Protein AF-0000000069037603 (afdb_homodimer)

InterPro domains:
  IPR001431 Peptidase M16, zinc-binding site [PS00143] (53-76)
  IPR007863 Peptidase M16, C-terminal [PF05193] (196-368)
  IPR011249 Metalloenzyme, LuxS/M16 peptidase-like [SSF63411] (12-242)
  IPR011249 Metalloenzyme, LuxS/M16 peptidase-like [SSF63411] (245-484)
  IPR011249 Metalloenzyme, LuxS/M16 peptidase-like [SSF63411] (486-706)
  IPR011249 Metalloenzyme, LuxS/M16 peptidase-like [SSF63411] (726-953)
  IPR011765 Peptidase M16, N-terminal [PF00675] (34-169)
  IPR032632 Peptidase M16, middle/third domain [PF16187] (380-661)
  IPR050626 Peptidase M16 [PTHR43690] (2-950)
  IPR054734 Coenzyme PQQ synthesis protein F-like, C-terminal lobe, domain 4 [PF22456] (768-863)

Secondary structure (DSSP, 8-state):
--TTEEEEE------TT---EEEEEEETTS-EEEEEE-TT-SEEEEEEEES--GGGS-TTSTTHHHHHHHHTTS-BSSS-STTHHHHHHHHTT-EEEEEE-SS-EEEEEEEEGGGHHHHHHHHHHHHH-B---HHHHHHHHHHHHHHHHHHTT-HHHHHHHHHHHTS-TTSTTSS--S--HIIIIIHHHHTT--HHHHHHHHHHHH--GGGEEEEEEESS-HHHHHHHHHHHHTTSPP--PPPP---S-S--TTTSSEEEEE--SSS--EEEEEEEE---GGGTTT-HHHHHHHHHT--STTSHHHHHHHHTSEEEEEEEEEEEETTEEEEEEEEEE-HHHHTTHHHHHHHHHHHHHHHHHH---HHHHHHHHHHHHHHHHT-----HHHHHHHHHHHTTTS-GGGTTTTTT------HHHHHHHHTT--GGGEEEEEE-GGGTTT--EE-TTT--EEEEEEPPHHHHHHHHS----TT--PPPP-TT-----PPPPPPTT--SS-EEEEE-SSEEEEEEE--SS--SEEEEEEEEE-TTGGGSHHHHHHHHHHHHHHHHHHHHHHHHHHHTTEEEEEEEETTEEEEEEEEEGGGHHHHHHHHHHHHHH----HHHHHHHHHHHHHHHHHGGGS-HHHHHHHHHHHHHBSS---HHHHHHHHTT--HHHHHHHHHHHHHS-EEEEEEEES--HHHHHHHHHHHHHHHHT-TT--PPPGGGGPPPPBEEPPTTEEEEEEEEESS-S-EEEEEEEEEEE--HHHHHHHHHHHHHHHHHHHIIIIIIS---S-EEEEEEEETTEEEEEEEEEESS-HHHHHHHHHHHHHHHHHHHHH--HHHHHHHHHHHHHHHHPPPSSHHHHHHHHHHHHHTT---TTHHHHHHHHHHH--HHHHHHHIIIIISTT-TT-EEEEEEEEESSS--------GGGS-TTEEE-S-HHHHHHTSEEPPPPPPSS---------/--TTEEEEE------TT---EEEEEEETTS-EEEEEE-TT-SEEEEEEEES--GGGS-TTSTTHHHHHHHHTTS-BSSS-STTHHHHHHHHTT-EEEEEE-SS-EEEEEEEEGGGHHHHHHHHHHHHH-B---HHHHHHHHHHHHHHHHHHTT-HHHHHHHHHHHTS-TTSTTSS--S--HIIIIIHHHHTT--HHHHHHHHHHHH--GGGEEEEEEESS-HHHHHHHHHHHHTTSPP--PPPP---S-S--TTTSSEEEEE--SSS--EEEEEEEE---GGGTTT-HHHHHHHHHT--STTSHHHHHHHHTSEEEEEEEEEEEETTEEEEEEEEEE-HHHHTTHHHHHHHHHHHHHHHHHH---HHHHHHHHHHHHHHHHT-----HHHHHHHHHHHTTTS-GGGTTTTTT------HHHHHHHHTT--GGGEEEEEE-GGGTTT--EE-TTT--EEEEEEPPHHHHHHHHS----TT--PPPP-TT-----PPPPPPTT--SS-EEEEE-SSEEEEEEE--SS--SEEEEEEEEE-TTGGG-HHHHHHHHHHHHHHHHHHHHHHHHHHHTTEEEEEEEETTEEEEEEEEEGGGHHHHHHHHHHHHHH----HHHHHHHHHHHHHHHHHGGGS-HHHHHHHHHHHHHBSS---HHHHHHHHTT--HHHHHHHHHHHHHS-EEEEEEEES--HHHHHHHHHHHHHHHHT-TT--PPPGGGGPPPPBEEPPTTEEEEEEEEESS-S-EEEEEEEEEEE--HHHHHHHHHHHHHHHHHHHIIIIIIS---S-EEEEEEEETTEEEEEEEEEESS-HHHHHHHHHHHHHHHHHHHHT--HHHHHHHHHHHHHHHHPPPSSHHHHHHHHHHHHHTT---TTHHHHHHHHHHH--HHHHHHHIIIIISTT-TT-EEEEEEEEESSS--------GGGS-TTEEE-S-HHHHHHTSEEPPPPPPSS---------

Nearest PDB structures (foldseek):
  7k1f-assembly1_B  TM=9.864E-01  e=0.000E+00  Homo sapiens
  3ofi-assembly2_B  TM=9.865E-01  e=0.000E+00  Homo sapiens
  2wby-assembly2_B  TM=9.873E-01  e=0.000E+00  Homo sapiens
  3cww-assembly1_B  TM=9.854E-01  e=0.000E+00  Homo sapiens
  6mq3-assembly1_A  TM=9.872E-01  e=0.000E+00  Homo sapiens

Solvent-accessible surface area (backbone atoms only — not comparable to full-atom values): 101410 Å² total; per-residue (Å²): 123,64,94,56,54,69,44,80,43,66,80,54,58,72,40,86,73,53,84,58,45,57,38,34,37,30,30,65,40,42,30,33,35,40,41,35,22,30,74,81,55,71,50,14,18,34,11,40,19,35,59,52,17,35,51,73,39,56,87,85,34,31,13,46,42,40,49,48,62,57,41,45,58,49,17,18,69,92,52,58,52,68,45,48,67,59,51,52,28,50,46,34,47,25,51,71,56,68,52,66,43,45,42,26,29,40,42,34,33,29,24,32,51,92,47,41,64,67,50,47,54,60,55,35,29,49,66,64,42,50,52,65,50,72,86,49,45,64,59,50,40,49,48,41,25,40,50,42,61,69,41,43,65,35,52,68,56,40,53,54,50,49,58,22,65,58,29,36,78,88,34,60,67,36,58,65,45,68,33,34,44,53,42,57,42,52,52,32,51,74,69,73,44,58,55,69,58,50,47,52,50,51,45,69,55,63,68,21,22,57,42,28,23,35,16,41,38,32,51,51,54,62,67,58,50,48,50,51,49,48,70,56,51,49,76,29,58,57,64,86,63,81,78,78,68,41,81,69,71,52,59,49,80,84,48,30,30,25,38,32,43,30,35,51,75,55,88,50,38,38,38,38,41,37,24,66,43,76,58,60,75,87,39,41,43,42,35,45,61,58,59,50,19,55,56,66,34,30,50,36,84,32,20,65,48,38,54,32,38,76,72,53,27,29,87,48,57,46,35,33,69,43,81,62,37,65,52,38,27,34,36,37,40,38,35,35,39,35,81,64,16,65,77,37,50,69,58,50,53,37,50,54,40,18,51,50,43,47,47,63,70,71,43,82,53,66,69,61,50,49,51,53,30,49,46,29,40,50,50,49,41,69,52,66,78,46,51,53,49,61,47,23,47,53,50,14,53,40,51,75,80,38,54,72,55,39,51,74,39,46,87,42,44,51,77,44,91,53,57,67,57,38,56,54,57,54,67,39,74,40,62,71,38,21,36,36,38,40,34,25,60,85,40,66,90,67,44,83,43,62,42,86,84,50,58,41,37,24,33,80,41,73,55,52,66,68,60,43,53,59,48,64,48,91,49,75,52,90,68,56,50,81,80,79,87,61,84,48,54,69,88,59,70,72,72,63,84,79,60,94,81,58,71,95,52,70,41,77,82,45,78,56,78,49,40,36,32,33,39,37,58,50,83,78,77,74,50,42,29,28,37,38,36,39,37,42,35,33,63,68,29,58,68,41,44,49,42,40,45,38,46,48,51,50,46,52,53,47,49,60,69,43,39,45,66,48,41,44,28,42,69,40,47,31,45,78,48,72,45,64,50,78,36,38,35,33,41,37,39,38,28,47,39,68,51,43,64,57,53,50,48,51,51,53,54,44,64,78,64,65,76,85,53,69,70,59,47,54,52,52,52,51,49,50,52,45,51,48,60,36,58,65,63,48,59,42,58,60,52,28,53,49,52,51,46,41,62,34,33,68,70,58,75,53,59,65,51,34,57,68,32,47,77,75,64,46,72,68,55,41,57,53,45,51,54,52,44,73,29,38,35,37,36,44,31,41,43,38,23,42,49,51,70,70,60,50,52,50,50,48,46,65,66,45,58,76,52,76,74,40,87,76,52,42,73,66,52,60,73,52,68,60,75,67,40,28,56,38,71,52,70,57,33,34,36,37,38,76,50,75,32,81,64,40,64,43,12,10,31,33,39,40,32,46,67,47,70,58,42,63,58,58,49,36,50,50,47,51,50,40,66,65,41,34,62,58,51,28,44,46,45,28,65,73,63,56,43,34,63,53,48,46,56,45,61,50,73,54,58,44,30,30,30,42,34,39,39,41,30,14,79,54,57,35,68,46,52,52,36,50,51,46,52,50,58,59,50,46,58,56,54,62,72,69,49,51,69,68,58,53,50,34,45,54,49,15,51,41,50,57,53,61,48,72,62,52,34,68,66,53,42,48,49,56,53,44,52,26,56,76,69,53,32,55,49,82,57,45,48,63,55,34,40,60,44,47,70,70,60,49,73,64,57,52,53,48,46,37,49,33,35,65,34,92,80,10,69,51,13,23,38,40,34,27,32,25,37,27,65,70,46,84,72,68,88,67,90,59,65,65,87,57,46,71,91,68,59,45,70,58,87,44,65,59,62,52,49,41,65,28,28,32,44,39,46,60,76,46,68,47,87,66,82,61,71,67,65,83,125,125,65,94,54,55,68,44,80,42,65,80,52,57,72,40,83,72,55,85,57,46,57,37,34,38,30,30,65,38,41,31,34,34,40,41,34,24,29,76,81,56,71,51,14,19,34,12,41,17,34,57,51,16,34,50,71,38,56,87,85,33,32,12,48,43,38,49,48,62,58,41,44,60,49,16,16,70,93,52,58,52,67,44,49,66,60,52,51,27,49,47,34,45,26,51,71,56,69,52,65,42,47,42,25,28,39,41,35,32,28,25,31,51,90,46,41,65,66,51,48,54,60,54,35,30,48,68,65,42,49,51,64,50,71,86,49,47,64,58,49,40,48,47,40,24,39,50,42,61,68,39,41,65,34,54,70,56,41,51,54,50,49,58,23,65,56,27,36,77,87,35,60,66,36,57,63,46,69,33,34,44,54,44,57,44,53,51,31,49,75,69,73,42,59,53,68,59,50,47,50,49,51,45,69,56,64,69,22,21,59,42,28,23,36,16,42,38,32,50,51,52,63,68,58,50,47,49,51,50,47,72,56,52,49,75,29,57,56,64,85,63,79,78,77,69,41,82,67,71,53,59,49,81,86,49,31,29,26,38,31,42,29,34,51,76,54,85,50,38,38,38,38,40,35,24,67,44,74,58,60,76,87,39,42,46,44,35,44,61,57,57,51,21,55,56,65,33,31,49,36,85,30,21,65,46,38,54,31,39,76,72,52,28,27,86,48,55,47,35,34,69,45,81,62,37,65,52,39,28,34,34,39,40,36,34,35,40,35,82,63,16,65,79,37,49,69,57,51,55,36,49,54,42,19,48,51,43,48,47,63,71,70,44,83,53,66,68,62,51,48,51,53,30,49,46,30,40,50,50,49,40,69,52,64,78,47,52,54,47,62,47,25,47,51,49,14,53,41,50,74,80,38,54,71,54,38,51,75,38,45,87,42,45,50,78,43,92,52,56,67,56,37,56,55,57,54,66,39,74,39,61,71,39,21,36,37,38,40,34,25,58,88,41,66,89,66,44,83,41,62,42,87,86,49,60,42,40,24,33,78,40,74,56,52,67,67,61,42,53,60,46,63,49,92,48,75,51,91,70,57,50,80,80,76,85,61,84,48,54,71,87,59,69,72,70,62,84,78,61,95,81,58,69,95,52,70,41,77,81,45,78,57,77,50,39,36,33,34,39,36,58,50,83,77,77,73,51,44,29,27,37,38,38,38,38,42,36,33,62,68,29,59,67,40,44,48,42,42,45,40,47,46,50,49,47,52,52,48,50,62,69,43,38,43,66,46,41,42,28,43,69,40,49,31,42,76,47,72,44,66,48,78,36,39,36,34,42,35,39,36,27,48,40,68,50,44,64,58,54,50,48,51,51,53,54,45,66,77,64,64,73,85,55,68,70,58,46,54,52,52,51,49,47,49,52,44,52,48,60,36,56,64,64,48,61,42,57,58,52,26,52,49,50,51,47,42,60,35,34,68,69,58,74,53,60,64,51,34,59,69,31,48,77,74,65,46,71,68,57,41,57,52,44,50,55,51,46,72,29,37,35,37,34,44,31,39,41,38,23,42,49,52,69,68,60,51,51,50,52,47,48,63,65,45,57,76,52,78,73,40,87,76,52,43,73,66,52,58,73,51,68,60,75,66,39,29,54,38,72,51,72,57,33,33,37,38,37,75,51,74,31,79,63,41,62,43,12,10,32,32,40,38,32,47,67,49,70,59,42,64,58,57,48,36,50,51,47,50,51,38,65,64,41,34,62,58,50,26,45,46,44,27,66,72,63,57,44,35,64,54,48,47,57,46,60,51,73,54,59,42,29,29,32,42,36,40,39,40,31,14,78,53,56,36,68,46,53,50,36,51,50,47,52,51,57,60,50,45,56,56,54,61,71,69,50,51,68,69,57,52,49,34,45,53,50,15,51,40,51,58,53,61,48,71,62,51,35,68,68,53,44,50,48,57,53,44,51,26,56,75,70,54,32,54,49,82,58,44,49,63,55,33,42,60,43,46,70,70,60,49,72,65,56,52,52,48,45,39,49,33,35,65,34,92,80,10,69,51,13,22,38,40,35,25,32,24,37,27,66,69,47,85,72,66,89,68,88,58,66,66,86,57,46,70,92,68,58,44,72,58,86,45,64,59,62,53,50,40,64,28,30,31,43,38,47,61,76,45,70,48,88,66,81,62,70,66,64,80,126

Radius of gyration: 44.81 Å; Cα contacts (8 Å, |Δi|>4): 3778; chains: 2; bounding box: 80×139×102 Å

Organism: Acyrthosiphon pisum (NCBI:txid7029)

Foldseek 3Di:
DPPFWDDKDQQFDAFPQDPKGWMWTQTNLQATEIEIADQVAQKKKKKKKFQAAQLPADQLQAALRVLLLQLLQQAFPVGNHGNPLVVVQLLFLKAWDKDGANGMIMTMMMGGQVCQLVSLLRVLRSQATRPSDPVQSLLSLLLLQQVLQLCLQPQVVVVCLVVLCLFDCVHSSVHHHSHHCCSQPVVCVVVVHDSSVSSVVVSVQRSANSSMFMYIYHNDDPVVVVCSCCVRNSPRHHPPDDRDADQDARHDLVSFQKEKEWEHSAAFKKKKKKFWFWDCLVVLQAPLQVLVQCQQQFDAQLHLQNVCVVVPFFQHWGWGKDDRHHGTIMIMIMTTGFPVNLVCVLVSLLQSLLLLLQCLVVADDVVSSVQQQVLLSVCRNQPFPPDNRVVNRQLRVLVSRDPSSCSSPSNRHRNDHDSVVNNVRSVRPASSRMYMYIYGNVCVVPFDDADDSSRITMHMGRDDPVSRVSSRDSDHDPSHDGDDDQPQADDDWDFDDDDPPFDPFWDWPDDDLAETETEHEDDDSGGQKKKKKKDKFFLPQLPALLSVLLQQLLQVQLCSVCVNVCSSVVSNFWDWDWGADNGHIMIMIMGRPRCRLVVLLVSVVCLVVPDGDPSVSVRVLVVVLSVLVCQLQDRQLSVLVQVVCVLWWPGDDHSVRNNVNSVVDDRVNSVVVSVVSLLEIHMYMYIYYRDDDVVVVVSVCSVPVVRVPDPNRDGDAPVRRDDIFTFDFDWLAAAEEEAAHASRLKKKKKKKKWQFFDDLLSVLLLQLLQSQCFVVQCCVLCSVVVFRNDWGWDWDDDLRIIIIMIMTIGSAFRLQSVLSSLVSLVCVLVVLVPDDPVSSVSSLVSVLSNLPRDDRDRVSLVVLQVVCVVSLQNCSVSSVSSNVSSVVDDSVNSSLSSQAAPHSPHRRHDIYMYIYHYPPDPHPDDDRPCVSDDPRYHYPPDSVVSSVPTDTGDGDDHPDDDPRPPPPD/DPPFWDDKDQQFDAFPQDPKGWMWTQTNLQATEIEIADQPAQKKKKKKKFQAAQLPADQLQAALRVLLLQLLQQAFPVGNHGNPLVVVQLLFLKDWDKDGANGMIMTMMMGGQVCQLVSLLRVLRSQATRDSDPVQSLLSLLFLQQVLQLCLQPQVVVVCLVVLCLFDCVHSSVHHHSHHCCSQPVVCVVVVHDSSVSSVVVSVQRSANSSMYMYIYHNDDPVVVVCSCCVRNSPRHHPPHDRDADQDARHDLVSFQKEKEWEHSAAFKKKKKKFWFWDCLVVLQAPLQVLVQCQQQFDAQQHLQNVCVVVPFFQHWGWGKDDRHHGTIMIMIMTTGFPVNLVCVLVSLLQSLLLLLQCLVVADDVVSSVQQQVLLSVCSNQPFPADNRVVNRQLRVLVSRDPSSCSSPSNRHRNDHDSVVNNVRSVRPASSRMYMYIYGNVCVVPFDDADDSSRITMHMGRNDPVSRVSSRDSDHDPSHDGDDDQPQADDDWDFDDDDPPFDPFWDWPDDDLAETETEHEDPDSGTQKKKKKKDKFFLPQLPALLSVLLQQLVQVQLCSVCVNVCSSCVSNFWDWDWGADNGHIMIMIMGRPRCRLVVLLVSVVCLVVPDGDPSVSVRVLVVVLSVLVCQLQDRQLSVLVQVVCVLWWPGDDHSVRNNVNSVVDDRVNSVVVSVVSLLEIHMYMYIYYRDDDVVVVVSVCSVPVVRVPDPNRDGDAPVRRDDIFTFDFDWLAAAEEEAAHASRLKKKKKKKKWQFFDDLLSVLLLQLLQSQCFVVQCCVLCSVVVFRNDWGWDWDDDLRIIIIMIMTIGSAFRLQSVLVSLVSLVCVLVVLVPDDPVSSVSSLVSVLSNLPRDDRDRVSLVVLQVVCVVSLQNCSVSSVSSNVSSVVDDSVNSSLSSQAAPHSPHRRHDIYMYIYHYPPDPHPDDDRPCVSDDPRYHYPPDSVVSSVPTDTGDGDDHPDDDPRPPPPD

pLDDT: mean 92.56, std 7.07, range [36.06, 98.69]

Sequence (1938 aa):
MSEKVERRIDDIEKSIGDSRIYRGLVMKNGLTALLISDPDTDKSAASLSVAVGSLSEPKDLPGLAHFCEHMLFLGTKKYPTENEFTQFLTQNGGSYNAYTANDHTNYYFSTKTESLKPALDRFAQFFLEPLFTTSATEREIGAVNSEHEKNVADDFWRLAQLEKNAADPNHSYNQFGTGTKETLWDIPKSKNVSVRDQLLEFHSKWYSSHLMYLTILGKEDLNTLEELAVSLFGDIKRKDVERPYWNDPIYKEEQLATKTVVVPVKDIRVLSVNFLIPDQSKYYRSMPSRYLSALFGHEGPTSILTVLKKRGWSSKLSAGNKFEARGIELFDIDVDLTEKGVDHVDDIVKLIFQYVNMLRREGPQEWFHDENSNISAMQFQFKDKGSPLDYVYRLSSHMITFELEHVLTAEYLIREWKPDLIVELLSYFRPDNMRVTVVSKIFQNETDTVDKYYGTPYSIKKIPTETLNEWKKDDLCEDLKMPSKNEFVATDFNLVPIDKNEPGHPHIIHDSFLLRCWFKTDTEFRFPKAFVSIDFFSHIVMTDPFHCNIMSLFVRLFNEDFSEYTWDATRASLNLVIQPSSYGFKMQLSGFNHKLHILLKKTIDKLLTFKINPQRFEILKEEKIRDLKNIDMEQPYHSAMRYNSVVLSEDAWTPNELLAAIDDVKIENIEEFIEKFLSQMFMESLVYGNIDKPKALELIQILEKPFLGRDGFRRLLPRQMVRSREVRLEDRESALFETTSDHHSSSCVYIHLQCGVQSTLKNMIVGLFNEIIKESCFNTLRTQEQLGYIVFSSSSRSHGILNLRIIVQSDRTPMYVDSRIENYINTIEQLLMNMPEEEFNKYKDALAVKLLEKPKGLMKQAAVYQVEIDTQDYNFNRAQIEVEALKLIAKDDIIKFYNDQISQSGPERHKLAVHVRSTLKNTTAEEVDNSLMANNTILIKDITDFKKKHQLYQLPNSFMPVGHTKSKLMSEKVERRIDDIEKSIGDSRIYRGLVMKNGLTALLISDPDTDKSAASLSVAVGSLSEPKDLPGLAHFCEHMLFLGTKKYPTENEFTQFLTQNGGSYNAYTANDHTNYYFSTKTESLKPALDRFAQFFLEPLFTTSATEREIGAVNSEHEKNVADDFWRLAQLEKNAADPNHSYNQFGTGTKETLWDIPKSKNVSVRDQLLEFHSKWYSSHLMYLTILGKEDLNTLEELAVSLFGDIKRKDVERPYWNDPIYKEEQLATKTVVVPVKDIRVLSVNFLIPDQSKYYRSMPSRYLSALFGHEGPTSILTVLKKRGWSSKLSAGNKFEARGIELFDIDVDLTEKGVDHVDDIVKLIFQYVNMLRREGPQEWFHDENSNISAMQFQFKDKGSPLDYVYRLSSHMITFELEHVLTAEYLIREWKPDLIVELLSYFRPDNMRVTVVSKIFQNETDTVDKYYGTPYSIKKIPTETLNEWKKDDLCEDLKMPSKNEFVATDFNLVPIDKNEPGHPHIIHDSFLLRCWFKTDTEFRFPKAFVSIDFFSHIVMTDPFHCNIMSLFVRLFNEDFSEYTWDATRASLNLVIQPSSYGFKMQLSGFNHKLHILLKKTIDKLLTFKINPQRFEILKEEKIRDLKNIDMEQPYHSAMRYNSVVLSEDAWTPNELLAAIDDVKIENIEEFIEKFLSQMFMESLVYGNIDKPKALELIQILEKPFLGRDGFRRLLPRQMVRSREVRLEDRESALFETTSDHHSSSCVYIHLQCGVQSTLKNMIVGLFNEIIKESCFNTLRTQEQLGYIVFSSSSRSHGILNLRIIVQSDRTPMYVDSRIENYINTIEQLLMNMPEEEFNKYKDALAVKLLEKPKGLMKQAAVYQVEIDTQDYNFNRAQIEVEALKLIAKDDIIKFYNDQISQSGPERHKLAVHVRSTLKNTTAEEVDNSLMANNTILIKDITDFKKKHQLYQLPNSFMPVGHTKSKL

Structure (mmCIF, N/CA/C/O backbone):
data_AF-0000000069037603-model_v1
#
loop_
_entity.id
_entity.type
_entity.pdbx_description
1 polymer 'Insulin-degrading enzyme'
#
loop_
_atom_site.group_PDB
_atom_site.id
_atom_site.type_symbol
_atom_site.label_atom_id
_atom_site.label_alt_id
_atom_site.label_comp_id
_atom_site.label_asym_id
_atom_site.label_entity_id
_atom_site.label_seq_id
_atom_site.pdbx_PDB_ins_code
_atom_site.Cartn_x
_atom_site.Cartn_y
_atom_site.Cartn_z
_atom_site.occupancy
_atom_site.B_iso_or_equiv
_atom_site.auth_seq_id
_atom_site.auth_comp_id
_atom_site.auth_asym_id
_atom_site.auth_atom_id
_atom_site.pdbx_PDB_model_num
ATOM 1 N N . MET A 1 1 ? -10.125 -71.625 -6.137 1 52.25 1 MET A N 1
ATOM 2 C CA . MET A 1 1 ? -9.844 -70.688 -7.219 1 52.25 1 MET A CA 1
ATOM 3 C C . MET A 1 1 ? -11.055 -70.562 -8.133 1 52.25 1 MET A C 1
ATOM 5 O O . MET A 1 1 ? -11.734 -71.5 -8.438 1 52.25 1 MET A O 1
ATOM 9 N N . SER A 1 2 ? -11.578 -69.312 -8.156 1 66.62 2 SER A N 1
ATOM 10 C CA . SER A 1 2 ? -12.695 -69.125 -9.07 1 66.62 2 SER A CA 1
ATOM 11 C C . SER A 1 2 ? -12.477 -69.812 -10.398 1 66.62 2 SER A C 1
ATOM 13 O O . SER A 1 2 ? -11.336 -70 -10.836 1 66.62 2 SER A O 1
ATOM 15 N N . GLU A 1 3 ? -13.375 -70.625 -10.883 1 79.38 3 GLU A N 1
ATOM 16 C CA . GLU A 1 3 ? -13.336 -71.375 -12.109 1 79.38 3 GLU A CA 1
ATOM 17 C C . GLU A 1 3 ? -12.781 -70.562 -13.273 1 79.38 3 GLU A C 1
ATOM 19 O O . GLU A 1 3 ? -12.289 -71.125 -14.258 1 79.38 3 GLU A O 1
ATOM 24 N N . LYS A 1 4 ? -12.516 -69.312 -13.109 1 91 4 LYS A N 1
ATOM 25 C CA . LYS A 1 4 ? -12.102 -68.438 -14.227 1 91 4 LYS A CA 1
ATOM 26 C C . LYS A 1 4 ? -10.68 -67.938 -14.023 1 91 4 LYS A C 1
ATOM 28 O O . LYS A 1 4 ? -10.227 -67.062 -14.773 1 91 4 LYS A O 1
ATOM 33 N N . VAL A 1 5 ? -9.953 -68.5 -13.047 1 94.31 5 VAL A N 1
ATOM 34 C CA . VAL A 1 5 ? -8.594 -68.062 -12.773 1 94.31 5 VAL A CA 1
ATOM 35 C C . VAL A 1 5 ? -7.598 -69.125 -13.227 1 94.31 5 VAL A C 1
ATOM 37 O O . VAL A 1 5 ? -7.746 -70.25 -12.898 1 94.31 5 VAL A O 1
ATOM 40 N N . GLU A 1 6 ? -6.664 -68.75 -14.016 1 94.5 6 GLU A N 1
ATOM 41 C CA . GLU A 1 6 ? -5.633 -69.688 -14.508 1 94.5 6 GLU A CA 1
ATOM 42 C C . GLU A 1 6 ? -4.445 -69.688 -13.547 1 94.5 6 GLU A C 1
ATOM 44 O O . GLU A 1 6 ? -3.908 -70.812 -13.273 1 94.5 6 GLU A O 1
ATOM 49 N N . ARG A 1 7 ? -3.977 -68.5 -13.125 1 94.94 7 ARG A N 1
ATOM 50 C CA . ARG A 1 7 ? -2.805 -68.375 -12.258 1 94.94 7 ARG A CA 1
ATOM 51 C C . ARG A 1 7 ? -2.984 -67.312 -11.195 1 94.94 7 ARG A C 1
ATOM 53 O O . ARG A 1 7 ? -3.523 -66.25 -11.484 1 94.94 7 ARG A O 1
ATOM 60 N N . ARG A 1 8 ? -2.512 -67.688 -9.992 1 94.81 8 ARG A N 1
ATOM 61 C CA . ARG A 1 8 ? -2.535 -66.75 -8.859 1 94.81 8 ARG A CA 1
ATOM 62 C C . ARG A 1 8 ? -1.132 -66.562 -8.305 1 94.81 8 ARG A C 1
ATOM 64 O O . ARG A 1 8 ? -0.359 -67.5 -8.148 1 94.81 8 ARG A O 1
ATOM 71 N N . ILE A 1 9 ? -0.756 -65.25 -8.156 1 95.12 9 ILE A N 1
ATOM 72 C CA . ILE A 1 9 ? 0.542 -64.938 -7.59 1 95.12 9 ILE A CA 1
ATOM 73 C C . ILE A 1 9 ? 0.347 -64.062 -6.336 1 95.12 9 ILE A C 1
ATOM 75 O O . ILE A 1 9 ? -0.094 -62.906 -6.422 1 95.12 9 ILE A O 1
ATOM 79 N N . ASP A 1 10 ? 0.737 -64.5 -5.203 1 91.81 10 ASP A N 1
ATOM 80 C CA . ASP A 1 10 ? 0.52 -63.812 -3.949 1 91.81 10 ASP A CA 1
ATOM 81 C C . ASP A 1 10 ? 1.826 -63.219 -3.414 1 91.81 10 ASP A C 1
ATOM 83 O O . ASP A 1 10 ? 1.813 -62.344 -2.537 1 91.81 10 ASP A O 1
ATOM 87 N N . ASP A 1 11 ? 2.912 -63.625 -3.934 1 87.38 11 ASP A N 1
ATOM 88 C CA . ASP A 1 11 ? 4.203 -63.188 -3.424 1 87.38 11 ASP A CA 1
ATOM 89 C C . ASP A 1 11 ? 4.766 -62.062 -4.277 1 87.38 11 ASP A C 1
ATOM 91 O O . ASP A 1 11 ? 5.828 -62.188 -4.887 1 87.38 11 ASP A O 1
ATOM 95 N N . ILE A 1 12 ? 4.145 -60.938 -4.375 1 93.69 12 ILE A N 1
ATOM 96 C CA . ILE A 1 12 ? 4.621 -59.75 -5.074 1 93.69 12 ILE A CA 1
ATOM 97 C C . ILE A 1 12 ? 5.527 -58.938 -4.148 1 93.69 12 ILE A C 1
ATOM 99 O O . ILE A 1 12 ? 5.129 -58.562 -3.035 1 93.69 12 ILE A O 1
ATOM 103 N N . GLU A 1 13 ? 6.723 -58.625 -4.527 1 90.81 13 GLU A N 1
ATOM 104 C CA . GLU A 1 13 ? 7.703 -57.938 -3.709 1 90.81 13 GLU A CA 1
ATOM 105 C C . GLU A 1 13 ? 7.277 -56.469 -3.479 1 90.81 13 GLU A C 1
ATOM 107 O O . GLU A 1 13 ? 6.941 -55.75 -4.426 1 90.81 13 GLU A O 1
ATOM 112 N N . LYS A 1 14 ? 7.137 -56.031 -2.334 1 91.62 14 LYS A N 1
ATOM 113 C CA . LYS A 1 14 ? 6.75 -54.656 -1.978 1 91.62 14 LYS A CA 1
ATOM 114 C C . LYS A 1 14 ? 7.715 -54.062 -0.954 1 91.62 14 LYS A C 1
ATOM 116 O O . LYS A 1 14 ? 8.609 -54.75 -0.462 1 91.62 14 LYS A O 1
ATOM 121 N N . SER A 1 15 ? 7.676 -52.906 -0.734 1 87.88 15 SER A N 1
ATOM 122 C CA . SER A 1 15 ? 8.562 -52.219 0.204 1 87.88 15 SER A CA 1
ATOM 123 C C . SER A 1 15 ? 8.164 -52.5 1.648 1 87.88 15 SER A C 1
ATOM 125 O O . SER A 1 15 ? 7.031 -52.906 1.921 1 87.88 15 SER A O 1
ATOM 127 N N . ILE A 1 16 ? 9.055 -52.25 2.568 1 77.94 16 ILE A N 1
ATOM 128 C CA . ILE A 1 16 ? 8.875 -52.562 3.977 1 77.94 16 ILE A CA 1
ATOM 129 C C . ILE A 1 16 ? 7.762 -51.719 4.574 1 77.94 16 ILE A C 1
ATOM 131 O O . ILE A 1 16 ? 6.984 -52.188 5.406 1 77.94 16 ILE A O 1
ATOM 135 N N . GLY A 1 17 ? 7.66 -50.594 4.121 1 75.94 17 GLY A N 1
ATOM 136 C CA . GLY A 1 17 ? 6.676 -49.656 4.691 1 75.94 17 GLY A CA 1
ATOM 137 C C . GLY A 1 17 ? 5.324 -49.75 4.004 1 75.94 17 GLY A C 1
ATOM 138 O O . GLY A 1 17 ? 4.375 -49.062 4.418 1 75.94 17 GLY A O 1
ATOM 139 N N . ASP A 1 18 ? 5.176 -50.531 3.043 1 87.44 18 ASP A N 1
ATOM 140 C CA . ASP A 1 18 ? 3.916 -50.688 2.326 1 87.44 18 ASP A CA 1
ATOM 141 C C . ASP A 1 18 ? 3.004 -51.688 3.037 1 87.44 18 ASP A C 1
ATOM 143 O O . ASP A 1 18 ? 3.25 -52.906 3.006 1 87.44 18 ASP A O 1
ATOM 147 N N . SER A 1 19 ? 1.993 -51.281 3.68 1 87.19 19 SER A N 1
ATOM 148 C CA . SER A 1 19 ? 1.087 -52.125 4.453 1 87.19 19 SER A CA 1
ATOM 149 C C . SER A 1 19 ? 0.036 -52.75 3.559 1 87.19 19 SER A C 1
ATOM 151 O O . SER A 1 19 ? -0.748 -53.594 4.016 1 87.19 19 SER A O 1
ATOM 153 N N . ARG A 1 20 ? -0.04 -52.438 2.355 1 94 20 ARG A N 1
ATOM 154 C CA . ARG A 1 20 ? -1.009 -53 1.429 1 94 20 ARG A CA 1
ATOM 155 C C . ARG A 1 20 ? -0.674 -54.469 1.123 1 94 20 ARG A C 1
ATOM 157 O O . ARG A 1 20 ? 0.463 -54.906 1.316 1 94 20 ARG A O 1
ATOM 164 N N . ILE A 1 21 ? -1.702 -55.188 0.735 1 95.56 21 ILE A N 1
ATOM 165 C CA . ILE A 1 21 ? -1.501 -56.562 0.307 1 95.56 21 ILE A CA 1
ATOM 166 C C . ILE A 1 21 ? -1.85 -56.719 -1.173 1 95.56 21 ILE A C 1
ATOM 168 O O . ILE A 1 21 ? -2.775 -56.062 -1.663 1 95.56 21 ILE A O 1
ATOM 172 N N . TYR A 1 22 ? -1.132 -57.562 -1.801 1 97.25 22 TYR A N 1
ATOM 173 C CA . TYR A 1 22 ? -1.215 -57.625 -3.256 1 97.25 22 TYR A CA 1
ATOM 174 C C . TYR A 1 22 ? -1.488 -59.062 -3.707 1 97.25 22 TYR A C 1
ATOM 176 O O . TYR A 1 22 ? -1.068 -60.031 -3.053 1 97.25 22 TYR A O 1
ATOM 184 N N . ARG A 1 23 ? -2.217 -59.25 -4.824 1 97.38 23 ARG A N 1
ATOM 185 C CA . ARG A 1 23 ? -2.418 -60.531 -5.52 1 97.38 23 ARG A CA 1
ATOM 186 C C . ARG A 1 23 ? -2.426 -60.312 -7.031 1 97.38 23 ARG A C 1
ATOM 188 O O . ARG A 1 23 ? -3.143 -59.469 -7.547 1 97.38 23 ARG A O 1
ATOM 195 N N . GLY A 1 24 ? -1.512 -60.969 -7.688 1 97.25 24 GLY A N 1
ATOM 196 C CA . GLY A 1 24 ? -1.561 -61.062 -9.141 1 97.25 24 GLY A CA 1
ATOM 197 C C . GLY A 1 24 ? -2.416 -62.188 -9.656 1 97.25 24 GLY A C 1
ATOM 198 O O . GLY A 1 24 ? -2.42 -63.281 -9.078 1 97.25 24 GLY A O 1
ATOM 199 N N . LEU A 1 25 ? -3.215 -61.906 -10.75 1 96.69 25 LEU A N 1
ATOM 200 C CA . LEU A 1 25 ? -4.09 -62.906 -11.344 1 96.69 25 LEU A CA 1
ATOM 201 C C . LEU A 1 25 ? -3.926 -62.938 -12.859 1 96.69 25 LEU A C 1
ATOM 203 O O . LEU A 1 25 ? -3.771 -61.906 -13.5 1 96.69 25 LEU A O 1
ATOM 207 N N . VAL A 1 26 ? -3.896 -64.125 -13.367 1 96.38 26 VAL A N 1
ATOM 208 C CA . VAL A 1 26 ? -4.117 -64.312 -14.797 1 96.38 26 VAL A CA 1
ATOM 209 C C . VAL A 1 26 ? -5.395 -65.125 -15 1 96.38 26 VAL A C 1
ATOM 211 O O . VAL A 1 26 ? -5.508 -66.25 -14.523 1 96.38 26 VAL A O 1
ATOM 214 N N . MET A 1 27 ? -6.297 -64.562 -15.641 1 97 27 MET A N 1
ATOM 215 C CA . MET A 1 27 ? -7.594 -65.25 -15.836 1 97 27 MET A CA 1
ATOM 216 C C . MET A 1 27 ? -7.551 -66.188 -17.016 1 97 27 MET A C 1
ATOM 218 O O . MET A 1 27 ? -6.602 -66.188 -17.797 1 97 27 MET A O 1
ATOM 222 N N . LYS A 1 28 ? -8.586 -67 -17.141 1 95.69 28 LYS A N 1
ATOM 223 C CA . LYS A 1 28 ? -8.641 -68 -18.219 1 95.69 28 LYS A CA 1
ATOM 224 C C . LYS A 1 28 ? -8.859 -67.312 -19.578 1 95.69 28 LYS A C 1
ATOM 226 O O . LYS A 1 28 ? -8.422 -67.875 -20.594 1 95.69 28 LYS A O 1
ATOM 231 N N . ASN A 1 29 ? -9.5 -66.25 -19.516 1 96 29 ASN A N 1
ATOM 232 C CA . ASN A 1 29 ? -9.68 -65.5 -20.766 1 96 29 ASN A CA 1
ATOM 233 C C . ASN A 1 29 ? -8.422 -64.75 -21.156 1 96 29 ASN A C 1
ATOM 235 O O . ASN A 1 29 ? -8.406 -64.062 -22.172 1 96 29 ASN A O 1
ATOM 239 N N . GLY A 1 30 ? -7.395 -64.812 -20.359 1 95.75 30 GLY A N 1
ATOM 240 C CA . GLY A 1 30 ? -6.117 -64.188 -20.703 1 95.75 30 GLY A CA 1
ATOM 241 C C . GLY A 1 30 ? -5.895 -62.844 -20.047 1 95.75 30 GLY A C 1
ATOM 242 O O . GLY A 1 30 ? -4.781 -62.312 -20.078 1 95.75 30 GLY A O 1
ATOM 243 N N . LEU A 1 31 ? -6.859 -62.25 -19.422 1 97.62 31 LEU A N 1
ATOM 244 C CA . LEU A 1 31 ? -6.738 -60.938 -18.75 1 97.62 31 LEU A CA 1
ATOM 245 C C . LEU A 1 31 ? -5.844 -61.062 -17.531 1 97.62 31 LEU A C 1
ATOM 247 O O . LEU A 1 31 ? -5.953 -62.031 -16.75 1 97.62 31 LEU A O 1
ATOM 251 N N . THR A 1 32 ? -4.852 -60.156 -17.422 1 97.81 32 THR A N 1
ATOM 252 C CA . THR A 1 32 ? -3.975 -60.094 -16.266 1 97.81 32 THR A CA 1
ATOM 253 C C . THR A 1 32 ? -4.441 -59 -15.289 1 97.81 32 THR A C 1
ATOM 255 O O . THR A 1 32 ? -4.75 -57.875 -15.703 1 97.81 32 THR A O 1
ATOM 258 N N . ALA A 1 33 ? -4.488 -59.344 -14.023 1 98.12 33 ALA A N 1
ATOM 259 C CA . ALA A 1 33 ? -4.992 -58.375 -13.047 1 98.12 33 ALA A CA 1
ATOM 260 C C . ALA A 1 33 ? -4.082 -58.312 -11.828 1 98.12 33 ALA A C 1
ATOM 262 O O . ALA A 1 33 ? -3.473 -59.312 -11.438 1 98.12 33 ALA A O 1
ATOM 263 N N . LEU A 1 34 ? -3.879 -57.125 -11.344 1 98.44 34 LEU A N 1
ATOM 264 C CA . LEU A 1 34 ? -3.242 -56.906 -10.055 1 98.44 34 LEU A CA 1
ATOM 265 C C . LEU A 1 34 ? -4.25 -56.375 -9.047 1 98.44 34 LEU A C 1
ATOM 267 O O . LEU A 1 34 ? -4.848 -55.312 -9.266 1 98.44 34 LEU A O 1
ATOM 271 N N . LEU A 1 35 ? -4.5 -57.062 -8.023 1 98.25 35 LEU A N 1
ATOM 272 C CA . LEU A 1 35 ? -5.426 -56.688 -6.965 1 98.25 35 LEU A CA 1
ATOM 273 C C . LEU A 1 35 ? -4.676 -56.156 -5.75 1 98.25 35 LEU A C 1
ATOM 275 O O . LEU A 1 35 ? -3.701 -56.75 -5.297 1 98.25 35 LEU A O 1
ATOM 279 N N . ILE A 1 36 ? -5.07 -55 -5.293 1 98 36 ILE A N 1
ATOM 280 C CA . ILE A 1 36 ? -4.422 -54.344 -4.164 1 98 36 ILE A CA 1
ATOM 281 C C . ILE A 1 36 ? -5.438 -54.125 -3.053 1 98 36 ILE A C 1
ATOM 283 O O . ILE A 1 36 ? -6.414 -53.375 -3.242 1 98 36 ILE A O 1
ATOM 287 N N . SER A 1 37 ? -5.238 -54.688 -1.965 1 97.25 37 SER A N 1
ATOM 288 C CA . SER A 1 37 ? -6.082 -54.5 -0.794 1 97.25 37 SER A CA 1
ATOM 289 C C . SER A 1 37 ? -5.438 -53.5 0.183 1 97.25 37 SER A C 1
ATOM 291 O O . SER A 1 37 ? -4.332 -53.75 0.671 1 97.25 37 SER A O 1
ATOM 293 N N . ASP A 1 38 ? -6.047 -52.438 0.418 1 94.88 38 ASP A N 1
ATOM 294 C CA . ASP A 1 38 ? -5.625 -51.406 1.367 1 94.88 38 ASP A CA 1
ATOM 295 C C . ASP A 1 38 ? -6.754 -51.062 2.338 1 94.88 38 ASP A C 1
ATOM 297 O O . ASP A 1 38 ? -7.578 -50.188 2.059 1 94.88 38 ASP A O 1
ATOM 301 N N . PRO A 1 39 ? -6.773 -51.594 3.477 1 90.94 39 PRO A N 1
ATOM 302 C CA . PRO A 1 39 ? -7.871 -51.406 4.43 1 90.94 39 PRO A CA 1
ATOM 303 C C . PRO A 1 39 ? -7.98 -49.938 4.906 1 90.94 39 PRO A C 1
ATOM 305 O O . PRO A 1 39 ? -9.047 -49.531 5.352 1 90.94 39 PRO A O 1
ATOM 308 N N . ASP A 1 40 ? -6.992 -49.25 4.746 1 87.19 40 ASP A N 1
ATOM 309 C CA . ASP A 1 40 ? -6.961 -47.906 5.297 1 87.19 40 ASP A CA 1
ATOM 310 C C . ASP A 1 40 ? -7.27 -46.844 4.219 1 87.19 40 ASP A C 1
ATOM 312 O O . ASP A 1 40 ? -7.309 -45.656 4.5 1 87.19 40 ASP A O 1
ATOM 316 N N . THR A 1 41 ? -7.512 -47.25 2.945 1 90.25 41 THR A N 1
ATOM 317 C CA . THR A 1 41 ? -7.715 -46.281 1.868 1 90.25 41 THR A CA 1
ATOM 318 C C . THR A 1 41 ? -9.062 -45.594 2.016 1 90.25 41 THR A C 1
ATOM 320 O O . THR A 1 41 ? -10.031 -46.188 2.471 1 90.25 41 THR A O 1
ATOM 323 N N . ASP A 1 42 ? -9.078 -44.344 1.733 1 87.31 42 ASP A N 1
ATOM 324 C CA . ASP A 1 42 ? -10.312 -43.562 1.78 1 87.31 42 ASP A CA 1
ATOM 325 C C . ASP A 1 42 ? -11.008 -43.562 0.423 1 87.31 42 ASP A C 1
ATOM 327 O O . ASP A 1 42 ? -12.195 -43.25 0.333 1 87.31 42 ASP A O 1
ATOM 331 N N . LYS A 1 43 ? -10.305 -43.875 -0.645 1 91.88 43 LYS A N 1
ATOM 332 C CA . LYS A 1 43 ? -10.844 -43.969 -1.999 1 91.88 43 LYS A CA 1
ATOM 333 C C . LYS A 1 43 ? -10.375 -45.25 -2.678 1 91.88 43 LYS A C 1
ATOM 335 O O . LYS A 1 43 ? -9.25 -45.719 -2.459 1 91.88 43 LYS A O 1
ATOM 340 N N . SER A 1 44 ? -11.203 -45.781 -3.402 1 96.19 44 SER A N 1
ATOM 341 C CA . SER A 1 44 ? -10.859 -46.906 -4.258 1 96.19 44 SER A CA 1
ATOM 342 C C . SER A 1 44 ? -10.578 -46.438 -5.688 1 96.19 44 SER A C 1
ATOM 344 O O . SER A 1 44 ? -10.961 -45.344 -6.078 1 96.19 44 SER A O 1
ATOM 346 N N . ALA A 1 45 ? -9.828 -47.219 -6.395 1 97.81 45 ALA A N 1
ATOM 347 C CA . ALA A 1 45 ? -9.484 -46.844 -7.766 1 97.81 45 ALA A CA 1
ATOM 348 C C . ALA A 1 45 ? -9.273 -48.094 -8.625 1 97.81 45 ALA A C 1
ATOM 350 O O . ALA A 1 45 ? -9.023 -49.188 -8.102 1 97.81 45 ALA A O 1
ATOM 351 N N . ALA A 1 46 ? -9.383 -47.906 -9.875 1 98.56 46 ALA A N 1
ATOM 352 C CA . ALA A 1 46 ? -9.125 -48.969 -10.836 1 98.56 46 ALA A CA 1
ATOM 353 C C . ALA A 1 46 ? -8.609 -48.406 -12.156 1 98.56 46 ALA A C 1
ATOM 355 O O . ALA A 1 46 ? -8.859 -47.25 -12.484 1 98.56 46 ALA A O 1
ATOM 356 N N . SER A 1 47 ? -7.863 -49.219 -12.844 1 98.62 47 SER A N 1
ATOM 357 C CA . SER A 1 47 ? -7.32 -48.875 -14.156 1 98.62 47 SER A CA 1
ATOM 358 C C . SER A 1 47 ? -7.211 -50.094 -15.055 1 98.62 47 SER A C 1
ATOM 360 O O . SER A 1 47 ? -6.887 -51.188 -14.586 1 98.62 47 SER A O 1
ATOM 362 N N . LEU A 1 48 ? -7.531 -49.938 -16.25 1 98.56 48 LEU A N 1
ATOM 363 C CA . LEU A 1 48 ? -7.367 -50.969 -17.25 1 98.56 48 LEU A CA 1
ATOM 364 C C . LEU A 1 48 ? -6.598 -50.469 -18.469 1 98.56 48 LEU A C 1
ATOM 366 O O . LEU A 1 48 ? -7.023 -49.5 -19.109 1 98.56 48 LEU A O 1
ATOM 370 N N . SER A 1 49 ? -5.492 -51.125 -18.703 1 98.31 49 SER A N 1
ATOM 371 C CA . SER A 1 49 ? -4.68 -50.781 -19.875 1 98.31 49 SER A CA 1
ATOM 372 C C . SER A 1 49 ? -4.852 -51.812 -20.984 1 98.31 49 SER A C 1
ATOM 374 O O . SER A 1 49 ? -4.809 -53.031 -20.734 1 98.31 49 SER A O 1
ATOM 376 N N . VAL A 1 50 ? -5.109 -51.312 -22.172 1 98 50 VAL A N 1
ATOM 377 C CA . VAL A 1 50 ? -5.125 -52.125 -23.359 1 98 50 VAL A CA 1
ATOM 378 C C . VAL A 1 50 ? -3.816 -51.969 -24.125 1 98 50 VAL A C 1
ATOM 380 O O . VAL A 1 50 ? -3.438 -50.844 -24.469 1 98 50 VAL A O 1
ATOM 383 N N . ALA A 1 51 ? -3.107 -53.031 -24.422 1 97.69 51 ALA A N 1
ATOM 384 C CA . ALA A 1 51 ? -1.783 -52.969 -25.031 1 97.69 51 ALA A CA 1
ATOM 385 C C . ALA A 1 51 ? -1.881 -52.625 -26.516 1 97.69 51 ALA A C 1
ATOM 387 O O . ALA A 1 51 ? -1.21 -53.219 -27.344 1 97.69 51 ALA A O 1
ATOM 388 N N . VAL A 1 52 ? -2.764 -51.719 -26.844 1 96.81 52 VAL A N 1
ATOM 389 C CA . VAL A 1 52 ? -2.924 -51.188 -28.203 1 96.81 52 VAL A CA 1
ATOM 390 C C . VAL A 1 52 ? -3.105 -49.688 -28.141 1 96.81 52 VAL A C 1
ATOM 392 O O . VAL A 1 52 ? -3.82 -49.156 -27.281 1 96.81 52 VAL A O 1
ATOM 395 N N . GLY A 1 53 ? -2.359 -49 -29 1 96.5 53 GLY A N 1
ATOM 396 C CA . GLY A 1 53 ? -2.445 -47.562 -29.047 1 96.5 53 GLY A CA 1
ATOM 397 C C . GLY A 1 53 ? -2.543 -47 -30.469 1 96.5 53 GLY A C 1
ATOM 398 O O . GLY A 1 53 ? -3.148 -47.625 -31.344 1 96.5 53 GLY A O 1
ATOM 399 N N . SER A 1 54 ? -2.074 -45.906 -30.734 1 96.19 54 SER A N 1
ATOM 400 C CA . SER A 1 54 ? -2.246 -45.188 -32 1 96.19 54 SER A CA 1
ATOM 401 C C . SER A 1 54 ? -1.442 -45.812 -33.125 1 96.19 54 SER A C 1
ATOM 403 O O . SER A 1 54 ? -1.791 -45.688 -34.281 1 96.19 54 SER A O 1
ATOM 405 N N . LEU A 1 55 ? -0.333 -46.5 -32.781 1 96.38 55 LEU A N 1
ATOM 406 C CA . LEU A 1 55 ? 0.512 -47.094 -33.812 1 96.38 55 LEU A CA 1
ATOM 407 C C . LEU A 1 55 ? -0.177 -48.312 -34.438 1 96.38 55 LEU A C 1
ATOM 409 O O . LEU A 1 55 ? 0.255 -48.781 -35.5 1 96.38 55 LEU A O 1
ATOM 413 N N . SER A 1 56 ? -1.269 -48.75 -33.875 1 95.19 56 SER A N 1
ATOM 414 C CA . SER A 1 56 ? -1.98 -49.906 -34.406 1 95.19 56 SER A CA 1
ATOM 415 C C . SER A 1 56 ? -3.182 -49.5 -35.25 1 95.19 56 SER A C 1
ATOM 417 O O . SER A 1 56 ? -3.887 -50.344 -35.781 1 95.19 56 SER A O 1
ATOM 419 N N . GLU A 1 57 ? -3.449 -48.281 -35.344 1 94.31 57 GLU A N 1
ATOM 420 C CA . GLU A 1 57 ? -4.586 -47.812 -36.125 1 94.31 57 GLU A CA 1
ATOM 421 C C . GLU A 1 57 ? -4.277 -47.875 -37.625 1 94.31 57 GLU A C 1
ATOM 423 O O . GLU A 1 57 ? -3.111 -47.875 -38.031 1 94.31 57 GLU A O 1
ATOM 428 N N . PRO A 1 58 ? -5.332 -47.844 -38.406 1 91.94 58 PRO A N 1
ATOM 429 C CA . PRO A 1 58 ? -5.09 -47.812 -39.844 1 91.94 58 PRO A CA 1
ATOM 430 C C . PRO A 1 58 ? -4.477 -46.5 -40.344 1 91.94 58 PRO A C 1
ATOM 432 O O . PRO A 1 58 ? -4.832 -45.438 -39.844 1 91.94 58 PRO A O 1
ATOM 435 N N . LYS A 1 59 ? -3.578 -46.594 -41.281 1 89.5 59 LYS A N 1
ATOM 436 C CA . LYS A 1 59 ? -2.852 -45.438 -41.812 1 89.5 59 LYS A CA 1
ATOM 437 C C . LYS A 1 59 ? -3.807 -44.406 -42.406 1 89.5 59 LYS A C 1
ATOM 439 O O . LYS A 1 59 ? -3.518 -43.219 -42.406 1 89.5 59 LYS A O 1
ATOM 444 N N . ASP A 1 60 ? -4.992 -44.906 -42.844 1 90.5 60 ASP A N 1
ATOM 445 C CA . ASP A 1 60 ? -5.914 -44 -43.562 1 90.5 60 ASP A CA 1
ATOM 446 C C . ASP A 1 60 ? -6.895 -43.344 -42.594 1 90.5 60 ASP A C 1
ATOM 448 O O . ASP A 1 60 ? -7.715 -42.531 -43 1 90.5 60 ASP A O 1
ATOM 452 N N . LEU A 1 61 ? -6.805 -43.688 -41.375 1 94.44 61 LEU A N 1
ATOM 453 C CA . LEU A 1 61 ? -7.695 -43.094 -40.406 1 94.44 61 LEU A CA 1
ATOM 454 C C . LEU A 1 61 ? -6.918 -42.625 -39.156 1 94.44 61 LEU A C 1
ATOM 456 O O . LEU A 1 61 ? -7.176 -43.094 -38.062 1 94.44 61 LEU A O 1
ATOM 460 N N . PRO A 1 62 ? -6.059 -41.688 -39.406 1 94.75 62 PRO A N 1
ATOM 461 C CA . PRO A 1 62 ? -5.277 -41.219 -38.25 1 94.75 62 PRO A CA 1
ATOM 462 C C . PRO A 1 62 ? -6.148 -40.656 -37.125 1 94.75 62 PRO A C 1
ATOM 464 O O . PRO A 1 62 ? -7.008 -39.812 -37.375 1 94.75 62 PRO A O 1
ATOM 467 N N . GLY A 1 63 ? -5.938 -41.188 -35.906 1 96.06 63 GLY A N 1
ATOM 468 C CA . GLY A 1 63 ? -6.656 -40.719 -34.719 1 96.06 63 GLY A CA 1
ATOM 469 C C . GLY A 1 63 ? -7.746 -41.688 -34.281 1 96.06 63 GLY A C 1
ATOM 470 O O . GLY A 1 63 ? -8.438 -41.438 -33.312 1 96.06 63 GLY A O 1
ATOM 471 N N . LEU A 1 64 ? -7.867 -42.719 -34.906 1 96.69 64 LEU A N 1
ATOM 472 C CA . LEU A 1 64 ? -8.953 -43.688 -34.656 1 96.69 64 LEU A CA 1
ATOM 473 C C . LEU A 1 64 ? -8.844 -44.25 -33.25 1 96.69 64 LEU A C 1
ATOM 475 O O . LEU A 1 64 ? -9.852 -44.406 -32.562 1 96.69 64 LEU A O 1
ATOM 479 N N . ALA A 1 65 ? -7.641 -44.656 -32.844 1 97.06 65 ALA A N 1
ATOM 480 C CA . ALA A 1 65 ? -7.449 -45.188 -31.5 1 97.06 65 ALA A CA 1
ATOM 481 C C . ALA A 1 65 ? -7.871 -44.188 -30.422 1 97.06 65 ALA A C 1
ATOM 483 O O . ALA A 1 65 ? -8.523 -44.562 -29.438 1 97.06 65 ALA A O 1
ATOM 484 N N . HIS A 1 66 ? -7.457 -42.969 -30.625 1 96.62 66 HIS A N 1
ATOM 485 C CA . HIS A 1 66 ? -7.832 -41.875 -29.719 1 96.62 66 HIS A CA 1
ATOM 486 C C . HIS A 1 66 ? -9.344 -41.656 -29.719 1 96.62 66 HIS A C 1
ATOM 488 O O . HIS A 1 66 ? -9.945 -41.469 -28.656 1 96.62 66 HIS A O 1
ATOM 494 N N . PHE A 1 67 ? -9.953 -41.656 -30.859 1 96.25 67 PHE A N 1
ATOM 495 C CA . PHE A 1 67 ? -11.398 -41.531 -31 1 96.25 67 PHE A CA 1
ATOM 496 C C . PHE A 1 67 ? -12.117 -42.688 -30.281 1 96.25 67 PHE A C 1
ATOM 498 O O . PHE A 1 67 ? -13.148 -42.469 -29.641 1 96.25 67 PHE A O 1
ATOM 505 N N . CYS A 1 68 ? -11.555 -43.844 -30.391 1 95.88 68 CYS A N 1
ATOM 506 C CA . CYS A 1 68 ? -12.109 -45.031 -29.688 1 95.88 68 CYS A CA 1
ATOM 507 C C . CYS A 1 68 ? -12.117 -44.781 -28.188 1 95.88 68 CYS A C 1
ATOM 509 O O . CYS A 1 68 ? -13.102 -45.125 -27.516 1 95.88 68 CYS A O 1
ATOM 511 N N . GLU A 1 69 ? -11.047 -44.312 -27.656 1 95.81 69 GLU A N 1
ATOM 512 C CA . GLU A 1 69 ? -10.945 -43.969 -26.234 1 95.81 69 GLU A CA 1
ATOM 513 C C . GLU A 1 69 ? -12.086 -43.031 -25.812 1 95.81 69 GLU A C 1
ATOM 515 O O . GLU A 1 69 ? -12.711 -43.25 -24.766 1 95.81 69 GLU A O 1
ATOM 520 N N . HIS A 1 70 ? -12.383 -42.031 -26.641 1 92.31 70 HIS A N 1
ATOM 521 C CA . HIS A 1 70 ? -13.445 -41.062 -26.344 1 92.31 70 HIS A CA 1
ATOM 522 C C . HIS A 1 70 ? -14.805 -41.75 -26.312 1 92.31 70 HIS A C 1
ATOM 524 O O . HIS A 1 70 ? -15.602 -41.531 -25.406 1 92.31 70 HIS A O 1
ATOM 530 N N . MET A 1 71 ? -15.07 -42.562 -27.297 1 93.25 71 MET A N 1
ATOM 531 C CA . MET A 1 71 ? -16.391 -43.156 -27.547 1 93.25 71 MET A CA 1
ATOM 532 C C . MET A 1 71 ? -16.734 -44.156 -26.453 1 93.25 71 MET A C 1
ATOM 534 O O . MET A 1 71 ? -17.906 -44.375 -26.172 1 93.25 71 MET A O 1
ATOM 538 N N . LEU A 1 72 ? -15.758 -44.688 -25.812 1 92.5 72 LEU A N 1
ATOM 539 C CA . LEU A 1 72 ? -16 -45.688 -24.797 1 92.5 72 LEU A CA 1
ATOM 540 C C . LEU A 1 72 ? -16.641 -45.094 -23.547 1 92.5 72 LEU A C 1
ATOM 542 O O . LEU A 1 72 ? -17.266 -45.812 -22.766 1 92.5 72 LEU A O 1
ATOM 546 N N . PHE A 1 73 ? -16.578 -43.844 -23.406 1 89.12 73 PHE A N 1
ATOM 547 C CA . PHE A 1 73 ? -17.141 -43.156 -22.234 1 89.12 73 PHE A CA 1
ATOM 548 C C . PHE A 1 73 ? -18.594 -42.781 -22.469 1 89.12 73 PHE A C 1
ATOM 550 O O . PHE A 1 73 ? -19.281 -42.281 -21.562 1 89.12 73 PHE A O 1
ATOM 557 N N . LEU A 1 74 ? -19.062 -42.969 -23.734 1 86.94 74 LEU A N 1
ATOM 558 C CA . LEU A 1 74 ? -20.344 -42.406 -24.109 1 86.94 74 LEU A CA 1
ATOM 559 C C . LEU A 1 74 ? -21.453 -43.438 -23.969 1 86.94 74 LEU A C 1
ATOM 561 O O . LEU A 1 74 ? -22.438 -43.406 -24.719 1 86.94 74 LEU A O 1
ATOM 565 N N . GLY A 1 75 ? -21.359 -44.406 -23.078 1 86.19 75 GLY A N 1
ATOM 566 C CA . GLY A 1 75 ? -22.453 -45.312 -22.766 1 86.19 75 GLY A CA 1
ATOM 567 C C . GLY A 1 75 ? -22.188 -46.75 -23.188 1 86.19 75 GLY A C 1
ATOM 568 O O . GLY A 1 75 ? -21.391 -47 -24.078 1 86.19 75 GLY A O 1
ATOM 569 N N . THR A 1 76 ? -22.891 -47.656 -22.516 1 91.94 76 THR A N 1
ATOM 570 C CA . THR A 1 76 ? -22.844 -49.094 -22.766 1 91.94 76 THR A CA 1
ATOM 571 C C . THR A 1 76 ? -24.25 -49.656 -22.875 1 91.94 76 THR A C 1
ATOM 573 O O . THR A 1 76 ? -25.234 -48.969 -22.578 1 91.94 76 THR A O 1
ATOM 576 N N . LYS A 1 77 ? -24.359 -50.875 -23.281 1 92.38 77 LYS A N 1
ATOM 577 C CA . LYS A 1 77 ? -25.672 -51.5 -23.422 1 92.38 77 LYS A CA 1
ATOM 578 C C . LYS A 1 77 ? -26.391 -51.594 -22.078 1 92.38 77 LYS A C 1
ATOM 580 O O . LYS A 1 77 ? -27.578 -51.312 -21.984 1 92.38 77 LYS A O 1
ATOM 585 N N . LYS A 1 78 ? -25.672 -51.938 -21.047 1 94 78 LYS A N 1
ATOM 586 C CA . LYS A 1 78 ? -26.25 -52.062 -19.703 1 94 78 LYS A CA 1
ATOM 587 C C . LYS A 1 78 ? -26.562 -50.688 -19.125 1 94 78 LYS A C 1
ATOM 589 O O . LYS A 1 78 ? -27.562 -50.531 -18.406 1 94 78 LYS A O 1
ATOM 594 N N . TYR A 1 79 ? -25.75 -49.719 -19.375 1 94.25 79 TYR A N 1
ATOM 595 C CA . TYR A 1 79 ? -25.906 -48.344 -18.938 1 94.25 79 TYR A CA 1
ATOM 596 C C . TYR A 1 79 ? -25.906 -47.406 -20.125 1 94.25 79 TYR A C 1
ATOM 598 O O . TYR A 1 79 ? -24.891 -46.719 -20.391 1 94.25 79 TYR A O 1
ATOM 606 N N . PRO A 1 80 ? -26.984 -47.125 -20.797 1 90.12 80 PRO A N 1
ATOM 607 C CA . PRO A 1 80 ? -27.047 -46.5 -22.109 1 90.12 80 PRO A CA 1
ATOM 608 C C . PRO A 1 80 ? -26.969 -44.969 -22.047 1 90.12 80 PRO A C 1
ATOM 610 O O . PRO A 1 80 ? -26.656 -44.312 -23.047 1 90.12 80 PRO A O 1
ATOM 613 N N . THR A 1 81 ? -27.359 -44.406 -20.906 1 86.75 81 THR A N 1
ATOM 614 C CA . THR A 1 81 ? -27.359 -42.938 -20.797 1 86.75 81 THR A CA 1
ATOM 615 C C . THR A 1 81 ? -25.938 -42.406 -20.969 1 86.75 81 THR A C 1
ATOM 617 O O . THR A 1 81 ? -25 -42.875 -20.312 1 86.75 81 THR A O 1
ATOM 620 N N . GLU A 1 82 ? -25.953 -41.344 -21.812 1 82.94 82 GLU A N 1
ATOM 621 C CA . GLU A 1 82 ? -24.656 -40.688 -22.031 1 82.94 82 GLU A CA 1
ATOM 622 C C . GLU A 1 82 ? -24.109 -40.094 -20.75 1 82.94 82 GLU A C 1
ATOM 624 O O . GLU A 1 82 ? -24.859 -39.562 -19.938 1 82.94 82 GLU A O 1
ATOM 629 N N . ASN A 1 83 ? -23.016 -40.219 -20.297 1 80.19 83 ASN A N 1
ATOM 630 C CA . ASN A 1 83 ? -22.297 -39.656 -19.156 1 80.19 83 ASN A CA 1
ATOM 631 C C . ASN A 1 83 ? -22.703 -40.312 -17.859 1 80.19 83 ASN A C 1
ATOM 633 O O . ASN A 1 83 ? -22.469 -39.781 -16.766 1 80.19 83 ASN A O 1
ATOM 637 N N . GLU A 1 84 ? -23.469 -41.312 -17.969 1 86.62 84 GLU A N 1
ATOM 638 C CA . GLU A 1 84 ? -23.922 -42.031 -16.766 1 86.62 84 GLU A CA 1
ATOM 639 C C . GLU A 1 84 ? -22.75 -42.375 -15.859 1 86.62 84 GLU A C 1
ATOM 641 O O . GLU A 1 84 ? -22.828 -42.219 -14.641 1 86.62 84 GLU A O 1
ATOM 646 N N . PHE A 1 85 ? -21.719 -42.875 -16.391 1 91.25 85 PHE A N 1
ATOM 647 C CA . PHE A 1 85 ? -20.547 -43.281 -15.617 1 91.25 85 PHE A CA 1
ATOM 648 C C . PHE A 1 85 ? -19.906 -42.062 -14.938 1 91.25 85 PHE A C 1
ATOM 650 O O . PHE A 1 85 ? -19.594 -42.094 -13.75 1 91.25 85 PHE A O 1
ATOM 657 N N . THR A 1 86 ? -19.734 -41 -15.609 1 88.81 86 THR A N 1
ATOM 658 C CA . THR A 1 86 ? -19.078 -39.812 -15.078 1 88.81 86 THR A CA 1
ATOM 659 C C . THR A 1 86 ? -19.938 -39.156 -14.008 1 88.81 86 THR A C 1
ATOM 661 O O . THR A 1 86 ? -19.438 -38.656 -13.008 1 88.81 86 THR A O 1
ATOM 664 N N . GLN A 1 87 ? -21.172 -39.062 -14.211 1 87.06 87 GLN A N 1
ATOM 665 C CA . GLN A 1 87 ? -22.094 -38.531 -13.219 1 87.06 87 GLN A CA 1
ATOM 666 C C . GLN A 1 87 ? -22.078 -39.375 -11.945 1 87.06 87 GLN A C 1
ATOM 668 O O . GLN A 1 87 ? -22.078 -38.844 -10.836 1 87.06 87 GLN A O 1
ATOM 673 N N . PHE A 1 88 ? -22.109 -40.719 -12.188 1 91.19 88 PHE A N 1
ATOM 674 C CA . PHE A 1 88 ? -22.047 -41.625 -11.047 1 91.19 88 PHE A CA 1
ATOM 675 C C . PHE A 1 88 ? -20.781 -41.344 -10.227 1 91.19 88 PHE A C 1
ATOM 677 O O . PHE A 1 88 ? -20.844 -41.312 -8.992 1 91.19 88 PHE A O 1
ATOM 684 N N . LEU A 1 89 ? -19.641 -41.25 -10.852 1 92.19 89 LEU A N 1
ATOM 685 C CA . LEU A 1 89 ? -18.391 -41.031 -10.156 1 92.19 89 LEU A CA 1
ATOM 686 C C . LEU A 1 89 ? -18.406 -39.688 -9.406 1 92.19 89 LEU A C 1
ATOM 688 O O . LEU A 1 89 ? -17.938 -39.625 -8.266 1 92.19 89 LEU A O 1
ATOM 692 N N . THR A 1 90 ? -18.953 -38.719 -10.039 1 86.31 90 THR A N 1
ATOM 693 C CA . THR A 1 90 ? -19.031 -37.406 -9.406 1 86.31 90 THR A CA 1
ATOM 694 C C . THR A 1 90 ? -19.875 -37.469 -8.141 1 86.31 90 THR A C 1
ATOM 696 O O . THR A 1 90 ? -19.531 -36.906 -7.113 1 86.31 90 THR A O 1
ATOM 699 N N . GLN A 1 91 ? -20.969 -38.125 -8.195 1 89.06 91 GLN A N 1
ATOM 700 C CA . GLN A 1 91 ? -21.891 -38.281 -7.07 1 89.06 91 GLN A CA 1
ATOM 701 C C . GLN A 1 91 ? -21.266 -39.094 -5.953 1 89.06 91 GLN A C 1
ATOM 703 O O . GLN 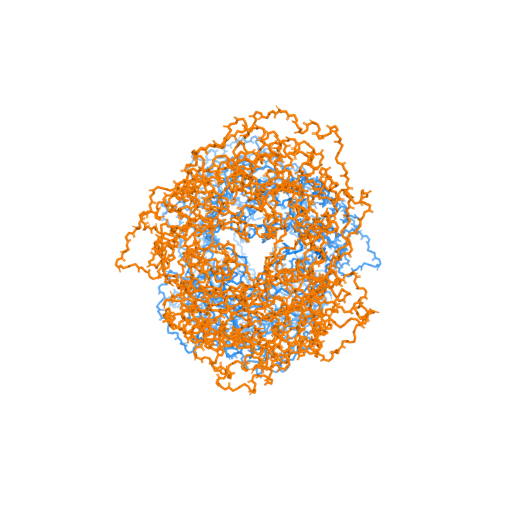A 1 91 ? -21.75 -39.094 -4.824 1 89.06 91 GLN A O 1
ATOM 708 N N . ASN A 1 92 ? -20.266 -39.781 -6.344 1 91.62 92 ASN A N 1
ATOM 709 C CA . ASN A 1 92 ? -19.625 -40.625 -5.359 1 91.62 92 ASN A CA 1
ATOM 710 C C . ASN A 1 92 ? -18.172 -40.219 -5.098 1 91.62 92 ASN A C 1
ATOM 712 O O . ASN A 1 92 ? -17.312 -41.031 -4.832 1 91.62 92 ASN A O 1
ATOM 716 N N . GLY A 1 93 ? -17.906 -39.031 -5.254 1 87.38 93 GLY A N 1
ATOM 717 C CA . GLY A 1 93 ? -16.625 -38.438 -4.895 1 87.38 93 GLY A CA 1
ATOM 718 C C . GLY A 1 93 ? -15.469 -38.938 -5.746 1 87.38 93 GLY A C 1
ATOM 719 O O . GLY A 1 93 ? -14.336 -39 -5.273 1 87.38 93 GLY A O 1
ATOM 720 N N . GLY A 1 94 ? -15.781 -39.344 -6.949 1 91 94 GLY A N 1
ATOM 721 C CA . GLY A 1 94 ? -14.766 -39.969 -7.785 1 91 94 GLY A CA 1
ATOM 722 C C . GLY A 1 94 ? -14.258 -39.031 -8.883 1 91 94 GLY A C 1
ATOM 723 O O . GLY A 1 94 ? -14.641 -37.875 -8.945 1 91 94 GLY A O 1
ATOM 724 N N . SER A 1 95 ? -13.25 -39.562 -9.602 1 91.88 95 SER A N 1
ATOM 725 C CA . SER A 1 95 ? -12.656 -38.938 -10.781 1 91.88 95 SER A CA 1
ATOM 726 C C . SER A 1 95 ? -12.336 -39.969 -11.852 1 91.88 95 SER A C 1
ATOM 728 O O . SER A 1 95 ? -12.344 -41.188 -11.578 1 91.88 95 SER A O 1
ATOM 730 N N . TYR A 1 96 ? -12.172 -39.5 -13.016 1 92.75 96 TYR A N 1
ATOM 731 C CA . TYR A 1 96 ? -11.867 -40.406 -14.109 1 92.75 96 TYR A CA 1
ATOM 732 C C . TYR A 1 96 ? -11.023 -39.75 -15.18 1 92.75 96 TYR A C 1
ATOM 734 O O . TYR A 1 96 ? -10.969 -38.5 -15.242 1 92.75 96 TYR A O 1
ATOM 742 N N . ASN A 1 97 ? -10.344 -40.5 -15.953 1 93.06 97 ASN A N 1
ATOM 743 C CA . ASN A 1 97 ? -9.602 -40.031 -17.125 1 93.06 97 ASN A CA 1
ATOM 744 C C . ASN A 1 97 ? -9.117 -41.188 -17.984 1 93.06 97 ASN A C 1
ATOM 746 O O . ASN A 1 97 ? -9.352 -42.344 -17.656 1 93.06 97 ASN A O 1
ATOM 750 N N . ALA A 1 98 ? -8.656 -40.906 -19.078 1 95.62 98 ALA A N 1
ATOM 751 C CA . ALA A 1 98 ? -8.023 -41.875 -19.984 1 95.62 98 ALA A CA 1
ATOM 752 C C . ALA A 1 98 ? -6.977 -41.188 -20.859 1 95.62 98 ALA A C 1
ATOM 754 O O . ALA A 1 98 ? -6.926 -39.969 -20.938 1 95.62 98 ALA A O 1
ATOM 755 N N . TYR A 1 99 ? -6.098 -42 -21.422 1 95.25 99 TYR A N 1
ATOM 756 C CA . TYR A 1 99 ? -5.168 -41.5 -22.422 1 95.25 99 TYR A CA 1
ATOM 757 C C . TYR A 1 99 ? -4.789 -42.562 -23.422 1 95.25 99 TYR A C 1
ATOM 759 O O . TYR A 1 99 ? -4.82 -43.75 -23.094 1 95.25 99 TYR A O 1
ATOM 767 N N . THR A 1 100 ? -4.48 -42.125 -24.625 1 96.5 100 THR A N 1
ATOM 768 C CA . THR A 1 100 ? -4.008 -43 -25.703 1 96.5 100 THR A CA 1
ATOM 769 C C . THR A 1 100 ? -2.543 -42.719 -26.016 1 96.5 100 THR A C 1
ATOM 771 O O . THR A 1 100 ? -2.195 -41.625 -26.453 1 96.5 100 THR A O 1
ATOM 774 N N . ALA A 1 101 ? -1.723 -43.688 -25.719 1 95.75 101 ALA A N 1
ATOM 775 C CA . ALA A 1 101 ? -0.305 -43.625 -26.062 1 95.75 101 ALA A CA 1
ATOM 776 C C . ALA A 1 101 ? -0.028 -44.281 -27.406 1 95.75 101 ALA A C 1
ATOM 778 O O . ALA A 1 101 ? -0.959 -44.656 -28.125 1 95.75 101 ALA A O 1
ATOM 779 N N . ASN A 1 102 ? 1.244 -44.406 -27.781 1 95.69 102 ASN A N 1
ATOM 780 C CA . ASN A 1 102 ? 1.642 -45 -29.047 1 95.69 102 ASN A CA 1
ATOM 781 C C . ASN A 1 102 ? 1.302 -46.5 -29.078 1 95.69 102 ASN A C 1
ATOM 783 O O . ASN A 1 102 ? 0.813 -47 -30.094 1 95.69 102 ASN A O 1
ATOM 787 N N . ASP A 1 103 ? 1.488 -47.219 -27.938 1 96.25 103 ASP A N 1
ATOM 788 C CA . ASP A 1 103 ? 1.367 -48.688 -28 1 96.25 103 ASP A CA 1
ATOM 789 C C . ASP A 1 103 ? 0.346 -49.188 -26.984 1 96.25 103 ASP A C 1
ATOM 791 O O . ASP A 1 103 ? 0.18 -50.406 -26.828 1 96.25 103 ASP A O 1
ATOM 795 N N . HIS A 1 104 ? -0.302 -48.281 -26.281 1 96.88 104 HIS A N 1
ATOM 796 C CA . HIS A 1 104 ? -1.333 -48.719 -25.344 1 96.88 104 HIS A CA 1
ATOM 797 C C . HIS A 1 104 ? -2.34 -47.625 -25.062 1 96.88 104 HIS A C 1
ATOM 799 O O . HIS A 1 104 ? -2.088 -46.469 -25.375 1 96.88 104 HIS A O 1
ATOM 805 N N . THR A 1 105 ? -3.479 -47.906 -24.562 1 97.88 105 THR A N 1
ATOM 806 C CA . THR A 1 105 ? -4.531 -47 -24.109 1 97.88 105 THR A CA 1
ATOM 807 C C . THR A 1 105 ? -4.93 -47.344 -22.672 1 97.88 105 THR A C 1
ATOM 809 O O . THR A 1 105 ? -5.094 -48.5 -22.312 1 97.88 105 THR A O 1
ATOM 812 N N . ASN A 1 106 ? -5 -46.344 -21.828 1 98.06 106 ASN A N 1
ATOM 813 C CA . ASN A 1 106 ? -5.266 -46.531 -20.406 1 98.06 106 ASN A CA 1
ATOM 814 C C . ASN A 1 106 ? -6.547 -45.844 -19.984 1 98.06 106 ASN A C 1
ATOM 816 O O . ASN A 1 106 ? -6.754 -44.656 -20.297 1 98.06 106 ASN A O 1
ATOM 820 N N . TYR A 1 107 ? -7.473 -46.594 -19.359 1 98 107 TYR A N 1
ATOM 821 C CA . TYR A 1 107 ? -8.695 -46.062 -18.75 1 98 107 TYR A CA 1
ATOM 822 C C . TYR A 1 107 ? -8.648 -46.219 -17.234 1 98 107 TYR A C 1
ATOM 824 O O . TYR A 1 107 ? -8.312 -47.281 -16.719 1 98 107 TYR A O 1
ATOM 832 N N . TYR A 1 108 ? -8.953 -45.188 -16.484 1 97.5 108 TYR A N 1
ATOM 833 C CA . TYR A 1 108 ? -8.844 -45.312 -15.039 1 97.5 108 TYR A CA 1
ATOM 834 C C . TYR A 1 108 ? -9.844 -44.406 -14.328 1 97.5 108 TYR A C 1
ATOM 836 O O . TYR A 1 108 ? -10.344 -43.438 -14.922 1 97.5 108 TYR A O 1
ATOM 844 N N . PHE A 1 109 ? -10.219 -44.688 -13.062 1 97.38 109 PHE A N 1
ATOM 845 C CA . PHE A 1 109 ? -11.141 -43.875 -12.258 1 97.38 109 PHE A CA 1
ATOM 846 C C . PHE A 1 109 ? -10.883 -44.125 -10.773 1 97.38 109 PHE A C 1
ATOM 848 O O . PHE A 1 109 ? -10.18 -45.062 -10.391 1 97.38 109 PHE A O 1
ATOM 855 N N . SER A 1 110 ? -11.281 -43.312 -9.938 1 95.81 110 SER A N 1
ATOM 856 C CA . SER A 1 110 ? -11.359 -43.438 -8.492 1 95.81 110 SER A CA 1
ATOM 857 C C . SER A 1 110 ? -12.766 -43.156 -7.98 1 95.81 110 SER A C 1
ATOM 859 O O . SER A 1 110 ? -13.578 -42.562 -8.68 1 95.81 110 SER A O 1
ATOM 861 N N . THR A 1 111 ? -13.148 -43.656 -6.859 1 95.06 111 THR A N 1
ATOM 862 C CA . THR A 1 111 ? -14.469 -43.5 -6.262 1 95.06 111 THR A CA 1
ATOM 863 C C . THR A 1 111 ? -14.406 -43.719 -4.75 1 95.06 111 THR A C 1
ATOM 865 O O . THR A 1 111 ? -13.375 -44.156 -4.223 1 95.06 111 THR A O 1
ATOM 868 N N . LYS A 1 112 ? -15.453 -43.312 -4.07 1 93.38 112 LYS A N 1
ATOM 869 C CA . LYS A 1 112 ? -15.531 -43.656 -2.656 1 93.38 112 LYS A CA 1
ATOM 870 C C . LYS A 1 112 ? -15.523 -45.188 -2.467 1 93.38 112 LYS A C 1
ATOM 872 O O . LYS A 1 112 ? -16.031 -45.906 -3.316 1 93.38 112 LYS A O 1
ATOM 877 N N . THR A 1 113 ? -15.023 -45.656 -1.394 1 93.38 113 THR A N 1
ATOM 878 C CA . THR A 1 113 ? -14.734 -47.062 -1.162 1 93.38 113 THR A CA 1
ATOM 879 C C . THR A 1 113 ? -16.016 -47.875 -1.237 1 93.38 113 THR A C 1
ATOM 881 O O . THR A 1 113 ? -16 -49 -1.786 1 93.38 113 THR A O 1
ATOM 884 N N . GLU A 1 114 ? -17.125 -47.312 -0.769 1 92.94 114 GLU A N 1
ATOM 885 C CA . GLU A 1 114 ? -18.375 -48.062 -0.722 1 92.94 114 GLU A CA 1
ATOM 886 C C . GLU A 1 114 ? -18.953 -48.25 -2.119 1 92.94 114 GLU A C 1
ATOM 888 O O . GLU A 1 114 ? -19.781 -49.125 -2.34 1 92.94 114 GLU A O 1
ATOM 893 N N . SER A 1 115 ? -18.484 -47.469 -3.047 1 95.25 115 SER A N 1
ATOM 894 C CA . SER A 1 115 ? -19.078 -47.5 -4.379 1 95.25 115 SER A CA 1
ATOM 895 C C . SER A 1 115 ? -18.156 -48.188 -5.387 1 95.25 115 SER A C 1
ATOM 897 O O . SER A 1 115 ? -18.344 -48.031 -6.598 1 95.25 115 SER A O 1
ATOM 899 N N . LEU A 1 116 ? -17.203 -48.938 -4.957 1 97.38 116 LEU A N 1
ATOM 900 C CA . LEU A 1 116 ? -16.25 -49.594 -5.855 1 97.38 116 LEU A CA 1
ATOM 901 C C . LEU A 1 116 ? -16.953 -50.594 -6.758 1 97.38 116 LEU A C 1
ATOM 903 O O . LEU A 1 116 ? -16.734 -50.594 -7.973 1 97.38 116 LEU A O 1
ATOM 907 N N . LYS A 1 117 ? -17.812 -51.438 -6.199 1 97.19 117 LYS A N 1
ATOM 908 C CA . LYS A 1 117 ? -18.453 -52.5 -6.957 1 97.19 117 LYS A CA 1
ATOM 909 C C . LYS A 1 117 ? -19.344 -51.938 -8.07 1 97.19 117 LYS A C 1
ATOM 911 O O . LYS A 1 117 ? -19.188 -52.281 -9.234 1 97.19 117 LYS A O 1
ATOM 916 N N . PRO A 1 118 ? -20.25 -51 -7.754 1 96.88 118 PRO A N 1
ATOM 917 C CA . PRO A 1 118 ? -21.062 -50.438 -8.844 1 96.88 118 PRO A CA 1
ATOM 918 C C . PRO A 1 118 ? -20.219 -49.688 -9.867 1 96.88 118 PRO A C 1
ATOM 920 O O . PRO A 1 118 ? -20.562 -49.656 -11.055 1 96.88 118 PRO A O 1
ATOM 923 N N . ALA A 1 119 ? -19.172 -49.031 -9.453 1 97.19 119 ALA A N 1
ATOM 924 C CA . ALA A 1 119 ? -18.297 -48.344 -10.391 1 97.19 119 ALA A CA 1
ATOM 925 C C . ALA A 1 119 ? -17.594 -49.344 -11.32 1 97.19 119 ALA A C 1
ATOM 927 O O . ALA A 1 119 ? -17.484 -49.094 -12.523 1 97.19 119 ALA A O 1
ATOM 928 N N . LEU A 1 120 ? -17.109 -50.469 -10.727 1 98.06 120 LEU A N 1
ATOM 929 C CA . LEU A 1 120 ? -16.438 -51.5 -11.508 1 98.06 120 LEU A CA 1
ATOM 930 C C . LEU A 1 120 ? -17.406 -52.125 -12.508 1 98.06 120 LEU A C 1
ATOM 932 O O . LEU A 1 120 ? -17.016 -52.469 -13.625 1 98.06 120 LEU A O 1
ATOM 936 N N . ASP A 1 121 ? -18.594 -52.312 -12.07 1 97.31 121 ASP A N 1
ATOM 937 C CA . ASP A 1 121 ? -19.609 -52.875 -12.961 1 97.31 121 ASP A CA 1
ATOM 938 C C . ASP A 1 121 ? -19.797 -52 -14.195 1 97.31 121 ASP A C 1
ATOM 940 O O . ASP A 1 121 ? -19.875 -52.5 -15.32 1 97.31 121 ASP A O 1
ATOM 944 N N . ARG A 1 122 ? -19.953 -50.719 -14.016 1 96.19 122 ARG A N 1
ATOM 945 C CA . ARG A 1 122 ? -20.094 -49.781 -15.125 1 96.19 122 ARG A CA 1
ATOM 946 C C . ARG A 1 122 ? -18.828 -49.75 -15.977 1 96.19 122 ARG A C 1
ATOM 948 O O . ARG A 1 122 ? -18.906 -49.688 -17.203 1 96.19 122 ARG A O 1
ATOM 955 N N . PHE A 1 123 ? -17.703 -49.812 -15.289 1 96.69 123 PHE A N 1
ATOM 956 C CA . PHE A 1 123 ? -16.406 -49.75 -15.945 1 96.69 123 PHE A CA 1
ATOM 957 C C . PHE A 1 123 ? -16.188 -51 -16.828 1 96.69 123 PHE A C 1
ATOM 959 O O . PHE A 1 123 ? -15.719 -50.875 -17.953 1 96.69 123 PHE A O 1
ATOM 966 N N . ALA A 1 124 ? -16.531 -52.156 -16.359 1 97 124 ALA A N 1
ATOM 967 C CA . ALA A 1 124 ? -16.359 -53.438 -17.078 1 97 124 ALA A CA 1
ATOM 968 C C . ALA A 1 124 ? -17.156 -53.406 -18.391 1 97 124 ALA A C 1
ATOM 970 O O . ALA A 1 124 ? -16.734 -54 -19.391 1 97 124 ALA A O 1
ATOM 971 N N . GLN A 1 125 ? -18.234 -52.688 -18.406 1 94.88 125 GLN A N 1
ATOM 972 C CA . GLN A 1 125 ? -19.125 -52.688 -19.562 1 94.88 125 GLN A CA 1
ATOM 973 C C . GLN A 1 125 ? -18.453 -51.969 -20.75 1 94.88 125 GLN A C 1
ATOM 975 O O . GLN A 1 125 ? -18.828 -52.188 -21.891 1 94.88 125 GLN A O 1
ATOM 980 N N . PHE A 1 126 ? -17.469 -51.062 -20.469 1 94 126 PHE A N 1
ATOM 981 C CA . PHE A 1 126 ? -16.703 -50.438 -21.547 1 94 126 PHE A CA 1
ATOM 982 C C . PHE A 1 126 ? -16.094 -51.5 -22.469 1 94 126 PHE A C 1
ATOM 984 O O . PHE A 1 126 ? -15.977 -51.281 -23.672 1 94 126 PHE A O 1
ATOM 991 N N . PHE A 1 127 ? -15.797 -52.719 -21.891 1 95.69 127 PHE A N 1
ATOM 992 C CA . PHE A 1 127 ? -15 -53.688 -22.594 1 95.69 127 PHE A CA 1
ATOM 993 C C . PHE A 1 127 ? -15.844 -54.938 -22.938 1 95.69 127 PHE A C 1
ATOM 995 O O . PHE A 1 127 ? -15.391 -55.812 -23.672 1 95.69 127 PHE A O 1
ATOM 1002 N N . LEU A 1 128 ? -17.031 -54.969 -22.391 1 94 128 LEU A N 1
ATOM 1003 C CA . LEU A 1 128 ? -17.953 -56.062 -22.672 1 94 128 LEU A CA 1
ATOM 1004 C C . LEU A 1 128 ? -18.891 -55.719 -23.828 1 94 128 LEU A C 1
ATOM 1006 O O . LEU A 1 128 ? -18.859 -56.375 -24.859 1 94 128 LEU A O 1
ATOM 1010 N N . GLU A 1 129 ? -19.641 -54.594 -23.547 1 92.25 129 GLU A N 1
ATOM 1011 C CA . GLU A 1 129 ? -20.641 -54.25 -24.547 1 92.25 129 GLU A CA 1
ATOM 1012 C C . GLU A 1 129 ? -20.781 -52.719 -24.688 1 92.25 129 GLU A C 1
ATOM 1014 O O . GLU A 1 129 ? -21.828 -52.156 -24.391 1 92.25 129 GLU A O 1
ATOM 1019 N N . PRO A 1 130 ? -19.734 -52.094 -25.281 1 92 130 PRO A N 1
ATOM 1020 C CA . PRO A 1 130 ? -19.875 -50.656 -25.531 1 92 130 PRO A CA 1
ATOM 1021 C C . PRO A 1 130 ? -20.922 -50.344 -26.594 1 92 130 PRO A C 1
ATOM 1023 O O . PRO A 1 130 ? -21.094 -51.125 -27.547 1 92 130 PRO A O 1
ATOM 1026 N N . LEU A 1 131 ? -21.609 -49.219 -26.5 1 89.31 131 LEU A N 1
ATOM 1027 C CA . LEU A 1 131 ? -22.703 -48.906 -27.422 1 89.31 131 LEU A CA 1
ATOM 1028 C C . LEU A 1 131 ? -22.172 -48.25 -28.688 1 89.31 131 LEU A C 1
ATOM 1030 O O . LEU A 1 131 ? -22.75 -48.438 -29.766 1 89.31 131 LEU A O 1
ATOM 1034 N N . PHE A 1 132 ? -21.047 -47.5 -28.625 1 90.75 132 PHE A N 1
ATOM 1035 C CA . PHE A 1 132 ? -20.562 -46.688 -29.75 1 90.75 132 PHE A CA 1
ATOM 1036 C C . PHE A 1 132 ? -21.719 -46.031 -30.484 1 90.75 132 PHE A C 1
ATOM 1038 O O . PHE A 1 132 ? -21.875 -46.188 -31.688 1 90.75 132 PHE A O 1
ATOM 1045 N N . THR A 1 133 ? -22.453 -45.188 -29.797 1 86.62 133 THR A N 1
ATOM 1046 C CA . THR A 1 133 ? -23.703 -44.594 -30.281 1 86.62 133 THR A CA 1
ATOM 1047 C C . THR A 1 133 ? -23.453 -43.75 -31.516 1 86.62 133 THR A C 1
ATOM 1049 O O . THR A 1 133 ? -22.547 -42.906 -31.531 1 86.62 133 THR A O 1
ATOM 1052 N N . THR A 1 134 ? -24.328 -43.875 -32.5 1 86.69 134 THR A N 1
ATOM 1053 C CA . THR A 1 134 ? -24.203 -43.188 -33.781 1 86.69 134 THR A CA 1
ATOM 1054 C C . THR A 1 134 ? -24.438 -41.688 -33.625 1 86.69 134 THR A C 1
ATOM 1056 O O . THR A 1 134 ? -23.734 -40.875 -34.219 1 86.69 134 THR A O 1
ATOM 1059 N N . SER A 1 135 ? -25.359 -41.344 -32.844 1 84.69 135 SER A N 1
ATOM 1060 C CA . SER A 1 135 ? -25.75 -39.938 -32.688 1 84.69 135 SER A CA 1
ATOM 1061 C C . SER A 1 135 ? -24.656 -39.125 -32.031 1 84.69 135 SER A C 1
ATOM 1063 O O . SER A 1 135 ? -24.594 -37.906 -32.188 1 84.69 135 SER A O 1
ATOM 1065 N N . ALA A 1 136 ? -23.734 -39.781 -31.344 1 87.56 136 ALA A N 1
ATOM 1066 C CA . ALA A 1 136 ? -22.703 -39.062 -30.594 1 87.56 136 ALA A CA 1
ATOM 1067 C C . ALA A 1 136 ? -21.406 -38.969 -31.406 1 87.56 136 ALA A C 1
ATOM 1069 O O . ALA A 1 136 ? -20.516 -38.219 -31.078 1 87.56 136 ALA A O 1
ATOM 1070 N N . THR A 1 137 ? -21.359 -39.656 -32.5 1 89.88 137 THR A N 1
ATOM 1071 C CA . THR A 1 137 ? -20.125 -39.812 -33.25 1 89.88 137 THR A CA 1
ATOM 1072 C C . THR A 1 137 ? -19.625 -38.469 -33.781 1 89.88 137 THR A C 1
ATOM 1074 O O . THR A 1 137 ? -18.484 -38.094 -33.5 1 89.88 137 THR A O 1
ATOM 1077 N N . GLU A 1 138 ? -20.5 -37.75 -34.375 1 88.81 138 GLU A N 1
ATOM 1078 C CA . GLU A 1 138 ? -20.078 -36.469 -34.938 1 88.81 138 GLU A CA 1
ATOM 1079 C C . GLU A 1 138 ? -19.703 -35.469 -33.844 1 88.81 138 GLU A C 1
ATOM 1081 O O . GLU A 1 138 ? -18.75 -34.719 -34 1 88.81 138 GLU A O 1
ATOM 1086 N N . ARG A 1 139 ? -20.484 -35.469 -32.844 1 88.38 139 ARG A N 1
ATOM 1087 C CA . ARG A 1 139 ? -20.219 -34.562 -31.75 1 88.38 139 ARG A CA 1
ATOM 1088 C C . ARG A 1 139 ? -18.875 -34.844 -31.109 1 88.38 139 ARG A C 1
ATOM 1090 O O . ARG A 1 139 ? -18.125 -33.906 -30.781 1 88.38 139 ARG A O 1
ATOM 1097 N N . GLU A 1 140 ? -18.578 -36.062 -30.938 1 90.81 140 GLU A N 1
ATOM 1098 C CA . GLU A 1 140 ? -17.328 -36.438 -30.281 1 90.81 140 GLU A CA 1
ATOM 1099 C C . GLU A 1 140 ? -16.141 -36.188 -31.203 1 90.81 140 GLU A C 1
ATOM 1101 O O . GLU A 1 140 ? -15.031 -35.906 -30.734 1 90.81 140 GLU A O 1
ATOM 1106 N N . ILE A 1 141 ? -16.312 -36.406 -32.5 1 92.88 141 ILE A N 1
ATOM 1107 C CA . ILE A 1 141 ? -15.258 -36.031 -33.438 1 92.88 141 ILE A CA 1
ATOM 1108 C C . ILE A 1 141 ? -14.977 -34.531 -33.344 1 92.88 141 ILE A C 1
ATOM 1110 O O . ILE A 1 141 ? -13.828 -34.094 -33.438 1 92.88 141 ILE A O 1
ATOM 1114 N N . GLY A 1 142 ? -16.062 -33.781 -33.156 1 88.94 142 GLY A N 1
ATOM 1115 C CA . GLY A 1 142 ? -15.891 -32.375 -32.906 1 88.94 142 GLY A CA 1
ATOM 1116 C C . GLY A 1 142 ? -15.055 -32.094 -31.672 1 88.94 142 GLY A C 1
ATOM 1117 O O . GLY A 1 142 ? -14.258 -31.141 -31.656 1 88.94 142 GLY A O 1
ATOM 1118 N N . ALA A 1 143 ? -15.25 -32.844 -30.641 1 88.19 143 ALA A N 1
ATOM 1119 C CA . ALA A 1 143 ? -14.477 -32.719 -29.406 1 88.19 143 ALA A CA 1
ATOM 1120 C C . ALA A 1 143 ? -13 -33.031 -29.656 1 88.19 143 ALA A C 1
ATOM 1122 O O . ALA A 1 143 ? -12.117 -32.344 -29.109 1 88.19 143 ALA A O 1
ATOM 1123 N N . VAL A 1 144 ? -12.719 -34.062 -30.406 1 91.75 144 VAL A N 1
ATOM 1124 C CA . VAL A 1 144 ? -11.352 -34.438 -30.75 1 91.75 144 VAL A CA 1
ATOM 1125 C C . VAL A 1 144 ? -10.688 -33.281 -31.531 1 91.75 144 VAL A C 1
ATOM 1127 O O . VAL A 1 144 ? -9.523 -32.969 -31.312 1 91.75 144 VAL A O 1
ATOM 1130 N N . ASN A 1 145 ? -11.438 -32.75 -32.438 1 91.19 145 ASN A N 1
ATOM 1131 C CA . ASN A 1 145 ? -10.93 -31.625 -33.219 1 91.19 145 ASN A CA 1
ATOM 1132 C C . ASN A 1 145 ? -10.594 -30.438 -32.312 1 91.19 145 ASN A C 1
ATOM 1134 O O . ASN A 1 145 ? -9.578 -29.766 -32.531 1 91.19 145 ASN A O 1
ATOM 1138 N N . SER A 1 146 ? -11.523 -30.172 -31.438 1 86.88 146 SER A N 1
ATOM 1139 C CA . SER A 1 146 ? -11.297 -29.062 -30.516 1 86.88 146 SER A CA 1
ATOM 1140 C C . SER A 1 146 ? -10.031 -29.297 -29.688 1 86.88 146 SER A C 1
ATOM 1142 O O . SER A 1 146 ? -9.305 -28.344 -29.391 1 86.88 146 SER A O 1
ATOM 1144 N N . GLU A 1 147 ? -9.828 -30.484 -29.25 1 87.38 147 GLU A N 1
ATOM 1145 C CA . GLU A 1 147 ? -8.617 -30.844 -28.5 1 87.38 147 GLU A CA 1
ATOM 1146 C C . GLU A 1 147 ? -7.363 -30.594 -29.344 1 87.38 147 GLU A C 1
ATOM 1148 O O . GLU A 1 147 ? -6.355 -30.109 -28.828 1 87.38 147 GLU A O 1
ATOM 1153 N N . HIS A 1 148 ? -7.395 -30.984 -30.578 1 90.94 148 HIS A N 1
ATOM 1154 C CA . HIS A 1 148 ? -6.273 -30.75 -31.469 1 90.94 148 HIS A CA 1
ATOM 1155 C C . HIS A 1 148 ? -6.02 -29.25 -31.656 1 90.94 148 HIS A C 1
ATOM 1157 O O . HIS A 1 148 ? -4.875 -28.797 -31.594 1 90.94 148 HIS A O 1
ATOM 1163 N N . GLU A 1 149 ? -7.074 -28.531 -31.891 1 86.12 149 GLU A N 1
ATOM 1164 C CA . GLU A 1 149 ? -6.961 -27.094 -32.125 1 86.12 149 GLU A CA 1
ATOM 1165 C C . GLU A 1 149 ? -6.293 -26.406 -30.938 1 86.12 149 GLU A C 1
ATOM 1167 O O . GLU A 1 149 ? -5.535 -25.453 -31.125 1 86.12 149 GLU A O 1
ATOM 1172 N N . LYS A 1 150 ? -6.621 -26.859 -29.875 1 85.88 150 LYS A N 1
ATOM 1173 C CA . LYS A 1 150 ? -6.023 -26.312 -28.656 1 85.88 150 LYS A CA 1
ATOM 1174 C C . LYS A 1 150 ? -4.508 -26.484 -28.656 1 85.88 150 LYS A C 1
ATOM 1176 O O . LYS A 1 150 ? -3.781 -25.672 -28.109 1 85.88 150 LYS A O 1
ATOM 1181 N N . ASN A 1 151 ? -3.98 -27.547 -29.25 1 89.44 151 ASN A N 1
ATOM 1182 C CA . ASN A 1 151 ? -2.576 -27.938 -29.172 1 89.44 151 ASN A CA 1
ATOM 1183 C C . ASN A 1 151 ? -1.783 -27.453 -30.375 1 89.44 151 ASN A C 1
ATOM 1185 O O . ASN A 1 151 ? -0.554 -27.531 -30.391 1 89.44 151 ASN A O 1
ATOM 1189 N N . VAL A 1 152 ? -2.4 -26.891 -31.375 1 89.5 152 VAL A N 1
ATOM 1190 C CA . VAL A 1 152 ? -1.774 -26.547 -32.656 1 89.5 152 VAL A CA 1
ATOM 1191 C C . VAL A 1 152 ? -0.644 -25.547 -32.406 1 89.5 152 VAL A C 1
ATOM 1193 O O . VAL A 1 152 ? 0.412 -25.641 -33.031 1 89.5 152 VAL A O 1
ATOM 1196 N N . ALA A 1 153 ? -0.892 -24.641 -31.531 1 88.25 153 ALA A N 1
ATOM 1197 C CA . ALA A 1 153 ? 0.117 -23.625 -31.297 1 88.25 153 ALA A CA 1
ATOM 1198 C C . ALA A 1 153 ? 1.055 -24.016 -30.172 1 88.25 153 ALA A C 1
ATOM 1200 O O . ALA A 1 153 ? 1.882 -23.219 -29.719 1 88.25 153 ALA A O 1
ATOM 1201 N N . ASP A 1 154 ? 1.018 -25.219 -29.672 1 90.25 154 ASP A N 1
ATOM 1202 C CA . ASP A 1 154 ? 1.866 -25.703 -28.578 1 90.25 154 ASP A CA 1
ATOM 1203 C C . ASP A 1 154 ? 3.117 -26.375 -29.125 1 90.25 154 ASP A C 1
ATOM 1205 O O . ASP A 1 154 ? 3.025 -27.438 -29.766 1 90.25 154 ASP A O 1
ATOM 1209 N N . ASP A 1 155 ? 4.258 -25.859 -28.828 1 93.12 155 ASP A N 1
ATOM 1210 C CA . ASP A 1 155 ? 5.516 -26.328 -29.406 1 93.12 155 ASP A CA 1
ATOM 1211 C C . ASP A 1 155 ? 5.82 -27.766 -28.984 1 93.12 155 ASP A C 1
ATOM 1213 O O . ASP A 1 155 ? 6.52 -28.484 -29.703 1 93.12 155 ASP A O 1
ATOM 1217 N N . PHE A 1 156 ? 5.402 -28.188 -27.859 1 90.75 156 PHE A N 1
ATOM 1218 C CA . PHE A 1 156 ? 5.629 -29.562 -27.422 1 90.75 156 PHE A CA 1
ATOM 1219 C C . PHE A 1 156 ? 5.023 -30.562 -28.406 1 90.75 156 PHE A C 1
ATOM 1221 O O . PHE A 1 156 ? 5.695 -31.484 -28.844 1 90.75 156 PHE A O 1
ATOM 1228 N N . TRP A 1 157 ? 3.797 -30.297 -28.797 1 92.5 157 TRP A N 1
ATOM 1229 C CA . TRP A 1 157 ? 3.098 -31.172 -29.734 1 92.5 157 TRP A CA 1
ATOM 1230 C C . TRP A 1 157 ? 3.68 -31.047 -31.141 1 92.5 157 TRP A C 1
ATOM 1232 O O . TRP A 1 157 ? 3.783 -32.031 -31.875 1 92.5 157 TRP A O 1
ATOM 1242 N N . ARG A 1 158 ? 4 -29.875 -31.453 1 94.81 158 ARG A N 1
ATOM 1243 C CA . ARG A 1 158 ? 4.598 -29.594 -32.75 1 94.81 158 ARG A CA 1
ATOM 1244 C C . ARG A 1 158 ? 5.895 -30.391 -32.938 1 94.81 158 ARG A C 1
ATOM 1246 O O . ARG A 1 158 ? 6.086 -31.062 -33.969 1 94.81 158 ARG A O 1
ATOM 1253 N N . LEU A 1 159 ? 6.754 -30.328 -31.953 1 95.31 159 LEU A N 1
ATOM 1254 C CA . LEU A 1 159 ? 8.039 -31.016 -32.031 1 95.31 159 LEU A CA 1
ATOM 1255 C C . LEU A 1 159 ? 7.852 -32.531 -31.969 1 95.31 159 LEU A C 1
ATOM 1257 O O . LEU A 1 159 ? 8.57 -33.281 -32.625 1 95.31 159 LEU A O 1
ATOM 1261 N N . ALA A 1 160 ? 6.938 -33 -31.188 1 93.69 160 ALA A N 1
ATOM 1262 C CA . ALA A 1 160 ? 6.66 -34.438 -31.109 1 93.69 160 ALA A CA 1
ATOM 1263 C C . ALA A 1 160 ? 6.238 -35 -32.469 1 93.69 160 ALA A C 1
ATOM 1265 O O . ALA A 1 160 ? 6.676 -36.062 -32.875 1 93.69 160 ALA A O 1
ATOM 1266 N N . GLN A 1 161 ? 5.371 -34.281 -33.156 1 94.94 161 GLN A N 1
ATOM 1267 C CA . GLN A 1 161 ? 4.918 -34.719 -34.469 1 94.94 161 GLN A CA 1
ATOM 1268 C C . GLN A 1 161 ? 6.059 -34.688 -35.5 1 94.94 161 GLN A C 1
ATOM 1270 O O . GLN A 1 161 ? 6.137 -35.562 -36.344 1 94.94 161 GLN A O 1
ATOM 1275 N N . LEU A 1 162 ? 6.934 -33.719 -35.406 1 95.19 162 LEU A N 1
ATOM 1276 C CA . LEU A 1 162 ? 8.062 -33.625 -36.312 1 95.19 162 LEU A CA 1
ATOM 1277 C C . LEU A 1 162 ? 8.984 -34.844 -36.156 1 95.19 162 LEU A C 1
ATOM 1279 O O . LEU A 1 162 ? 9.57 -35.312 -37.125 1 95.19 162 LEU A O 1
ATOM 1283 N N . GLU A 1 163 ? 9.203 -35.219 -34.938 1 94.19 163 GLU A N 1
ATOM 1284 C CA . GLU A 1 163 ? 10 -36.438 -34.719 1 94.19 163 GLU A CA 1
ATOM 1285 C C . GLU A 1 163 ? 9.398 -37.625 -35.406 1 94.19 163 GLU A C 1
ATOM 1287 O O . GLU A 1 163 ? 10.125 -38.438 -36 1 94.19 163 GLU A O 1
ATOM 1292 N N . LYS A 1 164 ? 8.117 -37.781 -35.438 1 94.44 164 LYS A N 1
ATOM 1293 C CA . LYS A 1 164 ? 7.43 -38.844 -36.125 1 94.44 164 LYS A CA 1
ATOM 1294 C C . LYS A 1 164 ? 7.551 -38.688 -37.656 1 94.44 164 LYS A C 1
ATOM 1296 O O . LYS A 1 164 ? 7.762 -39.688 -38.375 1 94.44 164 LYS A O 1
ATOM 1301 N N . ASN A 1 165 ? 7.441 -37.438 -38.062 1 94.38 165 ASN A N 1
ATOM 1302 C CA . ASN A 1 165 ? 7.555 -37.156 -39.5 1 94.38 165 ASN A CA 1
ATOM 1303 C C . ASN A 1 165 ? 8.914 -37.594 -40.031 1 94.38 165 ASN A C 1
ATOM 1305 O O . ASN A 1 165 ? 9.031 -37.938 -41.219 1 94.38 165 ASN A O 1
ATOM 1309 N N . ALA A 1 166 ? 9.898 -37.5 -39.188 1 94.31 166 ALA A N 1
ATOM 1310 C CA . ALA A 1 166 ? 11.273 -37.75 -39.625 1 94.31 166 ALA A CA 1
ATOM 1311 C C . ALA A 1 166 ? 11.547 -39.25 -39.75 1 94.31 166 ALA A C 1
ATOM 1313 O O . ALA A 1 166 ? 12.547 -39.656 -40.344 1 94.31 166 ALA A O 1
ATOM 1314 N N . ALA A 1 167 ? 10.711 -40.094 -39.219 1 95.31 167 ALA A N 1
ATOM 1315 C CA . ALA A 1 167 ? 10.906 -41.531 -39.25 1 95.31 167 ALA A CA 1
ATOM 1316 C C . ALA A 1 167 ? 10.609 -42.094 -40.656 1 95.31 167 ALA A C 1
ATOM 1318 O O . ALA A 1 167 ? 10.117 -41.375 -41.531 1 95.31 167 ALA A O 1
ATOM 1319 N N . ASP A 1 168 ? 10.945 -43.344 -40.875 1 95.06 168 ASP A N 1
ATOM 1320 C CA . ASP A 1 168 ? 10.656 -44.031 -42.125 1 95.06 168 ASP A CA 1
ATOM 1321 C C . ASP A 1 168 ? 9.164 -43.969 -42.469 1 95.06 168 ASP A C 1
ATOM 1323 O O . ASP A 1 168 ? 8.32 -44.375 -41.656 1 95.06 168 ASP A O 1
ATOM 1327 N N . PRO A 1 169 ? 8.867 -43.375 -43.625 1 92.56 169 PRO A N 1
ATOM 1328 C CA . PRO A 1 169 ? 7.465 -43.188 -44 1 92.56 169 PRO A CA 1
ATOM 1329 C C . PRO A 1 169 ? 6.684 -44.5 -44.031 1 92.56 169 PRO A C 1
ATOM 1331 O O . PRO A 1 169 ? 5.453 -44.469 -43.938 1 92.56 169 PRO A O 1
ATOM 1334 N N . ASN A 1 170 ? 7.379 -45.531 -44.156 1 91.75 170 ASN A N 1
ATOM 1335 C CA . ASN A 1 170 ? 6.707 -46.812 -44.219 1 91.75 170 ASN A CA 1
ATOM 1336 C C . ASN A 1 170 ? 6.559 -47.469 -42.844 1 91.75 170 ASN A C 1
ATOM 1338 O O . ASN A 1 170 ? 5.906 -48.5 -42.719 1 91.75 170 ASN A O 1
ATOM 1342 N N . HIS A 1 171 ? 7.145 -46.844 -41.875 1 94.19 171 HIS A N 1
ATOM 1343 C CA . HIS A 1 171 ? 7.027 -47.344 -40.531 1 94.19 171 HIS A CA 1
ATOM 1344 C C . HIS A 1 171 ? 5.801 -46.781 -39.812 1 94.19 171 HIS A C 1
ATOM 1346 O O . HIS A 1 171 ? 5.461 -45.594 -40.031 1 94.19 171 HIS A O 1
ATOM 1352 N N . SER A 1 172 ? 5.176 -47.531 -38.938 1 93.62 172 SER A N 1
ATOM 1353 C CA . SER A 1 172 ? 3.973 -47.125 -38.219 1 93.62 172 SER A CA 1
ATOM 1354 C C . SER A 1 172 ? 4.234 -45.875 -37.344 1 93.62 172 SER A C 1
ATOM 1356 O O . SER A 1 172 ? 3.312 -45.125 -37.031 1 93.62 172 SER A O 1
ATOM 1358 N N . TYR A 1 173 ? 5.5 -45.719 -36.969 1 95.06 173 TYR A N 1
ATOM 1359 C CA . TYR A 1 173 ? 5.855 -44.594 -36.125 1 95.06 173 TYR A CA 1
ATOM 1360 C C . TYR A 1 173 ? 5.621 -43.281 -36.875 1 95.06 173 TYR A C 1
ATOM 1362 O O . TYR A 1 173 ? 5.395 -42.25 -36.219 1 95.06 173 TYR A O 1
ATOM 1370 N N . ASN A 1 174 ? 5.707 -43.281 -38.188 1 93.81 174 ASN A N 1
ATOM 1371 C CA . ASN A 1 174 ? 5.5 -42.094 -39 1 93.81 174 ASN A CA 1
ATOM 1372 C C . ASN A 1 174 ? 4.012 -41.812 -39.219 1 93.81 174 ASN A C 1
ATOM 1374 O O . ASN A 1 174 ? 3.537 -41.844 -40.375 1 93.81 174 ASN A O 1
ATOM 1378 N N . GLN A 1 175 ? 3.24 -41.656 -38.188 1 91.12 175 GLN A N 1
ATOM 1379 C CA . GLN A 1 175 ? 1.804 -41.438 -38.312 1 91.12 175 GLN A CA 1
ATOM 1380 C C . GLN A 1 175 ? 1.322 -40.375 -37.312 1 91.12 175 GLN A C 1
ATOM 1382 O O . GLN A 1 175 ? 1.961 -40.125 -36.281 1 91.12 175 GLN A O 1
ATOM 1387 N N . PHE A 1 176 ? 0.207 -39.688 -37.719 1 94.19 176 PHE A N 1
ATOM 1388 C CA . PHE A 1 176 ? -0.505 -38.75 -36.875 1 94.19 176 PHE A CA 1
ATOM 1389 C C . PHE A 1 176 ? -1.502 -39.5 -35.969 1 94.19 176 PHE A C 1
ATOM 1391 O O . PHE A 1 176 ? -2.324 -40.25 -36.469 1 94.19 176 PHE A O 1
ATOM 1398 N N . GLY A 1 177 ? -1.401 -39.281 -34.625 1 91.75 177 GLY A N 1
ATOM 1399 C CA . GLY A 1 177 ? -2.162 -40.156 -33.719 1 91.75 177 GLY A CA 1
ATOM 1400 C C . GLY A 1 177 ? -3.289 -39.406 -33.031 1 91.75 177 GLY A C 1
ATOM 1401 O O . GLY A 1 177 ? -4.172 -40.031 -32.438 1 91.75 177 GLY A O 1
ATOM 1402 N N . THR A 1 178 ? -3.443 -38.094 -33.062 1 92.62 178 THR A N 1
ATOM 1403 C CA . THR A 1 178 ? -4.426 -37.344 -32.312 1 92.62 178 THR A CA 1
ATOM 1404 C C . THR A 1 178 ? -5.785 -37.344 -33 1 92.62 178 THR A C 1
ATOM 1406 O O . THR A 1 178 ? -6.812 -37.594 -32.375 1 92.62 178 THR A O 1
ATOM 1409 N N . GLY A 1 179 ? -5.832 -37.062 -34.312 1 94.31 179 GLY A N 1
ATOM 1410 C CA . GLY A 1 179 ? -7.059 -37.031 -35.094 1 94.31 179 GLY A CA 1
ATOM 1411 C C . GLY A 1 179 ? -7.648 -35.625 -35.188 1 94.31 179 GLY A C 1
ATOM 1412 O O . GLY A 1 179 ? -7.461 -34.812 -34.281 1 94.31 179 GLY A O 1
ATOM 1413 N N . THR A 1 180 ? -8.242 -35.344 -36.281 1 94.56 180 THR A N 1
ATOM 1414 C CA . THR A 1 180 ? -8.953 -34.094 -36.562 1 94.56 180 THR A CA 1
ATOM 1415 C C . THR A 1 180 ? -10.273 -34.375 -37.25 1 94.56 180 THR A C 1
ATOM 1417 O O . THR A 1 180 ? -10.555 -35.531 -37.656 1 94.56 180 THR A O 1
ATOM 1420 N N . LYS A 1 181 ? -11.102 -33.312 -37.312 1 93.81 181 LYS A N 1
ATOM 1421 C CA . LYS A 1 181 ? -12.328 -33.438 -38.094 1 93.81 181 LYS A CA 1
ATOM 1422 C C . LYS A 1 181 ? -12.016 -33.844 -39.531 1 93.81 181 LYS A C 1
ATOM 1424 O O . LYS A 1 181 ? -12.75 -34.594 -40.156 1 93.81 181 LYS A O 1
ATOM 1429 N N . GLU A 1 182 ? -11 -33.375 -40.031 1 94.25 182 GLU A N 1
ATOM 1430 C CA . GLU A 1 182 ? -10.578 -33.688 -41.406 1 94.25 182 GLU A CA 1
ATOM 1431 C C . GLU A 1 182 ? -10.242 -35.156 -41.562 1 94.25 182 GLU A C 1
ATOM 1433 O O . GLU A 1 182 ? -10.711 -35.812 -42.469 1 94.25 182 GLU A O 1
ATOM 1438 N N . THR A 1 183 ? -9.445 -35.719 -40.625 1 95.62 183 THR A N 1
ATOM 1439 C CA . THR A 1 183 ? -8.93 -37.062 -40.75 1 95.62 183 THR A CA 1
ATOM 1440 C C . THR A 1 183 ? -10 -38.094 -40.375 1 95.62 183 THR A C 1
ATOM 1442 O O . THR A 1 183 ? -9.977 -39.219 -40.875 1 95.62 183 THR A O 1
ATOM 1445 N N . LEU A 1 184 ? -10.938 -37.688 -39.5 1 95.81 184 LEU A N 1
ATOM 1446 C CA . LEU A 1 184 ? -11.867 -38.656 -38.938 1 95.81 184 LEU A CA 1
ATOM 1447 C C . LEU A 1 184 ? -13.273 -38.469 -39.5 1 95.81 184 LEU A C 1
ATOM 1449 O O . LEU A 1 184 ? -14.188 -39.25 -39.219 1 95.81 184 LEU A O 1
ATOM 1453 N N . TRP A 1 185 ? -13.555 -37.406 -40.219 1 93.69 185 TRP A N 1
ATOM 1454 C CA . TRP A 1 185 ? -14.914 -37.188 -40.688 1 93.69 185 TRP A CA 1
ATOM 1455 C C . TRP A 1 185 ? -14.922 -36.781 -42.156 1 93.69 185 TRP A C 1
ATOM 1457 O O . TRP A 1 185 ? -15.492 -37.469 -43 1 93.69 185 TRP A O 1
ATOM 1467 N N . ASP A 1 186 ? -14.164 -35.719 -42.562 1 94.62 186 ASP A N 1
ATOM 1468 C CA . ASP A 1 186 ? -14.242 -35.156 -43.906 1 94.62 186 ASP A CA 1
ATOM 1469 C C . ASP A 1 186 ? -13.656 -36.094 -44.969 1 94.62 186 ASP A C 1
ATOM 1471 O O . ASP A 1 186 ? -14.297 -36.406 -45.969 1 94.62 186 ASP A O 1
ATOM 1475 N N . ILE A 1 187 ? -12.438 -36.531 -44.719 1 94.5 187 ILE A N 1
ATOM 1476 C CA . ILE A 1 187 ? -11.75 -37.375 -45.688 1 94.5 187 ILE A CA 1
ATOM 1477 C C . ILE A 1 187 ? -12.453 -38.719 -45.781 1 94.5 187 ILE A C 1
ATOM 1479 O O . ILE A 1 187 ? -12.789 -39.188 -46.875 1 94.5 187 ILE A O 1
ATOM 1483 N N . PRO A 1 188 ? -12.68 -39.312 -44.656 1 94.56 188 PRO A N 1
ATOM 1484 C CA . PRO A 1 188 ? -13.398 -40.594 -44.75 1 94.56 188 PRO A CA 1
ATOM 1485 C C . PRO A 1 188 ? -14.758 -40.469 -45.438 1 94.56 188 PRO A C 1
ATOM 1487 O O . PRO A 1 188 ? -15.148 -41.344 -46.219 1 94.56 188 PRO A O 1
ATOM 1490 N N . LYS A 1 189 ? -15.445 -39.469 -45.125 1 93.25 189 LYS A N 1
ATOM 1491 C CA . LYS A 1 189 ? -16.75 -39.219 -45.75 1 93.25 189 LYS A CA 1
ATOM 1492 C C . LYS A 1 189 ? -16.609 -39.094 -47.281 1 93.25 189 LYS A C 1
ATOM 1494 O O . LYS A 1 189 ? -17.453 -39.625 -48.031 1 93.25 189 LYS A O 1
ATOM 1499 N N . SER A 1 190 ? -15.648 -38.406 -47.719 1 95.25 190 SER A N 1
ATOM 1500 C CA . SER A 1 190 ? -15.406 -38.219 -49.125 1 95.25 190 SER A CA 1
ATOM 1501 C C . SER A 1 190 ? -15.07 -39.531 -49.812 1 95.25 190 SER A C 1
ATOM 1503 O O . SER A 1 190 ? -15.328 -39.719 -51 1 95.25 190 SER A O 1
ATOM 1505 N N . LYS A 1 191 ? -14.578 -40.5 -49.125 1 94.81 191 LYS A N 1
ATOM 1506 C CA . LYS A 1 191 ? -14.219 -41.812 -49.656 1 94.81 191 LYS A CA 1
ATOM 1507 C C . LYS A 1 191 ? -15.289 -42.875 -49.344 1 94.81 191 LYS A C 1
ATOM 1509 O O . LYS A 1 191 ? -15.086 -44.062 -49.531 1 94.81 191 LYS A O 1
ATOM 1514 N N . ASN A 1 192 ? -16.375 -42.469 -48.781 1 93.31 192 ASN A N 1
ATOM 1515 C CA . ASN A 1 192 ? -17.516 -43.312 -48.406 1 93.31 192 ASN A CA 1
ATOM 1516 C C . ASN A 1 192 ? -17.125 -44.344 -47.375 1 93.31 192 ASN A C 1
ATOM 1518 O O . ASN A 1 192 ? -17.531 -45.5 -47.469 1 93.31 192 ASN A O 1
ATOM 1522 N N . VAL A 1 193 ? -16.266 -43.938 -46.5 1 93.38 193 VAL A N 1
ATOM 1523 C CA . VAL A 1 193 ? -15.836 -44.812 -45.406 1 93.38 193 VAL A CA 1
ATOM 1524 C C . VAL A 1 193 ? -16.531 -44.375 -44.094 1 93.38 193 VAL A C 1
ATOM 1526 O O . VAL A 1 193 ? -16.516 -43.219 -43.719 1 93.38 193 VAL A O 1
ATOM 1529 N N . SER A 1 194 ? -17.219 -45.375 -43.562 1 92.5 194 SER A N 1
ATOM 1530 C CA . SER A 1 194 ? -17.859 -45.094 -42.281 1 92.5 194 SER A CA 1
ATOM 1531 C C . SER A 1 194 ? -16.859 -45.188 -41.125 1 92.5 194 SER A C 1
ATOM 1533 O O . SER A 1 194 ? -16.359 -46.281 -40.812 1 92.5 194 SER A O 1
ATOM 1535 N N . VAL A 1 195 ? -16.594 -44.094 -40.438 1 92.75 195 VAL A N 1
ATOM 1536 C CA . VAL A 1 195 ? -15.625 -44.062 -39.344 1 92.75 195 VAL A CA 1
ATOM 1537 C C . VAL A 1 195 ? -16.125 -44.906 -38.188 1 92.75 195 VAL A C 1
ATOM 1539 O O . VAL A 1 195 ? -15.336 -45.562 -37.5 1 92.75 195 VAL A O 1
ATOM 1542 N N . ARG A 1 196 ? -17.422 -44.875 -37.906 1 93.06 196 ARG A N 1
ATOM 1543 C CA . ARG A 1 196 ? -18 -45.719 -36.844 1 93.06 196 ARG A CA 1
ATOM 1544 C C . ARG A 1 196 ? -17.734 -47.188 -37.125 1 93.06 196 ARG A C 1
ATOM 1546 O O . ARG A 1 196 ? -17.375 -47.938 -36.188 1 93.06 196 ARG A O 1
ATOM 1553 N N . ASP A 1 197 ? -17.938 -47.625 -38.406 1 93.56 197 ASP A N 1
ATOM 1554 C CA . ASP A 1 197 ? -17.703 -49.031 -38.75 1 93.56 197 ASP A CA 1
ATOM 1555 C C . ASP A 1 197 ? -16.234 -49.375 -38.562 1 93.56 197 ASP A C 1
ATOM 1557 O O . ASP A 1 197 ? -15.914 -50.469 -38.094 1 93.56 197 ASP A O 1
ATOM 1561 N N . GLN A 1 198 ? -15.422 -48.5 -38.969 1 94.69 198 GLN A N 1
ATOM 1562 C CA . GLN A 1 198 ? -13.992 -48.719 -38.781 1 94.69 198 GLN A CA 1
ATOM 1563 C C . GLN A 1 198 ? -13.625 -48.781 -37.312 1 94.69 198 GLN A C 1
ATOM 1565 O O . GLN A 1 198 ? -12.734 -49.531 -36.906 1 94.69 198 GLN A O 1
ATOM 1570 N N . LEU A 1 199 ? -14.258 -47.969 -36.531 1 95.19 199 LEU A N 1
ATOM 1571 C CA . LEU A 1 199 ? -14.07 -48 -35.094 1 95.19 199 LEU A CA 1
ATOM 1572 C C . LEU A 1 199 ? -14.477 -49.344 -34.531 1 95.19 199 LEU A C 1
ATOM 1574 O O . LEU A 1 199 ? -13.766 -49.938 -33.688 1 95.19 199 LEU A O 1
ATOM 1578 N N . LEU A 1 200 ? -15.609 -49.875 -35 1 94.5 200 LEU A N 1
ATOM 1579 C CA . LEU A 1 200 ? -16.094 -51.188 -34.531 1 94.5 200 LEU A CA 1
ATOM 1580 C C . LEU A 1 200 ? -15.117 -52.281 -34.938 1 94.5 200 LEU A C 1
ATOM 1582 O O . LEU A 1 200 ? -14.859 -53.219 -34.156 1 94.5 200 LEU A O 1
ATOM 1586 N N . GLU A 1 201 ? -14.625 -52.125 -36.094 1 94.69 201 GLU A N 1
ATOM 1587 C CA . GLU A 1 201 ? -13.633 -53.094 -36.562 1 94.69 201 GLU A CA 1
ATOM 1588 C C . GLU A 1 201 ? -12.359 -53.031 -35.719 1 94.69 201 GLU A C 1
ATOM 1590 O O . GLU A 1 201 ? -11.805 -54.094 -35.344 1 94.69 201 GLU A O 1
ATOM 1595 N N . PHE A 1 202 ? -11.891 -51.875 -35.5 1 95.5 202 PHE A N 1
ATOM 1596 C CA . PHE A 1 202 ? -10.695 -51.656 -34.688 1 95.5 202 PHE A CA 1
ATOM 1597 C C . PHE A 1 202 ? -10.883 -52.25 -33.281 1 95.5 202 PHE A C 1
ATOM 1599 O O . PHE A 1 202 ? -10.016 -52.969 -32.812 1 95.5 202 PHE A O 1
ATOM 1606 N N . HIS A 1 203 ? -11.992 -51.906 -32.688 1 95 203 HIS A N 1
ATOM 1607 C CA . HIS A 1 203 ? -12.305 -52.406 -31.344 1 95 203 HIS A CA 1
ATOM 1608 C C . HIS A 1 203 ? -12.438 -53.906 -31.344 1 95 203 HIS A C 1
ATOM 1610 O O . HIS A 1 203 ? -11.914 -54.594 -30.453 1 95 203 HIS A O 1
ATOM 1616 N N . SER A 1 204 ? -13.133 -54.438 -32.344 1 93.88 204 SER A N 1
ATOM 1617 C CA . SER A 1 204 ? -13.367 -55.875 -32.438 1 93.88 204 SER A CA 1
ATOM 1618 C C . SER A 1 204 ? -12.062 -56.625 -32.625 1 93.88 204 SER A C 1
ATOM 1620 O O . SER A 1 204 ? -11.914 -57.75 -32.125 1 93.88 204 SER A O 1
ATOM 1622 N N . LYS A 1 205 ? -11.195 -56.031 -33.188 1 94.5 205 LYS A N 1
ATOM 1623 C CA . LYS A 1 205 ? -9.922 -56.688 -33.438 1 94.5 205 LYS A CA 1
ATOM 1624 C C . LYS A 1 205 ? -9 -56.594 -32.25 1 94.5 205 LYS A C 1
ATOM 1626 O O . LYS A 1 205 ? -8.453 -57.625 -31.797 1 94.5 205 LYS A O 1
ATOM 1631 N N . TRP A 1 206 ? -8.844 -55.438 -31.734 1 95.75 206 TRP A N 1
ATOM 1632 C CA . TRP A 1 206 ? -7.715 -55.188 -30.844 1 95.75 206 TRP A CA 1
ATOM 1633 C C . TRP A 1 206 ? -8.148 -55.281 -29.391 1 95.75 206 TRP A C 1
ATOM 1635 O O . TRP A 1 206 ? -7.32 -55.531 -28.5 1 95.75 206 TRP A O 1
ATOM 1645 N N . TYR A 1 207 ? -9.359 -54.969 -29.078 1 96.5 207 TYR A N 1
ATOM 1646 C CA . TYR A 1 207 ? -9.789 -54.969 -27.688 1 96.5 207 TYR A CA 1
ATOM 1647 C C . TYR A 1 207 ? -10.141 -56.375 -27.219 1 96.5 207 TYR A C 1
ATOM 1649 O O . TYR A 1 207 ? -11.32 -56.719 -27.062 1 96.5 207 TYR A O 1
ATOM 1657 N N . SER A 1 208 ? -9.078 -57.156 -26.953 1 97.06 208 SER A N 1
ATOM 1658 C CA . SER A 1 208 ? -9.094 -58.531 -26.516 1 97.06 208 SER A CA 1
ATOM 1659 C C . SER A 1 208 ? -8.641 -58.656 -25.078 1 97.06 208 SER A C 1
ATOM 1661 O O . SER A 1 208 ? -7.734 -57.938 -24.625 1 97.06 208 SER A O 1
ATOM 1663 N N . SER A 1 209 ? -9.188 -59.625 -24.391 1 97.38 209 SER A N 1
ATOM 1664 C CA . SER A 1 209 ? -8.938 -59.781 -22.953 1 97.38 209 SER A CA 1
ATOM 1665 C C . SER A 1 209 ? -7.469 -60.062 -22.672 1 97.38 209 SER A C 1
ATOM 1667 O O . SER A 1 209 ? -6.918 -59.562 -21.688 1 97.38 209 SER A O 1
ATOM 1669 N N . HIS A 1 210 ? -6.801 -60.844 -23.547 1 96.75 210 HIS A N 1
ATOM 1670 C CA . HIS A 1 210 ? -5.418 -61.219 -23.281 1 96.75 210 HIS A CA 1
ATOM 1671 C C . HIS A 1 210 ? -4.48 -60.031 -23.5 1 96.75 210 HIS A C 1
ATOM 1673 O O . HIS A 1 210 ? -3.293 -60.125 -23.172 1 96.75 210 HIS A O 1
ATOM 1679 N N . LEU A 1 211 ? -4.977 -58.938 -24.047 1 97.75 211 LEU A N 1
ATOM 1680 C CA . LEU A 1 211 ? -4.223 -57.688 -24.203 1 97.75 211 LEU A CA 1
ATOM 1681 C C . LEU A 1 211 ? -4.613 -56.688 -23.141 1 97.75 211 LEU A C 1
ATOM 1683 O O . LEU A 1 211 ? -4.242 -55.5 -23.234 1 97.75 211 LEU A O 1
ATOM 1687 N N . MET A 1 212 ? -5.383 -57.125 -22.188 1 98.12 212 MET A N 1
ATOM 1688 C CA . MET A 1 212 ? -5.898 -56.219 -21.172 1 98.12 212 MET A CA 1
ATOM 1689 C C . MET A 1 212 ? -5.23 -56.469 -19.812 1 98.12 212 MET A C 1
ATOM 1691 O O . MET A 1 212 ? -5.027 -57.625 -19.438 1 98.12 212 MET A O 1
ATOM 1695 N N . TYR A 1 213 ? -4.852 -55.438 -19.156 1 98.56 213 TYR A N 1
ATOM 1696 C CA . TYR A 1 213 ? -4.203 -55.438 -17.859 1 98.56 213 TYR A CA 1
ATOM 1697 C C . TYR A 1 213 ? -4.969 -54.594 -16.859 1 98.56 213 TYR A C 1
ATOM 1699 O O . TYR A 1 213 ? -5.055 -53.375 -17 1 98.56 213 TYR A O 1
ATOM 1707 N N . LEU A 1 214 ? -5.504 -55.188 -15.836 1 98.62 214 LEU A N 1
ATOM 1708 C CA . LEU A 1 214 ? -6.414 -54.562 -14.891 1 98.62 214 LEU A CA 1
ATOM 1709 C C . LEU A 1 214 ? -5.766 -54.438 -13.516 1 98.62 214 LEU A C 1
ATOM 1711 O O . LEU A 1 214 ? -5.113 -55.375 -13.039 1 98.62 214 LEU A O 1
ATOM 1715 N N . THR A 1 215 ? -5.789 -53.25 -12.938 1 98.69 215 THR A N 1
ATOM 1716 C CA . THR A 1 215 ? -5.398 -53.031 -11.547 1 98.69 215 THR A CA 1
ATOM 1717 C C . THR A 1 215 ? -6.57 -52.5 -10.734 1 98.69 215 THR A C 1
ATOM 1719 O O . THR A 1 215 ? -7.234 -51.562 -11.133 1 98.69 215 THR A O 1
ATOM 1722 N N . ILE A 1 216 ? -6.93 -53.094 -9.617 1 98.56 216 ILE A N 1
ATOM 1723 C CA . ILE A 1 216 ? -8 -52.656 -8.719 1 98.56 216 ILE A CA 1
ATOM 1724 C C . ILE A 1 216 ? -7.438 -52.438 -7.312 1 98.56 216 ILE A C 1
ATOM 1726 O O . ILE A 1 216 ? -6.75 -53.312 -6.773 1 98.56 216 ILE A O 1
ATOM 1730 N N . LEU A 1 217 ? -7.605 -51.344 -6.812 1 98.25 217 LEU A N 1
ATOM 1731 C CA . LEU A 1 217 ? -7.258 -51 -5.43 1 98.25 217 LEU A CA 1
ATOM 1732 C C . LEU A 1 217 ? -8.508 -50.719 -4.609 1 98.25 217 LEU A C 1
ATOM 1734 O O . LEU A 1 217 ? -9.297 -49.844 -4.965 1 98.25 217 LEU A O 1
ATOM 1738 N N . GLY A 1 218 ? -8.789 -51.438 -3.592 1 97.06 218 GLY A N 1
ATOM 1739 C CA . GLY A 1 218 ? -9.961 -51.25 -2.746 1 97.06 218 GLY A CA 1
ATOM 1740 C C . GLY A 1 218 ? -9.695 -51.562 -1.286 1 97.06 218 GLY A C 1
ATOM 1741 O O . GLY A 1 218 ? -8.609 -52.031 -0.932 1 97.06 218 GLY A O 1
ATOM 1742 N N . LYS A 1 219 ? -10.68 -51.281 -0.48 1 95.25 219 LYS A N 1
ATOM 1743 C CA . LYS A 1 219 ? -10.625 -51.594 0.95 1 95.25 219 LYS A CA 1
ATOM 1744 C C . LYS A 1 219 ? -10.922 -53.062 1.223 1 95.25 219 LYS A C 1
ATOM 1746 O O . LYS A 1 219 ? -10.539 -53.594 2.268 1 95.25 219 LYS A O 1
ATOM 1751 N N . GLU A 1 220 ? -11.492 -53.719 0.322 1 95.88 220 GLU A N 1
ATOM 1752 C CA . GLU A 1 220 ? -11.914 -55.125 0.439 1 95.88 220 GLU A CA 1
ATOM 1753 C C . GLU A 1 220 ? -10.711 -56.062 0.51 1 95.88 220 GLU A C 1
ATOM 1755 O O . GLU A 1 220 ? -9.609 -55.688 0.074 1 95.88 220 GLU A O 1
ATOM 1760 N N . ASP A 1 221 ? -10.953 -57.25 1.056 1 96.25 221 ASP A N 1
ATOM 1761 C CA . ASP A 1 221 ? -9.891 -58.25 1.089 1 96.25 221 ASP A CA 1
ATOM 1762 C C . ASP A 1 221 ? -9.617 -58.781 -0.306 1 96.25 221 ASP A C 1
ATOM 1764 O O . ASP A 1 221 ? -10.422 -58.625 -1.221 1 96.25 221 ASP A O 1
ATOM 1768 N N . LEU A 1 222 ? -8.586 -59.469 -0.47 1 97 222 LEU A N 1
ATOM 1769 C CA . LEU A 1 222 ? -8.125 -59.938 -1.774 1 97 222 LEU A CA 1
ATOM 1770 C C . LEU A 1 222 ? -9.117 -60.906 -2.391 1 97 222 LEU A C 1
ATOM 1772 O O . LEU A 1 222 ? -9.289 -60.938 -3.611 1 97 222 LEU A O 1
ATOM 1776 N N . ASN A 1 223 ? -9.75 -61.75 -1.593 1 96.31 223 ASN A N 1
ATOM 1777 C CA . ASN A 1 223 ? -10.719 -62.688 -2.121 1 96.31 223 ASN A CA 1
ATOM 1778 C C . ASN A 1 223 ? -11.938 -62 -2.707 1 96.31 223 ASN A C 1
ATOM 1780 O O . ASN A 1 223 ? -12.438 -62.375 -3.768 1 96.31 223 ASN A O 1
ATOM 1784 N N . THR A 1 224 ? -12.336 -61.031 -1.977 1 97 224 THR A N 1
ATOM 1785 C CA . THR A 1 224 ? -13.469 -60.25 -2.461 1 97 224 THR A CA 1
ATOM 1786 C C . THR A 1 224 ? -13.102 -59.531 -3.752 1 97 224 THR A C 1
ATOM 1788 O O . THR A 1 224 ? -13.891 -59.5 -4.695 1 97 224 THR A O 1
ATOM 1791 N N . LEU A 1 225 ? -11.977 -58.906 -3.787 1 97.88 225 LEU A N 1
ATOM 1792 C CA . LEU A 1 225 ? -11.531 -58.219 -4.984 1 97.88 225 LEU A CA 1
ATOM 1793 C C . LEU A 1 225 ? -11.383 -59.156 -6.156 1 97.88 225 LEU A C 1
ATOM 1795 O O . LEU A 1 225 ? -11.672 -58.812 -7.301 1 97.88 225 LEU A O 1
ATOM 1799 N N . GLU A 1 226 ? -10.852 -60.344 -5.895 1 97.25 226 GLU A N 1
ATOM 1800 C CA . GLU A 1 226 ? -10.734 -61.344 -6.938 1 97.25 226 GLU A CA 1
ATOM 1801 C C . GLU A 1 226 ? -12.102 -61.75 -7.496 1 97.25 226 GLU A C 1
ATOM 1803 O O . GLU A 1 226 ? -12.266 -61.875 -8.711 1 97.25 226 GLU A O 1
ATOM 1808 N N . GLU A 1 227 ? -13.031 -61.938 -6.633 1 96.69 227 GLU A N 1
ATOM 1809 C CA . GLU A 1 227 ? -14.383 -62.25 -7.066 1 96.69 227 GLU A CA 1
ATOM 1810 C C . GLU A 1 227 ? -14.953 -61.156 -7.961 1 96.69 227 GLU A C 1
ATOM 1812 O O . GLU A 1 227 ? -15.617 -61.438 -8.961 1 96.69 227 GLU A O 1
ATOM 1817 N N . LEU A 1 228 ? -14.742 -59.938 -7.559 1 96.94 228 LEU A N 1
ATOM 1818 C CA . LEU A 1 228 ? -15.203 -58.812 -8.359 1 96.94 228 LEU A CA 1
ATOM 1819 C C . LEU A 1 228 ? -14.539 -58.812 -9.734 1 96.94 228 LEU A C 1
ATOM 1821 O O . LEU A 1 228 ? -15.211 -58.656 -10.758 1 96.94 228 LEU A O 1
ATOM 1825 N N . ALA A 1 229 ? -13.234 -58.938 -9.734 1 97.56 229 ALA A N 1
ATOM 1826 C CA . ALA A 1 229 ? -12.477 -58.906 -10.984 1 97.56 229 ALA A CA 1
ATOM 1827 C C . ALA A 1 229 ? -12.938 -60.031 -11.922 1 97.56 229 ALA A C 1
ATOM 1829 O O . ALA A 1 229 ? -13.172 -59.812 -13.109 1 97.56 229 ALA A O 1
ATOM 1830 N N . VAL A 1 230 ? -13.102 -61.25 -11.398 1 96.75 230 VAL A N 1
ATOM 1831 C CA . VAL A 1 230 ? -13.406 -62.438 -12.195 1 96.75 230 VAL A CA 1
ATOM 1832 C C . VAL A 1 230 ? -14.852 -62.375 -12.672 1 96.75 230 VAL A C 1
ATOM 1834 O O . VAL A 1 230 ? -15.148 -62.688 -13.828 1 96.75 230 VAL A O 1
ATOM 1837 N N . SER A 1 231 ? -15.734 -61.969 -11.82 1 96.5 231 SER A N 1
ATOM 1838 C CA . SER A 1 231 ? -17.156 -61.938 -12.156 1 96.5 231 SER A CA 1
ATOM 1839 C C . SER A 1 231 ? -17.453 -60.844 -13.188 1 96.5 231 SER A C 1
ATOM 1841 O O . SER A 1 231 ? -18.297 -61.031 -14.055 1 96.5 231 SER A O 1
ATOM 1843 N N . LEU A 1 232 ? -16.781 -59.781 -13.109 1 97.06 232 LEU A N 1
ATOM 1844 C CA . LEU A 1 232 ? -17.141 -58.625 -13.922 1 97.06 232 LEU A CA 1
ATOM 1845 C C . LEU A 1 232 ? -16.312 -58.625 -15.211 1 97.06 232 LEU A C 1
ATOM 1847 O O . LEU A 1 232 ? -16.781 -58.156 -16.25 1 97.06 232 LEU A O 1
ATOM 1851 N N . PHE A 1 233 ? -15.055 -59.031 -15.164 1 97.62 233 PHE A N 1
ATOM 1852 C CA . PHE A 1 233 ? -14.164 -58.875 -16.312 1 97.62 233 PHE A CA 1
ATOM 1853 C C . PHE A 1 233 ? -13.836 -60.219 -16.938 1 97.62 233 PHE A C 1
ATOM 1855 O O . PHE A 1 233 ? -13.219 -60.281 -18 1 97.62 233 PHE A O 1
ATOM 1862 N N . GLY A 1 234 ? -14.188 -61.281 -16.375 1 95.25 234 GLY A N 1
ATOM 1863 C CA . GLY A 1 234 ? -13.828 -62.625 -16.812 1 95.25 234 GLY A CA 1
ATOM 1864 C C . GLY A 1 234 ? -14.508 -63.031 -18.109 1 95.25 234 GLY A C 1
ATOM 1865 O O . GLY A 1 234 ? -14.07 -63.969 -18.781 1 95.25 234 GLY A O 1
ATOM 1866 N N . ASP A 1 235 ? -15.594 -62.344 -18.469 1 94.31 235 ASP A N 1
ATOM 1867 C CA . ASP A 1 235 ? -16.359 -62.719 -19.641 1 94.31 235 ASP A CA 1
ATOM 1868 C C . ASP A 1 235 ? -15.961 -61.906 -20.859 1 94.31 235 ASP A C 1
ATOM 1870 O O . ASP A 1 235 ? -16.531 -62.031 -21.938 1 94.31 235 ASP A O 1
ATOM 1874 N N . ILE A 1 236 ? -14.992 -61.031 -20.656 1 96.62 236 ILE A N 1
ATOM 1875 C CA . ILE A 1 236 ? -14.5 -60.312 -21.812 1 96.62 236 ILE A CA 1
ATOM 1876 C C . ILE A 1 236 ? -13.906 -61.281 -22.828 1 96.62 236 ILE A C 1
ATOM 1878 O O . ILE A 1 236 ? -13.172 -62.188 -22.469 1 96.62 236 ILE A O 1
ATOM 1882 N N . LYS A 1 237 ? -14.141 -61.125 -24.094 1 95.62 237 LYS A N 1
ATOM 1883 C CA . LYS A 1 237 ? -13.789 -62.062 -25.141 1 95.62 237 LYS A CA 1
ATOM 1884 C C . LYS A 1 237 ? -12.289 -62.062 -25.422 1 95.62 237 LYS A C 1
ATOM 1886 O O . LYS A 1 237 ? -11.688 -60.969 -25.516 1 95.62 237 LYS A O 1
ATOM 1891 N N . ARG A 1 238 ? -11.727 -63.219 -25.422 1 95.62 238 ARG A N 1
ATOM 1892 C CA . ARG A 1 238 ? -10.352 -63.375 -25.891 1 95.62 238 ARG A CA 1
ATOM 1893 C C . ARG A 1 238 ? -10.32 -63.594 -27.406 1 95.62 238 ARG A C 1
ATOM 1895 O O . ARG A 1 238 ? -10.891 -64.562 -27.922 1 95.62 238 ARG A O 1
ATOM 1902 N N . LYS A 1 239 ? -9.625 -62.781 -28.125 1 94.06 239 LYS A N 1
ATOM 1903 C CA . LYS A 1 239 ? -9.648 -62.812 -29.578 1 94.06 239 LYS A CA 1
ATOM 1904 C C . LYS A 1 239 ? -8.344 -63.375 -30.141 1 94.06 239 LYS A C 1
ATOM 1906 O O . LYS A 1 239 ? -8.211 -63.531 -31.359 1 94.06 239 LYS A O 1
ATOM 1911 N N . ASP A 1 240 ? -7.391 -63.688 -29.453 1 92.19 240 ASP A N 1
ATOM 1912 C CA . ASP A 1 240 ? -6.125 -64.312 -29.75 1 92.19 240 ASP A CA 1
ATOM 1913 C C . ASP A 1 240 ? -5.367 -63.594 -30.859 1 92.19 240 ASP A C 1
ATOM 1915 O O . ASP A 1 240 ? -4.863 -64.25 -31.797 1 92.19 240 ASP A O 1
ATOM 1919 N N . VAL A 1 241 ? -5.469 -62.281 -30.797 1 94.81 241 VAL A N 1
ATOM 1920 C CA . VAL A 1 241 ? -4.68 -61.469 -31.703 1 94.81 241 VAL A CA 1
ATOM 1921 C C . VAL A 1 241 ? -3.264 -61.312 -31.156 1 94.81 241 VAL A C 1
ATOM 1923 O O . VAL A 1 241 ? -3.051 -61.344 -29.938 1 94.81 241 VAL A O 1
ATOM 1926 N N . GLU A 1 242 ? -2.303 -61.25 -32.031 1 93.75 242 GLU A N 1
ATOM 1927 C CA . GLU A 1 242 ? -0.92 -61.094 -31.594 1 93.75 242 GLU A CA 1
ATOM 1928 C C . GLU A 1 242 ? -0.689 -59.656 -31.062 1 93.75 242 GLU A C 1
ATOM 1930 O O . GLU A 1 242 ? -1.058 -58.688 -31.719 1 93.75 242 GLU A O 1
ATOM 1935 N N . ARG A 1 243 ? -0.181 -59.594 -29.891 1 93.81 243 ARG A N 1
ATOM 1936 C CA . ARG A 1 243 ? 0.158 -58.281 -29.328 1 93.81 243 ARG A CA 1
ATOM 1937 C C . ARG A 1 243 ? 1.122 -57.531 -30.25 1 93.81 243 ARG A C 1
ATOM 1939 O O . ARG A 1 243 ? 2.16 -58.062 -30.641 1 93.81 243 ARG A O 1
ATOM 1946 N N . PRO A 1 244 ? 0.842 -56.312 -30.547 1 93.88 244 PRO A N 1
ATOM 1947 C CA . PRO A 1 244 ? 1.701 -55.562 -31.453 1 93.88 244 PRO A CA 1
ATOM 1948 C C . PRO A 1 244 ? 3.107 -55.344 -30.906 1 93.88 244 PRO A C 1
ATOM 1950 O O . PRO A 1 244 ? 3.27 -55.094 -29.703 1 93.88 244 PRO A O 1
ATOM 1953 N N . TYR A 1 245 ? 4.137 -55.531 -31.656 1 94.06 245 TYR A N 1
ATOM 1954 C CA . TYR A 1 245 ? 5.547 -55.281 -31.406 1 94.06 245 TYR A CA 1
ATOM 1955 C C . TYR A 1 245 ? 6.242 -54.812 -32.688 1 94.06 245 TYR A C 1
ATOM 1957 O O . TYR A 1 245 ? 6.035 -55.375 -33.75 1 94.06 245 TYR A O 1
ATOM 1965 N N . TRP A 1 246 ? 6.988 -53.812 -32.656 1 95.19 246 TRP A N 1
ATOM 1966 C CA . TRP A 1 246 ? 7.629 -53.25 -33.844 1 95.19 246 TRP A CA 1
ATOM 1967 C C . TRP A 1 246 ? 9.125 -53.531 -33.844 1 95.19 246 TRP A C 1
ATOM 1969 O O . TRP A 1 246 ? 9.898 -52.844 -33.156 1 95.19 246 TRP A O 1
ATOM 1979 N N . ASN A 1 247 ? 9.523 -54.375 -34.625 1 90.94 247 ASN A N 1
ATOM 1980 C CA . ASN A 1 247 ? 10.898 -54.875 -34.656 1 90.94 247 ASN A CA 1
ATOM 1981 C C . ASN A 1 247 ? 11.758 -54.031 -35.594 1 90.94 247 ASN A C 1
ATOM 1983 O O . ASN A 1 247 ? 12.969 -53.906 -35.406 1 90.94 247 ASN A O 1
ATOM 1987 N N . ASP A 1 248 ? 11.125 -53.438 -36.594 1 92.44 248 ASP A N 1
ATOM 1988 C CA . ASP A 1 248 ? 11.883 -52.656 -37.562 1 92.44 248 ASP A CA 1
ATOM 1989 C C . ASP A 1 248 ? 12.312 -51.312 -37 1 92.44 248 ASP A C 1
ATOM 1991 O O . ASP A 1 248 ? 11.562 -50.688 -36.25 1 92.44 248 ASP A O 1
ATOM 1995 N N . PRO A 1 249 ? 13.547 -50.969 -37.312 1 93.62 249 PRO A N 1
ATOM 1996 C CA . PRO A 1 249 ? 13.984 -49.656 -36.844 1 93.62 249 PRO A CA 1
ATOM 1997 C C . PRO A 1 249 ? 13.172 -48.531 -37.469 1 93.62 249 PRO A C 1
ATOM 1999 O O . PRO A 1 249 ? 12.797 -48.594 -38.625 1 93.62 249 PRO A O 1
ATOM 2002 N N . ILE A 1 250 ? 12.914 -47.562 -36.688 1 95.38 250 ILE A N 1
ATOM 2003 C CA . ILE A 1 250 ? 12.102 -46.469 -37.156 1 95.38 250 ILE A CA 1
ATOM 2004 C C . ILE A 1 250 ? 12.922 -45.562 -38.094 1 95.38 250 ILE A C 1
ATOM 2006 O O . ILE A 1 250 ? 12.367 -44.844 -38.906 1 95.38 250 ILE A O 1
ATOM 2010 N N . TYR A 1 251 ? 14.281 -45.625 -37.875 1 95.69 251 TYR A N 1
ATOM 2011 C CA . TYR A 1 251 ? 15.195 -44.875 -38.75 1 95.69 251 TYR A CA 1
ATOM 2012 C C . TYR A 1 251 ? 16.078 -45.844 -39.562 1 95.69 251 TYR A C 1
ATOM 2014 O O . TYR A 1 251 ? 16.656 -46.781 -39 1 95.69 251 TYR A O 1
ATOM 2022 N N . LYS A 1 252 ? 16.094 -45.562 -40.75 1 93.62 252 LYS A N 1
ATOM 2023 C CA . LYS A 1 252 ? 17.047 -46.219 -41.625 1 93.62 252 LYS A CA 1
ATOM 2024 C C . LYS A 1 252 ? 18.203 -45.312 -42 1 93.62 252 LYS A C 1
ATOM 2026 O O . LYS A 1 252 ? 18.328 -44.219 -41.469 1 93.62 252 LYS A O 1
ATOM 2031 N N . GLU A 1 253 ? 19.078 -45.719 -42.844 1 91.44 253 GLU A N 1
ATOM 2032 C CA . GLU A 1 253 ? 20.281 -44.969 -43.188 1 91.44 253 GLU A CA 1
ATOM 2033 C C . GLU A 1 253 ? 19.922 -43.562 -43.75 1 91.44 253 GLU A C 1
ATOM 2035 O O . GLU A 1 253 ? 20.625 -42.594 -43.5 1 91.44 253 GLU A O 1
ATOM 2040 N N . GLU A 1 254 ? 18.797 -43.5 -44.344 1 91.88 254 GLU A N 1
ATOM 2041 C CA . GLU A 1 254 ? 18.375 -42.25 -44.969 1 91.88 254 GLU A CA 1
ATOM 2042 C C . GLU A 1 254 ? 17.969 -41.219 -43.938 1 91.88 254 GLU A C 1
ATOM 2044 O O . GLU A 1 254 ? 18.109 -40.031 -44.156 1 91.88 254 GLU A O 1
ATOM 2049 N N . GLN A 1 255 ? 17.469 -41.688 -42.844 1 94.69 255 GLN A N 1
ATOM 2050 C CA . GLN A 1 255 ? 16.938 -40.781 -41.844 1 94.69 255 GLN A CA 1
ATOM 2051 C C . GLN A 1 255 ? 18 -40.438 -40.781 1 94.69 255 GLN A C 1
ATOM 2053 O O . GLN A 1 255 ? 17.828 -39.5 -40 1 94.69 255 GLN A O 1
ATOM 2058 N N . LEU A 1 256 ? 19.062 -41.188 -40.719 1 96.31 256 LEU A N 1
ATOM 2059 C CA . LEU A 1 256 ? 20.109 -40.969 -39.719 1 96.31 256 LEU A CA 1
ATOM 2060 C C . LEU A 1 256 ? 21.156 -39.969 -40.219 1 96.31 256 LEU A C 1
ATOM 2062 O O . LEU A 1 256 ? 21.234 -39.719 -41.406 1 96.31 256 LEU A O 1
ATOM 2066 N N . ALA A 1 257 ? 21.922 -39.406 -39.281 1 96.88 257 ALA A N 1
ATOM 2067 C CA . ALA A 1 257 ? 22.938 -38.406 -39.562 1 96.88 257 ALA A CA 1
ATOM 2068 C C . ALA A 1 257 ? 22.328 -37.188 -40.281 1 96.88 257 ALA A C 1
ATOM 2070 O O . ALA A 1 257 ? 22.828 -36.75 -41.312 1 96.88 257 ALA A O 1
ATOM 2071 N N . THR A 1 258 ? 21.234 -36.75 -39.688 1 96.94 258 THR A N 1
ATOM 2072 C CA . THR A 1 258 ? 20.531 -35.594 -40.25 1 96.94 258 THR A CA 1
ATOM 2073 C C . THR A 1 258 ? 20.422 -34.469 -39.219 1 96.94 258 THR A C 1
ATOM 2075 O O . THR A 1 258 ? 20.531 -34.719 -38 1 96.94 258 THR A O 1
ATOM 2078 N N . LYS A 1 259 ? 20.328 -33.281 -39.656 1 96.75 259 LYS A N 1
ATOM 2079 C CA . LYS A 1 259 ? 20.094 -32.094 -38.875 1 96.75 259 LYS A CA 1
ATOM 2080 C C . LYS A 1 259 ? 18.781 -31.422 -39.281 1 96.75 259 LYS A C 1
ATOM 2082 O O . LYS A 1 259 ? 18.562 -31.125 -40.469 1 96.75 259 LYS A O 1
ATOM 2087 N N . THR A 1 260 ? 17.875 -31.328 -38.344 1 97.25 260 THR A N 1
ATOM 2088 C CA . THR A 1 260 ? 16.578 -30.672 -38.562 1 97.25 260 THR A CA 1
ATOM 2089 C C . THR A 1 260 ? 16.562 -29.297 -37.906 1 97.25 260 THR A C 1
ATOM 2091 O O . THR A 1 260 ? 16.875 -29.156 -36.719 1 97.25 260 THR A O 1
ATOM 2094 N N . VAL A 1 261 ? 16.234 -28.266 -38.656 1 97.25 261 VAL A N 1
ATOM 2095 C CA . VAL A 1 261 ? 16.031 -26.922 -38.094 1 97.25 261 VAL A CA 1
ATOM 2096 C C . VAL A 1 261 ? 14.539 -26.609 -38.062 1 97.25 261 VAL A C 1
ATOM 2098 O O . VAL A 1 261 ? 13.805 -26.891 -39 1 97.25 261 VAL A O 1
ATOM 2101 N N . VAL A 1 262 ? 14.047 -26.109 -36.969 1 97.81 262 VAL A N 1
ATOM 2102 C CA . VAL A 1 262 ? 12.625 -25.906 -36.719 1 97.81 262 VAL A CA 1
ATOM 2103 C C . VAL A 1 262 ? 12.383 -24.469 -36.25 1 97.81 262 VAL A C 1
ATOM 2105 O O . VAL A 1 262 ? 13.172 -23.922 -35.469 1 97.81 262 VAL A O 1
ATOM 2108 N N . VAL A 1 263 ? 11.297 -23.875 -36.688 1 97.06 263 VAL A N 1
ATOM 2109 C CA . VAL A 1 263 ? 10.859 -22.562 -36.188 1 97.06 263 VAL A CA 1
ATOM 2110 C C . VAL A 1 263 ? 9.703 -22.734 -35.219 1 97.06 263 VAL A C 1
ATOM 2112 O O . VAL A 1 263 ? 8.602 -23.141 -35.594 1 97.06 263 VAL A O 1
ATOM 2115 N N . PRO A 1 264 ? 9.93 -22.516 -33.906 1 95.44 264 PRO A N 1
ATOM 2116 C CA . PRO A 1 264 ? 8.875 -22.688 -32.906 1 95.44 264 PRO A CA 1
ATOM 2117 C C . PRO A 1 264 ? 7.898 -21.516 -32.875 1 95.44 264 PRO A C 1
ATOM 2119 O O . PRO A 1 264 ? 8.133 -20.484 -33.531 1 95.44 264 PRO A O 1
ATOM 2122 N N . VAL A 1 265 ? 6.777 -21.656 -32.188 1 91.12 265 VAL A N 1
ATOM 2123 C CA . VAL A 1 265 ? 5.816 -20.594 -31.938 1 91.12 265 VAL A CA 1
ATOM 2124 C C . VAL A 1 265 ? 6.348 -19.656 -30.844 1 91.12 265 VAL A C 1
ATOM 2126 O O . VAL A 1 265 ? 6.465 -18.453 -31.062 1 91.12 265 VAL A O 1
ATOM 2129 N N . LYS A 1 266 ? 6.691 -20.234 -29.734 1 90.75 266 LYS A N 1
ATOM 2130 C CA . LYS A 1 266 ? 7.285 -19.469 -28.641 1 90.75 266 LYS A CA 1
ATOM 2131 C C . LYS A 1 266 ? 8.75 -19.156 -28.922 1 90.75 266 LYS A C 1
ATOM 2133 O O . LYS A 1 266 ? 9.344 -19.719 -29.844 1 90.75 266 LYS A O 1
ATOM 2138 N N . ASP A 1 267 ? 9.188 -18.219 -28.172 1 89.5 267 ASP A N 1
ATOM 2139 C CA . ASP A 1 267 ? 10.609 -17.906 -28.297 1 89.5 267 ASP A CA 1
ATOM 2140 C C . ASP A 1 267 ? 11.461 -18.875 -27.484 1 89.5 267 ASP A C 1
ATOM 2142 O O . ASP A 1 267 ? 12.008 -18.5 -26.438 1 89.5 267 ASP A O 1
ATOM 2146 N N . ILE A 1 268 ? 11.617 -20.094 -28 1 92.19 268 ILE A N 1
ATOM 2147 C CA . ILE A 1 268 ? 12.43 -21.094 -27.328 1 92.19 268 ILE A CA 1
ATOM 2148 C C . ILE A 1 268 ? 13.625 -21.469 -28.203 1 92.19 268 ILE A C 1
ATOM 2150 O O . ILE A 1 268 ? 13.562 -21.344 -29.422 1 92.19 268 ILE A O 1
ATOM 2154 N N . ARG A 1 269 ? 14.695 -21.812 -27.625 1 94.69 269 ARG A N 1
ATOM 2155 C CA . ARG A 1 269 ? 15.914 -22.297 -28.266 1 94.69 269 ARG A CA 1
ATOM 2156 C C . ARG A 1 269 ? 16.359 -23.625 -27.641 1 94.69 269 ARG A C 1
ATOM 2158 O O . ARG A 1 269 ? 16.75 -23.672 -26.469 1 94.69 269 ARG A O 1
ATOM 2165 N N . VAL A 1 270 ? 16.312 -24.641 -28.438 1 96.25 270 VAL A N 1
ATOM 2166 C CA . VAL A 1 270 ? 16.609 -25.953 -27.891 1 96.25 270 VAL A CA 1
ATOM 2167 C C . VAL A 1 270 ? 17.406 -26.766 -28.906 1 96.25 270 VAL A C 1
ATOM 2169 O O . VAL A 1 270 ? 17.188 -26.641 -30.109 1 96.25 270 VAL A O 1
ATOM 2172 N N . LEU A 1 271 ? 18.422 -27.469 -28.484 1 97.81 271 LEU A N 1
ATOM 2173 C CA . LEU A 1 271 ? 19.125 -28.484 -29.234 1 97.81 271 LEU A CA 1
ATOM 2174 C C . LEU A 1 271 ? 18.781 -29.891 -28.719 1 97.81 271 LEU A C 1
ATOM 2176 O O . LEU A 1 271 ? 18.859 -30.156 -27.531 1 97.81 271 LEU A O 1
ATOM 2180 N N . SER A 1 272 ? 18.266 -30.703 -29.562 1 97.69 272 SER A N 1
ATOM 2181 C CA . SER A 1 272 ? 17.969 -32.094 -29.219 1 97.69 272 SER A CA 1
ATOM 2182 C C . SER A 1 272 ? 18.797 -33.062 -30.047 1 97.69 272 SER A C 1
ATOM 2184 O O . SER A 1 272 ? 18.781 -33 -31.281 1 97.69 272 SER A O 1
ATOM 2186 N N . VAL A 1 273 ? 19.609 -33.875 -29.375 1 97.88 273 VAL A N 1
ATOM 2187 C CA . VAL A 1 273 ? 20.375 -34.938 -30 1 97.88 273 VAL A CA 1
ATOM 2188 C C . VAL A 1 273 ? 19.766 -36.312 -29.641 1 97.88 273 VAL A C 1
ATOM 2190 O O . VAL A 1 273 ? 19.75 -36.688 -28.469 1 97.88 273 VAL A O 1
ATOM 2193 N N . ASN A 1 274 ? 19.344 -37.031 -30.688 1 97.19 274 ASN A N 1
ATOM 2194 C CA . ASN A 1 274 ? 18.656 -38.281 -30.469 1 97.19 274 ASN A CA 1
ATOM 2195 C C . ASN A 1 274 ? 19.453 -39.469 -31.047 1 97.19 274 ASN A C 1
ATOM 2197 O O . ASN A 1 274 ? 19.969 -39.375 -32.156 1 97.19 274 ASN A O 1
ATOM 2201 N N . PHE A 1 275 ? 19.594 -40.5 -30.266 1 97.75 275 PHE A N 1
ATOM 2202 C CA . PHE A 1 275 ? 20.234 -41.75 -30.703 1 97.75 275 PHE A CA 1
ATOM 2203 C C . PHE A 1 275 ? 19.234 -42.875 -30.719 1 97.75 275 PHE A C 1
ATOM 2205 O O . PHE A 1 275 ? 18.438 -43.031 -29.797 1 97.75 275 PHE A O 1
ATOM 2212 N N . LEU A 1 276 ? 19.188 -43.594 -31.828 1 96.38 276 LEU A N 1
ATOM 2213 C CA . LEU A 1 276 ? 18.391 -44.812 -31.859 1 96.38 276 LEU A CA 1
ATOM 2214 C C . LEU A 1 276 ? 19.062 -45.938 -31.062 1 96.38 276 LEU A C 1
ATOM 2216 O O . LEU A 1 276 ? 20.234 -46.25 -31.312 1 96.38 276 LEU A O 1
ATOM 2220 N N . ILE A 1 277 ? 18.422 -46.469 -30.094 1 96.69 277 ILE A N 1
ATOM 2221 C CA . ILE A 1 277 ? 18.969 -47.562 -29.281 1 96.69 277 ILE A CA 1
ATOM 2222 C C . ILE A 1 277 ? 17.984 -48.719 -29.25 1 96.69 277 ILE A C 1
ATOM 2224 O O . ILE A 1 277 ? 16.797 -48.562 -29.562 1 96.69 277 ILE A O 1
ATOM 2228 N N . PRO A 1 278 ? 18.5 -49.906 -28.984 1 94.25 278 PRO A N 1
ATOM 2229 C CA . PRO A 1 278 ? 17.578 -51.031 -28.875 1 94.25 278 PRO A CA 1
ATOM 2230 C C . PRO A 1 278 ? 16.641 -50.938 -27.672 1 94.25 278 PRO A C 1
ATOM 2232 O O . PRO A 1 278 ? 16.953 -50.219 -26.719 1 94.25 278 PRO A O 1
ATOM 2235 N N . ASP A 1 279 ? 15.516 -51.625 -27.766 1 93.88 279 ASP A N 1
ATOM 2236 C CA . ASP A 1 279 ? 14.57 -51.688 -26.656 1 93.88 279 ASP A CA 1
ATOM 2237 C C . ASP A 1 279 ? 15.258 -52.219 -25.391 1 93.88 279 ASP A C 1
ATOM 2239 O O . ASP A 1 279 ? 15.828 -53.312 -25.406 1 93.88 279 ASP A O 1
ATOM 2243 N N . GLN A 1 280 ? 15.258 -51.438 -24.344 1 92.38 280 GLN A N 1
ATOM 2244 C CA . GLN A 1 280 ? 15.977 -51.75 -23.125 1 92.38 280 GLN A CA 1
ATOM 2245 C C . GLN A 1 280 ? 15.055 -52.375 -22.078 1 92.38 280 GLN A C 1
ATOM 2247 O O . GLN A 1 280 ? 15.477 -52.656 -20.953 1 92.38 280 GLN A O 1
ATOM 2252 N N . SER A 1 281 ? 13.828 -52.688 -22.406 1 90.69 281 SER A N 1
ATOM 2253 C CA . SER A 1 281 ? 12.82 -53.156 -21.453 1 90.69 281 SER A CA 1
ATOM 2254 C C . SER A 1 281 ? 13.234 -54.469 -20.797 1 90.69 281 SER A C 1
ATOM 2256 O O . SER A 1 281 ? 12.914 -54.719 -19.641 1 90.69 281 SER A O 1
ATOM 2258 N N . LYS A 1 282 ? 13.977 -55.25 -21.5 1 89.94 282 LYS A N 1
ATOM 2259 C CA . LYS A 1 282 ? 14.359 -56.562 -20.984 1 89.94 282 LYS A CA 1
ATOM 2260 C C . LYS A 1 282 ? 15.469 -56.469 -19.953 1 89.94 282 LYS A C 1
ATOM 2262 O O . LYS A 1 282 ? 15.711 -57.375 -19.172 1 89.94 282 LYS A O 1
ATOM 2267 N N . TYR A 1 283 ? 16.094 -55.344 -19.891 1 94.12 283 TYR A N 1
ATOM 2268 C CA . TYR A 1 283 ? 17.234 -55.156 -19 1 94.12 283 TYR A CA 1
ATOM 2269 C C . TYR A 1 283 ? 16.844 -54.375 -17.75 1 94.12 283 TYR A C 1
ATOM 2271 O O . TYR A 1 283 ? 17.641 -53.625 -17.219 1 94.12 283 TYR A O 1
ATOM 2279 N N . TYR A 1 284 ? 15.57 -54.531 -17.281 1 93.25 284 TYR A N 1
ATOM 2280 C CA . TYR A 1 284 ? 15.086 -53.719 -16.172 1 93.25 284 TYR A CA 1
ATOM 2281 C C . TYR A 1 284 ? 15.766 -54.125 -14.867 1 93.25 284 TYR A C 1
ATOM 2283 O O . TYR A 1 284 ? 15.719 -53.375 -13.883 1 93.25 284 TYR A O 1
ATOM 2291 N N . ARG A 1 285 ? 16.562 -55.219 -14.805 1 93.75 285 ARG A N 1
ATOM 2292 C CA . ARG A 1 285 ? 17.266 -55.656 -13.602 1 93.75 285 ARG A CA 1
ATOM 2293 C C . ARG A 1 285 ? 18.625 -54.969 -13.492 1 93.75 285 ARG A C 1
ATOM 2295 O O . ARG A 1 285 ? 19.156 -54.812 -12.391 1 93.75 285 ARG A O 1
ATOM 2302 N N . SER A 1 286 ? 19.188 -54.594 -14.648 1 95.12 286 SER A N 1
ATOM 2303 C CA . SER A 1 286 ? 20.5 -53.969 -14.641 1 95.12 286 SER A CA 1
ATOM 2304 C C . SER A 1 286 ? 20.391 -52.5 -15.031 1 95.12 286 SER A C 1
ATOM 2306 O O . SER A 1 286 ? 21.234 -51.688 -14.648 1 95.12 286 SER A O 1
ATOM 2308 N N . MET A 1 287 ? 19.438 -52.156 -15.805 1 94.94 287 MET A N 1
ATOM 2309 C CA . MET A 1 287 ? 19.078 -50.812 -16.219 1 94.94 287 MET A CA 1
ATOM 2310 C C . MET A 1 287 ? 20.297 -50.062 -16.734 1 94.94 287 MET A C 1
ATOM 2312 O O . MET A 1 287 ? 20.609 -48.969 -16.234 1 94.94 287 MET A O 1
ATOM 2316 N N . PRO A 1 288 ? 20.922 -50.5 -17.75 1 96.12 288 PRO A N 1
ATOM 2317 C CA . PRO A 1 288 ? 22.078 -49.781 -18.328 1 96.12 288 PRO A CA 1
ATOM 2318 C C . PRO A 1 288 ? 21.734 -48.406 -18.828 1 96.12 288 PRO A C 1
ATOM 2320 O O . PRO A 1 288 ? 22.562 -47.5 -18.766 1 96.12 288 PRO A O 1
ATOM 2323 N N . SER A 1 289 ? 20.547 -48.219 -19.375 1 95.44 289 SER A N 1
ATOM 2324 C CA . SER A 1 289 ? 20.141 -46.906 -19.859 1 95.44 289 SER A CA 1
ATOM 2325 C C . SER A 1 289 ? 20.094 -45.875 -18.734 1 95.44 289 SER A C 1
ATOM 2327 O O . SER A 1 289 ? 20.438 -44.719 -18.922 1 95.44 289 SER A O 1
ATOM 2329 N N . ARG A 1 290 ? 19.641 -46.25 -17.609 1 94.62 290 ARG A N 1
ATOM 2330 C CA . ARG A 1 290 ? 19.594 -45.375 -16.453 1 94.62 290 ARG A CA 1
ATOM 2331 C C . ARG A 1 290 ? 21 -44.969 -16.031 1 94.62 290 ARG A C 1
ATOM 2333 O O . ARG A 1 290 ? 21.219 -43.812 -15.609 1 94.62 290 ARG A O 1
ATOM 2340 N N . TYR A 1 291 ? 21.922 -45.844 -16.047 1 96.25 291 TYR A N 1
ATOM 2341 C CA . TYR A 1 291 ? 23.312 -45.562 -15.727 1 96.25 291 TYR A CA 1
ATOM 2342 C C . TYR A 1 291 ? 23.844 -44.438 -16.609 1 96.25 291 TYR A C 1
ATOM 2344 O O . TYR A 1 291 ? 24.438 -43.469 -16.109 1 96.25 291 TYR A O 1
ATOM 2352 N N . LEU A 1 292 ? 23.594 -44.531 -17.891 1 96.81 292 LEU A N 1
ATOM 2353 C CA . LEU A 1 292 ? 24.094 -43.562 -18.828 1 96.81 292 LEU A CA 1
ATOM 2354 C C . LEU A 1 292 ? 23.312 -42.25 -18.703 1 96.81 292 LEU A C 1
ATOM 2356 O O . LEU A 1 292 ? 23.891 -41.156 -18.859 1 96.81 292 LEU A O 1
ATOM 2360 N N . SER A 1 293 ? 22.016 -42.375 -18.5 1 96.25 293 SER A N 1
ATOM 2361 C CA . SER A 1 293 ? 21.203 -41.188 -18.297 1 96.25 293 SER A CA 1
ATOM 2362 C C . SER A 1 293 ? 21.719 -40.375 -17.109 1 96.25 293 SER A C 1
ATOM 2364 O O . SER A 1 293 ? 21.734 -39.156 -17.156 1 96.25 293 SER A O 1
ATOM 2366 N N . ALA A 1 294 ? 22.094 -41 -16 1 94.25 294 ALA A N 1
ATOM 2367 C CA . ALA A 1 294 ? 22.625 -40.344 -14.805 1 94.25 294 ALA A CA 1
ATOM 2368 C C . ALA A 1 294 ? 23.922 -39.594 -15.109 1 94.25 294 ALA A C 1
ATOM 2370 O O . ALA A 1 294 ? 24.203 -38.562 -14.523 1 94.25 294 ALA A O 1
ATOM 2371 N N . LEU A 1 295 ? 24.625 -40.125 -16 1 96.06 295 LEU A N 1
ATOM 2372 C CA . LEU A 1 295 ? 25.922 -39.531 -16.344 1 96.06 295 LEU A CA 1
ATOM 2373 C C . LEU A 1 295 ? 25.734 -38.375 -17.312 1 96.06 295 LEU A C 1
ATOM 2375 O O . LEU A 1 295 ? 26.203 -37.25 -17.031 1 96.06 295 LEU A O 1
ATOM 2379 N N . PHE A 1 296 ? 25 -38.562 -18.375 1 96.56 296 PHE A N 1
ATOM 2380 C CA . PHE A 1 296 ? 24.812 -37.531 -19.391 1 96.56 296 PHE A CA 1
ATOM 2381 C C . PHE A 1 296 ? 24.031 -36.344 -18.812 1 96.56 296 PHE A C 1
ATOM 2383 O O . PHE A 1 296 ? 24.25 -35.188 -19.203 1 96.56 296 PHE A O 1
ATOM 2390 N N . GLY A 1 297 ? 23.141 -36.656 -17.953 1 94.12 297 GLY A N 1
ATOM 2391 C CA . GLY A 1 297 ? 22.281 -35.625 -17.375 1 94.12 297 GLY A CA 1
ATOM 2392 C C . GLY A 1 297 ? 22.828 -35.062 -16.094 1 94.12 297 GLY A C 1
ATOM 2393 O O . GLY A 1 297 ? 22.172 -34.25 -15.438 1 94.12 297 GLY A O 1
ATOM 2394 N N . HIS A 1 298 ? 24.016 -35.438 -15.672 1 92.75 298 HIS A N 1
ATOM 2395 C CA . HIS A 1 298 ? 24.609 -34.938 -14.43 1 92.75 298 HIS A CA 1
ATOM 2396 C C . HIS A 1 298 ? 24.828 -33.438 -14.469 1 92.75 298 HIS A C 1
ATOM 2398 O O . HIS A 1 298 ? 25.188 -32.906 -15.508 1 92.75 298 HIS A O 1
ATOM 2404 N N . GLU A 1 299 ? 24.656 -32.75 -13.406 1 91 299 GLU A N 1
ATOM 2405 C CA . GLU A 1 299 ? 24.781 -31.297 -13.383 1 91 299 GLU A CA 1
ATOM 2406 C C . GLU A 1 299 ? 25.844 -30.844 -12.391 1 91 299 GLU A C 1
ATOM 2408 O O . GLU A 1 299 ? 25.875 -29.688 -11.992 1 91 299 GLU A O 1
ATOM 2413 N N . GLY A 1 300 ? 26.703 -31.688 -11.992 1 88.06 300 GLY A N 1
ATOM 2414 C CA . GLY A 1 300 ? 27.797 -31.359 -11.094 1 88.06 300 GLY A CA 1
ATOM 2415 C C . GLY A 1 300 ? 28.922 -30.609 -11.773 1 88.06 300 GLY A C 1
ATOM 2416 O O . GLY A 1 300 ? 28.797 -30.234 -12.945 1 88.06 300 GLY A O 1
ATOM 2417 N N . PRO A 1 301 ? 30.062 -30.328 -11.133 1 87.31 301 PRO A N 1
ATOM 2418 C CA . PRO A 1 301 ? 31.141 -29.438 -11.602 1 87.31 301 PRO A CA 1
ATOM 2419 C C . PRO A 1 301 ? 31.828 -29.953 -12.852 1 87.31 301 PRO A C 1
ATOM 2421 O O . PRO A 1 301 ? 32.375 -29.172 -13.641 1 87.31 301 PRO A O 1
ATOM 2424 N N . THR A 1 302 ? 31.859 -31.25 -13.156 1 90.5 302 THR A N 1
ATOM 2425 C CA . THR A 1 302 ? 32.594 -31.797 -14.281 1 90.5 302 THR A CA 1
ATOM 2426 C C . THR A 1 302 ? 31.625 -32.344 -15.344 1 90.5 302 THR A C 1
ATOM 2428 O O . THR A 1 302 ? 32 -33.156 -16.172 1 90.5 302 THR A O 1
ATOM 2431 N N . SER A 1 303 ? 30.438 -31.812 -15.281 1 94.25 303 SER A N 1
ATOM 2432 C CA . SER A 1 303 ? 29.391 -32.312 -16.188 1 94.25 303 SER A CA 1
ATOM 2433 C C . SER A 1 303 ? 29.359 -31.516 -17.484 1 94.25 303 SER A C 1
ATOM 2435 O O . SER A 1 303 ? 30 -30.469 -17.594 1 94.25 303 SER A O 1
ATOM 2437 N N . ILE A 1 304 ? 28.594 -32.031 -18.5 1 95.94 304 ILE A N 1
ATOM 2438 C CA . ILE A 1 304 ? 28.391 -31.359 -19.766 1 95.94 304 ILE A CA 1
ATOM 2439 C C . ILE A 1 304 ? 27.766 -30 -19.531 1 95.94 304 ILE A C 1
ATOM 2441 O O . ILE A 1 304 ? 28.219 -28.984 -20.094 1 95.94 304 ILE A O 1
ATOM 2445 N N . LEU A 1 305 ? 26.781 -29.922 -18.719 1 94.31 305 LEU A N 1
ATOM 2446 C CA . LEU A 1 305 ? 26.047 -28.688 -18.484 1 94.31 305 LEU A CA 1
ATOM 2447 C C . LEU A 1 305 ? 26.953 -27.625 -17.891 1 94.31 305 LEU A C 1
ATOM 2449 O O . LEU A 1 305 ? 26.891 -26.453 -18.297 1 94.31 305 LEU A O 1
ATOM 2453 N N . THR A 1 306 ? 27.812 -27.984 -16.922 1 92.75 306 THR A N 1
ATOM 2454 C CA . THR A 1 306 ? 28.688 -27.031 -16.281 1 92.75 306 THR A CA 1
ATOM 2455 C C . THR A 1 306 ? 29.672 -26.422 -17.281 1 92.75 306 THR A C 1
ATOM 2457 O O . THR A 1 306 ? 29.953 -25.219 -17.25 1 92.75 306 THR A O 1
ATOM 2460 N N . VAL A 1 307 ? 30.203 -27.234 -18.188 1 95.06 307 VAL A N 1
ATOM 2461 C CA . VAL A 1 307 ? 31.109 -26.734 -19.219 1 95.06 307 VAL A CA 1
ATOM 2462 C C . VAL A 1 307 ? 30.359 -25.781 -20.141 1 95.06 307 VAL A C 1
ATOM 2464 O O . VAL A 1 307 ? 30.891 -24.734 -20.531 1 95.06 307 VAL A O 1
ATOM 2467 N N . LEU A 1 308 ? 29.156 -26.141 -20.469 1 95.69 308 LEU A N 1
ATOM 2468 C CA . LEU A 1 308 ? 28.344 -25.297 -21.344 1 95.69 308 LEU A CA 1
ATOM 2469 C C . LEU A 1 308 ? 28.016 -23.969 -20.672 1 95.69 308 LEU A C 1
ATOM 2471 O O . LEU A 1 308 ? 28 -22.922 -21.312 1 95.69 308 LEU A O 1
ATOM 2475 N N . LYS A 1 309 ? 27.734 -23.984 -19.391 1 91.88 309 LYS A N 1
ATOM 2476 C CA . LYS A 1 309 ? 27.438 -22.766 -18.641 1 91.88 309 LYS A CA 1
ATOM 2477 C C . LYS A 1 309 ? 28.656 -21.844 -18.594 1 91.88 309 LYS A C 1
ATOM 2479 O O . LYS A 1 309 ? 28.516 -20.625 -18.766 1 91.88 309 LYS A O 1
ATOM 2484 N N . LYS A 1 310 ? 29.797 -22.422 -18.312 1 91.38 310 LYS A N 1
ATOM 2485 C CA . LYS A 1 310 ? 31.031 -21.641 -18.266 1 91.38 310 LYS A CA 1
ATOM 2486 C C . LYS A 1 310 ? 31.297 -20.938 -19.594 1 91.38 310 LYS A C 1
ATOM 2488 O O . LYS A 1 310 ? 31.828 -19.828 -19.625 1 91.38 310 LYS A O 1
ATOM 2493 N N . ARG A 1 311 ? 30.906 -21.625 -20.688 1 94 311 ARG A N 1
ATOM 2494 C CA . ARG A 1 311 ? 31.109 -21.062 -22.031 1 94 311 ARG A CA 1
ATOM 2495 C C . ARG A 1 311 ? 29.969 -20.125 -22.406 1 94 311 ARG A C 1
ATOM 2497 O O . ARG A 1 311 ? 30.031 -19.438 -23.422 1 94 311 ARG A O 1
ATOM 2504 N N . GLY A 1 312 ? 28.891 -20.125 -21.609 1 93.25 312 GLY A N 1
ATOM 2505 C CA . GLY A 1 312 ? 27.734 -19.266 -21.844 1 93.25 312 GLY A CA 1
ATOM 2506 C C . GLY A 1 312 ? 26.812 -19.797 -22.938 1 93.25 312 GLY A C 1
ATOM 2507 O O . GLY A 1 312 ? 26.062 -19.031 -23.547 1 93.25 312 GLY A O 1
ATOM 2508 N N . TRP A 1 313 ? 26.844 -21.141 -23.234 1 95 313 TRP A N 1
ATOM 2509 C CA . TRP A 1 313 ? 26.125 -21.703 -24.375 1 95 313 TRP A CA 1
ATOM 2510 C C . TRP A 1 313 ? 24.781 -22.266 -23.953 1 95 313 TRP A C 1
ATOM 2512 O O . TRP A 1 313 ? 23.891 -22.453 -24.781 1 95 313 TRP A O 1
ATOM 2522 N N . SER A 1 314 ? 24.609 -22.578 -22.641 1 93.31 314 SER A N 1
ATOM 2523 C CA . SER A 1 314 ? 23.375 -23.219 -22.172 1 93.31 314 SER A CA 1
ATOM 2524 C C . SER A 1 314 ? 23.156 -22.953 -20.688 1 93.31 314 SER A C 1
ATOM 2526 O O . SER A 1 314 ? 24.078 -22.562 -19.969 1 93.31 314 SER A O 1
ATOM 2528 N N . SER A 1 315 ? 21.859 -23.172 -20.344 1 87.38 315 SER A N 1
ATOM 2529 C CA . SER A 1 315 ? 21.531 -23.047 -18.922 1 87.38 315 SER A CA 1
ATOM 2530 C C . SER A 1 315 ? 20.906 -24.344 -18.406 1 87.38 315 SER A C 1
ATOM 2532 O O . SER A 1 315 ? 20.828 -24.547 -17.188 1 87.38 315 SER A O 1
ATOM 2534 N N . LYS A 1 316 ? 20.453 -25.188 -19.281 1 91.38 316 LYS A N 1
ATOM 2535 C CA . LYS A 1 316 ? 19.781 -26.406 -18.844 1 91.38 316 LYS A CA 1
ATOM 2536 C C . LYS A 1 316 ? 20.094 -27.562 -19.797 1 91.38 316 LYS A C 1
ATOM 2538 O O . LYS A 1 316 ? 20.281 -27.359 -21 1 91.38 316 LYS A O 1
ATOM 2543 N N . LEU A 1 317 ? 20.156 -28.703 -19.25 1 94.56 317 LEU A N 1
ATOM 2544 C CA . LEU A 1 317 ? 20.391 -29.922 -20.031 1 94.56 317 LEU A CA 1
ATOM 2545 C C . LEU A 1 317 ? 19.672 -31.109 -19.406 1 94.56 317 LEU A C 1
ATOM 2547 O O . LEU A 1 317 ? 19.656 -31.266 -18.188 1 94.56 317 LEU A O 1
ATOM 2551 N N . SER A 1 318 ? 19.031 -31.844 -20.172 1 95.31 318 SER A N 1
ATOM 2552 C CA . SER A 1 318 ? 18.406 -33.094 -19.75 1 95.31 318 SER A CA 1
ATOM 2553 C C . SER A 1 318 ? 18.781 -34.25 -20.688 1 95.31 318 SER A C 1
ATOM 2555 O O . SER A 1 318 ? 18.984 -34.031 -21.891 1 95.31 318 SER A O 1
ATOM 2557 N N . ALA A 1 319 ? 18.984 -35.406 -20.094 1 96.56 319 ALA A N 1
ATOM 2558 C CA . ALA A 1 319 ? 19.359 -36.562 -20.891 1 96.56 319 ALA A CA 1
ATOM 2559 C C . ALA A 1 319 ? 18.688 -37.844 -20.344 1 96.56 319 ALA A C 1
ATOM 2561 O O . ALA A 1 319 ? 18.578 -38 -19.125 1 96.56 319 ALA A O 1
ATOM 2562 N N . GLY A 1 320 ? 18.234 -38.688 -21.266 1 95.12 320 GLY A N 1
ATOM 2563 C CA . GLY A 1 320 ? 17.656 -39.938 -20.828 1 95.12 320 GLY A CA 1
ATOM 2564 C C . GLY A 1 320 ? 17 -40.719 -21.953 1 95.12 320 GLY A C 1
ATOM 2565 O O . GLY A 1 320 ? 16.875 -40.188 -23.078 1 95.12 320 GLY A O 1
ATOM 2566 N N . ASN A 1 321 ? 16.734 -41.906 -21.641 1 93.12 321 ASN A N 1
ATOM 2567 C CA . ASN A 1 321 ? 16.047 -42.75 -22.609 1 93.12 321 ASN A CA 1
ATOM 2568 C C . ASN A 1 321 ? 14.578 -42.312 -22.766 1 93.12 321 ASN A C 1
ATOM 2570 O O . ASN A 1 321 ? 13.961 -41.844 -21.812 1 93.12 321 ASN A O 1
ATOM 2574 N N . LYS A 1 322 ? 14.086 -42.438 -23.875 1 93 322 LYS A N 1
ATOM 2575 C CA . LYS A 1 322 ? 12.703 -42.156 -24.234 1 93 322 LYS A CA 1
ATOM 2576 C C . LYS A 1 322 ? 12.039 -43.375 -24.859 1 93 322 LYS A C 1
ATOM 2578 O O . LYS A 1 322 ? 12.32 -43.719 -26 1 93 322 LYS A O 1
ATOM 2583 N N . PHE A 1 323 ? 11.242 -43.938 -24.062 1 89.62 323 PHE A N 1
ATOM 2584 C CA . PHE A 1 323 ? 10.508 -45.094 -24.562 1 89.62 323 PHE A CA 1
ATOM 2585 C C . PHE A 1 323 ? 9.258 -44.656 -25.312 1 89.62 323 PHE A C 1
ATOM 2587 O O . PHE A 1 323 ? 8.344 -44.094 -24.734 1 89.62 323 PHE A O 1
ATOM 2594 N N . GLU A 1 324 ? 9.195 -44.969 -26.531 1 89.12 324 GLU A N 1
ATOM 2595 C CA . GLU A 1 324 ? 8.086 -44.531 -27.375 1 89.12 324 GLU A CA 1
ATOM 2596 C C . GLU A 1 324 ? 7.043 -45.656 -27.531 1 89.12 324 GLU A C 1
ATOM 2598 O O . GLU A 1 324 ? 5.84 -45.375 -27.531 1 89.12 324 GLU A O 1
ATOM 2603 N N . ALA A 1 325 ? 7.469 -46.844 -27.766 1 94.31 325 ALA A N 1
ATOM 2604 C CA . ALA A 1 325 ? 6.633 -48.031 -27.938 1 94.31 325 ALA A CA 1
ATOM 2605 C C . ALA A 1 325 ? 7.453 -49.281 -27.812 1 94.31 325 ALA A C 1
ATOM 2607 O O . ALA A 1 325 ? 8.688 -49.25 -27.828 1 94.31 325 ALA A O 1
ATOM 2608 N N . ARG A 1 326 ? 6.773 -50.438 -27.625 1 94.88 326 ARG A N 1
ATOM 2609 C CA . ARG A 1 326 ? 7.477 -51.719 -27.641 1 94.88 326 ARG A CA 1
ATOM 2610 C C . ARG A 1 326 ? 8.297 -51.875 -28.922 1 94.88 326 ARG A C 1
ATOM 2612 O O . ARG A 1 326 ? 7.777 -51.719 -30.016 1 94.88 326 ARG A O 1
ATOM 2619 N N . GLY A 1 327 ? 9.578 -52.031 -28.672 1 94.69 327 GLY A N 1
ATOM 2620 C CA . GLY A 1 327 ? 10.484 -52.188 -29.797 1 94.69 327 GLY A CA 1
ATOM 2621 C C . GLY A 1 327 ? 11.094 -50.906 -30.281 1 94.69 327 GLY A C 1
ATOM 2622 O O . GLY A 1 327 ? 12 -50.906 -31.125 1 94.69 327 GLY A O 1
ATOM 2623 N N . ILE A 1 328 ? 10.641 -49.812 -29.812 1 95.38 328 ILE A N 1
ATOM 2624 C CA . ILE A 1 328 ? 11.125 -48.5 -30.266 1 95.38 328 ILE A CA 1
ATOM 2625 C C . ILE A 1 328 ? 11.602 -47.688 -29.062 1 95.38 328 ILE A C 1
ATOM 2627 O O . ILE A 1 328 ? 10.805 -47.312 -28.219 1 95.38 328 ILE A O 1
ATOM 2631 N N . GLU A 1 329 ? 12.844 -47.406 -29 1 95.69 329 GLU A N 1
ATOM 2632 C CA . GLU A 1 329 ? 13.414 -46.625 -27.906 1 95.69 329 GLU A CA 1
ATOM 2633 C C . GLU A 1 329 ? 14.508 -45.688 -28.406 1 95.69 329 GLU A C 1
ATOM 2635 O O . GLU A 1 329 ? 15.25 -46.031 -29.328 1 95.69 329 GLU A O 1
ATOM 2640 N N . LEU A 1 330 ? 14.492 -44.5 -27.891 1 96.31 330 LEU A N 1
ATOM 2641 C CA . LEU A 1 330 ? 15.484 -43.469 -28.219 1 96.31 330 LEU A CA 1
ATOM 2642 C C . LEU A 1 330 ? 16.234 -43 -26.984 1 96.31 330 LEU A C 1
ATOM 2644 O O . LEU A 1 330 ? 15.797 -43.281 -25.859 1 96.31 330 LEU A O 1
ATOM 2648 N N . PHE A 1 331 ? 17.375 -42.469 -27.109 1 97.56 331 PHE A N 1
ATOM 2649 C CA . PHE A 1 331 ? 18.078 -41.75 -26.062 1 97.56 331 PHE A CA 1
ATOM 2650 C C . PHE A 1 331 ? 18.266 -40.281 -26.453 1 97.56 331 PHE A C 1
ATOM 2652 O O . PHE A 1 331 ? 18.859 -39.969 -27.484 1 97.56 331 PHE A O 1
ATOM 2659 N N . ASP A 1 332 ? 17.734 -39.438 -25.656 1 97.31 332 ASP A N 1
ATOM 2660 C CA . ASP A 1 332 ? 17.703 -38.031 -25.984 1 97.31 332 ASP A CA 1
ATOM 2661 C C . ASP A 1 332 ? 18.656 -37.219 -25.094 1 97.31 332 ASP A C 1
ATOM 2663 O O . ASP A 1 332 ? 18.75 -37.5 -23.891 1 97.31 332 ASP A O 1
ATOM 2667 N N . ILE A 1 333 ? 19.375 -36.281 -25.609 1 97.75 333 ILE A N 1
ATOM 2668 C CA . ILE A 1 333 ? 20.109 -35.25 -24.906 1 97.75 333 ILE A CA 1
ATOM 2669 C C . ILE A 1 333 ? 19.594 -33.875 -25.359 1 97.75 333 ILE A C 1
ATOM 2671 O O . ILE A 1 333 ? 19.812 -33.469 -26.5 1 97.75 333 ILE A O 1
ATOM 2675 N N . ASP A 1 334 ? 18.906 -33.219 -24.484 1 97.25 334 ASP A N 1
ATOM 2676 C CA . ASP A 1 334 ? 18.297 -31.922 -24.797 1 97.25 334 ASP A CA 1
ATOM 2677 C C . ASP A 1 334 ? 19.031 -30.797 -24.109 1 97.25 334 ASP A C 1
ATOM 2679 O O . ASP A 1 334 ? 19.25 -30.844 -22.891 1 97.25 334 ASP A O 1
ATOM 2683 N N . VAL A 1 335 ? 19.422 -29.812 -24.844 1 97 335 VAL A N 1
ATOM 2684 C CA . VAL A 1 335 ? 20.172 -28.672 -24.328 1 97 335 VAL A CA 1
ATOM 2685 C C . VAL A 1 335 ? 19.406 -27.375 -24.609 1 97 335 VAL A C 1
ATOM 2687 O O . VAL A 1 335 ? 19.047 -27.094 -25.75 1 97 335 VAL A O 1
ATOM 2690 N N . ASP A 1 336 ? 19.109 -26.672 -23.594 1 95.06 336 ASP A N 1
ATOM 2691 C CA . ASP A 1 336 ? 18.562 -25.328 -23.781 1 95.06 336 ASP A CA 1
ATOM 2692 C C . ASP A 1 336 ? 19.641 -24.344 -24.219 1 95.06 336 ASP A C 1
ATOM 2694 O O . ASP A 1 336 ? 20.672 -24.219 -23.562 1 95.06 336 ASP A O 1
ATOM 2698 N N . LEU A 1 337 ? 19.406 -23.594 -25.25 1 95.88 337 LEU A N 1
ATOM 2699 C CA . LEU A 1 337 ? 20.469 -22.797 -25.859 1 95.88 337 LEU A CA 1
ATOM 2700 C C . LEU A 1 337 ? 20.281 -21.328 -25.531 1 95.88 337 LEU A C 1
ATOM 2702 O O . LEU A 1 337 ? 19.156 -20.828 -25.469 1 95.88 337 LEU A O 1
ATOM 2706 N N . THR A 1 338 ? 21.422 -20.641 -25.234 1 93.12 338 THR A N 1
ATOM 2707 C CA . THR A 1 338 ? 21.469 -19.188 -25.234 1 93.12 338 THR A CA 1
ATOM 2708 C C . THR A 1 338 ? 21.562 -18.641 -26.656 1 93.12 338 THR A C 1
ATOM 2710 O O . THR A 1 338 ? 21.594 -19.422 -27.609 1 93.12 338 THR A O 1
ATOM 2713 N N . GLU A 1 339 ? 21.531 -17.312 -26.766 1 90.44 339 GLU A N 1
ATOM 2714 C CA . GLU A 1 339 ? 21.719 -16.734 -28.094 1 90.44 339 GLU A CA 1
ATOM 2715 C C . GLU A 1 339 ? 23.062 -17.141 -28.688 1 90.44 339 GLU A C 1
ATOM 2717 O O . GLU A 1 339 ? 23.156 -17.516 -29.859 1 90.44 339 GLU A O 1
ATOM 2722 N N . LYS A 1 340 ? 24.016 -17.094 -27.844 1 92.81 340 LYS A N 1
ATOM 2723 C CA . LYS A 1 340 ? 25.359 -17.516 -28.266 1 92.81 340 LYS A CA 1
ATOM 2724 C C . LYS A 1 340 ? 25.391 -19.016 -28.547 1 92.81 340 LYS A C 1
ATOM 2726 O O . LYS A 1 340 ? 26.109 -19.469 -29.438 1 92.81 340 LYS A O 1
ATOM 2731 N N . GLY A 1 341 ? 24.641 -19.797 -27.797 1 94.88 341 GLY A N 1
ATOM 2732 C CA . GLY A 1 341 ? 24.609 -21.25 -27.938 1 94.88 341 GLY A CA 1
ATOM 2733 C C . GLY A 1 341 ? 24.094 -21.703 -29.281 1 94.88 341 GLY A C 1
ATOM 2734 O O . GLY A 1 341 ? 24.516 -22.75 -29.797 1 94.88 341 GLY A O 1
ATOM 2735 N N . VAL A 1 342 ? 23.234 -20.938 -29.859 1 94.38 342 VAL A N 1
ATOM 2736 C CA . VAL A 1 342 ? 22.656 -21.281 -31.156 1 94.38 342 VAL A CA 1
ATOM 2737 C C . VAL A 1 342 ? 23.75 -21.25 -32.219 1 94.38 342 VAL A C 1
ATOM 2739 O O . VAL A 1 342 ? 23.719 -22.047 -33.188 1 94.38 342 VAL A O 1
ATOM 2742 N N . ASP A 1 343 ? 24.688 -20.406 -32.031 1 94.62 343 ASP A N 1
ATOM 2743 C CA . ASP A 1 343 ? 25.781 -20.266 -33 1 94.62 343 ASP A CA 1
ATOM 2744 C C . ASP A 1 343 ? 26.844 -21.359 -32.781 1 94.62 343 ASP A C 1
ATOM 2746 O O . ASP A 1 343 ? 27.734 -21.516 -33.625 1 94.62 343 ASP A O 1
ATOM 2750 N N . HIS A 1 344 ? 26.688 -22.109 -31.734 1 96.94 344 HIS A N 1
ATOM 2751 C CA . HIS A 1 344 ? 27.719 -23.078 -31.406 1 96.94 344 HIS A CA 1
ATOM 2752 C C . HIS A 1 344 ? 27.141 -24.484 -31.297 1 96.94 344 HIS A C 1
ATOM 2754 O O . HIS A 1 344 ? 27.562 -25.281 -30.453 1 96.94 344 HIS A O 1
ATOM 2760 N N . VAL A 1 345 ? 26.125 -24.766 -32.031 1 97.25 345 VAL A N 1
ATOM 2761 C CA . VAL A 1 345 ? 25.438 -26.062 -31.984 1 97.25 345 VAL A CA 1
ATOM 2762 C C . VAL A 1 345 ? 26.406 -27.188 -32.312 1 97.25 345 VAL A C 1
ATOM 2764 O O . VAL A 1 345 ? 26.453 -28.203 -31.594 1 97.25 345 VAL A O 1
ATOM 2767 N N . ASP A 1 346 ? 27.25 -27.062 -33.312 1 97.12 346 ASP A N 1
ATOM 2768 C CA . ASP A 1 346 ? 28.203 -28.109 -33.719 1 97.12 346 ASP A CA 1
ATOM 2769 C C . ASP A 1 346 ? 29.25 -28.328 -32.625 1 97.12 346 ASP A C 1
ATOM 2771 O O . ASP A 1 346 ? 29.656 -29.469 -32.375 1 97.12 346 ASP A O 1
ATOM 2775 N N . ASP A 1 347 ? 29.594 -27.234 -32 1 97 347 ASP A N 1
ATOM 2776 C CA . ASP A 1 347 ? 30.547 -27.344 -30.891 1 97 347 ASP A CA 1
ATOM 2777 C C . ASP A 1 347 ? 29.938 -28.109 -29.719 1 97 347 ASP A C 1
ATOM 2779 O O . ASP A 1 347 ? 30.641 -28.844 -29.016 1 97 347 ASP A O 1
ATOM 2783 N N . ILE A 1 348 ? 28.703 -27.844 -29.469 1 98.06 348 ILE A N 1
ATOM 2784 C CA . ILE A 1 348 ? 28.031 -28.516 -28.375 1 98.06 348 ILE A CA 1
ATOM 2785 C C . ILE A 1 348 ? 27.922 -30 -28.656 1 98.06 348 ILE A C 1
ATOM 2787 O O . ILE A 1 348 ? 28.156 -30.828 -27.766 1 98.06 348 ILE A O 1
ATOM 2791 N N . VAL A 1 349 ? 27.547 -30.391 -29.891 1 97.94 349 VAL A N 1
ATOM 2792 C CA . VAL A 1 349 ? 27.484 -31.797 -30.266 1 97.94 349 VAL A CA 1
ATOM 2793 C C . VAL A 1 349 ? 28.859 -32.438 -30.125 1 97.94 349 VAL A C 1
ATOM 2795 O O . VAL A 1 349 ? 28.969 -33.562 -29.641 1 97.94 349 VAL A O 1
ATOM 2798 N N . LYS A 1 350 ? 29.875 -31.703 -30.531 1 97.38 350 LYS A N 1
ATOM 2799 C CA . LYS A 1 350 ? 31.234 -32.188 -30.359 1 97.38 350 LYS A CA 1
ATOM 2800 C C . LYS A 1 350 ? 31.531 -32.469 -28.891 1 97.38 350 LYS A C 1
ATOM 2802 O O . LYS A 1 350 ? 32.125 -33.5 -28.547 1 97.38 350 LYS A O 1
ATOM 2807 N N . LEU A 1 351 ? 31.156 -31.562 -28.062 1 97.38 351 LEU A N 1
ATOM 2808 C CA . LEU A 1 351 ? 31.375 -31.703 -26.625 1 97.38 351 LEU A CA 1
ATOM 2809 C C . LEU A 1 351 ? 30.672 -32.969 -26.109 1 97.38 351 LEU A C 1
ATOM 2811 O O . LEU A 1 351 ? 31.219 -33.656 -25.234 1 97.38 351 LEU A O 1
ATOM 2815 N N . ILE A 1 352 ? 29.453 -33.219 -26.547 1 97.88 352 ILE A N 1
ATOM 2816 C CA . ILE A 1 352 ? 28.719 -34.406 -26.156 1 97.88 352 ILE A CA 1
ATOM 2817 C C . ILE A 1 352 ? 29.516 -35.656 -26.531 1 97.88 352 ILE A C 1
ATOM 2819 O O . ILE A 1 352 ? 29.641 -36.594 -25.734 1 97.88 352 ILE A O 1
ATOM 2823 N N . PHE A 1 353 ? 30.125 -35.719 -27.719 1 97.88 353 PHE A N 1
ATOM 2824 C CA . PHE A 1 353 ? 30.891 -36.906 -28.156 1 97.88 353 PHE A CA 1
ATOM 2825 C C . PHE A 1 353 ? 32.219 -36.969 -27.406 1 97.88 353 PHE A C 1
ATOM 2827 O O . PHE A 1 353 ? 32.719 -38.062 -27.172 1 97.88 353 PHE A O 1
ATOM 2834 N N . GLN A 1 354 ? 32.781 -35.812 -27.047 1 97.75 354 GLN A N 1
ATOM 2835 C CA . GLN A 1 354 ? 33.938 -35.844 -26.172 1 97.75 354 GLN A CA 1
ATOM 2836 C C . GLN A 1 354 ? 33.594 -36.5 -24.828 1 97.75 354 GLN A C 1
ATOM 2838 O O . GLN A 1 354 ? 34.438 -37.188 -24.25 1 97.75 354 GLN A O 1
ATOM 2843 N N . TYR A 1 355 ? 32.469 -36.188 -24.344 1 98 355 TYR A N 1
ATOM 2844 C CA . TYR A 1 355 ? 32 -36.844 -23.125 1 98 355 TYR A CA 1
ATOM 2845 C C . TYR A 1 355 ? 31.859 -38.344 -23.328 1 98 355 TYR A C 1
ATOM 2847 O O . TYR A 1 355 ? 32.219 -39.125 -22.453 1 98 355 TYR A O 1
ATOM 2855 N N . VAL A 1 356 ? 31.297 -38.812 -24.5 1 97.62 356 VAL A N 1
ATOM 2856 C CA . VAL A 1 356 ? 31.188 -40.219 -24.844 1 97.62 356 VAL A CA 1
ATOM 2857 C C . VAL A 1 356 ? 32.562 -40.875 -24.828 1 97.62 356 VAL A C 1
ATOM 2859 O O . VAL A 1 356 ? 32.719 -41.969 -24.297 1 97.62 356 VAL A O 1
ATOM 2862 N N . ASN A 1 357 ? 33.531 -40.188 -25.484 1 97.25 357 ASN A N 1
ATOM 2863 C CA . ASN A 1 357 ? 34.906 -40.688 -25.516 1 97.25 357 ASN A CA 1
ATOM 2864 C C . ASN A 1 357 ? 35.469 -40.844 -24.109 1 97.25 357 ASN A C 1
ATOM 2866 O O . ASN A 1 357 ? 36.156 -41.812 -23.828 1 97.25 357 ASN A O 1
ATOM 2870 N N . MET A 1 358 ? 35.188 -39.844 -23.312 1 97.06 358 MET A N 1
ATOM 2871 C CA . MET A 1 358 ? 35.656 -39.938 -21.938 1 97.06 358 MET A CA 1
ATOM 2872 C C . MET A 1 358 ? 35.062 -41.125 -21.219 1 97.06 358 MET A C 1
ATOM 2874 O O . MET A 1 358 ? 35.75 -41.844 -20.516 1 97.06 358 MET A O 1
ATOM 2878 N N . LEU A 1 359 ? 33.781 -41.406 -21.391 1 97.25 359 LEU A N 1
ATOM 2879 C CA . LEU A 1 359 ? 33.125 -42.531 -20.766 1 97.25 359 LEU A CA 1
ATOM 2880 C C . LEU A 1 359 ? 33.688 -43.844 -21.266 1 97.25 359 LEU A C 1
ATOM 2882 O O . LEU A 1 359 ? 33.812 -44.812 -20.516 1 97.25 359 LEU A O 1
ATOM 2886 N N . ARG A 1 360 ? 34 -43.938 -22.594 1 96 360 ARG A N 1
ATOM 2887 C CA . ARG A 1 360 ? 34.594 -45.125 -23.188 1 96 360 ARG A CA 1
ATOM 2888 C C . ARG A 1 360 ? 35.969 -45.406 -22.578 1 96 360 ARG A C 1
ATOM 2890 O O . ARG A 1 360 ? 36.312 -46.562 -22.312 1 96 360 ARG A O 1
ATOM 2897 N N . ARG A 1 361 ? 36.656 -44.375 -22.391 1 95.31 361 ARG A N 1
ATOM 2898 C CA . ARG A 1 361 ? 38 -44.5 -21.859 1 95.31 361 ARG A CA 1
ATOM 2899 C C . ARG A 1 361 ? 37.969 -44.938 -20.406 1 95.31 361 ARG A C 1
ATOM 2901 O O . ARG A 1 361 ? 38.719 -45.844 -20 1 95.31 361 ARG A O 1
ATOM 2908 N N . GLU A 1 362 ? 37.188 -44.312 -19.594 1 95.25 362 GLU A N 1
ATOM 2909 C CA . GLU A 1 362 ? 37.062 -44.625 -18.172 1 95.25 362 GLU A CA 1
ATOM 2910 C C . GLU A 1 362 ? 36.406 -45.969 -17.938 1 95.25 362 GLU A C 1
ATOM 2912 O O . GLU A 1 362 ? 36.719 -46.688 -16.969 1 95.25 362 GLU A O 1
ATOM 2917 N N . GLY A 1 363 ? 35.438 -46.344 -18.844 1 95.12 363 GLY A N 1
ATOM 2918 C CA . GLY A 1 363 ? 34.688 -47.562 -18.688 1 95.12 363 GLY A CA 1
ATOM 2919 C C . GLY A 1 363 ? 33.656 -47.469 -17.578 1 95.12 363 GLY A C 1
ATOM 2920 O O . GLY A 1 363 ? 33.656 -46.531 -16.766 1 95.12 363 GLY A O 1
ATOM 2921 N N . PRO A 1 364 ? 32.719 -48.438 -17.562 1 96.81 364 PRO A N 1
ATOM 2922 C CA . PRO A 1 364 ? 31.734 -48.469 -16.484 1 96.81 364 PRO A CA 1
ATOM 2923 C C . PRO A 1 364 ? 32.344 -48.562 -15.094 1 96.81 364 PRO A C 1
ATOM 2925 O O . PRO A 1 364 ? 33.312 -49.312 -14.891 1 96.81 364 PRO A O 1
ATOM 2928 N N . GLN A 1 365 ? 31.906 -47.719 -14.211 1 96.44 365 GLN A N 1
ATOM 2929 C CA . GLN A 1 365 ? 32.438 -47.688 -12.852 1 96.44 365 GLN A CA 1
ATOM 2930 C C . GLN A 1 365 ? 31.453 -48.344 -11.875 1 96.44 365 GLN A C 1
ATOM 2932 O O . GLN A 1 365 ? 30.328 -47.844 -11.695 1 96.44 365 GLN A O 1
ATOM 2937 N N . GLU A 1 366 ? 31.906 -49.281 -11.125 1 95.88 366 GLU A N 1
ATOM 2938 C CA . GLU A 1 366 ? 31.047 -50.031 -10.219 1 95.88 366 GLU A CA 1
ATOM 2939 C C . GLU A 1 366 ? 30.562 -49.156 -9.055 1 95.88 366 GLU A C 1
ATOM 2941 O O . GLU A 1 366 ? 29.438 -49.312 -8.586 1 95.88 366 GLU A O 1
ATOM 2946 N N . TRP A 1 367 ? 31.422 -48.312 -8.562 1 94.62 367 TRP A N 1
ATOM 2947 C CA . TRP A 1 367 ? 31.031 -47.438 -7.441 1 94.62 367 TRP A CA 1
ATOM 2948 C C . TRP A 1 367 ? 29.844 -46.562 -7.812 1 94.62 367 TRP A C 1
ATOM 2950 O O . TRP A 1 367 ? 28.969 -46.312 -6.984 1 94.62 367 TRP A O 1
ATOM 2960 N N . PHE A 1 368 ? 29.844 -46.031 -8.992 1 94.31 368 PHE A N 1
ATOM 2961 C CA . PHE A 1 368 ? 28.75 -45.188 -9.461 1 94.31 368 PHE A CA 1
ATOM 2962 C C . PHE A 1 368 ? 27.453 -46 -9.578 1 94.31 368 PHE A C 1
ATOM 2964 O O . PHE A 1 368 ? 26.391 -45.5 -9.234 1 94.31 368 PHE A O 1
ATOM 2971 N N . HIS A 1 369 ? 27.609 -47.219 -10.102 1 95.25 369 HIS A N 1
ATOM 2972 C CA . HIS A 1 369 ? 26.469 -48.125 -10.133 1 95.25 369 HIS A CA 1
ATOM 2973 C C . HIS A 1 369 ? 25.922 -48.375 -8.727 1 95.25 369 HIS A C 1
ATOM 2975 O O . HIS A 1 369 ? 24.719 -48.344 -8.508 1 95.25 369 HIS A O 1
ATOM 2981 N N . ASP A 1 370 ? 26.797 -48.656 -7.824 1 94.06 370 ASP A N 1
ATOM 2982 C CA . ASP A 1 370 ? 26.406 -48.969 -6.449 1 94.06 370 ASP A CA 1
ATOM 2983 C C . ASP A 1 370 ? 25.688 -47.781 -5.809 1 94.06 370 ASP A C 1
ATOM 2985 O O . ASP A 1 370 ? 24.703 -47.938 -5.094 1 94.06 370 ASP A O 1
ATOM 2989 N N . GLU A 1 371 ? 26.219 -46.688 -6.016 1 92.12 371 GLU A N 1
ATOM 2990 C CA . GLU A 1 371 ? 25.578 -45.5 -5.488 1 92.12 371 GLU A CA 1
ATOM 2991 C C . GLU A 1 371 ? 24.172 -45.344 -6.023 1 92.12 371 GLU A C 1
ATOM 2993 O O . GLU A 1 371 ? 23.234 -45.062 -5.266 1 92.12 371 GLU A O 1
ATOM 2998 N N . ASN A 1 372 ? 24 -45.469 -7.332 1 92.44 372 ASN A N 1
ATOM 2999 C CA . ASN A 1 372 ? 22.688 -45.344 -7.949 1 92.44 372 ASN A CA 1
ATOM 3000 C C . ASN A 1 372 ? 21.734 -46.438 -7.438 1 92.44 372 ASN A C 1
ATOM 3002 O O . ASN A 1 372 ? 20.562 -46.156 -7.211 1 92.44 372 ASN A O 1
ATOM 3006 N N . SER A 1 373 ? 22.281 -47.594 -7.328 1 93.88 373 SER A N 1
ATOM 3007 C CA . SER A 1 373 ? 21.5 -48.688 -6.828 1 93.88 373 SER A CA 1
ATOM 3008 C C . SER A 1 373 ? 21.031 -48.438 -5.398 1 93.88 373 SER A C 1
ATOM 3010 O O . SER A 1 373 ? 19.859 -48.688 -5.07 1 93.88 373 SER A O 1
ATOM 3012 N N . ASN A 1 374 ? 21.906 -47.969 -4.613 1 90.12 374 ASN A N 1
ATOM 3013 C CA . ASN A 1 374 ? 21.578 -47.688 -3.217 1 90.12 374 ASN A CA 1
ATOM 3014 C C . ASN A 1 374 ? 20.547 -46.594 -3.09 1 90.12 374 ASN A C 1
ATOM 3016 O O . ASN A 1 374 ? 19.625 -46.688 -2.283 1 90.12 374 ASN A O 1
ATOM 3020 N N . ILE A 1 375 ? 20.766 -45.625 -3.801 1 90 375 ILE A N 1
ATOM 3021 C CA . ILE A 1 375 ? 19.844 -44.5 -3.779 1 90 375 ILE A CA 1
ATOM 3022 C C . ILE A 1 375 ? 18.453 -44.969 -4.207 1 90 375 ILE A C 1
ATOM 3024 O O . ILE A 1 375 ? 17.453 -44.656 -3.561 1 90 375 ILE A O 1
ATOM 3028 N N . SER A 1 376 ? 18.406 -45.688 -5.262 1 92.19 376 SER A N 1
ATOM 3029 C CA . SER A 1 376 ? 17.125 -46.188 -5.781 1 92.19 376 SER A CA 1
ATOM 3030 C C . SER A 1 376 ? 16.453 -47.125 -4.793 1 92.19 376 SER A C 1
ATOM 3032 O O . SER A 1 376 ? 15.234 -47.156 -4.668 1 92.19 376 SER A O 1
ATOM 3034 N N . ALA A 1 377 ? 17.234 -47.938 -4.172 1 91.25 377 ALA A N 1
ATOM 3035 C CA . ALA A 1 377 ? 16.719 -48.875 -3.174 1 91.25 377 ALA A CA 1
ATOM 3036 C C . ALA A 1 377 ? 16.109 -48.125 -1.989 1 91.25 377 ALA A C 1
ATOM 3038 O O . ALA A 1 377 ? 15.055 -48.5 -1.476 1 91.25 377 ALA A O 1
ATOM 3039 N N . MET A 1 378 ? 16.812 -47.188 -1.59 1 88.38 378 MET A N 1
ATOM 3040 C CA . MET A 1 378 ? 16.297 -46.375 -0.493 1 88.38 378 MET A CA 1
ATOM 3041 C C . MET A 1 378 ? 15.008 -45.656 -0.886 1 88.38 378 MET A C 1
ATOM 3043 O O . MET A 1 378 ? 14.07 -45.594 -0.087 1 88.38 378 MET A O 1
ATOM 3047 N N . GLN A 1 379 ? 14.984 -45.156 -2.098 1 88.94 379 GLN A N 1
ATOM 3048 C CA . GLN A 1 379 ? 13.789 -44.5 -2.598 1 88.94 379 GLN A CA 1
ATOM 3049 C C . GLN A 1 379 ? 12.602 -45.438 -2.619 1 88.94 379 GLN A C 1
ATOM 3051 O O . GLN A 1 379 ? 11.469 -45.062 -2.309 1 88.94 379 GLN A O 1
ATOM 3056 N N . PHE A 1 380 ? 12.852 -46.594 -2.953 1 91.69 380 PHE A N 1
ATOM 3057 C CA . PHE A 1 380 ? 11.805 -47.594 -2.99 1 91.69 380 PHE A CA 1
ATOM 3058 C C . PHE A 1 380 ? 11.359 -47.969 -1.579 1 91.69 380 PHE A C 1
ATOM 3060 O O . PHE A 1 380 ? 10.156 -48.062 -1.309 1 91.69 380 PHE A O 1
ATOM 3067 N N . GLN A 1 381 ? 12.297 -48.094 -0.755 1 88.88 381 GLN A N 1
ATOM 3068 C CA . GLN A 1 381 ? 12.016 -48.562 0.604 1 88.88 381 GLN A CA 1
ATOM 3069 C C . GLN A 1 381 ? 11.125 -47.531 1.338 1 88.88 381 GLN A C 1
ATOM 3071 O O . GLN A 1 381 ? 10.258 -47.938 2.125 1 88.88 381 GLN A O 1
ATOM 3076 N N . PHE A 1 382 ? 11.359 -46.344 1.113 1 87.5 382 PHE A N 1
ATOM 3077 C CA . PHE A 1 382 ? 10.641 -45.312 1.863 1 87.5 382 PHE A CA 1
ATOM 3078 C C . PHE A 1 382 ? 9.703 -44.531 0.953 1 87.5 382 PHE A C 1
ATOM 3080 O O . PHE A 1 382 ? 9.484 -43.344 1.151 1 87.5 382 PHE A O 1
ATOM 3087 N N . LYS A 1 383 ? 9.234 -45.156 -0.042 1 86 383 LYS A N 1
ATOM 3088 C CA . LYS A 1 383 ? 8.281 -44.531 -0.962 1 86 383 LYS A CA 1
ATOM 3089 C C . LYS A 1 383 ? 6.91 -44.375 -0.305 1 86 383 LYS A C 1
ATOM 3091 O O . LYS A 1 383 ? 6.461 -45.25 0.433 1 86 383 LYS A O 1
ATOM 3096 N N . ASP A 1 384 ? 6.281 -43.281 -0.624 1 82.69 384 ASP A N 1
ATOM 3097 C CA . ASP A 1 384 ? 4.934 -43.031 -0.119 1 82.69 384 ASP A CA 1
ATOM 3098 C C . ASP A 1 384 ? 3.895 -43.812 -0.896 1 82.69 384 ASP A C 1
ATOM 3100 O O . ASP A 1 384 ? 4.164 -44.281 -2.008 1 82.69 384 ASP A O 1
ATOM 3104 N N . LYS A 1 385 ? 2.75 -44.031 -0.283 1 80.12 385 LYS A N 1
ATOM 3105 C CA . LYS A 1 385 ? 1.662 -44.75 -0.927 1 80.12 385 LYS A CA 1
ATOM 3106 C C . LYS A 1 385 ? 1.136 -44 -2.143 1 80.12 385 LYS A C 1
ATOM 3108 O O . LYS A 1 385 ? 0.747 -44.625 -3.141 1 80.12 385 LYS A O 1
ATOM 3113 N N . GLY A 1 386 ? 1.269 -42.719 -2.123 1 80.25 386 GLY A N 1
ATOM 3114 C CA . GLY A 1 386 ? 0.772 -41.906 -3.223 1 80.25 386 GLY A CA 1
ATOM 3115 C C . GLY A 1 386 ? -0.732 -42 -3.398 1 80.25 386 GLY A C 1
ATOM 3116 O O . GLY A 1 386 ? -1.404 -42.75 -2.674 1 80.25 386 GLY A O 1
ATOM 3117 N N . SER A 1 387 ? -1.3 -41.406 -4.504 1 88.19 387 SER A N 1
ATOM 3118 C CA . SER A 1 387 ? -2.721 -41.438 -4.836 1 88.19 387 SER A CA 1
ATOM 3119 C C . SER A 1 387 ? -3.129 -42.781 -5.426 1 88.19 387 SER A C 1
ATOM 3121 O O . SER A 1 387 ? -2.422 -43.344 -6.27 1 88.19 387 SER A O 1
ATOM 3123 N N . PRO A 1 388 ? -4.262 -43.25 -4.855 1 91.25 388 PRO A N 1
ATOM 3124 C CA . PRO A 1 388 ? -4.734 -44.5 -5.418 1 91.25 388 PRO A CA 1
ATOM 3125 C C . PRO A 1 388 ? -4.902 -44.438 -6.934 1 91.25 388 PRO A C 1
ATOM 3127 O O . PRO A 1 388 ? -4.551 -45.406 -7.633 1 91.25 388 PRO A O 1
ATOM 3130 N N . LEU A 1 389 ? -5.418 -43.344 -7.379 1 93.81 389 LEU A N 1
ATOM 3131 C CA . LEU A 1 389 ? -5.656 -43.188 -8.812 1 93.81 389 LEU A CA 1
ATOM 3132 C C . LEU A 1 389 ? -4.344 -43.25 -9.586 1 93.81 389 LEU A C 1
ATOM 3134 O O . LEU A 1 389 ? -4.23 -43.969 -10.57 1 93.81 389 LEU A O 1
ATOM 3138 N N . ASP A 1 390 ? -3.369 -42.531 -9.203 1 92.5 390 ASP A N 1
ATOM 3139 C CA . ASP A 1 390 ? -2.074 -42.5 -9.875 1 92.5 390 ASP A CA 1
ATOM 3140 C C . ASP A 1 390 ? -1.385 -43.875 -9.797 1 92.5 390 ASP A C 1
ATOM 3142 O O . ASP A 1 390 ? -0.707 -44.281 -10.734 1 92.5 390 ASP A O 1
ATOM 3146 N N . TYR A 1 391 ? -1.572 -44.438 -8.672 1 93.81 391 TYR A N 1
ATOM 3147 C CA . TYR A 1 391 ? -0.932 -45.719 -8.422 1 93.81 391 TYR A CA 1
ATOM 3148 C C . TYR A 1 391 ? -1.454 -46.781 -9.375 1 93.81 391 TYR A C 1
ATOM 3150 O O . TYR A 1 391 ? -0.67 -47.5 -10.008 1 93.81 391 TYR A O 1
ATOM 3158 N N . VAL A 1 392 ? -2.76 -46.906 -9.523 1 96.44 392 VAL A N 1
ATOM 3159 C CA . VAL A 1 392 ? -3.344 -47.969 -10.344 1 96.44 392 VAL A CA 1
ATOM 3160 C C . VAL A 1 392 ? -3.088 -47.688 -11.82 1 96.44 392 VAL A C 1
ATOM 3162 O O . VAL A 1 392 ? -2.916 -48.594 -12.617 1 96.44 392 VAL A O 1
ATOM 3165 N N . TYR A 1 393 ? -3.195 -46.438 -12.164 1 94.88 393 TYR A N 1
ATOM 3166 C CA . TYR A 1 393 ? -2.967 -46.094 -13.562 1 94.88 393 TYR A CA 1
ATOM 3167 C C . TYR A 1 393 ? -1.549 -46.438 -13.992 1 94.88 393 TYR A C 1
ATOM 3169 O O . TYR A 1 393 ? -1.339 -46.969 -15.086 1 94.88 393 TYR A O 1
ATOM 3177 N N . ARG A 1 394 ? -0.55 -46.219 -13.211 1 94.25 394 ARG A N 1
ATOM 3178 C CA . ARG A 1 394 ? 0.845 -46.562 -13.5 1 94.25 394 ARG A CA 1
ATOM 3179 C C . ARG A 1 394 ? 1.062 -48.062 -13.539 1 94.25 394 ARG A C 1
ATOM 3181 O O . ARG A 1 394 ? 1.7 -48.562 -14.461 1 94.25 394 ARG A O 1
ATOM 3188 N N . LEU A 1 395 ? 0.535 -48.75 -12.562 1 96.44 395 LEU A N 1
ATOM 3189 C CA . LEU A 1 395 ? 0.78 -50.188 -12.438 1 96.44 395 LEU A CA 1
ATOM 3190 C C . LEU A 1 395 ? 0.121 -50.938 -13.578 1 96.44 395 LEU A C 1
ATOM 3192 O O . LEU A 1 395 ? 0.661 -51.969 -14.047 1 96.44 395 LEU A O 1
ATOM 3196 N N . SER A 1 396 ? -1.097 -50.531 -13.984 1 97.38 396 SER A N 1
ATOM 3197 C CA . SER A 1 396 ? -1.768 -51.219 -15.086 1 97.38 396 SER A CA 1
ATOM 3198 C C . SER A 1 396 ? -0.933 -51.156 -16.359 1 97.38 396 SER A C 1
ATOM 3200 O O . SER A 1 396 ? -0.866 -52.125 -17.109 1 97.38 396 SER A O 1
ATOM 3202 N N . SER A 1 397 ? -0.338 -50.094 -16.594 1 95.44 397 SER A N 1
ATOM 3203 C CA . SER A 1 397 ? 0.513 -49.938 -17.766 1 95.44 397 SER A CA 1
ATOM 3204 C C . SER A 1 397 ? 1.818 -50.719 -17.609 1 95.44 397 SER A C 1
ATOM 3206 O O . SER A 1 397 ? 2.338 -51.281 -18.562 1 95.44 397 SER A O 1
ATOM 3208 N N . HIS A 1 398 ? 2.383 -50.812 -16.406 1 94.44 398 HIS A N 1
ATOM 3209 C CA . HIS A 1 398 ? 3.629 -51.5 -16.125 1 94.44 398 HIS A CA 1
ATOM 3210 C C . HIS A 1 398 ? 3.484 -53 -16.391 1 94.44 398 HIS A C 1
ATOM 3212 O O . HIS A 1 398 ? 4.445 -53.656 -16.781 1 94.44 398 HIS A O 1
ATOM 3218 N N . MET A 1 399 ? 2.305 -53.5 -16.156 1 96.06 399 MET A N 1
ATOM 3219 C CA . MET A 1 399 ? 2.064 -54.938 -16.281 1 96.06 399 MET A CA 1
ATOM 3220 C C . MET A 1 399 ? 2.197 -55.375 -17.734 1 96.06 399 MET A C 1
ATOM 3222 O O . MET A 1 399 ? 2.363 -56.562 -18.016 1 96.06 399 MET A O 1
ATOM 3226 N N . ILE A 1 400 ? 2.129 -54.406 -18.609 1 94.56 400 ILE A N 1
ATOM 3227 C CA . ILE A 1 400 ? 2.301 -54.719 -20.016 1 94.56 400 ILE A CA 1
ATOM 3228 C C . ILE A 1 400 ? 3.734 -55.188 -20.266 1 94.56 400 ILE A C 1
ATOM 3230 O O . ILE A 1 400 ? 3.973 -56.094 -21.078 1 94.56 400 ILE A O 1
ATOM 3234 N N . THR A 1 401 ? 4.66 -54.625 -19.547 1 91.5 401 THR A N 1
ATOM 3235 C CA . THR A 1 401 ? 6.082 -54.812 -19.828 1 91.5 401 THR A CA 1
ATOM 3236 C C . THR A 1 401 ? 6.727 -55.75 -18.812 1 91.5 401 THR A C 1
ATOM 3238 O O . THR A 1 401 ? 7.602 -56.531 -19.172 1 91.5 401 THR A O 1
ATOM 3241 N N . PHE A 1 402 ? 6.301 -55.719 -17.594 1 92.62 402 PHE A N 1
ATOM 3242 C CA . PHE A 1 402 ? 7.031 -56.406 -16.531 1 92.62 402 PHE A CA 1
ATOM 3243 C C . PHE A 1 402 ? 6.25 -57.625 -16.031 1 92.62 402 PHE A C 1
ATOM 3245 O O . PHE A 1 402 ? 5.023 -57.656 -16.109 1 92.62 402 PHE A O 1
ATOM 3252 N N . GLU A 1 403 ? 7.039 -58.406 -15.422 1 90.94 403 GLU A N 1
ATOM 3253 C CA . GLU A 1 403 ? 6.418 -59.562 -14.773 1 90.94 403 GLU A CA 1
ATOM 3254 C C . GLU A 1 403 ? 5.676 -59.156 -13.508 1 90.94 403 GLU A C 1
ATOM 3256 O O . GLU A 1 403 ? 6.078 -58.219 -12.82 1 90.94 403 GLU A O 1
ATOM 3261 N N . LEU A 1 404 ? 4.566 -59.812 -13.281 1 93.75 404 LEU A N 1
ATOM 3262 C CA . LEU A 1 404 ? 3.703 -59.5 -12.156 1 93.75 404 LEU A CA 1
ATOM 3263 C C . LEU A 1 404 ? 4.48 -59.531 -10.844 1 93.75 404 LEU A C 1
ATOM 3265 O O . LEU A 1 404 ? 4.223 -58.719 -9.945 1 93.75 404 LEU A O 1
ATOM 3269 N N . GLU A 1 405 ? 5.473 -60.375 -10.695 1 92.31 405 GLU A N 1
ATOM 3270 C CA . GLU A 1 405 ? 6.238 -60.531 -9.461 1 92.31 405 GLU A CA 1
ATOM 3271 C C . GLU A 1 405 ? 7.109 -59.312 -9.203 1 92.31 405 GLU A C 1
ATOM 3273 O O . GLU A 1 405 ? 7.434 -59 -8.055 1 92.31 405 GLU A O 1
ATOM 3278 N N . HIS A 1 406 ? 7.441 -58.656 -10.297 1 93 406 HIS A N 1
ATOM 3279 C CA . HIS A 1 406 ? 8.383 -57.531 -10.195 1 93 406 HIS A CA 1
ATOM 3280 C C . HIS A 1 406 ? 7.703 -56.219 -10.516 1 93 406 HIS A C 1
ATOM 3282 O O . HIS A 1 406 ? 8.375 -55.188 -10.648 1 93 406 HIS A O 1
ATOM 3288 N N . VAL A 1 407 ? 6.426 -56.219 -10.625 1 94.56 407 VAL A N 1
ATOM 3289 C CA . VAL A 1 407 ? 5.715 -55.062 -11.172 1 94.56 407 VAL A CA 1
ATOM 3290 C C . VAL A 1 407 ? 5.926 -53.844 -10.266 1 94.56 407 VAL A C 1
ATOM 3292 O O . VAL A 1 407 ? 5.988 -52.719 -10.75 1 94.56 407 VAL A O 1
ATOM 3295 N N . LEU A 1 408 ? 6.16 -54.031 -8.93 1 94.62 408 LEU A N 1
ATOM 3296 C CA . LEU A 1 408 ? 6.324 -52.938 -7.988 1 94.62 408 LEU A CA 1
ATOM 3297 C C . LEU A 1 408 ? 7.781 -52.5 -7.922 1 94.62 408 LEU A C 1
ATOM 3299 O O . LEU A 1 408 ? 8.07 -51.344 -7.562 1 94.62 408 LEU A O 1
ATOM 3303 N N . THR A 1 409 ? 8.734 -53.312 -8.266 1 93.62 409 THR A N 1
ATOM 3304 C CA . THR A 1 409 ? 10.156 -53.094 -8.008 1 93.62 409 THR A CA 1
ATOM 3305 C C . THR A 1 409 ? 10.891 -52.75 -9.305 1 93.62 409 THR A C 1
ATOM 3307 O O . THR A 1 409 ? 11.961 -52.156 -9.281 1 93.62 409 THR A O 1
ATOM 3310 N N . ALA A 1 410 ? 10.305 -53.125 -10.422 1 91.38 410 ALA A N 1
ATOM 3311 C CA . ALA A 1 410 ? 11.008 -53.094 -11.703 1 91.38 410 ALA A CA 1
ATOM 3312 C C . ALA A 1 410 ? 11.516 -51.688 -12.016 1 91.38 410 ALA A C 1
ATOM 3314 O O . ALA A 1 410 ? 12.562 -51.531 -12.648 1 91.38 410 ALA A O 1
ATOM 3315 N N . GLU A 1 411 ? 10.883 -50.75 -11.625 1 89.38 411 GLU A N 1
ATOM 3316 C CA . GLU A 1 411 ? 11.266 -49.375 -11.93 1 89.38 411 GLU A CA 1
ATOM 3317 C C . GLU A 1 411 ? 12.297 -48.844 -10.938 1 89.38 411 GLU A C 1
ATOM 3319 O O . GLU A 1 411 ? 12.961 -47.844 -11.188 1 89.38 411 GLU A O 1
ATOM 3324 N N . TYR A 1 412 ? 12.594 -49.5 -9.828 1 91.44 412 TYR A N 1
ATOM 3325 C CA . TYR A 1 412 ? 13.398 -48.906 -8.766 1 91.44 412 TYR A CA 1
ATOM 3326 C C . TYR A 1 412 ? 14.656 -49.75 -8.516 1 91.44 412 TYR A C 1
ATOM 3328 O O . TYR A 1 412 ? 15.773 -49.219 -8.586 1 91.44 412 TYR A O 1
ATOM 3336 N N . LEU A 1 413 ? 14.484 -50.969 -8.375 1 93.81 413 LEU A N 1
ATOM 3337 C CA . LEU A 1 413 ? 15.586 -51.781 -7.863 1 93.81 413 LEU A CA 1
ATOM 3338 C C . LEU A 1 413 ? 16.5 -52.25 -8.992 1 93.81 413 LEU A C 1
ATOM 3340 O O . LEU A 1 413 ? 16.047 -52.875 -9.953 1 93.81 413 LEU A O 1
ATOM 3344 N N . ILE A 1 414 ? 17.75 -51.844 -8.891 1 95.62 414 ILE A N 1
ATOM 3345 C CA . ILE A 1 414 ? 18.812 -52.344 -9.766 1 95.62 414 ILE A CA 1
ATOM 3346 C C . ILE A 1 414 ? 19.5 -53.531 -9.125 1 95.62 414 ILE A C 1
ATOM 3348 O O . ILE A 1 414 ? 20.312 -53.375 -8.211 1 95.62 414 ILE A O 1
ATOM 3352 N N . ARG A 1 415 ? 19.359 -54.656 -9.672 1 93.5 415 ARG A N 1
ATOM 3353 C CA . ARG A 1 415 ? 19.734 -55.875 -8.977 1 93.5 415 ARG A CA 1
ATOM 3354 C C . ARG A 1 415 ? 21.047 -56.438 -9.523 1 93.5 415 ARG A C 1
ATOM 3356 O O . ARG A 1 415 ? 21.75 -57.188 -8.844 1 93.5 415 ARG A O 1
ATOM 3363 N N . GLU A 1 416 ? 21.359 -55.938 -10.75 1 96.06 416 GLU A N 1
ATOM 3364 C CA . GLU A 1 416 ? 22.5 -56.594 -11.406 1 96.06 416 GLU A CA 1
ATOM 3365 C C . GLU A 1 416 ? 23.484 -55.531 -11.922 1 96.06 416 GLU A C 1
ATOM 3367 O O . GLU A 1 416 ? 23.078 -54.469 -12.414 1 96.06 416 GLU A O 1
ATOM 3372 N N . TRP A 1 417 ? 24.75 -55.812 -11.703 1 96.88 417 TRP A N 1
ATOM 3373 C CA . TRP A 1 417 ? 25.828 -55.062 -12.328 1 96.88 417 TRP A CA 1
ATOM 3374 C C . TRP A 1 417 ? 26.281 -55.719 -13.625 1 96.88 417 TRP A C 1
ATOM 3376 O O . TRP A 1 417 ? 26.906 -56.781 -13.609 1 96.88 417 TRP A O 1
ATOM 3386 N N . LYS A 1 418 ? 25.859 -55.094 -14.781 1 97.38 418 LYS A N 1
ATOM 3387 C CA . LYS A 1 418 ? 26.203 -55.625 -16.094 1 97.38 418 LYS A CA 1
ATOM 3388 C C . LYS A 1 418 ? 26.969 -54.562 -16.922 1 97.38 418 LYS A C 1
ATOM 3390 O O . LYS A 1 418 ? 26.391 -53.969 -17.828 1 97.38 418 LYS A O 1
ATOM 3395 N N . PRO A 1 419 ? 28.25 -54.438 -16.656 1 97.19 419 PRO A N 1
ATOM 3396 C CA . PRO A 1 419 ? 29.031 -53.438 -17.391 1 97.19 419 PRO A CA 1
ATOM 3397 C C . PRO A 1 419 ? 29.062 -53.688 -18.891 1 97.19 419 PRO A C 1
ATOM 3399 O O . PRO A 1 419 ? 29.188 -52.75 -19.672 1 97.19 419 PRO A O 1
ATOM 3402 N N . ASP A 1 420 ? 28.938 -54.969 -19.328 1 97.06 420 ASP A N 1
ATOM 3403 C CA . ASP A 1 420 ? 28.938 -55.312 -20.75 1 97.06 420 ASP A CA 1
ATOM 3404 C C . ASP A 1 420 ? 27.781 -54.625 -21.469 1 97.06 420 ASP A C 1
ATOM 3406 O O . ASP A 1 420 ? 27.938 -54.156 -22.594 1 97.06 420 ASP A O 1
ATOM 3410 N N . LEU A 1 421 ? 26.625 -54.625 -20.844 1 97.38 421 LEU A N 1
ATOM 3411 C CA . LEU A 1 421 ? 25.453 -54 -21.438 1 97.38 421 LEU A CA 1
ATOM 3412 C C . LEU A 1 421 ? 25.625 -52.5 -21.531 1 97.38 421 LEU A C 1
ATOM 3414 O O . LEU A 1 421 ? 25.125 -51.844 -22.469 1 97.38 421 LEU A O 1
ATOM 3418 N N . ILE A 1 422 ? 26.359 -51.875 -20.562 1 97.69 422 ILE A N 1
ATOM 3419 C CA . ILE A 1 422 ? 26.625 -50.438 -20.578 1 97.69 422 ILE A CA 1
ATOM 3420 C C . ILE A 1 422 ? 27.547 -50.125 -21.766 1 97.69 422 ILE A C 1
ATOM 3422 O O . ILE A 1 422 ? 27.312 -49.125 -22.484 1 97.69 422 ILE A O 1
ATOM 3426 N N . VAL A 1 423 ? 28.594 -50.969 -21.938 1 97.5 423 VAL A N 1
ATOM 3427 C CA . VAL A 1 423 ? 29.531 -50.75 -23.047 1 97.5 423 VAL A CA 1
ATOM 3428 C C . VAL A 1 423 ? 28.812 -50.938 -24.375 1 97.5 423 VAL A C 1
ATOM 3430 O O . VAL A 1 423 ? 29.031 -50.188 -25.328 1 97.5 423 VAL A O 1
ATOM 3433 N N . GLU A 1 424 ? 28 -51.938 -24.406 1 97.12 424 GLU A N 1
ATOM 3434 C CA . GLU A 1 424 ? 27.219 -52.156 -25.609 1 97.12 424 GLU A CA 1
ATOM 3435 C C . GLU A 1 424 ? 26.312 -50.969 -25.938 1 97.12 424 GLU A C 1
ATOM 3437 O O . GLU A 1 424 ? 26.266 -50.5 -27.078 1 97.12 424 GLU A O 1
ATOM 3442 N N . LEU A 1 425 ? 25.578 -50.562 -24.969 1 97.31 425 LEU A N 1
ATOM 3443 C CA . LEU A 1 425 ? 24.672 -49.406 -25.172 1 97.31 425 LEU A CA 1
ATOM 3444 C C . LEU A 1 425 ? 25.438 -48.188 -25.609 1 97.31 425 LEU A C 1
ATOM 3446 O O . LEU A 1 425 ? 24.984 -47.438 -26.484 1 97.31 425 LEU A O 1
ATOM 3450 N N . LEU A 1 426 ? 26.594 -47.938 -24.984 1 97.25 426 LEU A N 1
ATOM 3451 C CA . LEU A 1 426 ? 27.438 -46.781 -25.312 1 97.25 426 LEU A CA 1
ATOM 3452 C C . LEU A 1 426 ? 27.891 -46.812 -26.766 1 97.25 426 LEU A C 1
ATOM 3454 O O . LEU A 1 426 ? 28.141 -45.781 -27.375 1 97.25 426 LEU A O 1
ATOM 3458 N N . SER A 1 427 ? 27.938 -48 -27.359 1 96.75 427 SER A N 1
ATOM 3459 C CA . SER A 1 427 ? 28.391 -48.188 -28.734 1 96.75 427 SER A CA 1
ATOM 3460 C C . SER A 1 427 ? 27.391 -47.625 -29.734 1 96.75 427 SER A C 1
ATOM 3462 O O . SER A 1 427 ? 27.719 -47.375 -30.891 1 96.75 427 SER A O 1
ATOM 3464 N N . TYR A 1 428 ? 26.172 -47.344 -29.281 1 96.94 428 TYR A N 1
ATOM 3465 C CA . TYR A 1 428 ? 25.156 -46.812 -30.172 1 96.94 428 TYR A CA 1
ATOM 3466 C C . TYR A 1 428 ? 25.266 -45.281 -30.25 1 96.94 428 TYR A C 1
ATOM 3468 O O . TYR A 1 428 ? 24.625 -44.656 -31.094 1 96.94 428 TYR A O 1
ATOM 3476 N N . PHE A 1 429 ? 26.094 -44.719 -29.391 1 97.69 429 PHE A N 1
ATOM 3477 C CA . PHE A 1 429 ? 26.297 -43.25 -29.391 1 97.69 429 PHE A CA 1
ATOM 3478 C C . PHE A 1 429 ? 27.375 -42.875 -30.391 1 97.69 429 PHE A C 1
ATOM 3480 O O . PHE A 1 429 ? 28.5 -42.562 -30 1 97.69 429 PHE A O 1
ATOM 3487 N N . ARG A 1 430 ? 26.906 -42.812 -31.625 1 96.44 430 ARG A N 1
ATOM 3488 C CA . ARG A 1 430 ? 27.781 -42.5 -32.75 1 96.44 430 ARG A CA 1
ATOM 3489 C C . ARG A 1 430 ? 27.172 -41.406 -33.625 1 96.44 430 ARG A C 1
ATOM 3491 O O . ARG A 1 430 ? 25.953 -41.344 -33.781 1 96.44 430 ARG A O 1
ATOM 3498 N N . PRO A 1 431 ? 28.047 -40.656 -34.312 1 96.5 431 PRO A N 1
ATOM 3499 C CA . PRO A 1 431 ? 27.547 -39.562 -35.188 1 96.5 431 PRO A CA 1
ATOM 3500 C C . PRO A 1 431 ? 26.688 -40.094 -36.312 1 96.5 431 PRO A C 1
ATOM 3502 O O . PRO A 1 431 ? 25.812 -39.375 -36.812 1 96.5 431 PRO A O 1
ATOM 3505 N N . ASP A 1 432 ? 26.906 -41.281 -36.781 1 95.38 432 ASP A N 1
ATOM 3506 C CA . ASP A 1 432 ? 26.141 -41.812 -37.906 1 95.38 432 ASP A CA 1
ATOM 3507 C C . ASP A 1 432 ? 24.812 -42.406 -37.438 1 95.38 432 ASP A C 1
ATOM 3509 O O . ASP A 1 432 ? 23.969 -42.781 -38.25 1 95.38 432 ASP A O 1
ATOM 3513 N N . ASN A 1 433 ? 24.656 -42.562 -36.188 1 96.88 433 ASN A N 1
ATOM 3514 C CA . ASN A 1 433 ? 23.422 -43.062 -35.562 1 96.88 433 ASN A CA 1
ATOM 3515 C C . ASN A 1 433 ? 22.734 -41.969 -34.75 1 96.88 433 ASN A C 1
ATOM 3517 O O . ASN A 1 433 ? 22.406 -42.219 -33.594 1 96.88 433 ASN A O 1
ATOM 3521 N N . MET A 1 434 ? 22.688 -40.844 -35.219 1 96.75 434 MET A N 1
ATOM 3522 C CA . MET A 1 434 ? 22.062 -39.781 -34.438 1 96.75 434 MET A CA 1
ATOM 3523 C C . MET A 1 434 ? 21.234 -38.875 -35.344 1 96.75 434 MET A C 1
ATOM 3525 O O . MET A 1 434 ? 21.406 -38.875 -36.562 1 96.75 434 MET A O 1
ATOM 3529 N N . ARG A 1 435 ? 20.328 -38.156 -34.781 1 97.31 435 ARG A N 1
ATOM 3530 C CA . ARG A 1 435 ? 19.594 -37.031 -35.375 1 97.31 435 ARG A CA 1
ATOM 3531 C C . ARG A 1 435 ? 19.719 -35.781 -34.531 1 97.31 435 ARG A C 1
ATOM 3533 O O . ARG A 1 435 ? 19.641 -35.844 -33.312 1 97.31 435 ARG A O 1
ATOM 3540 N N . VAL A 1 436 ? 19.969 -34.656 -35.156 1 97.75 436 VAL A N 1
ATOM 3541 C CA . VAL A 1 436 ? 20.109 -33.406 -34.469 1 97.75 436 VAL A CA 1
ATOM 3542 C C . VAL A 1 436 ? 18.953 -32.469 -34.844 1 97.75 436 VAL A C 1
ATOM 3544 O O . VAL A 1 436 ? 18.656 -32.281 -36.031 1 97.75 436 VAL A O 1
ATOM 3547 N N . THR A 1 437 ? 18.234 -32 -33.906 1 97.88 437 THR A N 1
ATOM 3548 C CA . THR A 1 437 ? 17.172 -31.031 -34.125 1 97.88 437 THR A CA 1
ATOM 3549 C C . THR A 1 437 ? 17.484 -29.719 -33.406 1 97.88 437 THR A C 1
ATOM 3551 O O . THR A 1 437 ? 17.766 -29.719 -32.219 1 97.88 437 THR A O 1
ATOM 3554 N N . VAL A 1 438 ? 17.5 -28.641 -34.031 1 97.69 438 VAL A N 1
ATOM 3555 C CA . VAL A 1 438 ? 17.734 -27.312 -33.469 1 97.69 438 VAL A CA 1
ATOM 3556 C C . VAL A 1 438 ? 16.484 -26.453 -33.656 1 97.69 438 VAL A C 1
ATOM 3558 O O . VAL A 1 438 ? 16.016 -26.25 -34.781 1 97.69 438 VAL A O 1
ATOM 3561 N N . VAL A 1 439 ? 15.93 -25.984 -32.594 1 97.31 439 VAL A N 1
ATOM 3562 C CA . VAL A 1 439 ? 14.703 -25.203 -32.562 1 97.31 439 VAL A CA 1
ATOM 3563 C C . VAL A 1 439 ? 15.031 -23.75 -32.219 1 97.31 439 VAL A C 1
ATOM 3565 O O . VAL A 1 439 ? 15.633 -23.469 -31.188 1 97.31 439 VAL A O 1
ATOM 3568 N N . SER A 1 440 ? 14.719 -22.828 -33.031 1 96.19 440 SER A N 1
ATOM 3569 C CA . SER A 1 440 ? 14.938 -21.406 -32.781 1 96.19 440 SER A CA 1
ATOM 3570 C C . SER A 1 440 ? 14.18 -20.562 -33.812 1 96.19 440 SER A C 1
ATOM 3572 O O . SER A 1 440 ? 14.031 -20.953 -34.969 1 96.19 440 SER A O 1
ATOM 3574 N N . LYS A 1 441 ? 13.75 -19.391 -33.438 1 93.81 441 LYS A N 1
ATOM 3575 C CA . LYS A 1 441 ? 13.055 -18.453 -34.344 1 93.81 441 LYS A CA 1
ATOM 3576 C C . LYS A 1 441 ? 14.008 -17.891 -35.375 1 93.81 441 LYS A C 1
ATOM 3578 O O . LYS A 1 441 ? 13.562 -17.406 -36.438 1 93.81 441 LYS A O 1
ATOM 3583 N N . ILE A 1 442 ? 15.273 -18.016 -35.188 1 93.38 442 ILE A N 1
ATOM 3584 C CA . ILE A 1 442 ? 16.281 -17.469 -36.094 1 93.38 442 ILE A CA 1
ATOM 3585 C C . ILE A 1 442 ? 16.203 -18.156 -37.438 1 93.38 442 ILE A C 1
ATOM 3587 O O . ILE A 1 442 ? 16.688 -17.625 -38.438 1 93.38 442 ILE A O 1
ATOM 3591 N N . PHE A 1 443 ? 15.586 -19.328 -37.5 1 94.62 443 PHE A N 1
ATOM 3592 C CA . PHE A 1 443 ? 15.547 -20.125 -38.719 1 94.62 443 PHE A CA 1
ATOM 3593 C C . PHE A 1 443 ? 14.32 -19.781 -39.562 1 94.62 443 PHE A C 1
ATOM 3595 O O . PHE A 1 443 ? 14 -20.484 -40.531 1 94.62 443 PHE A O 1
ATOM 3602 N N . GLN A 1 444 ? 13.555 -18.875 -39.219 1 91.5 444 GLN A N 1
ATOM 3603 C CA . GLN A 1 444 ? 12.305 -18.484 -39.906 1 91.5 444 GLN A CA 1
ATOM 3604 C C . GLN A 1 444 ? 12.484 -18.422 -41.406 1 91.5 444 GLN A C 1
ATOM 3606 O O . GLN A 1 444 ? 11.602 -18.844 -42.156 1 91.5 444 GLN A O 1
ATOM 3611 N N . ASN A 1 445 ? 13.625 -18 -42 1 90.94 445 ASN A N 1
ATOM 3612 C CA . ASN A 1 445 ? 13.844 -17.875 -43.438 1 90.94 445 ASN A CA 1
ATOM 3613 C C . ASN A 1 445 ? 14.719 -19.016 -43.969 1 90.94 445 ASN A C 1
ATOM 3615 O O . ASN A 1 445 ? 15.227 -18.938 -45.062 1 90.94 445 ASN A O 1
ATOM 3619 N N . GLU A 1 446 ? 14.766 -20.016 -43.156 1 92.81 446 GLU A N 1
ATOM 3620 C CA . GLU A 1 446 ? 15.664 -21.094 -43.594 1 92.81 446 GLU A CA 1
ATOM 3621 C C . GLU A 1 446 ? 14.93 -22.422 -43.688 1 92.81 446 GLU A C 1
ATOM 3623 O O . GLU A 1 446 ? 15.539 -23.453 -43.969 1 92.81 446 GLU A O 1
ATOM 3628 N N . THR A 1 447 ? 13.703 -22.438 -43.469 1 95.06 447 THR A N 1
ATOM 3629 C CA . THR A 1 447 ? 12.938 -23.672 -43.531 1 95.06 447 THR A CA 1
ATOM 3630 C C . THR A 1 447 ? 12.281 -23.844 -44.906 1 95.06 447 THR A C 1
ATOM 3632 O O . THR A 1 447 ? 11.938 -22.844 -45.562 1 95.06 447 THR A O 1
ATOM 3635 N N . ASP A 1 448 ? 12.133 -25.031 -45.375 1 95.12 448 ASP A N 1
ATOM 3636 C CA . ASP A 1 448 ? 11.586 -25.266 -46.719 1 95.12 448 ASP A CA 1
ATOM 3637 C C . ASP A 1 448 ? 10.359 -26.172 -46.656 1 95.12 448 ASP A C 1
ATOM 3639 O O . ASP A 1 448 ? 9.766 -26.5 -47.688 1 95.12 448 ASP A O 1
ATOM 3643 N N . THR A 1 449 ? 10.023 -26.688 -45.5 1 95.19 449 THR A N 1
ATOM 3644 C CA . THR A 1 449 ? 8.891 -27.594 -45.344 1 95.19 449 THR A CA 1
ATOM 3645 C C . THR A 1 449 ? 7.992 -27.125 -44.188 1 95.19 449 THR A C 1
ATOM 3647 O O . THR A 1 449 ? 8.453 -26.453 -43.25 1 95.19 449 THR A O 1
ATOM 3650 N N . VAL A 1 450 ? 6.699 -27.453 -44.219 1 96 450 VAL A N 1
ATOM 3651 C CA . VAL A 1 450 ? 5.734 -27.156 -43.188 1 96 450 VAL A CA 1
ATOM 3652 C C . VAL A 1 450 ? 4.941 -28.406 -42.844 1 96 450 VAL A C 1
ATOM 3654 O O . VAL A 1 450 ? 4.449 -29.109 -43.719 1 96 450 VAL A O 1
ATOM 3657 N N . ASP A 1 451 ? 4.891 -28.734 -41.625 1 95.75 451 ASP A N 1
ATOM 3658 C CA . ASP A 1 451 ? 4.133 -29.906 -41.156 1 95.75 451 ASP A CA 1
ATOM 3659 C C . ASP A 1 451 ? 2.656 -29.766 -41.531 1 95.75 451 ASP A C 1
ATOM 3661 O O . ASP A 1 451 ? 2.076 -28.688 -41.406 1 95.75 451 ASP A O 1
ATOM 3665 N N . LYS A 1 452 ? 2.055 -30.781 -41.844 1 92.69 452 LYS A N 1
ATOM 3666 C CA . LYS A 1 452 ? 0.681 -30.797 -42.344 1 92.69 452 LYS A CA 1
ATOM 3667 C C . LYS A 1 452 ? -0.312 -30.578 -41.188 1 92.69 452 LYS A C 1
ATOM 3669 O O . LYS A 1 452 ? -1.34 -29.922 -41.375 1 92.69 452 LYS A O 1
ATOM 3674 N N . TYR A 1 453 ? -0.051 -31.078 -40.094 1 93.31 453 TYR A N 1
ATOM 3675 C CA . TYR A 1 453 ? -1.06 -31.141 -39.062 1 93.31 453 TYR A CA 1
ATOM 3676 C C . TYR A 1 453 ? -0.939 -29.953 -38.125 1 93.31 453 TYR A C 1
ATOM 3678 O O . TYR A 1 453 ? -1.948 -29.391 -37.688 1 93.31 453 TYR A O 1
ATOM 3686 N N . TYR A 1 454 ? 0.277 -29.625 -37.812 1 94.69 454 TYR A N 1
ATOM 3687 C CA . TYR A 1 454 ? 0.463 -28.562 -36.812 1 94.69 454 TYR A CA 1
ATOM 3688 C C . TYR A 1 454 ? 0.963 -27.281 -37.469 1 94.69 454 TYR A C 1
ATOM 3690 O O . TYR A 1 454 ? 0.992 -26.234 -36.844 1 94.69 454 TYR A O 1
ATOM 3698 N N . GLY A 1 455 ? 1.357 -27.344 -38.719 1 93.25 455 GLY A N 1
ATOM 3699 C CA . GLY A 1 455 ? 1.822 -26.156 -39.438 1 93.25 455 GLY A CA 1
ATOM 3700 C C . GLY A 1 455 ? 3.215 -25.719 -39.031 1 93.25 455 GLY A C 1
ATOM 3701 O O . GLY A 1 455 ? 3.574 -24.547 -39.156 1 93.25 455 GLY A O 1
ATOM 3702 N N . THR A 1 456 ? 4.078 -26.625 -38.562 1 96.31 456 THR A N 1
ATOM 3703 C CA . THR A 1 456 ? 5.414 -26.312 -38.062 1 96.31 456 THR A CA 1
ATOM 3704 C C . THR A 1 456 ? 6.402 -26.188 -39.219 1 96.31 456 THR A C 1
ATOM 3706 O O . THR A 1 456 ? 6.617 -27.141 -39.969 1 96.31 456 THR A O 1
ATOM 3709 N N . PRO A 1 457 ? 6.973 -25 -39.375 1 97.19 457 PRO A N 1
ATOM 3710 C CA . PRO A 1 457 ? 8.016 -24.891 -40.375 1 97.19 457 PRO A CA 1
ATOM 3711 C C . PRO A 1 457 ? 9.305 -25.594 -40 1 97.19 457 PRO A C 1
ATOM 3713 O O . PRO A 1 457 ? 9.789 -25.438 -38.875 1 97.19 457 PRO A O 1
ATOM 3716 N N . TYR A 1 458 ? 9.867 -26.422 -40.844 1 97.62 458 TYR A N 1
ATOM 3717 C CA . TYR A 1 458 ? 11.109 -27.125 -40.531 1 97.62 458 TYR A CA 1
ATOM 3718 C C . TYR A 1 458 ? 11.836 -27.531 -41.812 1 97.62 458 TYR A C 1
ATOM 3720 O O . TYR A 1 458 ? 11.297 -27.391 -42.906 1 97.62 458 TYR A O 1
ATOM 3728 N N . SER A 1 459 ? 13.102 -27.844 -41.719 1 97.06 459 SER A N 1
ATOM 3729 C CA . SER A 1 459 ? 13.93 -28.406 -42.781 1 97.06 459 SER A CA 1
ATOM 3730 C C . SER A 1 459 ? 14.844 -29.516 -42.25 1 97.06 459 SER A C 1
ATOM 3732 O O . SER A 1 459 ? 15.391 -29.406 -41.156 1 97.06 459 SER A O 1
ATOM 3734 N N . ILE A 1 460 ? 14.914 -30.609 -42.969 1 96.06 460 ILE A N 1
ATOM 3735 C CA . ILE A 1 460 ? 15.82 -31.719 -42.625 1 96.06 460 ILE A CA 1
ATOM 3736 C C . ILE A 1 460 ? 16.938 -31.781 -43.656 1 96.06 460 ILE A C 1
ATOM 3738 O O . ILE A 1 460 ? 16.672 -31.828 -44.875 1 96.06 460 ILE A O 1
ATOM 3742 N N . LYS A 1 461 ? 18.125 -31.766 -43.156 1 95.12 461 LYS A N 1
ATOM 3743 C CA . LYS A 1 461 ? 19.297 -31.859 -44.062 1 95.12 461 LYS A CA 1
ATOM 3744 C C . LYS A 1 461 ? 20.281 -32.906 -43.562 1 95.12 461 LYS A C 1
ATOM 3746 O O . LYS A 1 461 ? 20.344 -33.188 -42.344 1 95.12 461 LYS A O 1
ATOM 3751 N N . LYS A 1 462 ? 21.016 -33.469 -44.5 1 96 462 LYS A N 1
ATOM 3752 C CA . LYS A 1 462 ? 22.094 -34.375 -44.094 1 96 462 LYS A CA 1
ATOM 3753 C C . LYS A 1 462 ? 23.266 -33.625 -43.5 1 96 462 LYS A C 1
ATOM 3755 O O . LYS A 1 462 ? 23.609 -32.531 -43.969 1 96 462 LYS A O 1
ATOM 3760 N N . ILE A 1 463 ? 23.828 -34.188 -42.5 1 97.12 463 ILE A N 1
ATOM 3761 C CA . ILE A 1 463 ? 25 -33.562 -41.875 1 97.12 463 ILE A CA 1
ATOM 3762 C C . ILE A 1 463 ? 26.219 -33.781 -42.781 1 97.12 463 ILE A C 1
ATOM 3764 O O . ILE A 1 463 ? 26.453 -34.906 -43.25 1 97.12 463 ILE A O 1
ATOM 3768 N N . PRO A 1 464 ? 26.969 -32.781 -43.031 1 96.38 464 PRO A N 1
ATOM 3769 C CA . PRO A 1 464 ? 28.156 -32.938 -43.875 1 96.38 464 PRO A CA 1
ATOM 3770 C C . PRO A 1 464 ? 29.141 -33.969 -43.344 1 96.38 464 PRO A C 1
ATOM 3772 O O . PRO A 1 464 ? 29.344 -34.062 -42.125 1 96.38 464 PRO A O 1
ATOM 3775 N N . THR A 1 465 ? 29.781 -34.625 -44.25 1 95.75 465 THR A N 1
ATOM 3776 C CA . THR A 1 465 ? 30.703 -35.719 -43.906 1 95.75 465 THR A CA 1
ATOM 3777 C C . THR A 1 465 ? 31.875 -35.156 -43.094 1 95.75 465 THR A C 1
ATOM 3779 O O . THR A 1 465 ? 32.375 -35.844 -42.188 1 95.75 465 THR A O 1
ATOM 3782 N N . GLU A 1 466 ? 32.219 -33.969 -43.406 1 95.88 466 GLU A N 1
ATOM 3783 C CA . GLU A 1 466 ? 33.344 -33.344 -42.656 1 95.88 466 GLU A CA 1
ATOM 3784 C C . GLU A 1 466 ? 32.969 -33.156 -41.188 1 95.88 466 GLU A C 1
ATOM 3786 O O . GLU A 1 466 ? 33.812 -33.406 -40.312 1 95.88 466 GLU A O 1
ATOM 3791 N N . THR A 1 467 ? 31.781 -32.719 -40.969 1 96.56 467 THR A N 1
ATOM 3792 C CA . THR A 1 467 ? 31.297 -32.5 -39.625 1 96.56 467 THR A CA 1
ATOM 3793 C C . THR A 1 467 ? 31.188 -33.844 -38.875 1 96.56 467 THR A C 1
ATOM 3795 O O . THR A 1 467 ? 31.562 -33.969 -37.719 1 96.56 467 THR A O 1
ATOM 3798 N N . LEU A 1 468 ? 30.719 -34.875 -39.562 1 96.75 468 LEU A N 1
ATOM 3799 C CA . LEU A 1 468 ? 30.594 -36.219 -38.969 1 96.75 468 LEU A CA 1
ATOM 3800 C C . LEU A 1 468 ? 31.969 -36.75 -38.594 1 96.75 468 LEU A C 1
ATOM 3802 O O . LEU A 1 468 ? 32.125 -37.375 -37.531 1 96.75 468 LEU A O 1
ATOM 3806 N N . ASN A 1 469 ? 32.906 -36.531 -39.5 1 95.81 469 ASN A N 1
ATOM 3807 C CA . ASN A 1 469 ? 34.25 -37.031 -39.219 1 95.81 469 ASN A CA 1
ATOM 3808 C C . ASN A 1 469 ? 34.875 -36.312 -38.031 1 95.81 469 ASN A C 1
ATOM 3810 O O . ASN A 1 469 ? 35.625 -36.938 -37.281 1 95.81 469 ASN A O 1
ATOM 3814 N N . GLU A 1 470 ? 34.594 -35.125 -37.969 1 95.81 470 GLU A N 1
ATOM 3815 C CA . GLU A 1 470 ? 35.062 -34.375 -36.812 1 95.81 470 GLU A CA 1
ATOM 3816 C C . GLU A 1 470 ? 34.5 -34.938 -35.5 1 95.81 470 GLU A C 1
ATOM 3818 O O . GLU A 1 470 ? 35.219 -35.031 -34.5 1 95.81 470 GLU A O 1
ATOM 3823 N N . TRP A 1 471 ? 33.219 -35.25 -35.438 1 96.56 471 TRP A N 1
ATOM 3824 C CA . TRP A 1 471 ? 32.562 -35.75 -34.25 1 96.56 471 TRP A CA 1
ATOM 3825 C C . TRP A 1 471 ? 33 -37.188 -33.938 1 96.56 471 TRP A C 1
ATOM 3827 O O . TRP A 1 471 ? 32.844 -37.656 -32.812 1 96.56 471 TRP A O 1
ATOM 3837 N N . LYS A 1 472 ? 33.562 -37.906 -34.969 1 95 472 LYS A N 1
ATOM 3838 C CA . LYS A 1 472 ? 34 -39.281 -34.781 1 95 472 LYS A CA 1
ATOM 3839 C C . LYS A 1 472 ? 35.406 -39.344 -34.156 1 95 472 LYS A C 1
ATOM 3841 O O . LYS A 1 472 ? 35.812 -40.375 -33.688 1 95 472 LYS A O 1
ATOM 3846 N N . LYS A 1 473 ? 36.031 -38.219 -34.125 1 95 473 LYS A N 1
ATOM 3847 C CA . LYS A 1 473 ? 37.375 -38.188 -33.594 1 95 473 LYS A CA 1
ATOM 3848 C C . LYS A 1 473 ? 37.406 -38.562 -32.125 1 95 473 LYS A C 1
ATOM 3850 O O . LYS A 1 473 ? 36.438 -38.312 -31.391 1 95 473 LYS A O 1
ATOM 3855 N N . ASP A 1 474 ? 38.562 -39.156 -31.766 1 92.31 474 ASP A N 1
ATOM 3856 C CA . ASP A 1 474 ? 38.719 -39.531 -30.375 1 92.31 474 ASP A CA 1
ATOM 3857 C C . ASP A 1 474 ? 39.375 -38.406 -29.562 1 92.31 474 ASP A C 1
ATOM 3859 O O . ASP A 1 474 ? 40.406 -38.594 -28.938 1 92.31 474 ASP A O 1
ATOM 3863 N N . ASP A 1 475 ? 38.656 -37.312 -29.547 1 92.75 475 ASP A N 1
ATOM 3864 C CA . ASP A 1 475 ? 39.125 -36.125 -28.812 1 92.75 475 ASP A CA 1
ATOM 3865 C C . ASP A 1 475 ? 38.531 -36.094 -27.406 1 92.75 475 ASP A C 1
ATOM 3867 O O . ASP A 1 475 ? 37.406 -36.594 -27.188 1 92.75 475 ASP A O 1
ATOM 3871 N N . LEU A 1 476 ? 39.281 -35.531 -26.5 1 94.62 476 LEU A N 1
ATOM 3872 C CA . LEU A 1 476 ? 38.844 -35.406 -25.125 1 94.62 476 LEU A CA 1
ATOM 3873 C C . LEU A 1 476 ? 38.812 -33.938 -24.719 1 94.62 476 LEU A C 1
ATOM 3875 O O . LEU A 1 476 ? 39.469 -33.094 -25.359 1 94.62 476 LEU A O 1
ATOM 3879 N N . CYS A 1 477 ? 37.969 -33.625 -23.859 1 95.06 477 CYS A N 1
ATOM 3880 C CA . CYS A 1 477 ? 37.906 -32.312 -23.219 1 95.06 477 CYS A CA 1
ATOM 3881 C C . CYS A 1 477 ? 38.344 -32.406 -21.75 1 95.06 477 CYS A C 1
ATOM 3883 O O . CYS A 1 477 ? 37.781 -33.188 -20.984 1 95.06 477 CYS A O 1
ATOM 3885 N N . GLU A 1 478 ? 39.25 -31.609 -21.297 1 93.69 478 GLU A N 1
ATOM 3886 C CA . GLU A 1 478 ? 39.844 -31.703 -19.969 1 93.69 478 GLU A CA 1
ATOM 3887 C C . GLU A 1 478 ? 38.844 -31.344 -18.875 1 93.69 478 GLU A C 1
ATOM 3889 O O . GLU A 1 478 ? 38.969 -31.797 -17.75 1 93.69 478 GLU A O 1
ATOM 3894 N N . ASP A 1 479 ? 37.906 -30.641 -19.234 1 94.38 479 ASP A N 1
ATOM 3895 C CA . ASP A 1 479 ? 36.938 -30.172 -18.234 1 94.38 479 ASP A CA 1
ATOM 3896 C C . ASP A 1 479 ? 35.906 -31.25 -17.922 1 94.38 479 ASP A C 1
ATOM 3898 O O . ASP A 1 479 ? 35.188 -31.141 -16.922 1 94.38 479 ASP A O 1
ATOM 3902 N N . LEU A 1 480 ? 35.812 -32.25 -18.719 1 96.44 480 LEU A N 1
ATOM 3903 C CA . LEU A 1 480 ? 34.844 -33.344 -18.531 1 96.44 480 LEU A CA 1
ATOM 3904 C C . LEU A 1 480 ? 35.469 -34.5 -17.766 1 96.44 480 LEU A C 1
ATOM 3906 O O . LEU A 1 480 ? 36.531 -35 -18.156 1 96.44 480 LEU A O 1
ATOM 3910 N N . LYS A 1 481 ? 34.875 -34.812 -16.594 1 94.5 481 LYS A N 1
ATOM 3911 C CA . LYS A 1 481 ? 35.344 -35.938 -15.766 1 94.5 481 LYS A CA 1
ATOM 3912 C C . LYS A 1 481 ? 34.156 -36.688 -15.141 1 94.5 481 LYS A C 1
ATOM 3914 O O . LYS A 1 481 ? 33.031 -36.188 -15.141 1 94.5 481 LYS A O 1
ATOM 3919 N N . MET A 1 482 ? 34.406 -37.875 -14.672 1 93.88 482 MET A N 1
ATOM 3920 C CA . MET A 1 482 ? 33.406 -38.625 -13.898 1 93.88 482 MET A CA 1
ATOM 3921 C C . MET A 1 482 ? 33.031 -37.875 -12.641 1 93.88 482 MET A C 1
ATOM 3923 O O . MET A 1 482 ? 33.844 -37.188 -12.031 1 93.88 482 MET A O 1
ATOM 3927 N N . PRO A 1 483 ? 31.766 -37.875 -12.344 1 91.69 483 PRO A N 1
ATOM 3928 C CA . PRO A 1 483 ? 31.359 -37.188 -11.117 1 91.69 483 PRO A CA 1
ATOM 3929 C C . PRO A 1 483 ? 32.031 -37.75 -9.867 1 91.69 483 PRO A C 1
ATOM 3931 O O . PRO A 1 483 ? 32.531 -38.875 -9.883 1 91.69 483 PRO A O 1
ATOM 3934 N N . SER A 1 484 ? 32 -36.906 -8.773 1 88.75 484 SER A N 1
ATOM 3935 C CA . SER A 1 484 ? 32.5 -37.344 -7.477 1 88.75 484 SER A CA 1
ATOM 3936 C C . SER A 1 484 ? 31.422 -38 -6.652 1 88.75 484 SER A C 1
ATOM 3938 O O . SER A 1 484 ? 30.234 -37.906 -6.996 1 88.75 484 SER A O 1
ATOM 3940 N N . LYS A 1 485 ? 31.812 -38.625 -5.551 1 88.62 485 LYS A N 1
ATOM 3941 C CA . LYS A 1 485 ? 30.859 -39.281 -4.664 1 88.62 485 LYS A CA 1
ATOM 3942 C C . LYS A 1 485 ? 29.922 -38.25 -4.02 1 88.62 485 LYS A C 1
ATOM 3944 O O . LYS A 1 485 ? 30.344 -37.156 -3.66 1 88.62 485 LYS A O 1
ATOM 3949 N N . ASN A 1 486 ? 28.703 -38.625 -3.85 1 87.81 486 ASN A N 1
ATOM 3950 C CA . ASN A 1 486 ? 27.656 -37.75 -3.312 1 87.81 486 ASN A CA 1
ATOM 3951 C C . ASN A 1 486 ? 27.672 -37.719 -1.787 1 87.81 486 ASN A C 1
ATOM 3953 O O . ASN A 1 486 ? 27.422 -38.75 -1.135 1 87.81 486 ASN A O 1
ATOM 3957 N N . GLU A 1 487 ? 27.938 -36.625 -1.187 1 83.31 487 GLU A N 1
ATOM 3958 C CA . GLU A 1 487 ? 28.062 -36.469 0.26 1 83.31 487 GLU A CA 1
ATOM 3959 C C . GLU A 1 487 ? 26.703 -36.438 0.941 1 83.31 487 GLU A C 1
ATOM 3961 O O . GLU A 1 487 ? 26.609 -36.625 2.156 1 83.31 487 GLU A O 1
ATOM 3966 N N . PHE A 1 488 ? 25.672 -36.281 0.256 1 87.06 488 PHE A N 1
ATOM 3967 C CA . PHE A 1 488 ? 24.359 -36.062 0.844 1 87.06 488 PHE A CA 1
ATOM 3968 C C . PHE A 1 488 ? 23.594 -37.375 0.993 1 87.06 488 PHE A C 1
ATOM 3970 O O . PHE A 1 488 ? 22.469 -37.406 1.482 1 87.06 488 PHE A O 1
ATOM 3977 N N . VAL A 1 489 ? 24.156 -38.438 0.643 1 88.62 489 VAL A N 1
ATOM 3978 C CA . VAL A 1 489 ? 23.484 -39.719 0.782 1 88.62 489 VAL A CA 1
ATOM 3979 C C . VAL A 1 489 ? 23.25 -40.031 2.262 1 88.62 489 VAL A C 1
ATOM 3981 O O . VAL A 1 489 ? 24.203 -40.031 3.051 1 88.62 489 VAL A O 1
ATOM 3984 N N . ALA A 1 490 ? 22.062 -40.219 2.693 1 88.62 490 ALA A N 1
ATOM 3985 C CA . ALA A 1 490 ? 21.703 -40.469 4.086 1 88.62 490 ALA A CA 1
ATOM 3986 C C . ALA A 1 490 ? 22.234 -41.812 4.555 1 88.62 490 ALA A C 1
ATOM 3988 O O . ALA A 1 490 ? 22.266 -42.781 3.781 1 88.62 490 ALA A O 1
ATOM 3989 N N . THR A 1 491 ? 22.609 -41.875 5.785 1 86.56 491 THR A N 1
ATOM 3990 C CA . THR A 1 491 ? 23.078 -43.125 6.367 1 86.56 491 THR A CA 1
ATOM 3991 C C . THR A 1 491 ? 22.312 -43.438 7.648 1 86.56 491 THR A C 1
ATOM 3993 O O . THR A 1 491 ? 22.484 -44.531 8.234 1 86.56 491 THR A O 1
ATOM 3996 N N . ASP A 1 492 ? 21.547 -42.594 8.047 1 89.44 492 ASP A N 1
ATOM 3997 C CA . ASP A 1 492 ? 20.719 -42.75 9.234 1 89.44 492 ASP A CA 1
ATOM 3998 C C . ASP A 1 492 ? 19.234 -42.625 8.875 1 89.44 492 ASP A C 1
ATOM 4000 O O . ASP A 1 492 ? 18.781 -41.594 8.398 1 89.44 492 ASP A O 1
ATOM 4004 N N . PHE A 1 493 ? 18.5 -43.719 9.188 1 90.94 493 PHE A N 1
ATOM 4005 C CA . PHE A 1 493 ? 17.078 -43.75 8.867 1 90.94 493 PHE A CA 1
ATOM 4006 C C . PHE A 1 493 ? 16.25 -44.031 10.109 1 90.94 493 PHE A C 1
ATOM 4008 O O . PHE A 1 493 ? 15.109 -44.5 10.016 1 90.94 493 PHE A O 1
ATOM 4015 N N . ASN A 1 494 ? 16.812 -43.625 11.234 1 91.44 494 ASN A N 1
ATOM 4016 C CA . ASN A 1 494 ? 16.094 -43.844 12.492 1 91.44 494 ASN A CA 1
ATOM 4017 C C . ASN A 1 494 ? 14.922 -42.875 12.648 1 91.44 494 ASN A C 1
ATOM 4019 O O . ASN A 1 494 ? 15.008 -41.719 12.25 1 91.44 494 ASN A O 1
ATOM 4023 N N . LEU A 1 495 ? 13.867 -43.375 13.266 1 93.81 495 LEU A N 1
ATOM 4024 C CA . LEU A 1 495 ? 12.688 -42.562 13.523 1 93.81 495 LEU A CA 1
ATOM 4025 C C . LEU A 1 495 ? 12.766 -41.938 14.914 1 93.81 495 LEU A C 1
ATOM 4027 O O . LEU A 1 495 ? 13.219 -42.562 15.867 1 93.81 495 LEU A O 1
ATOM 4031 N N . VAL A 1 496 ? 12.359 -40.75 15.016 1 93.75 496 VAL A N 1
ATOM 4032 C CA . VAL A 1 496 ? 12.359 -40.031 16.297 1 93.75 496 VAL A CA 1
ATOM 4033 C C . VAL A 1 496 ? 11.227 -40.562 17.172 1 93.75 496 VAL A C 1
ATOM 4035 O O . VAL A 1 496 ? 10.164 -40.969 16.656 1 93.75 496 VAL A O 1
ATOM 4038 N N . PRO A 1 497 ? 11.469 -40.562 18.438 1 91.25 497 PRO A N 1
ATOM 4039 C CA . PRO A 1 497 ? 10.398 -41 19.328 1 91.25 497 PRO A CA 1
ATOM 4040 C C . PRO A 1 497 ? 9.219 -40.031 19.375 1 91.25 497 PRO A C 1
ATOM 4042 O O . PRO A 1 497 ? 9.398 -38.812 19.188 1 91.25 497 PRO A O 1
ATOM 4045 N N . ILE A 1 498 ? 8.07 -40.625 19.547 1 89.69 498 ILE A N 1
ATOM 4046 C CA . ILE A 1 498 ? 6.863 -39.812 19.656 1 89.69 498 ILE A CA 1
ATOM 4047 C C . ILE A 1 498 ? 6.57 -39.5 21.125 1 89.69 498 ILE A C 1
ATOM 4049 O O . ILE A 1 498 ? 6.492 -40.438 21.953 1 89.69 498 ILE A O 1
ATOM 4053 N N . ASP A 1 499 ? 6.438 -38.312 21.375 1 83.81 499 ASP A N 1
ATOM 4054 C CA . ASP A 1 499 ? 6.078 -37.875 22.719 1 83.81 499 ASP A CA 1
ATOM 4055 C C . ASP A 1 499 ? 4.621 -38.219 23.031 1 83.81 499 ASP A C 1
ATOM 4057 O O . ASP A 1 499 ? 3.764 -38.156 22.141 1 83.81 499 ASP A O 1
ATOM 4061 N N . LYS A 1 500 ? 4.316 -38.688 24.234 1 82.81 500 LYS A N 1
ATOM 4062 C CA . LYS A 1 500 ? 2.973 -39.062 24.672 1 82.81 500 LYS A CA 1
ATOM 4063 C C . LYS A 1 500 ? 1.997 -37.906 24.5 1 82.81 500 LYS A C 1
ATOM 4065 O O . LYS A 1 500 ? 0.832 -38.094 24.156 1 82.81 500 LYS A O 1
ATOM 4070 N N . ASN A 1 501 ? 2.49 -36.625 24.656 1 85.38 501 ASN A N 1
ATOM 4071 C CA . ASN A 1 501 ? 1.619 -35.469 24.547 1 85.38 501 ASN A CA 1
ATOM 4072 C C . ASN A 1 501 ? 1.915 -34.656 23.281 1 85.38 501 ASN A C 1
ATOM 4074 O O . ASN A 1 501 ? 1.845 -33.438 23.281 1 85.38 501 ASN A O 1
ATOM 4078 N N . GLU A 1 502 ? 2.141 -35.375 22.219 1 86.94 502 GLU A N 1
ATOM 4079 C CA . GLU A 1 502 ? 2.422 -34.656 20.969 1 86.94 502 GLU A CA 1
ATOM 4080 C C . GLU A 1 502 ? 1.169 -34 20.422 1 86.94 502 GLU A C 1
ATOM 4082 O O . GLU A 1 502 ? 0.125 -34.625 20.266 1 86.94 502 GLU A O 1
ATOM 4087 N N . PRO A 1 503 ? 1.208 -32.688 20.266 1 88.06 503 PRO A N 1
ATOM 4088 C CA . PRO A 1 503 ? 0.045 -32 19.719 1 88.06 503 PRO A CA 1
ATOM 4089 C C . PRO A 1 503 ? -0.412 -32.562 18.375 1 88.06 503 PRO A C 1
ATOM 4091 O O . PRO A 1 503 ? 0.417 -33 17.578 1 88.06 503 PRO A O 1
ATOM 4094 N N . GLY A 1 504 ? -1.674 -32.531 18.094 1 89.69 504 GLY A N 1
ATOM 4095 C CA . GLY A 1 504 ? -2.252 -33.062 16.875 1 89.69 504 GLY A CA 1
ATOM 4096 C C . GLY A 1 504 ? -2.021 -32.156 15.664 1 89.69 504 GLY A C 1
ATOM 4097 O O . GLY A 1 504 ? -2.139 -32.625 14.523 1 89.69 504 GLY A O 1
ATOM 4098 N N . HIS A 1 505 ? -1.66 -30.922 15.945 1 94.56 505 HIS A N 1
ATOM 4099 C CA . HIS A 1 505 ? -1.462 -29.938 14.883 1 94.56 505 HIS A CA 1
ATOM 4100 C C . HIS A 1 505 ? -0.201 -29.109 15.117 1 94.56 505 HIS A C 1
ATOM 4102 O O . HIS A 1 505 ? 0.331 -29.094 16.234 1 94.56 505 HIS A O 1
ATOM 4108 N N . PRO A 1 506 ? 0.308 -28.484 14.023 1 96.19 506 PRO A N 1
ATOM 4109 C CA . PRO A 1 506 ? 1.476 -27.625 14.203 1 96.19 506 PRO A CA 1
ATOM 4110 C C . PRO A 1 506 ? 1.247 -26.531 15.258 1 96.19 506 PRO A C 1
ATOM 4112 O O . PRO A 1 506 ? 0.149 -25.984 15.344 1 96.19 506 PRO A O 1
ATOM 4115 N N . HIS A 1 507 ? 2.211 -26.203 15.984 1 95.19 507 HIS A N 1
ATOM 4116 C CA . HIS A 1 507 ? 2.176 -25.156 17 1 95.19 507 HIS A CA 1
ATOM 4117 C C . HIS A 1 507 ? 3.465 -24.344 17 1 95.19 507 HIS A C 1
ATOM 4119 O O . HIS A 1 507 ? 4.488 -24.797 16.484 1 95.19 507 HIS A O 1
ATOM 4125 N N . ILE A 1 508 ? 3.395 -23.156 17.578 1 95.69 508 ILE A N 1
ATOM 4126 C CA . ILE A 1 508 ? 4.527 -22.234 17.562 1 95.69 508 ILE A CA 1
ATOM 4127 C C . ILE A 1 508 ? 5.52 -22.609 18.656 1 95.69 508 ILE A C 1
ATOM 4129 O O . ILE A 1 508 ? 5.156 -22.656 19.828 1 95.69 508 ILE A O 1
ATOM 4133 N N . ILE A 1 509 ? 6.77 -22.844 18.297 1 95.81 509 ILE A N 1
ATOM 4134 C CA . ILE A 1 509 ? 7.766 -23.219 19.297 1 95.81 509 ILE A CA 1
ATOM 4135 C C . ILE A 1 509 ? 8.773 -22.078 19.453 1 95.81 509 ILE A C 1
ATOM 4137 O O . ILE A 1 509 ? 9.578 -22.078 20.391 1 95.81 509 ILE A O 1
ATOM 4141 N N . HIS A 1 510 ? 8.797 -21.172 18.516 1 95.62 510 HIS A N 1
ATOM 4142 C CA . HIS A 1 510 ? 9.656 -19.984 18.547 1 95.62 510 HIS A CA 1
ATOM 4143 C C . HIS A 1 510 ? 8.977 -18.797 17.891 1 95.62 510 HIS A C 1
ATOM 4145 O O . HIS A 1 510 ? 8.367 -18.922 16.828 1 95.62 510 HIS A O 1
ATOM 4151 N N . ASP A 1 511 ? 8.984 -17.625 18.531 1 93.62 511 ASP A N 1
ATOM 4152 C CA . ASP A 1 511 ? 8.383 -16.391 18.016 1 93.62 511 ASP A CA 1
ATOM 4153 C C . ASP A 1 511 ? 9.195 -15.172 18.422 1 93.62 511 ASP A C 1
ATOM 4155 O O . ASP A 1 511 ? 9.164 -14.758 19.594 1 93.62 511 ASP A O 1
ATOM 4159 N N . SER A 1 512 ? 9.922 -14.641 17.547 1 91.75 512 SER A N 1
ATOM 4160 C CA . SER A 1 512 ? 10.703 -13.422 17.75 1 91.75 512 SER A CA 1
ATOM 4161 C C . SER A 1 512 ? 10.289 -12.336 16.766 1 91.75 512 SER A C 1
ATOM 4163 O O . SER A 1 512 ? 9.305 -12.492 16.031 1 91.75 512 SER A O 1
ATOM 4165 N N . PHE A 1 513 ? 10.898 -11.203 16.828 1 87.19 513 PHE A N 1
ATOM 4166 C CA . PHE A 1 513 ? 10.586 -10.117 15.906 1 87.19 513 PHE A CA 1
ATOM 4167 C C . PHE A 1 513 ? 11.062 -10.453 14.492 1 87.19 513 PHE A C 1
ATOM 4169 O O . PHE A 1 513 ? 10.641 -9.82 13.523 1 87.19 513 PHE A O 1
ATOM 4176 N N . LEU A 1 514 ? 11.859 -11.555 14.398 1 91.69 514 LEU A N 1
ATOM 4177 C CA . LEU A 1 514 ? 12.461 -11.891 13.109 1 91.69 514 LEU A CA 1
ATOM 4178 C C . LEU A 1 514 ? 11.859 -13.18 12.555 1 91.69 514 LEU A C 1
ATOM 4180 O O . LEU A 1 514 ? 11.766 -13.344 11.336 1 91.69 514 LEU A O 1
ATOM 4184 N N . LEU A 1 515 ? 11.484 -14.078 13.477 1 94.88 515 LEU A N 1
ATOM 4185 C CA . LEU A 1 515 ? 11.164 -15.422 13 1 94.88 515 LEU A CA 1
ATOM 4186 C C . LEU A 1 515 ? 10.07 -16.047 13.852 1 94.88 515 LEU A C 1
ATOM 4188 O O . LEU A 1 515 ? 10.125 -16 15.086 1 94.88 515 LEU A O 1
ATOM 4192 N N . ARG A 1 516 ? 9.062 -16.578 13.227 1 95.25 516 ARG A N 1
ATOM 4193 C CA . ARG A 1 516 ? 8.055 -17.453 13.828 1 95.25 516 ARG A CA 1
ATOM 4194 C C . ARG A 1 516 ? 8.156 -18.859 13.273 1 95.25 516 ARG A C 1
ATOM 4196 O O . ARG A 1 516 ? 8.141 -19.062 12.055 1 95.25 516 ARG A O 1
ATOM 4203 N N . CYS A 1 517 ? 8.164 -19.859 14.07 1 97.25 517 CYS A N 1
ATOM 4204 C CA . CYS A 1 517 ? 8.344 -21.234 13.609 1 97.25 517 CYS A CA 1
ATOM 4205 C C . CYS A 1 517 ? 7.203 -22.125 14.078 1 97.25 517 CYS A C 1
ATOM 4207 O O . CYS A 1 517 ? 6.996 -22.297 15.281 1 97.25 517 CYS A O 1
ATOM 4209 N N . TRP A 1 518 ? 6.504 -22.641 13.141 1 97.5 518 TRP A N 1
ATOM 4210 C CA . TRP A 1 518 ? 5.535 -23.703 13.375 1 97.5 518 TRP A CA 1
ATOM 4211 C C . TRP A 1 518 ? 6.211 -25.062 13.344 1 97.5 518 TRP A C 1
ATOM 4213 O O . TRP A 1 518 ? 7.086 -25.312 12.516 1 97.5 518 TRP A O 1
ATOM 4223 N N . PHE A 1 519 ? 5.824 -25.969 14.32 1 97.12 519 PHE A N 1
ATOM 4224 C CA . PHE A 1 519 ? 6.504 -27.25 14.453 1 97.12 519 PHE A CA 1
ATOM 4225 C C . PHE A 1 519 ? 5.508 -28.375 14.727 1 97.12 519 PHE A C 1
ATOM 4227 O O . PHE A 1 519 ? 4.547 -28.188 15.477 1 97.12 519 PHE A O 1
ATOM 4234 N N . LYS A 1 520 ? 5.762 -29.484 14.039 1 96.81 520 LYS A N 1
ATOM 4235 C CA . LYS A 1 520 ? 5.031 -30.703 14.344 1 96.81 520 LYS A CA 1
ATOM 4236 C C . LYS A 1 520 ? 5.84 -31.938 13.969 1 96.81 520 LYS A C 1
ATOM 4238 O O . LYS A 1 520 ? 6.359 -32.031 12.852 1 96.81 520 LYS A O 1
ATOM 4243 N N . THR A 1 521 ? 5.953 -32.875 14.859 1 96.06 521 THR A N 1
ATOM 4244 C CA . THR A 1 521 ? 6.531 -34.188 14.562 1 96.06 521 THR A CA 1
ATOM 4245 C C . THR A 1 521 ? 5.512 -35.094 13.875 1 96.06 521 THR A C 1
ATOM 4247 O O . THR A 1 521 ? 4.336 -35.094 14.258 1 96.06 521 THR A O 1
ATOM 4250 N N . ASP A 1 522 ? 5.961 -35.781 12.852 1 94.5 522 ASP A N 1
ATOM 4251 C CA . ASP A 1 522 ? 5.055 -36.656 12.141 1 94.5 522 ASP A CA 1
ATOM 4252 C C . ASP A 1 522 ? 4.699 -37.875 13 1 94.5 522 ASP A C 1
ATOM 4254 O O . ASP A 1 522 ? 5.59 -38.625 13.453 1 94.5 522 ASP A O 1
ATOM 4258 N N . THR A 1 523 ? 3.502 -38.125 13.195 1 92 523 THR A N 1
ATOM 4259 C CA . THR A 1 523 ? 3.037 -39.281 13.992 1 92 523 THR A CA 1
ATOM 4260 C C . THR A 1 523 ? 2.211 -40.219 13.133 1 92 523 THR A C 1
ATOM 4262 O O . THR A 1 523 ? 1.721 -41.25 13.625 1 92 523 THR A O 1
ATOM 4265 N N . GLU A 1 524 ? 2.111 -39.938 11.992 1 87.81 524 GLU A N 1
ATOM 4266 C CA . GLU A 1 524 ? 1.191 -40.719 11.141 1 87.81 524 GLU A CA 1
ATOM 4267 C C . GLU A 1 524 ? 1.948 -41.562 10.133 1 87.81 524 GLU A C 1
ATOM 4269 O O . GLU A 1 524 ? 1.72 -42.781 10.039 1 87.81 524 GLU A O 1
ATOM 4274 N N . PHE A 1 525 ? 2.844 -41.062 9.398 1 86.88 525 PHE A N 1
ATOM 4275 C CA . PHE A 1 525 ? 3.504 -41.75 8.305 1 86.88 525 PHE A CA 1
ATOM 4276 C C . PHE A 1 525 ? 4.785 -42.438 8.781 1 86.88 525 PHE A C 1
ATOM 4278 O O . PHE A 1 525 ? 5.07 -43.562 8.414 1 86.88 525 PHE A O 1
ATOM 4285 N N . ARG A 1 526 ? 5.516 -41.719 9.578 1 89.12 526 ARG A N 1
ATOM 4286 C CA . ARG A 1 526 ? 6.699 -42.25 10.258 1 89.12 526 ARG A CA 1
ATOM 4287 C C . ARG A 1 526 ? 7.77 -42.656 9.258 1 89.12 526 ARG A C 1
ATOM 4289 O O . ARG A 1 526 ? 8.273 -43.781 9.305 1 89.12 526 ARG A O 1
ATOM 4296 N N . PHE A 1 527 ? 8.078 -41.844 8.297 1 89.62 527 PHE A N 1
ATOM 4297 C CA . PHE A 1 527 ? 9.219 -41.969 7.398 1 89.62 527 PHE A CA 1
ATOM 4298 C C . PHE A 1 527 ? 10.406 -41.156 7.902 1 89.62 527 PHE A C 1
ATOM 4300 O O . PHE A 1 527 ? 10.219 -40.125 8.586 1 89.62 527 PHE A O 1
ATOM 4307 N N . PRO A 1 528 ? 11.562 -41.594 7.629 1 92.88 528 PRO A N 1
ATOM 4308 C CA . PRO A 1 528 ? 12.734 -40.812 8.023 1 92.88 528 PRO A CA 1
ATOM 4309 C C . PRO A 1 528 ? 12.961 -39.594 7.125 1 92.88 528 PRO A C 1
ATOM 4311 O O . PRO A 1 528 ? 14.062 -39.406 6.613 1 92.88 528 PRO A O 1
ATOM 4314 N N . LYS A 1 529 ? 11.977 -38.906 6.879 1 94.31 529 LYS A N 1
ATOM 4315 C CA . LYS A 1 529 ? 11.984 -37.688 6.051 1 94.31 529 LYS A CA 1
ATOM 4316 C C . LYS A 1 529 ? 11.406 -36.5 6.812 1 94.31 529 LYS A C 1
ATOM 4318 O O . LYS A 1 529 ? 10.688 -36.688 7.797 1 94.31 529 LYS A O 1
ATOM 4323 N N . ALA A 1 530 ? 11.781 -35.344 6.406 1 96.12 530 ALA A N 1
ATOM 4324 C CA . ALA A 1 530 ? 11.273 -34.125 7.02 1 96.12 530 ALA A CA 1
ATOM 4325 C C . ALA A 1 530 ? 11.062 -33.031 5.973 1 96.12 530 ALA A C 1
ATOM 4327 O O . ALA A 1 530 ? 11.516 -33.156 4.832 1 96.12 530 ALA A O 1
ATOM 4328 N N . PHE A 1 531 ? 10.328 -32.062 6.371 1 97.06 531 PHE A N 1
ATOM 4329 C CA . PHE A 1 531 ? 9.969 -30.906 5.539 1 97.06 531 PHE A CA 1
ATOM 4330 C C . PHE A 1 531 ? 10.18 -29.609 6.293 1 97.06 531 PHE A C 1
ATOM 4332 O O . PHE A 1 531 ? 9.695 -29.438 7.414 1 97.06 531 PHE A O 1
ATOM 4339 N N . VAL A 1 532 ? 10.953 -28.719 5.707 1 97.56 532 VAL A N 1
ATOM 4340 C CA . VAL A 1 532 ? 11.188 -27.391 6.277 1 97.56 532 VAL A CA 1
ATOM 4341 C C . VAL A 1 532 ? 10.852 -26.328 5.242 1 97.56 532 VAL A C 1
ATOM 4343 O O . VAL A 1 532 ? 11.383 -26.344 4.129 1 97.56 532 VAL A O 1
ATOM 4346 N N . SER A 1 533 ? 9.969 -25.5 5.57 1 97.75 533 SER A N 1
ATOM 4347 C CA . SER A 1 533 ? 9.609 -24.391 4.695 1 97.75 533 SER A CA 1
ATOM 4348 C C . SER A 1 533 ? 9.82 -23.047 5.395 1 97.75 533 SER A C 1
ATOM 4350 O O . SER A 1 533 ? 9.5 -22.906 6.574 1 97.75 533 SER A O 1
ATOM 4352 N N . ILE A 1 534 ? 10.422 -22.094 4.711 1 97.44 534 ILE A N 1
ATOM 4353 C CA . ILE A 1 534 ? 10.688 -20.766 5.246 1 97.44 534 ILE A CA 1
ATOM 4354 C C . ILE A 1 534 ? 10.18 -19.703 4.27 1 97.44 534 ILE A C 1
ATOM 4356 O O . ILE A 1 534 ? 10.578 -19.688 3.102 1 97.44 534 ILE A O 1
ATOM 4360 N N . ASP A 1 535 ? 9.32 -18.859 4.688 1 96.38 535 ASP A N 1
ATOM 4361 C CA . ASP A 1 535 ? 8.836 -17.719 3.908 1 96.38 535 ASP A CA 1
ATOM 4362 C C . ASP A 1 535 ? 9.539 -16.438 4.332 1 96.38 535 ASP A C 1
ATOM 4364 O O . ASP A 1 535 ? 9.406 -16 5.477 1 96.38 535 ASP A O 1
ATOM 4368 N N . PHE A 1 536 ? 10.328 -15.875 3.477 1 96.19 536 PHE A N 1
ATOM 4369 C CA . PHE A 1 536 ? 10.945 -14.578 3.713 1 96.19 536 PHE A CA 1
ATOM 4370 C C . PHE A 1 536 ? 10.047 -13.453 3.227 1 96.19 536 PHE A C 1
ATOM 4372 O O . PHE A 1 536 ? 9.906 -13.242 2.021 1 96.19 536 PHE A O 1
ATOM 4379 N N . PHE A 1 537 ? 9.562 -12.703 4.199 1 94.75 537 PHE A N 1
ATOM 4380 C CA . PHE A 1 537 ? 8.523 -11.734 3.887 1 94.75 537 PHE A CA 1
ATOM 4381 C C . PHE A 1 537 ? 9.047 -10.312 4.031 1 94.75 537 PHE A C 1
ATOM 4383 O O . PHE A 1 537 ? 9.711 -9.984 5.02 1 94.75 537 PHE A O 1
ATOM 4390 N N . SER A 1 538 ? 8.781 -9.516 3.035 1 91.12 538 SER A N 1
ATOM 4391 C CA . SER A 1 538 ? 8.914 -8.062 3.115 1 91.12 538 SER A CA 1
ATOM 4392 C C . SER A 1 538 ? 7.895 -7.363 2.219 1 91.12 538 SER A C 1
ATOM 4394 O O . SER A 1 538 ? 7.523 -7.887 1.165 1 91.12 538 SER A O 1
ATOM 4396 N N . HIS A 1 539 ? 7.41 -6.207 2.531 1 84.62 539 HIS A N 1
ATOM 4397 C CA . HIS A 1 539 ? 6.383 -5.496 1.779 1 84.62 539 HIS A CA 1
ATOM 4398 C C . HIS A 1 539 ? 6.977 -4.793 0.564 1 84.62 539 HIS A C 1
ATOM 4400 O O . HIS A 1 539 ? 6.242 -4.383 -0.34 1 84.62 539 HIS A O 1
ATOM 4406 N N . ILE A 1 540 ? 8.219 -4.734 0.419 1 85.69 540 ILE A N 1
ATOM 4407 C CA . ILE A 1 540 ? 8.891 -3.873 -0.547 1 85.69 540 ILE A CA 1
ATOM 4408 C C . ILE A 1 540 ? 8.766 -4.473 -1.946 1 85.69 540 ILE A C 1
ATOM 4410 O O . ILE A 1 540 ? 8.82 -3.75 -2.945 1 85.69 540 ILE A O 1
ATOM 4414 N N . VAL A 1 541 ? 8.555 -5.805 -2.08 1 88.62 541 VAL A N 1
ATOM 4415 C CA . VAL A 1 541 ? 8.672 -6.512 -3.35 1 88.62 541 VAL A CA 1
ATOM 4416 C C . VAL A 1 541 ? 7.535 -6.098 -4.281 1 88.62 541 VAL A C 1
ATOM 4418 O O . VAL A 1 541 ? 7.766 -5.797 -5.457 1 88.62 541 VAL A O 1
ATOM 4421 N N . MET A 1 542 ? 6.312 -5.945 -3.826 1 85.56 542 MET A N 1
ATOM 4422 C CA . MET A 1 542 ? 5.16 -5.727 -4.695 1 85.56 542 MET A CA 1
ATOM 4423 C C . MET A 1 542 ? 4.871 -4.238 -4.855 1 85.56 542 MET A C 1
ATOM 4425 O O . MET A 1 542 ? 3.877 -3.855 -5.473 1 85.56 542 MET A O 1
ATOM 4429 N N . THR A 1 543 ? 5.812 -3.408 -4.375 1 83.31 543 THR A N 1
ATOM 4430 C CA . THR A 1 543 ? 5.582 -1.969 -4.414 1 83.31 543 THR A CA 1
ATOM 4431 C C . THR A 1 543 ? 5.586 -1.459 -5.852 1 83.31 543 THR A C 1
ATOM 4433 O O . THR A 1 543 ? 4.887 -0.499 -6.176 1 83.31 543 THR A O 1
ATOM 4436 N N . ASP A 1 544 ? 6.391 -2.104 -6.734 1 88.5 544 ASP A N 1
ATOM 4437 C CA . ASP A 1 544 ? 6.449 -1.756 -8.148 1 88.5 544 ASP A CA 1
ATOM 4438 C C . ASP A 1 544 ? 7 -2.914 -8.977 1 88.5 544 ASP A C 1
ATOM 4440 O O . ASP A 1 544 ? 7.539 -3.877 -8.422 1 88.5 544 ASP A O 1
ATOM 4444 N N . PRO A 1 545 ? 6.785 -2.867 -10.273 1 92.94 545 PRO A N 1
ATOM 4445 C CA . PRO A 1 545 ? 7.242 -3.975 -11.117 1 92.94 545 PRO A CA 1
ATOM 4446 C C . PRO A 1 545 ? 8.766 -4.105 -11.141 1 92.94 545 PRO A C 1
ATOM 4448 O O . PRO A 1 545 ? 9.289 -5.199 -11.359 1 92.94 545 PRO A O 1
ATOM 4451 N N . PHE A 1 546 ? 9.516 -3.021 -10.883 1 93 546 PHE A N 1
ATOM 4452 C CA . PHE A 1 546 ? 10.977 -3.041 -10.844 1 93 546 PHE A CA 1
ATOM 4453 C C . PHE A 1 546 ? 11.477 -3.957 -9.734 1 93 546 PHE A C 1
ATOM 4455 O O . PHE A 1 546 ? 12.305 -4.84 -9.977 1 93 546 PHE A O 1
ATOM 4462 N N . HIS A 1 547 ? 10.938 -3.811 -8.586 1 92.44 547 HIS A N 1
ATOM 4463 C CA . HIS A 1 547 ? 11.344 -4.633 -7.453 1 92.44 547 HIS A CA 1
ATOM 4464 C C . HIS A 1 547 ? 10.883 -6.078 -7.625 1 92.44 547 HIS A C 1
ATOM 4466 O O . HIS A 1 547 ? 11.555 -7.008 -7.188 1 92.44 547 HIS A O 1
ATOM 4472 N N . CYS A 1 548 ? 9.727 -6.293 -8.242 1 94.25 548 CYS A N 1
ATOM 4473 C CA . CYS A 1 548 ? 9.281 -7.645 -8.578 1 94.25 548 CYS A CA 1
ATOM 4474 C C . CYS A 1 548 ? 10.305 -8.352 -9.461 1 94.25 548 CYS A C 1
ATOM 4476 O O . CYS A 1 548 ? 10.656 -9.5 -9.219 1 94.25 548 CYS A O 1
ATOM 4478 N N . ASN A 1 549 ? 10.711 -7.602 -10.453 1 96.12 549 ASN A N 1
ATOM 4479 C CA . ASN A 1 549 ? 11.711 -8.148 -11.367 1 96.12 549 ASN A CA 1
ATOM 4480 C C . ASN A 1 549 ? 13.031 -8.422 -10.656 1 96.12 549 ASN A C 1
ATOM 4482 O O . ASN A 1 549 ? 13.68 -9.438 -10.914 1 96.12 549 ASN A O 1
ATOM 4486 N N . ILE A 1 550 ? 13.422 -7.523 -9.781 1 96.31 550 ILE A N 1
ATOM 4487 C CA . ILE A 1 550 ? 14.672 -7.68 -9.039 1 96.31 550 ILE A CA 1
ATOM 4488 C C . ILE A 1 550 ? 14.625 -8.969 -8.211 1 96.31 550 ILE A C 1
ATOM 4490 O O . ILE A 1 550 ? 15.57 -9.758 -8.227 1 96.31 550 ILE A O 1
ATOM 4494 N N . MET A 1 551 ? 13.531 -9.172 -7.543 1 95.69 551 MET A N 1
ATOM 4495 C CA . MET A 1 551 ? 13.398 -10.367 -6.715 1 95.69 551 MET A CA 1
ATOM 4496 C C . MET A 1 551 ? 13.406 -11.625 -7.574 1 95.69 551 MET A C 1
ATOM 4498 O O . MET A 1 551 ? 14.094 -12.594 -7.25 1 95.69 551 MET A O 1
ATOM 4502 N N . SER A 1 552 ? 12.648 -11.617 -8.633 1 96.12 552 SER A N 1
ATOM 4503 C CA . SER A 1 552 ? 12.609 -12.758 -9.539 1 96.12 552 SER A CA 1
ATOM 4504 C C . SER A 1 552 ? 14 -13.086 -10.086 1 96.12 552 SER A C 1
ATOM 4506 O O . SER A 1 552 ? 14.406 -14.25 -10.109 1 96.12 552 SER A O 1
ATOM 4508 N N . LEU A 1 553 ? 14.758 -12.062 -10.539 1 96.88 553 LEU A N 1
ATOM 4509 C CA . LEU A 1 553 ? 16.094 -12.25 -11.102 1 96.88 553 LEU A CA 1
ATOM 4510 C C . LEU A 1 553 ? 17.078 -12.711 -10.031 1 96.88 553 LEU A C 1
ATOM 4512 O O . LEU A 1 553 ? 17.953 -13.539 -10.297 1 96.88 553 LEU A O 1
ATOM 4516 N N . PHE A 1 554 ? 16.969 -12.164 -8.867 1 96.5 554 PHE A N 1
ATOM 4517 C CA . PHE A 1 554 ? 17.812 -12.594 -7.762 1 96.5 554 PHE A CA 1
ATOM 4518 C C . PHE A 1 554 ? 17.672 -14.094 -7.52 1 96.5 554 PHE A C 1
ATOM 4520 O O . PHE A 1 554 ? 18.672 -14.812 -7.449 1 96.5 554 PHE A O 1
ATOM 4527 N N . VAL A 1 555 ? 16.375 -14.531 -7.387 1 96.56 555 VAL A N 1
ATOM 4528 C CA . VAL A 1 555 ? 16.109 -15.938 -7.098 1 96.56 555 VAL A CA 1
ATOM 4529 C C . VAL A 1 555 ? 16.656 -16.812 -8.234 1 96.56 555 VAL A C 1
ATOM 4531 O O . VAL A 1 555 ? 17.266 -17.859 -7.988 1 96.56 555 VAL A O 1
ATOM 4534 N N . ARG A 1 556 ? 16.453 -16.406 -9.438 1 94.94 556 ARG A N 1
ATOM 4535 C CA . ARG A 1 556 ? 16.969 -17.156 -10.586 1 94.94 556 ARG A CA 1
ATOM 4536 C C . ARG A 1 556 ? 18.484 -17.25 -10.547 1 94.94 556 ARG A C 1
ATOM 4538 O O . ARG A 1 556 ? 19.047 -18.312 -10.781 1 94.94 556 ARG A O 1
ATOM 4545 N N . LEU A 1 557 ? 19.156 -16.141 -10.312 1 95.88 557 LEU A N 1
ATOM 4546 C CA . LEU A 1 557 ? 20.609 -16.078 -10.25 1 95.88 557 LEU A CA 1
ATOM 4547 C C . LEU A 1 557 ? 21.141 -16.953 -9.109 1 95.88 557 LEU A C 1
ATOM 4549 O O . LEU A 1 557 ? 22.141 -17.656 -9.273 1 95.88 557 LEU A O 1
ATOM 4553 N N . PHE A 1 558 ? 20.438 -16.859 -8.016 1 95.31 558 PHE A N 1
ATOM 4554 C CA . PHE A 1 558 ? 20.844 -17.656 -6.863 1 95.31 558 PHE A CA 1
ATOM 4555 C C . PHE A 1 558 ? 20.719 -19.141 -7.156 1 95.31 558 PHE A C 1
ATOM 4557 O O . PHE A 1 558 ? 21.641 -19.906 -6.883 1 95.31 558 PHE A O 1
ATOM 4564 N N . ASN A 1 559 ? 19.562 -19.547 -7.676 1 93.38 559 ASN A N 1
ATOM 4565 C CA . ASN A 1 559 ? 19.344 -20.953 -8.016 1 93.38 559 ASN A CA 1
ATOM 4566 C C . ASN A 1 559 ? 20.391 -21.453 -9 1 93.38 559 ASN A C 1
ATOM 4568 O O . ASN A 1 559 ? 20.891 -22.578 -8.867 1 93.38 559 ASN A O 1
ATOM 4572 N N . GLU A 1 560 ? 20.641 -20.656 -9.961 1 89.56 560 GLU A N 1
ATOM 4573 C CA . GLU A 1 560 ? 21.641 -21.031 -10.961 1 89.56 560 GLU A CA 1
ATOM 4574 C C . GLU A 1 560 ? 23.016 -21.219 -10.328 1 89.56 560 GLU A C 1
ATOM 4576 O O . GLU A 1 560 ? 23.734 -22.172 -10.656 1 89.56 560 GLU A O 1
ATOM 4581 N N . ASP A 1 561 ? 23.359 -20.359 -9.555 1 88.62 561 ASP A N 1
ATOM 4582 C CA . ASP A 1 561 ? 24.672 -20.406 -8.914 1 88.62 561 ASP A CA 1
ATOM 4583 C C . ASP A 1 561 ? 24.766 -21.594 -7.957 1 88.62 561 ASP A C 1
ATOM 4585 O O . ASP A 1 561 ? 25.828 -22.219 -7.84 1 88.62 561 ASP A O 1
ATOM 4589 N N . PHE A 1 562 ? 23.672 -21.938 -7.352 1 89.44 562 PHE A N 1
ATOM 4590 C CA . PHE A 1 562 ? 23.672 -22.953 -6.312 1 89.44 562 PHE A CA 1
ATOM 4591 C C . PHE A 1 562 ? 23.375 -24.328 -6.902 1 89.44 562 PHE A C 1
ATOM 4593 O O . PHE A 1 562 ? 23.516 -25.344 -6.219 1 89.44 562 PHE A O 1
ATOM 4600 N N . SER A 1 563 ? 23.078 -24.438 -8.125 1 86.25 563 SER A N 1
ATOM 4601 C CA . SER A 1 563 ? 22.609 -25.656 -8.766 1 86.25 563 SER A CA 1
ATOM 4602 C C . SER A 1 563 ? 23.688 -26.75 -8.719 1 86.25 563 SER A C 1
ATOM 4604 O O . SER A 1 563 ? 23.359 -27.938 -8.539 1 86.25 563 SER A O 1
ATOM 4606 N N . GLU A 1 564 ? 24.906 -26.375 -8.898 1 81.62 564 GLU A N 1
ATOM 4607 C CA . GLU A 1 564 ? 25.984 -27.359 -8.883 1 81.62 564 GLU A CA 1
ATOM 4608 C C . GLU A 1 564 ? 26.062 -28.094 -7.543 1 81.62 564 GLU A C 1
ATOM 4610 O O . GLU A 1 564 ? 26.266 -29.297 -7.5 1 81.62 564 GLU A O 1
ATOM 4615 N N . TYR A 1 565 ? 25.797 -27.312 -6.555 1 81.56 565 TYR A N 1
ATOM 4616 C CA . TYR A 1 565 ? 25.859 -27.875 -5.215 1 81.56 565 TYR A CA 1
ATOM 4617 C C . TYR A 1 565 ? 24.594 -28.656 -4.895 1 81.56 565 TYR A C 1
ATOM 4619 O O . TYR A 1 565 ? 24.656 -29.734 -4.277 1 81.56 565 TYR A O 1
ATOM 4627 N N . THR A 1 566 ? 23.453 -28.203 -5.344 1 87.62 566 THR A N 1
ATOM 4628 C CA . THR A 1 566 ? 22.188 -28.797 -4.949 1 87.62 566 THR A CA 1
ATOM 4629 C C . THR A 1 566 ? 21.891 -30.047 -5.762 1 87.62 566 THR A C 1
ATOM 4631 O O . THR A 1 566 ? 21.031 -30.859 -5.391 1 87.62 566 THR A O 1
ATOM 4634 N N . TRP A 1 567 ? 22.609 -30.234 -6.812 1 86.75 567 TRP A N 1
ATOM 4635 C CA . TRP A 1 567 ? 22.391 -31.422 -7.637 1 86.75 567 TRP A CA 1
ATOM 4636 C C . TRP A 1 567 ? 22.641 -32.688 -6.84 1 86.75 567 TRP A C 1
ATOM 4638 O O . TRP A 1 567 ? 21.844 -33.625 -6.887 1 86.75 567 TRP A O 1
ATOM 4648 N N . ASP A 1 568 ? 23.719 -32.688 -6.125 1 86.94 568 ASP A N 1
ATOM 4649 C CA . ASP A 1 568 ? 24.062 -33.844 -5.312 1 86.94 568 ASP A CA 1
ATOM 4650 C C . ASP A 1 568 ? 23 -34.125 -4.25 1 86.94 568 ASP A C 1
ATOM 4652 O O . ASP A 1 568 ? 22.672 -35.25 -3.953 1 86.94 568 ASP A O 1
ATOM 4656 N N . ALA A 1 569 ? 22.562 -33.062 -3.725 1 89.19 569 ALA A N 1
ATOM 4657 C CA . ALA A 1 569 ? 21.5 -33.219 -2.736 1 89.19 569 ALA A CA 1
ATOM 4658 C C . ALA A 1 569 ? 20.25 -33.812 -3.361 1 89.19 569 ALA A C 1
ATOM 4660 O O . ALA A 1 569 ? 19.641 -34.75 -2.793 1 89.19 569 ALA A O 1
ATOM 4661 N N . THR A 1 570 ? 19.844 -33.406 -4.488 1 89.06 570 THR A N 1
ATOM 4662 C CA . THR A 1 570 ? 18.656 -33.875 -5.18 1 89.06 570 THR A CA 1
ATOM 4663 C C . THR A 1 570 ? 18.812 -35.375 -5.516 1 89.06 570 THR A C 1
ATOM 4665 O O . THR A 1 570 ? 17.859 -36.156 -5.359 1 89.06 570 THR A O 1
ATOM 4668 N N . ARG A 1 571 ? 19.906 -35.719 -5.895 1 86.81 571 ARG A N 1
ATOM 4669 C CA . ARG A 1 571 ? 20.172 -37.094 -6.211 1 86.81 571 ARG A CA 1
ATOM 4670 C C . ARG A 1 571 ? 20.031 -37.969 -4.977 1 86.81 571 ARG A C 1
ATOM 4672 O O . ARG A 1 571 ? 19.625 -39.156 -5.078 1 86.81 571 ARG A O 1
ATOM 4679 N N . ALA A 1 572 ? 20.375 -37.406 -3.871 1 87.56 572 ALA A N 1
ATOM 4680 C CA . ALA A 1 572 ? 20.297 -38.156 -2.611 1 87.56 572 ALA A CA 1
ATOM 4681 C C . ALA A 1 572 ? 18.938 -38 -1.958 1 87.56 572 ALA A C 1
ATOM 4683 O O . ALA A 1 572 ? 18.766 -38.25 -0.766 1 87.56 572 ALA A O 1
ATOM 4684 N N . SER A 1 573 ? 17.969 -37.5 -2.691 1 89.06 573 SER A N 1
ATOM 4685 C CA . SER A 1 573 ? 16.578 -37.312 -2.26 1 89.06 573 SER A CA 1
ATOM 4686 C C . SER A 1 573 ? 16.438 -36.188 -1.245 1 89.06 573 SER A C 1
ATOM 4688 O O . SER A 1 573 ? 15.664 -36.312 -0.296 1 89.06 573 SER A O 1
ATOM 4690 N N . LEU A 1 574 ? 17.281 -35.281 -1.308 1 91 574 LEU A N 1
ATOM 4691 C CA . LEU A 1 574 ? 17.172 -34 -0.611 1 91 574 LEU A CA 1
ATOM 4692 C C . LEU A 1 574 ? 16.844 -32.875 -1.589 1 91 574 LEU A C 1
ATOM 4694 O O . LEU A 1 574 ? 17.656 -32.562 -2.469 1 91 574 LEU A O 1
ATOM 4698 N N . ASN A 1 575 ? 15.75 -32.344 -1.409 1 92.81 575 ASN A N 1
ATOM 4699 C CA . ASN A 1 575 ? 15.289 -31.359 -2.379 1 92.81 575 ASN A CA 1
ATOM 4700 C C . ASN A 1 575 ? 15.266 -29.953 -1.778 1 92.81 575 ASN A C 1
ATOM 4702 O O . ASN A 1 575 ? 14.867 -29.781 -0.625 1 92.81 575 ASN A O 1
ATOM 4706 N N . LEU A 1 576 ? 15.836 -29.016 -2.436 1 94.69 576 LEU A N 1
ATOM 4707 C CA . LEU A 1 576 ? 15.766 -27.594 -2.111 1 94.69 576 LEU A CA 1
ATOM 4708 C C . LEU A 1 576 ? 15.062 -26.812 -3.215 1 94.69 576 LEU A C 1
ATOM 4710 O O . LEU A 1 576 ? 15.461 -26.875 -4.379 1 94.69 576 LEU A O 1
ATOM 4714 N N . VAL A 1 577 ? 13.984 -26.188 -2.896 1 95 577 VAL A N 1
ATOM 4715 C CA . VAL A 1 577 ? 13.25 -25.359 -3.846 1 95 577 VAL A CA 1
ATOM 4716 C C . VAL A 1 577 ? 13.195 -23.922 -3.336 1 95 577 VAL A C 1
ATOM 4718 O O . VAL A 1 577 ? 12.727 -23.672 -2.221 1 95 577 VAL A O 1
ATOM 4721 N N . ILE A 1 578 ? 13.75 -23.016 -4.09 1 95.62 578 ILE A N 1
ATOM 4722 C CA . ILE A 1 578 ? 13.648 -21.594 -3.789 1 95.62 578 ILE A CA 1
ATOM 4723 C C . ILE A 1 578 ? 12.852 -20.891 -4.883 1 95.62 578 ILE A C 1
ATOM 4725 O O . ILE A 1 578 ? 13.188 -20.984 -6.062 1 95.62 578 ILE A O 1
ATOM 4729 N N . GLN A 1 579 ? 11.812 -20.266 -4.539 1 95.88 579 GLN A N 1
ATOM 4730 C CA . GLN A 1 579 ? 10.945 -19.609 -5.508 1 95.88 579 GLN A CA 1
ATOM 4731 C C . GLN A 1 579 ? 10.523 -18.219 -5.016 1 95.88 579 GLN A C 1
ATOM 4733 O O . GLN A 1 579 ? 10.375 -18.016 -3.812 1 95.88 579 GLN A O 1
ATOM 4738 N N . PRO A 1 580 ? 10.391 -17.312 -5.977 1 94.25 580 PRO A N 1
ATOM 4739 C CA . PRO A 1 580 ? 9.875 -16 -5.574 1 94.25 580 PRO A CA 1
ATOM 4740 C C . PRO A 1 580 ? 8.422 -16.062 -5.109 1 94.25 580 PRO A C 1
ATOM 4742 O O . PRO A 1 580 ? 7.676 -16.953 -5.508 1 94.25 580 PRO A O 1
ATOM 4745 N N . SER A 1 581 ? 8.031 -15.25 -4.258 1 90.5 581 SER A N 1
ATOM 4746 C CA . SER A 1 581 ? 6.664 -15.062 -3.795 1 90.5 581 SER A CA 1
ATOM 4747 C C . SER A 1 581 ? 6.215 -13.617 -3.945 1 90.5 581 SER A C 1
ATOM 4749 O O . SER A 1 581 ? 7.012 -12.75 -4.312 1 90.5 581 SER A O 1
ATOM 4751 N N . SER A 1 582 ? 4.961 -13.336 -3.705 1 85.88 582 SER A N 1
ATOM 4752 C CA . SER A 1 582 ? 4.426 -11.984 -3.828 1 85.88 582 SER A CA 1
ATOM 4753 C C . SER A 1 582 ? 5.09 -11.031 -2.842 1 85.88 582 SER A C 1
ATOM 4755 O O . SER A 1 582 ? 5.18 -9.828 -3.098 1 85.88 582 SER A O 1
ATOM 4757 N N . TYR A 1 583 ? 5.602 -11.578 -1.739 1 90 583 TYR A N 1
ATOM 4758 C CA . TYR A 1 583 ? 6.133 -10.695 -0.708 1 90 583 TYR A CA 1
ATOM 4759 C C . TYR A 1 583 ? 7.613 -10.977 -0.459 1 90 583 TYR A C 1
ATOM 4761 O O . TYR A 1 583 ? 8.18 -10.523 0.54 1 90 583 TYR A O 1
ATOM 4769 N N . GLY A 1 584 ? 8.242 -11.781 -1.249 1 94.56 584 GLY A N 1
ATOM 4770 C CA . GLY A 1 584 ? 9.648 -12.117 -1.119 1 94.56 584 GLY A CA 1
ATOM 4771 C C . GLY A 1 584 ? 10.016 -13.414 -1.82 1 94.56 584 GLY A C 1
ATOM 4772 O O . GLY A 1 584 ? 9.852 -13.539 -3.035 1 94.56 584 GLY A O 1
ATOM 4773 N N . PHE A 1 585 ? 10.508 -14.312 -1.059 1 95.88 585 PHE A N 1
ATOM 4774 C CA . PHE A 1 585 ? 10.789 -15.625 -1.626 1 95.88 585 PHE A CA 1
ATOM 4775 C C . PHE A 1 585 ? 10.641 -16.719 -0.57 1 95.88 585 PHE A C 1
ATOM 4777 O O . PHE A 1 585 ? 10.609 -16.422 0.627 1 95.88 585 PHE A O 1
ATOM 4784 N N . LYS A 1 586 ? 10.453 -17.891 -1.061 1 96.31 586 LYS A N 1
ATOM 4785 C CA . LYS A 1 586 ? 10.242 -19.062 -0.21 1 96.31 586 LYS A CA 1
ATOM 4786 C C . LYS A 1 586 ? 11.312 -20.125 -0.449 1 96.31 586 LYS A C 1
ATOM 4788 O O . LYS A 1 586 ? 11.727 -20.344 -1.589 1 96.31 586 LYS A O 1
ATOM 4793 N N . MET A 1 587 ? 11.75 -20.672 0.659 1 96.31 587 MET A N 1
ATOM 4794 C CA . MET A 1 587 ? 12.68 -21.797 0.633 1 96.31 587 MET A CA 1
ATOM 4795 C C . MET A 1 587 ? 12.023 -23.047 1.206 1 96.31 587 MET A C 1
ATOM 4797 O O . MET A 1 587 ? 11.43 -23.016 2.285 1 96.31 587 MET A O 1
ATOM 4801 N N . GLN A 1 588 ? 12.07 -24.078 0.473 1 96.69 588 GLN A N 1
ATOM 4802 C CA . GLN A 1 588 ? 11.531 -25.359 0.936 1 96.69 588 GLN A CA 1
ATOM 4803 C C . GLN A 1 588 ? 12.57 -26.469 0.853 1 96.69 588 GLN A C 1
ATOM 4805 O O . GLN A 1 588 ? 13.18 -26.672 -0.2 1 96.69 588 GLN A O 1
ATOM 4810 N N . LEU A 1 589 ? 12.805 -27.062 1.951 1 96.12 589 LEU A N 1
ATOM 4811 C CA . LEU A 1 589 ? 13.688 -28.219 2.035 1 96.12 589 LEU A CA 1
ATOM 4812 C C . LEU A 1 589 ? 12.898 -29.484 2.391 1 96.12 589 LEU A C 1
ATOM 4814 O O . LEU A 1 589 ? 12.047 -29.453 3.281 1 96.12 589 LEU A O 1
ATOM 4818 N N . SER A 1 590 ? 13.141 -30.531 1.665 1 95.25 590 SER A N 1
ATOM 4819 C CA . SER A 1 590 ? 12.461 -31.781 1.944 1 95.25 590 SER A CA 1
ATOM 4820 C C . SER A 1 590 ? 13.344 -32.969 1.613 1 95.25 590 SER A C 1
ATOM 4822 O O . SER A 1 590 ? 14.219 -32.906 0.748 1 95.25 590 SER A O 1
ATOM 4824 N N . GLY A 1 591 ? 13.172 -34.062 2.312 1 93.06 591 GLY A N 1
ATOM 4825 C CA . GLY A 1 591 ? 13.922 -35.281 2.109 1 93.06 591 GLY A CA 1
ATOM 4826 C C . GLY A 1 591 ? 14.305 -35.969 3.406 1 93.06 591 GLY A C 1
ATOM 4827 O O . GLY A 1 591 ? 13.625 -35.812 4.422 1 93.06 591 GLY A O 1
ATOM 4828 N N . PHE A 1 592 ? 15.336 -36.812 3.33 1 91.94 592 PHE A N 1
ATOM 4829 C CA . PHE A 1 592 ? 15.805 -37.531 4.527 1 91.94 592 PHE A CA 1
ATOM 4830 C C . PHE A 1 592 ? 16.281 -36.531 5.574 1 91.94 592 PHE A C 1
ATOM 4832 O O . PHE A 1 592 ? 17.094 -35.625 5.277 1 91.94 592 PHE A O 1
ATOM 4839 N N . ASN A 1 593 ? 15.812 -36.656 6.758 1 92.38 593 ASN A N 1
ATOM 4840 C CA . ASN A 1 593 ? 16.031 -35.656 7.793 1 92.38 593 ASN A CA 1
ATOM 4841 C C . ASN A 1 593 ? 17.484 -35.656 8.266 1 92.38 593 ASN A C 1
ATOM 4843 O O . ASN A 1 593 ? 17.938 -34.656 8.844 1 92.38 593 ASN A O 1
ATOM 4847 N N . HIS A 1 594 ? 18.188 -36.719 7.957 1 90.75 594 HIS A N 1
ATOM 4848 C CA . HIS A 1 594 ? 19.547 -36.906 8.469 1 90.75 594 HIS A CA 1
ATOM 4849 C C . HIS A 1 594 ? 20.453 -35.75 8.062 1 90.75 594 HIS A C 1
ATOM 4851 O O . HIS A 1 594 ? 21.281 -35.281 8.852 1 90.75 594 HIS A O 1
ATOM 4857 N N . LYS A 1 595 ? 20.328 -35.281 6.824 1 90.44 595 LYS A N 1
ATOM 4858 C CA . LYS A 1 595 ? 21.266 -34.281 6.293 1 90.44 595 LYS A CA 1
ATOM 4859 C C . LYS A 1 595 ? 20.562 -32.969 6.016 1 90.44 595 LYS A C 1
ATOM 4861 O O . LYS A 1 595 ? 21.125 -32.094 5.34 1 90.44 595 LYS A O 1
ATOM 4866 N N . LEU A 1 596 ? 19.469 -32.75 6.527 1 91.94 596 LEU A N 1
ATOM 4867 C CA . LEU A 1 596 ? 18.688 -31.547 6.238 1 91.94 596 LEU A CA 1
ATOM 4868 C C . LEU A 1 596 ? 19.344 -30.312 6.82 1 91.94 596 LEU A C 1
ATOM 4870 O O . LEU A 1 596 ? 19.328 -29.25 6.203 1 91.94 596 LEU A O 1
ATOM 4874 N N . HIS A 1 597 ? 19.922 -30.422 8.047 1 93.31 597 HIS A N 1
ATOM 4875 C CA . HIS A 1 597 ? 20.547 -29.281 8.703 1 93.31 597 HIS A CA 1
ATOM 4876 C C . HIS A 1 597 ? 21.797 -28.828 7.957 1 93.31 597 HIS A C 1
ATOM 4878 O O . HIS A 1 597 ? 22.125 -27.641 7.941 1 93.31 597 HIS A O 1
ATOM 4884 N N . ILE A 1 598 ? 22.438 -29.719 7.277 1 91.94 598 ILE A N 1
ATOM 4885 C CA . ILE A 1 598 ? 23.641 -29.391 6.508 1 91.94 598 ILE A CA 1
ATOM 4886 C C . ILE A 1 598 ? 23.25 -28.594 5.266 1 91.94 598 ILE A C 1
ATOM 4888 O O . ILE A 1 598 ? 23.875 -27.578 4.953 1 91.94 598 ILE A O 1
ATOM 4892 N N . LEU A 1 599 ? 22.203 -29.078 4.617 1 93 599 LEU A N 1
ATOM 4893 C CA . LEU A 1 599 ? 21.734 -28.391 3.43 1 93 599 LEU A CA 1
ATOM 4894 C C . LEU A 1 599 ? 21.25 -26.984 3.779 1 93 599 LEU A C 1
ATOM 4896 O O . LEU A 1 599 ? 21.531 -26.016 3.059 1 93 599 LEU A O 1
ATOM 4900 N N . LEU A 1 600 ? 20.516 -26.844 4.867 1 95.38 600 LEU A N 1
ATOM 4901 C CA . LEU A 1 600 ? 20 -25.547 5.297 1 95.38 600 LEU A CA 1
ATOM 4902 C C . LEU A 1 600 ? 21.141 -24.594 5.609 1 95.38 600 LEU A C 1
ATOM 4904 O O . LEU A 1 600 ? 21.141 -23.438 5.164 1 95.38 600 LEU A O 1
ATOM 4908 N N . LYS A 1 601 ? 22.094 -25.031 6.383 1 94.94 601 LYS A N 1
ATOM 4909 C CA . LYS A 1 601 ? 23.219 -24.203 6.77 1 94.94 601 LYS A CA 1
ATOM 4910 C C . LYS A 1 601 ? 24 -23.719 5.547 1 94.94 601 LYS A C 1
ATOM 4912 O O . LYS A 1 601 ? 24.312 -22.531 5.434 1 94.94 601 LYS A O 1
ATOM 4917 N N . LYS A 1 602 ? 24.203 -24.609 4.664 1 92.5 602 LYS A N 1
ATOM 4918 C CA . LYS A 1 602 ? 24.922 -24.25 3.453 1 92.5 602 LYS A CA 1
ATOM 4919 C C . LYS A 1 602 ? 24.141 -23.234 2.621 1 92.5 602 LYS A C 1
ATOM 4921 O O . LYS A 1 602 ? 24.719 -22.344 2.008 1 92.5 602 LYS A O 1
ATOM 4926 N N . THR A 1 603 ? 22.891 -23.453 2.523 1 94.81 603 THR A N 1
ATOM 4927 C CA . THR A 1 603 ? 22.031 -22.547 1.76 1 94.81 603 THR A CA 1
ATOM 4928 C C . THR A 1 603 ? 22.062 -21.141 2.35 1 94.81 603 THR A C 1
ATOM 4930 O O . THR A 1 603 ? 22.219 -20.156 1.617 1 94.81 603 THR A O 1
ATOM 4933 N N . ILE A 1 604 ? 21.984 -21 3.648 1 94.94 604 ILE A N 1
ATOM 4934 C CA . ILE A 1 604 ? 21.984 -19.703 4.32 1 94.94 604 ILE A CA 1
ATOM 4935 C C . ILE A 1 604 ? 23.344 -19.047 4.184 1 94.94 604 ILE A C 1
ATOM 4937 O O . ILE A 1 604 ? 23.438 -17.844 3.939 1 94.94 604 ILE A O 1
ATOM 4941 N N . ASP A 1 605 ? 24.375 -19.812 4.328 1 93.88 605 ASP A N 1
ATOM 4942 C CA . ASP A 1 605 ? 25.719 -19.281 4.148 1 93.88 605 ASP A CA 1
ATOM 4943 C C . ASP A 1 605 ? 25.906 -18.719 2.742 1 93.88 605 ASP A C 1
ATOM 4945 O O . ASP A 1 605 ? 26.469 -17.641 2.57 1 93.88 605 ASP A O 1
ATOM 4949 N N . LYS A 1 606 ? 25.391 -19.5 1.839 1 92.94 606 LYS A N 1
ATOM 4950 C CA . LYS A 1 606 ? 25.5 -19.047 0.454 1 92.94 606 LYS A CA 1
ATOM 4951 C C . LYS A 1 606 ? 24.672 -17.781 0.227 1 92.94 606 LYS A C 1
ATOM 4953 O O . LYS A 1 606 ? 25.094 -16.891 -0.509 1 92.94 606 LYS A O 1
ATOM 4958 N N . LEU A 1 607 ? 23.531 -17.688 0.786 1 93.62 607 LEU A N 1
ATOM 4959 C CA . LEU A 1 607 ? 22.641 -16.531 0.657 1 93.62 607 LEU A CA 1
ATOM 4960 C C . LEU A 1 607 ? 23.344 -15.258 1.16 1 93.62 607 LEU A C 1
ATOM 4962 O O . LEU A 1 607 ? 23.219 -14.195 0.549 1 93.62 607 LEU A O 1
ATOM 4966 N N . LEU A 1 608 ? 24.094 -15.328 2.18 1 90.69 608 LEU A N 1
ATOM 4967 C CA . LEU A 1 608 ? 24.703 -14.18 2.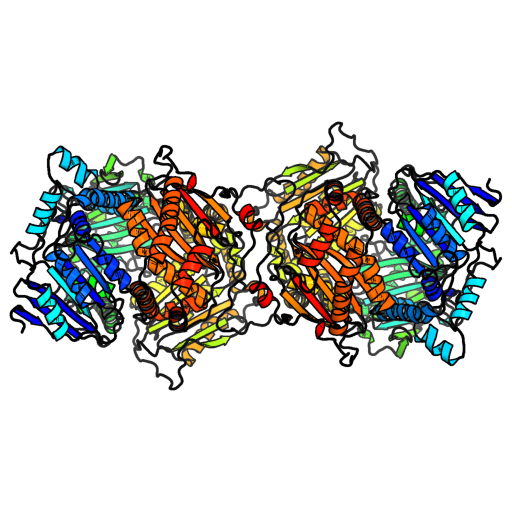838 1 90.69 608 LEU A CA 1
ATOM 4968 C C . LEU A 1 608 ? 25.984 -13.766 2.119 1 90.69 608 LEU A C 1
ATOM 4970 O O . LEU A 1 608 ? 26.453 -12.633 2.273 1 90.69 608 LEU A O 1
ATOM 4974 N N . THR A 1 609 ? 26.531 -14.664 1.29 1 90.5 609 THR A N 1
ATOM 4975 C CA . THR A 1 609 ? 27.781 -14.367 0.614 1 90.5 609 THR A CA 1
ATOM 4976 C C . THR A 1 609 ? 27.594 -14.32 -0.898 1 90.5 609 THR A C 1
ATOM 4978 O O . THR A 1 609 ? 28.562 -14.273 -1.654 1 90.5 609 THR A O 1
ATOM 4981 N N . PHE A 1 610 ? 26.438 -14.359 -1.313 1 91.88 610 PHE A N 1
ATOM 4982 C CA . PHE A 1 610 ? 26.094 -14.508 -2.725 1 91.88 610 PHE A CA 1
ATOM 4983 C C . PHE A 1 610 ? 26.625 -13.328 -3.531 1 91.88 610 PHE A C 1
ATOM 4985 O O . PHE A 1 610 ? 26.406 -12.172 -3.17 1 91.88 610 PHE A O 1
ATOM 4992 N N . LYS A 1 611 ? 27.328 -13.586 -4.613 1 92.5 611 LYS A N 1
ATOM 4993 C CA . LYS A 1 611 ? 27.828 -12.609 -5.578 1 92.5 611 LYS A CA 1
ATOM 4994 C C . LYS A 1 611 ? 27.328 -12.93 -6.984 1 92.5 611 LYS A C 1
ATOM 4996 O O . LYS A 1 611 ? 27.297 -14.094 -7.391 1 92.5 611 LYS A O 1
ATOM 5001 N N . ILE A 1 612 ? 27 -11.914 -7.691 1 94.81 612 ILE A N 1
ATOM 5002 C CA . ILE A 1 612 ? 26.375 -12.102 -8.992 1 94.81 612 ILE A CA 1
ATOM 5003 C C . ILE A 1 612 ? 27.453 -12.164 -10.078 1 94.81 612 ILE A C 1
ATOM 5005 O O . ILE A 1 612 ? 28.359 -11.32 -10.117 1 94.81 612 ILE A O 1
ATOM 5009 N N . ASN A 1 613 ? 27.422 -13.164 -10.898 1 92.62 613 ASN A N 1
ATOM 5010 C CA . ASN A 1 613 ? 28.234 -13.258 -12.102 1 92.62 613 ASN A CA 1
ATOM 5011 C C . ASN A 1 613 ? 27.656 -12.438 -13.242 1 92.62 613 ASN A C 1
ATOM 5013 O O . ASN A 1 613 ? 26.531 -12.695 -13.695 1 92.62 613 ASN A O 1
ATOM 5017 N N . PRO A 1 614 ? 28.375 -11.484 -13.758 1 94.62 614 PRO A N 1
ATOM 5018 C CA . PRO A 1 614 ? 27.828 -10.57 -14.766 1 94.62 614 PRO A CA 1
ATOM 5019 C C . PRO A 1 614 ? 27.391 -11.297 -16.031 1 94.62 614 PRO A C 1
ATOM 5021 O O . PRO A 1 614 ? 26.375 -10.922 -16.641 1 94.62 614 PRO A O 1
ATOM 5024 N N . GLN A 1 615 ? 28.125 -12.273 -16.453 1 91.81 615 GLN A N 1
ATOM 5025 C CA . GLN A 1 615 ? 27.75 -13.008 -17.656 1 91.81 615 GLN A CA 1
ATOM 5026 C C . GLN A 1 615 ? 26.422 -13.742 -17.469 1 91.81 615 GLN A C 1
ATOM 5028 O O . GLN A 1 615 ? 25.562 -13.719 -18.359 1 91.81 615 GLN A O 1
ATOM 5033 N N . ARG A 1 616 ? 26.359 -14.367 -16.344 1 91.75 616 ARG A N 1
ATOM 5034 C CA . ARG A 1 616 ? 25.125 -15.094 -16.047 1 91.75 616 ARG A CA 1
ATOM 5035 C C . ARG A 1 616 ? 23.938 -14.133 -15.891 1 91.75 616 ARG A C 1
ATOM 5037 O O . ARG A 1 616 ? 22.812 -14.469 -16.266 1 91.75 616 ARG A O 1
ATOM 5044 N N . PHE A 1 617 ? 24.266 -12.953 -15.352 1 95.44 617 PHE A N 1
ATOM 5045 C CA . PHE A 1 617 ? 23.234 -11.945 -15.203 1 95.44 617 PHE A CA 1
ATOM 5046 C C . PHE A 1 617 ? 22.625 -11.586 -16.562 1 95.44 617 PHE A C 1
ATOM 5048 O O . PHE A 1 617 ? 21.406 -11.555 -16.719 1 95.44 617 PHE A O 1
ATOM 5055 N N . GLU A 1 618 ? 23.422 -11.383 -17.5 1 94.25 618 GLU A N 1
ATOM 5056 C CA . GLU A 1 618 ? 22.953 -10.992 -18.828 1 94.25 618 GLU A CA 1
ATOM 5057 C C . GLU A 1 618 ? 22.125 -12.102 -19.453 1 94.25 618 GLU A C 1
ATOM 5059 O O . GLU A 1 618 ? 21.094 -11.828 -20.078 1 94.25 618 GLU A O 1
ATOM 5064 N N . ILE A 1 619 ? 22.547 -13.25 -19.328 1 92.88 619 ILE A N 1
ATOM 5065 C CA . ILE A 1 619 ? 21.875 -14.398 -19.922 1 92.88 619 ILE A CA 1
ATOM 5066 C C . ILE A 1 619 ? 20.516 -14.602 -19.266 1 92.88 619 ILE A C 1
ATOM 5068 O O . ILE A 1 619 ? 19.5 -14.773 -19.953 1 92.88 619 ILE A O 1
ATOM 5072 N N . LEU A 1 620 ? 20.484 -14.602 -17.953 1 94.69 620 LEU A N 1
ATOM 5073 C CA . LEU A 1 620 ? 19.25 -14.867 -17.219 1 94.69 620 LEU A CA 1
ATOM 5074 C C . LEU A 1 620 ? 18.266 -13.711 -17.375 1 94.69 620 LEU A C 1
ATOM 5076 O O . LEU A 1 620 ? 17.047 -13.922 -17.391 1 94.69 620 LEU A O 1
ATOM 5080 N N . LYS A 1 621 ? 18.766 -12.484 -17.391 1 95.44 621 LYS A N 1
ATOM 5081 C CA . LYS A 1 621 ? 17.906 -11.336 -17.688 1 95.44 621 LYS A CA 1
ATOM 5082 C C . LYS A 1 621 ? 17.25 -11.492 -19.047 1 95.44 621 LYS A C 1
ATOM 5084 O O . LYS A 1 621 ? 16.047 -11.25 -19.188 1 95.44 621 LYS A O 1
ATOM 5089 N N . GLU A 1 622 ? 18.031 -11.859 -20.031 1 93.31 622 GLU A N 1
ATOM 5090 C CA . GLU A 1 622 ? 17.469 -12.094 -21.375 1 93.31 622 GLU A CA 1
ATOM 5091 C C . GLU A 1 622 ? 16.438 -13.203 -21.344 1 93.31 622 GLU A C 1
ATOM 5093 O O . GLU A 1 622 ? 15.398 -13.109 -22.016 1 93.31 622 GLU A O 1
ATOM 5098 N N . GLU A 1 623 ? 16.719 -14.266 -20.641 1 92.44 623 GLU A N 1
ATOM 5099 C CA . GLU A 1 623 ? 15.75 -15.359 -20.5 1 92.44 623 GLU A CA 1
ATOM 5100 C C . GLU A 1 623 ? 14.453 -14.867 -19.859 1 92.44 623 GLU A C 1
ATOM 5102 O O . GLU A 1 623 ? 13.367 -15.266 -20.281 1 92.44 623 GLU A O 1
ATOM 5107 N N . LYS A 1 624 ? 14.617 -14.109 -18.844 1 94.88 624 LYS A N 1
ATOM 5108 C CA . LYS A 1 624 ? 13.438 -13.555 -18.172 1 94.88 624 LYS A CA 1
ATOM 5109 C C . LYS A 1 624 ? 12.625 -12.695 -19.141 1 94.88 624 LYS A C 1
ATOM 5111 O O . LYS A 1 624 ? 11.391 -12.75 -19.141 1 94.88 624 LYS A O 1
ATOM 5116 N N . ILE A 1 625 ? 13.312 -11.867 -19.906 1 94.94 625 ILE A N 1
ATOM 5117 C CA . ILE A 1 625 ? 12.648 -11.047 -20.906 1 94.94 625 ILE A CA 1
ATOM 5118 C C . ILE A 1 625 ? 11.883 -11.938 -21.891 1 94.94 625 ILE A C 1
ATOM 5120 O O . ILE A 1 625 ? 10.719 -11.664 -22.188 1 94.94 625 ILE A O 1
ATOM 5124 N N . ARG A 1 626 ? 12.492 -12.984 -22.312 1 91.19 626 ARG A N 1
ATOM 5125 C CA . ARG A 1 626 ? 11.852 -13.938 -23.219 1 91.19 626 ARG A CA 1
ATOM 5126 C C . ARG A 1 626 ? 10.641 -14.586 -22.562 1 91.19 626 ARG A C 1
ATOM 5128 O O . ARG A 1 626 ? 9.594 -14.734 -23.188 1 91.19 626 ARG A O 1
ATOM 5135 N N . ASP A 1 627 ? 10.797 -14.969 -21.344 1 93.31 627 ASP A N 1
ATOM 5136 C CA . ASP A 1 627 ? 9.688 -15.57 -20.609 1 93.31 627 ASP A CA 1
ATOM 5137 C C . ASP A 1 627 ? 8.492 -14.625 -20.547 1 93.31 627 ASP A C 1
ATOM 5139 O O . ASP A 1 627 ? 7.352 -15.047 -20.719 1 93.31 627 ASP A O 1
ATOM 5143 N N . LEU A 1 628 ? 8.773 -13.398 -20.234 1 93.75 628 LEU A N 1
ATOM 5144 C CA . LEU A 1 628 ? 7.719 -12.398 -20.141 1 93.75 628 LEU A CA 1
ATOM 5145 C C . LEU A 1 628 ? 7.043 -12.188 -21.484 1 93.75 628 LEU A C 1
ATOM 5147 O O . LEU A 1 628 ? 5.82 -12.047 -21.562 1 93.75 628 LEU A O 1
ATOM 5151 N N . LYS A 1 629 ? 7.816 -12.227 -22.531 1 91.12 629 LYS A N 1
ATOM 5152 C CA . LYS A 1 629 ? 7.258 -12.078 -23.875 1 91.12 629 LYS A CA 1
ATOM 5153 C C . LYS A 1 629 ? 6.402 -13.289 -24.25 1 91.12 629 LYS A C 1
ATOM 5155 O O . LYS A 1 629 ? 5.379 -13.141 -24.922 1 91.12 629 LYS A O 1
ATOM 5160 N N . ASN A 1 630 ? 6.797 -14.406 -23.766 1 91 630 ASN A N 1
ATOM 5161 C CA . ASN A 1 630 ? 6.117 -15.656 -24.078 1 91 630 ASN A CA 1
ATOM 5162 C C . ASN A 1 630 ? 4.766 -15.758 -23.391 1 91 630 ASN A C 1
ATOM 5164 O O . ASN A 1 630 ? 3.93 -16.578 -23.75 1 91 630 ASN A O 1
ATOM 5168 N N . ILE A 1 631 ? 4.586 -15.039 -22.375 1 90.94 631 ILE A N 1
ATOM 5169 C CA . ILE A 1 631 ? 3.324 -15.07 -21.641 1 90.94 631 ILE A CA 1
ATOM 5170 C C . ILE A 1 631 ? 2.17 -14.742 -22.594 1 90.94 631 ILE A C 1
ATOM 5172 O O . ILE A 1 631 ? 1.079 -15.305 -22.469 1 90.94 631 ILE A O 1
ATOM 5176 N N . ASP A 1 632 ? 2.441 -13.898 -23.547 1 87.31 632 ASP A N 1
ATOM 5177 C CA . ASP A 1 632 ? 1.422 -13.516 -24.516 1 87.31 632 ASP A CA 1
ATOM 5178 C C . ASP A 1 632 ? 1.034 -14.695 -25.406 1 87.31 632 ASP A C 1
ATOM 5180 O O . ASP A 1 632 ? -0.032 -14.688 -26.031 1 87.31 632 ASP A O 1
ATOM 5184 N N . MET A 1 633 ? 1.859 -15.719 -25.422 1 87.88 633 MET A N 1
ATOM 5185 C CA . MET A 1 633 ? 1.648 -16.859 -26.312 1 87.88 633 MET A CA 1
ATOM 5186 C C . MET A 1 633 ? 1.029 -18.031 -25.562 1 87.88 633 MET A C 1
ATOM 5188 O O . MET A 1 633 ? 0.791 -19.078 -26.156 1 87.88 633 MET A O 1
ATOM 5192 N N . GLU A 1 634 ? 0.693 -17.812 -24.312 1 89.5 634 GLU A N 1
ATOM 5193 C CA . GLU A 1 634 ? 0.038 -18.875 -23.547 1 89.5 634 GLU A CA 1
ATOM 5194 C C . GLU A 1 634 ? -1.401 -19.078 -24 1 89.5 634 GLU A C 1
ATOM 5196 O O . GLU A 1 634 ? -1.951 -18.25 -24.734 1 89.5 634 GLU A O 1
ATOM 5201 N N . GLN A 1 635 ? -1.909 -20.219 -23.469 1 91.25 635 GLN A N 1
ATOM 5202 C CA . GLN A 1 635 ? -3.309 -20.5 -23.781 1 91.25 635 GLN A CA 1
ATOM 5203 C C . GLN A 1 635 ? -4.219 -19.391 -23.25 1 91.25 635 GLN A C 1
ATOM 5205 O O . GLN A 1 635 ? -3.961 -18.812 -22.188 1 91.25 635 GLN A O 1
ATOM 5210 N N . PRO A 1 636 ? -5.258 -19.062 -24 1 93.5 636 PRO A N 1
ATOM 5211 C CA . PRO A 1 636 ? -6.141 -17.953 -23.625 1 93.5 636 PRO A CA 1
ATOM 5212 C C . PRO A 1 636 ? -6.695 -18.078 -22.203 1 93.5 636 PRO A C 1
ATOM 5214 O O . PRO A 1 636 ? -6.895 -17.078 -21.516 1 93.5 636 PRO A O 1
ATOM 5217 N N . TYR A 1 637 ? -6.969 -19.25 -21.766 1 94.56 637 TYR A N 1
ATOM 5218 C CA . TYR A 1 637 ? -7.535 -19.391 -20.422 1 94.56 637 TYR A CA 1
ATOM 5219 C C . TYR A 1 637 ? -6.523 -18.969 -19.359 1 94.56 637 TYR A C 1
ATOM 5221 O O . TYR A 1 637 ? -6.898 -18.422 -18.328 1 94.56 637 TYR A O 1
ATOM 5229 N N . HIS A 1 638 ? -5.242 -19.172 -19.578 1 94.5 638 HIS A N 1
ATOM 5230 C CA . HIS A 1 638 ? -4.223 -18.688 -18.656 1 94.5 638 HIS A CA 1
ATOM 5231 C C . HIS A 1 638 ? -4.199 -17.156 -18.625 1 94.5 638 HIS A C 1
ATOM 5233 O O . HIS A 1 638 ? -4.039 -16.562 -17.562 1 94.5 638 HIS A O 1
ATOM 5239 N N . SER A 1 639 ? -4.34 -16.578 -19.781 1 94.75 639 SER A N 1
ATOM 5240 C CA . SER A 1 639 ? -4.387 -15.125 -19.891 1 94.75 639 SER A CA 1
ATOM 5241 C C . SER A 1 639 ? -5.59 -14.562 -19.141 1 94.75 639 SER A C 1
ATOM 5243 O O . SER A 1 639 ? -5.477 -13.547 -18.438 1 94.75 639 SER A O 1
ATOM 5245 N N . ALA A 1 640 ? -6.68 -15.211 -19.375 1 96.69 640 ALA A N 1
ATOM 5246 C CA . ALA A 1 640 ? -7.898 -14.773 -18.688 1 96.69 640 ALA A CA 1
ATOM 5247 C C . ALA A 1 640 ? -7.742 -14.836 -17.172 1 96.69 640 ALA A C 1
ATOM 5249 O O . ALA A 1 640 ? -8.164 -13.922 -16.469 1 96.69 640 ALA A O 1
ATOM 5250 N N . MET A 1 641 ? -7.172 -15.859 -16.719 1 95.81 641 MET A N 1
ATOM 5251 C CA . MET A 1 641 ? -6.945 -16.016 -15.289 1 95.81 641 MET A CA 1
ATOM 5252 C C . MET A 1 641 ? -6.008 -14.93 -14.766 1 95.81 641 MET A C 1
ATOM 5254 O O . MET A 1 641 ? -6.227 -14.391 -13.68 1 95.81 641 MET A O 1
ATOM 5258 N N . ARG A 1 642 ? -5.027 -14.641 -15.461 1 95.06 642 ARG A N 1
ATOM 5259 C CA . ARG A 1 642 ? -4.051 -13.633 -15.07 1 95.06 642 ARG A CA 1
ATOM 5260 C C . ARG A 1 642 ? -4.707 -12.258 -14.953 1 95.06 642 ARG A C 1
ATOM 5262 O O . ARG A 1 642 ? -4.531 -11.57 -13.945 1 95.06 642 ARG A O 1
ATOM 5269 N N . TYR A 1 643 ? -5.438 -11.883 -15.914 1 95.88 643 TYR A N 1
ATOM 5270 C CA . TYR A 1 643 ? -6.023 -10.547 -15.914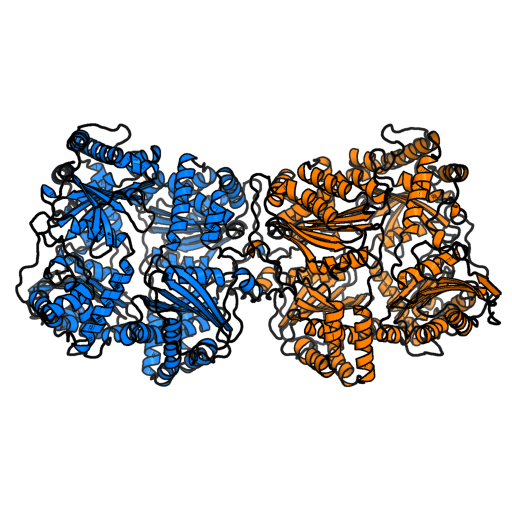 1 95.88 643 TYR A CA 1
ATOM 5271 C C . TYR A 1 643 ? -7.137 -10.445 -14.875 1 95.88 643 TYR A C 1
ATOM 5273 O O . TYR A 1 643 ? -7.371 -9.375 -14.312 1 95.88 643 TYR A O 1
ATOM 5281 N N . ASN A 1 644 ? -7.832 -11.602 -14.672 1 97.06 644 ASN A N 1
ATOM 5282 C CA . ASN A 1 644 ? -8.758 -11.609 -13.547 1 97.06 644 ASN A CA 1
ATOM 5283 C C . ASN A 1 644 ? -8.062 -11.234 -12.242 1 97.06 644 ASN A C 1
ATOM 5285 O O . ASN A 1 644 ? -8.578 -10.422 -11.469 1 97.06 644 ASN A O 1
ATOM 5289 N N . SER A 1 645 ? -6.918 -11.773 -12.047 1 95.88 645 SER A N 1
ATOM 5290 C CA . SER A 1 645 ? -6.148 -11.516 -10.836 1 95.88 645 SER A CA 1
ATOM 5291 C C . SER A 1 645 ? -5.652 -10.078 -10.797 1 95.88 645 SER A C 1
ATOM 5293 O O . SER A 1 645 ? -5.715 -9.422 -9.75 1 95.88 645 SER A O 1
ATOM 5295 N N . VAL A 1 646 ? -5.184 -9.531 -11.891 1 95.19 646 VAL A N 1
ATOM 5296 C CA . VAL A 1 646 ? -4.633 -8.18 -11.961 1 95.19 646 VAL A CA 1
ATOM 5297 C C . VAL A 1 646 ? -5.727 -7.16 -11.656 1 95.19 646 VAL A C 1
ATOM 5299 O O . VAL A 1 646 ? -5.488 -6.18 -10.945 1 95.19 646 VAL A O 1
ATOM 5302 N N . VAL A 1 647 ? -6.93 -7.406 -12.133 1 96.69 647 VAL A N 1
ATOM 5303 C CA . VAL A 1 647 ? -8.031 -6.465 -11.977 1 96.69 647 VAL A CA 1
ATOM 5304 C C . VAL A 1 647 ? -8.508 -6.461 -10.531 1 96.69 647 VAL A C 1
ATOM 5306 O O . VAL A 1 647 ? -8.797 -5.402 -9.969 1 96.69 647 VAL A O 1
ATOM 5309 N N . LEU A 1 648 ? -8.523 -7.633 -9.906 1 96.69 648 LEU A N 1
ATOM 5310 C CA . LEU A 1 648 ? -9.211 -7.746 -8.625 1 96.69 648 LEU A CA 1
ATOM 5311 C C . LEU A 1 648 ? -8.227 -7.617 -7.465 1 96.69 648 LEU A C 1
ATOM 5313 O O . LEU A 1 648 ? -8.625 -7.324 -6.336 1 96.69 648 LEU A O 1
ATOM 5317 N N . SER A 1 649 ? -6.965 -7.855 -7.707 1 95 649 SER A N 1
ATOM 5318 C CA . SER A 1 649 ? -5.984 -7.758 -6.633 1 95 649 SER A CA 1
ATOM 5319 C C . SER A 1 649 ? -5.535 -6.316 -6.422 1 95 649 SER A C 1
ATOM 5321 O O . SER A 1 649 ? -5.328 -5.578 -7.387 1 95 649 SER A O 1
ATOM 5323 N N . GLU A 1 650 ? -5.375 -5.977 -5.156 1 91.94 650 GLU A N 1
ATOM 5324 C CA . GLU A 1 650 ? -4.898 -4.641 -4.809 1 91.94 650 GLU A CA 1
ATOM 5325 C C . GLU A 1 650 ? -3.514 -4.379 -5.395 1 91.94 650 GLU A C 1
ATOM 5327 O O . GLU A 1 650 ? -3.268 -3.314 -5.965 1 91.94 650 GLU A O 1
ATOM 5332 N N . ASP A 1 651 ? -2.635 -5.375 -5.203 1 88.44 651 ASP A N 1
ATOM 5333 C CA . ASP A 1 651 ? -1.252 -5.254 -5.656 1 88.44 651 ASP A CA 1
ATOM 5334 C C . ASP A 1 651 ? -0.924 -6.305 -6.715 1 88.44 651 ASP A C 1
ATOM 5336 O O . ASP A 1 651 ? -0.669 -7.465 -6.387 1 88.44 651 ASP A O 1
ATOM 5340 N N . ALA A 1 652 ? -0.987 -5.973 -7.922 1 90.44 652 ALA A N 1
ATOM 5341 C CA . ALA A 1 652 ? -0.609 -6.863 -9.016 1 90.44 652 ALA A CA 1
ATOM 5342 C C . ALA A 1 652 ? -0.134 -6.066 -10.227 1 90.44 652 ALA A C 1
ATOM 5344 O O . ALA A 1 652 ? -0.651 -4.984 -10.508 1 90.44 652 ALA A O 1
ATOM 5345 N N . TRP A 1 653 ? 0.843 -6.598 -10.906 1 93.25 653 TRP A N 1
ATOM 5346 C CA . TRP A 1 653 ? 1.393 -5.938 -12.086 1 93.25 653 TRP A CA 1
ATOM 5347 C C . TRP A 1 653 ? 1.203 -6.801 -13.336 1 93.25 653 TRP A C 1
ATOM 5349 O O . TRP A 1 653 ? 1.271 -8.031 -13.258 1 93.25 653 TRP A O 1
ATOM 5359 N N . THR A 1 654 ? 0.992 -6.305 -14.461 1 93.25 654 THR A N 1
ATOM 5360 C CA . THR A 1 654 ? 0.827 -7.023 -15.727 1 93.25 654 THR A CA 1
ATOM 5361 C C . THR A 1 654 ? 2.182 -7.43 -16.297 1 93.25 654 THR A C 1
ATOM 5363 O O . THR A 1 654 ? 3.209 -6.84 -15.953 1 93.25 654 THR A O 1
ATOM 5366 N N . PRO A 1 655 ? 2.193 -8.398 -17.156 1 92.5 655 PRO A N 1
ATOM 5367 C CA . PRO A 1 655 ? 3.445 -8.766 -17.812 1 92.5 655 PRO A CA 1
ATOM 5368 C C . PRO A 1 655 ? 4.062 -7.609 -18.594 1 92.5 655 PRO A C 1
ATOM 5370 O O . PRO A 1 655 ? 5.289 -7.473 -18.641 1 92.5 655 PRO A O 1
ATOM 5373 N N . ASN A 1 656 ? 3.271 -6.781 -19.172 1 92.75 656 ASN A N 1
ATOM 5374 C CA . ASN A 1 656 ? 3.771 -5.637 -19.922 1 92.75 656 ASN A CA 1
ATOM 5375 C C . ASN A 1 656 ? 4.473 -4.633 -19.016 1 92.75 656 ASN A C 1
ATOM 5377 O O . ASN A 1 656 ? 5.496 -4.055 -19.391 1 92.75 656 ASN A O 1
ATOM 5381 N N . GLU A 1 657 ? 3.893 -4.441 -17.875 1 92.5 657 GLU A N 1
ATOM 5382 C CA . GLU A 1 657 ? 4.52 -3.541 -16.906 1 92.5 657 GLU A CA 1
ATOM 5383 C C . GLU A 1 657 ? 5.84 -4.109 -16.391 1 92.5 657 GLU A C 1
ATOM 5385 O O . GLU A 1 657 ? 6.812 -3.373 -16.219 1 92.5 657 GLU A O 1
ATOM 5390 N N . LEU A 1 658 ? 5.863 -5.359 -16.156 1 94.75 658 LEU A N 1
ATOM 5391 C CA . LEU A 1 658 ? 7.094 -6.027 -15.75 1 94.75 658 LEU A CA 1
ATOM 5392 C C . LEU A 1 658 ? 8.156 -5.93 -16.844 1 94.75 658 LEU A C 1
ATOM 5394 O O . LEU A 1 658 ? 9.32 -5.648 -16.562 1 94.75 658 LEU A O 1
ATOM 5398 N N . LEU A 1 659 ? 7.723 -6.168 -18.109 1 94.75 659 LEU A N 1
ATOM 5399 C CA . LEU A 1 659 ? 8.633 -6.102 -19.25 1 94.75 659 LEU A CA 1
ATOM 5400 C C . LEU A 1 659 ? 9.203 -4.695 -19.406 1 94.75 659 LEU A C 1
ATOM 5402 O O . LEU A 1 659 ? 10.398 -4.535 -19.672 1 94.75 659 LEU A O 1
ATOM 5406 N N . ALA A 1 660 ? 8.391 -3.697 -19.188 1 91.56 660 ALA A N 1
ATOM 5407 C CA . ALA A 1 660 ? 8.828 -2.311 -19.328 1 91.56 660 ALA A CA 1
ATOM 5408 C C . ALA A 1 660 ? 9.852 -1.94 -18.266 1 91.56 660 ALA A C 1
ATOM 5410 O O . ALA A 1 660 ? 10.734 -1.113 -18.5 1 91.56 660 ALA A O 1
ATOM 5411 N N . ALA A 1 661 ? 9.781 -2.596 -17.125 1 92.88 661 ALA A N 1
ATOM 5412 C CA . ALA A 1 661 ? 10.609 -2.227 -15.984 1 92.88 661 ALA A CA 1
ATOM 5413 C C . ALA A 1 661 ? 11.906 -3.039 -15.961 1 92.88 661 ALA A C 1
ATOM 5415 O O . ALA A 1 661 ? 12.867 -2.672 -15.273 1 92.88 661 ALA A O 1
ATOM 5416 N N . ILE A 1 662 ? 12.008 -4.105 -16.688 1 94.5 662 ILE A N 1
ATOM 5417 C CA . ILE A 1 662 ? 13.102 -5.055 -16.531 1 94.5 662 ILE A CA 1
ATOM 5418 C C . ILE A 1 662 ? 14.391 -4.449 -17.094 1 94.5 662 ILE A C 1
ATOM 5420 O O . ILE A 1 662 ? 15.492 -4.785 -16.656 1 94.5 662 ILE A O 1
ATOM 5424 N N . ASP A 1 663 ? 14.32 -3.555 -18.062 1 90.19 663 ASP A N 1
ATOM 5425 C CA . ASP A 1 663 ? 15.492 -2.957 -18.688 1 90.19 663 ASP A CA 1
ATOM 5426 C C . ASP A 1 663 ? 16.281 -2.127 -17.672 1 90.19 663 ASP A C 1
ATOM 5428 O O . ASP A 1 663 ? 17.5 -2.004 -17.797 1 90.19 663 ASP A O 1
ATOM 5432 N N . ASP A 1 664 ? 15.656 -1.659 -16.688 1 89.56 664 ASP A N 1
ATOM 5433 C CA . ASP A 1 664 ? 16.281 -0.792 -15.695 1 89.56 664 ASP A CA 1
ATOM 5434 C C . ASP A 1 664 ? 17.031 -1.609 -14.641 1 89.56 664 ASP A C 1
ATOM 5436 O O . ASP A 1 664 ? 17.812 -1.062 -13.852 1 89.56 664 ASP A O 1
ATOM 5440 N N . VAL A 1 665 ? 16.828 -2.848 -14.641 1 94.81 665 VAL A N 1
ATOM 5441 C CA . VAL A 1 665 ? 17.438 -3.682 -13.609 1 94.81 665 VAL A CA 1
ATOM 5442 C C . VAL A 1 665 ? 18.906 -3.916 -13.93 1 94.81 665 VAL A C 1
ATOM 5444 O O . VAL A 1 665 ? 19.25 -4.395 -15.016 1 94.81 665 VAL A O 1
ATOM 5447 N N . LYS A 1 666 ? 19.75 -3.537 -13.023 1 94.25 666 LYS A N 1
ATOM 5448 C CA . LYS A 1 666 ? 21.203 -3.746 -13.102 1 94.25 666 LYS A CA 1
ATOM 5449 C C . LYS A 1 666 ? 21.703 -4.535 -11.898 1 94.25 666 LYS A C 1
ATOM 5451 O O . LYS A 1 666 ? 20.969 -4.77 -10.945 1 94.25 666 LYS A O 1
ATOM 5456 N N . ILE A 1 667 ? 22.922 -5.012 -11.977 1 96.25 667 ILE A N 1
ATOM 5457 C CA . ILE A 1 667 ? 23.516 -5.824 -10.922 1 96.25 667 ILE A CA 1
ATOM 5458 C C . ILE A 1 667 ? 23.547 -5.035 -9.617 1 96.25 667 ILE A C 1
ATOM 5460 O O . ILE A 1 667 ? 23.219 -5.57 -8.555 1 96.25 667 ILE A O 1
ATOM 5464 N N . GLU A 1 668 ? 23.844 -3.791 -9.719 1 92.69 668 GLU A N 1
ATOM 5465 C CA . GLU A 1 668 ? 23.938 -2.939 -8.539 1 92.69 668 GLU A CA 1
ATOM 5466 C C . GLU A 1 668 ? 22.594 -2.82 -7.824 1 92.69 668 GLU A C 1
ATOM 5468 O O . GLU A 1 668 ? 22.547 -2.791 -6.594 1 92.69 668 GLU A O 1
ATOM 5473 N N . ASN A 1 669 ? 21.531 -2.766 -8.625 1 91.31 669 ASN A N 1
ATOM 5474 C CA . ASN A 1 669 ? 20.188 -2.691 -8.047 1 91.31 669 ASN A CA 1
ATOM 5475 C C . ASN A 1 669 ? 19.859 -3.939 -7.234 1 91.31 669 ASN A C 1
ATOM 5477 O O . ASN A 1 669 ? 19.266 -3.844 -6.16 1 91.31 669 ASN A O 1
ATOM 5481 N N . ILE A 1 670 ? 20.234 -5.039 -7.801 1 95.56 670 ILE A N 1
ATOM 5482 C CA . ILE A 1 670 ? 19.922 -6.309 -7.164 1 95.56 670 ILE A CA 1
ATOM 5483 C C . ILE A 1 670 ? 20.703 -6.445 -5.855 1 95.56 670 ILE A C 1
ATOM 5485 O O . ILE A 1 670 ? 20.125 -6.816 -4.828 1 95.56 670 ILE A O 1
ATOM 5489 N N . GLU A 1 671 ? 21.938 -6.168 -5.898 1 94.38 671 GLU A N 1
ATOM 5490 C CA . GLU A 1 671 ? 22.781 -6.27 -4.711 1 94.38 671 GLU A CA 1
ATOM 5491 C C . GLU A 1 671 ? 22.297 -5.336 -3.607 1 94.38 671 GLU A C 1
ATOM 5493 O O . GLU A 1 671 ? 22.203 -5.73 -2.443 1 94.38 671 GLU A O 1
ATOM 5498 N N . GLU A 1 672 ? 22 -4.164 -3.988 1 89.12 672 GLU A N 1
ATOM 5499 C CA . GLU A 1 672 ? 21.484 -3.191 -3.029 1 89.12 672 GLU A CA 1
ATOM 5500 C C . GLU A 1 672 ? 20.141 -3.654 -2.443 1 89.12 672 GLU A C 1
ATOM 5502 O O . GLU A 1 672 ? 19.922 -3.543 -1.236 1 89.12 672 GLU A O 1
ATOM 5507 N N . PHE A 1 673 ? 19.359 -4.102 -3.248 1 90.94 673 PHE A N 1
ATOM 5508 C CA . PHE A 1 673 ? 18.031 -4.531 -2.836 1 90.94 673 PHE A CA 1
ATOM 5509 C C . PHE A 1 673 ? 18.125 -5.703 -1.863 1 90.94 673 PHE A C 1
ATOM 5511 O O . PHE A 1 673 ? 17.406 -5.738 -0.863 1 90.94 673 PHE A O 1
ATOM 5518 N N . ILE A 1 674 ? 18.859 -6.664 -2.209 1 91.62 674 ILE A N 1
ATOM 5519 C CA . ILE A 1 674 ? 18.953 -7.859 -1.378 1 91.62 674 ILE A CA 1
ATOM 5520 C C . ILE A 1 674 ? 19.469 -7.48 0.011 1 91.62 674 ILE A C 1
ATOM 5522 O O . ILE A 1 674 ? 19 -8.023 1.018 1 91.62 674 ILE A O 1
ATOM 5526 N N . GLU A 1 675 ? 20.406 -6.578 0.033 1 88.69 675 GLU A N 1
ATOM 5527 C CA . GLU A 1 675 ? 20.906 -6.102 1.32 1 88.69 675 GLU A CA 1
ATOM 5528 C C . GLU A 1 675 ? 19.797 -5.445 2.133 1 88.69 675 GLU A C 1
ATOM 5530 O O . GLU A 1 675 ? 19.656 -5.695 3.332 1 88.69 675 GLU A O 1
ATOM 5535 N N . LYS A 1 676 ? 19.078 -4.668 1.484 1 85.56 676 LYS A N 1
ATOM 5536 C CA . LYS A 1 676 ? 17.953 -3.996 2.15 1 85.56 676 LYS A CA 1
ATOM 5537 C C . LYS A 1 676 ? 16.891 -4.996 2.574 1 85.56 676 LYS A C 1
ATOM 5539 O O . LYS A 1 676 ? 16.344 -4.906 3.68 1 85.56 676 LYS A O 1
ATOM 5544 N N . PHE A 1 677 ? 16.562 -5.914 1.723 1 92.12 677 PHE A N 1
ATOM 5545 C CA . PHE A 1 677 ? 15.539 -6.93 1.976 1 92.12 677 PHE A CA 1
ATOM 5546 C C . PHE A 1 677 ? 15.906 -7.77 3.193 1 92.12 677 PHE A C 1
ATOM 5548 O O . PHE A 1 677 ? 15.07 -7.984 4.078 1 92.12 677 PHE A O 1
ATOM 5555 N N . LEU A 1 678 ? 17.156 -8.203 3.213 1 91 678 LEU A N 1
ATOM 5556 C CA . LEU A 1 678 ? 17.594 -9.094 4.277 1 91 678 LEU A CA 1
ATOM 5557 C C . LEU A 1 678 ? 17.75 -8.336 5.59 1 91 678 LEU A C 1
ATOM 5559 O O . LEU A 1 678 ? 17.844 -8.953 6.656 1 91 678 LEU A O 1
ATOM 5563 N N . SER A 1 679 ? 17.734 -6.98 5.508 1 88.5 679 SER A N 1
ATOM 5564 C CA . SER A 1 679 ? 17.859 -6.172 6.719 1 88.5 679 SER A CA 1
ATOM 5565 C C . SER A 1 679 ? 16.484 -5.738 7.23 1 88.5 679 SER A C 1
ATOM 5567 O O . SER A 1 679 ? 16.391 -5.098 8.281 1 88.5 679 SER A O 1
ATOM 5569 N N . GLN A 1 680 ? 15.484 -6.012 6.48 1 89 680 GLN A N 1
ATOM 5570 C CA . GLN A 1 680 ? 14.125 -5.664 6.883 1 89 680 GLN A CA 1
ATOM 5571 C C . GLN A 1 680 ? 13.125 -6.715 6.414 1 89 680 GLN A C 1
ATOM 5573 O O . GLN A 1 680 ? 12.352 -6.473 5.488 1 89 680 GLN A O 1
ATOM 5578 N N . MET A 1 681 ? 13.086 -7.762 7.039 1 92.69 681 MET A N 1
ATOM 5579 C CA . MET A 1 681 ? 12.227 -8.875 6.648 1 92.69 681 MET A CA 1
ATOM 5580 C C . MET A 1 681 ? 11.75 -9.641 7.875 1 92.69 681 MET A C 1
ATOM 5582 O O . MET A 1 681 ? 12.211 -9.398 8.992 1 92.69 681 MET A O 1
ATOM 5586 N N . PHE A 1 682 ? 10.742 -10.422 7.699 1 94 682 PHE A N 1
ATOM 5587 C CA . PHE A 1 682 ? 10.203 -11.352 8.68 1 94 682 PHE A CA 1
ATOM 5588 C C . PHE A 1 682 ? 10.125 -12.766 8.102 1 94 682 PHE A C 1
ATOM 5590 O O . PHE A 1 682 ? 9.773 -12.945 6.938 1 94 682 PHE A O 1
ATOM 5597 N N . MET A 1 683 ? 10.492 -13.781 8.922 1 95.94 683 MET A N 1
ATOM 5598 C CA . MET A 1 683 ? 10.461 -15.164 8.461 1 95.94 683 MET A CA 1
ATOM 5599 C C . MET A 1 683 ? 9.375 -15.953 9.18 1 95.94 683 MET A C 1
ATOM 5601 O O . MET A 1 683 ? 9.258 -15.875 10.406 1 95.94 683 MET A O 1
ATOM 5605 N N . GLU A 1 684 ? 8.617 -16.641 8.422 1 95.56 684 GLU A N 1
ATOM 5606 C CA . GLU A 1 684 ? 7.691 -17.625 8.969 1 95.56 684 GLU A CA 1
ATOM 5607 C C . GLU A 1 684 ? 8 -19.016 8.438 1 95.56 684 GLU A C 1
ATOM 5609 O O . GLU A 1 684 ? 8.094 -19.219 7.223 1 95.56 684 GLU A O 1
ATOM 5614 N N . SER A 1 685 ? 8.203 -19.969 9.344 1 97.25 685 SER A N 1
ATOM 5615 C CA . SER A 1 685 ? 8.688 -21.266 8.922 1 97.25 685 SER A CA 1
ATOM 5616 C C . SER A 1 685 ? 7.801 -22.391 9.461 1 97.25 685 SER A C 1
ATOM 5618 O O . SER A 1 685 ? 7.066 -22.203 10.43 1 97.25 685 SER A O 1
ATOM 5620 N N . LEU A 1 686 ? 7.805 -23.484 8.781 1 98.12 686 LEU A N 1
ATOM 5621 C CA . LEU A 1 686 ? 7.191 -24.75 9.18 1 98.12 686 LEU A CA 1
ATOM 5622 C C . LEU A 1 686 ? 8.219 -25.875 9.188 1 98.12 686 LEU A C 1
ATOM 5624 O O . LEU A 1 686 ? 8.922 -26.078 8.195 1 98.12 686 LEU A O 1
ATOM 5628 N N . VAL A 1 687 ? 8.391 -26.5 10.289 1 98.12 687 VAL A N 1
ATOM 5629 C CA . VAL A 1 687 ? 9.211 -27.703 10.422 1 98.12 687 VAL A CA 1
ATOM 5630 C C . VAL A 1 687 ? 8.32 -28.906 10.734 1 98.12 687 VAL A C 1
ATOM 5632 O O . VAL A 1 687 ? 7.676 -28.953 11.789 1 98.12 687 VAL A O 1
ATOM 5635 N N . TYR A 1 688 ? 8.281 -29.828 9.836 1 97.75 688 TYR A N 1
ATOM 5636 C CA . TYR A 1 688 ? 7.383 -30.969 9.969 1 97.75 688 TYR A CA 1
ATOM 5637 C C . TYR A 1 688 ? 8.055 -32.25 9.516 1 97.75 688 TYR A C 1
ATOM 5639 O O . TYR A 1 688 ? 8.797 -32.25 8.531 1 97.75 688 TYR A O 1
ATOM 5647 N N . GLY A 1 689 ? 7.832 -33.375 10.188 1 96.81 689 GLY A N 1
ATOM 5648 C CA . GLY A 1 689 ? 8.32 -34.688 9.773 1 96.81 689 GLY A CA 1
ATOM 5649 C C . GLY A 1 689 ? 9.023 -35.438 10.891 1 96.81 689 GLY A C 1
ATOM 5650 O O . GLY A 1 689 ? 8.617 -35.375 12.047 1 96.81 689 GLY A O 1
ATOM 5651 N N . ASN A 1 690 ? 10.039 -36.25 10.508 1 96.06 690 ASN A N 1
ATOM 5652 C CA . ASN A 1 690 ? 10.836 -37.031 11.461 1 96.06 690 ASN A CA 1
ATOM 5653 C C . ASN A 1 690 ? 11.891 -36.156 12.141 1 96.06 690 ASN A C 1
ATOM 5655 O O . ASN A 1 690 ? 13.086 -36.375 11.953 1 96.06 690 ASN A O 1
ATOM 5659 N N . ILE A 1 691 ? 11.414 -35.281 12.891 1 95.81 691 ILE A N 1
ATOM 5660 C CA . ILE A 1 691 ? 12.25 -34.312 13.602 1 95.81 691 ILE A CA 1
ATOM 5661 C C . ILE A 1 691 ? 11.641 -34.031 14.969 1 95.81 691 ILE A C 1
ATOM 5663 O O . ILE A 1 691 ? 10.422 -33.906 15.102 1 95.81 691 ILE A O 1
ATOM 5667 N N . ASP A 1 692 ? 12.453 -34 15.93 1 94.25 692 ASP A N 1
ATOM 5668 C CA . ASP A 1 692 ? 11.961 -33.656 17.266 1 94.25 692 ASP A CA 1
ATOM 5669 C C . ASP A 1 692 ? 12.18 -32.188 17.562 1 94.25 692 ASP A C 1
ATOM 5671 O O . ASP A 1 692 ? 12.773 -31.453 16.766 1 94.25 692 ASP A O 1
ATOM 5675 N N . LYS A 1 693 ? 11.664 -31.703 18.656 1 94.5 693 LYS A N 1
ATOM 5676 C CA . LYS A 1 693 ? 11.656 -30.281 19 1 94.5 693 LYS A CA 1
ATOM 5677 C C . LYS A 1 693 ? 13.078 -29.75 19.141 1 94.5 693 LYS A C 1
ATOM 5679 O O . LYS A 1 693 ? 13.398 -28.688 18.609 1 94.5 693 LYS A O 1
ATOM 5684 N N . PRO A 1 694 ? 14.031 -30.375 19.797 1 94.56 694 PRO A N 1
ATOM 5685 C CA . PRO A 1 694 ? 15.391 -29.859 19.891 1 94.56 694 PRO A CA 1
ATOM 5686 C C . PRO A 1 694 ? 16.062 -29.672 18.531 1 94.56 694 PRO A C 1
ATOM 5688 O O . PRO A 1 694 ? 16.734 -28.656 18.312 1 94.56 694 PRO A O 1
ATOM 5691 N N . LYS A 1 695 ? 15.883 -30.641 17.734 1 94.75 695 LYS A N 1
ATOM 5692 C CA . LYS A 1 695 ? 16.469 -30.516 16.391 1 94.75 695 LYS A CA 1
ATOM 5693 C C . LYS A 1 695 ? 15.82 -29.375 15.609 1 94.75 695 LYS A C 1
ATOM 5695 O O . LYS A 1 695 ? 16.484 -28.688 14.828 1 94.75 695 LYS A O 1
ATOM 5700 N N . ALA A 1 696 ? 14.523 -29.281 15.766 1 96.56 696 ALA A N 1
ATOM 5701 C CA . ALA A 1 696 ? 13.836 -28.156 15.125 1 96.56 696 ALA A CA 1
ATOM 5702 C C . ALA A 1 696 ? 14.398 -26.828 15.602 1 96.56 696 ALA A C 1
ATOM 5704 O O . ALA A 1 696 ? 14.594 -25.906 14.805 1 96.56 696 ALA A O 1
ATOM 5705 N N . LEU A 1 697 ? 14.672 -26.703 16.828 1 96.81 697 LEU A N 1
ATOM 5706 C CA . LEU A 1 697 ? 15.219 -25.469 17.391 1 96.81 697 LEU A CA 1
ATOM 5707 C C . LEU A 1 697 ? 16.641 -25.219 16.891 1 96.81 697 LEU A C 1
ATOM 5709 O O . LEU A 1 697 ? 17.047 -24.078 16.703 1 96.81 697 LEU A O 1
ATOM 5713 N N . GLU A 1 698 ? 17.312 -26.281 16.688 1 96.12 698 GLU A N 1
ATOM 5714 C CA . GLU A 1 698 ? 18.625 -26.141 16.078 1 96.12 698 GLU A CA 1
ATOM 5715 C C . GLU A 1 698 ? 18.531 -25.531 14.68 1 96.12 698 GLU A C 1
ATOM 5717 O O . GLU A 1 698 ? 19.344 -24.672 14.312 1 96.12 698 GLU A O 1
ATOM 5722 N N . LEU A 1 699 ? 17.594 -26.016 13.938 1 96.44 699 LEU A N 1
ATOM 5723 C CA . LEU A 1 699 ? 17.375 -25.453 12.602 1 96.44 699 LEU A CA 1
ATOM 5724 C C . LEU A 1 699 ? 17.031 -23.969 12.68 1 96.44 699 LEU A C 1
ATOM 5726 O O . LEU A 1 699 ? 17.5 -23.188 11.859 1 96.44 699 LEU A O 1
ATOM 5730 N N . ILE A 1 700 ? 16.234 -23.594 13.641 1 95.19 700 ILE A N 1
ATOM 5731 C CA . ILE A 1 700 ? 15.828 -22.203 13.844 1 95.19 700 ILE A CA 1
ATOM 5732 C C . ILE A 1 700 ? 17.062 -21.344 14.148 1 95.19 700 ILE A C 1
ATOM 5734 O O . ILE A 1 700 ? 17.156 -20.203 13.672 1 95.19 700 ILE A O 1
ATOM 5738 N N . GLN A 1 701 ? 17.969 -21.828 14.867 1 95 701 GLN A N 1
ATOM 5739 C CA . GLN A 1 701 ? 19.188 -21.094 15.18 1 95 701 GLN A CA 1
ATOM 5740 C C . GLN A 1 701 ? 20.016 -20.844 13.922 1 95 701 GLN A C 1
ATOM 5742 O O . GLN A 1 701 ? 20.594 -19.766 13.75 1 95 701 GLN A O 1
ATOM 5747 N N . ILE A 1 702 ? 20.031 -21.859 13.141 1 94.69 702 ILE A N 1
ATOM 5748 C CA . ILE A 1 702 ? 20.734 -21.719 11.875 1 94.69 702 ILE A CA 1
ATOM 5749 C C . ILE A 1 702 ? 20.109 -20.594 11.062 1 94.69 702 ILE A C 1
ATOM 5751 O O . ILE A 1 702 ? 20.812 -19.828 10.391 1 94.69 702 ILE A O 1
ATOM 5755 N N . LEU A 1 703 ? 18.828 -20.438 11.156 1 94.12 703 LEU A N 1
ATOM 5756 C CA . LEU A 1 703 ? 18.062 -19.469 10.367 1 94.12 703 LEU A CA 1
ATOM 5757 C C . LEU A 1 703 ? 18.172 -18.078 10.961 1 94.12 703 LEU A C 1
ATOM 5759 O O . LEU A 1 703 ? 18.297 -17.094 10.234 1 94.12 703 LEU A O 1
ATOM 5763 N N . GLU A 1 704 ? 18.109 -17.953 12.25 1 93.44 704 GLU A N 1
ATOM 5764 C CA . GLU A 1 704 ? 17.906 -16.656 12.898 1 93.44 704 GLU A CA 1
ATOM 5765 C C . GLU A 1 704 ? 19.234 -15.984 13.234 1 93.44 704 GLU A C 1
ATOM 5767 O O . GLU A 1 704 ? 19.359 -14.766 13.078 1 93.44 704 GLU A O 1
ATOM 5772 N N . LYS A 1 705 ? 20.219 -16.672 13.664 1 91.44 705 LYS A N 1
ATOM 5773 C CA . LYS A 1 705 ? 21.469 -16.125 14.219 1 91.44 705 LYS A CA 1
ATOM 5774 C C . LYS A 1 705 ? 22.188 -15.25 13.203 1 91.44 705 LYS A C 1
ATOM 5776 O O . LYS A 1 705 ? 22.672 -14.172 13.539 1 91.44 705 LYS A O 1
ATOM 5781 N N . PRO A 1 706 ? 22.234 -15.68 11.977 1 90.75 706 PRO A N 1
ATOM 5782 C CA . PRO A 1 706 ? 22.984 -14.875 11.023 1 90.75 706 PRO A CA 1
ATOM 5783 C C . PRO A 1 706 ? 22.359 -13.5 10.789 1 90.75 706 PRO A C 1
ATOM 5785 O O . PRO A 1 706 ? 23.062 -12.562 10.375 1 90.75 706 PRO A O 1
ATOM 5788 N N . PHE A 1 707 ? 21.109 -13.281 11.07 1 88.81 707 PHE A N 1
ATOM 5789 C CA . PHE A 1 707 ? 20.422 -12.039 10.742 1 88.81 707 PHE A CA 1
ATOM 5790 C C . PHE A 1 707 ? 20.312 -11.141 11.961 1 88.81 707 PHE A C 1
ATOM 5792 O O . PHE A 1 707 ? 20.156 -9.922 11.836 1 88.81 707 PHE A O 1
ATOM 5799 N N . LEU A 1 708 ? 20.188 -11.586 13.242 1 81.5 708 LEU A N 1
ATOM 5800 C CA . LEU A 1 708 ? 20.016 -10.82 14.477 1 81.5 708 LEU A CA 1
ATOM 5801 C C . LEU A 1 708 ? 21.188 -9.883 14.703 1 81.5 708 LEU A C 1
ATOM 5803 O O . LEU A 1 708 ? 21.016 -8.781 15.227 1 81.5 708 LEU A O 1
ATOM 5807 N N . GLY A 1 709 ? 22.328 -10.078 14.133 1 72.12 709 GLY A N 1
ATOM 5808 C CA . GLY A 1 709 ? 23.531 -9.289 14.414 1 72.12 709 GLY A CA 1
ATOM 5809 C C . GLY A 1 709 ? 23.969 -8.445 13.234 1 72.12 709 GLY A C 1
ATOM 5810 O O . GLY A 1 709 ? 25.016 -7.797 13.289 1 72.12 709 GLY A O 1
ATOM 5811 N N . ARG A 1 710 ? 23 -8.289 12.422 1 75.5 710 ARG A N 1
ATOM 5812 C CA . ARG A 1 710 ? 23.391 -7.527 11.234 1 75.5 710 ARG A CA 1
ATOM 5813 C C . ARG A 1 710 ? 23.172 -6.031 11.453 1 75.5 710 ARG A C 1
ATOM 5815 O O . ARG A 1 710 ? 22.156 -5.621 12.023 1 75.5 710 ARG A O 1
ATOM 5822 N N . ASP A 1 711 ? 24.094 -5.316 11.164 1 71.38 711 ASP A N 1
ATOM 5823 C CA . ASP A 1 711 ? 24.031 -3.863 11.273 1 71.38 711 ASP A CA 1
ATOM 5824 C C . ASP A 1 711 ? 22.922 -3.293 10.391 1 71.38 711 ASP A C 1
ATOM 5826 O O . ASP A 1 711 ? 22.828 -3.627 9.211 1 71.38 711 ASP A O 1
ATOM 5830 N N . GLY A 1 712 ? 21.969 -2.639 11.094 1 75.12 712 GLY A N 1
ATOM 5831 C CA . GLY A 1 712 ? 20.953 -1.956 10.328 1 75.12 712 GLY A CA 1
ATOM 5832 C C . GLY A 1 712 ? 19.656 -2.742 10.227 1 75.12 712 GLY A C 1
ATOM 5833 O O . GLY A 1 712 ? 18.734 -2.355 9.492 1 75.12 712 GLY A O 1
ATOM 5834 N N . PHE A 1 713 ? 19.703 -3.859 10.852 1 84.06 713 PHE A N 1
ATOM 5835 C CA . PHE A 1 713 ? 18.469 -4.625 10.805 1 84.06 713 PHE A CA 1
ATOM 5836 C C . PHE A 1 713 ? 17.328 -3.875 11.5 1 84.06 713 PHE A C 1
ATOM 5838 O O . PHE A 1 713 ? 17.531 -3.307 12.578 1 84.06 713 PHE A O 1
ATOM 5845 N N . ARG A 1 714 ? 16.266 -3.861 10.859 1 85.69 714 ARG A N 1
ATOM 5846 C CA . ARG A 1 714 ? 15.062 -3.23 11.406 1 85.69 714 ARG A CA 1
ATOM 5847 C C . ARG A 1 714 ? 13.875 -4.184 11.367 1 85.69 714 ARG A C 1
ATOM 5849 O O . ARG A 1 714 ? 13.555 -4.746 10.32 1 85.69 714 ARG A O 1
ATOM 5856 N N . ARG A 1 715 ? 13.234 -4.262 12.453 1 86.38 715 ARG A N 1
ATOM 5857 C CA . ARG A 1 715 ? 12.078 -5.141 12.516 1 86.38 715 ARG A CA 1
ATOM 5858 C C . ARG A 1 715 ? 10.914 -4.578 11.703 1 86.38 715 ARG A C 1
ATOM 5860 O O . ARG A 1 715 ? 10.781 -3.361 11.57 1 86.38 715 ARG A O 1
ATOM 5867 N N . LEU A 1 716 ? 10.117 -5.41 11.148 1 89.06 716 LEU A N 1
ATOM 5868 C CA . LEU A 1 716 ? 8.891 -5 10.484 1 89.06 716 LEU A CA 1
ATOM 5869 C C . LEU A 1 716 ? 7.777 -4.742 11.492 1 89.06 716 LEU A C 1
ATOM 5871 O O . LEU A 1 716 ? 7.578 -5.531 12.422 1 89.06 716 LEU A O 1
ATOM 5875 N N . LEU A 1 717 ? 7.168 -3.645 11.305 1 88.5 717 LEU A N 1
ATOM 5876 C CA . LEU A 1 717 ? 6.02 -3.35 12.156 1 88.5 717 LEU A CA 1
ATOM 5877 C C . LEU A 1 717 ? 4.781 -4.105 11.68 1 88.5 717 LEU A C 1
ATOM 5879 O O . LEU A 1 717 ? 4.691 -4.477 10.508 1 88.5 717 LEU A O 1
ATOM 5883 N N . PRO A 1 718 ? 3.805 -4.332 12.562 1 87.19 718 PRO A N 1
ATOM 5884 C CA . PRO A 1 718 ? 2.611 -5.105 12.211 1 87.19 718 PRO A CA 1
ATOM 5885 C C . PRO A 1 718 ? 1.892 -4.551 10.984 1 87.19 718 PRO A C 1
ATOM 5887 O O . PRO A 1 718 ? 1.432 -5.32 10.133 1 87.19 718 PRO A O 1
ATOM 5890 N N . ARG A 1 719 ? 1.803 -3.314 10.828 1 88.44 719 ARG A N 1
ATOM 5891 C CA . ARG A 1 719 ? 1.098 -2.709 9.703 1 88.44 719 ARG A CA 1
ATOM 5892 C C . ARG A 1 719 ? 1.825 -2.979 8.391 1 88.44 719 ARG A C 1
ATOM 5894 O O . ARG A 1 719 ? 1.213 -2.967 7.324 1 88.44 719 ARG A O 1
ATOM 5901 N N . GLN A 1 720 ? 3.15 -3.193 8.445 1 88.25 720 GLN A N 1
ATOM 5902 C CA . GLN A 1 720 ? 3.943 -3.49 7.258 1 88.25 720 GLN A CA 1
ATOM 5903 C C . GLN A 1 720 ? 3.771 -4.945 6.828 1 88.25 720 GLN A C 1
ATOM 5905 O O . GLN A 1 720 ? 4.133 -5.316 5.711 1 88.25 720 GLN A O 1
ATOM 5910 N N . MET A 1 721 ? 3.205 -5.773 7.719 1 88.5 721 MET A N 1
ATOM 5911 C CA . MET A 1 721 ? 3.09 -7.207 7.465 1 88.5 721 MET A CA 1
ATOM 5912 C C . MET A 1 721 ? 1.707 -7.555 6.926 1 88.5 721 MET A C 1
ATOM 5914 O O . MET A 1 721 ? 1.425 -8.719 6.633 1 88.5 721 MET A O 1
ATOM 5918 N N . VAL A 1 722 ? 0.866 -6.52 6.77 1 88.12 722 VAL A N 1
ATOM 5919 C CA . VAL A 1 722 ? -0.488 -6.75 6.273 1 88.12 722 VAL A CA 1
ATOM 5920 C C . VAL A 1 722 ? -0.44 -7.145 4.801 1 88.12 722 VAL A C 1
ATOM 5922 O O . VAL A 1 722 ? 0.298 -6.543 4.016 1 88.12 722 VAL A O 1
ATOM 5925 N N . ARG A 1 723 ? -1.226 -8.156 4.418 1 89.75 723 ARG A N 1
ATOM 5926 C CA . ARG A 1 723 ? -1.243 -8.664 3.051 1 89.75 723 ARG A CA 1
ATOM 5927 C C . ARG A 1 723 ? -2.193 -7.852 2.176 1 89.75 723 ARG A C 1
ATOM 5929 O O . ARG A 1 723 ? -2.941 -7.012 2.68 1 89.75 723 ARG A O 1
ATOM 5936 N N . SER A 1 724 ? -2.156 -8.102 0.896 1 91.88 724 SER A N 1
ATOM 5937 C CA . SER A 1 724 ? -2.945 -7.379 -0.097 1 91.88 724 SER A CA 1
ATOM 5938 C C . SER A 1 724 ? -4.43 -7.699 0.034 1 91.88 724 SER A C 1
ATOM 5940 O O . SER A 1 724 ? -4.797 -8.812 0.413 1 91.88 724 SER A O 1
ATOM 5942 N N . ARG A 1 725 ? -5.258 -6.762 -0.32 1 95.31 725 ARG A N 1
ATOM 5943 C CA . ARG A 1 725 ? -6.711 -6.898 -0.296 1 95.31 725 ARG A CA 1
ATOM 5944 C C . ARG A 1 725 ? -7.258 -7.16 -1.694 1 95.31 725 ARG A C 1
ATOM 5946 O O . ARG A 1 725 ? -6.508 -7.152 -2.674 1 95.31 725 ARG A O 1
ATOM 5953 N N . GLU A 1 726 ? -8.516 -7.523 -1.754 1 97.06 726 GLU A N 1
ATOM 5954 C CA . GLU A 1 726 ? -9.211 -7.707 -3.023 1 97.06 726 GLU A CA 1
ATOM 5955 C C . GLU A 1 726 ? -10.227 -6.594 -3.262 1 97.06 726 GLU A C 1
ATOM 5957 O O . GLU A 1 726 ? -10.852 -6.109 -2.32 1 97.06 726 GLU A O 1
ATOM 5962 N N . VAL A 1 727 ? -10.398 -6.16 -4.488 1 97.56 727 VAL A N 1
ATOM 5963 C CA . VAL A 1 727 ? -11.375 -5.156 -4.883 1 97.56 727 VAL A CA 1
ATOM 5964 C C . VAL A 1 727 ? -12.789 -5.703 -4.688 1 97.56 727 VAL A C 1
ATOM 5966 O O . VAL A 1 727 ? -13.07 -6.852 -5.039 1 97.56 727 VAL A O 1
ATOM 5969 N N . ARG A 1 728 ? -13.641 -5.023 -4.109 1 97.5 728 ARG A N 1
ATOM 5970 C CA . ARG A 1 728 ? -15.031 -5.43 -3.918 1 97.5 728 ARG A CA 1
ATOM 5971 C C . ARG A 1 728 ? -15.938 -4.789 -4.965 1 97.5 728 ARG A C 1
ATOM 5973 O O . ARG A 1 728 ? -16.062 -3.564 -5.023 1 97.5 728 ARG A O 1
ATOM 5980 N N . LEU A 1 729 ? -16.547 -5.613 -5.738 1 97.12 729 LEU A N 1
ATOM 5981 C CA . LEU A 1 729 ? -17.547 -5.109 -6.684 1 97.12 729 LEU A CA 1
ATOM 5982 C C . LEU A 1 729 ? -18.797 -4.629 -5.957 1 97.12 729 LEU A C 1
ATOM 5984 O O . LEU A 1 729 ? -19.094 -5.109 -4.863 1 97.12 729 LEU A O 1
ATOM 5988 N N . GLU A 1 730 ? -19.516 -3.705 -6.551 1 94.75 730 GLU A N 1
ATOM 5989 C CA . GLU A 1 730 ? -20.75 -3.203 -5.965 1 94.75 730 GLU A CA 1
ATOM 5990 C C . GLU A 1 730 ? -21.891 -4.219 -6.105 1 94.75 730 GLU A C 1
ATOM 5992 O O . GLU A 1 730 ? -21.812 -5.121 -6.945 1 94.75 730 GLU A O 1
ATOM 5997 N N . ASP A 1 731 ? -22.891 -4.109 -5.285 1 94.44 731 ASP A N 1
ATOM 5998 C CA . ASP A 1 731 ? -24.062 -4.988 -5.387 1 94.44 731 ASP A CA 1
ATOM 5999 C C . ASP A 1 731 ? -24.703 -4.891 -6.77 1 94.44 731 ASP A C 1
ATOM 6001 O O . ASP A 1 731 ? -24.922 -3.793 -7.277 1 94.44 731 ASP A O 1
ATOM 6005 N N . ARG A 1 732 ? -24.922 -6.023 -7.449 1 94 732 ARG A N 1
ATOM 6006 C CA . ARG A 1 732 ? -25.578 -6.16 -8.742 1 94 732 ARG A CA 1
ATOM 6007 C C . ARG A 1 732 ? -24.688 -5.621 -9.867 1 94 732 ARG A C 1
ATOM 6009 O O . ARG A 1 732 ? -25.172 -5.332 -10.961 1 94 732 ARG A O 1
ATOM 6016 N N . GLU A 1 733 ? -23.391 -5.5 -9.508 1 94.75 733 GLU A N 1
ATOM 6017 C CA . GLU A 1 733 ? -22.484 -4.973 -10.516 1 94.75 733 GLU A CA 1
ATOM 6018 C C . GLU A 1 733 ? -22.016 -6.074 -11.461 1 94.75 733 GLU A C 1
ATOM 6020 O O . GLU A 1 733 ? -21.75 -7.195 -11.031 1 94.75 733 GLU A O 1
ATOM 6025 N N . SER A 1 734 ? -21.984 -5.828 -12.75 1 96.12 734 SER A N 1
ATOM 6026 C CA . SER A 1 734 ? -21.391 -6.652 -13.789 1 96.12 734 SER A CA 1
ATOM 6027 C C . SER A 1 734 ? -20.297 -5.887 -14.539 1 96.12 734 SER A C 1
ATOM 6029 O O . SER A 1 734 ? -20.594 -4.934 -15.266 1 96.12 734 SER A O 1
ATOM 6031 N N . ALA A 1 735 ? -19.078 -6.277 -14.297 1 96.88 735 ALA A N 1
ATOM 6032 C CA . ALA A 1 735 ? -17.938 -5.629 -14.961 1 96.88 735 ALA A CA 1
ATOM 6033 C C . ALA A 1 735 ? -17.359 -6.531 -16.047 1 96.88 735 ALA A C 1
ATOM 6035 O O . ALA A 1 735 ? -17.453 -7.758 -15.953 1 96.88 735 ALA A O 1
ATOM 6036 N N . LEU A 1 736 ? -16.75 -5.969 -17.078 1 97.44 736 LEU A N 1
ATOM 6037 C CA . LEU A 1 736 ? -16.172 -6.699 -18.203 1 97.44 736 LEU A CA 1
ATOM 6038 C C . LEU A 1 736 ? -14.805 -6.129 -18.578 1 97.44 736 LEU A C 1
ATOM 6040 O O . LEU A 1 736 ? -14.672 -4.922 -18.781 1 97.44 736 LEU A O 1
ATOM 6044 N N . PHE A 1 737 ? -13.805 -6.922 -18.531 1 97.5 737 PHE A N 1
ATOM 6045 C CA . PHE A 1 737 ? -12.484 -6.586 -19.062 1 97.5 737 PHE A CA 1
ATOM 6046 C C . PHE A 1 737 ? -12.188 -7.363 -20.328 1 97.5 737 PHE A C 1
ATOM 6048 O O . PHE A 1 737 ? -12.32 -8.586 -20.375 1 97.5 737 PHE A O 1
ATOM 6055 N N . GLU A 1 738 ? -11.742 -6.723 -21.328 1 96.19 738 GLU A N 1
ATOM 6056 C CA . GLU A 1 738 ? -11.484 -7.352 -22.625 1 96.19 738 GLU A CA 1
ATOM 6057 C C . GLU A 1 738 ? -10.023 -7.195 -23.031 1 96.19 738 GLU A C 1
ATOM 6059 O O . GLU A 1 738 ? -9.414 -6.145 -22.812 1 96.19 738 GLU A O 1
ATOM 6064 N N . THR A 1 739 ? -9.461 -8.266 -23.516 1 94 739 THR A N 1
ATOM 6065 C CA . THR A 1 739 ? -8.133 -8.266 -24.109 1 94 739 THR A CA 1
ATOM 6066 C C . THR A 1 739 ? -8.062 -9.211 -25.297 1 94 739 THR A C 1
ATOM 6068 O O . THR A 1 739 ? -9.055 -9.859 -25.641 1 94 739 THR A O 1
ATOM 6071 N N . THR A 1 740 ? -6.934 -9.242 -26.016 1 92.94 740 THR A N 1
ATOM 6072 C CA . THR A 1 740 ? -6.84 -10.039 -27.234 1 92.94 740 THR A CA 1
ATOM 6073 C C . THR A 1 740 ? -5.668 -11.008 -27.156 1 92.94 740 THR A C 1
ATOM 6075 O O . THR A 1 740 ? -4.773 -10.852 -26.328 1 92.94 740 THR A O 1
ATOM 6078 N N . SER A 1 741 ? -5.793 -12.109 -27.891 1 90.69 741 SER A N 1
ATOM 6079 C CA . SER A 1 741 ? -4.707 -13.062 -28.125 1 90.69 741 SER A CA 1
ATOM 6080 C C . SER A 1 741 ? -4.379 -13.188 -29.609 1 90.69 741 SER A C 1
ATOM 6082 O O . SER A 1 741 ? -5.266 -13.438 -30.422 1 90.69 741 SER A O 1
ATOM 6084 N N . ASP A 1 742 ? -3.127 -13.141 -29.984 1 89.06 742 ASP A N 1
ATOM 6085 C CA . ASP A 1 742 ? -2.719 -13.133 -31.391 1 89.06 742 ASP A CA 1
ATOM 6086 C C . ASP A 1 742 ? -2.105 -14.469 -31.797 1 89.06 742 ASP A C 1
ATOM 6088 O O . ASP A 1 742 ? -1.668 -14.633 -32.938 1 89.06 742 ASP A O 1
ATOM 6092 N N . HIS A 1 743 ? -2.186 -15.477 -30.969 1 87.25 743 HIS A N 1
ATOM 6093 C CA . HIS A 1 743 ? -1.417 -16.672 -31.266 1 87.25 743 HIS A CA 1
ATOM 6094 C C . HIS A 1 743 ? -2.305 -17.922 -31.234 1 87.25 743 HIS A C 1
ATOM 6096 O O . HIS A 1 743 ? -1.919 -18.969 -31.75 1 87.25 743 HIS A O 1
ATOM 6102 N N . HIS A 1 744 ? -3.414 -17.781 -30.641 1 87.81 744 HIS A N 1
ATOM 6103 C CA . HIS A 1 744 ? -4.34 -18.906 -30.578 1 87.81 744 HIS A CA 1
ATOM 6104 C C . HIS A 1 744 ? -5.641 -18.594 -31.312 1 87.81 744 HIS A C 1
ATOM 6106 O O . HIS A 1 744 ? -6.129 -17.469 -31.266 1 87.81 744 HIS A O 1
ATOM 6112 N N . SER A 1 745 ? -6.145 -19.562 -31.969 1 86.88 745 SER A N 1
ATOM 6113 C CA . SER A 1 745 ? -7.391 -19.391 -32.688 1 86.88 745 SER A CA 1
ATOM 6114 C C . SER A 1 745 ? -8.594 -19.391 -31.766 1 86.88 745 SER A C 1
ATOM 6116 O O . SER A 1 745 ? -9.656 -18.859 -32.094 1 86.88 745 SER A O 1
ATOM 6118 N N . SER A 1 746 ? -8.391 -19.969 -30.594 1 90.06 746 SER A N 1
ATOM 6119 C CA . SER A 1 746 ? -9.484 -20.031 -29.641 1 90.06 746 SER A CA 1
ATOM 6120 C C . SER A 1 746 ? -9.539 -18.766 -28.781 1 90.06 746 SER A C 1
ATOM 6122 O O . SER A 1 746 ? -8.508 -18.141 -28.531 1 90.06 746 SER A O 1
ATOM 6124 N N . SER A 1 747 ? -10.719 -18.391 -28.453 1 93.5 747 SER A N 1
ATOM 6125 C CA . SER A 1 747 ? -10.961 -17.344 -27.453 1 93.5 747 SER A CA 1
ATOM 6126 C C . SER A 1 747 ? -11.25 -17.953 -26.078 1 93.5 747 SER A C 1
ATOM 6128 O O . SER A 1 747 ? -11.227 -19.172 -25.922 1 93.5 747 SER A O 1
ATOM 6130 N N . CYS A 1 748 ? -11.414 -17.094 -25.078 1 96.81 748 CYS A N 1
ATOM 6131 C CA . CYS A 1 748 ? -11.703 -17.609 -23.75 1 96.81 748 CYS A CA 1
ATOM 6132 C C . CYS A 1 748 ? -12.562 -16.641 -22.953 1 96.81 748 CYS A C 1
ATOM 6134 O O . CYS A 1 748 ? -12.414 -15.422 -23.094 1 96.81 748 CYS A O 1
ATOM 6136 N N . VAL A 1 749 ? -13.492 -17.141 -22.219 1 97.69 749 VAL A N 1
ATOM 6137 C CA . VAL A 1 749 ? -14.305 -16.375 -21.281 1 97.69 749 VAL A CA 1
ATOM 6138 C C . VAL A 1 749 ? -14.078 -16.891 -19.859 1 97.69 749 VAL A C 1
ATOM 6140 O O . VAL A 1 749 ? -14.172 -18.094 -19.609 1 97.69 749 VAL A O 1
ATOM 6143 N N . TYR A 1 750 ? -13.727 -16.031 -19 1 98 750 TYR A N 1
ATOM 6144 C CA . TYR A 1 750 ? -13.594 -16.281 -17.578 1 98 750 TYR A CA 1
ATOM 6145 C C . TYR A 1 750 ? -14.625 -15.484 -16.781 1 98 750 TYR A C 1
ATOM 6147 O O . TYR A 1 750 ? -14.578 -14.25 -16.766 1 98 750 TYR A O 1
ATOM 6155 N N . ILE A 1 751 ? -15.586 -16.156 -16.188 1 98 751 ILE A N 1
ATOM 6156 C CA . ILE A 1 751 ? -16.594 -15.5 -15.344 1 98 751 ILE A CA 1
ATOM 6157 C C . ILE A 1 751 ? -16.219 -15.688 -13.867 1 98 751 ILE A C 1
ATOM 6159 O O . ILE A 1 751 ? -16.062 -16.812 -13.398 1 98 751 ILE A O 1
ATOM 6163 N N . HIS A 1 752 ? -16.016 -14.602 -13.211 1 97.94 752 HIS A N 1
ATOM 6164 C CA . HIS A 1 752 ? -15.727 -14.562 -11.781 1 97.94 752 HIS A CA 1
ATOM 6165 C C . HIS A 1 752 ? -16.906 -14.023 -10.992 1 97.94 752 HIS A C 1
ATOM 6167 O O . HIS A 1 752 ? -17.297 -12.859 -11.148 1 97.94 752 HIS A O 1
ATOM 6173 N N . LEU A 1 753 ? -17.516 -14.82 -10.148 1 98.12 753 LEU A N 1
ATOM 6174 C CA . LEU A 1 753 ? -18.594 -14.391 -9.25 1 98.12 753 LEU A CA 1
ATOM 6175 C C . LEU A 1 753 ? -18.094 -14.32 -7.809 1 98.12 753 LEU A C 1
ATOM 6177 O O . LEU A 1 753 ? -17.875 -15.359 -7.176 1 98.12 753 LEU A O 1
ATOM 6181 N N . GLN A 1 754 ? -17.969 -13.141 -7.301 1 96.62 754 GLN A N 1
ATOM 6182 C CA . GLN A 1 754 ? -17.484 -12.953 -5.938 1 96.62 754 GLN A CA 1
ATOM 6183 C C . GLN A 1 754 ? -18.562 -13.359 -4.922 1 96.62 754 GLN A C 1
ATOM 6185 O O . GLN A 1 754 ? -19.703 -12.922 -5.016 1 96.62 754 GLN A O 1
ATOM 6190 N N . CYS A 1 755 ? -18.188 -14.094 -3.926 1 97.25 755 CYS A N 1
ATOM 6191 C CA . CYS A 1 755 ? -19.172 -14.641 -2.992 1 97.25 755 CYS A CA 1
ATOM 6192 C C . CYS A 1 755 ? -18.891 -14.164 -1.571 1 97.25 755 CYS A C 1
ATOM 6194 O O . CYS A 1 755 ? -19.328 -14.797 -0.606 1 97.25 755 CYS A O 1
ATOM 6196 N N . GLY A 1 756 ? -18.062 -13.125 -1.367 1 95.19 756 GLY A N 1
ATOM 6197 C CA . GLY A 1 756 ? -17.891 -12.508 -0.063 1 95.19 756 GLY A CA 1
ATOM 6198 C C . GLY A 1 756 ? -16.688 -13.055 0.695 1 95.19 756 GLY A C 1
ATOM 6199 O O . GLY A 1 756 ? -15.945 -13.883 0.172 1 95.19 756 GLY A O 1
ATOM 6200 N N . VAL A 1 757 ? -16.516 -12.586 1.933 1 95.12 757 VAL A N 1
ATOM 6201 C CA . VAL A 1 757 ? -15.383 -12.945 2.791 1 95.12 757 VAL A CA 1
ATOM 6202 C C . VAL A 1 757 ? -15.539 -14.375 3.283 1 95.12 757 VAL A C 1
ATOM 6204 O O . VAL A 1 757 ? -16.641 -14.797 3.641 1 95.12 757 VAL A O 1
ATOM 6207 N N . GLN A 1 758 ? -14.492 -15.047 3.338 1 94.81 758 GLN A N 1
ATOM 6208 C CA . GLN A 1 758 ? -14.531 -16.453 3.713 1 94.81 758 GLN A CA 1
ATOM 6209 C C . GLN A 1 758 ? -14.977 -16.625 5.164 1 94.81 758 GLN A C 1
ATOM 6211 O O . GLN A 1 758 ? -14.68 -15.781 6.012 1 94.81 758 GLN A O 1
ATOM 6216 N N . SER A 1 759 ? -15.734 -17.656 5.422 1 93.81 759 SER A N 1
ATOM 6217 C CA . SER A 1 759 ? -16.109 -18.234 6.711 1 93.81 759 SER A CA 1
ATOM 6218 C C . SER A 1 759 ? -16.344 -19.734 6.602 1 93.81 759 SER A C 1
ATOM 6220 O O . SER A 1 759 ? -16.5 -20.266 5.5 1 93.81 759 SER A O 1
ATOM 6222 N N . THR A 1 760 ? -16.328 -20.375 7.664 1 94.56 760 THR A N 1
ATOM 6223 C CA . THR A 1 760 ? -16.469 -21.828 7.629 1 94.56 760 THR A CA 1
ATOM 6224 C C . THR A 1 760 ? -17.75 -22.234 6.895 1 94.56 760 THR A C 1
ATOM 6226 O O . THR A 1 760 ? -17.719 -23.078 6 1 94.56 760 THR A O 1
ATOM 6229 N N . LEU A 1 761 ? -18.781 -21.641 7.227 1 95.81 761 LEU A N 1
ATOM 6230 C CA . LEU A 1 761 ? -20.078 -22 6.641 1 95.81 761 LEU A CA 1
ATOM 6231 C C . LEU A 1 761 ? -20.141 -21.578 5.176 1 95.81 761 LEU A C 1
ATOM 6233 O O . LEU A 1 761 ? -20.609 -22.328 4.324 1 95.81 761 LEU A O 1
ATOM 6237 N N . LYS A 1 762 ? -19.75 -20.359 4.859 1 95.75 762 LYS A N 1
ATOM 6238 C CA . LYS A 1 762 ? -19.812 -19.844 3.488 1 95.75 762 LYS A CA 1
ATOM 6239 C C . LYS A 1 762 ? -18.906 -20.656 2.566 1 95.75 762 LYS A C 1
ATOM 6241 O O . LYS A 1 762 ? -19.234 -20.875 1.397 1 95.75 762 LYS A O 1
ATOM 6246 N N . ASN A 1 763 ? -17.734 -21.047 3.104 1 96.12 763 ASN A N 1
ATOM 6247 C CA . ASN A 1 763 ? -16.859 -21.938 2.334 1 96.12 763 ASN A CA 1
ATOM 6248 C C . ASN A 1 763 ? -17.594 -23.172 1.845 1 96.12 763 ASN A C 1
ATOM 6250 O O . ASN A 1 763 ? -17.5 -23.547 0.674 1 96.12 763 ASN A O 1
ATOM 6254 N N . MET A 1 764 ? -18.344 -23.734 2.727 1 97.38 764 MET A N 1
ATOM 6255 C CA . MET A 1 764 ? -19.031 -24.984 2.434 1 97.38 764 MET A CA 1
ATOM 6256 C C . MET A 1 764 ? -20.219 -24.75 1.511 1 97.38 764 MET A C 1
ATOM 6258 O O . MET A 1 764 ? -20.531 -25.594 0.663 1 97.38 764 MET A O 1
ATOM 6262 N N . ILE A 1 765 ? -20.844 -23.641 1.678 1 98.06 765 ILE A N 1
ATOM 6263 C CA . ILE A 1 765 ? -21.969 -23.328 0.809 1 98.06 765 ILE A CA 1
ATOM 6264 C C . ILE A 1 765 ? -21.484 -23.203 -0.634 1 98.06 765 ILE A C 1
ATOM 6266 O O . ILE A 1 765 ? -22.062 -23.797 -1.544 1 98.06 765 ILE A O 1
ATOM 6270 N N . VAL A 1 766 ? -20.469 -22.438 -0.839 1 97.88 766 VAL A N 1
ATOM 6271 C CA . VAL A 1 766 ? -19.938 -22.203 -2.182 1 97.88 766 VAL A CA 1
ATOM 6272 C C . VAL A 1 766 ? -19.359 -23.5 -2.738 1 97.88 766 VAL A C 1
ATOM 6274 O O . VAL A 1 766 ? -19.562 -23.828 -3.908 1 97.88 766 VAL A O 1
ATOM 6277 N N . GLY A 1 767 ? -18.594 -24.219 -1.922 1 97.19 767 GLY A N 1
ATOM 6278 C CA . GLY A 1 767 ? -18.016 -25.484 -2.338 1 97.19 767 GLY A CA 1
ATOM 6279 C C . GLY A 1 767 ? -19.062 -26.516 -2.732 1 97.19 767 GLY A C 1
ATOM 6280 O O . GLY A 1 767 ? -18.922 -27.203 -3.742 1 97.19 767 GLY A O 1
ATOM 6281 N N . LEU A 1 768 ? -20.094 -26.672 -1.904 1 97.69 768 LEU A N 1
ATOM 6282 C CA . LEU A 1 768 ? -21.172 -27.625 -2.186 1 97.69 768 LEU A CA 1
ATOM 6283 C C . LEU A 1 768 ? -21.922 -27.219 -3.451 1 97.69 768 LEU A C 1
ATOM 6285 O O . LEU A 1 768 ? -22.281 -28.078 -4.262 1 97.69 768 LEU A O 1
ATOM 6289 N N . PHE A 1 769 ? -22.156 -25.953 -3.557 1 98.12 769 PHE A N 1
ATOM 6290 C CA . PHE A 1 769 ? -22.812 -25.469 -4.77 1 98.12 769 PHE A CA 1
ATOM 6291 C C . PHE A 1 769 ? -22.016 -25.875 -6.004 1 98.12 769 PHE A C 1
ATOM 6293 O O . PHE A 1 769 ? -22.578 -26.359 -6.984 1 98.12 769 PHE A O 1
ATOM 6300 N N . ASN A 1 770 ? -20.734 -25.641 -6.016 1 97.31 770 ASN A N 1
ATOM 6301 C CA . ASN A 1 770 ? -19.891 -26.031 -7.145 1 97.31 770 ASN A CA 1
ATOM 6302 C C . ASN A 1 770 ? -19.938 -27.531 -7.395 1 97.31 770 ASN A C 1
ATOM 6304 O O . ASN A 1 770 ? -19.922 -27.969 -8.539 1 97.31 770 ASN A O 1
ATOM 6308 N N . GLU A 1 771 ? -19.906 -28.312 -6.293 1 94.38 771 GLU A N 1
ATOM 6309 C CA . GLU A 1 771 ? -20 -29.766 -6.43 1 94.38 771 GLU A CA 1
ATOM 6310 C C . GLU A 1 771 ? -21.266 -30.172 -7.16 1 94.38 771 GLU A C 1
ATOM 6312 O O . GLU A 1 771 ? -21.266 -31.156 -7.906 1 94.38 771 GLU A O 1
ATOM 6317 N N . ILE A 1 772 ? -22.281 -29.5 -6.93 1 95.69 772 ILE A N 1
ATOM 6318 C CA . ILE A 1 772 ? -23.594 -29.797 -7.504 1 95.69 772 ILE A CA 1
ATOM 6319 C C . ILE A 1 772 ? -23.594 -29.469 -8.992 1 95.69 772 ILE A C 1
ATOM 6321 O O . ILE A 1 772 ? -24.109 -30.234 -9.812 1 95.69 772 ILE A O 1
ATOM 6325 N N . ILE A 1 773 ? -22.953 -28.359 -9.367 1 95.88 773 ILE A N 1
ATOM 6326 C CA . ILE A 1 773 ? -23.172 -27.859 -10.719 1 95.88 773 ILE A CA 1
ATOM 6327 C C . ILE A 1 773 ? -22.031 -28.328 -11.625 1 95.88 773 ILE A C 1
ATOM 6329 O O . ILE A 1 773 ? -22.109 -28.203 -12.852 1 95.88 773 ILE A O 1
ATOM 6333 N N . LYS A 1 774 ? -20.938 -28.781 -11.18 1 92.69 774 LYS A N 1
ATOM 6334 C CA . LYS A 1 774 ? -19.703 -29.047 -11.93 1 92.69 774 LYS A CA 1
ATOM 6335 C C . LYS A 1 774 ? -20 -29.938 -13.141 1 92.69 774 LYS A C 1
ATOM 6337 O O . LYS A 1 774 ? -19.562 -29.625 -14.258 1 92.69 774 LYS A O 1
ATOM 6342 N N . GLU A 1 775 ? -20.703 -31.047 -12.914 1 88.56 775 GLU A N 1
ATOM 6343 C CA . GLU A 1 775 ? -21 -31.984 -14 1 88.56 775 GLU A CA 1
ATOM 6344 C C . GLU A 1 775 ? -21.969 -31.391 -15 1 88.56 775 GLU A C 1
ATOM 6346 O O . GLU A 1 775 ? -21.812 -31.562 -16.219 1 88.56 775 GLU A O 1
ATOM 6351 N N . SER A 1 776 ? -23.062 -30.828 -14.523 1 91.81 776 SER A N 1
ATOM 6352 C CA . SER A 1 776 ? -24.062 -30.234 -15.414 1 91.81 776 SER A CA 1
ATOM 6353 C C . SER A 1 776 ? -23.469 -29.094 -16.219 1 91.81 776 SER A C 1
ATOM 6355 O O . SER A 1 776 ? -23.812 -28.906 -17.391 1 91.81 776 SER A O 1
ATOM 6357 N N . CYS A 1 777 ? -22.594 -28.297 -15.594 1 94.69 777 CYS A N 1
ATOM 6358 C CA . CYS A 1 777 ? -21.906 -27.203 -16.297 1 94.69 777 CYS A CA 1
ATOM 6359 C C . CYS A 1 777 ? -21.078 -27.734 -17.453 1 94.69 777 CYS A C 1
ATOM 6361 O O . CYS A 1 777 ? -21.172 -27.234 -18.578 1 94.69 777 CYS A O 1
ATOM 6363 N N . PHE A 1 778 ? -20.281 -28.703 -17.188 1 91.12 778 PHE A N 1
ATOM 6364 C CA . PHE A 1 778 ? -19.422 -29.312 -18.203 1 91.12 778 PHE A CA 1
ATOM 6365 C C . PHE A 1 778 ? -20.266 -29.906 -19.328 1 91.12 778 PHE A C 1
ATOM 6367 O O . PHE A 1 778 ? -20 -29.656 -20.516 1 91.12 778 PHE A O 1
ATOM 6374 N N . ASN A 1 779 ? -21.25 -30.703 -18.984 1 87.5 779 ASN A N 1
ATOM 6375 C CA . ASN A 1 779 ? -22.078 -31.391 -19.969 1 87.5 779 ASN A CA 1
ATOM 6376 C C . ASN A 1 779 ? -22.828 -30.422 -20.859 1 87.5 779 ASN A C 1
ATOM 6378 O O . ASN A 1 779 ? -22.875 -30.594 -22.078 1 87.5 779 ASN A O 1
ATOM 6382 N N . THR A 1 780 ? -23.391 -29.406 -20.266 1 93.25 780 THR A N 1
ATOM 6383 C CA . THR A 1 780 ? -24.172 -28.453 -21.031 1 93.25 780 THR A CA 1
ATOM 6384 C C . THR A 1 780 ? -23.281 -27.625 -21.953 1 93.25 780 THR A C 1
ATOM 6386 O O . THR A 1 780 ? -23.547 -27.531 -23.156 1 93.25 780 THR A O 1
ATOM 6389 N N . LEU A 1 781 ? -22.219 -27.062 -21.422 1 94.38 781 LEU A N 1
ATOM 6390 C CA . LEU A 1 781 ? -21.422 -26.094 -22.156 1 94.38 781 LEU A CA 1
ATOM 6391 C C . LEU A 1 781 ? -20.469 -26.797 -23.125 1 94.38 781 LEU A C 1
ATOM 6393 O O . LEU A 1 781 ? -20.25 -26.312 -24.234 1 94.38 781 LEU A O 1
ATOM 6397 N N . ARG A 1 782 ? -19.891 -27.922 -22.734 1 88.81 782 ARG A N 1
ATOM 6398 C CA . ARG A 1 782 ? -18.906 -28.609 -23.562 1 88.81 782 ARG A CA 1
ATOM 6399 C C . ARG A 1 782 ? -19.594 -29.594 -24.516 1 88.81 782 ARG A C 1
ATOM 6401 O O . ARG A 1 782 ? -19.344 -29.562 -25.719 1 88.81 782 ARG A O 1
ATOM 6408 N N . THR A 1 783 ? -20.484 -30.453 -23.984 1 83.69 783 THR A N 1
ATOM 6409 C CA . THR A 1 783 ? -21 -31.578 -24.75 1 83.69 783 THR A CA 1
ATOM 6410 C C . THR A 1 783 ? -22.219 -31.141 -25.578 1 83.69 783 THR A C 1
ATOM 6412 O O . THR A 1 783 ? -22.266 -31.391 -26.797 1 83.69 783 THR A O 1
ATOM 6415 N N . GLN A 1 784 ? -23.172 -30.531 -24.938 1 86.25 784 GLN A N 1
ATOM 6416 C CA . GLN A 1 784 ? -24.406 -30.203 -25.641 1 86.25 784 GLN A CA 1
ATOM 6417 C C . GLN A 1 784 ? -24.25 -28.984 -26.531 1 86.25 784 GLN A C 1
ATOM 6419 O O . GLN A 1 784 ? -24.609 -29.016 -27.719 1 86.25 784 GLN A O 1
ATOM 6424 N N . GLU A 1 785 ? -23.547 -27.938 -25.969 1 90.62 785 GLU A N 1
ATOM 6425 C CA . GLU A 1 785 ? -23.438 -26.688 -26.719 1 90.62 785 GLU A CA 1
ATOM 6426 C C . GLU A 1 785 ? -22.141 -26.656 -27.531 1 90.62 785 GLU A C 1
ATOM 6428 O O . GLU A 1 785 ? -21.969 -25.828 -28.422 1 90.62 785 GLU A O 1
ATOM 6433 N N . GLN A 1 786 ? -21.234 -27.547 -27.266 1 87.75 786 GLN A N 1
ATOM 6434 C CA . GLN A 1 786 ? -20 -27.719 -28.016 1 87.75 786 GLN A CA 1
ATOM 6435 C C . GLN A 1 786 ? -19.172 -26.438 -28.047 1 87.75 786 GLN A C 1
ATOM 6437 O O . GLN A 1 786 ? -18.734 -26 -29.109 1 87.75 786 GLN A O 1
ATOM 6442 N N . LEU A 1 787 ? -19.031 -25.859 -26.906 1 89.75 787 LEU A N 1
ATOM 6443 C CA . LEU A 1 787 ? -18.375 -24.562 -26.844 1 89.75 787 LEU A CA 1
ATOM 6444 C C . LEU A 1 787 ? -16.859 -24.719 -26.719 1 89.75 787 LEU A C 1
ATOM 6446 O O . LEU A 1 787 ? -16.109 -23.75 -26.812 1 89.75 787 LEU A O 1
ATOM 6450 N N . GLY A 1 788 ? -16.391 -25.875 -26.547 1 83.12 788 GLY A N 1
ATOM 6451 C CA . GLY A 1 788 ? -14.938 -26.016 -26.5 1 83.12 788 GLY A CA 1
ATOM 6452 C C . GLY A 1 788 ? -14.484 -27.203 -25.672 1 83.12 788 GLY A C 1
ATOM 6453 O O . GLY A 1 788 ? -15.305 -27.922 -25.109 1 83.12 788 GLY A O 1
ATOM 6454 N N . TYR A 1 789 ? -13.109 -27.328 -25.609 1 80.5 789 TYR A N 1
ATOM 6455 C CA . TYR A 1 789 ? -12.508 -28.453 -24.906 1 80.5 789 TYR A CA 1
ATOM 6456 C C . TYR A 1 789 ? -12.281 -28.109 -23.438 1 80.5 789 TYR A C 1
ATOM 6458 O O . TYR A 1 789 ? -12.555 -28.922 -22.547 1 80.5 789 TYR A O 1
ATOM 6466 N N . ILE A 1 790 ? -11.812 -26.938 -23.203 1 90.75 790 ILE A N 1
ATOM 6467 C CA . ILE A 1 790 ? -11.586 -26.516 -21.828 1 90.75 790 ILE A CA 1
ATOM 6468 C C . ILE A 1 790 ? -12.844 -25.859 -21.266 1 90.75 790 ILE A C 1
ATOM 6470 O O . ILE A 1 790 ? -13.117 -24.688 -21.562 1 90.75 790 ILE A O 1
ATOM 6474 N N . VAL A 1 791 ? -13.641 -26.516 -20.516 1 93.62 791 VAL A N 1
ATOM 6475 C CA . VAL A 1 791 ? -14.867 -26.062 -19.875 1 93.62 791 VAL A CA 1
ATOM 6476 C C . VAL A 1 791 ? -14.945 -26.594 -18.453 1 93.62 791 VAL A C 1
ATOM 6478 O O . VAL A 1 791 ? -14.898 -27.812 -18.234 1 93.62 791 VAL A O 1
ATOM 6481 N N . PHE A 1 792 ? -14.945 -25.656 -17.484 1 91.88 792 PHE A N 1
ATOM 6482 C CA . PHE A 1 792 ? -15.109 -26.156 -16.125 1 91.88 792 PHE A CA 1
ATOM 6483 C C . PHE A 1 792 ? -15.586 -25.047 -15.203 1 91.88 792 PHE A C 1
ATOM 6485 O O . PHE A 1 792 ? -15.492 -23.859 -15.539 1 91.88 792 PHE A O 1
ATOM 6492 N N . SER A 1 793 ? -16.188 -25.406 -14.117 1 96 793 SER A N 1
ATOM 6493 C CA . SER A 1 793 ? -16.516 -24.547 -12.984 1 96 793 SER A CA 1
ATOM 6494 C C . SER A 1 793 ? -15.703 -24.922 -11.75 1 96 793 SER A C 1
ATOM 6496 O O . SER A 1 793 ? -15.367 -26.094 -11.555 1 96 793 SER A O 1
ATOM 6498 N N . SER A 1 794 ? -15.352 -23.938 -10.984 1 96.56 794 SER A N 1
ATOM 6499 C CA . SER A 1 794 ? -14.617 -24.203 -9.75 1 96.56 794 SER A CA 1
ATOM 6500 C C . SER A 1 794 ? -14.836 -23.109 -8.727 1 96.56 794 SER A C 1
ATOM 6502 O O . SER A 1 794 ? -15.234 -22 -9.078 1 96.56 794 SER A O 1
ATOM 6504 N N . SER A 1 795 ? -14.766 -23.484 -7.5 1 95.56 795 SER A N 1
ATOM 6505 C CA . SER A 1 795 ? -14.727 -22.5 -6.414 1 95.56 795 SER A CA 1
ATOM 6506 C C . SER A 1 795 ? -13.289 -22.234 -5.965 1 95.56 795 SER A C 1
ATOM 6508 O O . SER A 1 795 ? -12.438 -23.125 -6.02 1 95.56 795 SER A O 1
ATOM 6510 N N . SER A 1 796 ? -13.031 -21.047 -5.66 1 92.56 796 SER A N 1
ATOM 6511 C CA . SER A 1 796 ? -11.695 -20.703 -5.203 1 92.56 796 SER A CA 1
ATOM 6512 C C . SER A 1 796 ? -11.727 -19.578 -4.172 1 92.56 796 SER A C 1
ATOM 6514 O O . SER A 1 796 ? -12.797 -19.031 -3.883 1 92.56 796 SER A O 1
ATOM 6516 N N . ARG A 1 797 ? -10.602 -19.359 -3.479 1 92 797 ARG A N 1
ATOM 6517 C CA . ARG A 1 797 ? -10.398 -18.281 -2.514 1 92 797 ARG A CA 1
ATOM 6518 C C . ARG A 1 797 ? -9.156 -17.469 -2.863 1 92 797 ARG A C 1
ATOM 6520 O O . ARG A 1 797 ? -8.094 -18.016 -3.125 1 92 797 ARG A O 1
ATOM 6527 N N . SER A 1 798 ? -9.336 -16.188 -2.947 1 90.5 798 SER A N 1
ATOM 6528 C CA . SER A 1 798 ? -8.227 -15.273 -3.168 1 90.5 798 SER A CA 1
ATOM 6529 C C . SER A 1 798 ? -8.266 -14.102 -2.189 1 90.5 798 SER A C 1
ATOM 6531 O O . SER A 1 798 ? -9.297 -13.438 -2.059 1 90.5 798 SER A O 1
ATOM 6533 N N . HIS A 1 799 ? -7.215 -13.844 -1.52 1 91.5 799 HIS A N 1
ATOM 6534 C CA . HIS A 1 799 ? -7.117 -12.773 -0.541 1 91.5 799 HIS A CA 1
ATOM 6535 C C . HIS A 1 799 ? -8.219 -12.883 0.51 1 91.5 799 HIS A C 1
ATOM 6537 O O . HIS A 1 799 ? -8.773 -11.867 0.946 1 91.5 799 HIS A O 1
ATOM 6543 N N . GLY A 1 800 ? -8.648 -14.086 0.74 1 92.44 800 GLY A N 1
ATOM 6544 C CA . GLY A 1 800 ? -9.664 -14.32 1.755 1 92.44 800 GLY A CA 1
ATOM 6545 C C . GLY A 1 800 ? -11.078 -14.164 1.231 1 92.44 800 GLY A C 1
ATOM 6546 O O . GLY A 1 800 ? -12.039 -14.258 1.993 1 92.44 800 GLY A O 1
ATOM 6547 N N . ILE A 1 801 ? -11.258 -13.969 -0.049 1 96.31 801 ILE A N 1
ATOM 6548 C CA . ILE A 1 801 ? -12.578 -13.781 -0.639 1 96.31 801 ILE A CA 1
ATOM 6549 C C . ILE A 1 801 ? -12.961 -15.008 -1.462 1 96.31 801 ILE A C 1
ATOM 6551 O O . ILE A 1 801 ? -12.156 -15.508 -2.252 1 96.31 801 ILE A O 1
ATOM 6555 N N . LEU A 1 802 ? -14.164 -15.477 -1.268 1 97.31 802 LEU A N 1
ATOM 6556 C CA . LEU A 1 802 ? -14.68 -16.641 -1.979 1 97.31 802 LEU A CA 1
ATOM 6557 C C . LEU A 1 802 ? -15.211 -16.25 -3.352 1 97.31 802 LEU A C 1
ATOM 6559 O O . LEU A 1 802 ? -15.766 -15.164 -3.518 1 97.31 802 LEU A O 1
ATOM 6563 N N . ASN A 1 803 ? -14.992 -17.172 -4.289 1 97.25 803 ASN A N 1
ATOM 6564 C CA . ASN A 1 803 ? -15.547 -16.906 -5.613 1 97.25 803 ASN A CA 1
ATOM 6565 C C . ASN A 1 803 ? -15.914 -18.203 -6.328 1 97.25 803 ASN A C 1
ATOM 6567 O O . ASN A 1 803 ? -15.422 -19.281 -5.973 1 97.25 803 ASN A O 1
ATOM 6571 N N . LEU A 1 804 ? -16.812 -18.172 -7.184 1 97.88 804 LEU A N 1
ATOM 6572 C CA . LEU A 1 804 ? -17.141 -19.188 -8.172 1 97.88 804 LEU A CA 1
ATOM 6573 C C . LEU A 1 804 ? -16.703 -18.766 -9.57 1 97.88 804 LEU A C 1
ATOM 6575 O O . LEU A 1 804 ? -16.922 -17.625 -9.969 1 97.88 804 LEU A O 1
ATOM 6579 N N . ARG A 1 805 ? -16.062 -19.656 -10.242 1 97.25 805 ARG A N 1
ATOM 6580 C CA . ARG A 1 805 ? -15.586 -19.281 -11.578 1 97.25 805 ARG A CA 1
ATOM 6581 C C . ARG A 1 805 ? -16.047 -20.297 -12.617 1 97.25 805 ARG A C 1
ATOM 6583 O O . ARG A 1 805 ? -16.172 -21.484 -12.32 1 97.25 805 ARG A O 1
ATOM 6590 N N . ILE A 1 806 ? -16.297 -19.844 -13.758 1 97.94 806 ILE A N 1
ATOM 6591 C CA . ILE A 1 806 ? -16.594 -20.641 -14.938 1 97.94 806 ILE A CA 1
ATOM 6592 C C . ILE A 1 806 ? -15.695 -20.219 -16.094 1 97.94 806 ILE A C 1
ATOM 6594 O O . ILE A 1 806 ? -15.625 -19.031 -16.438 1 97.94 806 ILE A O 1
ATOM 6598 N N . ILE A 1 807 ? -14.961 -21.109 -16.656 1 97.69 807 ILE A N 1
ATOM 6599 C CA . ILE A 1 807 ? -14.031 -20.828 -17.75 1 97.69 807 ILE A CA 1
ATOM 6600 C C . ILE A 1 807 ? -14.414 -21.641 -18.984 1 97.69 807 ILE A C 1
ATOM 6602 O O . ILE A 1 807 ? -14.672 -22.844 -18.875 1 97.69 807 ILE A O 1
ATOM 6606 N N . VAL A 1 808 ? -14.477 -21.016 -20.109 1 97.19 808 VAL A N 1
ATOM 6607 C CA . VAL A 1 808 ? -14.758 -21.672 -21.375 1 97.19 808 VAL A CA 1
ATOM 6608 C C . VAL A 1 808 ? -13.805 -21.156 -22.453 1 97.19 808 VAL A C 1
ATOM 6610 O O . VAL A 1 808 ? -13.805 -19.953 -22.766 1 97.19 808 VAL A O 1
ATOM 6613 N N . GLN A 1 809 ? -12.938 -21.953 -22.891 1 94.94 809 GLN A N 1
ATOM 6614 C CA . GLN A 1 809 ? -12.141 -21.625 -24.062 1 94.94 809 GLN A CA 1
ATOM 6615 C C . GLN A 1 809 ? -12.797 -22.156 -25.344 1 94.94 809 GLN A C 1
ATOM 6617 O O . GLN A 1 809 ? -13.094 -23.359 -25.438 1 94.94 809 GLN A O 1
ATOM 6622 N N . SER A 1 810 ? -13.078 -21.281 -26.281 1 91.56 810 SER A N 1
ATOM 6623 C CA . SER A 1 810 ? -13.938 -21.625 -27.406 1 91.56 810 SER A CA 1
ATOM 6624 C C . SER A 1 810 ? -13.461 -20.953 -28.688 1 91.56 810 SER A C 1
ATOM 6626 O O . SER A 1 810 ? -12.781 -19.922 -28.641 1 91.5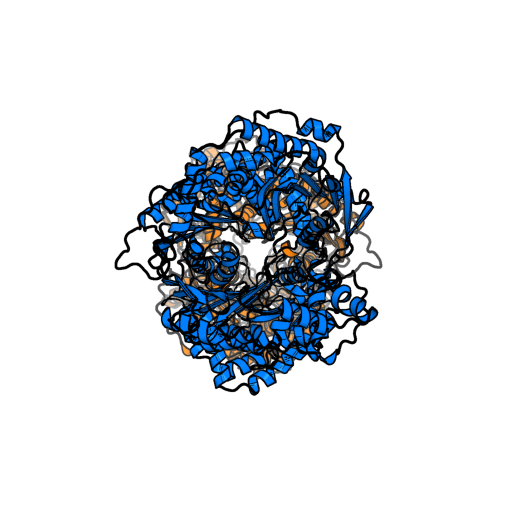6 810 SER A O 1
ATOM 6628 N N . ASP A 1 811 ? -13.883 -21.562 -29.75 1 87.69 811 ASP A N 1
ATOM 6629 C CA . ASP A 1 811 ? -13.641 -20.953 -31.047 1 87.69 811 ASP A CA 1
ATOM 6630 C C . ASP A 1 811 ? -14.727 -19.938 -31.391 1 87.69 811 ASP A C 1
ATOM 6632 O O . ASP A 1 811 ? -14.633 -19.219 -32.375 1 87.69 811 ASP A O 1
ATOM 6636 N N . ARG A 1 812 ? -15.648 -19.797 -30.484 1 90.06 812 ARG A N 1
ATOM 6637 C CA . ARG A 1 812 ? -16.719 -18.828 -30.672 1 90.06 812 ARG A CA 1
ATOM 6638 C C . ARG A 1 812 ? -16.344 -17.484 -30.047 1 90.06 812 ARG A C 1
ATOM 6640 O O . ARG A 1 812 ? -15.344 -17.375 -29.344 1 90.06 812 ARG A O 1
ATOM 6647 N N . THR A 1 813 ? -17.188 -16.453 -30.359 1 91.25 813 THR A N 1
ATOM 6648 C CA . THR A 1 813 ? -16.906 -15.133 -29.812 1 91.25 813 THR A CA 1
ATOM 6649 C C . THR A 1 813 ? -17.156 -15.102 -28.312 1 91.25 813 THR A C 1
ATOM 6651 O O . THR A 1 813 ? -18.078 -15.75 -27.812 1 91.25 813 THR A O 1
ATOM 6654 N N . PRO A 1 814 ? -16.344 -14.398 -27.609 1 94.19 814 PRO A N 1
ATOM 6655 C CA . PRO A 1 814 ? -16.484 -14.359 -26.156 1 94.19 814 PRO A CA 1
ATOM 6656 C C . PRO A 1 814 ? -17.875 -13.898 -25.703 1 94.19 814 PRO A C 1
ATOM 6658 O O . PRO A 1 814 ? -18.422 -14.438 -24.75 1 94.19 814 PRO A O 1
ATOM 6661 N N . MET A 1 815 ? -18.453 -12.914 -26.359 1 92.81 815 MET A N 1
ATOM 6662 C CA . MET A 1 815 ? -19.766 -12.406 -25.969 1 92.81 815 MET A CA 1
ATOM 6663 C C . MET A 1 815 ? -20.828 -13.492 -26.109 1 92.81 815 MET A C 1
ATOM 6665 O O . MET A 1 815 ? -21.719 -13.609 -25.266 1 92.81 815 MET A O 1
ATOM 6669 N N . TYR A 1 816 ? -20.75 -14.195 -27.188 1 92.94 816 TYR A N 1
ATOM 6670 C CA . TYR A 1 816 ? -21.672 -15.312 -27.375 1 92.94 816 TYR A CA 1
ATOM 6671 C C . TYR A 1 816 ? -21.516 -16.344 -26.266 1 92.94 816 TYR A C 1
ATOM 6673 O O . TYR A 1 816 ? -22.5 -16.781 -25.672 1 92.94 816 TYR A O 1
ATOM 6681 N N . VAL A 1 817 ? -20.266 -16.75 -26.016 1 95.19 817 VAL A N 1
ATOM 6682 C CA . VAL A 1 817 ? -19.984 -17.75 -24.984 1 95.19 817 VAL A CA 1
ATOM 6683 C C . VAL A 1 817 ? -20.484 -17.25 -23.625 1 95.19 817 VAL A C 1
ATOM 6685 O O . VAL A 1 817 ? -21.062 -18 -22.844 1 95.19 817 VAL A O 1
ATOM 6688 N N . ASP A 1 818 ? -20.219 -15.961 -23.312 1 95.56 818 ASP A N 1
ATOM 6689 C CA . ASP A 1 818 ? -20.672 -15.344 -22.062 1 95.56 818 ASP A CA 1
ATOM 6690 C C . ASP A 1 818 ? -22.188 -15.453 -21.922 1 95.56 818 ASP A C 1
ATOM 6692 O O . ASP A 1 818 ? -22.703 -15.781 -20.859 1 95.56 818 ASP A O 1
ATOM 6696 N N . SER A 1 819 ? -22.906 -15.227 -23.016 1 94.25 819 SER A N 1
ATOM 6697 C CA . SER A 1 819 ? -24.359 -15.32 -23 1 94.25 819 SER A CA 1
ATOM 6698 C C . SER A 1 819 ? -24.828 -16.75 -22.75 1 94.25 819 SER A C 1
ATOM 6700 O O . SER A 1 819 ? -25.828 -16.969 -22.078 1 94.25 819 SER A O 1
ATOM 6702 N N . ARG A 1 820 ? -24.078 -17.672 -23.312 1 94.94 820 ARG A N 1
ATOM 6703 C CA . ARG A 1 820 ? -24.422 -19.078 -23.109 1 94.94 820 ARG A CA 1
ATOM 6704 C C . ARG A 1 820 ? -24.188 -19.5 -21.672 1 94.94 820 ARG A C 1
ATOM 6706 O O . ARG A 1 820 ? -24.922 -20.328 -21.125 1 94.94 820 ARG A O 1
ATOM 6713 N N . ILE A 1 821 ? -23.141 -19.016 -21.094 1 96.5 821 ILE A N 1
ATOM 6714 C CA . ILE A 1 821 ? -22.891 -19.297 -19.688 1 96.5 821 ILE A CA 1
ATOM 6715 C C . ILE A 1 821 ? -24.016 -18.734 -18.828 1 96.5 821 ILE A C 1
ATOM 6717 O O . ILE A 1 821 ? -24.5 -19.406 -17.906 1 96.5 821 ILE A O 1
ATOM 6721 N N . GLU A 1 822 ? -24.438 -17.531 -19.094 1 95.38 822 GLU A N 1
ATOM 6722 C CA . GLU A 1 822 ? -25.562 -16.922 -18.375 1 95.38 822 GLU A CA 1
ATOM 6723 C C . GLU A 1 822 ? -26.828 -17.75 -18.531 1 95.38 822 GLU A C 1
ATOM 6725 O O . GLU A 1 822 ? -27.609 -17.906 -17.594 1 95.38 822 GLU A O 1
ATOM 6730 N N . ASN A 1 823 ? -27.031 -18.219 -19.734 1 94.75 823 ASN A N 1
ATOM 6731 C CA . ASN A 1 823 ? -28.188 -19.078 -19.969 1 94.75 823 ASN A CA 1
ATOM 6732 C C . ASN A 1 823 ? -28.125 -20.344 -19.109 1 94.75 823 ASN A C 1
ATOM 6734 O O . ASN A 1 823 ? -29.141 -20.766 -18.562 1 94.75 823 ASN A O 1
ATOM 6738 N N . TYR A 1 824 ? -27.031 -20.922 -19.094 1 95.94 824 TYR A N 1
ATOM 6739 C CA . TYR A 1 824 ? -26.844 -22.094 -18.25 1 95.94 824 TYR A CA 1
ATOM 6740 C C . TYR A 1 824 ? -27.141 -21.766 -16.781 1 95.94 824 TYR A C 1
ATOM 6742 O O . TYR A 1 824 ? -27.812 -22.531 -16.094 1 95.94 824 TYR A O 1
ATOM 6750 N N . ILE A 1 825 ? -26.547 -20.625 -16.281 1 96.56 825 ILE A N 1
ATOM 6751 C CA . ILE A 1 825 ? -26.734 -20.203 -14.891 1 96.56 825 ILE A CA 1
ATOM 6752 C C . ILE A 1 825 ? -28.219 -20.125 -14.57 1 96.56 825 ILE A C 1
ATOM 6754 O O . ILE A 1 825 ? -28.656 -20.5 -13.477 1 96.56 825 ILE A O 1
ATOM 6758 N N . ASN A 1 826 ? -28.984 -19.766 -15.508 1 94.75 826 ASN A N 1
ATOM 6759 C CA . ASN A 1 826 ? -30.438 -19.656 -15.312 1 94.75 826 ASN A CA 1
ATOM 6760 C C . ASN A 1 826 ? -31.078 -21.031 -15.148 1 94.75 826 ASN A C 1
ATOM 6762 O O . ASN A 1 826 ? -32.094 -21.172 -14.477 1 94.75 826 ASN A O 1
ATOM 6766 N N . THR A 1 827 ? -30.484 -21.969 -15.766 1 95.5 827 THR A N 1
ATOM 6767 C CA . THR A 1 827 ? -31.047 -23.312 -15.711 1 95.5 827 THR A CA 1
ATOM 6768 C C . THR A 1 827 ? -30.797 -23.969 -14.359 1 95.5 827 THR A C 1
ATOM 6770 O O . THR A 1 827 ? -31.422 -24.953 -14.008 1 95.5 827 THR A O 1
ATOM 6773 N N . ILE A 1 828 ? -29.875 -23.469 -13.609 1 96.69 828 ILE A N 1
ATOM 6774 C CA . ILE A 1 828 ? -29.5 -24.047 -12.328 1 96.69 828 ILE A CA 1
ATOM 6775 C C . ILE A 1 828 ? -30.672 -23.969 -11.359 1 96.69 828 ILE A C 1
ATOM 6777 O O . ILE A 1 828 ? -30.844 -24.859 -10.508 1 96.69 828 ILE A O 1
ATOM 6781 N N . GLU A 1 829 ? -31.453 -22.938 -11.492 1 94.94 829 GLU A N 1
ATOM 6782 C CA . GLU A 1 829 ? -32.625 -22.797 -10.617 1 94.94 829 GLU A CA 1
ATOM 6783 C C . GLU A 1 829 ? -33.5 -24.047 -10.664 1 94.94 829 GLU A C 1
ATOM 6785 O O . GLU A 1 829 ? -33.844 -24.609 -9.617 1 94.94 829 GLU A O 1
ATOM 6790 N N . GLN A 1 830 ? -33.781 -24.469 -11.828 1 95.19 830 GLN A N 1
ATOM 6791 C CA . GLN A 1 830 ? -34.625 -25.656 -12 1 95.19 830 GLN A CA 1
ATOM 6792 C C . GLN A 1 830 ? -33.906 -26.906 -11.523 1 95.19 830 GLN A C 1
ATOM 6794 O O . GLN A 1 830 ? -34.531 -27.812 -10.961 1 95.19 830 GLN A O 1
ATOM 6799 N N . LEU A 1 831 ? -32.656 -26.953 -11.805 1 95.19 831 LEU A N 1
ATOM 6800 C CA . LEU A 1 831 ? -31.859 -28.078 -11.344 1 95.19 831 LEU A CA 1
ATOM 6801 C C . LEU A 1 831 ? -31.953 -28.234 -9.828 1 95.19 831 LEU A C 1
ATOM 6803 O O . LEU A 1 831 ? -32.188 -29.328 -9.328 1 95.19 831 LEU A O 1
ATOM 6807 N N . LEU A 1 832 ? -31.844 -27.125 -9.07 1 96.69 832 LEU A N 1
ATOM 6808 C CA . LEU A 1 832 ? -31.859 -27.141 -7.609 1 96.69 832 LEU A CA 1
ATOM 6809 C C . LEU A 1 832 ? -33.25 -27.438 -7.09 1 96.69 832 LEU A C 1
ATOM 6811 O O . LEU A 1 832 ? -33.438 -28.219 -6.145 1 96.69 832 LEU A O 1
ATOM 6815 N N . MET A 1 833 ? -34.25 -26.875 -7.75 1 95.19 833 MET A N 1
ATOM 6816 C CA . MET A 1 833 ? -35.625 -27.031 -7.297 1 95.19 833 MET A CA 1
ATOM 6817 C C . MET A 1 833 ? -36.125 -28.469 -7.5 1 95.19 833 MET A C 1
ATOM 6819 O O . MET A 1 833 ? -36.844 -29.016 -6.676 1 95.19 833 MET A O 1
ATOM 6823 N N . ASN A 1 834 ? -35.625 -29.109 -8.508 1 94.5 834 ASN A N 1
ATOM 6824 C CA . ASN A 1 834 ? -36.094 -30.438 -8.859 1 94.5 834 ASN A CA 1
ATOM 6825 C C . ASN A 1 834 ? -35.219 -31.531 -8.25 1 94.5 834 ASN A C 1
ATOM 6827 O O . ASN A 1 834 ? -35.5 -32.719 -8.375 1 94.5 834 ASN A O 1
ATOM 6831 N N . MET A 1 835 ? -34.219 -31.156 -7.582 1 94.31 835 MET A N 1
ATOM 6832 C CA . MET A 1 835 ? -33.312 -32.125 -7.004 1 94.31 835 MET A CA 1
ATOM 6833 C C . MET A 1 835 ? -33.906 -32.781 -5.766 1 94.31 835 MET A C 1
ATOM 6835 O O . MET A 1 835 ? -34.219 -32.094 -4.797 1 94.31 835 MET A O 1
ATOM 6839 N N . PRO A 1 836 ? -34.031 -34.125 -5.809 1 94.75 836 PRO A N 1
ATOM 6840 C CA . PRO A 1 836 ? -34.531 -34.812 -4.602 1 94.75 836 PRO A CA 1
ATOM 6841 C C . PRO A 1 836 ? -33.562 -34.688 -3.432 1 94.75 836 PRO A C 1
ATOM 6843 O O . PRO A 1 836 ? -32.344 -34.562 -3.641 1 94.75 836 PRO A O 1
ATOM 6846 N N . GLU A 1 837 ? -34.094 -34.781 -2.254 1 94.94 837 GLU A N 1
ATOM 6847 C CA . GLU A 1 837 ? -33.281 -34.688 -1.037 1 94.94 837 GLU A CA 1
ATOM 6848 C C . GLU A 1 837 ? -32.188 -35.75 -0.992 1 94.94 837 GLU A C 1
ATOM 6850 O O . GLU A 1 837 ? -31.094 -35.531 -0.473 1 94.94 837 GLU A O 1
ATOM 6855 N N . GLU A 1 838 ? -32.531 -36.875 -1.485 1 93.94 838 GLU A N 1
ATOM 6856 C CA . GLU A 1 838 ? -31.578 -37.969 -1.492 1 93.94 838 GLU A CA 1
ATOM 6857 C C . GLU A 1 838 ? -30.375 -37.625 -2.369 1 93.94 838 GLU A C 1
ATOM 6859 O O . GLU A 1 838 ? -29.234 -37.906 -1.997 1 93.94 838 GLU A O 1
ATOM 6864 N N . GLU A 1 839 ? -30.641 -37.094 -3.436 1 93 839 GLU A N 1
ATOM 6865 C CA . GLU A 1 839 ? -29.578 -36.688 -4.344 1 93 839 GLU A CA 1
ATOM 6866 C C . GLU A 1 839 ? -28.734 -35.562 -3.734 1 93 839 GLU A C 1
ATOM 6868 O O . GLU A 1 839 ? -27.5 -35.562 -3.863 1 93 839 GLU A O 1
ATOM 6873 N N . PHE A 1 840 ? -29.453 -34.656 -3.109 1 95.88 840 PHE A N 1
ATOM 6874 C CA . PHE A 1 840 ? -28.766 -33.562 -2.432 1 95.88 840 PHE A CA 1
ATOM 6875 C C . PHE A 1 840 ? -27.797 -34.094 -1.385 1 95.88 840 PHE A C 1
ATOM 6877 O O . PHE A 1 840 ? -26.656 -33.656 -1.297 1 95.88 840 PHE A O 1
ATOM 6884 N N . ASN A 1 841 ? -28.188 -35 -0.684 1 94.94 841 ASN A N 1
ATOM 6885 C CA . ASN A 1 841 ? -27.375 -35.594 0.368 1 94.94 841 ASN A CA 1
ATOM 6886 C C . ASN A 1 841 ? -26.188 -36.375 -0.212 1 94.94 841 ASN A C 1
ATOM 6888 O O . ASN A 1 841 ? -25.125 -36.438 0.402 1 94.94 841 ASN A O 1
ATOM 6892 N N . LYS A 1 842 ? -26.375 -36.906 -1.368 1 91.88 842 LYS A N 1
ATOM 6893 C CA . LYS A 1 842 ? -25.266 -37.594 -2.039 1 91.88 842 LYS A CA 1
ATOM 6894 C C . LYS A 1 842 ? -24.156 -36.625 -2.363 1 91.88 842 LYS A C 1
ATOM 6896 O O . LYS A 1 842 ? -22.969 -36.938 -2.242 1 91.88 842 LYS A O 1
ATOM 6901 N N . TYR A 1 843 ? -24.547 -35.469 -2.797 1 94.38 843 TYR A N 1
ATOM 6902 C CA . TYR A 1 843 ? -23.531 -34.438 -3.078 1 94.38 843 TYR A CA 1
ATOM 6903 C C . TYR A 1 843 ? -22.812 -34 -1.804 1 94.38 843 TYR A C 1
ATOM 6905 O O . TYR A 1 843 ? -21.609 -33.781 -1.812 1 94.38 843 TYR A O 1
ATOM 6913 N N . LYS A 1 844 ? -23.516 -33.812 -0.758 1 95.38 844 LYS A N 1
ATOM 6914 C CA . LYS A 1 844 ? -22.922 -33.469 0.534 1 95.38 844 LYS A CA 1
ATOM 6915 C C . LYS A 1 844 ? -21.906 -34.531 0.961 1 95.38 844 LYS A C 1
ATOM 6917 O O . LYS A 1 844 ? -20.797 -34.188 1.391 1 95.38 844 LYS A O 1
ATOM 6922 N N . ASP A 1 845 ? -22.359 -35.75 0.814 1 92.94 845 ASP A N 1
ATOM 6923 C CA . ASP A 1 845 ? -21.5 -36.844 1.195 1 92.94 845 ASP A CA 1
ATOM 6924 C C . ASP A 1 845 ? -20.25 -36.906 0.311 1 92.94 845 ASP A C 1
ATOM 6926 O O . ASP A 1 845 ? -19.156 -37.188 0.792 1 92.94 845 ASP A O 1
ATOM 6930 N N . ALA A 1 846 ? -20.5 -36.719 -0.91 1 90.94 846 ALA A N 1
ATOM 6931 C CA . ALA A 1 846 ? -19.391 -36.719 -1.853 1 90.94 846 ALA A CA 1
ATOM 6932 C C . ALA A 1 846 ? -18.359 -35.656 -1.488 1 90.94 846 ALA A C 1
ATOM 6934 O O . ALA A 1 846 ? -17.156 -35.938 -1.519 1 90.94 846 ALA A O 1
ATOM 6935 N N . LEU A 1 847 ? -18.828 -34.438 -1.221 1 94.62 847 LEU A N 1
ATOM 6936 C CA . LEU A 1 847 ? -17.922 -33.375 -0.843 1 94.62 847 LEU A CA 1
ATOM 6937 C C . LEU A 1 847 ? -17.219 -33.688 0.475 1 94.62 847 LEU A C 1
ATOM 6939 O O . LEU A 1 847 ? -16.031 -33.375 0.641 1 94.62 847 LEU A O 1
ATOM 6943 N N . ALA A 1 848 ? -17.938 -34.219 1.416 1 94.31 848 ALA A N 1
ATOM 6944 C CA . ALA A 1 848 ? -17.344 -34.625 2.697 1 94.31 848 ALA A CA 1
ATOM 6945 C C . ALA A 1 848 ? -16.219 -35.625 2.5 1 94.31 848 ALA A C 1
ATOM 6947 O O . ALA A 1 848 ? -15.164 -35.5 3.135 1 94.31 848 ALA A O 1
ATOM 6948 N N . VAL A 1 849 ? -16.453 -36.562 1.665 1 88.94 849 VAL A N 1
ATOM 6949 C CA . VAL A 1 849 ? -15.438 -37.562 1.379 1 88.94 849 VAL A CA 1
ATOM 6950 C C . VAL A 1 849 ? -14.203 -36.938 0.771 1 88.94 849 VAL A C 1
ATOM 6952 O O . VAL A 1 849 ? -13.07 -37.281 1.127 1 88.94 849 VAL A O 1
ATOM 6955 N N . LYS A 1 850 ? -14.43 -36.094 -0.11 1 90.38 850 LYS A N 1
ATOM 6956 C CA . LYS A 1 850 ? -13.328 -35.375 -0.757 1 90.38 850 LYS A CA 1
ATOM 6957 C C . LYS A 1 850 ? -12.531 -34.562 0.254 1 90.38 850 LYS A C 1
ATOM 6959 O O . LYS A 1 850 ? -11.297 -34.531 0.201 1 90.38 850 LYS A O 1
ATOM 6964 N N . LEU A 1 851 ? -13.234 -33.844 1.109 1 93.12 851 LEU A N 1
ATOM 6965 C CA . LEU A 1 851 ? -12.594 -32.969 2.102 1 93.12 851 LEU A CA 1
ATOM 6966 C C . LEU A 1 851 ? -11.82 -33.812 3.115 1 93.12 851 LEU A C 1
ATOM 6968 O O . LEU A 1 851 ? -10.758 -33.406 3.59 1 93.12 851 LEU A O 1
ATOM 6972 N N . LEU A 1 852 ? -12.336 -34.938 3.459 1 90.81 852 LEU A N 1
ATOM 6973 C CA . LEU A 1 852 ? -11.766 -35.75 4.531 1 90.81 852 LEU A CA 1
ATOM 6974 C C . LEU A 1 852 ? -10.711 -36.719 3.982 1 90.81 852 LEU A C 1
ATOM 6976 O O . LEU A 1 852 ? -10.109 -37.469 4.738 1 90.81 852 LEU A O 1
ATOM 6980 N N . GLU A 1 853 ? -10.555 -36.625 2.691 1 87.62 853 GLU A N 1
ATOM 6981 C CA . GLU A 1 853 ? -9.508 -37.469 2.123 1 87.62 853 GLU A CA 1
ATOM 6982 C C . GLU A 1 853 ? -8.156 -37.156 2.762 1 87.62 853 GLU A C 1
ATOM 6984 O O . GLU A 1 853 ? -7.699 -36.031 2.756 1 87.62 853 GLU A O 1
ATOM 6989 N N . LYS A 1 854 ? -7.574 -38.156 3.293 1 86 854 LYS A N 1
ATOM 6990 C CA . LYS A 1 854 ? -6.293 -37.969 3.967 1 86 854 LYS A CA 1
ATOM 6991 C C . LYS A 1 854 ? -5.16 -37.812 2.957 1 86 854 LYS A C 1
ATOM 6993 O O . LYS A 1 854 ? -5.141 -38.469 1.926 1 86 854 LYS A O 1
ATOM 6998 N N . PRO A 1 855 ? -4.242 -36.875 3.256 1 86.06 855 PRO A N 1
ATOM 6999 C CA . PRO A 1 855 ? -3.053 -36.812 2.404 1 86.06 855 PRO A CA 1
ATOM 7000 C C . PRO A 1 855 ? -2.266 -38.125 2.389 1 86.06 855 PRO A C 1
ATOM 7002 O O . PRO A 1 855 ? -2.086 -38.75 3.436 1 86.06 855 PRO A O 1
ATOM 7005 N N . LYS A 1 856 ? -1.891 -38.438 1.227 1 81.38 856 LYS A N 1
ATOM 7006 C CA . LYS A 1 856 ? -1.224 -39.75 1.08 1 81.38 856 LYS A CA 1
ATOM 7007 C C . LYS A 1 856 ? 0.294 -39.562 1.076 1 81.38 856 LYS A C 1
ATOM 7009 O O . LYS A 1 856 ? 0.96 -39.938 0.104 1 81.38 856 LYS A O 1
ATOM 7014 N N . GLY A 1 857 ? 0.85 -39.125 2.125 1 85.19 857 GLY A N 1
ATOM 7015 C CA . GLY A 1 857 ? 2.287 -38.969 2.287 1 85.19 857 GLY A CA 1
ATOM 7016 C C . GLY A 1 857 ? 2.668 -37.781 3.145 1 85.19 857 GLY A C 1
ATOM 7017 O O . GLY A 1 857 ? 1.854 -36.875 3.359 1 85.19 857 GLY A O 1
ATOM 7018 N N . LEU A 1 858 ? 3.855 -37.844 3.508 1 90.88 858 LEU A N 1
ATOM 7019 C CA . LEU A 1 858 ? 4.387 -36.812 4.402 1 90.88 858 LEU A CA 1
ATOM 7020 C C . LEU A 1 858 ? 4.41 -35.469 3.715 1 90.88 858 LEU A C 1
ATOM 7022 O O . LEU A 1 858 ? 4.016 -34.469 4.309 1 90.88 858 LEU A O 1
ATOM 7026 N N . MET A 1 859 ? 4.809 -35.438 2.447 1 91.38 859 MET A N 1
ATOM 7027 C CA . MET A 1 859 ? 4.945 -34.156 1.729 1 91.38 859 MET A CA 1
ATOM 7028 C C . MET A 1 859 ? 3.578 -33.562 1.427 1 91.38 859 MET A C 1
ATOM 7030 O O . MET A 1 859 ? 3.42 -32.344 1.435 1 91.38 859 MET A O 1
ATOM 7034 N N . LYS A 1 860 ? 2.648 -34.312 1.111 1 92.5 860 LYS A N 1
ATOM 7035 C CA . LYS A 1 860 ? 1.295 -33.844 0.873 1 92.5 860 LYS A CA 1
ATOM 7036 C C . LYS A 1 860 ? 0.692 -33.25 2.145 1 92.5 860 LYS A C 1
ATOM 7038 O O . LYS A 1 860 ? -0.014 -32.219 2.092 1 92.5 860 LYS A O 1
ATOM 7043 N N . GLN A 1 861 ? 0.938 -33.938 3.275 1 94.25 861 GLN A N 1
ATOM 7044 C CA . GLN A 1 861 ? 0.475 -33.406 4.551 1 94.25 861 GLN A CA 1
ATOM 7045 C C . GLN A 1 861 ? 1.157 -32.094 4.867 1 94.25 861 GLN A C 1
ATOM 7047 O O . GLN A 1 861 ? 0.519 -31.156 5.371 1 94.25 861 GLN A O 1
ATOM 7052 N N . ALA A 1 862 ? 2.42 -32.062 4.641 1 9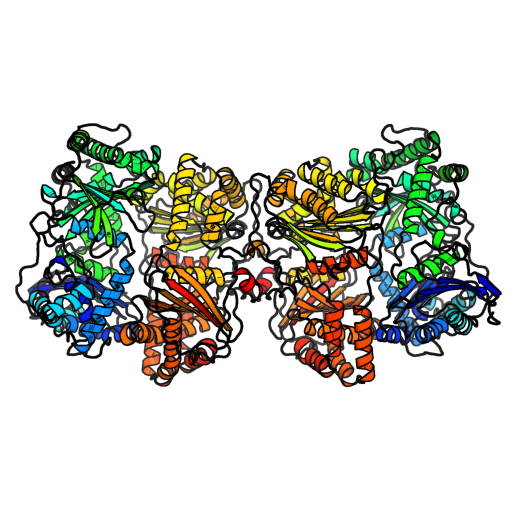5.94 862 ALA A N 1
ATOM 7053 C CA . ALA A 1 862 ? 3.16 -30.797 4.832 1 95.94 862 ALA A CA 1
ATOM 7054 C C . ALA A 1 862 ? 2.547 -29.672 4.02 1 95.94 862 ALA A C 1
ATOM 7056 O O . ALA A 1 862 ? 2.457 -28.531 4.492 1 95.94 862 ALA A O 1
ATOM 7057 N N . ALA A 1 863 ? 2.176 -29.969 2.834 1 95.31 863 ALA A N 1
ATOM 7058 C CA . ALA A 1 863 ? 1.572 -28.969 1.954 1 95.31 863 ALA A CA 1
ATOM 7059 C C . ALA A 1 863 ? 0.265 -28.453 2.539 1 95.31 863 ALA A C 1
ATOM 7061 O O . ALA A 1 863 ? -0.049 -27.266 2.404 1 95.31 863 ALA A O 1
ATOM 7062 N N . VAL A 1 864 ? -0.479 -29.281 3.156 1 95.62 864 VAL A N 1
ATOM 7063 C CA . VAL A 1 864 ? -1.737 -28.891 3.783 1 95.62 864 VAL A CA 1
ATOM 7064 C C . VAL A 1 864 ? -1.466 -27.891 4.902 1 95.62 864 VAL A C 1
ATOM 7066 O O . VAL A 1 864 ? -2.139 -26.859 5 1 95.62 864 VAL A O 1
ATOM 7069 N N . TYR A 1 865 ? -0.473 -28.188 5.738 1 96.62 865 TYR A N 1
ATOM 7070 C CA . TYR A 1 865 ? -0.108 -27.281 6.816 1 96.62 865 TYR A CA 1
ATOM 7071 C C . TYR A 1 865 ? 0.413 -25.953 6.258 1 96.62 865 TYR A C 1
ATOM 7073 O O . TYR A 1 865 ? 0.099 -24.891 6.785 1 96.62 865 TYR A O 1
ATOM 7081 N N . GLN A 1 866 ? 1.154 -26.125 5.246 1 95.81 866 GLN A N 1
ATOM 7082 C CA . GLN A 1 866 ? 1.826 -24.953 4.688 1 95.81 866 GLN A CA 1
ATOM 7083 C C . GLN A 1 866 ? 0.818 -23.953 4.129 1 95.81 866 GLN A C 1
ATOM 7085 O O . GLN A 1 866 ? 1.001 -22.75 4.262 1 95.81 866 GLN A O 1
ATOM 7090 N N . VAL A 1 867 ? -0.192 -24.375 3.508 1 94.19 867 VAL A N 1
ATOM 7091 C CA . VAL A 1 867 ? -1.2 -23.5 2.93 1 94.19 867 VAL A CA 1
ATOM 7092 C C . VAL A 1 867 ? -1.86 -22.672 4.031 1 94.19 867 VAL A C 1
ATOM 7094 O O . VAL A 1 867 ? -2.131 -21.484 3.85 1 94.19 867 VAL A O 1
ATOM 7097 N N . GLU A 1 868 ? -2.121 -23.281 5.172 1 95.38 868 GLU A N 1
ATOM 7098 C CA . GLU A 1 868 ? -2.715 -22.578 6.305 1 95.38 868 GLU A CA 1
ATOM 7099 C C . GLU A 1 868 ? -1.793 -21.469 6.812 1 95.38 868 GLU A C 1
ATOM 7101 O O . GLU A 1 868 ? -2.262 -20.406 7.234 1 95.38 868 GLU A O 1
ATOM 7106 N N . ILE A 1 869 ? -0.528 -21.719 6.734 1 94.88 869 ILE A N 1
ATOM 7107 C CA . ILE A 1 869 ? 0.457 -20.75 7.195 1 94.88 869 ILE A CA 1
ATOM 7108 C C . ILE A 1 869 ? 0.613 -19.641 6.16 1 94.88 869 ILE A C 1
ATOM 7110 O O . ILE A 1 869 ? 0.636 -18.453 6.508 1 94.88 869 ILE A O 1
ATOM 7114 N N . ASP A 1 870 ? 0.647 -20.031 4.887 1 92.56 870 ASP A N 1
ATOM 7115 C CA . ASP A 1 870 ? 0.837 -19.078 3.801 1 92.56 870 ASP A CA 1
ATOM 7116 C C . ASP A 1 870 ? -0.315 -18.078 3.74 1 92.56 870 ASP A C 1
ATOM 7118 O O . ASP A 1 870 ? -0.112 -16.906 3.412 1 92.56 870 ASP A O 1
ATOM 7122 N N . THR A 1 871 ? -1.548 -18.516 4.066 1 91.06 871 THR A N 1
ATOM 7123 C CA . THR A 1 871 ? -2.729 -17.672 3.996 1 91.06 871 THR A CA 1
ATOM 7124 C C . THR A 1 871 ? -2.998 -17 5.344 1 91.06 871 THR A C 1
ATOM 7126 O O . THR A 1 871 ? -3.924 -16.188 5.469 1 91.06 871 THR A O 1
ATOM 7129 N N . GLN A 1 872 ? -2.268 -17.422 6.367 1 90.38 872 GLN A N 1
ATOM 7130 C CA . GLN A 1 872 ? -2.381 -16.922 7.73 1 90.38 872 GLN A CA 1
ATOM 7131 C C . GLN A 1 872 ? -3.752 -17.234 8.32 1 90.38 872 GLN A C 1
ATOM 7133 O O . GLN A 1 872 ? -4.301 -16.422 9.086 1 90.38 872 GLN A O 1
ATOM 7138 N N . ASP A 1 873 ? -4.363 -18.281 7.875 1 91.62 873 ASP A N 1
ATOM 7139 C CA . ASP A 1 873 ? -5.617 -18.734 8.461 1 91.62 873 ASP A CA 1
ATOM 7140 C C . ASP A 1 873 ? -5.363 -19.531 9.742 1 91.62 873 ASP A C 1
ATOM 7142 O O . ASP A 1 873 ? -6.137 -19.453 10.695 1 91.62 873 ASP A O 1
ATOM 7146 N N . TYR A 1 874 ? -4.352 -20.406 9.703 1 95.06 874 TYR A N 1
ATOM 7147 C CA . TYR A 1 874 ? -3.877 -21.203 10.82 1 95.06 874 TYR A CA 1
ATOM 7148 C C . TYR A 1 874 ? -4.969 -22.156 11.312 1 95.06 874 TYR A C 1
ATOM 7150 O O . TYR A 1 874 ? -5.129 -22.359 12.516 1 95.06 874 TYR A O 1
ATOM 7158 N N . ASN A 1 875 ? -5.82 -22.547 10.406 1 94.44 875 ASN A N 1
ATOM 7159 C CA . ASN A 1 875 ? -6.824 -23.562 10.688 1 94.44 875 ASN A CA 1
ATOM 7160 C C . ASN A 1 875 ? -6.34 -24.953 10.289 1 94.44 875 ASN A C 1
ATOM 7162 O O . ASN A 1 875 ? -6.754 -25.5 9.258 1 94.44 875 ASN A O 1
ATOM 7166 N N . PHE A 1 876 ? -5.637 -25.594 11.156 1 95.44 876 PHE A N 1
ATOM 7167 C CA . PHE A 1 876 ? -4.965 -26.844 10.828 1 95.44 876 PHE A CA 1
ATOM 7168 C C . PHE A 1 876 ? -5.945 -28.016 10.883 1 95.44 876 PHE A C 1
ATOM 7170 O O . PHE A 1 876 ? -5.625 -29.109 10.422 1 95.44 876 PHE A O 1
ATOM 7177 N N . ASN A 1 877 ? -7.094 -27.828 11.391 1 94.25 877 ASN A N 1
ATOM 7178 C CA . ASN A 1 877 ? -8.156 -28.828 11.406 1 94.25 877 ASN A CA 1
ATOM 7179 C C . ASN A 1 877 ? -9.305 -28.438 10.484 1 94.25 877 ASN A C 1
ATOM 7181 O O . ASN A 1 877 ? -10.469 -28.703 10.781 1 94.25 877 ASN A O 1
ATOM 7185 N N . ARG A 1 878 ? -9.047 -27.766 9.477 1 94.56 878 ARG A N 1
ATOM 7186 C CA . ARG A 1 878 ? -10.031 -27.172 8.586 1 94.56 878 ARG A CA 1
ATOM 7187 C C . ARG A 1 878 ? -11 -28.219 8.047 1 94.56 878 ARG A C 1
ATOM 7189 O O . ARG A 1 878 ? -12.219 -28 8.039 1 94.56 878 ARG A O 1
ATOM 7196 N N . ALA A 1 879 ? -10.492 -29.422 7.555 1 94.56 879 ALA A N 1
ATOM 7197 C CA . ALA A 1 879 ? -11.32 -30.438 6.922 1 94.56 879 ALA A CA 1
ATOM 7198 C C . ALA A 1 879 ? -12.438 -30.906 7.859 1 94.56 879 ALA A C 1
ATOM 7200 O O . ALA A 1 879 ? -13.602 -30.938 7.469 1 94.56 879 ALA A O 1
ATOM 7201 N N . GLN A 1 880 ? -12.086 -31.219 9.102 1 95.06 880 GLN A N 1
ATOM 7202 C CA . GLN A 1 880 ? -13.062 -31.672 10.078 1 95.06 880 GLN A CA 1
ATOM 7203 C C . GLN A 1 880 ? -14.07 -30.578 10.414 1 95.06 880 GLN A C 1
ATOM 7205 O O . GLN A 1 880 ? -15.273 -30.844 10.516 1 95.06 880 GLN A O 1
ATOM 7210 N N . ILE A 1 881 ? -13.555 -29.422 10.602 1 96.12 881 ILE A N 1
ATOM 7211 C CA . ILE A 1 881 ? -14.406 -28.297 10.969 1 96.12 881 ILE A CA 1
ATOM 7212 C C . ILE A 1 881 ? -15.375 -27.984 9.828 1 96.12 881 ILE A C 1
ATOM 7214 O O . ILE A 1 881 ? -16.562 -27.75 10.062 1 96.12 881 ILE A O 1
ATOM 7218 N N . GLU A 1 882 ? -14.906 -27.969 8.688 1 96.25 882 GLU A N 1
ATOM 7219 C CA . GLU A 1 882 ? -15.727 -27.641 7.523 1 96.25 882 GLU A CA 1
ATOM 7220 C C . GLU A 1 882 ? -16.75 -28.734 7.254 1 96.25 882 GLU A C 1
ATOM 7222 O O . GLU A 1 882 ? -17.875 -28.453 6.848 1 96.25 882 GLU A O 1
ATOM 7227 N N . VAL A 1 883 ? -16.422 -30 7.445 1 97.12 883 VAL A N 1
ATOM 7228 C CA . VAL A 1 883 ? -17.375 -31.094 7.242 1 97.12 883 VAL A CA 1
ATOM 7229 C C . VAL A 1 883 ? -18.5 -31 8.266 1 97.12 883 VAL A C 1
ATOM 7231 O O . VAL A 1 883 ? -19.656 -31.266 7.949 1 97.12 883 VAL A O 1
ATOM 7234 N N . GLU A 1 884 ? -18.141 -30.703 9.492 1 97.19 884 GLU A N 1
ATOM 7235 C CA . GLU A 1 884 ? -19.172 -30.516 10.5 1 97.19 884 GLU A CA 1
ATOM 7236 C C . GLU A 1 884 ? -20.141 -29.406 10.102 1 97.19 884 GLU A C 1
ATOM 7238 O O . GLU A 1 884 ? -21.344 -29.516 10.312 1 97.19 884 GLU A O 1
ATOM 7243 N N . ALA A 1 885 ? -19.625 -28.359 9.531 1 96.94 885 ALA A N 1
ATOM 7244 C CA . ALA A 1 885 ? -20.453 -27.266 9.031 1 96.94 885 ALA A CA 1
ATOM 7245 C C . ALA A 1 885 ? -21.281 -27.703 7.832 1 96.94 885 ALA A C 1
ATOM 7247 O O . ALA A 1 885 ? -22.422 -27.281 7.668 1 96.94 885 ALA A O 1
ATOM 7248 N N . LEU A 1 886 ? -20.688 -28.484 6.992 1 97.44 886 LEU A N 1
ATOM 7249 C CA . LEU A 1 886 ? -21.344 -29.016 5.797 1 97.44 886 LEU A CA 1
ATOM 7250 C C . LEU A 1 886 ? -22.609 -29.781 6.16 1 97.44 886 LEU A C 1
ATOM 7252 O O . LEU A 1 886 ? -23.609 -29.672 5.461 1 97.44 886 LEU A O 1
ATOM 7256 N N . LYS A 1 887 ? -22.531 -30.5 7.273 1 95.69 887 LYS A N 1
ATOM 7257 C CA . LYS A 1 887 ? -23.672 -31.297 7.723 1 95.69 887 LYS A CA 1
ATOM 7258 C C . LYS A 1 887 ? -24.859 -30.422 8.078 1 95.69 887 LYS A C 1
ATOM 7260 O O . LYS A 1 887 ? -26.016 -30.875 8.008 1 95.69 887 LYS A O 1
ATOM 7265 N N . LEU A 1 888 ? -24.609 -29.203 8.383 1 95.38 888 LEU A N 1
ATOM 7266 C CA . LEU A 1 888 ? -25.656 -28.312 8.852 1 95.38 888 LEU A CA 1
ATOM 7267 C C . LEU A 1 888 ? -26.359 -27.625 7.676 1 95.38 888 LEU A C 1
ATOM 7269 O O . LEU A 1 888 ? -27.422 -27.031 7.836 1 95.38 888 LEU A O 1
ATOM 7273 N N . ILE A 1 889 ? -25.844 -27.734 6.535 1 97.56 889 ILE A N 1
ATOM 7274 C CA . ILE A 1 889 ? -26.359 -27.031 5.375 1 97.56 889 ILE A CA 1
ATOM 7275 C C . ILE A 1 889 ? -27.594 -27.75 4.844 1 97.56 889 ILE A C 1
ATOM 7277 O O . ILE A 1 889 ? -27.594 -28.969 4.68 1 97.56 889 ILE A O 1
ATOM 7281 N N . ALA A 1 890 ? -28.625 -27 4.59 1 96.94 890 ALA A N 1
ATOM 7282 C CA . ALA A 1 890 ? -29.859 -27.516 3.986 1 96.94 890 ALA A CA 1
ATOM 7283 C C . ALA A 1 890 ? -29.969 -27.078 2.529 1 96.94 890 ALA A C 1
ATOM 7285 O O . ALA A 1 890 ? -29.297 -26.141 2.096 1 96.94 890 ALA A O 1
ATOM 7286 N N . LYS A 1 891 ? -30.75 -27.828 1.8 1 96.88 891 LYS A N 1
ATOM 7287 C CA . LYS A 1 891 ? -30.969 -27.516 0.39 1 96.88 891 LYS A CA 1
ATOM 7288 C C . LYS A 1 891 ? -31.438 -26.078 0.211 1 96.88 891 LYS A C 1
ATOM 7290 O O . LYS A 1 891 ? -31.016 -25.391 -0.729 1 96.88 891 LYS A O 1
ATOM 7295 N N . ASP A 1 892 ? -32.219 -25.562 1.124 1 96.69 892 ASP A N 1
ATOM 7296 C CA . ASP A 1 892 ? -32.719 -24.203 1.052 1 96.69 892 ASP A CA 1
ATOM 7297 C C . ASP A 1 892 ? -31.609 -23.172 1.152 1 96.69 892 ASP A C 1
ATOM 7299 O O . ASP A 1 892 ? -31.703 -22.078 0.585 1 96.69 892 ASP A O 1
ATOM 7303 N N . ASP A 1 893 ? -30.594 -23.5 1.894 1 97.31 893 ASP A N 1
ATOM 7304 C CA . ASP A 1 893 ? -29.438 -22.609 1.99 1 97.31 893 ASP A CA 1
ATOM 7305 C C . ASP A 1 893 ? -28.766 -22.422 0.631 1 97.31 893 ASP A C 1
ATOM 7307 O O . ASP A 1 893 ? -28.312 -21.328 0.3 1 97.31 893 ASP A O 1
ATOM 7311 N N . ILE A 1 894 ? -28.703 -23.5 -0.128 1 98.12 894 ILE A N 1
ATOM 7312 C CA . ILE A 1 894 ? -28.078 -23.469 -1.448 1 98.12 894 ILE A CA 1
ATOM 7313 C C . ILE A 1 894 ? -28.969 -22.688 -2.416 1 98.12 894 ILE A C 1
ATOM 7315 O O . ILE A 1 894 ? -28.469 -21.938 -3.254 1 98.12 894 ILE A O 1
ATOM 7319 N N . ILE A 1 895 ? -30.266 -22.906 -2.311 1 97.62 895 ILE A N 1
ATOM 7320 C CA . ILE A 1 895 ? -31.219 -22.172 -3.15 1 97.62 895 ILE A CA 1
ATOM 7321 C C . ILE A 1 895 ? -31.141 -20.688 -2.846 1 97.62 895 ILE A C 1
ATOM 7323 O O . ILE A 1 895 ? -31.141 -19.859 -3.76 1 97.62 895 ILE A O 1
ATOM 7327 N N . LYS A 1 896 ? -31.047 -20.359 -1.573 1 97.38 896 LYS A N 1
ATOM 7328 C CA . LYS A 1 896 ? -30.922 -18.969 -1.168 1 97.38 896 LYS A CA 1
ATOM 7329 C C . LYS A 1 896 ? -29.625 -18.359 -1.709 1 97.38 896 LYS A C 1
ATOM 7331 O O . LYS A 1 896 ? -29.609 -17.219 -2.18 1 97.38 896 LYS A O 1
ATOM 7336 N N . PHE A 1 897 ? -28.578 -19.109 -1.566 1 97.81 897 PHE A N 1
ATOM 7337 C CA . PHE A 1 897 ? -27.281 -18.656 -2.082 1 97.81 897 PHE A CA 1
ATOM 7338 C C . PHE A 1 897 ? -27.359 -18.375 -3.576 1 97.81 897 PHE A C 1
ATOM 7340 O O . PHE A 1 897 ? -26.906 -17.328 -4.039 1 97.81 897 PHE A O 1
ATOM 7347 N N . TYR A 1 898 ? -27.922 -19.312 -4.301 1 98.12 898 TYR A N 1
ATOM 7348 C CA . TYR A 1 898 ? -28.109 -19.125 -5.734 1 98.12 898 TYR A CA 1
ATOM 7349 C C . TYR A 1 898 ? -28.922 -17.875 -6.023 1 98.12 898 TYR A C 1
ATOM 7351 O O . TYR A 1 898 ? -28.531 -17.047 -6.852 1 98.12 898 TYR A O 1
ATOM 7359 N N . ASN A 1 899 ? -29.969 -17.656 -5.336 1 97.5 899 ASN A N 1
ATOM 7360 C CA . ASN A 1 899 ? -30.891 -16.547 -5.586 1 97.5 899 ASN A CA 1
ATOM 7361 C C . ASN A 1 899 ? -30.234 -15.211 -5.227 1 97.5 899 ASN A C 1
ATOM 7363 O O . ASN A 1 899 ? -30.469 -14.203 -5.902 1 97.5 899 ASN A O 1
ATOM 7367 N N . ASP A 1 900 ? -29.438 -15.219 -4.258 1 97.06 900 ASP A N 1
ATOM 7368 C CA . ASP A 1 900 ? -28.906 -13.961 -3.732 1 97.06 900 ASP A CA 1
ATOM 7369 C C . ASP A 1 900 ? -27.641 -13.539 -4.48 1 97.06 900 ASP A C 1
ATOM 7371 O O . ASP A 1 900 ? -27.438 -12.359 -4.762 1 97.06 900 ASP A O 1
ATOM 7375 N N . GLN A 1 901 ? -26.75 -14.539 -4.789 1 97.38 901 GLN A N 1
ATOM 7376 C CA . GLN A 1 901 ? -25.406 -14.141 -5.16 1 97.38 901 GLN A CA 1
ATOM 7377 C C . GLN A 1 901 ? -25.047 -14.641 -6.559 1 97.38 901 GLN A C 1
ATOM 7379 O O . GLN A 1 901 ? -24.078 -14.164 -7.164 1 97.38 901 GLN A O 1
ATOM 7384 N N . ILE A 1 902 ? -25.766 -15.641 -7.133 1 97.75 902 ILE A N 1
ATOM 7385 C CA . ILE A 1 902 ? -25.328 -16.266 -8.383 1 97.75 902 ILE A CA 1
ATOM 7386 C C . ILE A 1 902 ? -26.297 -15.867 -9.508 1 97.75 902 ILE A C 1
ATOM 7388 O O . ILE A 1 902 ? -25.859 -15.523 -10.609 1 97.75 902 ILE A O 1
ATOM 7392 N N . SER A 1 903 ? -27.578 -15.859 -9.195 1 96.06 903 SER A N 1
ATOM 7393 C CA . SER A 1 903 ? -28.609 -15.562 -10.18 1 96.06 903 SER A CA 1
ATOM 7394 C C . SER A 1 903 ? -28.422 -14.172 -10.773 1 96.06 903 SER A C 1
ATOM 7396 O O . SER A 1 903 ? -27.953 -13.258 -10.086 1 96.06 903 SER A O 1
ATOM 7398 N N . GLN A 1 904 ? -28.766 -14.023 -11.961 1 91.62 904 GLN A N 1
ATOM 7399 C CA . GLN A 1 904 ? -28.625 -12.758 -12.664 1 91.62 904 GLN A CA 1
ATOM 7400 C C . GLN A 1 904 ? -29.406 -11.641 -11.969 1 91.62 904 GLN A C 1
ATOM 7402 O O . GLN A 1 904 ? -29 -10.477 -12.008 1 91.62 904 GLN A O 1
ATOM 7407 N N . SER A 1 905 ? -30.422 -11.961 -11.336 1 90.69 905 SER A N 1
ATOM 7408 C CA . SER A 1 905 ? -31.266 -10.977 -10.664 1 90.69 905 SER A CA 1
ATOM 7409 C C . SER A 1 905 ? -30.953 -10.898 -9.18 1 90.69 905 SER A C 1
ATOM 7411 O O . SER A 1 905 ? -31.656 -10.227 -8.422 1 90.69 905 SER A O 1
ATOM 7413 N N . GLY A 1 906 ? -30 -11.617 -8.766 1 94.44 906 GLY A N 1
ATOM 7414 C CA . GLY A 1 906 ? -29.656 -11.625 -7.352 1 94.44 906 GLY A CA 1
ATOM 7415 C C . GLY A 1 906 ? -29.234 -10.266 -6.832 1 94.44 906 GLY A C 1
ATOM 7416 O O . GLY A 1 906 ? -28.484 -9.547 -7.492 1 94.44 906 GLY A O 1
ATOM 7417 N N . PRO A 1 907 ? -29.641 -9.852 -5.68 1 94.62 907 PRO A N 1
ATOM 7418 C CA . PRO A 1 907 ? -29.328 -8.523 -5.133 1 94.62 907 PRO A CA 1
ATOM 7419 C C . PRO A 1 907 ? -27.859 -8.391 -4.73 1 94.62 907 PRO A C 1
ATOM 7421 O O . PRO A 1 907 ? -27.328 -7.277 -4.645 1 94.62 907 PRO A O 1
ATOM 7424 N N . GLU A 1 908 ? -27.219 -9.484 -4.477 1 96.12 908 GLU A N 1
ATOM 7425 C CA . GLU A 1 908 ? -25.828 -9.453 -4.039 1 96.12 908 GLU A CA 1
ATOM 7426 C C . GLU A 1 908 ? -24.922 -10.117 -5.066 1 96.12 908 GLU A C 1
ATOM 7428 O O . GLU A 1 908 ? -23.891 -10.719 -4.703 1 96.12 908 GLU A O 1
ATOM 7433 N N . ARG A 1 909 ? -25.312 -10.117 -6.273 1 96.56 909 ARG A N 1
ATOM 7434 C CA . ARG A 1 909 ? -24.469 -10.695 -7.32 1 96.56 909 ARG A CA 1
ATOM 7435 C C . ARG A 1 909 ? -23.344 -9.75 -7.703 1 96.56 909 ARG A C 1
ATOM 7437 O O . ARG A 1 909 ? -23.562 -8.555 -7.918 1 96.56 909 ARG A O 1
ATOM 7444 N N . HIS A 1 910 ? -22.141 -10.203 -7.711 1 97.06 910 HIS A N 1
ATOM 7445 C CA . HIS A 1 910 ? -20.938 -9.492 -8.117 1 97.06 910 HIS A CA 1
ATOM 7446 C C . HIS A 1 910 ? -20.203 -10.234 -9.234 1 97.06 910 HIS A C 1
ATOM 7448 O O . HIS A 1 910 ? -19.531 -11.227 -8.984 1 97.06 910 HIS A O 1
ATOM 7454 N N . LYS A 1 911 ? -20.219 -9.781 -10.477 1 97.56 911 LYS A N 1
ATOM 7455 C CA . LYS A 1 911 ? -19.672 -10.508 -11.617 1 97.56 911 LYS A CA 1
ATOM 7456 C C . LYS A 1 911 ? -18.547 -9.727 -12.289 1 97.56 911 LYS A C 1
ATOM 7458 O O . LYS A 1 911 ? -18.703 -8.539 -12.578 1 97.56 911 LYS A O 1
ATOM 7463 N N . LEU A 1 912 ? -17.438 -10.312 -12.5 1 98.06 912 LEU A N 1
ATOM 7464 C CA . LEU A 1 912 ? -16.391 -9.844 -13.406 1 98.06 912 LEU A CA 1
ATOM 7465 C C . LEU A 1 912 ? -16.172 -10.844 -14.531 1 98.06 912 LEU A C 1
ATOM 7467 O O . LEU A 1 912 ? -15.906 -12.023 -14.281 1 98.06 912 LEU A O 1
ATOM 7471 N N . ALA A 1 913 ? -16.344 -10.453 -15.703 1 98.06 913 ALA A N 1
ATOM 7472 C CA . ALA A 1 913 ? -16.016 -11.266 -16.875 1 98.06 913 ALA A CA 1
ATOM 7473 C C . ALA A 1 913 ? -14.727 -10.797 -17.531 1 98.06 913 ALA A C 1
ATOM 7475 O O . ALA A 1 913 ? -14.492 -9.594 -17.656 1 98.06 913 ALA A O 1
ATOM 7476 N N . VAL A 1 914 ? -13.875 -11.68 -17.844 1 98.06 914 VAL A N 1
ATOM 7477 C CA . VAL A 1 914 ? -12.68 -11.406 -18.641 1 98.06 914 VAL A CA 1
ATOM 7478 C C . VAL A 1 914 ? -12.773 -12.109 -19.984 1 98.06 914 VAL A C 1
ATOM 7480 O O . VAL A 1 914 ? -12.867 -13.344 -20.047 1 98.06 914 VAL A O 1
ATOM 7483 N N . HIS A 1 915 ? -12.766 -11.359 -21.031 1 97.25 915 HIS A N 1
ATOM 7484 C CA . HIS A 1 915 ? -12.828 -11.867 -22.391 1 97.25 915 HIS A CA 1
ATOM 7485 C C . HIS A 1 915 ? -11.469 -11.781 -23.078 1 97.25 915 HIS A C 1
ATOM 7487 O O . HIS A 1 915 ? -10.891 -10.695 -23.188 1 97.25 915 HIS A O 1
ATOM 7493 N N . VAL A 1 916 ? -10.945 -12.875 -23.453 1 96.5 916 VAL A N 1
ATOM 7494 C CA . VAL A 1 916 ? -9.781 -12.922 -24.328 1 96.5 916 VAL A CA 1
ATOM 7495 C C . VAL A 1 916 ? -10.211 -13.289 -25.75 1 96.5 916 VAL A C 1
ATOM 7497 O O . VAL A 1 916 ? -10.625 -14.422 -26 1 96.5 916 VAL A O 1
ATOM 7500 N N . ARG A 1 917 ? -10.102 -12.406 -26.641 1 94.56 917 ARG A N 1
ATOM 7501 C CA . ARG A 1 917 ? -10.57 -12.609 -28.016 1 94.56 917 ARG A CA 1
ATOM 7502 C C . ARG A 1 917 ? -9.414 -12.906 -28.953 1 94.56 917 ARG A C 1
ATOM 7504 O O . ARG A 1 917 ? -8.422 -12.172 -28.984 1 94.56 917 ARG A O 1
ATOM 7511 N N . SER A 1 918 ? -9.531 -13.992 -29.734 1 92.69 918 SER A N 1
ATOM 7512 C CA . SER A 1 918 ? -8.523 -14.32 -30.734 1 92.69 918 SER A CA 1
ATOM 7513 C C . SER A 1 918 ? -8.57 -13.352 -31.906 1 92.69 918 SER A C 1
ATOM 7515 O O . SER A 1 918 ? -9.656 -12.969 -32.344 1 92.69 918 SER A O 1
ATOM 7517 N N . THR A 1 919 ? -7.457 -12.945 -32.375 1 90.75 919 THR A N 1
ATOM 7518 C CA . THR A 1 919 ? -7.387 -12.047 -33.531 1 90.75 919 THR A CA 1
ATOM 7519 C C . THR A 1 919 ? -7.215 -12.844 -34.844 1 90.75 919 THR A C 1
ATOM 7521 O O . THR A 1 919 ? -7.25 -12.281 -35.938 1 90.75 919 THR A O 1
ATOM 7524 N N . LEU A 1 920 ? -6.945 -14.07 -34.781 1 84.5 920 LEU A N 1
ATOM 7525 C CA . LEU A 1 920 ? -6.656 -14.914 -35.938 1 84.5 920 LEU A CA 1
ATOM 7526 C C . LEU A 1 920 ? -7.938 -15.281 -36.656 1 84.5 920 LEU A C 1
ATOM 7528 O O . LEU A 1 920 ? -7.91 -15.555 -37.875 1 84.5 920 LEU A O 1
ATOM 7532 N N . LYS A 1 921 ? -8.969 -15.508 -35.938 1 74.19 921 LYS A N 1
ATOM 7533 C CA . LYS A 1 921 ? -10.211 -15.875 -36.594 1 74.19 921 LYS A CA 1
ATOM 7534 C C . LYS A 1 921 ? -11.156 -14.68 -36.688 1 74.19 921 LYS A C 1
ATOM 7536 O O . LYS A 1 921 ? -11.289 -13.914 -35.75 1 74.19 921 LYS A O 1
ATOM 7541 N N . ASN A 1 922 ? -11.375 -14.164 -37.969 1 60.28 922 ASN A N 1
ATOM 7542 C CA . ASN A 1 922 ? -12.375 -13.117 -38.188 1 60.28 922 ASN A CA 1
ATOM 7543 C C . ASN A 1 922 ? -13.781 -13.602 -37.844 1 60.28 922 ASN A C 1
ATOM 7545 O O . ASN A 1 922 ? -14.406 -14.305 -38.625 1 60.28 922 ASN A O 1
ATOM 7549 N N . THR A 1 923 ? -13.945 -13.766 -36.656 1 59.72 923 THR A N 1
ATOM 7550 C CA . THR A 1 923 ? -15.242 -14.352 -36.344 1 59.72 923 THR A CA 1
ATOM 7551 C C . THR A 1 923 ? -16.359 -13.344 -36.594 1 59.72 923 THR A C 1
ATOM 7553 O O . THR A 1 923 ? -16.266 -12.18 -36.188 1 59.72 923 THR A O 1
ATOM 7556 N N . THR A 1 924 ? -17.203 -13.555 -37.562 1 57.03 924 THR A N 1
ATOM 7557 C CA . THR A 1 924 ? -18.453 -12.852 -37.875 1 57.03 924 THR A CA 1
ATOM 7558 C C . THR A 1 924 ? -19.281 -12.664 -36.594 1 57.03 924 THR A C 1
ATOM 7560 O O . THR A 1 924 ? -19.281 -13.523 -35.719 1 57.03 924 THR A O 1
ATOM 7563 N N . ALA A 1 925 ? -19.828 -11.555 -36.594 1 60.66 925 ALA A N 1
ATOM 7564 C CA . ALA A 1 925 ? -20.719 -11.156 -35.5 1 60.66 925 ALA A CA 1
ATOM 7565 C C . ALA A 1 925 ? -21.781 -12.219 -35.25 1 60.66 925 ALA A C 1
ATOM 7567 O O . ALA A 1 925 ? -22.562 -12.555 -36.156 1 60.66 925 ALA A O 1
ATOM 7568 N N . GLU A 1 926 ? -21.453 -13.188 -34.375 1 66.5 926 GLU A N 1
ATOM 7569 C CA . GLU A 1 926 ? -22.469 -14.164 -34.031 1 66.5 926 GLU A CA 1
ATOM 7570 C C . GLU A 1 926 ? -23.641 -13.5 -33.312 1 66.5 926 GLU A C 1
ATOM 7572 O O . GLU A 1 926 ? -23.484 -12.477 -32.656 1 66.5 926 GLU A O 1
ATOM 7577 N N . GLU A 1 927 ? -24.906 -13.891 -33.625 1 60.16 927 GLU A N 1
ATOM 7578 C CA . GLU A 1 927 ? -26.109 -13.344 -33.031 1 60.16 927 GLU A CA 1
ATOM 7579 C C . GLU A 1 927 ? -26.125 -13.555 -31.516 1 60.16 927 GLU A C 1
ATOM 7581 O O . GLU A 1 927 ? -25.969 -14.688 -31.031 1 60.16 927 GLU A O 1
ATOM 7586 N N . VAL A 1 928 ? -25.875 -12.477 -30.719 1 67.56 928 VAL A N 1
ATOM 7587 C CA . VAL A 1 928 ? -25.906 -12.492 -29.266 1 67.56 928 VAL A CA 1
ATOM 7588 C C . VAL A 1 928 ? -27.297 -12.117 -28.766 1 67.56 928 VAL A C 1
ATOM 7590 O O . VAL A 1 928 ? -27.906 -11.156 -29.25 1 67.56 928 VAL A O 1
ATOM 7593 N N . ASP A 1 929 ? -27.906 -13 -28.125 1 58.66 929 ASP A N 1
ATOM 7594 C CA . ASP A 1 929 ? -29.141 -12.633 -27.438 1 58.66 929 ASP A CA 1
ATOM 7595 C C . ASP A 1 929 ? -28.875 -11.602 -26.344 1 58.66 929 ASP A C 1
ATOM 7597 O O . ASP A 1 929 ? -28.484 -11.953 -25.234 1 58.66 929 ASP A O 1
ATOM 7601 N N . ASN A 1 930 ? -28.953 -10.414 -26.641 1 57.81 930 ASN A N 1
ATOM 7602 C CA . ASN A 1 930 ? -28.672 -9.281 -25.766 1 57.81 930 ASN A CA 1
ATOM 7603 C C . ASN A 1 930 ? -29.531 -9.344 -24.5 1 57.81 930 ASN A C 1
ATOM 7605 O O . ASN A 1 930 ? -29.234 -8.648 -23.516 1 57.81 930 ASN A O 1
ATOM 7609 N N . SER A 1 931 ? -30.641 -10.141 -24.609 1 55.81 931 SER A N 1
ATOM 7610 C CA . SER A 1 931 ? -31.516 -10.211 -23.438 1 55.81 931 SER A CA 1
ATOM 7611 C C . SER A 1 931 ? -30.828 -10.922 -22.281 1 55.81 931 SER A C 1
ATOM 7613 O O . SER A 1 931 ? -31.234 -10.766 -21.125 1 55.81 931 SER A O 1
ATOM 7615 N N . LEU A 1 932 ? -29.797 -11.531 -22.578 1 59.38 932 LEU A N 1
ATOM 7616 C CA . LEU A 1 932 ? -29.141 -12.352 -21.562 1 59.38 932 LEU A CA 1
ATOM 7617 C C . LEU A 1 932 ? -28 -11.586 -20.891 1 59.38 932 LEU A C 1
ATOM 7619 O O . LEU A 1 932 ? -27.453 -12.039 -19.891 1 59.38 932 LEU A O 1
ATOM 7623 N N . MET A 1 933 ? -27.734 -10.531 -21.438 1 62.75 933 MET A N 1
ATOM 7624 C CA . MET A 1 933 ? -26.625 -9.789 -20.859 1 62.75 933 MET A CA 1
ATOM 7625 C C . MET A 1 933 ? -27.125 -8.656 -19.969 1 62.75 933 MET A C 1
ATOM 7627 O O . MET A 1 933 ? -28.203 -8.109 -20.203 1 62.75 933 MET A O 1
ATOM 7631 N N . ALA A 1 934 ? -26.469 -8.508 -18.891 1 62.44 934 ALA A N 1
ATOM 7632 C CA . ALA A 1 934 ? -26.859 -7.445 -17.969 1 62.44 934 ALA A CA 1
ATOM 7633 C C . ALA A 1 934 ? -26.875 -6.09 -18.672 1 62.44 934 ALA A C 1
ATOM 7635 O O . ALA A 1 934 ? -25.938 -5.758 -19.406 1 62.44 934 ALA A O 1
ATOM 7636 N N . ASN A 1 935 ? -27.969 -5.422 -18.609 1 61.03 935 ASN A N 1
ATOM 7637 C CA . ASN A 1 935 ? -28.141 -4.098 -19.203 1 61.03 935 ASN A CA 1
ATOM 7638 C C . ASN A 1 935 ? -27.109 -3.107 -18.672 1 61.03 935 ASN A C 1
ATOM 7640 O O . ASN A 1 935 ? -26.781 -2.127 -19.344 1 61.03 935 ASN A O 1
ATOM 7644 N N . ASN A 1 936 ? -26.422 -3.461 -17.531 1 78.69 936 ASN A N 1
ATOM 7645 C CA . ASN A 1 936 ? -25.594 -2.426 -16.938 1 78.69 936 ASN A CA 1
ATOM 7646 C C . ASN A 1 936 ? -24.172 -2.926 -16.672 1 78.69 936 ASN A C 1
ATOM 7648 O O . ASN A 1 936 ? -23.641 -2.781 -15.578 1 78.69 936 ASN A O 1
ATOM 7652 N N . THR A 1 937 ? -23.562 -3.502 -17.828 1 89.56 937 THR A N 1
ATOM 7653 C CA . THR A 1 937 ? -22.188 -3.975 -17.703 1 89.56 937 THR A CA 1
ATOM 7654 C C . THR A 1 937 ? -21.203 -2.812 -17.812 1 89.56 937 THR A C 1
ATOM 7656 O O . THR A 1 937 ? -21.297 -1.997 -18.719 1 89.56 937 THR A O 1
ATOM 7659 N N . ILE A 1 938 ? -20.375 -2.678 -16.828 1 92.25 938 ILE A N 1
ATOM 7660 C CA . ILE A 1 938 ? -19.344 -1.646 -16.828 1 92.25 938 ILE A CA 1
ATOM 7661 C C . ILE A 1 938 ? -18.094 -2.152 -17.547 1 92.25 938 ILE A C 1
ATOM 7663 O O . ILE A 1 938 ? -17.469 -3.115 -17.109 1 92.25 938 ILE A O 1
ATOM 7667 N N . LEU A 1 939 ? -17.734 -1.603 -18.625 1 94.81 939 LEU A N 1
ATOM 7668 C CA . LEU A 1 939 ? -16.516 -1.948 -19.344 1 94.81 939 LEU A CA 1
ATOM 7669 C C . LEU A 1 939 ? -15.289 -1.328 -18.688 1 94.81 939 LEU A C 1
ATOM 7671 O O . LEU A 1 939 ? -15.234 -0.111 -18.5 1 94.81 939 LEU A O 1
ATOM 7675 N N . ILE A 1 940 ? -14.391 -2.102 -18.312 1 96.06 940 ILE A N 1
ATOM 7676 C CA . ILE A 1 940 ? -13.164 -1.627 -17.688 1 96.06 940 ILE A CA 1
ATOM 7677 C C . ILE A 1 940 ? -12.18 -1.164 -18.75 1 96.06 940 ILE A C 1
ATOM 7679 O O . ILE A 1 940 ? -11.523 -1.985 -19.406 1 96.06 940 ILE A O 1
ATOM 7683 N N . LYS A 1 941 ? -11.992 0.081 -18.859 1 91.88 941 LYS A N 1
ATOM 7684 C CA . LYS A 1 941 ? -11.086 0.648 -19.844 1 91.88 941 LYS A CA 1
ATOM 7685 C C . LYS A 1 941 ? -9.695 0.883 -19.25 1 91.88 941 LYS A C 1
ATOM 7687 O O . LYS A 1 941 ? -8.695 0.896 -19.969 1 91.88 941 LYS A O 1
ATOM 7692 N N . ASP A 1 942 ? -9.672 1.211 -17.953 1 92 942 ASP A N 1
ATOM 7693 C CA . ASP A 1 942 ? -8.445 1.434 -17.188 1 92 942 ASP A CA 1
ATOM 7694 C C . ASP A 1 942 ? -8.5 0.715 -15.844 1 92 942 ASP A C 1
ATOM 7696 O O . ASP A 1 942 ? -9.336 1.028 -14.992 1 92 942 ASP A O 1
ATOM 7700 N N . ILE A 1 943 ? -7.617 -0.146 -15.656 1 94.19 943 ILE A N 1
ATOM 7701 C CA . ILE A 1 943 ? -7.613 -0.998 -14.477 1 94.19 943 ILE A CA 1
ATOM 7702 C C . ILE A 1 943 ? -7.414 -0.142 -13.227 1 94.19 943 ILE A C 1
ATOM 7704 O O . ILE A 1 943 ? -8.062 -0.37 -12.203 1 94.19 943 ILE A O 1
ATOM 7708 N N . THR A 1 944 ? -6.531 0.882 -13.258 1 92.25 944 THR A N 1
ATOM 7709 C CA . THR A 1 944 ? -6.25 1.738 -12.109 1 92.25 944 THR A CA 1
ATOM 7710 C C . THR A 1 944 ? -7.488 2.529 -11.703 1 92.25 944 THR A C 1
ATOM 7712 O O . THR A 1 944 ? -7.82 2.613 -10.516 1 92.25 944 THR A O 1
ATOM 7715 N N . ASP A 1 945 ? -8.148 3.123 -12.695 1 92.81 945 ASP A N 1
ATOM 7716 C CA . ASP A 1 945 ? -9.367 3.887 -12.422 1 92.81 945 ASP A CA 1
ATOM 7717 C C . ASP A 1 945 ? -10.453 2.996 -11.82 1 92.81 945 ASP A C 1
ATOM 7719 O O . ASP A 1 945 ? -11.18 3.422 -10.922 1 92.81 945 ASP A O 1
ATOM 7723 N N . PHE A 1 946 ? -10.562 1.821 -12.359 1 95.38 946 PHE A N 1
ATOM 7724 C CA . PHE A 1 946 ? -11.531 0.856 -11.844 1 95.38 946 PHE A CA 1
ATOM 7725 C C . PHE A 1 946 ? -11.266 0.563 -10.375 1 95.38 946 PHE A C 1
ATOM 7727 O O . PHE A 1 946 ? -12.188 0.569 -9.555 1 95.38 946 PHE A O 1
ATOM 7734 N N . LYS A 1 947 ? -10.047 0.28 -10.008 1 95 947 LYS A N 1
ATOM 7735 C CA . LYS A 1 947 ? -9.672 -0.034 -8.633 1 95 947 LYS A CA 1
ATOM 7736 C C . LYS A 1 947 ? -9.938 1.147 -7.707 1 95 947 LYS A C 1
ATOM 7738 O O . LYS A 1 947 ? -10.406 0.965 -6.582 1 95 947 LYS A O 1
ATOM 7743 N N . LYS A 1 948 ? -9.656 2.352 -8.148 1 92.75 948 LYS A N 1
ATOM 7744 C CA . LYS A 1 948 ? -9.859 3.557 -7.348 1 92.75 948 LYS A CA 1
ATOM 7745 C C . LYS A 1 948 ? -11.336 3.75 -7.016 1 92.75 948 LYS A C 1
ATOM 7747 O O . LYS A 1 948 ? -11.68 4.215 -5.922 1 92.75 948 LYS A O 1
ATOM 7752 N N . LYS A 1 949 ? -12.18 3.344 -7.93 1 93.56 949 LYS A N 1
ATOM 7753 C CA . LYS A 1 949 ? -13.609 3.633 -7.824 1 93.56 949 LYS A CA 1
ATOM 7754 C C . LYS A 1 949 ? -14.336 2.535 -7.051 1 93.56 949 LYS A C 1
ATOM 7756 O O . LYS A 1 949 ? -15.555 2.604 -6.863 1 93.56 949 LYS A O 1
ATOM 7761 N N . HIS A 1 950 ? -13.617 1.547 -6.621 1 96.38 950 HIS A N 1
ATOM 7762 C CA . HIS A 1 950 ? -14.242 0.454 -5.887 1 96.38 950 HIS A CA 1
ATOM 7763 C C . HIS A 1 950 ? -13.656 0.33 -4.484 1 96.38 950 HIS A C 1
ATOM 7765 O O . HIS A 1 950 ? -12.523 0.739 -4.242 1 96.38 950 HIS A O 1
ATOM 7771 N N . GLN A 1 951 ? -14.438 -0.155 -3.582 1 96.44 951 GLN A N 1
ATOM 7772 C CA . GLN A 1 951 ? -13.984 -0.448 -2.225 1 96.44 951 GLN A CA 1
ATOM 7773 C C . GLN A 1 951 ? -13.055 -1.657 -2.203 1 96.44 951 GLN A C 1
ATOM 7775 O O . GLN A 1 951 ? -12.992 -2.414 -3.174 1 96.44 951 GLN A O 1
ATOM 7780 N N . LEU A 1 952 ? -12.273 -1.827 -1.139 1 97.25 952 LEU A N 1
ATOM 7781 C CA . LEU A 1 952 ? -11.477 -3.025 -0.896 1 97.25 952 LEU A CA 1
ATOM 7782 C C . LEU A 1 952 ? -12.062 -3.844 0.249 1 97.25 952 LEU A C 1
ATOM 7784 O O . LEU A 1 952 ? -12.523 -3.285 1.245 1 97.25 952 LEU A O 1
ATOM 7788 N N . TYR A 1 953 ? -12.07 -5.176 0.096 1 96.94 953 TYR A N 1
ATOM 7789 C CA . TYR A 1 953 ? -12.562 -6.078 1.131 1 96.94 953 TYR A CA 1
ATOM 7790 C C . TYR A 1 953 ? -11.672 -6.023 2.367 1 96.94 953 TYR A C 1
ATOM 7792 O O . TYR A 1 953 ? -10.492 -5.672 2.277 1 96.94 953 TYR A O 1
ATOM 7800 N N . GLN A 1 954 ? -12.273 -6.285 3.482 1 95.81 954 GLN A N 1
ATOM 7801 C CA . GLN A 1 954 ? -11.484 -6.562 4.68 1 95.81 954 GLN A CA 1
ATOM 7802 C C . GLN A 1 954 ? -10.711 -7.871 4.535 1 95.81 954 GLN A C 1
ATOM 7804 O O . GLN A 1 954 ? -10.977 -8.656 3.625 1 95.81 954 GLN A O 1
ATOM 7809 N N . LEU A 1 955 ? -9.719 -8.094 5.316 1 92.44 955 LEU A N 1
ATOM 7810 C CA . LEU A 1 955 ? -9 -9.359 5.375 1 92.44 955 LEU A CA 1
ATOM 7811 C C . LEU A 1 955 ? -9.68 -10.328 6.344 1 92.44 955 LEU A C 1
ATOM 7813 O O . LEU A 1 955 ? -10.312 -9.898 7.312 1 92.44 955 LEU A O 1
ATOM 7817 N N . PRO A 1 956 ? -9.602 -11.562 6.027 1 88.62 956 PRO A N 1
ATOM 7818 C CA . PRO A 1 956 ? -10.242 -12.531 6.926 1 88.62 956 PRO A CA 1
ATOM 7819 C C . PRO A 1 956 ? -9.547 -12.633 8.281 1 88.62 956 PRO A C 1
ATOM 7821 O O . PRO A 1 956 ? -8.352 -12.328 8.383 1 88.62 956 PRO A O 1
ATOM 7824 N N . ASN A 1 957 ? -10.297 -13.07 9.211 1 85.25 957 ASN A N 1
ATOM 7825 C CA . ASN A 1 957 ? -9.734 -13.312 10.531 1 85.25 957 ASN A CA 1
ATOM 7826 C C . ASN A 1 957 ? -8.984 -14.648 10.586 1 85.25 957 ASN A C 1
ATOM 7828 O O . ASN A 1 957 ? -9.414 -15.625 9.977 1 85.25 957 ASN A O 1
ATOM 7832 N N . SER A 1 958 ? -7.883 -14.617 11.25 1 87.19 958 SER A N 1
ATOM 7833 C CA . SER A 1 958 ? -7.188 -15.875 11.484 1 87.19 958 SER A CA 1
ATOM 7834 C C . SER A 1 958 ? -7.973 -16.766 12.445 1 87.19 958 SER A C 1
ATOM 7836 O O . SER A 1 958 ? -8.633 -16.281 13.359 1 87.19 958 SER A O 1
ATOM 7838 N N . PHE A 1 959 ? -7.891 -18.047 12.203 1 88 959 PHE A N 1
ATOM 7839 C CA . PHE A 1 959 ? -8.578 -19 13.07 1 88 959 PHE A CA 1
ATOM 7840 C C . PHE A 1 959 ? -7.941 -19.016 14.453 1 88 959 PHE A C 1
ATOM 7842 O O . PHE A 1 959 ? -8.648 -19.062 15.461 1 88 959 PHE A O 1
ATOM 7849 N N . MET A 1 960 ? -6.609 -19 14.477 1 84.62 960 MET A N 1
ATOM 7850 C CA . MET A 1 960 ? -5.855 -18.906 15.719 1 84.62 960 MET A CA 1
ATOM 7851 C C . MET A 1 960 ? -5.152 -17.562 15.844 1 84.62 960 MET A C 1
ATOM 7853 O O . MET A 1 960 ? -4.543 -17.094 14.883 1 84.62 960 MET A O 1
ATOM 7857 N N . PRO A 1 961 ? -5.418 -16.938 17.016 1 77.44 961 PRO A N 1
ATOM 7858 C CA . PRO A 1 961 ? -4.703 -15.68 17.203 1 77.44 961 PRO A CA 1
ATOM 7859 C C . PRO A 1 961 ? -3.189 -15.867 17.297 1 77.44 961 PRO A C 1
ATOM 7861 O O . PRO A 1 961 ? -2.723 -16.781 17.984 1 77.44 961 PRO A O 1
ATOM 7864 N N . VAL A 1 962 ? -2.5 -15.438 16.438 1 76.62 962 VAL A N 1
ATOM 7865 C CA . VAL A 1 962 ? -1.045 -15.492 16.516 1 76.62 962 VAL A CA 1
ATOM 7866 C C . VAL A 1 962 ? -0.5 -14.18 17.062 1 76.62 962 VAL A C 1
ATOM 7868 O O . VAL A 1 962 ? -1.093 -13.117 16.844 1 76.62 962 VAL A O 1
ATOM 7871 N N . GLY A 1 963 ? 0.053 -14.133 18.203 1 57.78 963 GLY A N 1
ATOM 7872 C CA . GLY A 1 963 ? 0.602 -13.031 18.984 1 57.78 963 GLY A CA 1
ATOM 7873 C C . GLY A 1 963 ? 1.218 -11.945 18.125 1 57.78 963 GLY A C 1
ATOM 7874 O O . GLY A 1 963 ? 2.164 -12.195 17.375 1 57.78 963 GLY A O 1
ATOM 7875 N N . HIS A 1 964 ? 0.488 -11.344 17.5 1 51.81 964 HIS A N 1
ATOM 7876 C CA . HIS A 1 964 ? 1.148 -10.234 16.828 1 51.81 964 HIS A CA 1
ATOM 7877 C C . HIS A 1 964 ? 1.938 -9.383 17.812 1 51.81 964 HIS A C 1
ATOM 7879 O O . HIS A 1 964 ? 1.552 -9.25 18.984 1 51.81 964 HIS A O 1
ATOM 7885 N N . THR A 1 965 ? 3.152 -9.305 17.594 1 46.31 965 THR A N 1
ATOM 7886 C CA . THR A 1 965 ? 3.916 -8.258 18.266 1 46.31 965 THR A CA 1
ATOM 7887 C C . THR A 1 965 ? 3.117 -6.953 18.328 1 46.31 965 THR A C 1
ATOM 7889 O O . THR A 1 965 ? 2.762 -6.391 17.297 1 46.31 965 THR A O 1
ATOM 7892 N N . LYS A 1 966 ? 2.328 -6.852 19.234 1 44.94 966 LYS A N 1
ATOM 7893 C CA . LYS A 1 966 ? 1.582 -5.641 19.562 1 44.94 966 LYS A CA 1
ATOM 7894 C C . LYS A 1 966 ? 2.295 -4.395 19.047 1 44.94 966 LYS A C 1
ATOM 7896 O O . LYS A 1 966 ? 3.488 -4.211 19.281 1 44.94 966 LYS A O 1
ATOM 7901 N N . SER A 1 967 ? 1.756 -3.828 18.109 1 41.22 967 SER A N 1
ATOM 7902 C CA . SER A 1 967 ? 2.227 -2.471 17.844 1 41.22 967 SER A CA 1
ATOM 7903 C C . SER A 1 967 ? 2.309 -1.663 19.141 1 41.22 967 SER A C 1
ATOM 7905 O O . SER A 1 967 ? 1.37 -1.666 19.938 1 41.22 967 SER A O 1
ATOM 7907 N N . LYS A 1 968 ? 3.264 -1.615 19.844 1 40.72 968 LYS A N 1
ATOM 7908 C CA . LYS A 1 968 ? 3.248 -0.697 20.984 1 40.72 968 LYS A CA 1
ATOM 7909 C C . LYS A 1 968 ? 2.461 0.568 20.656 1 40.72 968 LYS A C 1
ATOM 7911 O O . LYS A 1 968 ? 2.838 1.325 19.75 1 40.72 968 LYS A O 1
ATOM 7916 N N . LEU A 1 969 ? 1.019 0.57 20.828 1 36.38 969 LEU A N 1
ATOM 7917 C CA . LEU A 1 969 ? 0.304 1.842 20.875 1 36.38 969 LEU A CA 1
ATOM 7918 C C . LEU A 1 969 ? 0.938 2.785 21.891 1 36.38 969 LEU A C 1
ATOM 7920 O O . LEU A 1 969 ? 1.347 2.355 22.969 1 36.38 969 LEU A O 1
ATOM 7924 N N . MET B 1 1 ? -23.484 68 9.07 1 51.28 1 MET B N 1
ATOM 7925 C CA . MET B 1 1 ? -22.844 67.188 10.078 1 51.28 1 MET B CA 1
ATOM 7926 C C . MET B 1 1 ? -23.828 66.75 11.172 1 51.28 1 MET B C 1
ATOM 7928 O O . MET B 1 1 ? -24.625 67.625 11.617 1 51.28 1 MET B O 1
ATOM 7932 N N . SER B 1 2 ? -24.078 65.5 11.258 1 66.31 2 SER B N 1
ATOM 7933 C CA . SER B 1 2 ? -24.969 65.062 12.328 1 66.31 2 SER B CA 1
ATOM 7934 C C . SER B 1 2 ? -24.688 65.812 13.625 1 66.31 2 SER B C 1
ATOM 7936 O O . SER B 1 2 ? -23.547 66.188 13.883 1 66.31 2 SER B O 1
ATOM 7938 N N . GLU B 1 3 ? -25.625 66.375 14.266 1 79 3 GLU B N 1
ATOM 7939 C CA . GLU B 1 3 ? -25.547 67.188 15.484 1 79 3 GLU B CA 1
ATOM 7940 C C . GLU B 1 3 ? -24.672 66.562 16.531 1 79 3 GLU B C 1
ATOM 7942 O O . GLU B 1 3 ? -24.156 67.188 17.438 1 79 3 GLU B O 1
ATOM 7947 N N . LYS B 1 4 ? -24.156 65.312 16.312 1 91 4 LYS B N 1
ATOM 7948 C CA . LYS B 1 4 ? -23.406 64.625 17.328 1 91 4 LYS B CA 1
ATOM 7949 C C . LYS B 1 4 ? -21.953 64.375 16.891 1 91 4 LYS B C 1
ATOM 7951 O O . LYS B 1 4 ? -21.219 63.625 17.531 1 91 4 LYS B O 1
ATOM 7956 N N . VAL B 1 5 ? -21.547 65.062 15.812 1 94.38 5 VAL B N 1
ATOM 7957 C CA . VAL B 1 5 ? -20.188 64.875 15.312 1 94.38 5 VAL B CA 1
ATOM 7958 C C . VAL B 1 5 ? -19.375 66.125 15.617 1 94.38 5 VAL B C 1
ATOM 7960 O O . VAL B 1 5 ? -19.812 67.25 15.352 1 94.38 5 VAL B O 1
ATOM 7963 N N . GLU B 1 6 ? -18.25 66 16.234 1 94.5 6 GLU B N 1
ATOM 7964 C CA . GLU B 1 6 ? -17.359 67.125 16.562 1 94.5 6 GLU B CA 1
ATOM 7965 C C . GLU B 1 6 ? -16.391 67.375 15.43 1 94.5 6 GLU B C 1
ATOM 7967 O O . GLU B 1 6 ? -16.125 68.562 15.102 1 94.5 6 GLU B O 1
ATOM 7972 N N . ARG B 1 7 ? -15.75 66.25 14.898 1 94.94 7 ARG B N 1
ATOM 7973 C CA . ARG B 1 7 ? -14.742 66.438 13.852 1 94.94 7 ARG B CA 1
ATOM 7974 C C . ARG B 1 7 ? -14.867 65.312 12.812 1 94.94 7 ARG B C 1
ATOM 7976 O O . ARG B 1 7 ? -15.117 64.188 13.164 1 94.94 7 ARG B O 1
ATOM 7983 N N . ARG B 1 8 ? -14.672 65.75 11.547 1 94.75 8 ARG B N 1
ATOM 7984 C CA . ARG B 1 8 ? -14.688 64.812 10.414 1 94.75 8 ARG B CA 1
ATOM 7985 C C . ARG B 1 8 ? -13.375 64.875 9.641 1 94.75 8 ARG B C 1
ATOM 7987 O O . ARG B 1 8 ? -12.844 66 9.383 1 94.75 8 ARG B O 1
ATOM 7994 N N . ILE B 1 9 ? -12.789 63.719 9.406 1 95.06 9 ILE B N 1
ATOM 7995 C CA . ILE B 1 9 ? -11.555 63.625 8.633 1 95.06 9 ILE B CA 1
ATOM 7996 C C . ILE B 1 9 ? -11.773 62.75 7.406 1 95.06 9 ILE B C 1
ATOM 7998 O O . ILE B 1 9 ? -11.961 61.531 7.535 1 95.06 9 ILE B O 1
ATOM 8002 N N . ASP B 1 10 ? -11.672 63.281 6.234 1 91.75 10 ASP B N 1
ATOM 8003 C CA . ASP B 1 10 ? -11.945 62.5 5.016 1 91.75 10 ASP B CA 1
ATOM 8004 C C . ASP B 1 10 ? -10.648 62.188 4.262 1 91.75 10 ASP B C 1
ATOM 8006 O O . ASP B 1 10 ? -10.625 61.344 3.381 1 91.75 10 ASP B O 1
ATOM 8010 N N . ASP B 1 11 ? -9.602 62.812 4.613 1 87.25 11 ASP B N 1
ATOM 8011 C CA . ASP B 1 11 ? -8.352 62.656 3.889 1 87.25 11 ASP B CA 1
ATOM 8012 C C . ASP B 1 11 ? -7.434 61.656 4.613 1 87.25 11 ASP B C 1
ATOM 8014 O O . ASP B 1 11 ? -6.344 62.031 5.062 1 87.25 11 ASP B O 1
ATOM 8018 N N . ILE B 1 12 ? -7.781 60.438 4.777 1 93.56 12 ILE B N 1
ATOM 8019 C CA . ILE B 1 12 ? -6.961 59.375 5.363 1 93.56 12 ILE B CA 1
ATOM 8020 C C . ILE B 1 12 ? -6.078 58.75 4.285 1 93.56 12 ILE B C 1
ATOM 8022 O O . ILE B 1 12 ? -6.574 58.312 3.244 1 93.56 12 ILE B O 1
ATOM 8026 N N . GLU B 1 13 ? -4.805 58.719 4.453 1 90.69 13 GLU B N 1
ATOM 8027 C CA . GLU B 1 13 ? -3.85 58.219 3.475 1 90.69 13 GLU B CA 1
ATOM 8028 C C . GLU B 1 13 ? -3.998 56.688 3.289 1 90.69 13 GLU B C 1
ATOM 8030 O O . GLU B 1 13 ? -4.031 55.938 4.266 1 90.69 13 GLU B O 1
ATOM 8035 N N . LYS B 1 14 ? -4.227 56.219 2.174 1 91.56 14 LYS B N 1
ATOM 8036 C CA . LYS B 1 14 ? -4.371 54.781 1.858 1 91.56 14 LYS B CA 1
ATOM 8037 C C . LYS B 1 14 ? -3.486 54.406 0.681 1 91.56 14 LYS B C 1
ATOM 8039 O O . LYS B 1 14 ? -2.854 55.25 0.058 1 91.56 14 LYS B O 1
ATOM 8044 N N . SER B 1 15 ? -3.318 53.25 0.448 1 88 15 SER B N 1
ATOM 8045 C CA . SER B 1 15 ? -2.477 52.75 -0.637 1 88 15 SER B CA 1
ATOM 8046 C C . SER B 1 15 ? -3.154 52.938 -1.99 1 88 15 SER B C 1
ATOM 8048 O O . SER B 1 15 ? -4.379 53.062 -2.064 1 88 15 SER B O 1
ATOM 8050 N N . ILE B 1 16 ? -2.406 52.812 -3.045 1 78 16 ILE B N 1
ATOM 8051 C CA . ILE B 1 16 ? -2.883 53.094 -4.398 1 78 16 ILE B CA 1
ATOM 8052 C C . ILE B 1 16 ? -3.877 52.031 -4.82 1 78 16 ILE B C 1
ATOM 8054 O O . ILE B 1 16 ? -4.859 52.312 -5.508 1 78 16 ILE B O 1
ATOM 8058 N N . GLY B 1 17 ? -3.668 50.906 -4.379 1 76.12 17 GLY B N 1
ATOM 8059 C CA . GLY B 1 17 ? -4.52 49.781 -4.793 1 76.12 17 GLY B CA 1
ATOM 8060 C C . GLY B 1 17 ? -5.727 49.594 -3.896 1 76.12 17 GLY B C 1
ATOM 8061 O O . GLY B 1 17 ? -6.578 48.75 -4.164 1 76.12 17 GLY B O 1
ATOM 8062 N N . ASP B 1 18 ? -5.879 50.344 -2.906 1 87.62 18 ASP B N 1
ATOM 8063 C CA . ASP B 1 18 ? -7.012 50.25 -1.99 1 87.62 18 ASP B CA 1
ATOM 8064 C C . ASP B 1 18 ? -8.211 51.031 -2.523 1 87.62 18 ASP B C 1
ATOM 8066 O O . ASP B 1 18 ? -8.211 52.281 -2.514 1 87.62 18 ASP B O 1
ATOM 8070 N N . SER B 1 19 ? -9.203 50.406 -3.004 1 87.38 19 SER B N 1
ATOM 8071 C CA . SER B 1 19 ? -10.375 51.062 -3.604 1 87.38 19 SER B CA 1
ATOM 8072 C C . SER B 1 19 ? -11.375 51.469 -2.535 1 87.38 19 SER B C 1
ATOM 8074 O O . SER B 1 19 ? -12.375 52.125 -2.842 1 87.38 19 SER B O 1
ATOM 8076 N N . ARG B 1 20 ? -11.195 51.156 -1.34 1 94.06 20 ARG B N 1
ATOM 8077 C CA . ARG B 1 20 ? -12.094 51.531 -0.257 1 94.06 20 ARG B CA 1
ATOM 8078 C C . ARG B 1 20 ? -12.016 53.031 0.02 1 94.06 20 ARG B C 1
ATOM 8080 O O . ARG B 1 20 ? -11.039 53.688 -0.336 1 94.06 20 ARG B O 1
ATOM 8087 N N . ILE B 1 21 ? -13.102 53.531 0.58 1 95.62 21 ILE B N 1
ATOM 8088 C CA . ILE B 1 21 ? -13.125 54.938 0.997 1 95.62 21 ILE B CA 1
ATOM 8089 C C . ILE B 1 21 ? -13.242 55.031 2.518 1 95.62 21 ILE B C 1
ATOM 8091 O O . ILE B 1 21 ? -13.922 54.219 3.139 1 95.62 21 ILE B O 1
ATOM 8095 N N . TYR B 1 22 ? -12.609 56 3.047 1 97.31 22 TYR B N 1
ATOM 8096 C CA . TYR B 1 22 ? -12.469 56.094 4.496 1 97.31 22 TYR B CA 1
ATOM 8097 C C . TYR B 1 22 ? -12.953 57.438 5.016 1 97.31 22 TYR B C 1
ATOM 8099 O O . TYR B 1 22 ? -12.844 58.438 4.324 1 97.31 22 TYR B O 1
ATOM 8107 N N . ARG B 1 23 ? -13.516 57.469 6.227 1 97.38 23 ARG B N 1
ATOM 8108 C CA . ARG B 1 23 ? -13.859 58.688 6.973 1 97.38 23 ARG B CA 1
ATOM 8109 C C . ARG B 1 23 ? -13.578 58.531 8.461 1 97.38 23 ARG B C 1
ATOM 8111 O O . ARG B 1 23 ? -14.008 57.531 9.07 1 97.38 23 ARG B O 1
ATOM 8118 N N . GLY B 1 24 ? -12.711 59.375 8.977 1 97.25 24 GLY B N 1
ATOM 8119 C CA . GLY B 1 24 ? -12.539 59.438 10.422 1 97.25 24 GLY B CA 1
ATOM 8120 C C . GLY B 1 24 ? -13.516 60.375 11.094 1 97.25 24 GLY B C 1
ATOM 8121 O O . GLY B 1 24 ? -13.836 61.438 10.539 1 97.25 24 GLY B O 1
ATOM 8122 N N . LEU B 1 25 ? -14.047 59.969 12.289 1 96.62 25 LEU B N 1
ATOM 8123 C CA . LEU B 1 25 ? -15.008 60.781 13.031 1 96.62 25 LEU B CA 1
ATOM 8124 C C . LEU B 1 25 ? -14.609 60.875 14.5 1 96.62 25 LEU B C 1
ATOM 8126 O O . LEU B 1 25 ? -14.141 59.875 15.086 1 96.62 25 LEU B O 1
ATOM 8130 N N . VAL B 1 26 ? -14.727 62 15.031 1 96.38 26 VAL B N 1
ATOM 8131 C CA . VAL B 1 26 ? -14.75 62.219 16.484 1 96.38 26 VAL B CA 1
ATOM 8132 C C . VAL B 1 26 ? -16.125 62.719 16.906 1 96.38 26 VAL B C 1
ATOM 8134 O O . VAL B 1 26 ? -16.547 63.812 16.469 1 96.38 26 VAL B O 1
ATOM 8137 N N . MET B 1 27 ? -16.781 62.031 17.672 1 97 27 MET B N 1
ATOM 8138 C CA . MET B 1 27 ? -18.125 62.375 18.094 1 97 27 MET B CA 1
ATOM 8139 C C . MET B 1 27 ? -18.094 63.375 19.266 1 97 27 MET B C 1
ATOM 8141 O O . MET B 1 27 ? -17.047 63.562 19.891 1 97 27 MET B O 1
ATOM 8145 N N . LYS B 1 28 ? -19.234 63.938 19.578 1 95.75 28 LYS B N 1
ATOM 8146 C CA . LYS B 1 28 ? -19.328 64.938 20.672 1 95.75 28 LYS B CA 1
ATOM 8147 C C . LYS B 1 28 ? -19.172 64.25 22.031 1 95.75 28 LYS B C 1
ATOM 8149 O O . LYS B 1 28 ? -18.688 64.875 22.984 1 95.75 28 LYS B O 1
ATOM 8154 N N . ASN B 1 29 ? -19.578 63.031 22.062 1 96.06 29 ASN B N 1
ATOM 8155 C CA . ASN B 1 29 ? -19.391 62.281 23.312 1 96.06 29 ASN B CA 1
ATOM 8156 C C . ASN B 1 29 ? -17.953 61.812 23.469 1 96.06 29 ASN B C 1
ATOM 8158 O O . ASN B 1 29 ? -17.625 61.156 24.453 1 96.06 29 ASN B O 1
ATOM 8162 N N . GLY B 1 30 ? -17.109 62.062 22.531 1 95.75 30 GLY B N 1
ATOM 8163 C CA . GLY B 1 30 ? -15.695 61.75 22.641 1 95.75 30 GLY B CA 1
ATOM 8164 C C . GLY B 1 30 ? -15.305 60.469 21.938 1 95.75 30 GLY B C 1
ATOM 8165 O O . GLY B 1 30 ? -14.117 60.188 21.75 1 95.75 30 GLY B O 1
ATOM 8166 N N . LEU B 1 31 ? -16.219 59.656 21.453 1 97.62 31 LEU B N 1
ATOM 8167 C CA . LEU B 1 31 ? -15.953 58.406 20.75 1 97.62 31 LEU B CA 1
ATOM 8168 C C . LEU B 1 31 ? -15.312 58.688 19.391 1 97.62 31 LEU B C 1
ATOM 8170 O O . LEU B 1 31 ? -15.734 59.594 18.672 1 97.62 31 LEU B O 1
ATOM 8174 N N . THR B 1 32 ? -14.188 58 19.109 1 97.81 32 THR B N 1
ATOM 8175 C CA . THR B 1 32 ? -13.516 58.094 17.812 1 97.81 32 THR B CA 1
ATOM 8176 C C . THR B 1 32 ? -13.906 56.938 16.922 1 97.81 32 THR B C 1
ATOM 8178 O O . THR B 1 32 ? -13.914 55.781 17.359 1 97.81 32 THR B O 1
ATOM 8181 N N . ALA B 1 33 ? -14.219 57.25 15.68 1 98.19 33 ALA B N 1
ATOM 8182 C CA . ALA B 1 33 ? -14.664 56.188 14.781 1 98.19 33 ALA B CA 1
ATOM 8183 C C . ALA B 1 33 ? -13.969 56.281 13.43 1 98.19 33 ALA B C 1
ATOM 8185 O O . ALA B 1 33 ? -13.641 57.375 12.961 1 98.19 33 ALA B O 1
ATOM 8186 N N . LEU B 1 34 ? -13.625 55.156 12.891 1 98.44 34 LEU B N 1
ATOM 8187 C CA . LEU B 1 34 ? -13.172 55.062 11.508 1 98.44 34 LEU B CA 1
ATOM 8188 C C . LEU B 1 34 ? -14.195 54.312 10.664 1 98.44 34 LEU B C 1
ATOM 8190 O O . LEU B 1 34 ? -14.523 53.156 10.961 1 98.44 34 LEU B O 1
ATOM 8194 N N . LEU B 1 35 ? -14.742 54.938 9.711 1 98.25 35 LEU B N 1
ATOM 8195 C CA . LEU B 1 35 ? -15.734 54.344 8.805 1 98.25 35 LEU B CA 1
ATOM 8196 C C . LEU B 1 35 ? -15.094 53.969 7.477 1 98.25 35 LEU B C 1
ATOM 8198 O O . LEU B 1 35 ? -14.352 54.75 6.891 1 98.25 35 LEU B O 1
ATOM 8202 N N . ILE B 1 36 ? -15.32 52.75 7.066 1 98 36 ILE B N 1
ATOM 8203 C CA . ILE B 1 36 ? -14.742 52.25 5.832 1 98 36 ILE B CA 1
ATOM 8204 C C . ILE B 1 36 ? -15.859 51.781 4.898 1 98 36 ILE B C 1
ATOM 8206 O O . ILE B 1 36 ? -16.625 50.875 5.23 1 98 36 ILE B O 1
ATOM 8210 N N . SER B 1 37 ? -15.969 52.375 3.801 1 97.31 37 SER B N 1
ATOM 8211 C CA . SER B 1 37 ? -16.938 51.969 2.779 1 97.31 37 SER B CA 1
ATOM 8212 C C . SER B 1 37 ? -16.266 51.156 1.689 1 97.31 37 SER B C 1
ATOM 8214 O O . SER B 1 37 ? -15.328 51.594 1.037 1 97.31 37 SER B O 1
ATOM 8216 N N . ASP B 1 38 ? -16.672 49.969 1.542 1 94.94 38 ASP B N 1
ATOM 8217 C CA . ASP B 1 38 ? -16.219 49.031 0.514 1 94.94 38 ASP B CA 1
ATOM 8218 C C . ASP B 1 38 ? -17.391 48.438 -0.268 1 94.94 38 ASP B C 1
ATOM 8220 O O . ASP B 1 38 ? -17.984 47.438 0.131 1 94.94 38 ASP B O 1
ATOM 8224 N N . PRO B 1 39 ? -17.703 48.938 -1.389 1 91.12 39 PRO B N 1
ATOM 8225 C CA . PRO B 1 39 ? -18.875 48.531 -2.152 1 91.12 39 PRO B CA 1
ATOM 8226 C C . PRO B 1 39 ? -18.766 47.062 -2.637 1 91.12 39 PRO B C 1
ATOM 8228 O O . PRO B 1 39 ? -19.797 46.438 -2.912 1 91.12 39 PRO B O 1
ATOM 8231 N N . ASP B 1 40 ? -17.641 46.594 -2.645 1 87.38 40 ASP B N 1
ATOM 8232 C CA . ASP B 1 40 ? -17.438 45.25 -3.219 1 87.38 40 ASP B CA 1
ATOM 8233 C C . ASP B 1 40 ? -17.344 44.188 -2.127 1 87.38 40 ASP B C 1
ATOM 8235 O O . ASP B 1 40 ? -17.188 43 -2.422 1 87.38 40 ASP B O 1
ATOM 8239 N N . THR B 1 41 ? -17.438 44.531 -0.82 1 90.38 41 THR B N 1
ATOM 8240 C CA . THR B 1 41 ? -17.266 43.562 0.257 1 90.38 41 THR B CA 1
ATOM 8241 C C . THR B 1 41 ? -18.438 42.594 0.317 1 90.38 41 THR B C 1
ATOM 8243 O O . THR B 1 41 ? -19.578 42.969 0.039 1 90.38 41 THR B O 1
ATOM 8246 N N . ASP B 1 42 ? -18.172 41.406 0.567 1 87.38 42 ASP B N 1
ATOM 8247 C CA . ASP B 1 42 ? -19.188 40.375 0.704 1 87.38 42 ASP B CA 1
ATOM 8248 C C . ASP B 1 42 ? -19.641 40.25 2.156 1 87.38 42 ASP B C 1
ATOM 8250 O O . ASP B 1 42 ? -20.719 39.688 2.432 1 87.38 42 ASP B O 1
ATOM 8254 N N . LYS B 1 43 ? -18.859 40.719 3.105 1 91.94 43 LYS B N 1
ATOM 8255 C CA . LYS B 1 43 ? -19.172 40.719 4.531 1 91.94 43 LYS B CA 1
ATOM 8256 C C . LYS B 1 43 ? -18.891 42.094 5.148 1 91.94 43 LYS B C 1
ATOM 8258 O O . LYS B 1 43 ? -17.938 42.781 4.746 1 91.94 43 LYS B O 1
ATOM 8263 N N . SER B 1 44 ? -19.656 42.438 6.023 1 96.25 44 SER B N 1
ATOM 8264 C CA . SER B 1 44 ? -19.406 43.625 6.836 1 96.25 44 SER B CA 1
ATOM 8265 C C . SER B 1 44 ? -18.812 43.25 8.188 1 96.25 44 SER B C 1
ATOM 8267 O O . SER B 1 44 ? -18.906 42.094 8.617 1 96.25 44 SER B O 1
ATOM 8269 N N . ALA B 1 45 ? -18.141 44.156 8.781 1 97.88 45 ALA B N 1
ATOM 8270 C CA . ALA B 1 45 ? -17.516 43.906 10.078 1 97.88 45 ALA B CA 1
ATOM 8271 C C . ALA B 1 45 ? -17.422 45.188 10.906 1 97.88 45 ALA B C 1
ATOM 8273 O O . ALA B 1 45 ? -17.484 46.281 10.375 1 97.88 45 ALA B O 1
ATOM 8274 N N . ALA B 1 46 ? -17.281 44.969 12.156 1 98.56 46 ALA B N 1
ATOM 8275 C CA . ALA B 1 46 ? -17.078 46.094 13.078 1 98.56 46 ALA B CA 1
ATOM 8276 C C . ALA B 1 46 ? -16.266 45.656 14.289 1 98.56 46 ALA B C 1
ATOM 8278 O O . ALA B 1 46 ? -16.219 44.469 14.633 1 98.56 46 ALA B O 1
ATOM 8279 N N . SER B 1 47 ? -15.594 46.625 14.867 1 98.62 47 SER B N 1
ATOM 8280 C CA . SER B 1 47 ? -14.781 46.406 16.062 1 98.62 47 SER B CA 1
ATOM 8281 C C . SER B 1 47 ? -14.781 47.656 16.953 1 98.62 47 SER B C 1
ATOM 8283 O O . SER B 1 47 ? -14.773 48.781 16.469 1 98.62 47 SER B O 1
ATOM 8285 N N . LEU B 1 48 ? -14.859 47.438 18.188 1 98.56 48 LEU B N 1
ATOM 8286 C CA . LEU B 1 48 ? -14.75 48.5 19.172 1 98.56 48 LEU B CA 1
ATOM 8287 C C . LEU B 1 48 ? -13.695 48.188 20.234 1 98.56 48 LEU B C 1
ATOM 8289 O O . LEU B 1 48 ? -13.812 47.156 20.922 1 98.56 48 LEU B O 1
ATOM 8293 N N . SER B 1 49 ? -12.727 49.062 20.297 1 98.38 49 SER B N 1
ATOM 8294 C CA . SER B 1 49 ? -11.68 48.906 21.297 1 98.38 49 SER B CA 1
ATOM 8295 C C . SER B 1 49 ? -11.883 49.906 22.453 1 98.38 49 SER B C 1
ATOM 8297 O O . SER B 1 49 ? -12.141 51.094 22.219 1 98.38 49 SER B O 1
ATOM 8299 N N . VAL B 1 50 ? -11.828 49.344 23.656 1 98 50 VAL B N 1
ATOM 8300 C CA . VAL B 1 50 ? -11.82 50.188 24.859 1 98 50 VAL B CA 1
ATOM 8301 C C . VAL B 1 50 ? -10.398 50.281 25.391 1 98 50 VAL B C 1
ATOM 8303 O O . VAL B 1 50 ? -9.742 49.281 25.641 1 98 50 VAL B O 1
ATOM 8306 N N . ALA B 1 51 ? -9.883 51.469 25.594 1 97.69 51 ALA B N 1
ATOM 8307 C CA . ALA B 1 51 ? -8.492 51.719 25.984 1 97.69 51 ALA B CA 1
ATOM 8308 C C . ALA B 1 51 ? -8.273 51.375 27.453 1 97.69 51 ALA B C 1
ATOM 8310 O O . ALA B 1 51 ? -7.617 52.094 28.172 1 97.69 51 ALA B O 1
ATOM 8311 N N . VAL B 1 52 ? -8.891 50.312 27.906 1 96.88 52 VAL B N 1
ATOM 8312 C CA . VAL B 1 52 ? -8.711 49.781 29.25 1 96.88 52 VAL B CA 1
ATOM 8313 C C . VAL B 1 52 ? -8.586 48.25 29.188 1 96.88 52 VAL B C 1
ATOM 8315 O O . VAL B 1 52 ? -9.312 47.594 28.438 1 96.88 52 VAL B O 1
ATOM 8318 N N . GLY B 1 53 ? -7.59 47.75 29.906 1 96.5 53 GLY B N 1
ATOM 8319 C CA . GLY B 1 53 ? -7.367 46.312 29.938 1 96.5 53 GLY B CA 1
ATOM 8320 C C . GLY B 1 53 ? -7.117 45.781 31.344 1 96.5 53 GLY B C 1
ATOM 8321 O O . GLY B 1 53 ? -7.676 46.312 32.312 1 96.5 53 GLY B O 1
ATOM 8322 N N . SER B 1 54 ? -6.391 44.812 31.5 1 96.19 54 SER B N 1
ATOM 8323 C CA . SER B 1 54 ? -6.199 44.094 32.75 1 96.19 54 SER B CA 1
ATOM 8324 C C . SER B 1 54 ? -5.375 44.906 33.75 1 96.19 54 SER B C 1
ATOM 8326 O O . SER B 1 54 ? -5.492 44.719 34.969 1 96.19 54 SER B O 1
ATOM 8328 N N . LEU B 1 55 ? -4.504 45.812 33.25 1 96.38 55 LEU B N 1
ATOM 8329 C CA . LEU B 1 55 ? -3.639 46.562 34.125 1 96.38 55 LEU B CA 1
ATOM 8330 C C . LEU B 1 55 ? -4.441 47.625 34.906 1 96.38 55 LEU B C 1
ATOM 8332 O O . LEU B 1 55 ? -3.951 48.188 35.875 1 96.38 55 LEU B O 1
ATOM 8336 N N . SER B 1 56 ? -5.676 47.812 34.531 1 95.19 56 SER B N 1
ATOM 8337 C CA . SER B 1 56 ? -6.516 48.812 35.188 1 95.19 56 SER B CA 1
ATOM 8338 C C . SER B 1 56 ? -7.453 48.156 36.188 1 95.19 56 SER B C 1
ATOM 8340 O O . SER B 1 56 ? -8.227 48.844 36.875 1 95.19 56 SER B O 1
ATOM 8342 N N . GLU B 1 57 ? -7.449 46.906 36.312 1 94.25 57 GLU B N 1
ATOM 8343 C CA . GLU B 1 57 ? -8.328 46.25 37.281 1 94.25 57 GLU B CA 1
ATOM 8344 C C . GLU B 1 57 ? -7.797 46.375 38.688 1 94.25 57 GLU B C 1
ATOM 8346 O O . GLU B 1 57 ? -6.613 46.656 38.906 1 94.25 57 GLU B O 1
ATOM 8351 N N . PRO B 1 58 ? -8.68 46.156 39.656 1 91.94 58 PRO B N 1
ATOM 8352 C CA . PRO B 1 58 ? -8.211 46.219 41.031 1 91.94 58 PRO B CA 1
ATOM 8353 C C . PRO B 1 58 ? -7.266 45.062 41.375 1 91.94 58 PRO B C 1
ATOM 8355 O O . PRO B 1 58 ? -7.469 43.938 40.938 1 91.94 58 PRO B O 1
ATOM 8358 N N . LYS B 1 59 ? -6.258 45.344 42.188 1 89.38 59 LYS B N 1
ATOM 8359 C CA . LYS B 1 59 ? -5.234 44.375 42.531 1 89.38 59 LYS B CA 1
ATOM 8360 C C . LYS B 1 59 ? -5.844 43.188 43.281 1 89.38 59 LYS B C 1
ATOM 8362 O O . LYS B 1 59 ? -5.32 42.062 43.188 1 89.38 59 LYS B O 1
ATOM 8367 N N . ASP B 1 60 ? -7.012 43.406 43.906 1 90.56 60 ASP B N 1
ATOM 8368 C CA . ASP B 1 60 ? -7.602 42.375 44.75 1 90.56 60 ASP B CA 1
ATOM 8369 C C . ASP B 1 60 ? -8.57 41.5 43.938 1 90.56 60 ASP B C 1
ATOM 8371 O O . ASP B 1 60 ? -9.125 40.531 44.469 1 90.56 60 ASP B O 1
ATOM 8375 N N . LEU B 1 61 ? -8.758 41.844 42.719 1 94.44 61 LEU B N 1
ATOM 8376 C CA . LEU B 1 61 ? -9.656 41.062 41.906 1 94.44 61 LEU B CA 1
ATOM 8377 C C . LEU B 1 61 ? -9.016 40.75 40.531 1 94.44 61 LEU B C 1
ATOM 8379 O O . LEU B 1 61 ? -9.539 41.156 39.5 1 94.44 61 LEU B O 1
ATOM 8383 N N . PRO B 1 62 ? -7.953 40 40.625 1 94.75 62 PRO B N 1
ATOM 8384 C CA . PRO B 1 62 ? -7.285 39.688 39.344 1 94.75 62 PRO B CA 1
ATOM 8385 C C . PRO B 1 62 ? -8.195 38.938 38.375 1 94.75 62 PRO B C 1
ATOM 8387 O O . PRO B 1 62 ? -8.812 37.938 38.719 1 94.75 62 PRO B O 1
ATOM 8390 N N . GLY B 1 63 ? -8.305 39.469 37.156 1 96.06 63 GLY B N 1
ATOM 8391 C CA . GLY B 1 63 ? -9.094 38.875 36.094 1 96.06 63 GLY B CA 1
ATOM 8392 C C . GLY B 1 63 ? -10.414 39.562 35.844 1 96.06 63 GLY B C 1
ATOM 8393 O O . GLY B 1 63 ? -11.188 39.188 34.969 1 96.06 63 GLY B O 1
ATOM 8394 N N . LEU B 1 64 ? -10.648 40.594 36.531 1 96.75 64 LEU B N 1
ATOM 8395 C CA . LEU B 1 64 ? -11.93 41.281 36.469 1 96.75 64 LEU B CA 1
ATOM 8396 C C . LEU B 1 64 ? -12.18 41.844 35.062 1 96.75 64 LEU B C 1
ATOM 8398 O O . LEU B 1 64 ? -13.297 41.781 34.562 1 96.75 64 LEU B O 1
ATOM 8402 N N . ALA B 1 65 ? -11.164 42.469 34.438 1 97.06 65 ALA B N 1
ATOM 8403 C CA . ALA B 1 65 ? -11.312 43.031 33.125 1 97.06 65 ALA B CA 1
ATOM 8404 C C . ALA B 1 65 ? -11.695 41.938 32.094 1 97.06 65 ALA B C 1
ATOM 8406 O O . ALA B 1 65 ? -12.547 42.156 31.25 1 97.06 65 ALA B O 1
ATOM 8407 N N . HIS B 1 66 ? -11.008 40.844 32.219 1 96.75 66 HIS B N 1
ATOM 8408 C CA . HIS B 1 66 ? -11.297 39.688 31.359 1 96.75 66 HIS B CA 1
ATOM 8409 C C . HIS B 1 66 ? -12.711 39.156 31.594 1 96.75 66 HIS B C 1
ATOM 8411 O O . HIS B 1 66 ? -13.422 38.812 30.656 1 96.75 66 HIS B O 1
ATOM 8417 N N . PHE B 1 67 ? -13.109 39.062 32.844 1 96.31 67 PHE B N 1
ATOM 8418 C CA . PHE B 1 67 ? -14.461 38.625 33.188 1 96.31 67 PHE B CA 1
ATOM 8419 C C . PHE B 1 67 ? -15.5 39.594 32.625 1 96.31 67 PHE B C 1
ATOM 8421 O O . PHE B 1 67 ? -16.562 39.188 32.188 1 96.31 67 PHE B O 1
ATOM 8428 N N . CYS B 1 68 ? -15.188 40.875 32.656 1 95.94 68 CYS B N 1
ATOM 8429 C CA . CYS B 1 68 ? -16.062 41.875 32.094 1 95.94 68 CYS B CA 1
ATOM 8430 C C . CYS B 1 68 ? -16.281 41.625 30.609 1 95.94 68 CYS B C 1
ATOM 8432 O O . CYS B 1 68 ? -17.406 41.75 30.109 1 95.94 68 CYS B O 1
ATOM 8434 N N . GLU B 1 69 ? -15.234 41.375 29.891 1 95.81 69 GLU B N 1
ATOM 8435 C CA . GLU B 1 69 ? -15.305 41.031 28.469 1 95.81 69 GLU B CA 1
ATOM 8436 C C . GLU B 1 69 ? -16.281 39.906 28.219 1 95.81 69 GLU B C 1
ATOM 8438 O O . GLU B 1 69 ? -17.094 39.969 27.281 1 95.81 69 GLU B O 1
ATOM 8443 N N . HIS B 1 70 ? -16.219 38.844 29.078 1 92.38 70 HIS B N 1
ATOM 8444 C CA . HIS B 1 70 ? -17.109 37.688 28.922 1 92.38 70 HIS B CA 1
ATOM 8445 C C . HIS B 1 70 ? -18.562 38.094 29.141 1 92.38 70 HIS B C 1
ATOM 8447 O O . HIS B 1 70 ? -19.438 37.688 28.375 1 92.38 70 HIS B O 1
ATOM 8453 N N . MET B 1 71 ? -18.828 38.812 30.188 1 93.38 71 MET B N 1
ATOM 8454 C CA . MET B 1 71 ? -20.172 39.125 30.641 1 93.38 71 MET B CA 1
ATOM 8455 C C . MET B 1 71 ? -20.891 40.031 29.641 1 93.38 71 MET B C 1
ATOM 8457 O O . MET B 1 71 ? -22.125 40.031 29.562 1 93.38 71 MET B O 1
ATOM 8461 N N . LEU B 1 72 ? -20.156 40.75 28.859 1 92.62 72 LEU B N 1
ATOM 8462 C CA . LEU B 1 72 ? -20.766 41.688 27.922 1 92.62 72 LEU B CA 1
ATOM 8463 C C . LEU B 1 72 ? -21.469 40.938 26.781 1 92.62 72 LEU B C 1
ATOM 8465 O O . LEU B 1 72 ? -22.344 41.469 26.125 1 92.62 72 LEU B O 1
ATOM 8469 N N . PHE B 1 73 ? -21.172 39.688 26.594 1 89.12 73 PHE B N 1
ATOM 8470 C CA . PHE B 1 73 ? -21.766 38.906 25.516 1 89.12 73 PHE B CA 1
ATOM 8471 C C . PHE B 1 73 ? -23.062 38.25 25.984 1 89.12 73 PHE B C 1
ATOM 8473 O O . PHE B 1 73 ? -23.766 37.625 25.188 1 89.12 73 PHE B O 1
ATOM 8480 N N . LEU B 1 74 ? -23.328 38.344 27.312 1 87.06 74 LEU B N 1
ATOM 8481 C CA . LEU B 1 74 ? -24.406 37.531 27.875 1 87.06 74 LEU B CA 1
ATOM 8482 C C . LEU B 1 74 ? -25.703 38.312 27.953 1 87.06 74 LEU B C 1
ATOM 8484 O O . LEU B 1 74 ? -26.516 38.094 28.844 1 87.06 74 LEU B O 1
ATOM 8488 N N . GLY B 1 75 ? -25.953 39.281 27.062 1 86.31 75 GLY B N 1
ATOM 8489 C CA . GLY B 1 75 ? -27.25 39.938 26.953 1 86.31 75 GLY B CA 1
ATOM 8490 C C . GLY B 1 75 ? -27.219 41.406 27.344 1 86.31 75 GLY B C 1
ATOM 8491 O O . GLY B 1 75 ? -26.359 41.812 28.109 1 86.31 75 GLY B O 1
ATOM 8492 N N . THR B 1 76 ? -28.188 42.125 26.828 1 92 76 THR B N 1
ATOM 8493 C CA . THR B 1 76 ? -28.391 43.531 27.094 1 92 76 THR B CA 1
ATOM 8494 C C . THR B 1 76 ? -29.859 43.812 27.438 1 92 76 THR B C 1
ATOM 8496 O O . THR B 1 76 ? -30.719 42.938 27.312 1 92 76 THR B O 1
ATOM 8499 N N . LYS B 1 77 ? -30.141 45 27.891 1 92.56 77 LYS B N 1
ATOM 8500 C CA . LYS B 1 77 ? -31.516 45.344 28.25 1 92.56 77 LYS B CA 1
ATOM 8501 C C . LYS B 1 77 ? -32.438 45.25 27.047 1 92.56 77 LYS B C 1
ATOM 8503 O O . LYS B 1 77 ? -33.562 44.719 27.156 1 92.56 77 LYS B O 1
ATOM 8508 N N . LYS B 1 78 ? -32 45.719 25.922 1 94.19 78 LYS B N 1
ATOM 8509 C CA . LYS B 1 78 ? -32.812 45.688 24.703 1 94.19 78 LYS B CA 1
ATOM 8510 C C . LYS B 1 78 ? -32.938 44.281 24.156 1 94.19 78 LYS B C 1
ATOM 8512 O O . LYS B 1 78 ? -33.969 43.906 23.609 1 94.19 78 LYS B O 1
ATOM 8517 N N . TYR B 1 79 ? -31.891 43.5 24.25 1 94.31 79 TYR B N 1
ATOM 8518 C CA . TYR B 1 79 ? -31.828 42.125 23.812 1 94.31 79 TYR B CA 1
ATOM 8519 C C . TYR B 1 79 ? -31.438 41.219 24.969 1 94.31 79 TYR B C 1
ATOM 8521 O O . TYR B 1 79 ? -30.281 40.781 25.062 1 94.31 79 TYR B O 1
ATOM 8529 N N . PRO B 1 80 ? -32.312 40.75 25.797 1 90.25 80 PRO B N 1
ATOM 8530 C CA . PRO B 1 80 ? -32.031 40.125 27.094 1 90.25 80 PRO B CA 1
ATOM 8531 C C . PRO B 1 80 ? -31.656 38.656 26.984 1 90.25 80 PRO B C 1
ATOM 8533 O O . PRO B 1 80 ? -31.047 38.094 27.906 1 90.25 80 PRO B O 1
ATOM 8536 N N . THR B 1 81 ? -32.094 38 25.922 1 86.81 81 THR B N 1
ATOM 8537 C CA . THR B 1 81 ? -31.797 36.562 25.781 1 86.81 81 THR B CA 1
ATOM 8538 C C . THR B 1 81 ? -30.297 36.312 25.703 1 86.81 81 THR B C 1
ATOM 8540 O O . THR B 1 81 ? -29.594 36.969 24.922 1 86.81 81 THR B O 1
ATOM 8543 N N . GLU B 1 82 ? -29.953 35.281 26.516 1 82.94 82 GLU B N 1
ATOM 8544 C CA . GLU B 1 82 ? -28.531 34.938 26.516 1 82.94 82 GLU B CA 1
ATOM 8545 C C . GLU B 1 82 ? -28.094 34.469 25.141 1 82.94 82 GLU B C 1
ATOM 8547 O O . GLU B 1 82 ? -28.844 33.75 24.438 1 82.94 82 GLU B O 1
ATOM 8552 N N . ASN B 1 83 ? -27.141 34.781 24.5 1 80.25 83 ASN B N 1
ATOM 8553 C CA . ASN B 1 83 ? -26.516 34.375 23.25 1 80.25 83 ASN B CA 1
ATOM 8554 C C . ASN B 1 83 ? -27.266 34.938 22.031 1 80.25 83 ASN B C 1
ATOM 8556 O O . ASN B 1 83 ? -27.109 34.406 20.922 1 80.25 83 ASN B O 1
ATOM 8560 N N . GLU B 1 84 ? -28.203 35.75 22.297 1 86.62 84 GLU B N 1
ATOM 8561 C CA . GLU B 1 84 ? -28.984 36.344 21.203 1 86.62 84 GLU B CA 1
ATOM 8562 C C . GLU B 1 84 ? -28.062 36.906 20.125 1 86.62 84 GLU B C 1
ATOM 8564 O O . GLU B 1 84 ? -28.312 36.719 18.938 1 86.62 84 GLU B O 1
ATOM 8569 N N . PHE B 1 85 ? -27.078 37.594 20.484 1 91.25 85 PHE B N 1
ATOM 8570 C CA . PHE B 1 85 ? -26.156 38.219 19.547 1 91.25 85 PHE B CA 1
ATOM 8571 C C . PHE B 1 85 ? -25.406 37.156 18.75 1 91.25 85 PHE B C 1
ATOM 8573 O O . PHE B 1 85 ? -25.312 37.25 17.516 1 91.25 85 PHE B O 1
ATOM 8580 N N . THR B 1 86 ? -24.906 36.188 19.359 1 88.88 86 THR B N 1
ATOM 8581 C CA . THR B 1 86 ? -24.125 35.156 18.703 1 88.88 86 THR B CA 1
ATOM 8582 C C . THR B 1 86 ? -25 34.312 17.781 1 88.88 86 THR B C 1
ATOM 8584 O O . THR B 1 86 ? -24.578 33.906 16.703 1 88.88 86 THR B O 1
ATOM 8587 N N . GLN B 1 87 ? -26.125 33.969 18.172 1 87.25 87 GLN B N 1
ATOM 8588 C CA . GLN B 1 87 ? -27.078 33.25 17.344 1 87.25 87 GLN B CA 1
ATOM 8589 C C . GLN B 1 87 ? -27.438 34.062 16.094 1 87.25 87 GLN B C 1
ATOM 8591 O O . GLN B 1 87 ? -27.516 33.5 14.992 1 87.25 87 GLN B O 1
ATOM 8596 N N . PHE B 1 88 ? -27.703 35.344 16.359 1 91.5 88 PHE B N 1
ATOM 8597 C CA . PHE B 1 88 ? -28.016 36.219 15.242 1 91.5 88 PHE B CA 1
ATOM 8598 C C . PHE B 1 88 ? -26.891 36.219 14.219 1 91.5 88 PHE B C 1
ATOM 8600 O O . PHE B 1 88 ? -27.125 36.156 13.016 1 91.5 88 PHE B O 1
ATOM 8607 N N . LEU B 1 89 ? -25.656 36.375 14.656 1 92.25 89 LEU B N 1
ATOM 8608 C CA . LEU B 1 89 ? -24.5 36.406 13.758 1 92.25 89 LEU B CA 1
ATOM 8609 C C . LEU B 1 89 ? -24.391 35.094 12.992 1 92.25 89 LEU B C 1
ATOM 8611 O O . LEU B 1 89 ? -24.094 35.094 11.797 1 92.25 89 LEU B O 1
ATOM 8615 N N . THR B 1 90 ? -24.594 34.031 13.688 1 86.5 90 THR B N 1
ATOM 8616 C CA . THR B 1 90 ? -24.516 32.719 13.047 1 86.5 90 THR B CA 1
ATOM 8617 C C . THR B 1 90 ? -25.562 32.594 11.938 1 86.5 90 THR B C 1
ATOM 8619 O O . THR B 1 90 ? -25.266 32.094 10.859 1 86.5 90 THR B O 1
ATOM 8622 N N . GLN B 1 91 ? -26.734 33 12.18 1 89.44 91 GLN B N 1
ATOM 8623 C CA . GLN B 1 91 ? -27.828 32.938 11.219 1 89.44 91 GLN B CA 1
ATOM 8624 C C . GLN B 1 91 ? -27.578 33.875 10.039 1 89.44 91 GLN B C 1
ATOM 8626 O O . GLN B 1 91 ? -28.234 33.75 9 1 89.44 91 GLN B O 1
ATOM 8631 N N . ASN B 1 92 ? -26.688 34.719 10.266 1 91.75 92 ASN B N 1
ATOM 8632 C CA . ASN B 1 92 ? -26.406 35.688 9.211 1 91.75 92 ASN B CA 1
ATOM 8633 C C . ASN B 1 92 ? -24.969 35.562 8.711 1 91.75 92 ASN B C 1
ATOM 8635 O O . ASN B 1 92 ? -24.344 36.562 8.32 1 91.75 92 ASN B O 1
ATOM 8639 N N . GLY B 1 93 ? -24.438 34.469 8.797 1 87.62 93 GLY B N 1
ATOM 8640 C CA . GLY B 1 93 ? -23.141 34.156 8.219 1 87.62 93 GLY B CA 1
ATOM 8641 C C . GLY B 1 93 ? -21.984 34.875 8.883 1 87.62 93 GLY B C 1
ATOM 8642 O O . GLY B 1 93 ? -20.984 35.188 8.242 1 87.62 93 GLY B O 1
ATOM 8643 N N . GLY B 1 94 ? -22.172 35.25 10.133 1 91.12 94 GLY B N 1
ATOM 8644 C CA . GLY B 1 94 ? -21.172 36.062 10.805 1 91.12 94 GLY B CA 1
ATOM 8645 C C . GLY B 1 94 ? -20.328 35.281 11.781 1 91.12 94 GLY B C 1
ATOM 8646 O O . GLY B 1 94 ? -20.453 34.062 11.891 1 91.12 94 GLY B O 1
ATOM 8647 N N . SER B 1 95 ? -19.344 36 12.344 1 92.06 95 SER B N 1
ATOM 8648 C CA . SER B 1 95 ? -18.438 35.531 13.398 1 92.06 95 SER B CA 1
ATOM 8649 C C . SER B 1 95 ? -18.172 36.625 14.422 1 92.06 95 SER B C 1
ATOM 8651 O O . SER B 1 95 ? -18.469 37.812 14.18 1 92.06 95 SER B O 1
ATOM 8653 N N . TYR B 1 96 ? -17.719 36.219 15.539 1 92.81 96 TYR B N 1
ATOM 8654 C CA . TYR B 1 96 ? -17.438 37.188 16.578 1 92.81 96 TYR B CA 1
ATOM 8655 C C . TYR B 1 96 ? -16.312 36.719 17.484 1 92.81 96 TYR B C 1
ATOM 8657 O O . TYR B 1 96 ? -16 35.531 17.516 1 92.81 96 TYR B O 1
ATOM 8665 N N . ASN B 1 97 ? -15.688 37.625 18.156 1 93.06 97 ASN B N 1
ATOM 8666 C CA . ASN B 1 97 ? -14.688 37.312 19.172 1 93.06 97 ASN B CA 1
ATOM 8667 C C . ASN B 1 97 ? -14.312 38.562 19.969 1 93.06 97 ASN B C 1
ATOM 8669 O O . ASN B 1 97 ? -14.836 39.656 19.703 1 93.06 97 ASN B O 1
ATOM 8673 N N . ALA B 1 98 ? -13.625 38.438 20.969 1 95.62 98 ALA B N 1
ATOM 8674 C CA . ALA B 1 98 ? -13.062 39.5 21.781 1 95.62 98 ALA B CA 1
ATOM 8675 C C . ALA B 1 98 ? -11.773 39.062 22.453 1 95.62 98 ALA B C 1
ATOM 8677 O O . ALA B 1 98 ? -11.461 37.875 22.5 1 95.62 98 ALA B O 1
ATOM 8678 N N . TYR B 1 99 ? -11 40.031 22.891 1 95.31 99 TYR B N 1
ATOM 8679 C CA . TYR B 1 99 ? -9.836 39.75 23.719 1 95.31 99 TYR B CA 1
ATOM 8680 C C . TYR B 1 99 ? -9.523 40.906 24.656 1 95.31 99 TYR B C 1
ATOM 8682 O O . TYR B 1 99 ? -9.852 42.062 24.375 1 95.31 99 TYR B O 1
ATOM 8690 N N . THR B 1 100 ? -8.945 40.531 25.797 1 96.56 100 THR B N 1
ATOM 8691 C CA . THR B 1 100 ? -8.5 41.5 26.797 1 96.56 100 THR B CA 1
ATOM 8692 C C . THR B 1 100 ? -6.977 41.562 26.875 1 96.56 100 THR B C 1
ATOM 8694 O O . THR B 1 100 ? -6.344 40.531 27.219 1 96.56 100 THR B O 1
ATOM 8697 N N . ALA B 1 101 ? -6.43 42.656 26.453 1 95.81 101 ALA B N 1
ATOM 8698 C CA . ALA B 1 101 ? -4.988 42.875 26.547 1 95.81 101 ALA B CA 1
ATOM 8699 C C . ALA B 1 101 ? -4.637 43.594 27.844 1 95.81 101 ALA B C 1
ATOM 8701 O O . ALA B 1 101 ? -5.492 43.781 28.719 1 95.81 101 ALA B O 1
ATOM 8702 N N . ASN B 1 102 ? -3.367 44 28.016 1 95.69 102 ASN B N 1
ATOM 8703 C CA . ASN B 1 102 ? -2.902 44.688 29.219 1 95.69 102 ASN B CA 1
ATOM 8704 C C . ASN B 1 102 ? -3.529 46.062 29.328 1 95.69 102 ASN B C 1
ATOM 8706 O O . ASN B 1 102 ? -3.939 46.469 30.406 1 95.69 102 ASN B O 1
ATOM 8710 N N . ASP B 1 103 ? -3.686 46.781 28.188 1 96.19 103 ASP B N 1
ATOM 8711 C CA . ASP B 1 103 ? -4.086 48.188 28.297 1 96.19 103 ASP B CA 1
ATOM 8712 C C . ASP B 1 103 ? -5.344 48.469 27.469 1 96.19 103 ASP B C 1
ATOM 8714 O O . ASP B 1 103 ? -5.785 49.625 27.375 1 96.19 103 ASP B O 1
ATOM 8718 N N . HIS B 1 104 ? -5.898 47.438 26.859 1 96.88 104 HIS B N 1
ATOM 8719 C CA . HIS B 1 104 ? -7.137 47.656 26.125 1 96.88 104 HIS B CA 1
ATOM 8720 C C . HIS B 1 104 ? -7.926 46.375 25.984 1 96.88 104 HIS B C 1
ATOM 8722 O O . HIS B 1 104 ? -7.391 45.281 26.219 1 96.88 104 HIS B O 1
ATOM 8728 N N . THR B 1 105 ? -9.172 46.406 25.688 1 97.88 105 THR B N 1
ATOM 8729 C CA . THR B 1 105 ? -10.078 45.281 25.391 1 97.88 105 THR B CA 1
ATOM 8730 C C . THR B 1 105 ? -10.766 45.5 24.047 1 97.88 105 THR B C 1
ATOM 8732 O O . THR B 1 105 ? -11.203 46.625 23.734 1 97.88 105 THR B O 1
ATOM 8735 N N . ASN B 1 106 ? -10.766 44.531 23.188 1 98.06 106 ASN B N 1
ATOM 8736 C CA . ASN B 1 106 ? -11.297 44.625 21.844 1 98.06 106 ASN B CA 1
ATOM 8737 C C . ASN B 1 106 ? -12.461 43.688 21.609 1 98.06 106 ASN B C 1
ATOM 8739 O O . ASN B 1 106 ? -12.375 42.5 21.938 1 98.06 106 ASN B O 1
ATOM 8743 N N . TYR B 1 107 ? -13.609 44.219 21.172 1 98 107 TYR B N 1
ATOM 8744 C CA . TYR B 1 107 ? -14.781 43.438 20.766 1 98 107 TYR B CA 1
ATOM 8745 C C . TYR B 1 107 ? -15.016 43.562 19.266 1 98 107 TYR B C 1
ATOM 8747 O O . TYR B 1 107 ? -14.984 44.688 18.719 1 98 107 TYR B O 1
ATOM 8755 N N . TYR B 1 108 ? -15.227 42.5 18.531 1 97.5 108 TYR B N 1
ATOM 8756 C CA . TYR B 1 108 ? -15.391 42.625 17.094 1 97.5 108 TYR B CA 1
ATOM 8757 C C . TYR B 1 108 ? -16.281 41.5 16.547 1 97.5 108 TYR B C 1
ATOM 8759 O O . TYR B 1 108 ? -16.469 40.469 17.188 1 97.5 108 TYR B O 1
ATOM 8767 N N . PHE B 1 109 ? -16.906 41.688 15.375 1 97.38 109 PHE B N 1
ATOM 8768 C CA . PHE B 1 109 ? -17.766 40.719 14.711 1 97.38 109 PHE B CA 1
ATOM 8769 C C . PHE B 1 109 ? -17.797 40.969 13.211 1 97.38 109 PHE B C 1
ATOM 8771 O O . PHE B 1 109 ? -17.375 42.031 12.734 1 97.38 109 PHE B O 1
ATOM 8778 N N . SER B 1 110 ? -18.156 40.062 12.43 1 95.88 110 SER B N 1
ATOM 8779 C CA . SER B 1 110 ? -18.5 40.188 11.016 1 95.88 110 SER B CA 1
ATOM 8780 C C . SER B 1 110 ? -19.891 39.625 10.734 1 95.88 110 SER B C 1
ATOM 8782 O O . SER B 1 110 ? -20.422 38.844 11.539 1 95.88 110 SER B O 1
ATOM 8784 N N . THR B 1 111 ? -20.531 40 9.703 1 95.19 111 THR B N 1
ATOM 8785 C CA . THR B 1 111 ? -21.875 39.562 9.32 1 95.19 111 THR B CA 1
ATOM 8786 C C . THR B 1 111 ? -22.109 39.781 7.828 1 95.19 111 THR B C 1
ATOM 8788 O O . THR B 1 111 ? -21.281 40.406 7.148 1 95.19 111 THR B O 1
ATOM 8791 N N . LYS B 1 112 ? -23.156 39.156 7.312 1 93.5 112 LYS B N 1
ATOM 8792 C CA . LYS B 1 112 ? -23.531 39.469 5.938 1 93.5 112 LYS B CA 1
ATOM 8793 C C . LYS B 1 112 ? -23.859 40.938 5.781 1 93.5 112 LYS B C 1
ATOM 8795 O O . LYS B 1 112 ? -24.359 41.594 6.719 1 93.5 112 LYS B O 1
ATOM 8800 N N . THR B 1 113 ? -23.641 41.5 4.652 1 93.5 113 THR B N 1
ATOM 8801 C CA . THR B 1 113 ? -23.688 42.938 4.406 1 93.5 113 THR B CA 1
ATOM 8802 C C . THR B 1 113 ? -25.078 43.469 4.703 1 93.5 113 THR B C 1
ATOM 8804 O O . THR B 1 113 ? -25.219 44.562 5.266 1 93.5 113 THR B O 1
ATOM 8807 N N . GLU B 1 114 ? -26.125 42.688 4.418 1 93.12 114 GLU B N 1
ATOM 8808 C CA . GLU B 1 114 ? -27.484 43.156 4.59 1 93.12 114 GLU B CA 1
ATOM 8809 C C . GLU B 1 114 ? -27.859 43.25 6.066 1 93.12 114 GLU B C 1
ATOM 8811 O O . GLU B 1 114 ? -28.812 43.938 6.438 1 93.12 114 GLU B O 1
ATOM 8816 N N . SER B 1 115 ? -27.078 42.594 6.887 1 95.38 115 SER B N 1
ATOM 8817 C CA . SER B 1 115 ? -27.438 42.5 8.297 1 95.38 115 SER B CA 1
ATOM 8818 C C . SER B 1 115 ? -26.531 43.375 9.156 1 95.38 115 SER B C 1
ATOM 8820 O O . SER B 1 115 ? -26.484 43.219 10.383 1 95.38 115 SER B O 1
ATOM 8822 N N . LEU B 1 116 ? -25.828 44.312 8.594 1 97.44 116 LEU B N 1
ATOM 8823 C CA . LEU B 1 116 ? -24.906 45.156 9.344 1 97.44 116 LEU B CA 1
ATOM 8824 C C . LEU B 1 116 ? -25.641 46 10.367 1 97.44 116 LEU B C 1
ATOM 8826 O O . LEU B 1 116 ? -25.234 46.062 11.531 1 97.44 116 LEU B O 1
ATOM 8830 N N . LYS B 1 117 ? -26.75 46.625 9.977 1 97.25 117 LYS B N 1
ATOM 8831 C CA . LYS B 1 117 ? -27.453 47.562 10.844 1 97.25 117 LYS B CA 1
ATOM 8832 C C . LYS B 1 117 ? -28.016 46.844 12.07 1 97.25 117 LYS B C 1
ATOM 8834 O O . LYS B 1 117 ? -27.75 47.25 13.211 1 97.25 117 LYS B O 1
ATOM 8839 N N . PRO B 1 118 ? -28.75 45.75 11.898 1 96.88 118 PRO B N 1
ATOM 8840 C CA . PRO B 1 118 ? -29.234 45.031 13.086 1 96.88 118 PRO B CA 1
ATOM 8841 C C . PRO B 1 118 ? -28.109 44.469 13.945 1 96.88 118 PRO B C 1
ATOM 8843 O O . PRO B 1 118 ? -28.234 44.406 15.172 1 96.88 118 PRO B O 1
ATOM 8846 N N . ALA B 1 119 ? -27.031 44.062 13.359 1 97.25 119 ALA B N 1
ATOM 8847 C CA . ALA B 1 119 ? -25.875 43.594 14.125 1 97.25 119 ALA B CA 1
ATOM 8848 C C . ALA B 1 119 ? -25.25 44.719 14.945 1 97.25 119 ALA B C 1
ATOM 8850 O O . ALA B 1 119 ? -24.906 44.5 16.109 1 97.25 119 ALA B O 1
ATOM 8851 N N . LEU B 1 120 ? -25.125 45.906 14.297 1 98.06 120 LEU B N 1
ATOM 8852 C CA . LEU B 1 120 ? -24.562 47.062 14.984 1 98.06 120 LEU B CA 1
ATOM 8853 C C . LEU B 1 120 ? -25.469 47.5 16.141 1 98.06 120 LEU B C 1
ATOM 8855 O O . LEU B 1 120 ? -24.969 47.938 17.172 1 98.06 120 LEU B O 1
ATOM 8859 N N . ASP B 1 121 ? -26.719 47.438 15.906 1 97.38 121 ASP B N 1
ATOM 8860 C CA . ASP B 1 121 ? -27.656 47.781 16.953 1 97.38 121 ASP B CA 1
ATOM 8861 C C . ASP B 1 121 ? -27.469 46.906 18.188 1 97.38 121 ASP B C 1
ATOM 8863 O O . ASP B 1 121 ? -27.469 47.406 19.328 1 97.38 121 ASP B O 1
ATOM 8867 N N . ARG B 1 122 ? -27.375 45.625 18.016 1 96.31 122 ARG B N 1
ATOM 8868 C CA . ARG B 1 122 ? -27.125 44.688 19.109 1 96.31 122 ARG B CA 1
ATOM 8869 C C . ARG B 1 122 ? -25.766 44.938 19.75 1 96.31 122 ARG B C 1
ATOM 8871 O O . ARG B 1 122 ? -25.641 44.875 20.984 1 96.31 122 ARG B O 1
ATOM 8878 N N . PHE B 1 123 ? -24.812 45.188 18.891 1 96.81 123 PHE B N 1
ATOM 8879 C CA . PHE B 1 123 ? -23.438 45.438 19.328 1 96.81 123 PHE B CA 1
ATOM 8880 C C . PHE B 1 123 ? -23.344 46.688 20.172 1 96.81 123 PHE B C 1
ATOM 8882 O O . PHE B 1 123 ? -22.672 46.688 21.219 1 96.81 123 PHE B O 1
ATOM 8889 N N . ALA B 1 124 ? -23.984 47.781 19.797 1 97.12 124 ALA B N 1
ATOM 8890 C CA . ALA B 1 124 ? -23.969 49.031 20.516 1 97.12 124 ALA B CA 1
ATOM 8891 C C . ALA B 1 124 ? -24.516 48.875 21.922 1 97.12 124 ALA B C 1
ATOM 8893 O O . ALA B 1 124 ? -24.062 49.562 22.859 1 97.12 124 ALA B O 1
ATOM 8894 N N . GLN B 1 125 ? -25.422 47.969 22.109 1 95 125 GLN B N 1
ATOM 8895 C CA . GLN B 1 125 ? -26.078 47.781 23.391 1 95 125 GLN B CA 1
ATOM 8896 C C . GLN B 1 125 ? -25.094 47.25 24.438 1 95 125 GLN B C 1
ATOM 8898 O O . GLN B 1 125 ? -25.312 47.406 25.641 1 95 125 GLN B O 1
ATOM 8903 N N . PHE B 1 126 ? -23.984 46.562 24 1 94.19 126 PHE B N 1
ATOM 8904 C CA . PHE B 1 126 ? -22.953 46.125 24.906 1 94.19 126 PHE B CA 1
ATOM 8905 C C . PHE B 1 126 ? -22.438 47.281 25.75 1 94.19 126 PHE B C 1
ATOM 8907 O O . PHE B 1 126 ? -22.078 47.094 26.906 1 94.19 126 PHE B O 1
ATOM 8914 N N . PHE B 1 127 ? -22.484 48.531 25.141 1 95.81 127 PHE B N 1
ATOM 8915 C CA . PHE B 1 127 ? -21.797 49.688 25.719 1 95.81 127 PHE B CA 1
ATOM 8916 C C . PHE B 1 127 ? -22.812 50.688 26.234 1 95.81 127 PHE B C 1
ATOM 8918 O O . PHE B 1 127 ? -22.438 51.656 26.906 1 95.81 127 PHE B O 1
ATOM 8925 N N . LEU B 1 128 ? -24.062 50.5 25.891 1 94.19 128 LEU B N 1
ATOM 8926 C CA . LEU B 1 128 ? -25.125 51.375 26.344 1 94.19 128 LEU B CA 1
ATOM 8927 C C . LEU B 1 128 ? -25.766 50.875 27.625 1 94.19 128 LEU B C 1
ATOM 8929 O O . LEU B 1 128 ? -25.719 51.531 28.656 1 94.19 128 LEU B O 1
ATOM 8933 N N . GLU B 1 129 ? -26.312 49.594 27.469 1 92.38 129 GLU B N 1
ATOM 8934 C CA . GLU B 1 129 ? -27.031 49.062 28.609 1 92.38 129 GLU B CA 1
ATOM 8935 C C . GLU B 1 129 ? -26.828 47.562 28.734 1 92.38 129 GLU B C 1
ATOM 8937 O O . GLU B 1 129 ? -27.781 46.781 28.578 1 92.38 129 GLU B O 1
ATOM 8942 N N . PRO B 1 130 ? -25.609 47.156 29.125 1 92.19 130 PRO B N 1
ATOM 8943 C CA . PRO B 1 130 ? -25.406 45.719 29.359 1 92.19 130 PRO B CA 1
ATOM 8944 C C . PRO B 1 130 ? -26.188 45.219 30.578 1 92.19 130 PRO B C 1
ATOM 8946 O O . PRO B 1 130 ? -26.344 45.969 31.547 1 92.19 130 PRO B O 1
ATOM 8949 N N . LEU B 1 131 ? -26.625 43.969 30.578 1 89.5 131 LEU B N 1
ATOM 8950 C CA . LEU B 1 131 ? -27.469 43.469 31.656 1 89.5 131 LEU B CA 1
ATOM 8951 C C . LEU B 1 131 ? -26.609 42.938 32.812 1 89.5 131 LEU B C 1
ATOM 8953 O O . LEU B 1 131 ? -27.016 43.031 33.969 1 89.5 131 LEU B O 1
ATOM 8957 N N . PHE B 1 132 ? -25.391 42.438 32.562 1 90.88 132 PHE B N 1
ATOM 8958 C CA . PHE B 1 132 ? -24.562 41.75 33.562 1 90.88 132 PHE B CA 1
ATOM 8959 C C . PHE B 1 132 ? -25.422 40.875 34.469 1 90.88 132 PHE B C 1
ATOM 8961 O O . PHE B 1 132 ? -25.422 41.031 35.688 1 90.88 132 PHE B O 1
ATOM 8968 N N . THR B 1 133 ? -26.062 39.906 33.906 1 86.75 133 THR B N 1
ATOM 8969 C CA . THR B 1 133 ? -27.062 39.094 34.562 1 86.75 133 THR B CA 1
ATOM 8970 C C . THR B 1 133 ? -26.438 38.344 35.719 1 86.75 133 THR B C 1
ATOM 8972 O O . THR B 1 133 ? -25.391 37.719 35.594 1 86.75 133 THR B O 1
ATOM 8975 N N . THR B 1 134 ? -27.156 38.281 36.844 1 86.81 134 THR B N 1
ATOM 8976 C CA . THR B 1 134 ? -26.688 37.656 38.094 1 86.81 134 THR B CA 1
ATOM 8977 C C . THR B 1 134 ? -26.641 36.156 37.938 1 86.81 134 THR B C 1
ATOM 8979 O O . THR B 1 134 ? -25.688 35.5 38.375 1 86.81 134 THR B O 1
ATOM 8982 N N . SER B 1 135 ? -27.594 35.625 37.312 1 84.81 135 SER B N 1
ATOM 8983 C CA . SER B 1 135 ? -27.703 34.156 37.188 1 84.81 135 SER B CA 1
ATOM 8984 C C . SER B 1 135 ? -26.578 33.594 36.344 1 84.81 135 SER B C 1
ATOM 8986 O O . SER B 1 135 ? -26.234 32.406 36.469 1 84.81 135 SER B O 1
ATOM 8988 N N . ALA B 1 136 ? -25.938 34.375 35.531 1 87.56 136 ALA B N 1
ATOM 8989 C CA . ALA B 1 136 ? -24.906 33.906 34.594 1 87.56 136 ALA B CA 1
ATOM 8990 C C . ALA B 1 136 ? -23.516 34.094 35.188 1 87.56 136 ALA B C 1
ATOM 8992 O O . ALA B 1 136 ? -22.547 33.5 34.719 1 87.56 136 ALA B O 1
ATOM 8993 N N . THR B 1 137 ? -23.438 34.781 36.25 1 89.94 137 THR B N 1
ATOM 8994 C CA . THR B 1 137 ? -22.156 35.219 36.812 1 89.94 137 THR B CA 1
ATOM 8995 C C . THR B 1 137 ? -21.312 34 37.219 1 89.94 137 THR B C 1
ATOM 8997 O O . THR B 1 137 ? -20.172 33.875 36.75 1 89.94 137 THR B O 1
ATOM 9000 N N . GLU B 1 138 ? -21.906 33.125 37.938 1 88.88 138 GLU B N 1
ATOM 9001 C CA . GLU B 1 138 ? -21.156 31.984 38.406 1 88.88 138 GLU B CA 1
ATOM 9002 C C . GLU B 1 138 ? -20.766 31.062 37.25 1 88.88 138 GLU B C 1
ATOM 9004 O O . GLU B 1 138 ? -19.656 30.516 37.25 1 88.88 138 GLU B O 1
ATOM 9009 N N . ARG B 1 139 ? -21.672 30.875 36.406 1 88.56 139 ARG B N 1
ATOM 9010 C CA . ARG B 1 139 ? -21.422 30.016 35.25 1 88.56 139 ARG B CA 1
ATOM 9011 C C . ARG B 1 139 ? -20.266 30.562 34.406 1 88.56 139 ARG B C 1
ATOM 9013 O O . ARG B 1 139 ? -19.422 29.797 33.938 1 88.56 139 ARG B O 1
ATOM 9020 N N . GLU B 1 140 ? -20.281 31.828 34.219 1 90.88 140 GLU B N 1
ATOM 9021 C CA . GLU B 1 140 ? -19.25 32.406 33.375 1 90.88 140 GLU B CA 1
ATOM 9022 C C . GLU B 1 140 ? -17.891 32.438 34.062 1 90.88 140 GLU B C 1
ATOM 9024 O O . GLU B 1 140 ? -16.844 32.375 33.406 1 90.88 140 GLU B O 1
ATOM 9029 N N . ILE B 1 141 ? -17.891 32.625 35.375 1 92.94 141 ILE B N 1
ATOM 9030 C CA . ILE B 1 141 ? -16.656 32.5 36.125 1 92.94 141 ILE B CA 1
ATOM 9031 C C . ILE B 1 141 ? -16.094 31.094 35.969 1 92.94 141 ILE B C 1
ATOM 9033 O O . ILE B 1 141 ? -14.875 30.906 35.875 1 92.94 141 ILE B O 1
ATOM 9037 N N . GLY B 1 142 ? -17.016 30.125 35.938 1 88.94 142 GLY B N 1
ATOM 9038 C CA . GLY B 1 142 ? -16.594 28.766 35.625 1 88.94 142 GLY B CA 1
ATOM 9039 C C . GLY B 1 142 ? -15.938 28.641 34.281 1 88.94 142 GLY B C 1
ATOM 9040 O O . GLY B 1 142 ? -14.977 27.875 34.125 1 88.94 142 GLY B O 1
ATOM 9041 N N . ALA B 1 143 ? -16.453 29.344 33.312 1 88.19 143 ALA B N 1
ATOM 9042 C CA . ALA B 1 143 ? -15.875 29.344 31.969 1 88.19 143 ALA B CA 1
ATOM 9043 C C . ALA B 1 143 ? -14.477 29.969 31.969 1 88.19 143 ALA B C 1
ATOM 9045 O O . ALA B 1 143 ? -13.578 29.484 31.281 1 88.19 143 ALA B O 1
ATOM 9046 N N . VAL B 1 144 ? -14.289 31.047 32.688 1 91.81 144 VAL B N 1
ATOM 9047 C CA . VAL B 1 144 ? -12.984 31.688 32.812 1 91.81 144 VAL B CA 1
ATOM 9048 C C . VAL B 1 144 ? -11.992 30.734 33.438 1 91.81 144 VAL B C 1
ATOM 9050 O O . VAL B 1 144 ? -10.836 30.656 33.031 1 91.81 144 VAL B O 1
ATOM 9053 N N . ASN B 1 145 ? -12.453 30.062 34.469 1 91.19 145 ASN B N 1
ATOM 9054 C CA . ASN B 1 145 ? -11.602 29.078 35.125 1 91.19 145 ASN B CA 1
ATOM 9055 C C . ASN B 1 145 ? -11.188 27.969 34.156 1 91.19 145 ASN B C 1
ATOM 9057 O O . ASN B 1 145 ? -10.039 27.516 34.188 1 91.19 145 ASN B O 1
ATOM 9061 N N . SER B 1 146 ? -12.18 27.5 33.438 1 86.94 146 SER B N 1
ATOM 9062 C CA . SER B 1 146 ? -11.883 26.453 32.469 1 86.94 146 SER B CA 1
ATOM 9063 C C . SER B 1 146 ? -10.852 26.922 31.438 1 86.94 146 SER B C 1
ATOM 9065 O O . SER B 1 146 ? -10 26.141 31 1 86.94 146 SER B O 1
ATOM 9067 N N . GLU B 1 147 ? -10.961 28.125 30.984 1 87.44 147 GLU B N 1
ATOM 9068 C CA . GLU B 1 147 ? -9.992 28.703 30.062 1 87.44 147 GLU B CA 1
ATOM 9069 C C . GLU B 1 147 ? -8.594 28.734 30.672 1 87.44 147 GLU B C 1
ATOM 9071 O O . GLU B 1 147 ? -7.609 28.453 29.984 1 87.44 147 GLU B O 1
ATOM 9076 N N . HIS B 1 148 ? -8.5 29.109 31.922 1 91 148 HIS B N 1
ATOM 9077 C CA . HIS B 1 148 ? -7.219 29.125 32.625 1 91 148 HIS B CA 1
ATOM 9078 C C . HIS B 1 148 ? -6.641 27.719 32.719 1 91 148 HIS B C 1
ATOM 9080 O O . HIS B 1 148 ? -5.453 27.516 32.469 1 91 148 HIS B O 1
ATOM 9086 N N . GLU B 1 149 ? -7.473 26.812 33.125 1 86.25 149 GLU B N 1
ATOM 9087 C CA . GLU B 1 149 ? -7.031 25.438 33.312 1 86.25 149 GLU B CA 1
ATOM 9088 C C . GLU B 1 149 ? -6.441 24.859 32 1 86.25 149 GLU B C 1
ATOM 9090 O O . GLU B 1 149 ? -5.488 24.094 32.031 1 86.25 149 GLU B O 1
ATOM 9095 N N . LYS B 1 150 ? -7.027 25.234 31.031 1 86.06 150 LYS B N 1
ATOM 9096 C CA . LYS B 1 150 ? -6.543 24.797 29.719 1 86.06 150 LYS B CA 1
ATOM 9097 C C . LYS B 1 150 ? -5.113 25.281 29.469 1 86.06 150 LYS B C 1
ATOM 9099 O O . LYS B 1 150 ? -4.34 24.609 28.781 1 86.06 150 LYS B O 1
ATOM 9104 N N . ASN B 1 151 ? -4.719 26.438 30 1 89.5 151 ASN B N 1
ATOM 9105 C CA . ASN B 1 151 ? -3.455 27.094 29.688 1 89.5 151 ASN B CA 1
ATOM 9106 C C . ASN B 1 151 ? -2.396 26.797 30.75 1 89.5 151 ASN B C 1
ATOM 9108 O O . ASN B 1 151 ? -1.225 27.141 30.578 1 89.5 151 ASN B O 1
ATOM 9112 N N . VAL B 1 152 ? -2.715 26.141 31.812 1 89.62 152 VAL B N 1
ATOM 9113 C CA . VAL B 1 152 ? -1.834 25.953 32.969 1 89.62 152 VAL B CA 1
ATOM 9114 C C . VAL B 1 152 ? -0.574 25.203 32.531 1 89.62 152 VAL B C 1
ATOM 9116 O O . VAL B 1 152 ? 0.528 25.516 33 1 89.62 152 VAL B O 1
ATOM 9119 N N . ALA B 1 153 ? -0.761 24.25 31.688 1 88.38 153 ALA B N 1
ATOM 9120 C CA . ALA B 1 153 ? 0.388 23.453 31.266 1 88.38 153 ALA B CA 1
ATOM 9121 C C . ALA B 1 153 ? 1.019 24.031 30 1 88.38 153 ALA B C 1
ATOM 9123 O O . ALA B 1 153 ? 1.912 23.406 29.422 1 88.38 153 ALA B O 1
ATOM 9124 N N . ASP B 1 154 ? 0.651 25.188 29.547 1 90.44 154 ASP B N 1
ATOM 9125 C CA . ASP B 1 154 ? 1.19 25.812 28.344 1 90.44 154 ASP B CA 1
ATOM 9126 C C . ASP B 1 154 ? 2.346 26.75 28.688 1 90.44 154 ASP B C 1
ATOM 9128 O O . ASP B 1 154 ? 2.146 27.766 29.359 1 90.44 154 ASP B O 1
ATOM 9132 N N . ASP B 1 155 ? 3.508 26.484 28.203 1 93.19 155 ASP B N 1
ATOM 9133 C CA . ASP B 1 155 ? 4.723 27.203 28.578 1 93.19 155 ASP B CA 1
ATOM 9134 C C . ASP B 1 155 ? 4.656 28.656 28.141 1 93.19 155 ASP B C 1
ATOM 9136 O O . ASP B 1 155 ? 5.293 29.516 28.734 1 93.19 155 ASP B O 1
ATOM 9140 N N . PHE B 1 156 ? 3.98 28.984 27.094 1 90.62 156 PHE B N 1
ATOM 9141 C CA . PHE B 1 156 ? 3.844 30.359 26.656 1 90.62 156 PHE B CA 1
ATOM 9142 C C . PHE B 1 156 ? 3.221 31.234 27.75 1 90.62 156 PHE B C 1
ATOM 9144 O O . PHE B 1 156 ? 3.744 32.281 28.078 1 90.62 156 PHE B O 1
ATOM 9151 N N . TRP B 1 157 ? 2.152 30.719 28.328 1 92.56 157 TRP B N 1
ATOM 9152 C CA . TRP B 1 157 ? 1.451 31.453 29.375 1 92.56 157 TRP B CA 1
ATOM 9153 C C . TRP B 1 157 ? 2.268 31.469 30.672 1 92.56 157 TRP B C 1
ATOM 9155 O O . TRP B 1 157 ? 2.279 32.469 31.391 1 92.56 157 TRP B O 1
ATOM 9165 N N . ARG B 1 158 ? 2.871 30.375 30.906 1 94.81 158 ARG B N 1
ATOM 9166 C CA . ARG B 1 158 ? 3.717 30.25 32.094 1 94.81 158 ARG B CA 1
ATOM 9167 C C . ARG B 1 158 ? 4.832 31.297 32.062 1 94.81 158 ARG B C 1
ATOM 9169 O O . ARG B 1 158 ? 5.047 32 33.062 1 94.81 158 ARG B O 1
ATOM 9176 N N . LEU B 1 159 ? 5.504 31.406 30.953 1 95.38 159 LEU B N 1
ATOM 9177 C CA . LEU B 1 159 ? 6.617 32.344 30.828 1 95.38 159 LEU B CA 1
ATOM 9178 C C . LEU B 1 159 ? 6.117 33.781 30.828 1 95.38 159 LEU B C 1
ATOM 9180 O O . LEU B 1 159 ? 6.773 34.656 31.391 1 95.38 159 LEU B O 1
ATOM 9184 N N . ALA B 1 160 ? 5.012 34.062 30.219 1 93.75 160 ALA B N 1
ATOM 9185 C CA . ALA B 1 160 ? 4.438 35.406 30.219 1 93.75 160 ALA B CA 1
ATOM 9186 C C . ALA B 1 160 ? 4.141 35.875 31.641 1 93.75 160 ALA B C 1
ATOM 9188 O O . ALA B 1 160 ? 4.406 37 31.984 1 93.75 160 ALA B O 1
ATOM 9189 N N . GLN B 1 161 ? 3.572 35 32.438 1 94.94 161 GLN B N 1
ATOM 9190 C CA . GLN B 1 161 ? 3.258 35.344 33.844 1 94.94 161 GLN B CA 1
ATOM 9191 C C . GLN B 1 161 ? 4.527 35.594 34.656 1 94.94 161 GLN B C 1
ATOM 9193 O O . GLN B 1 161 ? 4.562 36.469 35.5 1 94.94 161 GLN B O 1
ATOM 9198 N N . LEU B 1 162 ? 5.559 34.812 34.406 1 95.25 162 LEU B N 1
ATOM 9199 C CA . LEU B 1 162 ? 6.816 34.969 35.125 1 95.25 162 LEU B CA 1
ATOM 9200 C C . LEU B 1 162 ? 7.43 36.344 34.844 1 95.25 162 LEU B C 1
ATOM 9202 O O . LEU B 1 162 ? 8.062 36.938 35.719 1 95.25 162 LEU B O 1
ATOM 9206 N N . GLU B 1 163 ? 7.355 36.75 33.594 1 94.12 163 GLU B N 1
ATOM 9207 C CA . GLU B 1 163 ? 7.836 38.094 33.25 1 94.12 163 GLU B CA 1
ATOM 9208 C C . GLU B 1 163 ? 7.125 39.156 34.094 1 94.12 163 GLU B C 1
ATOM 9210 O O . GLU B 1 163 ? 7.754 40.094 34.562 1 94.12 163 GLU B O 1
ATOM 9215 N N . LYS B 1 164 ? 5.871 39.031 34.312 1 94.5 164 LYS B N 1
ATOM 9216 C CA . LYS B 1 164 ? 5.098 39.938 35.156 1 94.5 164 LYS B CA 1
ATOM 9217 C C . LYS B 1 164 ? 5.496 39.844 36.625 1 94.5 164 LYS B C 1
ATOM 9219 O O . LYS B 1 164 ? 5.609 40.844 37.312 1 94.5 164 LYS B O 1
ATOM 9224 N N . ASN B 1 165 ? 5.711 38.594 37.031 1 94.44 165 ASN B N 1
ATOM 9225 C CA . ASN B 1 165 ? 6.109 38.375 38.406 1 94.44 165 ASN B CA 1
ATOM 9226 C C . ASN B 1 165 ? 7.422 39.062 38.719 1 94.44 165 ASN B C 1
ATOM 9228 O O . ASN B 1 165 ? 7.648 39.469 39.875 1 94.44 165 ASN B O 1
ATOM 9232 N N . ALA B 1 166 ? 8.25 39.188 37.719 1 94.31 166 ALA B N 1
ATOM 9233 C CA . ALA B 1 166 ? 9.594 39.719 37.938 1 94.31 166 ALA B CA 1
ATOM 9234 C C . ALA B 1 166 ? 9.578 41.219 38.031 1 94.31 166 ALA B C 1
ATOM 9236 O O . ALA B 1 166 ? 10.555 41.844 38.469 1 94.31 166 ALA B O 1
ATOM 9237 N N . ALA B 1 167 ? 8.516 41.875 37.688 1 95.38 167 ALA B N 1
ATOM 9238 C CA . ALA B 1 167 ? 8.414 43.344 37.719 1 95.38 167 ALA B CA 1
ATOM 9239 C C . ALA B 1 167 ? 8.242 43.844 39.156 1 95.38 167 ALA B C 1
ATOM 9241 O O . ALA B 1 167 ? 8.039 43.031 40.062 1 95.38 167 ALA B O 1
ATOM 9242 N N . ASP B 1 168 ? 8.352 45.156 39.344 1 95.06 168 ASP B N 1
ATOM 9243 C CA . ASP B 1 168 ? 8.133 45.781 40.625 1 95.06 168 ASP B CA 1
ATOM 9244 C C . ASP B 1 168 ? 6.766 45.406 41.219 1 95.06 168 ASP B C 1
ATOM 9246 O O . ASP B 1 168 ? 5.738 45.625 40.562 1 95.06 168 ASP B O 1
ATOM 9250 N N . PRO B 1 169 ? 6.793 44.781 42.406 1 92.56 169 PRO B N 1
ATOM 9251 C CA . PRO B 1 169 ? 5.539 44.312 43 1 92.56 169 PRO B CA 1
ATOM 9252 C C . PRO B 1 169 ? 4.52 45.406 43.188 1 92.56 169 PRO B C 1
ATOM 9254 O O . PRO B 1 169 ? 3.32 45.156 43.281 1 92.56 169 PRO B O 1
ATOM 9257 N N . ASN B 1 170 ? 5 46.594 43.188 1 91.62 170 ASN B N 1
ATOM 9258 C CA . ASN B 1 170 ? 4.098 47.719 43.406 1 91.62 170 ASN B CA 1
ATOM 9259 C C . ASN B 1 170 ? 3.598 48.312 42.094 1 91.62 170 ASN B C 1
ATOM 9261 O O . ASN B 1 170 ? 2.73 49.188 42.062 1 91.62 170 ASN B O 1
ATOM 9265 N N . HIS B 1 171 ? 4.133 47.812 41.031 1 94.19 171 HIS B N 1
ATOM 9266 C CA . HIS B 1 171 ? 3.689 48.25 39.719 1 94.19 171 HIS B CA 1
ATOM 9267 C C . HIS B 1 171 ? 2.512 47.438 39.188 1 94.19 171 HIS B C 1
ATOM 9269 O O . HIS B 1 171 ? 2.455 46.219 39.438 1 94.19 171 HIS B O 1
ATOM 9275 N N . SER B 1 172 ? 1.61 48 38.438 1 93.56 172 SER B N 1
ATOM 9276 C CA . SER B 1 172 ? 0.417 47.344 37.906 1 93.56 172 SER B CA 1
ATOM 9277 C C . SER B 1 172 ? 0.784 46.188 37 1 93.56 172 SER B C 1
ATOM 9279 O O . SER B 1 172 ? -0.006 45.281 36.812 1 93.56 172 SER B O 1
ATOM 9281 N N . TYR B 1 173 ? 1.97 46.281 36.438 1 95.06 173 TYR B N 1
ATOM 9282 C CA . TYR B 1 173 ? 2.412 45.25 35.5 1 95.06 173 TYR B CA 1
ATOM 9283 C C . TYR B 1 173 ? 2.576 43.906 36.25 1 95.06 173 TYR B C 1
ATOM 9285 O O . TYR B 1 173 ? 2.475 42.844 35.625 1 95.06 173 TYR B O 1
ATOM 9293 N N . ASN B 1 174 ? 2.875 43.969 37.531 1 93.81 174 ASN B N 1
ATOM 9294 C CA . ASN B 1 174 ? 3.049 42.781 38.344 1 93.81 174 ASN B CA 1
ATOM 9295 C C . ASN B 1 174 ? 1.707 42.219 38.812 1 93.81 174 ASN B C 1
ATOM 9297 O O . ASN B 1 174 ? 1.423 42.156 40 1 93.81 174 ASN B O 1
ATOM 9301 N N . GLN B 1 175 ? 0.822 41.875 37.906 1 91.19 175 GLN B N 1
ATOM 9302 C CA . GLN B 1 175 ? -0.499 41.344 38.25 1 91.19 175 GLN B CA 1
ATOM 9303 C C . GLN B 1 175 ? -0.901 40.188 37.344 1 91.19 175 GLN B C 1
ATOM 9305 O O . GLN B 1 175 ? -0.396 40.062 36.219 1 91.19 175 GLN B O 1
ATOM 9310 N N . PHE B 1 176 ? -1.776 39.312 37.906 1 94.12 176 PHE B N 1
ATOM 9311 C CA . PHE B 1 176 ? -2.408 38.25 37.156 1 94.12 176 PHE B CA 1
ATOM 9312 C C . PHE B 1 176 ? -3.664 38.719 36.438 1 94.12 176 PHE B C 1
ATOM 9314 O O . PHE B 1 176 ? -4.539 39.344 37.062 1 94.12 176 PHE B O 1
ATOM 9321 N N . GLY B 1 177 ? -3.744 38.562 35.094 1 91.69 177 GLY B N 1
ATOM 9322 C CA . GLY B 1 177 ? -4.801 39.219 34.344 1 91.69 177 GLY B CA 1
ATOM 9323 C C . GLY B 1 177 ? -5.852 38.25 33.812 1 91.69 177 GLY B C 1
ATOM 9324 O O . GLY B 1 177 ? -6.926 38.688 33.375 1 91.69 177 GLY B O 1
ATOM 9325 N N . THR B 1 178 ? -5.727 36.938 33.875 1 92.69 178 THR B N 1
ATOM 9326 C CA . THR B 1 178 ? -6.645 35.969 33.25 1 92.69 178 THR B CA 1
ATOM 9327 C C . THR B 1 178 ? -7.848 35.719 34.156 1 92.69 178 THR B C 1
ATOM 9329 O O . THR B 1 178 ? -8.992 35.75 33.719 1 92.69 178 THR B O 1
ATOM 9332 N N . GLY B 1 179 ? -7.621 35.469 35.469 1 94.38 179 GLY B N 1
ATOM 9333 C CA . GLY B 1 179 ? -8.672 35.188 36.438 1 94.38 179 GLY B CA 1
ATOM 9334 C C . GLY B 1 179 ? -8.938 33.688 36.594 1 94.38 179 GLY B C 1
ATOM 9335 O O . GLY B 1 179 ? -8.742 32.906 35.656 1 94.38 179 GLY B O 1
ATOM 9336 N N . THR B 1 180 ? -9.281 33.312 37.781 1 94.62 180 THR B N 1
ATOM 9337 C CA . THR B 1 180 ? -9.664 31.953 38.125 1 94.62 180 THR B CA 1
ATOM 9338 C C . THR B 1 180 ? -10.875 31.953 39.062 1 94.62 180 THR B C 1
ATOM 9340 O O . THR B 1 180 ? -11.312 33 39.5 1 94.62 180 THR B O 1
ATOM 9343 N N . LYS B 1 181 ? -11.453 30.734 39.219 1 93.88 181 LYS B N 1
ATOM 9344 C CA . LYS B 1 181 ? -12.531 30.625 40.188 1 93.88 181 LYS B CA 1
ATOM 9345 C C . LYS B 1 181 ? -12.07 31.094 41.562 1 93.88 181 LYS B C 1
ATOM 9347 O O . LYS B 1 181 ? -12.836 31.703 42.312 1 93.88 181 LYS B O 1
ATOM 9352 N N . GLU B 1 182 ? -10.906 30.859 41.875 1 94.31 182 GLU B N 1
ATOM 9353 C CA . GLU B 1 182 ? -10.344 31.266 43.156 1 94.31 182 GLU B CA 1
ATOM 9354 C C . GLU B 1 182 ? -10.297 32.781 43.281 1 94.31 182 GLU B C 1
ATOM 9356 O O . GLU B 1 182 ? -10.727 33.344 44.312 1 94.31 182 GLU B O 1
ATOM 9361 N N . THR B 1 183 ? -9.789 33.469 42.25 1 95.69 183 THR B N 1
ATOM 9362 C CA . THR B 1 183 ? -9.547 34.906 42.312 1 95.69 183 THR B CA 1
ATOM 9363 C C . THR B 1 183 ? -10.852 35.688 42.156 1 95.69 183 THR B C 1
ATOM 9365 O O . THR B 1 183 ? -10.984 36.812 42.656 1 95.69 183 THR B O 1
ATOM 9368 N N . LEU B 1 184 ? -11.828 35.094 41.438 1 95.81 184 LEU B N 1
ATOM 9369 C CA . LEU B 1 184 ? -13.016 35.844 41.062 1 95.81 184 LEU B CA 1
ATOM 9370 C C . LEU B 1 184 ? -14.234 35.375 41.844 1 95.81 184 LEU B C 1
ATOM 9372 O O . LEU B 1 184 ? -15.312 35.938 41.75 1 95.81 184 LEU B O 1
ATOM 9376 N N . TRP B 1 185 ? -14.18 34.281 42.562 1 93.69 185 TRP B N 1
ATOM 9377 C CA . TRP B 1 185 ? -15.367 33.781 43.25 1 93.69 185 TRP B CA 1
ATOM 9378 C C . TRP B 1 185 ? -15.047 33.406 44.688 1 93.69 185 TRP B C 1
ATOM 9380 O O . TRP B 1 185 ? -15.617 34 45.625 1 93.69 185 TRP B O 1
ATOM 9390 N N . ASP B 1 186 ? -14.031 32.531 44.969 1 94.69 186 ASP B N 1
ATOM 9391 C CA . ASP B 1 186 ? -13.758 31.984 46.281 1 94.69 186 ASP B CA 1
ATOM 9392 C C . ASP B 1 186 ? -13.219 33.062 47.219 1 94.69 186 ASP B C 1
ATOM 9394 O O . ASP B 1 186 ? -13.734 33.219 48.344 1 94.69 186 ASP B O 1
ATOM 9398 N N . ILE B 1 187 ? -12.156 33.719 46.812 1 94.5 187 ILE B N 1
ATOM 9399 C CA . ILE B 1 187 ? -11.516 34.719 47.656 1 94.5 187 ILE B CA 1
ATOM 9400 C C . ILE B 1 187 ? -12.461 35.875 47.906 1 94.5 187 ILE B C 1
ATOM 9402 O O . ILE B 1 187 ? -12.695 36.281 49.031 1 94.5 187 ILE B O 1
ATOM 9406 N N . PRO B 1 188 ? -12.992 36.406 46.844 1 94.62 188 PRO B N 1
ATOM 9407 C CA . PRO B 1 188 ? -13.938 37.5 47.094 1 94.62 188 PRO B CA 1
ATOM 9408 C C . PRO B 1 188 ? -15.102 37.094 47.969 1 94.62 188 PRO B C 1
ATOM 9410 O O . PRO B 1 188 ? -15.531 37.875 48.844 1 94.62 188 PRO B O 1
ATOM 9413 N N . LYS B 1 189 ? -15.617 35.969 47.75 1 93.25 189 LYS B N 1
ATOM 9414 C CA . LYS B 1 189 ? -16.719 35.5 48.594 1 93.25 189 LYS B CA 1
ATOM 9415 C C . LYS B 1 189 ? -16.312 35.406 50.062 1 93.25 189 LYS B C 1
ATOM 9417 O O . LYS B 1 189 ? -17.109 35.75 50.938 1 93.25 189 LYS B O 1
ATOM 9422 N N . SER B 1 190 ? -15.164 34.938 50.312 1 95.25 190 SER B N 1
ATOM 9423 C CA . SER B 1 190 ? -14.664 34.812 51.688 1 95.25 190 SER B CA 1
ATOM 9424 C C . SER B 1 190 ? -14.5 36.188 52.312 1 95.25 190 SER B C 1
ATOM 9426 O O . SER B 1 190 ? -14.586 36.312 53.562 1 95.25 190 SER B O 1
ATOM 9428 N N . LYS B 1 191 ? -14.336 37.219 51.594 1 94.81 191 LYS B N 1
ATOM 9429 C CA . LYS B 1 191 ? -14.172 38.594 52.062 1 94.81 191 LYS B CA 1
ATOM 9430 C C . LYS B 1 191 ? -15.469 39.375 51.938 1 94.81 191 LYS B C 1
ATOM 9432 O O . LYS B 1 191 ? -15.477 40.594 52.156 1 94.81 191 LYS B O 1
ATOM 9437 N N . ASN B 1 192 ? -16.531 38.781 51.594 1 93.25 192 ASN B N 1
ATOM 9438 C CA . ASN B 1 192 ? -17.859 39.344 51.406 1 93.25 192 ASN B CA 1
ATOM 9439 C C . ASN B 1 192 ? -17.859 40.438 50.344 1 93.25 192 ASN B C 1
ATOM 9441 O O . ASN B 1 192 ? -18.484 41.5 50.531 1 93.25 192 ASN B O 1
ATOM 9445 N N . VAL B 1 193 ? -17.094 40.219 49.344 1 93.38 193 VAL B N 1
ATOM 9446 C CA . VAL B 1 193 ? -17.047 41.125 48.188 1 93.38 193 VAL B CA 1
ATOM 9447 C C . VAL B 1 193 ? -17.844 40.562 47.031 1 93.38 193 VAL B C 1
ATOM 9449 O O . VAL B 1 193 ? -17.641 39.406 46.625 1 93.38 193 VAL B O 1
ATOM 9452 N N . SER B 1 194 ? -18.797 41.375 46.625 1 92.5 194 SER B N 1
ATOM 9453 C CA . SER B 1 194 ? -19.562 40.938 45.438 1 92.5 194 SER B CA 1
ATOM 9454 C C . SER B 1 194 ? -18.812 41.219 44.156 1 92.5 194 SER B C 1
ATOM 9456 O O . SER B 1 194 ? -18.594 42.375 43.812 1 92.5 194 SER B O 1
ATOM 9458 N N . VAL B 1 195 ? -18.438 40.188 43.438 1 92.81 195 VAL B N 1
ATOM 9459 C CA . VAL B 1 195 ? -17.688 40.344 42.188 1 92.81 195 VAL B CA 1
ATOM 9460 C C . VAL B 1 195 ? -18.531 41.062 41.125 1 92.81 195 VAL B C 1
ATOM 9462 O O . VAL B 1 195 ? -18.016 41.844 40.344 1 92.81 195 VAL B O 1
ATOM 9465 N N . ARG B 1 196 ? -19.844 40.781 41.062 1 93.12 196 ARG B N 1
ATOM 9466 C CA . ARG B 1 196 ? -20.734 41.469 40.125 1 93.12 196 ARG B CA 1
ATOM 9467 C C . ARG B 1 196 ? -20.734 42.969 40.375 1 93.12 196 ARG B C 1
ATOM 9469 O O . ARG B 1 196 ? -20.688 43.75 39.438 1 93.12 196 ARG B O 1
ATOM 9476 N N . ASP B 1 197 ? -20.812 43.344 41.688 1 93.62 197 ASP B N 1
ATOM 9477 C CA . ASP B 1 197 ? -20.812 44.75 42.031 1 93.62 197 ASP B CA 1
ATOM 9478 C C . ASP B 1 197 ? -19.5 45.438 41.625 1 93.62 197 ASP B C 1
ATOM 9480 O O . ASP B 1 197 ? -19.484 46.562 41.125 1 93.62 197 ASP B O 1
ATOM 9484 N N . GLN B 1 198 ? -18.453 44.719 41.875 1 94.75 198 GLN B N 1
ATOM 9485 C CA . GLN B 1 198 ? -17.156 45.25 41.469 1 94.75 198 GLN B CA 1
ATOM 9486 C C . GLN B 1 198 ? -17.062 45.375 39.938 1 94.75 198 GLN B C 1
ATOM 9488 O O . GLN B 1 198 ? -16.422 46.281 39.438 1 94.75 198 GLN B O 1
ATOM 9493 N N . LEU B 1 199 ? -17.641 44.438 39.25 1 95.25 199 LEU B N 1
ATOM 9494 C CA . LEU B 1 199 ? -17.703 44.469 37.812 1 95.25 199 LEU B CA 1
ATOM 9495 C C . LEU B 1 199 ? -18.469 45.719 37.344 1 95.25 199 LEU B C 1
ATOM 9497 O O . LEU B 1 199 ? -18.031 46.375 36.406 1 95.25 199 LEU B O 1
ATOM 9501 N N . LEU B 1 200 ? -19.578 45.969 38 1 94.5 200 LEU B N 1
ATOM 9502 C CA . LEU B 1 200 ? -20.391 47.156 37.656 1 94.5 200 LEU B CA 1
ATOM 9503 C C . LEU B 1 200 ? -19.609 48.438 37.906 1 94.5 200 LEU B C 1
ATOM 9505 O O . LEU B 1 200 ? -19.688 49.375 37.125 1 94.5 200 LEU B O 1
ATOM 9509 N N . GLU B 1 201 ? -18.906 48.406 38.969 1 94.75 201 GLU B N 1
ATOM 9510 C CA . GLU B 1 201 ? -18.078 49.562 39.281 1 94.75 201 GLU B CA 1
ATOM 9511 C C . GLU B 1 201 ? -16.969 49.781 38.25 1 94.75 201 GLU B C 1
ATOM 9513 O O . GLU B 1 201 ? -16.703 50.875 37.812 1 94.75 201 GLU B O 1
ATOM 9518 N N . PHE B 1 202 ? -16.312 48.719 37.938 1 95.56 202 PHE B N 1
ATOM 9519 C CA . PHE B 1 202 ? -15.25 48.719 36.938 1 95.56 202 PHE B CA 1
ATOM 9520 C C . PHE B 1 202 ? -15.781 49.25 35.594 1 95.56 202 PHE B C 1
ATOM 9522 O O . PHE B 1 202 ? -15.164 50.125 35 1 95.56 202 PHE B O 1
ATOM 9529 N N . HIS B 1 203 ? -16.891 48.656 35.156 1 95.06 203 HIS B N 1
ATOM 9530 C CA . HIS B 1 203 ? -17.5 49.062 33.906 1 95.06 203 HIS B CA 1
ATOM 9531 C C . HIS B 1 203 ? -17.953 50.531 33.969 1 95.06 203 HIS B C 1
ATOM 9533 O O . HIS B 1 203 ? -17.734 51.281 33 1 95.06 203 HIS B O 1
ATOM 9539 N N . SER B 1 204 ? -18.562 50.906 35.062 1 93.94 204 SER B N 1
ATOM 9540 C CA . SER B 1 204 ? -19.062 52.281 35.219 1 93.94 204 SER B CA 1
ATOM 9541 C C . SER B 1 204 ? -17.922 53.281 35.219 1 93.94 204 SER B C 1
ATOM 9543 O O . SER B 1 204 ? -18.094 54.406 34.75 1 93.94 204 SER B O 1
ATOM 9545 N N . LYS B 1 205 ? -16.875 52.875 35.625 1 94.5 205 LYS B N 1
ATOM 9546 C CA . LYS B 1 205 ? -15.727 53.781 35.688 1 94.5 205 LYS B CA 1
ATOM 9547 C C . LYS B 1 205 ? -15.023 53.875 34.344 1 94.5 205 LYS B C 1
ATOM 9549 O O . LYS B 1 205 ? -14.773 55 33.844 1 94.5 205 LYS B O 1
ATOM 9554 N N . TRP B 1 206 ? -14.719 52.781 33.812 1 95.88 206 TRP B N 1
ATOM 9555 C CA . TRP B 1 206 ? -13.719 52.75 32.719 1 95.88 206 TRP B CA 1
ATOM 9556 C C . TRP B 1 206 ? -14.391 52.719 31.359 1 95.88 206 TRP B C 1
ATOM 9558 O O . TRP B 1 206 ? -13.789 53.125 30.359 1 95.88 206 TRP B O 1
ATOM 9568 N N . TYR B 1 207 ? -15.562 52.188 31.234 1 96.5 207 TYR B N 1
ATOM 9569 C CA . TYR B 1 207 ? -16.203 52.062 29.938 1 96.5 207 TYR B CA 1
ATOM 9570 C C . TYR B 1 207 ? -16.906 53.375 29.562 1 96.5 207 TYR B C 1
ATOM 9572 O O . TYR B 1 207 ? -18.125 53.438 29.609 1 96.5 207 TYR B O 1
ATOM 9580 N N . SER B 1 208 ? -16.078 54.312 29.156 1 97.12 208 SER B N 1
ATOM 9581 C CA . SER B 1 208 ? -16.453 55.688 28.75 1 97.12 208 SER B CA 1
ATOM 9582 C C . SER B 1 208 ? -16.281 55.875 27.25 1 97.12 208 SER B C 1
ATOM 9584 O O . SER B 1 208 ? -15.336 55.344 26.656 1 97.12 208 SER B O 1
ATOM 9586 N N . SER B 1 209 ? -17.109 56.719 26.688 1 97.38 209 SER B N 1
ATOM 9587 C CA . SER B 1 209 ? -17.141 56.875 25.234 1 97.38 209 SER B CA 1
ATOM 9588 C C . SER B 1 209 ? -15.828 57.438 24.719 1 97.38 209 SER B C 1
ATOM 9590 O O . SER B 1 209 ? -15.359 57.062 23.641 1 97.38 209 SER B O 1
ATOM 9592 N N . HIS B 1 210 ? -15.203 58.375 25.5 1 96.81 210 HIS B N 1
ATOM 9593 C CA . HIS B 1 210 ? -13.984 59 25 1 96.81 210 HIS B CA 1
ATOM 9594 C C . HIS B 1 210 ? -12.805 58.062 25.047 1 96.81 210 HIS B C 1
ATOM 9596 O O . HIS B 1 210 ? -11.727 58.344 24.516 1 96.81 210 HIS B O 1
ATOM 9602 N N . LEU B 1 211 ? -12.961 56.875 25.641 1 97.75 211 LEU B N 1
ATOM 9603 C CA . LEU B 1 211 ? -11.953 55.812 25.656 1 97.75 211 LEU B CA 1
ATOM 9604 C C . LEU B 1 211 ? -12.297 54.719 24.641 1 97.75 211 LEU B C 1
ATOM 9606 O O . LEU B 1 211 ? -11.688 53.656 24.641 1 97.75 211 LEU B O 1
ATOM 9610 N N . MET B 1 212 ? -13.305 55 23.828 1 98.12 212 MET B N 1
ATOM 9611 C CA . MET B 1 212 ? -13.773 54 22.891 1 98.12 212 MET B CA 1
ATOM 9612 C C . MET B 1 212 ? -13.406 54.344 21.453 1 98.12 212 MET B C 1
ATOM 9614 O O . MET B 1 212 ? -13.5 55.531 21.078 1 98.12 212 MET B O 1
ATOM 9618 N N . TYR B 1 213 ? -12.93 53.406 20.719 1 98.56 213 TYR B N 1
ATOM 9619 C CA . TYR B 1 213 ? -12.523 53.531 19.328 1 98.56 213 TYR B CA 1
ATOM 9620 C C . TYR B 1 213 ? -13.25 52.531 18.453 1 98.56 213 TYR B C 1
ATOM 9622 O O . TYR B 1 213 ? -13.062 51.312 18.594 1 98.56 213 TYR B O 1
ATOM 9630 N N . LEU B 1 214 ? -14.055 53 17.547 1 98.62 214 LEU B N 1
ATOM 9631 C CA . LEU B 1 214 ? -14.953 52.156 16.75 1 98.62 214 LEU B CA 1
ATOM 9632 C C . LEU B 1 214 ? -14.531 52.156 15.289 1 98.62 214 LEU B C 1
ATOM 9634 O O . LEU B 1 214 ? -14.172 53.188 14.727 1 98.62 214 LEU B O 1
ATOM 9638 N N . THR B 1 215 ? -14.414 51 14.688 1 98.69 215 THR B N 1
ATOM 9639 C CA . THR B 1 215 ? -14.219 50.844 13.25 1 98.69 215 THR B CA 1
ATOM 9640 C C . THR B 1 215 ? -15.375 50.094 12.625 1 98.69 215 THR B C 1
ATOM 9642 O O . THR B 1 215 ? -15.758 49 13.117 1 98.69 215 THR B O 1
ATOM 9645 N N . ILE B 1 216 ? -16.016 50.562 11.594 1 98.56 216 ILE B N 1
ATOM 9646 C CA . ILE B 1 216 ? -17.109 49.906 10.867 1 98.56 216 ILE B CA 1
ATOM 9647 C C . ILE B 1 216 ? -16.75 49.781 9.391 1 98.56 216 ILE B C 1
ATOM 9649 O O . ILE B 1 216 ? -16.344 50.781 8.766 1 98.56 216 ILE B O 1
ATOM 9653 N N . LEU B 1 217 ? -16.766 48.656 8.898 1 98.25 217 LEU B N 1
ATOM 9654 C CA . LEU B 1 217 ? -16.594 48.406 7.477 1 98.25 217 LEU B CA 1
ATOM 9655 C C . LEU B 1 217 ? -17.875 47.844 6.863 1 98.25 217 LEU B C 1
ATOM 9657 O O . LEU B 1 217 ? -18.406 46.812 7.328 1 98.25 217 LEU B O 1
ATOM 9661 N N . GLY B 1 218 ? -18.453 48.469 5.922 1 97.12 218 GLY B N 1
ATOM 9662 C CA . GLY B 1 218 ? -19.688 48.031 5.277 1 97.12 218 GLY B CA 1
ATOM 9663 C C . GLY B 1 218 ? -19.734 48.375 3.797 1 97.12 218 GLY B C 1
ATOM 9664 O O . GLY B 1 218 ? -18.844 49.062 3.281 1 97.12 218 GLY B O 1
ATOM 9665 N N . LYS B 1 219 ? -20.766 47.906 3.154 1 95.31 219 LYS B N 1
ATOM 9666 C CA . LYS B 1 219 ? -21.016 48.156 1.741 1 95.31 219 LYS B CA 1
ATOM 9667 C C . LYS B 1 219 ? -21.641 49.562 1.551 1 95.31 219 LYS B C 1
ATOM 9669 O O . LYS B 1 219 ? -21.547 50.125 0.468 1 95.31 219 LYS B O 1
ATOM 9674 N N . GLU B 1 220 ? -22.172 50.094 2.551 1 95.94 220 GLU B N 1
ATOM 9675 C CA . GLU B 1 220 ? -22.891 51.375 2.535 1 95.94 220 GLU B CA 1
ATOM 9676 C C . GLU B 1 220 ? -21.922 52.531 2.285 1 95.94 220 GLU B C 1
ATOM 9678 O O . GLU B 1 220 ? -20.719 52.438 2.529 1 95.94 220 GLU B O 1
ATOM 9683 N N . ASP B 1 221 ? -22.5 53.656 1.818 1 96.25 221 ASP B N 1
ATOM 9684 C CA . ASP B 1 221 ? -21.688 54.844 1.629 1 96.25 221 ASP B CA 1
ATOM 9685 C C . ASP B 1 221 ? -21.297 55.469 2.971 1 96.25 221 ASP B C 1
ATOM 9687 O O . ASP B 1 221 ? -21.891 55.125 4.004 1 96.25 221 ASP B O 1
ATOM 9691 N N . LEU B 1 222 ? -20.422 56.344 2.979 1 97 222 LEU B N 1
ATOM 9692 C CA . LEU B 1 222 ? -19.859 56.906 4.199 1 97 222 LEU B CA 1
ATOM 9693 C C . LEU B 1 222 ? -20.922 57.656 4.988 1 97 222 LEU B C 1
ATOM 9695 O O . LEU B 1 222 ? -20.891 57.688 6.219 1 97 222 LEU B O 1
ATOM 9699 N N . ASN B 1 223 ? -21.828 58.344 4.324 1 96.31 223 ASN B N 1
ATOM 9700 C CA . ASN B 1 223 ? -22.875 59.062 5.023 1 96.31 223 ASN B CA 1
ATOM 9701 C C . ASN B 1 223 ? -23.812 58.125 5.785 1 96.31 223 ASN B C 1
ATOM 9703 O O . ASN B 1 223 ? -24.203 58.438 6.918 1 96.31 223 ASN B O 1
ATOM 9707 N N . THR B 1 224 ? -24.125 57.125 5.109 1 97.06 224 THR B N 1
ATOM 9708 C CA . THR B 1 224 ? -24.969 56.125 5.754 1 97.06 224 THR B CA 1
ATOM 9709 C C . THR B 1 224 ? -24.25 55.5 6.949 1 97.06 224 THR B C 1
ATOM 9711 O O . THR B 1 224 ? -24.859 55.312 8.008 1 97.06 224 THR B O 1
ATOM 9714 N N . LEU B 1 225 ? -23.031 55.125 6.793 1 97.88 225 LEU B N 1
ATOM 9715 C CA . LEU B 1 225 ? -22.266 54.531 7.887 1 97.88 225 LEU B CA 1
ATOM 9716 C C . LEU B 1 225 ? -22.125 55.531 9.039 1 97.88 225 LEU B C 1
ATOM 9718 O O . LEU B 1 225 ? -22.125 55.125 10.211 1 97.88 225 LEU B O 1
ATOM 9722 N N . GLU B 1 226 ? -21.891 56.781 8.719 1 97.25 226 GLU B N 1
ATOM 9723 C CA . GLU B 1 226 ? -21.812 57.812 9.75 1 97.25 226 GLU B CA 1
ATOM 9724 C C . GLU B 1 226 ? -23.125 57.906 10.531 1 97.25 226 GLU B C 1
ATOM 9726 O O . GLU B 1 226 ? -23.109 58.031 11.758 1 97.25 226 GLU B O 1
ATOM 9731 N N . GLU B 1 227 ? -24.203 57.906 9.836 1 96.75 227 GLU B N 1
ATOM 9732 C CA . GLU B 1 227 ? -25.516 57.938 10.492 1 96.75 227 GLU B CA 1
ATOM 9733 C C . GLU B 1 227 ? -25.688 56.75 11.445 1 96.75 227 GLU B C 1
ATOM 9735 O O . GLU B 1 227 ? -26.219 56.906 12.547 1 96.75 227 GLU B O 1
ATOM 9740 N N . LEU B 1 228 ? -25.297 55.625 10.992 1 96.94 228 LEU B N 1
ATOM 9741 C CA . LEU B 1 228 ? -25.375 54.406 11.836 1 96.94 228 LEU B CA 1
ATOM 9742 C C . LEU B 1 228 ? -24.5 54.562 13.078 1 96.94 228 LEU B C 1
ATOM 9744 O O . LEU B 1 228 ? -24.953 54.312 14.188 1 96.94 228 LEU B O 1
ATOM 9748 N N . ALA B 1 229 ? -23.266 54.969 12.875 1 97.62 229 ALA B N 1
ATOM 9749 C CA . ALA B 1 229 ? -22.328 55.125 13.984 1 97.62 229 ALA B CA 1
ATOM 9750 C C . ALA B 1 229 ? -22.859 56.156 15 1 97.62 229 ALA B C 1
ATOM 9752 O O . ALA B 1 229 ? -22.828 55.875 16.203 1 97.62 229 ALA B O 1
ATOM 9753 N N . VAL B 1 230 ? -23.359 57.281 14.531 1 96.81 230 VAL B N 1
ATOM 9754 C CA . VAL B 1 230 ? -23.766 58.375 15.398 1 96.81 230 VAL B CA 1
ATOM 9755 C C . VAL B 1 230 ? -25.062 58.031 16.109 1 96.81 230 VAL B C 1
ATOM 9757 O O . VAL B 1 230 ? -25.219 58.312 17.297 1 96.81 230 VAL B O 1
ATOM 9760 N N . SER B 1 231 ? -25.984 57.469 15.398 1 96.5 231 SER B N 1
ATOM 9761 C CA . SER B 1 231 ? -27.281 57.125 15.961 1 96.5 231 SER B CA 1
ATOM 9762 C C . SER B 1 231 ? -27.172 56.031 17 1 96.5 231 SER B C 1
ATOM 9764 O O . SER B 1 231 ? -27.891 56.031 18 1 96.5 231 SER B O 1
ATOM 9766 N N . LEU B 1 232 ? -26.328 55.125 16.797 1 97.12 232 LEU B N 1
ATOM 9767 C CA . LEU B 1 232 ? -26.297 53.938 17.641 1 97.12 232 LEU B CA 1
ATOM 9768 C C . LEU B 1 232 ? -25.281 54.094 18.766 1 97.12 232 LEU B C 1
ATOM 9770 O O . LEU B 1 232 ? -25.469 53.562 19.859 1 97.12 232 LEU B O 1
ATOM 9774 N N . PHE B 1 233 ? -24.156 54.781 18.531 1 97.69 233 PHE B N 1
ATOM 9775 C CA . PHE B 1 233 ? -23.078 54.812 19.516 1 97.69 233 PHE B CA 1
ATOM 9776 C C . PHE B 1 233 ? -22.938 56.219 20.094 1 97.69 233 PHE B C 1
ATOM 9778 O O . PHE B 1 233 ? -22.188 56.406 21.062 1 97.69 233 PHE B O 1
ATOM 9785 N N . GLY B 1 234 ? -23.594 57.188 19.625 1 95.38 234 GLY B N 1
ATOM 9786 C CA . GLY B 1 234 ? -23.453 58.562 20.016 1 95.38 234 GLY B CA 1
ATOM 9787 C C . GLY B 1 234 ? -23.984 58.844 21.422 1 95.38 234 GLY B C 1
ATOM 9788 O O . GLY B 1 234 ? -23.625 59.844 22.031 1 95.38 234 GLY B O 1
ATOM 9789 N N . ASP B 1 235 ? -24.828 57.938 21.938 1 94.38 235 ASP B N 1
ATOM 9790 C CA . ASP B 1 235 ? -25.453 58.188 23.234 1 94.38 235 ASP B CA 1
ATOM 9791 C C . ASP B 1 235 ? -24.688 57.469 24.344 1 94.38 235 ASP B C 1
ATOM 9793 O O . ASP B 1 235 ? -25.094 57.531 25.516 1 94.38 235 ASP B O 1
ATOM 9797 N N . ILE B 1 236 ? -23.625 56.812 23.969 1 96.75 236 ILE B N 1
ATOM 9798 C CA . ILE B 1 236 ? -22.797 56.219 25.016 1 96.75 236 ILE B CA 1
ATOM 9799 C C . ILE B 1 236 ? -22.266 57.312 25.953 1 96.75 236 ILE B C 1
ATOM 9801 O O . ILE B 1 236 ? -21.812 58.375 25.484 1 96.75 236 ILE B O 1
ATOM 9805 N N . LYS B 1 237 ? -22.25 57.125 27.234 1 95.62 237 LYS B N 1
ATOM 9806 C CA . LYS B 1 237 ? -21.938 58.156 28.219 1 95.62 237 LYS B CA 1
ATOM 9807 C C . LYS B 1 237 ? -20.438 58.438 28.266 1 95.62 237 LYS B C 1
ATOM 9809 O O . LYS B 1 237 ? -19.625 57.531 28.234 1 95.62 237 LYS B O 1
ATOM 9814 N N . ARG B 1 238 ? -20.125 59.688 28.188 1 95.69 238 ARG B N 1
ATOM 9815 C CA . ARG B 1 238 ? -18.766 60.156 28.438 1 95.69 238 ARG B CA 1
ATOM 9816 C C . ARG B 1 238 ? -18.531 60.375 29.922 1 95.69 238 ARG B C 1
ATOM 9818 O O . ARG B 1 238 ? -19.203 61.188 30.547 1 95.69 238 ARG B O 1
ATOM 9825 N N . LYS B 1 239 ? -17.578 59.719 30.516 1 94.06 239 LYS B N 1
ATOM 9826 C CA . LYS B 1 239 ? -17.375 59.781 31.953 1 94.06 239 LYS B CA 1
ATOM 9827 C C . LYS B 1 239 ? -16.141 60.594 32.312 1 94.06 239 LYS B C 1
ATOM 9829 O O . LYS B 1 239 ? -15.859 60.812 33.5 1 94.06 239 LYS B O 1
ATOM 9834 N N . ASP B 1 240 ? -15.391 61.094 31.469 1 92.19 240 ASP B N 1
ATOM 9835 C CA . ASP B 1 240 ? -14.258 62 31.594 1 92.19 240 ASP B CA 1
ATOM 9836 C C . ASP B 1 240 ? -13.195 61.438 32.531 1 92.19 240 ASP B C 1
ATOM 9838 O O . ASP B 1 240 ? -12.688 62.156 33.406 1 92.19 240 ASP B O 1
ATOM 9842 N N . VAL B 1 241 ? -13.023 60.156 32.469 1 94.88 241 VAL B N 1
ATOM 9843 C CA . VAL B 1 241 ? -11.945 59.5 33.219 1 94.88 241 VAL B CA 1
ATOM 9844 C C . VAL B 1 241 ? -10.633 59.625 32.438 1 94.88 241 VAL B C 1
ATOM 9846 O O . VAL B 1 241 ? -10.633 59.719 31.203 1 94.88 241 VAL B O 1
ATOM 9849 N N . GLU B 1 242 ? -9.555 59.812 33.125 1 93.69 242 GLU B N 1
ATOM 9850 C CA . GLU B 1 242 ? -8.258 59.906 32.469 1 93.69 242 GLU B CA 1
ATOM 9851 C C . GLU B 1 242 ? -7.832 58.562 31.875 1 93.69 242 GLU B C 1
ATOM 9853 O O . GLU B 1 242 ? -7.883 57.531 32.562 1 93.69 242 GLU B O 1
ATOM 9858 N N . ARG B 1 243 ? -7.52 58.594 30.609 1 93.69 243 ARG B N 1
ATOM 9859 C CA . ARG B 1 243 ? -7.02 57.375 29.984 1 93.69 243 ARG B CA 1
ATOM 9860 C C . ARG B 1 243 ? -5.785 56.844 30.703 1 93.69 243 ARG B C 1
ATOM 9862 O O . ARG B 1 243 ? -4.828 57.594 30.938 1 93.69 243 ARG B O 1
ATOM 9869 N N . PRO B 1 244 ? -5.758 55.594 31.031 1 93.81 244 PRO B N 1
ATOM 9870 C CA . PRO B 1 244 ? -4.621 55.031 31.781 1 93.81 244 PRO B CA 1
ATOM 9871 C C . PRO B 1 244 ? -3.312 55.094 31 1 93.81 244 PRO B C 1
ATOM 9873 O O . PRO B 1 244 ? -3.301 54.875 29.781 1 93.81 244 PRO B O 1
ATOM 9876 N N . TYR B 1 245 ? -2.225 55.531 31.578 1 94.12 245 TYR B N 1
ATOM 9877 C CA . TYR B 1 245 ? -0.846 55.562 31.094 1 94.12 245 TYR B CA 1
ATOM 9878 C C . TYR B 1 245 ? 0.13 55.25 32.219 1 94.12 245 TYR B C 1
ATOM 9880 O O . TYR B 1 245 ? -0.01 55.781 33.344 1 94.12 245 TYR B O 1
ATOM 9888 N N . TRP B 1 246 ? 1.04 54.438 32.062 1 95.25 246 TRP B N 1
ATOM 9889 C CA . TRP B 1 246 ? 1.966 54.031 33.125 1 95.25 246 TRP B CA 1
ATOM 9890 C C . TRP B 1 246 ? 3.35 54.625 32.875 1 95.25 246 TRP B C 1
ATOM 9892 O O . TRP B 1 246 ? 4.125 54.125 32.062 1 95.25 246 TRP B O 1
ATOM 9902 N N . ASN B 1 247 ? 3.691 55.531 33.594 1 90.94 247 ASN B N 1
ATOM 9903 C CA . ASN B 1 247 ? 4.926 56.312 33.438 1 90.94 247 ASN B CA 1
ATOM 9904 C C . ASN B 1 247 ? 6.082 55.688 34.219 1 90.94 247 ASN B C 1
ATOM 9906 O O . ASN B 1 247 ? 7.238 55.781 33.812 1 90.94 247 ASN B O 1
ATOM 9910 N N . ASP B 1 248 ? 5.758 54.969 35.281 1 92.44 248 ASP B N 1
ATOM 9911 C CA . ASP B 1 248 ? 6.801 54.375 36.094 1 92.44 248 ASP B CA 1
ATOM 9912 C C . ASP B 1 248 ? 7.402 53.156 35.438 1 92.44 248 ASP B C 1
ATOM 9914 O O . ASP B 1 248 ? 6.684 52.375 34.812 1 92.44 248 ASP B O 1
ATOM 9918 N N . PRO B 1 249 ? 8.711 53.094 35.562 1 93.69 249 PRO B N 1
ATOM 9919 C CA . PRO B 1 249 ? 9.328 51.875 35 1 93.69 249 PRO B CA 1
ATOM 9920 C C . PRO B 1 249 ? 8.867 50.625 35.719 1 93.69 249 PRO B C 1
ATOM 9922 O O . PRO B 1 249 ? 8.688 50.625 36.938 1 93.69 249 PRO B O 1
ATOM 9925 N N . ILE B 1 250 ? 8.703 49.625 34.969 1 95.44 250 ILE B N 1
ATOM 9926 C CA . ILE B 1 250 ? 8.227 48.375 35.531 1 95.44 250 ILE B CA 1
ATOM 9927 C C . ILE B 1 250 ? 9.352 47.688 36.312 1 95.44 250 ILE B C 1
ATOM 9929 O O . ILE B 1 250 ? 9.102 46.844 37.188 1 95.44 250 ILE B O 1
ATOM 9933 N N . TYR B 1 251 ? 10.609 48 35.906 1 95.62 251 TYR B N 1
ATOM 9934 C CA . TYR B 1 251 ? 11.789 47.469 36.562 1 95.62 251 TYR B CA 1
ATOM 9935 C C . TYR B 1 251 ? 12.562 48.594 37.25 1 95.62 251 TYR B C 1
ATOM 9937 O O . TYR B 1 251 ? 12.836 49.625 36.656 1 95.62 251 TYR B O 1
ATOM 9945 N N . LYS B 1 252 ? 12.852 48.375 38.438 1 93.56 252 LYS B N 1
ATOM 9946 C CA . LYS B 1 252 ? 13.773 49.219 39.156 1 93.56 252 LYS B CA 1
ATOM 9947 C C . LYS B 1 252 ? 15.141 48.562 39.312 1 93.56 252 LYS B C 1
ATOM 9949 O O . LYS B 1 252 ? 15.383 47.5 38.75 1 93.56 252 LYS B O 1
ATOM 9954 N N . GLU B 1 253 ? 16.047 49.156 40.031 1 91.38 253 GLU B N 1
ATOM 9955 C CA . GLU B 1 253 ? 17.406 48.656 40.156 1 91.38 253 GLU B CA 1
ATOM 9956 C C . GLU B 1 253 ? 17.438 47.25 40.719 1 91.38 253 GLU B C 1
ATOM 9958 O O . GLU B 1 253 ? 18.281 46.438 40.344 1 91.38 253 GLU B O 1
ATOM 9963 N N . GLU B 1 254 ? 16.469 46.938 41.5 1 91.88 254 GLU B N 1
ATOM 9964 C CA . GLU B 1 254 ? 16.422 45.656 42.156 1 91.88 254 GLU B CA 1
ATOM 9965 C C . GLU B 1 254 ? 16.062 44.531 41.188 1 91.88 254 GLU B C 1
ATOM 9967 O O . GLU B 1 254 ? 16.484 43.406 41.344 1 91.88 254 GLU B O 1
ATOM 9972 N N . GLN B 1 255 ? 15.297 44.875 40.188 1 94.69 255 GLN B N 1
ATOM 9973 C CA . GLN B 1 255 ? 14.805 43.875 39.281 1 94.69 255 GLN B CA 1
ATOM 9974 C C . GLN B 1 255 ? 15.727 43.75 38.062 1 94.69 255 GLN B C 1
ATOM 9976 O O . GLN B 1 255 ? 15.625 42.781 37.281 1 94.69 255 GLN B O 1
ATOM 9981 N N . LEU B 1 256 ? 16.609 44.656 37.812 1 96.38 256 LEU B N 1
ATOM 9982 C CA . LEU B 1 256 ? 17.484 44.688 36.656 1 96.38 256 LEU B CA 1
ATOM 9983 C C . LEU B 1 256 ? 18.781 43.906 36.969 1 96.38 256 LEU B C 1
ATOM 9985 O O . LEU B 1 256 ? 19.109 43.688 38.125 1 96.38 256 LEU B O 1
ATOM 9989 N N . ALA B 1 257 ? 19.484 43.5 35.906 1 96.94 257 ALA B N 1
ATOM 9990 C CA . ALA B 1 257 ? 20.734 42.719 36 1 96.94 257 ALA B CA 1
ATOM 9991 C C . ALA B 1 257 ? 20.5 41.438 36.781 1 96.94 257 ALA B C 1
ATOM 9993 O O . ALA B 1 257 ? 21.25 41.125 37.719 1 96.94 257 ALA B O 1
ATOM 9994 N N . THR B 1 258 ? 19.438 40.781 36.344 1 96.94 258 THR B N 1
ATOM 9995 C CA . THR B 1 258 ? 19.078 39.5 37 1 96.94 258 THR B CA 1
ATOM 9996 C C . THR B 1 258 ? 19.047 38.375 36 1 96.94 258 THR B C 1
ATOM 9998 O O . THR B 1 258 ? 18.906 38.594 34.781 1 96.94 258 THR B O 1
ATOM 10001 N N . LYS B 1 259 ? 19.266 37.188 36.406 1 96.69 259 LYS B N 1
ATOM 10002 C CA . LYS B 1 259 ? 19.156 35.938 35.656 1 96.69 259 LYS B CA 1
ATOM 10003 C C . LYS B 1 259 ? 18.078 35.031 36.25 1 96.69 259 LYS B C 1
ATOM 10005 O O . LYS B 1 259 ? 18.125 34.719 37.438 1 96.69 259 LYS B O 1
ATOM 10010 N N . THR B 1 260 ? 17.078 34.75 35.469 1 97.25 260 THR B N 1
ATOM 10011 C CA . THR B 1 260 ? 16 33.875 35.875 1 97.25 260 THR B CA 1
ATOM 10012 C C . THR B 1 260 ? 16.156 32.5 35.219 1 97.25 260 THR B C 1
ATOM 10014 O O . THR B 1 260 ? 16.297 32.406 34 1 97.25 260 THR B O 1
ATOM 10017 N N . VAL B 1 261 ? 16.172 31.422 35.969 1 97.25 261 VAL B N 1
ATOM 10018 C CA . VAL B 1 261 ? 16.172 30.062 35.438 1 97.25 261 VAL B CA 1
ATOM 10019 C C . VAL B 1 261 ? 14.789 29.453 35.625 1 97.25 261 VAL B C 1
ATOM 10021 O O . VAL B 1 261 ? 14.172 29.594 36.688 1 97.25 261 VAL B O 1
ATOM 10024 N N . VAL B 1 262 ? 14.234 28.844 34.625 1 97.81 262 VAL B N 1
ATOM 10025 C CA . VAL B 1 262 ? 12.867 28.344 34.625 1 97.81 262 VAL B CA 1
ATOM 10026 C C . VAL B 1 262 ? 12.852 26.891 34.156 1 97.81 262 VAL B C 1
ATOM 10028 O O . VAL B 1 262 ? 13.602 26.516 33.281 1 97.81 262 VAL B O 1
ATOM 10031 N N . VAL B 1 263 ? 12 26.078 34.75 1 97.06 263 VAL B N 1
ATOM 10032 C CA . VAL B 1 263 ? 11.766 24.719 34.312 1 97.06 263 VAL B CA 1
ATOM 10033 C C . VAL B 1 263 ? 10.461 24.625 33.531 1 97.06 263 VAL B C 1
ATOM 10035 O O . VAL B 1 263 ? 9.375 24.812 34.094 1 97.06 263 VAL B O 1
ATOM 10038 N N . PRO B 1 264 ? 10.5 24.438 32.219 1 95.5 264 PRO B N 1
ATOM 10039 C CA . PRO B 1 264 ? 9.289 24.359 31.406 1 95.5 264 PRO B CA 1
ATOM 10040 C C . PRO B 1 264 ? 8.586 23.016 31.516 1 95.5 264 PRO B C 1
ATOM 10042 O O . PRO B 1 264 ? 9.125 22.078 32.094 1 95.5 264 PRO B O 1
ATOM 10045 N N . VAL B 1 265 ? 7.352 22.938 31 1 91.44 265 VAL B N 1
ATOM 10046 C CA . VAL B 1 265 ? 6.609 21.688 30.906 1 91.44 265 VAL B CA 1
ATOM 10047 C C . VAL B 1 265 ? 7.133 20.859 29.719 1 91.44 265 VAL B C 1
ATOM 10049 O O . VAL B 1 265 ? 7.531 19.703 29.875 1 91.44 265 VAL B O 1
ATOM 10052 N N . LYS B 1 266 ? 7.156 21.469 28.578 1 90.94 266 LYS B N 1
ATOM 10053 C CA . LYS B 1 266 ? 7.707 20.828 27.391 1 90.94 266 LYS B CA 1
ATOM 10054 C C . LYS B 1 266 ? 9.234 20.828 27.422 1 90.94 266 LYS B C 1
ATOM 10056 O O . LYS B 1 266 ? 9.844 21.516 28.25 1 90.94 266 LYS B O 1
ATOM 10061 N N . ASP B 1 267 ? 9.734 20 26.594 1 89.62 267 ASP B N 1
ATOM 10062 C CA . ASP B 1 267 ? 11.188 20 26.484 1 89.62 267 ASP B CA 1
ATOM 10063 C C . ASP B 1 267 ? 11.68 21.109 25.562 1 89.62 267 ASP B C 1
ATOM 10065 O O . ASP B 1 267 ? 12.109 20.844 24.438 1 89.62 267 ASP B O 1
ATOM 10069 N N . ILE B 1 268 ? 11.656 22.328 26.062 1 92.31 268 ILE B N 1
ATOM 10070 C CA . ILE B 1 268 ? 12.125 23.484 25.281 1 92.31 268 ILE B CA 1
ATOM 10071 C C . ILE B 1 268 ? 13.336 24.109 25.969 1 92.31 268 ILE B C 1
ATOM 10073 O O . ILE B 1 268 ? 13.5 23.984 27.188 1 92.31 268 ILE B O 1
ATOM 10077 N N . ARG B 1 269 ? 14.211 24.641 25.234 1 94.75 269 ARG B N 1
ATOM 10078 C CA . ARG B 1 269 ? 15.391 25.375 25.672 1 94.75 269 ARG B CA 1
ATOM 10079 C C . ARG B 1 269 ? 15.453 26.75 25 1 94.75 269 ARG B C 1
ATOM 10081 O O . ARG B 1 269 ? 15.625 26.859 23.797 1 94.75 269 ARG B O 1
ATOM 10088 N N . VAL B 1 270 ? 15.312 27.75 25.812 1 96.25 270 VAL B N 1
ATOM 10089 C CA . VAL B 1 270 ? 15.242 29.094 25.25 1 96.25 270 VAL B CA 1
ATOM 10090 C C . VAL B 1 270 ? 16.016 30.062 26.141 1 96.25 270 VAL B C 1
ATOM 10092 O O . VAL B 1 270 ? 16.031 29.922 27.375 1 96.25 270 VAL B O 1
ATOM 10095 N N . LEU B 1 271 ? 16.781 30.953 25.578 1 97.88 271 LEU B N 1
ATOM 10096 C CA . LEU B 1 271 ? 17.375 32.125 26.234 1 97.88 271 LEU B CA 1
ATOM 10097 C C . LEU B 1 271 ? 16.672 33.406 25.812 1 97.88 271 LEU B C 1
ATOM 10099 O O . LEU B 1 271 ? 16.5 33.656 24.609 1 97.88 271 LEU B O 1
ATOM 10103 N N . SER B 1 272 ? 16.156 34.094 26.734 1 97.69 272 SER B N 1
ATOM 10104 C CA . SER B 1 272 ? 15.523 35.375 26.469 1 97.69 272 SER B CA 1
ATOM 10105 C C . SER B 1 272 ? 16.266 36.5 27.172 1 97.69 272 SER B C 1
ATOM 10107 O O . SER B 1 272 ? 16.453 36.469 28.391 1 97.69 272 SER B O 1
ATOM 10109 N N . VAL B 1 273 ? 16.766 37.5 26.391 1 97.88 273 VAL B N 1
ATOM 10110 C CA . VAL B 1 273 ? 17.391 38.688 26.906 1 97.88 273 VAL B CA 1
ATOM 10111 C C . VAL B 1 273 ? 16.469 39.906 26.688 1 97.88 273 VAL B C 1
ATOM 10113 O O . VAL B 1 273 ? 16.172 40.25 25.531 1 97.88 273 VAL B O 1
ATOM 10116 N N . ASN B 1 274 ? 16.078 40.531 27.797 1 97.19 274 ASN B N 1
ATOM 10117 C CA . ASN B 1 274 ? 15.133 41.625 27.703 1 97.19 274 ASN B CA 1
ATOM 10118 C C . ASN B 1 274 ? 15.75 42.938 28.172 1 97.19 274 ASN B C 1
ATOM 10120 O O . ASN B 1 274 ? 16.453 42.969 29.188 1 97.19 274 ASN B O 1
ATOM 10124 N N . PHE B 1 275 ? 15.539 44 27.406 1 97.75 275 PHE B N 1
ATOM 10125 C CA . PHE B 1 275 ? 15.977 45.344 27.766 1 97.75 275 PHE B CA 1
ATOM 10126 C C . PHE B 1 275 ? 14.781 46.25 27.969 1 97.75 275 PHE B C 1
ATOM 10128 O O . PHE B 1 275 ? 13.828 46.219 27.188 1 97.75 275 PHE B O 1
ATOM 10135 N N . LEU B 1 276 ? 14.758 46.938 29.078 1 96.38 276 LEU B N 1
ATOM 10136 C CA . LEU B 1 276 ? 13.75 47.969 29.266 1 96.38 276 LEU B CA 1
ATOM 10137 C C . LEU B 1 276 ? 14.039 49.188 28.391 1 96.38 276 LEU B C 1
ATOM 10139 O O . LEU B 1 276 ? 15.141 49.75 28.453 1 96.38 276 LEU B O 1
ATOM 10143 N N . ILE B 1 277 ? 13.141 49.562 27.531 1 96.75 277 ILE B N 1
ATOM 10144 C CA . ILE B 1 277 ? 13.32 50.75 26.672 1 96.75 277 ILE B CA 1
ATOM 10145 C C . ILE B 1 277 ? 12.133 51.688 26.828 1 96.75 277 ILE B C 1
ATOM 10147 O O . ILE B 1 277 ? 11.07 51.281 27.312 1 96.75 277 ILE B O 1
ATOM 10151 N N . PRO B 1 278 ? 12.344 52.938 26.5 1 94.25 278 PRO B N 1
ATOM 10152 C CA . PRO B 1 278 ? 11.203 53.844 26.562 1 94.25 278 PRO B CA 1
ATOM 10153 C C . PRO B 1 278 ? 10.125 53.531 25.531 1 94.25 278 PRO B C 1
ATOM 10155 O O . PRO B 1 278 ? 10.406 52.875 24.531 1 94.25 278 PRO B O 1
ATOM 10158 N N . ASP B 1 279 ? 8.906 53.969 25.828 1 93.88 279 ASP B N 1
ATOM 10159 C CA . ASP B 1 279 ? 7.793 53.844 24.891 1 93.88 279 ASP B CA 1
ATOM 10160 C C . ASP B 1 279 ? 8.141 54.5 23.547 1 93.88 279 ASP B C 1
ATOM 10162 O O . ASP B 1 279 ? 8.484 55.656 23.484 1 93.88 279 ASP B O 1
ATOM 10166 N N . GLN B 1 280 ? 8.133 53.688 22.484 1 92.31 280 GLN B N 1
ATOM 10167 C CA . GLN B 1 280 ? 8.57 54.125 21.156 1 92.31 280 GLN B CA 1
ATOM 10168 C C . GLN B 1 280 ? 7.379 54.562 20.297 1 92.31 280 GLN B C 1
ATOM 10170 O O . GLN B 1 280 ? 7.547 54.906 19.125 1 92.31 280 GLN B O 1
ATOM 10175 N N . SER B 1 281 ? 6.176 54.625 20.844 1 90.62 281 SER B N 1
ATOM 10176 C CA . SER B 1 281 ? 4.957 54.844 20.062 1 90.62 281 SER B CA 1
ATOM 10177 C C . SER B 1 281 ? 4.984 56.219 19.391 1 90.62 281 SER B C 1
ATOM 10179 O O . SER B 1 281 ? 4.43 56.375 18.297 1 90.62 281 SER B O 1
ATOM 10181 N N . LYS B 1 282 ? 5.66 57.156 19.969 1 89.94 282 LYS B N 1
ATOM 10182 C CA . LYS B 1 282 ? 5.68 58.5 19.422 1 89.94 282 LYS B CA 1
ATOM 10183 C C . LYS B 1 282 ? 6.613 58.594 18.219 1 89.94 282 LYS B C 1
ATOM 10185 O O . LYS B 1 282 ? 6.527 59.562 17.453 1 89.94 282 LYS B O 1
ATOM 10190 N N . TYR B 1 283 ? 7.43 57.625 18.047 1 94.12 283 TYR B N 1
ATOM 10191 C CA . TYR B 1 283 ? 8.422 57.688 16.969 1 94.12 283 TYR B CA 1
ATOM 10192 C C . TYR B 1 283 ? 7.996 56.812 15.789 1 94.12 283 TYR B C 1
ATOM 10194 O O . TYR B 1 283 ? 8.836 56.219 15.117 1 94.12 283 TYR B O 1
ATOM 10202 N N . TYR B 1 284 ? 6.664 56.688 15.547 1 93.25 284 TYR B N 1
ATOM 10203 C CA . TYR B 1 284 ? 6.176 55.781 14.508 1 93.25 284 TYR B CA 1
ATOM 10204 C C . TYR B 1 284 ? 6.547 56.312 13.117 1 93.25 284 TYR B C 1
ATOM 10206 O O . TYR B 1 284 ? 6.492 55.562 12.141 1 93.25 284 TYR B O 1
ATOM 10214 N N . ARG B 1 285 ? 7.066 57.531 12.945 1 93.69 285 ARG B N 1
ATOM 10215 C CA . ARG B 1 285 ? 7.461 58.094 11.656 1 93.69 285 ARG B CA 1
ATOM 10216 C C . ARG B 1 285 ? 8.898 57.719 11.305 1 93.69 285 ARG B C 1
ATOM 10218 O O . ARG B 1 285 ? 9.266 57.656 10.133 1 93.69 285 ARG B O 1
ATOM 10225 N N . SER B 1 286 ? 9.711 57.469 12.352 1 95.19 286 SER B N 1
ATOM 10226 C CA . SER B 1 286 ? 11.109 57.125 12.117 1 95.19 286 SER B CA 1
ATOM 10227 C C . SER B 1 286 ? 11.367 55.656 12.492 1 95.19 286 SER B C 1
ATOM 10229 O O . SER B 1 286 ? 12.281 55.031 11.945 1 95.19 286 SER B O 1
ATOM 10231 N N . MET B 1 287 ? 10.633 55.156 13.414 1 95 287 MET B N 1
ATOM 10232 C CA . MET B 1 287 ? 10.625 53.75 13.844 1 95 287 MET B CA 1
ATOM 10233 C C . MET B 1 287 ? 12.047 53.25 14.148 1 95 287 MET B C 1
ATOM 10235 O O . MET B 1 287 ? 12.5 52.281 13.57 1 95 287 MET B O 1
ATOM 10239 N N . PRO B 1 288 ? 12.734 53.844 15.055 1 96.19 288 PRO B N 1
ATOM 10240 C CA . PRO B 1 288 ? 14.086 53.406 15.406 1 96.19 288 PRO B CA 1
ATOM 10241 C C . PRO B 1 288 ? 14.125 51.969 15.938 1 96.19 288 PRO B C 1
ATOM 10243 O O . PRO B 1 288 ? 15.102 51.25 15.711 1 96.19 288 PRO B O 1
ATOM 10246 N N . SER B 1 289 ? 13.094 51.562 16.656 1 95.5 289 SER B N 1
ATOM 10247 C CA . SER B 1 289 ? 13.047 50.219 17.188 1 95.5 289 SER B CA 1
ATOM 10248 C C . SER B 1 289 ? 13.031 49.188 16.047 1 95.5 289 SER B C 1
ATOM 10250 O O . SER B 1 289 ? 13.641 48.125 16.156 1 95.5 289 SER B O 1
ATOM 10252 N N . ARG B 1 290 ? 12.336 49.438 15.031 1 94.69 290 ARG B N 1
ATOM 10253 C CA . ARG B 1 290 ? 12.281 48.531 13.875 1 94.69 290 ARG B CA 1
ATOM 10254 C C . ARG B 1 290 ? 13.656 48.406 13.227 1 94.69 290 ARG B C 1
ATOM 10256 O O . ARG B 1 290 ? 14.023 47.344 12.75 1 94.69 290 ARG B O 1
ATOM 10263 N N . TYR B 1 291 ? 14.352 49.5 13.102 1 96.25 291 TYR B N 1
ATOM 10264 C CA . TYR B 1 291 ? 15.711 49.5 12.562 1 96.25 291 TYR B CA 1
ATOM 10265 C C . TYR B 1 291 ? 16.594 48.531 13.328 1 96.25 291 TYR B C 1
ATOM 10267 O O . TYR B 1 291 ? 17.281 47.688 12.719 1 96.25 291 TYR B O 1
ATOM 10275 N N . LEU B 1 292 ? 16.547 48.594 14.633 1 96.81 292 LEU B N 1
ATOM 10276 C CA . LEU B 1 292 ? 17.375 47.719 15.461 1 96.81 292 LEU B CA 1
ATOM 10277 C C . LEU B 1 292 ? 16.875 46.281 15.43 1 96.81 292 LEU B C 1
ATOM 10279 O O . LEU B 1 292 ? 17.672 45.344 15.484 1 96.81 292 LEU B O 1
ATOM 10283 N N . SER B 1 293 ? 15.555 46.156 15.445 1 96.31 293 SER B N 1
ATOM 10284 C CA . SER B 1 293 ? 14.992 44.812 15.352 1 96.31 293 SER B CA 1
ATOM 10285 C C . SER B 1 293 ? 15.461 44.094 14.086 1 96.31 293 SER B C 1
ATOM 10287 O O . SER B 1 293 ? 15.734 42.906 14.102 1 96.31 293 SER B O 1
ATOM 10289 N N . ALA B 1 294 ? 15.516 44.781 12.938 1 94.31 294 ALA B N 1
ATOM 10290 C CA . ALA B 1 294 ? 15.961 44.219 11.664 1 94.31 294 ALA B CA 1
ATOM 10291 C C . ALA B 1 294 ? 17.422 43.781 11.742 1 94.31 294 ALA B C 1
ATOM 10293 O O . ALA B 1 294 ? 17.797 42.781 11.102 1 94.31 294 ALA B O 1
ATOM 10294 N N . LEU B 1 295 ? 18.141 44.438 12.523 1 96.12 295 LEU B N 1
ATOM 10295 C CA . LEU B 1 295 ? 19.562 44.125 12.633 1 96.12 295 LEU B CA 1
ATOM 10296 C C . LEU B 1 295 ? 19.781 42.969 13.594 1 96.12 295 LEU B C 1
ATOM 10298 O O . LEU B 1 295 ? 20.406 41.969 13.227 1 96.12 295 LEU B O 1
ATOM 10302 N N . PHE B 1 296 ? 19.219 43.031 14.766 1 96.62 296 PHE B N 1
ATOM 10303 C CA . PHE B 1 296 ? 19.406 41.969 15.773 1 96.62 296 PHE B CA 1
ATOM 10304 C C . PHE B 1 296 ? 18.797 40.656 15.312 1 96.62 296 PHE B C 1
ATOM 10306 O O . PHE B 1 296 ? 19.297 39.594 15.641 1 96.62 296 PHE B O 1
ATOM 10313 N N . GLY B 1 297 ? 17.719 40.781 14.602 1 94.25 297 GLY B N 1
ATOM 10314 C CA . GLY B 1 297 ? 17.016 39.562 14.164 1 94.25 297 GLY B CA 1
ATOM 10315 C C . GLY B 1 297 ? 17.453 39.094 12.789 1 94.25 297 GLY B C 1
ATOM 10316 O O . GLY B 1 297 ? 16.891 38.156 12.242 1 94.25 297 GLY B O 1
ATOM 10317 N N . HIS B 1 298 ? 18.453 39.719 12.188 1 92.94 298 HIS B N 1
ATOM 10318 C CA . HIS B 1 298 ? 18.922 39.344 10.859 1 92.94 298 HIS B CA 1
ATOM 10319 C C . HIS B 1 298 ? 19.453 37.906 10.836 1 92.94 298 HIS B C 1
ATOM 10321 O O . HIS B 1 298 ? 20.094 37.469 11.789 1 92.94 298 HIS B O 1
ATOM 10327 N N . GLU B 1 299 ? 19.25 37.188 9.797 1 91.12 299 GLU B N 1
ATOM 10328 C CA . GLU B 1 299 ? 19.672 35.781 9.727 1 91.12 299 GLU B CA 1
ATOM 10329 C C . GLU B 1 299 ? 20.625 35.562 8.562 1 91.12 299 GLU B C 1
ATOM 10331 O O . GLU B 1 299 ? 20.844 34.438 8.141 1 91.12 299 GLU B O 1
ATOM 10336 N N . GLY B 1 300 ? 21.219 36.562 8.055 1 88.19 300 GLY B N 1
ATOM 10337 C CA . GLY B 1 300 ? 22.203 36.469 6.988 1 88.19 300 GLY B CA 1
ATOM 10338 C C . GLY B 1 300 ? 23.547 35.938 7.461 1 88.19 300 GLY B C 1
ATOM 10339 O O . GLY B 1 300 ? 23.703 35.594 8.625 1 88.19 300 GLY B O 1
ATOM 10340 N N . PRO B 1 301 ? 24.625 35.906 6.625 1 87.38 301 PRO B N 1
ATOM 10341 C CA . PRO B 1 301 ? 25.906 35.25 6.898 1 87.38 301 PRO B CA 1
ATOM 10342 C C . PRO B 1 301 ? 26.672 35.938 8.031 1 87.38 301 PRO B C 1
ATOM 10344 O O . PRO B 1 301 ? 27.484 35.281 8.703 1 87.38 301 PRO B O 1
ATOM 10347 N N . THR B 1 302 ? 26.484 37.188 8.352 1 90.75 302 THR B N 1
ATOM 10348 C CA . THR B 1 302 ? 27.266 37.906 9.359 1 90.75 302 THR B CA 1
ATOM 10349 C C . THR B 1 302 ? 26.406 38.25 10.57 1 90.75 302 THR B C 1
ATOM 10351 O O . THR B 1 302 ? 26.734 39.125 11.352 1 90.75 302 THR B O 1
ATOM 10354 N N . SER B 1 303 ? 25.328 37.5 10.695 1 94.31 303 SER B N 1
ATOM 10355 C CA . SER B 1 303 ? 24.375 37.75 11.758 1 94.31 303 SER B CA 1
ATOM 10356 C C . SER B 1 303 ? 24.734 37 13.039 1 94.31 303 SER B C 1
ATOM 10358 O O . SER B 1 303 ? 25.578 36.125 13.016 1 94.31 303 SER B O 1
ATOM 10360 N N . ILE B 1 304 ? 24.031 37.375 14.172 1 96 304 ILE B N 1
ATOM 10361 C CA . ILE B 1 304 ? 24.188 36.688 15.445 1 96 304 ILE B CA 1
ATOM 10362 C C . ILE B 1 304 ? 23.828 35.219 15.289 1 96 304 ILE B C 1
ATOM 10364 O O . ILE B 1 304 ? 24.562 34.344 15.75 1 96 304 ILE B O 1
ATOM 10368 N N . LEU B 1 305 ? 22.766 34.938 14.648 1 94.38 305 LEU B N 1
ATOM 10369 C CA . LEU B 1 305 ? 22.266 33.594 14.5 1 94.38 305 LEU B CA 1
ATOM 10370 C C . LEU B 1 305 ? 23.281 32.719 13.758 1 94.38 305 LEU B C 1
ATOM 10372 O O . LEU B 1 305 ? 23.516 31.562 14.141 1 94.38 305 LEU B O 1
ATOM 10376 N N . THR B 1 306 ? 23.859 33.25 12.664 1 92.94 306 THR B N 1
ATOM 10377 C CA . THR B 1 306 ? 24.797 32.469 11.859 1 92.94 306 THR B CA 1
ATOM 10378 C C . THR B 1 306 ? 26.031 32.094 12.688 1 92.94 306 THR B C 1
ATOM 10380 O O . THR B 1 306 ? 26.547 30.984 12.578 1 92.94 306 THR B O 1
ATOM 10383 N N . VAL B 1 307 ? 26.547 33 13.516 1 95.19 307 VAL B N 1
ATOM 10384 C CA . VAL B 1 307 ? 27.688 32.719 14.375 1 95.19 307 VAL B CA 1
ATOM 10385 C C . VAL B 1 307 ? 27.297 31.656 15.398 1 95.19 307 VAL B C 1
ATOM 10387 O O . VAL B 1 307 ? 28.094 30.75 15.672 1 95.19 307 VAL B O 1
ATOM 10390 N N . LEU B 1 308 ? 26.125 31.766 15.914 1 95.88 308 LEU B N 1
ATOM 10391 C CA . LEU B 1 308 ? 25.656 30.781 16.891 1 95.88 308 LEU B CA 1
ATOM 10392 C C . LEU B 1 308 ? 25.5 29.406 16.25 1 95.88 308 LEU B C 1
ATOM 10394 O O . LEU B 1 308 ? 25.797 28.391 16.891 1 95.88 308 LEU B O 1
ATOM 10398 N N . LYS B 1 309 ? 25.016 29.328 15.047 1 92.06 309 LYS B N 1
ATOM 10399 C CA . LYS B 1 309 ? 24.859 28.078 14.32 1 92.06 309 LYS B CA 1
ATOM 10400 C C . LYS B 1 309 ? 26.203 27.422 14.07 1 92.06 309 LYS B C 1
ATOM 10402 O O . LYS B 1 309 ? 26.359 26.203 14.227 1 92.06 309 LYS B O 1
ATOM 10407 N N . LYS B 1 310 ? 27.156 28.219 13.617 1 91.56 310 LYS B N 1
ATOM 10408 C CA . LYS B 1 310 ? 28.5 27.719 13.352 1 91.56 310 LYS B CA 1
ATOM 10409 C C . LYS B 1 310 ? 29.109 27.094 14.609 1 91.56 310 LYS B C 1
ATOM 10411 O O . LYS B 1 310 ? 29.859 26.125 14.523 1 91.56 310 LYS B O 1
ATOM 10416 N N . ARG B 1 311 ? 28.766 27.703 15.773 1 94.12 311 ARG B N 1
ATOM 10417 C CA . ARG B 1 311 ? 29.297 27.203 17.047 1 94.12 311 ARG B CA 1
ATOM 10418 C C . ARG B 1 311 ? 28.453 26.062 17.578 1 94.12 311 ARG B C 1
ATOM 10420 O O . ARG B 1 311 ? 28.812 25.422 18.562 1 94.12 311 ARG B O 1
ATOM 10427 N N . GLY B 1 312 ? 27.266 25.828 16.969 1 93.5 312 GLY B N 1
ATOM 10428 C CA . GLY B 1 312 ? 26.375 24.766 17.375 1 93.5 312 GLY B CA 1
ATOM 10429 C C . GLY B 1 312 ? 25.562 25.094 18.609 1 93.5 312 GLY B C 1
ATOM 10430 O O . GLY B 1 312 ? 25.094 24.203 19.312 1 93.5 312 GLY B O 1
ATOM 10431 N N . TRP B 1 313 ? 25.359 26.438 18.922 1 95.12 313 TRP B N 1
ATOM 10432 C CA . TRP B 1 313 ? 24.734 26.844 20.188 1 95.12 313 TRP B CA 1
ATOM 10433 C C . TRP B 1 313 ? 23.25 27.125 19.984 1 95.12 313 TRP B C 1
ATOM 10435 O O . TRP B 1 313 ? 22.484 27.125 20.953 1 95.12 313 TRP B O 1
ATOM 10445 N N . SER B 1 314 ? 22.812 27.375 18.719 1 93.44 314 SER B N 1
ATOM 10446 C CA . SER B 1 314 ? 21.422 27.734 18.484 1 93.44 314 SER B CA 1
ATOM 10447 C C . SER B 1 314 ? 21.016 27.406 17.047 1 93.44 314 SER B C 1
ATOM 10449 O O . SER B 1 314 ? 21.859 27.203 16.188 1 93.44 314 SER B O 1
ATOM 10451 N N . SER B 1 315 ? 19.656 27.344 16.922 1 87.62 315 SER B N 1
ATOM 10452 C CA . SER B 1 315 ? 19.141 27.141 15.57 1 87.62 315 SER B CA 1
ATOM 10453 C C . SER B 1 315 ? 18.172 28.25 15.18 1 87.62 315 SER B C 1
ATOM 10455 O O . SER B 1 315 ? 17.859 28.422 14 1 87.62 315 SER B O 1
ATOM 10457 N N . LYS B 1 316 ? 17.703 29 16.125 1 91.56 316 LYS B N 1
ATOM 10458 C CA . LYS B 1 316 ? 16.734 30.062 15.828 1 91.56 316 LYS B CA 1
ATOM 10459 C C . LYS B 1 316 ? 16.953 31.266 16.734 1 91.56 316 LYS B C 1
ATOM 10461 O O . LYS B 1 316 ? 17.375 31.125 17.891 1 91.56 316 LYS B O 1
ATOM 10466 N N . LEU B 1 317 ? 16.719 32.406 16.219 1 94.62 317 LEU B N 1
ATOM 10467 C CA . LEU B 1 317 ? 16.812 33.656 16.969 1 94.62 317 LEU B CA 1
ATOM 10468 C C . LEU B 1 317 ? 15.773 34.656 16.5 1 94.62 317 LEU B C 1
ATOM 10470 O O . LEU B 1 317 ? 15.531 34.781 15.297 1 94.62 317 LEU B O 1
ATOM 10474 N N . SER B 1 318 ? 15.125 35.25 17.375 1 95.38 318 SER B N 1
ATOM 10475 C CA . SER B 1 318 ? 14.195 36.344 17.078 1 95.38 318 SER B CA 1
ATOM 10476 C C . SER B 1 318 ? 14.477 37.562 17.969 1 95.38 318 SER B C 1
ATOM 10478 O O . SER B 1 318 ? 14.906 37.406 19.109 1 95.38 318 SER B O 1
ATOM 10480 N N . ALA B 1 319 ? 14.344 38.719 17.375 1 96.62 319 ALA B N 1
ATOM 10481 C CA . ALA B 1 319 ? 14.586 39.938 18.125 1 96.62 319 ALA B CA 1
ATOM 10482 C C . ALA B 1 319 ? 13.602 41.031 17.703 1 96.62 319 ALA B C 1
ATOM 10484 O O . ALA B 1 319 ? 13.258 41.156 16.531 1 96.62 319 ALA B O 1
ATOM 10485 N N . GLY B 1 320 ? 13.133 41.781 18.703 1 95.12 320 GLY B N 1
ATOM 10486 C CA . GLY B 1 320 ? 12.242 42.875 18.406 1 95.12 320 GLY B CA 1
ATOM 10487 C C . GLY B 1 320 ? 11.633 43.531 19.641 1 95.12 320 GLY B C 1
ATOM 10488 O O . GLY B 1 320 ? 11.781 43 20.75 1 95.12 320 GLY B O 1
ATOM 10489 N N . ASN B 1 321 ? 11.109 44.656 19.391 1 93.12 321 ASN B N 1
ATOM 10490 C CA . ASN B 1 321 ? 10.422 45.344 20.484 1 93.12 321 ASN B CA 1
ATOM 10491 C C . ASN B 1 321 ? 9.117 44.625 20.859 1 93.12 321 ASN B C 1
ATOM 10493 O O . ASN B 1 321 ? 8.461 44.031 20 1 93.12 321 ASN B O 1
ATOM 10497 N N . LYS B 1 322 ? 8.789 44.656 22.031 1 93.12 322 LYS B N 1
ATOM 10498 C CA . LYS B 1 322 ? 7.566 44.094 22.609 1 93.12 322 LYS B CA 1
ATOM 10499 C C . LYS B 1 322 ? 6.773 45.156 23.344 1 93.12 322 LYS B C 1
ATOM 10501 O O . LYS B 1 322 ? 7.168 45.594 24.438 1 93.12 322 LYS B O 1
ATOM 10506 N N . PHE B 1 323 ? 5.77 45.531 22.703 1 89.62 323 PHE B N 1
ATOM 10507 C CA . PHE B 1 323 ? 4.898 46.531 23.328 1 89.62 323 PHE B CA 1
ATOM 10508 C C . PHE B 1 323 ? 3.91 45.844 24.266 1 89.62 323 PHE B C 1
ATOM 10510 O O . PHE B 1 323 ? 3.062 45.062 23.844 1 89.62 323 PHE B O 1
ATOM 10517 N N . GLU B 1 324 ? 3.975 46.156 25.5 1 89.19 324 GLU B N 1
ATOM 10518 C CA . GLU B 1 324 ? 3.137 45.531 26.5 1 89.19 324 GLU B CA 1
ATOM 10519 C C . GLU B 1 324 ? 1.93 46.375 26.859 1 89.19 324 GLU B C 1
ATOM 10521 O O . GLU B 1 324 ? 0.828 45.875 27.062 1 89.19 324 GLU B O 1
ATOM 10526 N N . ALA B 1 325 ? 2.135 47.625 27.031 1 94.31 325 ALA B N 1
ATOM 10527 C CA . ALA B 1 325 ? 1.113 48.625 27.375 1 94.31 325 ALA B CA 1
ATOM 10528 C C . ALA B 1 325 ? 1.62 50.062 27.125 1 94.31 325 ALA B C 1
ATOM 10530 O O . ALA B 1 325 ? 2.822 50.25 26.938 1 94.31 325 ALA B O 1
ATOM 10531 N N . ARG B 1 326 ? 0.703 51.031 27.062 1 94.81 326 ARG B N 1
ATOM 10532 C CA . ARG B 1 326 ? 1.12 52.406 27 1 94.81 326 ARG B CA 1
ATOM 10533 C C . ARG B 1 326 ? 2.088 52.75 28.125 1 94.81 326 ARG B C 1
ATOM 10535 O O . ARG B 1 326 ? 1.797 52.5 29.297 1 94.81 326 ARG B O 1
ATOM 10542 N N . GLY B 1 327 ? 3.25 53.188 27.672 1 94.69 327 GLY B N 1
ATOM 10543 C CA . GLY B 1 327 ? 4.27 53.531 28.656 1 94.69 327 GLY B CA 1
ATOM 10544 C C . GLY B 1 327 ? 5.203 52.406 29 1 94.69 327 GLY B C 1
ATOM 10545 O O . GLY B 1 327 ? 6.215 52.625 29.672 1 94.69 327 GLY B O 1
ATOM 10546 N N . ILE B 1 328 ? 4.926 51.25 28.594 1 95.31 328 ILE B N 1
ATOM 10547 C CA . ILE B 1 328 ? 5.73 50.094 28.938 1 95.31 328 ILE B CA 1
ATOM 10548 C C . ILE B 1 328 ? 6.164 49.344 27.672 1 95.31 328 ILE B C 1
ATOM 10550 O O . ILE B 1 328 ? 5.332 48.812 26.938 1 95.31 328 ILE B O 1
ATOM 10554 N N . GLU B 1 329 ? 7.402 49.344 27.375 1 95.75 329 GLU B N 1
ATOM 10555 C CA . GLU B 1 329 ? 7.938 48.656 26.203 1 95.75 329 GLU B CA 1
ATOM 10556 C C . GLU B 1 329 ? 9.266 48 26.5 1 95.75 329 GLU B C 1
ATOM 10558 O O . GLU B 1 329 ? 10.055 48.5 27.312 1 95.75 329 GLU B O 1
ATOM 10563 N N . LEU B 1 330 ? 9.414 46.812 25.969 1 96.31 330 LEU B N 1
ATOM 10564 C CA . LEU B 1 330 ? 10.633 46.031 26.125 1 96.31 330 LEU B CA 1
ATOM 10565 C C . LEU B 1 330 ? 11.242 45.688 24.766 1 96.31 330 LEU B C 1
ATOM 10567 O O . LEU B 1 330 ? 10.594 45.844 23.734 1 96.31 330 LEU B O 1
ATOM 10571 N N . PHE B 1 331 ? 12.469 45.406 24.688 1 97.56 331 PHE B N 1
ATOM 10572 C CA . PHE B 1 331 ? 13.148 44.812 23.531 1 97.56 331 PHE B CA 1
ATOM 10573 C C . PHE B 1 331 ? 13.672 43.438 23.859 1 97.56 331 PHE B C 1
ATOM 10575 O O . PHE B 1 331 ? 14.477 43.281 24.781 1 97.56 331 PHE B O 1
ATOM 10582 N N . ASP B 1 332 ? 13.227 42.5 23.141 1 97.31 332 ASP B N 1
ATOM 10583 C CA . ASP B 1 332 ? 13.539 41.094 23.438 1 97.31 332 ASP B CA 1
ATOM 10584 C C . ASP B 1 332 ? 14.469 40.5 22.391 1 97.31 332 ASP B C 1
ATOM 10586 O O . ASP B 1 332 ? 14.312 40.75 21.188 1 97.31 332 ASP B O 1
ATOM 10590 N N . ILE B 1 333 ? 15.422 39.75 22.766 1 97.81 333 ILE B N 1
ATOM 10591 C CA . ILE B 1 333 ? 16.234 38.844 21.938 1 97.81 333 ILE B CA 1
ATOM 10592 C C . ILE B 1 333 ? 16.094 37.406 22.438 1 97.81 333 ILE B C 1
ATOM 10594 O O . ILE B 1 333 ? 16.562 37.094 23.531 1 97.81 333 ILE B O 1
ATOM 10598 N N . ASP B 1 334 ? 15.422 36.625 21.688 1 97.31 334 ASP B N 1
ATOM 10599 C CA . ASP B 1 334 ? 15.148 35.25 22.062 1 97.31 334 ASP B CA 1
ATOM 10600 C C . ASP B 1 334 ? 15.984 34.281 21.234 1 97.31 334 ASP B C 1
ATOM 10602 O O . ASP B 1 334 ? 16 34.344 20 1 97.31 334 ASP B O 1
ATOM 10606 N N . VAL B 1 335 ? 16.672 33.406 21.875 1 97.06 335 VAL B N 1
ATOM 10607 C CA . VAL B 1 335 ? 17.562 32.438 21.234 1 97.06 335 VAL B CA 1
ATOM 10608 C C . VAL B 1 335 ? 17.125 31.016 21.594 1 97.06 335 VAL B C 1
ATOM 10610 O O . VAL B 1 335 ? 17.016 30.688 22.781 1 97.06 335 VAL B O 1
ATOM 10613 N N . ASP B 1 336 ? 16.812 30.25 20.625 1 95.12 336 ASP B N 1
ATOM 10614 C CA . ASP B 1 336 ? 16.594 28.828 20.875 1 95.12 336 ASP B CA 1
ATOM 10615 C C . ASP B 1 336 ? 17.906 28.094 21.109 1 95.12 336 ASP B C 1
ATOM 10617 O O . ASP B 1 336 ? 18.828 28.156 20.281 1 95.12 336 ASP B O 1
ATOM 10621 N N . LEU B 1 337 ? 18 27.328 22.172 1 96 337 LEU B N 1
ATOM 10622 C CA . LEU B 1 337 ? 19.281 26.781 22.578 1 96 337 LEU B CA 1
ATOM 10623 C C . LEU B 1 337 ? 19.359 25.281 22.25 1 96 337 LEU B C 1
ATOM 10625 O O . LEU B 1 337 ? 18.359 24.562 22.359 1 96 337 LEU B O 1
ATOM 10629 N N . THR B 1 338 ? 20.562 24.859 21.75 1 93.38 338 THR B N 1
ATOM 10630 C CA . THR B 1 338 ? 20.906 23.438 21.703 1 93.38 338 THR B CA 1
ATOM 10631 C C . THR B 1 338 ? 21.328 22.938 23.094 1 93.38 338 THR B C 1
ATOM 10633 O O . THR B 1 338 ? 21.359 23.719 24.047 1 93.38 338 THR B O 1
ATOM 10636 N N . GLU B 1 339 ? 21.594 21.641 23.172 1 90.56 339 GLU B N 1
ATOM 10637 C CA . GLU B 1 339 ? 22.125 21.109 24.438 1 90.56 339 GLU B CA 1
ATOM 10638 C C . GLU B 1 339 ? 23.438 21.797 24.812 1 90.56 339 GLU B C 1
ATOM 10640 O O . GLU B 1 339 ? 23.625 22.203 25.969 1 90.56 339 GLU B O 1
ATOM 10645 N N . LYS B 1 340 ? 24.219 21.953 23.844 1 92.94 340 LYS B N 1
ATOM 10646 C CA . LYS B 1 340 ? 25.484 22.641 24.062 1 92.94 340 LYS B CA 1
ATOM 10647 C C . LYS B 1 340 ? 25.266 24.125 24.359 1 92.94 340 LYS B C 1
ATOM 10649 O O . LYS B 1 340 ? 26 24.719 25.125 1 92.94 340 LYS B O 1
ATOM 10654 N N . GLY B 1 341 ? 24.25 24.719 23.75 1 95 341 GLY B N 1
ATOM 10655 C CA . GLY B 1 341 ? 23.953 26.125 23.922 1 95 341 GLY B CA 1
ATOM 10656 C C . GLY B 1 341 ? 23.578 26.484 25.344 1 95 341 GLY B C 1
ATOM 10657 O O . GLY B 1 341 ? 23.859 27.594 25.797 1 95 341 GLY B O 1
ATOM 10658 N N . VAL B 1 342 ? 23 25.562 26.047 1 94.44 342 VAL B N 1
ATOM 10659 C CA . VAL B 1 342 ? 22.594 25.812 27.422 1 94.44 342 VAL B CA 1
ATOM 10660 C C . VAL B 1 342 ? 23.828 26.016 28.297 1 94.44 342 VAL B C 1
ATOM 10662 O O . VAL B 1 342 ? 23.797 26.797 29.25 1 94.44 342 VAL B O 1
ATOM 10665 N N . ASP B 1 343 ? 24.875 25.391 27.938 1 94.62 343 ASP B N 1
ATOM 10666 C CA . ASP B 1 343 ? 26.109 25.484 28.703 1 94.62 343 ASP B CA 1
ATOM 10667 C C . ASP B 1 343 ? 26.875 26.766 28.344 1 94.62 343 ASP B C 1
ATOM 10669 O O . ASP B 1 343 ? 27.844 27.125 29.016 1 94.62 343 ASP B O 1
ATOM 10673 N N . HIS B 1 344 ? 26.406 27.453 27.344 1 96.94 344 HIS B N 1
ATOM 10674 C CA . HIS B 1 344 ? 27.141 28.625 26.875 1 96.94 344 HIS B CA 1
ATOM 10675 C C . HIS B 1 344 ? 26.281 29.875 26.891 1 96.94 344 HIS B C 1
ATOM 10677 O O . HIS B 1 344 ? 26.375 30.719 26 1 96.94 344 HIS B O 1
ATOM 10683 N N . VAL B 1 345 ? 25.359 29.953 27.797 1 97.25 345 VAL B N 1
ATOM 10684 C CA . VAL B 1 345 ? 24.422 31.062 27.875 1 97.25 345 VAL B CA 1
ATOM 10685 C C . VAL B 1 345 ? 25.188 32.375 28.047 1 97.25 345 VAL B C 1
ATOM 10687 O O . VAL B 1 345 ? 24.891 33.375 27.375 1 97.25 345 VAL B O 1
ATOM 10690 N N . ASP B 1 346 ? 26.188 32.438 28.922 1 97.12 346 ASP B N 1
ATOM 10691 C CA . ASP B 1 346 ? 26.953 33.656 29.172 1 97.12 346 ASP B CA 1
ATOM 10692 C C . ASP B 1 346 ? 27.734 34.094 27.922 1 97.12 346 ASP B C 1
ATOM 10694 O O . ASP B 1 346 ? 27.859 35.281 27.641 1 97.12 346 ASP B O 1
ATOM 10698 N N . ASP B 1 347 ? 28.203 33.094 27.234 1 97 347 ASP B N 1
ATOM 10699 C CA . ASP B 1 347 ? 28.922 33.344 25.984 1 97 347 ASP B CA 1
ATOM 10700 C C . ASP B 1 347 ? 28 33.969 24.938 1 97 347 ASP B C 1
ATOM 10702 O O . ASP B 1 347 ? 28.406 34.812 24.156 1 97 347 ASP B O 1
ATOM 10706 N N . ILE B 1 348 ? 26.812 33.438 24.891 1 98.06 348 ILE B N 1
ATOM 10707 C CA . ILE B 1 348 ? 25.828 33.938 23.938 1 98.06 348 ILE B CA 1
ATOM 10708 C C . ILE B 1 348 ? 25.469 35.406 24.25 1 98.06 348 ILE B C 1
ATOM 10710 O O . ILE B 1 348 ? 25.375 36.25 23.359 1 98.06 348 ILE B O 1
ATOM 10714 N N . VAL B 1 349 ? 25.234 35.719 25.547 1 97.94 349 VAL B N 1
ATOM 10715 C CA . VAL B 1 349 ? 24.938 37.062 25.969 1 97.94 349 VAL B CA 1
ATOM 10716 C C . VAL B 1 349 ? 26.109 38 25.609 1 97.94 349 VAL B C 1
ATOM 10718 O O . VAL B 1 349 ? 25.906 39.125 25.141 1 97.94 349 VAL B O 1
ATOM 10721 N N . LYS B 1 350 ? 27.312 37.5 25.828 1 97.31 350 LYS B N 1
ATOM 10722 C CA . LYS B 1 350 ? 28.5 38.25 25.438 1 97.31 350 LYS B CA 1
ATOM 10723 C C . LYS B 1 350 ? 28.5 38.562 23.953 1 97.31 350 LYS B C 1
ATOM 10725 O O . LYS B 1 350 ? 28.812 39.688 23.531 1 97.31 350 LYS B O 1
ATOM 10730 N N . LEU B 1 351 ? 28.172 37.562 23.188 1 97.38 351 LEU B N 1
ATOM 10731 C CA . LEU B 1 351 ? 28.125 37.75 21.734 1 97.38 351 LEU B CA 1
ATOM 10732 C C . LEU B 1 351 ? 27.109 38.812 21.344 1 97.38 351 LEU B C 1
ATOM 10734 O O . LEU B 1 351 ? 27.344 39.594 20.422 1 97.38 351 LEU B O 1
ATOM 10738 N N . ILE B 1 352 ? 25.953 38.812 22 1 97.88 352 ILE B N 1
ATOM 10739 C CA . ILE B 1 352 ? 24.938 39.844 21.75 1 97.88 352 ILE B CA 1
ATOM 10740 C C . ILE B 1 352 ? 25.5 41.219 22.016 1 97.88 352 ILE B C 1
ATOM 10742 O O . ILE B 1 352 ? 25.312 42.156 21.234 1 97.88 352 ILE B O 1
ATOM 10746 N N . PHE B 1 353 ? 26.266 41.438 23.094 1 97.88 353 PHE B N 1
ATOM 10747 C CA . PHE B 1 353 ? 26.844 42.719 23.422 1 97.88 353 PHE B CA 1
ATOM 10748 C C . PHE B 1 353 ? 27.984 43.094 22.469 1 97.88 353 PHE B C 1
ATOM 10750 O O . PHE B 1 353 ? 28.203 44.25 22.172 1 97.88 353 PHE B O 1
ATOM 10757 N N . GLN B 1 354 ? 28.703 42.062 22 1 97.81 354 GLN B N 1
ATOM 10758 C CA . GLN B 1 354 ? 29.688 42.312 20.953 1 97.81 354 GLN B CA 1
ATOM 10759 C C . GLN B 1 354 ? 29.016 42.844 19.703 1 97.81 354 GLN B C 1
ATOM 10761 O O . GLN B 1 354 ? 29.578 43.688 19 1 97.81 354 GLN B O 1
ATOM 10766 N N . TYR B 1 355 ? 27.875 42.312 19.391 1 98 355 TYR B N 1
ATOM 10767 C CA . TYR B 1 355 ? 27.125 42.844 18.266 1 98 355 TYR B CA 1
ATOM 10768 C C . TYR B 1 355 ? 26.703 44.281 18.531 1 98 355 TYR B C 1
ATOM 10770 O O . TYR B 1 355 ? 26.734 45.125 17.625 1 98 355 TYR B O 1
ATOM 10778 N N . VAL B 1 356 ? 26.25 44.625 19.781 1 97.62 356 VAL B N 1
ATOM 10779 C CA . VAL B 1 356 ? 25.906 46 20.172 1 97.62 356 VAL B CA 1
ATOM 10780 C C . VAL B 1 356 ? 27.094 46.938 19.953 1 97.62 356 VAL B C 1
ATOM 10782 O O . VAL B 1 356 ? 26.953 48.031 19.422 1 97.62 356 VAL B O 1
ATOM 10785 N N . ASN B 1 357 ? 28.281 46.469 20.406 1 97.25 357 ASN B N 1
ATOM 10786 C CA . ASN B 1 357 ? 29.5 47.219 20.234 1 97.25 357 ASN B CA 1
ATOM 10787 C C . ASN B 1 357 ? 29.797 47.5 18.75 1 97.25 357 ASN B C 1
ATOM 10789 O O . ASN B 1 357 ? 30.219 48.594 18.391 1 97.25 357 ASN B O 1
ATOM 10793 N N . MET B 1 358 ? 29.609 46.438 18.016 1 97.06 358 MET B N 1
ATOM 10794 C CA . MET B 1 358 ? 29.812 46.594 16.578 1 97.06 358 MET B CA 1
ATOM 10795 C C . MET B 1 358 ? 28.859 47.625 15.992 1 97.06 358 MET B C 1
ATOM 10797 O O . MET B 1 358 ? 29.281 48.469 15.195 1 97.06 358 MET B O 1
ATOM 10801 N N . LEU B 1 359 ? 27.609 47.625 16.359 1 97.25 359 LEU B N 1
ATOM 10802 C CA . LEU B 1 359 ? 26.625 48.594 15.875 1 97.25 359 LEU B CA 1
ATOM 10803 C C . LEU B 1 359 ? 27 50.031 16.312 1 97.25 359 LEU B C 1
ATOM 10805 O O . LEU B 1 359 ? 26.797 50.969 15.57 1 97.25 359 LEU B O 1
ATOM 10809 N N . ARG B 1 360 ? 27.484 50.188 17.578 1 96.06 360 ARG B N 1
ATOM 10810 C CA . ARG B 1 360 ? 27.922 51.469 18.078 1 96.06 360 ARG B CA 1
ATOM 10811 C C . ARG B 1 360 ? 29.094 52.031 17.266 1 96.06 360 ARG B C 1
ATOM 10813 O O . ARG B 1 360 ? 29.141 53.219 16.984 1 96.06 360 ARG B O 1
ATOM 10820 N N . ARG B 1 361 ? 29.938 51.156 16.953 1 95.31 361 ARG B N 1
ATOM 10821 C CA . ARG B 1 361 ? 31.125 51.562 16.219 1 95.31 361 ARG B CA 1
ATOM 10822 C C . ARG B 1 361 ? 30.766 51.969 14.781 1 95.31 361 ARG B C 1
ATOM 10824 O O . ARG B 1 361 ? 31.25 52.969 14.281 1 95.31 361 ARG B O 1
ATOM 10831 N N . GLU B 1 362 ? 29.984 51.156 14.109 1 95.25 362 GLU B N 1
ATOM 10832 C CA . GLU B 1 362 ? 29.594 51.438 12.727 1 95.25 362 GLU B CA 1
ATOM 10833 C C . GLU B 1 362 ? 28.641 52.625 12.648 1 95.25 362 GLU B C 1
ATOM 10835 O O . GLU B 1 362 ? 28.641 53.344 11.656 1 95.25 362 GLU B O 1
ATOM 10840 N N . GLY B 1 363 ? 27.781 52.781 13.695 1 95.19 363 GLY B N 1
ATOM 10841 C CA . GLY B 1 363 ? 26.766 53.812 13.68 1 95.19 363 GLY B CA 1
ATOM 10842 C C . GLY B 1 363 ? 25.609 53.5 12.758 1 95.19 363 GLY B C 1
ATOM 10843 O O . GLY B 1 363 ? 25.688 52.594 11.938 1 95.19 363 GLY B O 1
ATOM 10844 N N . PRO B 1 364 ? 24.5 54.281 12.898 1 96.81 364 PRO B N 1
ATOM 10845 C CA . PRO B 1 364 ? 23.359 54.094 12 1 96.81 364 PRO B CA 1
ATOM 10846 C C . PRO B 1 364 ? 23.734 54.281 10.531 1 96.81 364 PRO B C 1
ATOM 10848 O O . PRO B 1 364 ? 24.469 55.219 10.188 1 96.81 364 PRO B O 1
ATOM 10851 N N . GLN B 1 365 ? 23.328 53.375 9.719 1 96.5 365 GLN B N 1
ATOM 10852 C CA . GLN B 1 365 ? 23.609 53.406 8.289 1 96.5 365 GLN B CA 1
ATOM 10853 C C . GLN B 1 365 ? 22.375 53.812 7.5 1 96.5 365 GLN B C 1
ATOM 10855 O O . GLN B 1 365 ? 21.359 53.125 7.5 1 96.5 365 GLN B O 1
ATOM 10860 N N . GLU B 1 366 ? 22.5 54.812 6.703 1 95.88 366 GLU B N 1
ATOM 10861 C CA . GLU B 1 366 ? 21.359 55.375 5.961 1 95.88 366 GLU B CA 1
ATOM 10862 C C . GLU B 1 366 ? 20.891 54.406 4.879 1 95.88 366 GLU B C 1
ATOM 10864 O O . GLU B 1 366 ? 19.703 54.312 4.594 1 95.88 366 GLU B O 1
ATOM 10869 N N . TRP B 1 367 ? 21.812 53.719 4.227 1 94.62 367 TRP B N 1
ATOM 10870 C CA . TRP B 1 367 ? 21.422 52.781 3.172 1 94.62 367 TRP B CA 1
ATOM 10871 C C . TRP B 1 367 ? 20.516 51.688 3.719 1 94.62 367 TRP B C 1
ATOM 10873 O O . TRP B 1 3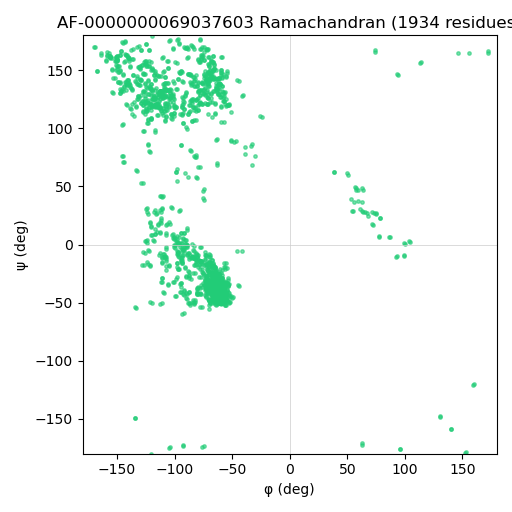67 ? 19.594 51.25 3.037 1 94.62 367 TRP B O 1
ATOM 10883 N N . PHE B 1 368 ? 20.812 51.188 4.883 1 94.38 368 PHE B N 1
ATOM 10884 C CA . PHE B 1 368 ? 20.016 50.156 5.504 1 94.38 368 PHE B CA 1
ATOM 10885 C C . PHE B 1 368 ? 18.625 50.656 5.852 1 94.38 368 PHE B C 1
ATOM 10887 O O . PHE B 1 368 ? 17.625 49.969 5.676 1 94.38 368 PHE B O 1
ATOM 10894 N N . HIS B 1 369 ? 18.594 51.906 6.355 1 95.25 369 HIS B N 1
ATOM 10895 C CA . HIS B 1 369 ? 17.312 52.562 6.59 1 95.25 369 HIS B CA 1
ATOM 10896 C C . HIS B 1 369 ? 16.516 52.688 5.301 1 95.25 369 HIS B C 1
ATOM 10898 O O . HIS B 1 369 ? 15.32 52.406 5.273 1 95.25 369 HIS B O 1
ATOM 10904 N N . ASP B 1 370 ? 17.141 53.125 4.262 1 94.06 370 ASP B N 1
ATOM 10905 C CA . ASP B 1 370 ? 16.484 53.312 2.973 1 94.06 370 ASP B CA 1
ATOM 10906 C C . ASP B 1 370 ? 15.938 52 2.438 1 94.06 370 ASP B C 1
ATOM 10908 O O . ASP B 1 370 ? 14.828 51.938 1.891 1 94.06 370 ASP B O 1
ATOM 10912 N N . GLU B 1 371 ? 16.688 51.062 2.547 1 92.12 371 GLU B N 1
ATOM 10913 C CA . GLU B 1 371 ? 16.25 49.75 2.107 1 92.12 371 GLU B CA 1
ATOM 10914 C C . GLU B 1 371 ? 14.992 49.312 2.867 1 92.12 371 GLU B C 1
ATOM 10916 O O . GLU B 1 371 ? 14.031 48.844 2.264 1 92.12 371 GLU B O 1
ATOM 10921 N N . ASN B 1 372 ? 15.031 49.406 4.184 1 92.5 372 ASN B N 1
ATOM 10922 C CA . ASN B 1 372 ? 13.883 49.031 5.004 1 92.5 372 ASN B CA 1
ATOM 10923 C C . ASN B 1 372 ? 12.656 49.906 4.676 1 92.5 372 ASN B C 1
ATOM 10925 O O . ASN B 1 372 ? 11.539 49.375 4.641 1 92.5 372 ASN B O 1
ATOM 10929 N N . SER B 1 373 ? 12.938 51.125 4.5 1 93.88 373 SER B N 1
ATOM 10930 C CA . SER B 1 373 ? 11.867 52.062 4.156 1 93.88 373 SER B CA 1
ATOM 10931 C C . SER B 1 373 ? 11.234 51.688 2.816 1 93.88 373 SER B C 1
ATOM 10933 O O . SER B 1 373 ? 10.008 51.688 2.688 1 93.88 373 SER B O 1
ATOM 10935 N N . ASN B 1 374 ? 12.047 51.406 1.889 1 89.94 374 ASN B N 1
ATOM 10936 C CA . ASN B 1 374 ? 11.562 51.031 0.56 1 89.94 374 ASN B CA 1
ATOM 10937 C C . ASN B 1 374 ? 10.766 49.75 0.583 1 89.94 374 ASN B C 1
ATOM 10939 O O . ASN B 1 374 ? 9.719 49.625 -0.063 1 89.94 374 ASN B O 1
ATOM 10943 N N . ILE B 1 375 ? 11.289 48.875 1.229 1 89.94 375 ILE B N 1
ATOM 10944 C CA . ILE B 1 375 ? 10.617 47.562 1.338 1 89.94 375 ILE B CA 1
ATOM 10945 C C . ILE B 1 375 ? 9.25 47.75 1.997 1 89.94 375 ILE B C 1
ATOM 10947 O O . ILE B 1 375 ? 8.25 47.219 1.52 1 89.94 375 ILE B O 1
ATOM 10951 N N . SER B 1 376 ? 9.234 48.438 3.068 1 92.25 376 SER B N 1
ATOM 10952 C CA . SER B 1 376 ? 7.988 48.688 3.799 1 92.25 376 SER B CA 1
ATOM 10953 C C . SER B 1 376 ? 6.988 49.438 2.949 1 92.25 376 SER B C 1
ATOM 10955 O O . SER B 1 376 ? 5.781 49.219 3.027 1 92.25 376 SER B O 1
ATOM 10957 N N . ALA B 1 377 ? 7.469 50.406 2.221 1 91.19 377 ALA B N 1
ATOM 10958 C CA . ALA B 1 377 ? 6.613 51.188 1.34 1 91.19 377 ALA B CA 1
ATOM 10959 C C . ALA B 1 377 ? 5.992 50.312 0.253 1 91.19 377 ALA B C 1
ATOM 10961 O O . ALA B 1 377 ? 4.812 50.469 -0.079 1 91.19 377 ALA B O 1
ATOM 10962 N N . MET B 1 378 ? 6.785 49.531 -0.275 1 88.31 378 MET B N 1
ATOM 10963 C CA . MET B 1 378 ? 6.285 48.594 -1.291 1 88.31 378 MET B CA 1
ATOM 10964 C C . MET B 1 378 ? 5.242 47.656 -0.704 1 88.31 378 MET B C 1
ATOM 10966 O O . MET B 1 378 ? 4.227 47.375 -1.342 1 88.31 378 MET B O 1
ATOM 10970 N N . GLN B 1 379 ? 5.523 47.188 0.493 1 88.94 379 GLN B N 1
ATOM 10971 C CA . GLN B 1 379 ? 4.582 46.312 1.168 1 88.94 379 GLN B CA 1
ATOM 10972 C C . GLN B 1 379 ? 3.24 47 1.399 1 88.94 379 GLN B C 1
ATOM 10974 O O . GLN B 1 379 ? 2.184 46.375 1.271 1 88.94 379 GLN B O 1
ATOM 10979 N N . PHE B 1 380 ? 3.318 48.156 1.707 1 91.75 380 PHE B N 1
ATOM 10980 C CA . PHE B 1 380 ? 2.1 48.938 1.929 1 91.75 380 PHE B CA 1
ATOM 10981 C C . PHE B 1 380 ? 1.366 49.188 0.615 1 91.75 380 PHE B C 1
ATOM 10983 O O . PHE B 1 380 ? 0.144 49.031 0.545 1 91.75 380 PHE B O 1
ATOM 10990 N N . GLN B 1 381 ? 2.111 49.5 -0.351 1 89 381 GLN B N 1
ATOM 10991 C CA . GLN B 1 381 ? 1.523 49.844 -1.638 1 89 381 GLN B CA 1
ATOM 10992 C C . GLN B 1 381 ? 0.758 48.656 -2.238 1 89 381 GLN B C 1
ATOM 10994 O O . GLN B 1 381 ? -0.278 48.844 -2.879 1 89 381 GLN B O 1
ATOM 10999 N N . PHE B 1 382 ? 1.26 47.562 -2.078 1 87.38 382 PHE B N 1
ATOM 11000 C CA . PHE B 1 382 ? 0.66 46.375 -2.723 1 87.38 382 PHE B CA 1
ATOM 11001 C C . PHE B 1 382 ? 0.063 45.438 -1.686 1 87.38 382 PHE B C 1
ATOM 11003 O O . PHE B 1 382 ? 0.074 44.219 -1.87 1 87.38 382 PHE B O 1
ATOM 11010 N N . LYS B 1 383 ? -0.349 45.938 -0.617 1 86.06 383 LYS B N 1
ATOM 11011 C CA . LYS B 1 383 ? -0.998 45.156 0.432 1 86.06 383 LYS B CA 1
ATOM 11012 C C . LYS B 1 383 ? -2.391 44.719 -0.001 1 86.06 383 LYS B C 1
ATOM 11014 O O . LYS B 1 383 ? -3.123 45.469 -0.64 1 86.06 383 LYS B O 1
ATOM 11019 N N . ASP B 1 384 ? -2.729 43.531 0.389 1 82.88 384 ASP B N 1
ATOM 11020 C CA . ASP B 1 384 ? -4.059 43 0.102 1 82.88 384 ASP B CA 1
ATOM 11021 C C . ASP B 1 384 ? -5.098 43.594 1.052 1 82.88 384 ASP B C 1
ATOM 11023 O O . ASP B 1 384 ? -4.754 44.094 2.113 1 82.88 384 ASP B O 1
ATOM 11027 N N . LYS B 1 385 ? -6.352 43.531 0.646 1 80.38 385 LYS B N 1
ATOM 11028 C CA . LYS B 1 385 ? -7.445 44.031 1.472 1 80.38 385 LYS B CA 1
ATOM 11029 C C . LYS B 1 385 ? -7.602 43.219 2.742 1 80.38 385 LYS B C 1
ATOM 11031 O O . LYS B 1 385 ? -7.945 43.75 3.801 1 80.38 385 LYS B O 1
ATOM 11036 N N . GLY B 1 386 ? -7.215 42 2.67 1 80.38 386 GLY B N 1
ATOM 11037 C CA . GLY B 1 386 ? -7.348 41.094 3.82 1 80.38 386 GLY B CA 1
ATOM 11038 C C . GLY B 1 386 ? -8.789 40.875 4.234 1 80.38 386 GLY B C 1
ATOM 11039 O O . GLY B 1 386 ? -9.711 41.469 3.646 1 80.38 386 GLY B O 1
ATOM 11040 N N . SER B 1 387 ? -9.039 40.219 5.402 1 88.31 387 SER B N 1
ATOM 11041 C CA . SER B 1 387 ? -10.367 39.938 5.961 1 88.31 387 SER B CA 1
ATOM 11042 C C . SER B 1 387 ? -10.938 41.188 6.637 1 88.31 387 SER B C 1
ATOM 11044 O O . SER B 1 387 ? -10.227 41.906 7.359 1 88.31 387 SER B O 1
ATOM 11046 N N . PRO B 1 388 ? -12.219 41.406 6.266 1 91.25 388 PRO B N 1
ATOM 11047 C CA . PRO B 1 388 ? -12.836 42.531 6.926 1 91.25 388 PRO B CA 1
ATOM 11048 C C . PRO B 1 388 ? -12.734 42.469 8.445 1 91.25 388 PRO B C 1
ATOM 11050 O O . PRO B 1 388 ? -12.477 43.5 9.102 1 91.25 388 PRO B O 1
ATOM 11053 N N . LEU B 1 389 ? -12.938 41.281 8.953 1 93.88 389 LEU B N 1
ATOM 11054 C CA . LEU B 1 389 ? -12.898 41.125 10.398 1 93.88 389 LEU B CA 1
ATOM 11055 C C . LEU B 1 389 ? -11.516 41.438 10.945 1 93.88 389 LEU B C 1
ATOM 11057 O O . LEU B 1 389 ? -11.391 42.188 11.922 1 93.88 389 LEU B O 1
ATOM 11061 N N . ASP B 1 390 ? -10.492 40.938 10.398 1 92.56 390 ASP B N 1
ATOM 11062 C CA . ASP B 1 390 ? -9.125 41.188 10.844 1 92.56 390 ASP B CA 1
ATOM 11063 C C . ASP B 1 390 ? -8.75 42.656 10.68 1 92.56 390 ASP B C 1
ATOM 11065 O O . ASP B 1 390 ? -8.023 43.219 11.5 1 92.56 390 ASP B O 1
ATOM 11069 N N . TYR B 1 391 ? -9.227 43.188 9.617 1 93.88 391 TYR B N 1
ATOM 11070 C CA . TYR B 1 391 ? -8.914 44.562 9.289 1 93.88 391 TYR B CA 1
ATOM 11071 C C . TYR B 1 391 ? -9.477 45.5 10.336 1 93.88 391 TYR B C 1
ATOM 11073 O O . TYR B 1 391 ? -8.766 46.375 10.844 1 93.88 391 TYR B O 1
ATOM 11081 N N . VAL B 1 392 ? -10.742 45.344 10.703 1 96.5 392 VAL B N 1
ATOM 11082 C CA . VAL B 1 392 ? -11.391 46.281 11.617 1 96.5 392 VAL B CA 1
ATOM 11083 C C . VAL B 1 392 ? -10.844 46.094 13.031 1 96.5 392 VAL B C 1
ATOM 11085 O O . VAL B 1 392 ? -10.742 47.031 13.812 1 96.5 392 VAL B O 1
ATOM 11088 N N . TYR B 1 393 ? -10.633 44.844 13.367 1 94.88 393 TYR B N 1
ATOM 11089 C CA . TYR B 1 393 ? -10.109 44.562 14.695 1 94.88 393 TYR B CA 1
ATOM 11090 C C . TYR B 1 393 ? -8.75 45.219 14.898 1 94.88 393 TYR B C 1
ATOM 11092 O O . TYR B 1 393 ? -8.477 45.781 15.953 1 94.88 393 TYR B O 1
ATOM 11100 N N . ARG B 1 394 ? -7.867 45.188 13.961 1 94.31 394 ARG B N 1
ATOM 11101 C CA . ARG B 1 394 ? -6.543 45.812 14.023 1 94.31 394 ARG B CA 1
ATOM 11102 C C . ARG B 1 394 ? -6.633 47.312 14.062 1 94.31 394 ARG B C 1
ATOM 11104 O O . ARG B 1 394 ? -5.969 47.969 14.875 1 94.31 394 ARG B O 1
ATOM 11111 N N . LEU B 1 395 ? -7.441 47.875 13.203 1 96.5 395 LEU B N 1
ATOM 11112 C CA . LEU B 1 395 ? -7.52 49.344 13.062 1 96.5 395 LEU B CA 1
ATOM 11113 C C . LEU B 1 395 ? -8.125 49.969 14.312 1 96.5 395 LEU B C 1
ATOM 11115 O O . LEU B 1 395 ? -7.73 51.062 14.711 1 96.5 395 LEU B O 1
ATOM 11119 N N . SER B 1 396 ? -9.141 49.312 14.906 1 97.38 396 SER B N 1
ATOM 11120 C CA . SER B 1 396 ? -9.75 49.844 16.109 1 97.38 396 SER B CA 1
ATOM 11121 C C . SER B 1 396 ? -8.719 49.969 17.234 1 97.38 396 SER B C 1
ATOM 11123 O O . SER B 1 396 ? -8.734 50.969 17.984 1 97.38 396 SER B O 1
ATOM 11125 N N . SER B 1 397 ? -7.895 49.062 17.344 1 95.5 397 SER B N 1
ATOM 11126 C CA . SER B 1 397 ? -6.852 49.125 18.375 1 95.5 397 SER B CA 1
ATOM 11127 C C . SER B 1 397 ? -5.777 50.156 18.016 1 95.5 397 SER B C 1
ATOM 11129 O O . SER B 1 397 ? -5.23 50.812 18.891 1 95.5 397 SER B O 1
ATOM 11131 N N . HIS B 1 398 ? -5.441 50.344 16.75 1 94.5 398 HIS B N 1
ATOM 11132 C CA . HIS B 1 398 ? -4.43 51.281 16.281 1 94.5 398 HIS B CA 1
ATOM 11133 C C . HIS B 1 398 ? -4.832 52.719 16.578 1 94.5 398 HIS B C 1
ATOM 11135 O O . HIS B 1 398 ? -3.975 53.562 16.828 1 94.5 398 HIS B O 1
ATOM 11141 N N . MET B 1 399 ? -6.105 52.938 16.562 1 96.06 399 MET B N 1
ATOM 11142 C CA . MET B 1 399 ? -6.613 54.281 16.75 1 96.06 399 MET B CA 1
ATOM 11143 C C . MET B 1 399 ? -6.34 54.781 18.172 1 96.06 399 MET B C 1
ATOM 11145 O O . MET B 1 399 ? -6.371 56 18.438 1 96.06 399 MET B O 1
ATOM 11149 N N . ILE B 1 400 ? -6.066 53.812 19.031 1 94.56 400 ILE B N 1
ATOM 11150 C CA . ILE B 1 400 ? -5.742 54.219 20.391 1 94.56 400 ILE B CA 1
ATOM 11151 C C . ILE B 1 400 ? -4.414 54.969 20.422 1 94.56 400 ILE B C 1
ATOM 11153 O O . ILE B 1 400 ? -4.242 55.906 21.203 1 94.56 400 ILE B O 1
ATOM 11157 N N . THR B 1 401 ? -3.52 54.594 19.547 1 91.5 401 THR B N 1
ATOM 11158 C CA . THR B 1 401 ? -2.141 55.062 19.609 1 91.5 401 THR B CA 1
ATOM 11159 C C . THR B 1 401 ? -1.874 56.094 18.516 1 91.5 401 THR B C 1
ATOM 11161 O O . THR B 1 401 ? -1.134 57.062 18.734 1 91.5 401 THR B O 1
ATOM 11164 N N . PHE B 1 402 ? -2.482 55.969 17.375 1 92.56 402 PHE B N 1
ATOM 11165 C CA . PHE B 1 402 ? -2.096 56.781 16.219 1 92.56 402 PHE B CA 1
ATOM 11166 C C . PHE B 1 402 ? -3.178 57.781 15.883 1 92.56 402 PHE B C 1
ATOM 11168 O O . PHE B 1 402 ? -4.359 57.562 16.156 1 92.56 402 PHE B O 1
ATOM 11175 N N . GLU B 1 403 ? -2.674 58.719 15.172 1 90.69 403 GLU B N 1
ATOM 11176 C CA . GLU B 1 403 ? -3.619 59.719 14.664 1 90.69 403 GLU B CA 1
ATOM 11177 C C . GLU B 1 403 ? -4.457 59.125 13.523 1 90.69 403 GLU B C 1
ATOM 11179 O O . GLU B 1 403 ? -3.982 58.281 12.758 1 90.69 403 GLU B O 1
ATOM 11184 N N . LEU B 1 404 ? -5.703 59.562 13.484 1 93.56 404 LEU B N 1
ATOM 11185 C CA . LEU B 1 404 ? -6.652 59.031 12.508 1 93.56 404 LEU B CA 1
ATOM 11186 C C . LEU B 1 404 ? -6.117 59.219 11.086 1 93.56 404 LEU B C 1
ATOM 11188 O O . LEU B 1 404 ? -6.348 58.375 10.227 1 93.56 404 LEU B O 1
ATOM 11192 N N . GLU B 1 405 ? -5.352 60.25 10.805 1 92.25 405 GLU B N 1
ATOM 11193 C CA . GLU B 1 405 ? -4.84 60.531 9.469 1 92.25 405 GLU B CA 1
ATOM 11194 C C . GLU B 1 405 ? -3.791 59.531 9.047 1 92.25 405 GLU B C 1
ATOM 11196 O O . GLU B 1 405 ? -3.607 59.25 7.855 1 92.25 405 GLU B O 1
ATOM 11201 N N . HIS B 1 406 ? -3.16 58.969 10.062 1 92.88 406 HIS B N 1
ATOM 11202 C CA . HIS B 1 406 ? -2.043 58.062 9.789 1 92.88 406 HIS B CA 1
ATOM 11203 C C . HIS B 1 406 ? -2.373 56.625 10.188 1 92.88 406 HIS B C 1
ATOM 11205 O O . HIS B 1 406 ? -1.5 55.75 10.164 1 92.88 406 HIS B O 1
ATOM 11211 N N . VAL B 1 407 ? -3.594 56.375 10.492 1 94.56 407 VAL B N 1
ATOM 11212 C CA . VAL B 1 407 ? -3.959 55.125 11.117 1 94.56 407 VAL B CA 1
ATOM 11213 C C . VAL B 1 407 ? -3.648 53.969 10.164 1 94.56 407 VAL B C 1
ATOM 11215 O O . VAL B 1 407 ? -3.275 52.875 10.609 1 94.56 407 VAL B O 1
ATOM 11218 N N . LEU B 1 408 ? -3.684 54.188 8.812 1 94.62 408 LEU B N 1
ATOM 11219 C CA . LEU B 1 408 ? -3.449 53.125 7.836 1 94.62 408 LEU B CA 1
ATOM 11220 C C . LEU B 1 408 ? -1.963 52.969 7.523 1 94.62 408 LEU B C 1
ATOM 11222 O O . LEU B 1 408 ? -1.508 51.906 7.098 1 94.62 408 LEU B O 1
ATOM 11226 N N . THR B 1 409 ? -1.158 54 7.723 1 93.69 409 THR B N 1
ATOM 11227 C CA . THR B 1 409 ? 0.216 54.062 7.238 1 93.69 409 THR B CA 1
ATOM 11228 C C . THR B 1 409 ? 1.205 53.906 8.391 1 93.69 409 THR B C 1
ATOM 11230 O O . THR B 1 409 ? 2.357 53.531 8.18 1 93.69 409 THR B O 1
ATOM 11233 N N . ALA B 1 410 ? 0.75 54.125 9.602 1 91.38 410 ALA B N 1
ATOM 11234 C CA . ALA B 1 410 ? 1.637 54.281 10.75 1 91.38 410 ALA B CA 1
ATOM 11235 C C . ALA B 1 410 ? 2.471 53 10.945 1 91.38 410 ALA B C 1
ATOM 11237 O O . ALA B 1 410 ? 3.619 53.062 11.391 1 91.38 410 ALA B O 1
ATOM 11238 N N . GLU B 1 411 ? 1.99 51.969 10.625 1 89.44 411 GLU B N 1
ATOM 11239 C CA . GLU B 1 411 ? 2.695 50.688 10.836 1 89.44 411 GLU B CA 1
ATOM 11240 C C . GLU B 1 411 ? 3.639 50.375 9.68 1 89.44 411 GLU B C 1
ATOM 11242 O O . GLU B 1 411 ? 4.523 49.531 9.797 1 89.44 411 GLU B O 1
ATOM 11247 N N . TYR B 1 412 ? 3.6 51.062 8.562 1 91.5 412 TYR B N 1
ATOM 11248 C CA . TYR B 1 412 ? 4.316 50.656 7.359 1 91.5 412 TYR B CA 1
ATOM 11249 C C . TYR B 1 412 ? 5.32 51.719 6.926 1 91.5 412 TYR B C 1
ATOM 11251 O O . TYR B 1 412 ? 6.512 51.438 6.793 1 91.5 412 TYR B O 1
ATOM 11259 N N . LEU B 1 413 ? 4.883 52.875 6.848 1 93.88 413 LEU B N 1
ATOM 11260 C CA . LEU B 1 413 ? 5.688 53.906 6.18 1 93.88 413 LEU B CA 1
ATOM 11261 C C . LEU B 1 413 ? 6.668 54.562 7.156 1 93.88 413 LEU B C 1
ATOM 11263 O O . LEU B 1 413 ? 6.258 55.094 8.195 1 93.88 413 LEU B O 1
ATOM 11267 N N . ILE B 1 414 ? 7.938 54.438 6.84 1 95.69 414 ILE B N 1
ATOM 11268 C CA . ILE B 1 414 ? 9 55.125 7.547 1 95.69 414 ILE B CA 1
ATOM 11269 C C . ILE B 1 414 ? 9.32 56.438 6.828 1 95.69 414 ILE B C 1
ATOM 11271 O O . ILE B 1 414 ? 10 56.438 5.797 1 95.69 414 ILE B O 1
ATOM 11275 N N . ARG B 1 415 ? 9.039 57.5 7.398 1 93.56 415 ARG B N 1
ATOM 11276 C CA . ARG B 1 415 ? 9.055 58.75 6.676 1 93.56 415 ARG B CA 1
ATOM 11277 C C . ARG B 1 415 ? 10.289 59.594 7.023 1 93.56 415 ARG B C 1
ATOM 11279 O O . ARG B 1 415 ? 10.719 60.438 6.242 1 93.56 415 ARG B O 1
ATOM 11286 N N . GLU B 1 416 ? 10.875 59.188 8.18 1 96.06 416 GLU B N 1
ATOM 11287 C CA . GLU B 1 416 ? 11.961 60.031 8.656 1 96.06 416 GLU B CA 1
ATOM 11288 C C . GLU B 1 416 ? 13.203 59.219 8.984 1 96.06 416 GLU B C 1
ATOM 11290 O O . GLU B 1 416 ? 13.109 58.125 9.508 1 96.06 416 GLU B O 1
ATOM 11295 N N . TRP B 1 417 ? 14.344 59.75 8.57 1 96.88 417 TRP B N 1
ATOM 11296 C CA . TRP B 1 417 ? 15.641 59.25 8.992 1 96.88 417 TRP B CA 1
ATOM 11297 C C . TRP B 1 417 ? 16.156 60 10.211 1 96.88 417 TRP B C 1
ATOM 11299 O O . TRP B 1 417 ? 16.531 61.156 10.117 1 96.88 417 TRP B O 1
ATOM 11309 N N . LYS B 1 418 ? 16.062 59.312 11.406 1 97.38 418 LYS B N 1
ATOM 11310 C CA . LYS B 1 418 ? 16.5 59.906 12.664 1 97.38 418 LYS B CA 1
ATOM 11311 C C . LYS B 1 418 ? 17.578 59.062 13.336 1 97.38 418 LYS B C 1
ATOM 11313 O O . LYS B 1 418 ? 17.312 58.375 14.312 1 97.38 418 LYS B O 1
ATOM 11318 N N . PRO B 1 419 ? 18.812 59.188 12.859 1 97.25 419 PRO B N 1
ATOM 11319 C CA . PRO B 1 419 ? 19.891 58.375 13.422 1 97.25 419 PRO B CA 1
ATOM 11320 C C . PRO B 1 419 ? 20.125 58.656 14.906 1 97.25 419 PRO B C 1
ATOM 11322 O O . PRO B 1 419 ? 20.562 57.781 15.641 1 97.25 419 PRO B O 1
ATOM 11325 N N . ASP B 1 420 ? 19.797 59.906 15.391 1 97.06 420 ASP B N 1
ATOM 11326 C CA . ASP B 1 420 ? 19.969 60.25 16.797 1 97.06 420 ASP B CA 1
ATOM 11327 C C . ASP B 1 420 ? 19.094 59.375 17.688 1 97.06 420 ASP B C 1
ATOM 11329 O O . ASP B 1 420 ? 19.531 58.938 18.766 1 97.06 420 ASP B O 1
ATOM 11333 N N . LEU B 1 421 ? 17.891 59.094 17.25 1 97.38 421 LEU B N 1
ATOM 11334 C CA . LEU B 1 421 ? 16.984 58.25 18.016 1 97.38 421 LEU B CA 1
ATOM 11335 C C . LEU B 1 421 ? 17.484 56.812 18.047 1 97.38 421 LEU B C 1
ATOM 11337 O O . LEU B 1 421 ? 17.281 56.125 19.047 1 97.38 421 LEU B O 1
ATOM 11341 N N . ILE B 1 422 ? 18.141 56.375 16.969 1 97.75 422 ILE B N 1
ATOM 11342 C CA . ILE B 1 422 ? 18.719 55.031 16.906 1 97.75 422 ILE B CA 1
ATOM 11343 C C . ILE B 1 422 ? 19.859 54.906 17.906 1 97.75 422 ILE B C 1
ATOM 11345 O O . ILE B 1 422 ? 19.953 53.906 18.641 1 97.75 422 ILE B O 1
ATOM 11349 N N . VAL B 1 423 ? 20.719 55.938 17.938 1 97.5 423 VAL B N 1
ATOM 11350 C CA . VAL B 1 423 ? 21.844 55.969 18.875 1 97.5 423 VAL B CA 1
ATOM 11351 C C . VAL B 1 423 ? 21.328 56 20.312 1 97.5 423 VAL B C 1
ATOM 11353 O O . VAL B 1 4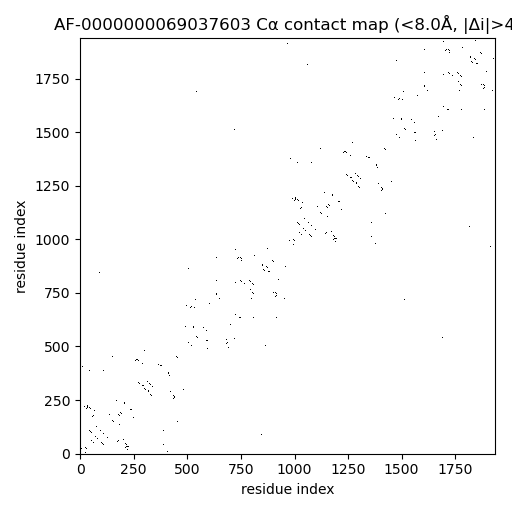23 ? 21.859 55.344 21.188 1 97.5 423 VAL B O 1
ATOM 11356 N N . GLU B 1 424 ? 20.344 56.812 20.484 1 97.12 424 GLU B N 1
ATOM 11357 C CA . GLU B 1 424 ? 19.734 56.906 21.812 1 97.12 424 GLU B CA 1
ATOM 11358 C C . GLU B 1 424 ? 19.156 55.562 22.25 1 97.12 424 GLU B C 1
ATOM 11360 O O . GLU B 1 424 ? 19.406 55.094 23.375 1 97.12 424 GLU B O 1
ATOM 11365 N N . LEU B 1 425 ? 18.391 54.969 21.406 1 97.31 425 LEU B N 1
ATOM 11366 C CA . LEU B 1 425 ? 17.781 53.688 21.734 1 97.31 425 LEU B CA 1
ATOM 11367 C C . LEU B 1 425 ? 18.844 52.625 22.016 1 97.31 425 LEU B C 1
ATOM 11369 O O . LEU B 1 425 ? 18.688 51.812 22.938 1 97.31 425 LEU B O 1
ATOM 11373 N N . LEU B 1 426 ? 19.922 52.625 21.203 1 97.25 426 LEU B N 1
ATOM 11374 C CA . LEU B 1 426 ? 21.016 51.656 21.375 1 97.25 426 LEU B CA 1
ATOM 11375 C C . LEU B 1 426 ? 21.672 51.812 22.734 1 97.25 426 LEU B C 1
ATOM 11377 O O . LEU B 1 426 ? 22.234 50.875 23.266 1 97.25 426 LEU B O 1
ATOM 11381 N N . SER B 1 427 ? 21.578 53 23.328 1 96.81 427 SER B N 1
ATOM 11382 C CA . SER B 1 427 ? 22.203 53.281 24.625 1 96.81 427 SER B CA 1
ATOM 11383 C C . SER B 1 427 ? 21.516 52.531 25.75 1 96.81 427 SER B C 1
ATOM 11385 O O . SER B 1 427 ? 22.078 52.375 26.844 1 96.81 427 SER B O 1
ATOM 11387 N N . TYR B 1 428 ? 20.328 52.031 25.516 1 97 428 TYR B N 1
ATOM 11388 C CA . TYR B 1 428 ? 19.609 51.281 26.547 1 97 428 TYR B CA 1
ATOM 11389 C C . TYR B 1 428 ? 20.031 49.812 26.578 1 97 428 TYR B C 1
ATOM 11391 O O . TYR B 1 428 ? 19.688 49.062 27.5 1 97 428 TYR B O 1
ATOM 11399 N N . PHE B 1 429 ? 20.812 49.406 25.562 1 97.69 429 PHE B N 1
ATOM 11400 C CA . PHE B 1 429 ? 21.297 48.031 25.5 1 97.69 429 PHE B CA 1
ATOM 11401 C C . PHE B 1 429 ? 22.578 47.875 26.312 1 97.69 429 PHE B C 1
ATOM 11403 O O . PHE B 1 429 ? 23.672 47.844 25.734 1 97.69 429 PHE B O 1
ATOM 11410 N N . ARG B 1 430 ? 22.344 47.75 27.609 1 96.5 430 ARG B N 1
ATOM 11411 C CA . ARG B 1 430 ? 23.438 47.656 28.547 1 96.5 430 ARG B CA 1
ATOM 11412 C C . ARG B 1 430 ? 23.219 46.469 29.516 1 96.5 430 ARG B C 1
ATOM 11414 O O . ARG B 1 430 ? 22.078 46.156 29.859 1 96.5 430 ARG B O 1
ATOM 11421 N N . PRO B 1 431 ? 24.328 45.906 30.031 1 96.5 431 PRO B N 1
ATOM 11422 C CA . PRO B 1 431 ? 24.203 44.781 30.953 1 96.5 431 PRO B CA 1
ATOM 11423 C C . PRO B 1 431 ? 23.453 45.125 32.219 1 96.5 431 PRO B C 1
ATOM 11425 O O . PRO B 1 431 ? 22.828 44.25 32.844 1 96.5 431 PRO B O 1
ATOM 11428 N N . ASP B 1 432 ? 23.5 46.344 32.656 1 95.44 432 ASP B N 1
ATOM 11429 C CA . ASP B 1 432 ? 22.844 46.719 33.906 1 95.44 432 ASP B CA 1
ATOM 11430 C C . ASP B 1 432 ? 21.359 47.031 33.688 1 95.44 432 ASP B C 1
ATOM 11432 O O . ASP B 1 432 ? 20.609 47.219 34.625 1 95.44 432 ASP B O 1
ATOM 11436 N N . ASN B 1 433 ? 20.969 47.125 32.469 1 96.88 433 ASN B N 1
ATOM 11437 C CA . ASN B 1 433 ? 19.578 47.344 32.062 1 96.88 433 ASN B CA 1
ATOM 11438 C C . ASN B 1 433 ? 19 46.125 31.344 1 96.88 433 ASN B C 1
ATOM 11440 O O . ASN B 1 433 ? 18.438 46.281 30.266 1 96.88 433 ASN B O 1
ATOM 11444 N N . MET B 1 434 ? 19.266 45.031 31.797 1 96.81 434 MET B N 1
ATOM 11445 C CA . MET B 1 434 ? 18.766 43.844 31.125 1 96.81 434 MET B CA 1
ATOM 11446 C C . MET B 1 434 ? 18.297 42.781 32.125 1 96.81 434 MET B C 1
ATOM 11448 O O . MET B 1 434 ? 18.656 42.844 33.312 1 96.81 434 MET B O 1
ATOM 11452 N N . ARG B 1 435 ? 17.469 41.906 31.703 1 97.31 435 ARG B N 1
ATOM 11453 C CA . ARG B 1 435 ? 17.094 40.656 32.375 1 97.31 435 ARG B CA 1
ATOM 11454 C C . ARG B 1 435 ? 17.328 39.438 31.5 1 97.31 435 ARG B C 1
ATOM 11456 O O . ARG B 1 435 ? 17.047 39.5 30.297 1 97.31 435 ARG B O 1
ATOM 11463 N N . VAL B 1 436 ? 17.906 38.406 32.062 1 97.75 436 VAL B N 1
ATOM 11464 C CA . VAL B 1 436 ? 18.172 37.188 31.312 1 97.75 436 VAL B CA 1
ATOM 11465 C C . VAL B 1 436 ? 17.312 36.062 31.859 1 97.75 436 VAL B C 1
ATOM 11467 O O . VAL B 1 436 ? 17.25 35.812 33.062 1 97.75 436 VAL B O 1
ATOM 11470 N N . THR B 1 437 ? 16.562 35.438 31.047 1 97.88 437 THR B N 1
ATOM 11471 C CA . THR B 1 437 ? 15.773 34.25 31.422 1 97.88 437 THR B CA 1
ATOM 11472 C C . THR B 1 437 ? 16.234 33.031 30.625 1 97.88 437 THR B C 1
ATOM 11474 O O . THR B 1 437 ? 16.312 33.062 29.391 1 97.88 437 THR B O 1
ATOM 11477 N N . VAL B 1 438 ? 16.562 31.984 31.234 1 97.69 438 VAL B N 1
ATOM 11478 C CA . VAL B 1 438 ? 16.969 30.734 30.625 1 97.69 438 VAL B CA 1
ATOM 11479 C C . VAL B 1 438 ? 15.977 29.641 30.969 1 97.69 438 VAL B C 1
ATOM 11481 O O . VAL B 1 438 ? 15.734 29.359 32.156 1 97.69 438 VAL B O 1
ATOM 11484 N N . VAL B 1 439 ? 15.375 29.062 30.016 1 97.38 439 VAL B N 1
ATOM 11485 C CA . VAL B 1 439 ? 14.352 28.031 30.172 1 97.38 439 VAL B CA 1
ATOM 11486 C C . VAL B 1 439 ? 14.906 26.672 29.75 1 97.38 439 VAL B C 1
ATOM 11488 O O . VAL B 1 439 ? 15.375 26.516 28.625 1 97.38 439 VAL B O 1
ATOM 11491 N N . SER B 1 440 ? 14.914 25.734 30.578 1 96.19 440 SER B N 1
ATOM 11492 C CA . SER B 1 440 ? 15.383 24.375 30.281 1 96.19 440 SER B CA 1
ATOM 11493 C C . SER B 1 440 ? 14.992 23.406 31.375 1 96.19 440 SER B C 1
ATOM 11495 O O . SER B 1 440 ? 14.953 23.766 32.562 1 96.19 440 SER B O 1
ATOM 11497 N N . LYS B 1 441 ? 14.766 22.141 31.062 1 93.88 441 LYS B N 1
ATOM 11498 C CA . LYS B 1 441 ? 14.43 21.109 32.031 1 93.88 441 LYS B CA 1
ATOM 11499 C C . LYS B 1 441 ? 15.625 20.766 32.906 1 93.88 441 LYS B C 1
ATOM 11501 O O . LYS B 1 441 ? 15.469 20.203 34 1 93.88 441 LYS B O 1
ATOM 11506 N N . ILE B 1 442 ? 16.797 21.156 32.531 1 93.44 442 ILE B N 1
ATOM 11507 C CA . ILE B 1 442 ? 18.031 20.828 33.219 1 93.44 442 ILE B CA 1
ATOM 11508 C C . ILE B 1 442 ? 18.031 21.516 34.594 1 93.44 442 ILE B C 1
ATOM 11510 O O . ILE B 1 442 ? 18.766 21.109 35.5 1 93.44 442 ILE B O 1
ATOM 11514 N N . PHE B 1 443 ? 17.203 22.531 34.781 1 94.56 443 PHE B N 1
ATOM 11515 C CA . PHE B 1 443 ? 17.188 23.312 36 1 94.56 443 PHE B CA 1
ATOM 11516 C C . PHE B 1 443 ? 16.219 22.734 37.031 1 94.56 443 PHE B C 1
ATOM 11518 O O . PHE B 1 443 ? 15.922 23.375 38.031 1 94.56 443 PHE B O 1
ATOM 11525 N N . GLN B 1 444 ? 15.609 21.672 36.812 1 91.5 444 GLN B N 1
ATOM 11526 C CA . GLN B 1 444 ? 14.594 21.047 37.656 1 91.5 444 GLN B CA 1
ATOM 11527 C C . GLN B 1 444 ? 15.023 21.047 39.125 1 91.5 444 GLN B C 1
ATOM 11529 O O . GLN B 1 444 ? 14.211 21.297 40 1 91.5 444 GLN B O 1
ATOM 11534 N N . ASN B 1 445 ? 16.297 20.891 39.5 1 91 445 ASN B N 1
ATOM 11535 C CA . ASN B 1 445 ? 16.766 20.844 40.875 1 91 445 ASN B CA 1
ATOM 11536 C C . ASN B 1 445 ? 17.469 22.141 41.281 1 91 445 ASN B C 1
ATOM 11538 O O . ASN B 1 445 ? 18.172 22.172 42.312 1 91 445 ASN B O 1
ATOM 11542 N N . GLU B 1 446 ? 17.188 23.125 40.531 1 92.81 446 GLU B N 1
ATOM 11543 C CA . GLU B 1 446 ? 17.906 24.359 40.812 1 92.81 446 GLU B CA 1
ATOM 11544 C C . GLU B 1 446 ? 16.938 25.516 41.062 1 92.81 446 GLU B C 1
ATOM 11546 O O . GLU B 1 446 ? 17.359 26.656 41.25 1 92.81 446 GLU B O 1
ATOM 11551 N N . THR B 1 447 ? 15.703 25.281 41.031 1 95.12 447 THR B N 1
ATOM 11552 C CA . THR B 1 447 ? 14.727 26.344 41.25 1 95.12 447 THR B CA 1
ATOM 11553 C C . THR B 1 447 ? 14.281 26.375 42.719 1 95.12 447 THR B C 1
ATOM 11555 O O . THR B 1 447 ? 14.25 25.344 43.375 1 95.12 447 THR B O 1
ATOM 11558 N N . ASP B 1 448 ? 13.984 27.531 43.219 1 95.12 448 ASP B N 1
ATOM 11559 C CA . ASP B 1 448 ? 13.625 27.672 44.625 1 95.12 448 ASP B CA 1
ATOM 11560 C C . ASP B 1 448 ? 12.242 28.297 44.781 1 95.12 448 ASP B C 1
ATOM 11562 O O . ASP B 1 448 ? 11.773 28.516 45.906 1 95.12 448 ASP B O 1
ATOM 11566 N N . THR B 1 449 ? 11.625 28.719 43.719 1 95.25 449 THR B N 1
ATOM 11567 C CA . THR B 1 449 ? 10.32 29.375 43.75 1 95.25 449 THR B CA 1
ATOM 11568 C C . THR B 1 449 ? 9.367 28.734 42.75 1 95.25 449 THR B C 1
ATOM 11570 O O . THR B 1 449 ? 9.797 28.156 41.75 1 95.25 449 THR B O 1
ATOM 11573 N N . VAL B 1 450 ? 8.055 28.766 43.031 1 96.06 450 VAL B N 1
ATOM 11574 C CA . VAL B 1 450 ? 7.016 28.266 42.125 1 96.06 450 VAL B CA 1
ATOM 11575 C C . VAL B 1 450 ?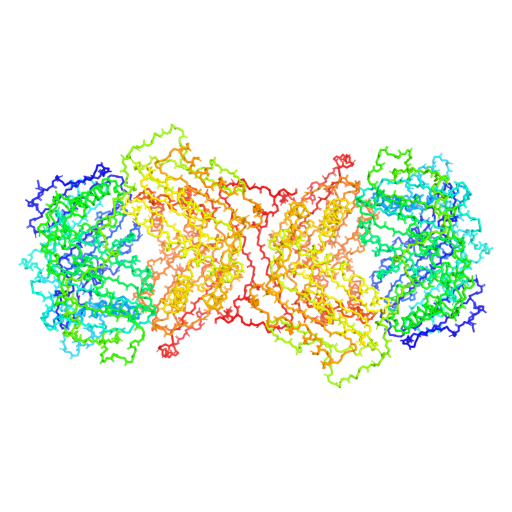 5.934 29.328 41.938 1 96.06 450 VAL B C 1
ATOM 11577 O O . VAL B 1 450 ? 5.461 29.922 42.906 1 96.06 450 VAL B O 1
ATOM 11580 N N . ASP B 1 451 ? 5.617 29.625 40.781 1 95.81 451 ASP B N 1
ATOM 11581 C CA . ASP B 1 451 ? 4.578 30.594 40.469 1 95.81 451 ASP B CA 1
ATOM 11582 C C . ASP B 1 451 ? 3.236 30.172 41.062 1 95.81 451 ASP B C 1
ATOM 11584 O O . ASP B 1 451 ? 2.883 28.984 41.031 1 95.81 451 ASP B O 1
ATOM 11588 N N . LYS B 1 452 ? 2.504 31.047 41.5 1 92.75 452 LYS B N 1
ATOM 11589 C CA . LYS B 1 452 ? 1.254 30.797 42.188 1 92.75 452 LYS B CA 1
ATOM 11590 C C . LYS B 1 452 ? 0.158 30.344 41.25 1 92.75 452 LYS B C 1
ATOM 11592 O O . LYS B 1 452 ? -0.671 29.5 41.562 1 92.75 452 LYS B O 1
ATOM 11597 N N . TYR B 1 453 ? 0.12 30.875 40.125 1 93.44 453 TYR B N 1
ATOM 11598 C CA . TYR B 1 453 ? -1.037 30.719 39.25 1 93.44 453 TYR B CA 1
ATOM 11599 C C . TYR B 1 453 ? -0.832 29.562 38.281 1 93.44 453 TYR B C 1
ATOM 11601 O O . TYR B 1 453 ? -1.761 28.797 38.031 1 93.44 453 TYR B O 1
ATOM 11609 N N . TYR B 1 454 ? 0.365 29.469 37.781 1 94.75 454 TYR B N 1
ATOM 11610 C CA . TYR B 1 454 ? 0.595 28.469 36.75 1 94.75 454 TYR B CA 1
ATOM 11611 C C . TYR B 1 454 ? 1.447 27.328 37.281 1 94.75 454 TYR B C 1
ATOM 11613 O O . TYR B 1 454 ? 1.585 26.281 36.625 1 94.75 454 TYR B O 1
ATOM 11621 N N . GLY B 1 455 ? 2.027 27.484 38.469 1 93.31 455 GLY B N 1
ATOM 11622 C CA . GLY B 1 455 ? 2.836 26.438 39.062 1 93.31 455 GLY B CA 1
ATOM 11623 C C . GLY B 1 455 ? 4.199 26.281 38.438 1 93.31 455 GLY B C 1
ATOM 11624 O O . GLY B 1 455 ? 4.812 25.219 38.5 1 93.31 455 GLY B O 1
ATOM 11625 N N . THR B 1 456 ? 4.773 27.328 37.844 1 96.31 456 THR B N 1
ATOM 11626 C CA . THR B 1 456 ? 6.047 27.281 37.125 1 96.31 456 THR B CA 1
ATOM 11627 C C . THR B 1 456 ? 7.215 27.375 38.094 1 96.31 456 THR B C 1
ATOM 11629 O O . THR B 1 456 ? 7.348 28.359 38.844 1 96.31 456 THR B O 1
ATOM 11632 N N . PRO B 1 457 ? 8.023 26.344 38.125 1 97.19 457 PRO B N 1
ATOM 11633 C CA . PRO B 1 457 ? 9.219 26.469 38.969 1 97.19 457 PRO B CA 1
ATOM 11634 C C . PRO B 1 457 ? 10.258 27.422 38.375 1 97.19 457 PRO B C 1
ATOM 11636 O O . PRO B 1 457 ? 10.562 27.344 37.188 1 97.19 457 PRO B O 1
ATOM 11639 N N . TYR B 1 458 ? 10.773 28.344 39.125 1 97.69 458 TYR B N 1
ATOM 11640 C CA . TYR B 1 458 ? 11.773 29.281 38.656 1 97.69 458 TYR B CA 1
ATOM 11641 C C . TYR B 1 458 ? 12.602 29.859 39.781 1 97.69 458 TYR B C 1
ATOM 11643 O O . TYR B 1 458 ? 12.297 29.609 40.969 1 97.69 458 TYR B O 1
ATOM 11651 N N . SER B 1 459 ? 13.734 30.422 39.5 1 97.12 459 SER B N 1
ATOM 11652 C CA . SER B 1 459 ? 14.594 31.156 40.438 1 97.12 459 SER B CA 1
ATOM 11653 C C . SER B 1 459 ? 15.164 32.406 39.781 1 97.12 459 SER B C 1
ATOM 11655 O O . SER B 1 459 ? 15.539 32.406 38.625 1 97.12 459 SER B O 1
ATOM 11657 N N . ILE B 1 460 ? 15.133 33.531 40.5 1 96.06 460 ILE B N 1
ATOM 11658 C CA . ILE B 1 460 ? 15.727 34.781 40.062 1 96.06 460 ILE B CA 1
ATOM 11659 C C . ILE B 1 460 ? 16.953 35.094 40.906 1 96.06 460 ILE B C 1
ATOM 11661 O O . ILE B 1 460 ? 16.891 35.094 42.125 1 96.06 460 ILE B O 1
ATOM 11665 N N . LYS B 1 461 ? 18.031 35.312 40.219 1 95.19 461 LYS B N 1
ATOM 11666 C CA . LYS B 1 461 ? 19.281 35.656 40.875 1 95.19 461 LYS B CA 1
ATOM 11667 C C . LYS B 1 461 ? 19.922 36.875 40.25 1 95.19 461 LYS B C 1
ATOM 11669 O O . LYS B 1 461 ? 19.734 37.125 39.062 1 95.19 461 LYS B O 1
ATOM 11674 N N . LYS B 1 462 ? 20.688 37.594 41.062 1 96.06 462 LYS B N 1
ATOM 11675 C CA . LYS B 1 462 ? 21.484 38.688 40.531 1 96.06 462 LYS B CA 1
ATOM 11676 C C . LYS B 1 462 ? 22.672 38.188 39.719 1 96.06 462 LYS B C 1
ATOM 11678 O O . LYS B 1 462 ? 23.297 37.188 40.094 1 96.06 462 LYS B O 1
ATOM 11683 N N . ILE B 1 463 ? 22.922 38.812 38.625 1 97.12 463 ILE B N 1
ATOM 11684 C CA . ILE B 1 463 ? 24.094 38.469 37.844 1 97.12 463 ILE B CA 1
ATOM 11685 C C . ILE B 1 463 ? 25.359 38.938 38.531 1 97.12 463 ILE B C 1
ATOM 11687 O O . ILE B 1 463 ? 25.438 40.094 38.969 1 97.12 463 ILE B O 1
ATOM 11691 N N . PRO B 1 464 ? 26.344 38.125 38.625 1 96.31 464 PRO B N 1
ATOM 11692 C CA . PRO B 1 464 ? 27.594 38.531 39.281 1 96.31 464 PRO B CA 1
ATOM 11693 C C . PRO B 1 464 ? 28.234 39.719 38.625 1 96.31 464 PRO B C 1
ATOM 11695 O O . PRO B 1 464 ? 28.219 39.844 37.406 1 96.31 464 PRO B O 1
ATOM 11698 N N . THR B 1 465 ? 28.859 40.531 39.438 1 95.81 465 THR B N 1
ATOM 11699 C CA . THR B 1 465 ? 29.469 41.75 38.969 1 95.81 465 THR B CA 1
ATOM 11700 C C . THR B 1 465 ? 30.578 41.469 37.969 1 95.81 465 THR B C 1
ATOM 11702 O O . THR B 1 465 ? 30.781 42.219 37 1 95.81 465 THR B O 1
ATOM 11705 N N . GLU B 1 466 ? 31.219 40.375 38.188 1 95.81 466 GLU B N 1
ATOM 11706 C CA . GLU B 1 466 ? 32.281 39.969 37.25 1 95.81 466 GLU B CA 1
ATOM 11707 C C . GLU B 1 466 ? 31.734 39.719 35.844 1 95.81 466 GLU B C 1
ATOM 11709 O O . GLU B 1 466 ? 32.344 40.094 34.844 1 95.81 466 GLU B O 1
ATOM 11714 N N . THR B 1 467 ? 30.656 39 35.844 1 96.56 467 THR B N 1
ATOM 11715 C CA . THR B 1 467 ? 30 38.688 34.562 1 96.56 467 THR B CA 1
ATOM 11716 C C . THR B 1 467 ? 29.5 39.969 33.906 1 96.56 467 THR B C 1
ATOM 11718 O O . THR B 1 467 ? 29.641 40.156 32.688 1 96.56 467 THR B O 1
ATOM 11721 N N . LEU B 1 468 ? 28.938 40.906 34.656 1 96.81 468 LEU B N 1
ATOM 11722 C CA . LEU B 1 468 ? 28.469 42.188 34.125 1 96.81 468 LEU B CA 1
ATOM 11723 C C . LEU B 1 468 ? 29.609 43 33.562 1 96.81 468 LEU B C 1
ATOM 11725 O O . LEU B 1 468 ? 29.469 43.594 32.5 1 96.81 468 LEU B O 1
ATOM 11729 N N . ASN B 1 469 ? 30.703 42.969 34.25 1 95.81 469 ASN B N 1
ATOM 11730 C CA . ASN B 1 469 ? 31.875 43.719 33.812 1 95.81 469 ASN B CA 1
ATOM 11731 C C . ASN B 1 469 ? 32.438 43.125 32.5 1 95.81 469 ASN B C 1
ATOM 11733 O O . ASN B 1 469 ? 32.906 43.875 31.641 1 95.81 469 ASN B O 1
ATOM 11737 N N . GLU B 1 470 ? 32.375 41.906 32.469 1 95.81 470 GLU B N 1
ATOM 11738 C CA . GLU B 1 470 ? 32.781 41.25 31.219 1 95.81 470 GLU B CA 1
ATOM 11739 C C . GLU B 1 470 ? 31.922 41.656 30.047 1 95.81 470 GLU B C 1
ATOM 11741 O O . GLU B 1 470 ? 32.438 41.875 28.938 1 95.81 470 GLU B O 1
ATOM 11746 N N . TRP B 1 471 ? 30.625 41.719 30.203 1 96.69 471 TRP B N 1
ATOM 11747 C CA . TRP B 1 471 ? 29.672 42.062 29.141 1 96.69 471 TRP B CA 1
ATOM 11748 C C . TRP B 1 471 ? 29.75 43.562 28.797 1 96.69 471 TRP B C 1
ATOM 11750 O O . TRP B 1 471 ? 29.344 43.969 27.703 1 96.69 471 TRP B O 1
ATOM 11760 N N . LYS B 1 472 ? 30.328 44.375 29.719 1 95.06 472 LYS B N 1
ATOM 11761 C CA . LYS B 1 472 ? 30.438 45.812 29.516 1 95.06 472 LYS B CA 1
ATOM 11762 C C . LYS B 1 472 ? 31.672 46.156 28.672 1 95.06 472 LYS B C 1
ATOM 11764 O O . LYS B 1 472 ? 31.781 47.25 28.141 1 95.06 472 LYS B O 1
ATOM 11769 N N . LYS B 1 473 ? 32.5 45.188 28.5 1 95 473 LYS B N 1
ATOM 11770 C CA . LYS B 1 473 ? 33.75 45.438 27.766 1 95 473 LYS B CA 1
ATOM 11771 C C . LYS B 1 473 ? 33.438 45.781 26.312 1 95 473 LYS B C 1
ATOM 11773 O O . LYS B 1 473 ? 32.438 45.312 25.734 1 95 473 LYS B O 1
ATOM 11778 N N . ASP B 1 474 ? 34.375 46.594 25.781 1 92.38 474 ASP B N 1
ATOM 11779 C CA . ASP B 1 474 ? 34.25 46.969 24.375 1 92.38 474 ASP B CA 1
ATOM 11780 C C . ASP B 1 474 ? 34.938 45.969 23.453 1 92.38 474 ASP B C 1
ATOM 11782 O O . ASP B 1 474 ? 35.812 46.375 22.672 1 92.38 474 ASP B O 1
ATOM 11786 N N . ASP B 1 475 ? 34.5 44.75 23.547 1 92.69 475 ASP B N 1
ATOM 11787 C CA . ASP B 1 475 ? 35.062 43.688 22.734 1 92.69 475 ASP B CA 1
ATOM 11788 C C . ASP B 1 475 ? 34.25 43.5 21.453 1 92.69 475 ASP B C 1
ATOM 11790 O O . ASP B 1 475 ? 33.031 43.781 21.422 1 92.69 475 ASP B O 1
ATOM 11794 N N . LEU B 1 476 ? 34.969 43.094 20.391 1 94.69 476 LEU B N 1
ATOM 11795 C CA . LEU B 1 476 ? 34.344 42.844 19.109 1 94.69 476 LEU B CA 1
ATOM 11796 C C . LEU B 1 476 ? 34.531 41.406 18.688 1 94.69 476 LEU B C 1
ATOM 11798 O O . LEU B 1 476 ? 35.438 40.719 19.188 1 94.69 476 LEU B O 1
ATOM 11802 N N . CYS B 1 477 ? 33.625 40.938 17.969 1 95.06 477 CYS B N 1
ATOM 11803 C CA . CYS B 1 477 ? 33.75 39.625 17.328 1 95.06 477 CYS B CA 1
ATOM 11804 C C . CYS B 1 477 ? 33.906 39.781 15.812 1 95.06 477 CYS B C 1
ATOM 11806 O O . CYS B 1 477 ? 33.062 40.438 15.164 1 95.06 477 CYS B O 1
ATOM 11808 N N . GLU B 1 478 ? 34.875 39.188 15.195 1 93.75 478 GLU B N 1
ATOM 11809 C CA . GLU B 1 478 ? 35.219 39.375 13.789 1 93.75 478 GLU B CA 1
ATOM 11810 C C . GLU B 1 478 ? 34.156 38.812 12.867 1 93.75 478 GLU B C 1
ATOM 11812 O O . GLU B 1 478 ? 33.969 39.281 11.742 1 93.75 478 GLU B O 1
ATOM 11817 N N . ASP B 1 479 ? 33.438 37.938 13.352 1 94.44 479 ASP B N 1
ATOM 11818 C CA . ASP B 1 479 ? 32.438 37.25 12.523 1 94.44 479 ASP B CA 1
ATOM 11819 C C . ASP B 1 479 ? 31.172 38.094 12.391 1 94.44 479 ASP B C 1
ATOM 11821 O O . ASP B 1 479 ? 30.344 37.844 11.523 1 94.44 479 ASP B O 1
ATOM 11825 N N . LEU B 1 480 ? 31 39.062 13.234 1 96.38 480 LEU B N 1
ATOM 11826 C CA . LEU B 1 480 ? 29.812 39.938 13.219 1 96.38 480 LEU B CA 1
ATOM 11827 C C . LEU B 1 480 ? 30.062 41.188 12.383 1 96.38 480 LEU B C 1
ATOM 11829 O O . LEU B 1 480 ? 31.031 41.906 12.617 1 96.38 480 LEU B O 1
ATOM 11833 N N . LYS B 1 481 ? 29.219 41.375 11.328 1 94.44 481 LYS B N 1
ATOM 11834 C CA . LYS B 1 481 ? 29.312 42.531 10.461 1 94.44 481 LYS B CA 1
ATOM 11835 C C . LYS B 1 481 ? 27.922 43.031 10.047 1 94.44 481 LYS B C 1
ATOM 11837 O O . LYS B 1 481 ? 26.938 42.281 10.211 1 94.44 481 LYS B O 1
ATOM 11842 N N . MET B 1 482 ? 27.828 44.219 9.57 1 93.88 482 MET B N 1
ATOM 11843 C CA . MET B 1 482 ? 26.594 44.75 8.992 1 93.88 482 MET B CA 1
ATOM 11844 C C . MET B 1 482 ? 26.156 43.906 7.793 1 93.88 482 MET B C 1
ATOM 11846 O O . MET B 1 482 ? 27.016 43.406 7.043 1 93.88 482 MET B O 1
ATOM 11850 N N . PRO B 1 483 ? 24.906 43.656 7.703 1 91.81 483 PRO B N 1
ATOM 11851 C CA . PRO B 1 483 ? 24.453 42.875 6.551 1 91.81 483 PRO B CA 1
ATOM 11852 C C . PRO B 1 483 ? 24.781 43.531 5.219 1 91.81 483 PRO B C 1
ATOM 11854 O O . PRO B 1 483 ? 25.047 44.75 5.18 1 91.81 483 PRO B O 1
ATOM 11857 N N . SER B 1 484 ? 24.75 42.719 4.129 1 88.81 484 SER B N 1
ATOM 11858 C CA . SER B 1 484 ? 24.938 43.219 2.775 1 88.81 484 SER B CA 1
ATOM 11859 C C . SER B 1 484 ? 23.609 43.625 2.152 1 88.81 484 SER B C 1
ATOM 11861 O O . SER B 1 484 ? 22.547 43.312 2.682 1 88.81 484 SER B O 1
ATOM 11863 N N . LYS B 1 485 ? 23.688 44.281 1.011 1 88.5 485 LYS B N 1
ATOM 11864 C CA . LYS B 1 485 ? 22.484 44.719 0.3 1 88.5 485 LYS B CA 1
ATOM 11865 C C . LYS B 1 485 ? 21.688 43.531 -0.203 1 88.5 485 LYS B C 1
ATOM 11867 O O . LYS B 1 485 ? 22.25 42.531 -0.641 1 88.5 485 LYS B O 1
ATOM 11872 N N . ASN B 1 486 ? 20.406 43.625 -0.155 1 87.81 486 ASN B N 1
ATOM 11873 C CA . ASN B 1 486 ? 19.469 42.562 -0.531 1 87.81 486 ASN B CA 1
ATOM 11874 C C . ASN B 1 486 ? 19.266 42.5 -2.041 1 87.81 486 ASN B C 1
ATOM 11876 O O . ASN B 1 486 ? 18.703 43.438 -2.623 1 87.81 486 ASN B O 1
ATOM 11880 N N . GLU B 1 487 ? 19.641 41.469 -2.707 1 83.31 487 GLU B N 1
ATOM 11881 C CA . GLU B 1 487 ? 19.562 41.344 -4.16 1 83.31 487 GLU B CA 1
ATOM 11882 C C . GLU B 1 487 ? 18.141 41.031 -4.609 1 83.31 487 GLU B C 1
ATOM 11884 O O . GLU B 1 487 ? 17.812 41.156 -5.789 1 83.31 487 GLU B O 1
ATOM 11889 N N . PHE B 1 488 ? 17.281 40.656 -3.762 1 86.94 488 PHE B N 1
ATOM 11890 C CA . PHE B 1 488 ? 15.961 40.156 -4.133 1 86.94 488 PHE B CA 1
ATOM 11891 C C . PHE B 1 488 ? 14.938 41.312 -4.125 1 86.94 488 PHE B C 1
ATOM 11893 O O . PHE B 1 488 ? 13.758 41.094 -4.422 1 86.94 488 PHE B O 1
ATOM 11900 N N . VAL B 1 489 ? 15.328 42.438 -3.855 1 88.38 489 VAL B N 1
ATOM 11901 C CA . VAL B 1 489 ? 14.383 43.562 -3.854 1 88.38 489 VAL B CA 1
ATOM 11902 C C . VAL B 1 489 ? 13.859 43.781 -5.27 1 88.38 489 VAL B C 1
ATOM 11904 O O . VAL B 1 489 ? 14.648 43.969 -6.203 1 88.38 489 VAL B O 1
ATOM 11907 N N . ALA B 1 490 ? 12.609 43.719 -5.496 1 88.38 490 ALA B N 1
ATOM 11908 C CA . ALA B 1 490 ? 11.977 43.875 -6.809 1 88.38 490 ALA B CA 1
ATOM 11909 C C . ALA B 1 490 ? 12.125 45.312 -7.324 1 88.38 490 ALA B C 1
ATOM 11911 O O . ALA B 1 490 ? 12.078 46.25 -6.547 1 88.38 490 ALA B O 1
ATOM 11912 N N . THR B 1 491 ? 12.289 45.406 -8.602 1 86.38 491 THR B N 1
ATOM 11913 C CA . THR B 1 491 ? 12.391 46.719 -9.227 1 86.38 491 THR B CA 1
ATOM 11914 C C . THR B 1 491 ? 11.375 46.875 -10.352 1 86.38 491 THR B C 1
ATOM 11916 O O . THR B 1 491 ? 11.234 47.938 -10.945 1 86.38 491 THR B O 1
ATOM 11919 N N . ASP B 1 492 ? 10.758 45.875 -10.648 1 89.19 492 ASP B N 1
ATOM 11920 C CA . ASP B 1 492 ? 9.727 45.844 -11.68 1 89.19 492 ASP B CA 1
ATOM 11921 C C . ASP B 1 492 ? 8.375 45.438 -11.094 1 89.19 492 ASP B C 1
ATOM 11923 O O . ASP B 1 492 ? 8.234 44.312 -10.562 1 89.19 492 ASP B O 1
ATOM 11927 N N . PHE B 1 493 ? 7.391 46.344 -11.258 1 90.69 493 PHE B N 1
ATOM 11928 C CA . PHE B 1 493 ? 6.066 46.094 -10.703 1 90.69 493 PHE B CA 1
ATOM 11929 C C . PHE B 1 493 ? 5.004 46.156 -11.797 1 90.69 493 PHE B C 1
ATOM 11931 O O . PHE B 1 493 ? 3.826 46.375 -11.508 1 90.69 493 PHE B O 1
ATOM 11938 N N . ASN B 1 494 ? 5.445 45.875 -13.016 1 91.38 494 ASN B N 1
ATOM 11939 C CA . ASN B 1 494 ? 4.512 45.906 -14.141 1 91.38 494 ASN B CA 1
ATOM 11940 C C . ASN B 1 494 ? 3.553 44.719 -14.117 1 91.38 494 ASN B C 1
ATOM 11942 O O . ASN B 1 494 ? 3.943 43.625 -13.766 1 91.38 494 ASN B O 1
ATOM 11946 N N . LEU B 1 495 ? 2.338 44.969 -14.531 1 93.69 495 LEU B N 1
ATOM 11947 C CA . LEU B 1 495 ? 1.327 43.938 -14.617 1 93.69 495 LEU B CA 1
ATOM 11948 C C . LEU B 1 495 ? 1.302 43.312 -16.016 1 93.69 495 LEU B C 1
ATOM 11950 O O . LEU B 1 495 ? 1.462 44 -17.016 1 93.69 495 LEU B O 1
ATOM 11954 N N . VAL B 1 496 ? 1.141 42.062 -16.062 1 93.62 496 VAL B N 1
ATOM 11955 C CA . VAL B 1 496 ? 1.069 41.375 -17.344 1 93.62 496 VAL B CA 1
ATOM 11956 C C . VAL B 1 496 ? -0.276 41.656 -18.016 1 93.62 496 VAL B C 1
ATOM 11958 O O . VAL B 1 496 ? -1.292 41.812 -17.328 1 93.62 496 VAL B O 1
ATOM 11961 N N . PRO B 1 497 ? -0.239 41.656 -19.297 1 91.12 497 PRO B N 1
ATOM 11962 C CA . PRO B 1 497 ? -1.511 41.875 -20 1 91.12 497 PRO B CA 1
ATOM 11963 C C . PRO B 1 497 ? -2.457 40.688 -19.875 1 91.12 497 PRO B C 1
ATOM 11965 O O . PRO B 1 497 ? -2.006 39.531 -19.75 1 91.12 497 PRO B O 1
ATOM 11968 N N . ILE B 1 498 ? -3.719 41.031 -19.859 1 89.56 498 ILE B N 1
ATOM 11969 C CA . ILE B 1 498 ? -4.734 39.969 -19.781 1 89.56 498 ILE B CA 1
ATOM 11970 C C . ILE B 1 498 ? -5.188 39.594 -21.188 1 89.56 498 ILE B C 1
ATOM 11972 O O . ILE B 1 498 ? -5.578 40.469 -21.969 1 89.56 498 ILE B O 1
ATOM 11976 N N . ASP B 1 499 ? -5.105 38.375 -21.422 1 83.69 499 ASP B N 1
ATOM 11977 C CA . ASP B 1 499 ? -5.586 37.875 -22.719 1 83.69 499 ASP B CA 1
ATOM 11978 C C . ASP B 1 499 ? -7.109 37.906 -22.781 1 83.69 499 ASP B C 1
ATOM 11980 O O . ASP B 1 499 ? -7.785 37.688 -21.781 1 83.69 499 ASP B O 1
ATOM 11984 N N . LYS B 1 500 ? -7.688 38.25 -23.922 1 82.5 500 LYS B N 1
ATOM 11985 C CA . LYS B 1 500 ? -9.133 38.344 -24.141 1 82.5 500 LYS B CA 1
ATOM 11986 C C . LYS B 1 500 ? -9.805 37 -23.828 1 82.5 500 LYS B C 1
ATOM 11988 O O . LYS B 1 500 ? -10.922 36.969 -23.297 1 82.5 500 LYS B O 1
ATOM 11993 N N . ASN B 1 501 ? -9.102 35.875 -24.062 1 85.38 501 ASN B N 1
ATOM 11994 C CA . ASN B 1 501 ? -9.68 34.562 -23.844 1 85.38 501 ASN B CA 1
ATOM 11995 C C . ASN B 1 501 ? -9.031 33.844 -22.656 1 85.38 501 ASN B C 1
ATOM 11997 O O . ASN B 1 501 ? -8.844 32.625 -22.672 1 85.38 501 ASN B O 1
ATOM 12001 N N . GLU B 1 502 ? -8.789 34.625 -21.625 1 86.88 502 GLU B N 1
ATOM 12002 C CA . GLU B 1 502 ? -8.18 34 -20.453 1 86.88 502 GLU B CA 1
ATOM 12003 C C . GLU B 1 502 ? -9.164 33.094 -19.734 1 86.88 502 GLU B C 1
ATOM 12005 O O . GLU B 1 502 ? -10.281 33.5 -19.406 1 86.88 502 GLU B O 1
ATOM 12010 N N . PRO B 1 503 ? -8.836 31.844 -19.609 1 88.06 503 PRO B N 1
ATOM 12011 C CA . PRO B 1 503 ? -9.727 30.922 -18.891 1 88.06 503 PRO B CA 1
ATOM 12012 C C . PRO B 1 503 ? -10.07 31.406 -17.484 1 88.06 503 PRO B C 1
ATOM 12014 O O . PRO B 1 503 ? -9.234 32.031 -16.812 1 88.06 503 PRO B O 1
ATOM 12017 N N . GLY B 1 504 ? -11.227 31.078 -17 1 89.69 504 GLY B N 1
ATOM 12018 C CA . GLY B 1 504 ? -11.703 31.5 -15.695 1 89.69 504 GLY B CA 1
ATOM 12019 C C . GLY B 1 504 ? -11.102 30.703 -14.555 1 89.69 504 GLY B C 1
ATOM 12020 O O . GLY B 1 504 ? -11.133 31.141 -13.398 1 89.69 504 GLY B O 1
ATOM 12021 N N . HIS B 1 505 ? -10.539 29.547 -14.922 1 94.5 505 HIS B N 1
ATOM 12022 C CA . HIS B 1 505 ? -9.977 28.641 -13.922 1 94.5 505 HIS B CA 1
ATOM 12023 C C . HIS B 1 505 ? -8.625 28.094 -14.375 1 94.5 505 HIS B C 1
ATOM 12025 O O . HIS B 1 505 ? -8.289 28.172 -15.562 1 94.5 505 HIS B O 1
ATOM 12031 N N . PRO B 1 506 ? -7.832 27.609 -13.391 1 96.19 506 PRO B N 1
ATOM 12032 C CA . PRO B 1 506 ? -6.555 27 -13.781 1 96.19 506 PRO B CA 1
ATOM 12033 C C . PRO B 1 506 ? -6.723 25.875 -14.797 1 96.19 506 PRO B C 1
ATOM 12035 O O . PRO B 1 506 ? -7.684 25.109 -14.727 1 96.19 506 PRO B O 1
ATOM 12038 N N . HIS B 1 507 ? -5.836 25.734 -15.68 1 95.19 507 HIS B N 1
ATOM 12039 C CA . HIS B 1 507 ? -5.82 24.688 -16.703 1 95.19 507 HIS B CA 1
ATOM 12040 C C . HIS B 1 507 ? -4.406 24.156 -16.922 1 95.19 507 HIS B C 1
ATOM 12042 O O . HIS B 1 507 ? -3.428 24.828 -16.562 1 95.19 507 HIS B O 1
ATOM 12048 N N . ILE B 1 508 ? -4.332 22.969 -17.5 1 95.56 508 ILE B N 1
ATOM 12049 C CA . ILE B 1 508 ? -3.045 22.312 -17.688 1 95.56 508 ILE B CA 1
ATOM 12050 C C . ILE B 1 508 ? -2.344 22.859 -18.922 1 95.56 508 ILE B C 1
ATOM 12052 O O . ILE B 1 508 ? -2.896 22.828 -20.016 1 95.56 508 ILE B O 1
ATOM 12056 N N . ILE B 1 509 ? -1.123 23.344 -18.75 1 95.75 509 ILE B N 1
ATOM 12057 C CA . ILE B 1 509 ? -0.396 23.891 -19.906 1 95.75 509 ILE B CA 1
ATOM 12058 C C . ILE B 1 509 ? 0.781 22.984 -20.25 1 95.75 509 ILE B C 1
ATOM 12060 O O . ILE B 1 509 ? 1.396 23.125 -21.297 1 95.75 509 ILE B O 1
ATOM 12064 N N . HIS B 1 510 ? 1.131 22.109 -19.344 1 95.56 510 HIS B N 1
ATOM 12065 C CA . HIS B 1 510 ? 2.197 21.141 -19.531 1 95.56 510 HIS B CA 1
ATOM 12066 C C . HIS B 1 510 ? 1.893 19.828 -18.812 1 95.56 510 HIS B C 1
ATOM 12068 O O . HIS B 1 510 ? 1.445 19.859 -17.656 1 95.56 510 HIS B O 1
ATOM 12074 N N . ASP B 1 511 ? 2.045 18.672 -19.453 1 93.5 511 ASP B N 1
ATOM 12075 C CA . ASP B 1 511 ? 1.798 17.359 -18.875 1 93.5 511 ASP B CA 1
ATOM 12076 C C . ASP B 1 511 ? 2.77 16.312 -19.438 1 93.5 511 ASP B C 1
ATOM 12078 O O . ASP B 1 511 ? 2.645 15.898 -20.594 1 93.5 511 ASP B O 1
ATOM 12082 N N . SER B 1 512 ? 3.725 15.969 -18.688 1 91.69 512 SER B N 1
ATOM 12083 C CA . SER B 1 512 ? 4.695 14.938 -19.031 1 91.69 512 SER B CA 1
ATOM 12084 C C . SER B 1 512 ? 4.676 13.797 -18.016 1 91.69 512 SER B C 1
ATOM 12086 O O . SER B 1 512 ? 3.82 13.758 -17.125 1 91.69 512 SER B O 1
ATOM 12088 N N . PHE B 1 513 ? 5.484 12.805 -18.203 1 87.06 513 PHE B N 1
ATOM 12089 C CA . PHE B 1 513 ? 5.555 11.703 -17.266 1 87.06 513 PHE B CA 1
ATOM 12090 C C . PHE B 1 513 ? 6.176 12.148 -15.945 1 87.06 513 PHE B C 1
ATOM 12092 O O . PHE B 1 513 ? 6.062 11.453 -14.93 1 87.06 513 PHE B O 1
ATOM 12099 N N . LEU B 1 514 ? 6.746 13.398 -15.961 1 91.56 514 LEU B N 1
ATOM 12100 C CA . LEU B 1 514 ? 7.465 13.875 -14.781 1 91.56 514 LEU B CA 1
ATOM 12101 C C . LEU B 1 514 ? 6.711 15.016 -14.109 1 91.56 514 LEU B C 1
ATOM 12103 O O . LEU B 1 514 ? 6.789 15.18 -12.891 1 91.56 514 LEU B O 1
ATOM 12107 N N . LEU B 1 515 ? 6.012 15.805 -14.945 1 94.88 515 LEU B N 1
ATOM 12108 C CA . LEU B 1 515 ? 5.504 17.062 -14.398 1 94.88 515 LEU B CA 1
ATOM 12109 C C . LEU B 1 515 ? 4.18 17.438 -15.047 1 94.88 515 LEU B C 1
ATOM 12111 O O . LEU B 1 515 ? 4.043 17.375 -16.266 1 94.88 515 LEU B O 1
ATOM 12115 N N . ARG B 1 516 ? 3.199 17.75 -14.258 1 95.19 516 ARG B N 1
ATOM 12116 C CA . ARG B 1 516 ? 1.95 18.391 -14.672 1 95.19 516 ARG B CA 1
ATOM 12117 C C . ARG B 1 516 ? 1.847 19.797 -14.109 1 95.19 516 ARG B C 1
ATOM 12119 O O . ARG B 1 516 ? 1.995 20.016 -12.898 1 95.19 516 ARG B O 1
ATOM 12126 N N . CYS B 1 517 ? 1.523 20.781 -14.883 1 97.19 517 CYS B N 1
ATOM 12127 C CA . CYS B 1 517 ? 1.494 22.156 -14.43 1 97.19 517 CYS B CA 1
ATOM 12128 C C . CYS B 1 517 ? 0.132 22.797 -14.688 1 97.19 517 CYS B C 1
ATOM 12130 O O . CYS B 1 517 ? -0.295 22.906 -15.836 1 97.19 517 CYS B O 1
ATOM 12132 N N . TRP B 1 518 ? -0.5 23.156 -13.641 1 97.5 518 TRP B N 1
ATOM 12133 C CA . TRP B 1 518 ? -1.691 24 -13.695 1 97.5 518 TRP B CA 1
ATOM 12134 C C . TRP B 1 518 ? -1.313 25.484 -13.75 1 97.5 518 TRP B C 1
ATOM 12136 O O . TRP B 1 518 ? -0.382 25.922 -13.07 1 97.5 518 TRP B O 1
ATOM 12146 N N . PHE B 1 519 ? -2.039 26.266 -14.617 1 97.19 519 PHE B N 1
ATOM 12147 C CA . PHE B 1 519 ? -1.665 27.656 -14.828 1 97.19 519 PHE B CA 1
ATOM 12148 C C . PHE B 1 519 ? -2.902 28.547 -14.922 1 97.19 519 PHE B C 1
ATOM 12150 O O . PHE B 1 519 ? -3.91 28.156 -15.516 1 97.19 519 PHE B O 1
ATOM 12157 N N . LYS B 1 520 ? -2.766 29.719 -14.266 1 96.81 520 LYS B N 1
ATOM 12158 C CA . LYS B 1 520 ? -3.773 30.766 -14.43 1 96.81 520 LYS B CA 1
ATOM 12159 C C . LYS B 1 520 ? -3.182 32.125 -14.164 1 96.81 520 LYS B C 1
ATOM 12161 O O . LYS B 1 520 ? -2.512 32.344 -13.148 1 96.81 520 LYS B O 1
ATOM 12166 N N . THR B 1 521 ? -3.416 33.062 -15.039 1 96 521 THR B N 1
ATOM 12167 C CA . THR B 1 521 ? -3.074 34.469 -14.812 1 96 521 THR B CA 1
ATOM 12168 C C . THR B 1 521 ? -4.137 35.156 -13.953 1 96 521 THR B C 1
ATOM 12170 O O . THR B 1 521 ? -5.332 34.906 -14.141 1 96 521 THR B O 1
ATOM 12173 N N . ASP B 1 522 ? -3.67 35.938 -13 1 94.5 522 ASP B N 1
ATOM 12174 C CA . ASP B 1 522 ? -4.613 36.625 -12.133 1 94.5 522 ASP B CA 1
ATOM 12175 C C . ASP B 1 522 ? -5.34 37.75 -12.898 1 94.5 522 ASP B C 1
ATOM 12177 O O . ASP B 1 522 ? -4.707 38.625 -13.484 1 94.5 522 ASP B O 1
ATOM 12181 N N . THR B 1 523 ? -6.59 37.75 -12.898 1 92 523 THR B N 1
ATOM 12182 C CA . THR B 1 523 ? -7.398 38.75 -13.586 1 92 523 THR B CA 1
ATOM 12183 C C . THR B 1 523 ? -8.25 39.5 -12.586 1 92 523 THR B C 1
ATOM 12185 O O . THR B 1 523 ? -9.016 40.406 -12.977 1 92 523 THR B O 1
ATOM 12188 N N . GLU B 1 524 ? -8.102 39.25 -11.438 1 87.81 524 GLU B N 1
ATOM 12189 C CA . GLU B 1 524 ? -9.008 39.812 -10.438 1 87.81 524 GLU B CA 1
ATOM 12190 C C . GLU B 1 524 ? -8.289 40.812 -9.547 1 87.81 524 GLU B C 1
ATOM 12192 O O . GLU B 1 524 ? -8.75 41.938 -9.398 1 87.81 524 GLU B O 1
ATOM 12197 N N . PHE B 1 525 ? -7.203 40.5 -8.984 1 86.81 525 PHE B N 1
ATOM 12198 C CA . PHE B 1 525 ? -6.535 41.344 -8 1 86.81 525 PHE B CA 1
ATOM 12199 C C . PHE B 1 525 ? -5.512 42.25 -8.672 1 86.81 525 PHE B C 1
ATOM 12201 O O . PHE B 1 525 ? -5.406 43.438 -8.32 1 86.81 525 PHE B O 1
ATOM 12208 N N . ARG B 1 526 ? -4.785 41.719 -9.578 1 89.19 526 ARG B N 1
ATOM 12209 C CA . ARG B 1 526 ? -3.863 42.438 -10.43 1 89.19 526 ARG B CA 1
ATOM 12210 C C . ARG B 1 526 ? -2.75 43.094 -9.609 1 89.19 526 ARG B C 1
ATOM 12212 O O . ARG B 1 526 ? -2.496 44.281 -9.719 1 89.19 526 ARG B O 1
ATOM 12219 N N . PHE B 1 527 ? -2.125 42.375 -8.734 1 89.62 527 PHE B N 1
ATOM 12220 C CA . PHE B 1 527 ? -0.906 42.75 -8.031 1 89.62 527 PHE B CA 1
ATOM 12221 C C . PHE B 1 527 ? 0.322 42.156 -8.734 1 89.62 527 PHE B C 1
ATOM 12223 O O . PHE B 1 527 ? 0.243 41.125 -9.398 1 89.62 527 PHE B O 1
ATOM 12230 N N . PRO B 1 528 ? 1.393 42.875 -8.641 1 92.81 528 PRO B N 1
ATOM 12231 C CA . PRO B 1 528 ? 2.617 42.344 -9.234 1 92.81 528 PRO B CA 1
ATOM 12232 C C . PRO B 1 528 ? 3.23 41.219 -8.406 1 92.81 528 PRO B C 1
ATOM 12234 O O . PRO B 1 528 ? 4.418 41.25 -8.078 1 92.81 528 PRO B O 1
ATOM 12237 N N . LYS B 1 529 ? 2.461 40.312 -8.023 1 94.25 529 LYS B N 1
ATOM 12238 C CA . LYS B 1 529 ? 2.842 39.125 -7.23 1 94.25 529 LYS B CA 1
ATOM 12239 C C . LYS B 1 529 ? 2.412 37.844 -7.914 1 94.25 529 LYS B C 1
ATOM 12241 O O . LYS B 1 529 ? 1.518 37.844 -8.766 1 94.25 529 LYS B O 1
ATOM 12246 N N . ALA B 1 530 ? 3.09 36.781 -7.602 1 96.06 530 ALA B N 1
ATOM 12247 C CA . ALA B 1 530 ? 2.754 35.469 -8.148 1 96.06 530 ALA B CA 1
ATOM 12248 C C . ALA B 1 530 ? 2.943 34.375 -7.105 1 96.06 530 ALA B C 1
ATOM 12250 O O . ALA B 1 530 ? 3.537 34.594 -6.051 1 96.06 530 ALA B O 1
ATOM 12251 N N . PHE B 1 531 ? 2.361 33.281 -7.395 1 97 531 PHE B N 1
ATOM 12252 C CA . PHE B 1 531 ? 2.387 32.094 -6.535 1 97 531 PHE B CA 1
ATOM 12253 C C . PHE B 1 531 ? 2.734 30.844 -7.34 1 97 531 PHE B C 1
ATOM 12255 O O . PHE B 1 531 ? 2.123 30.578 -8.375 1 97 531 PHE B O 1
ATOM 12262 N N . VAL B 1 532 ? 3.756 30.141 -6.906 1 97.5 532 VAL B N 1
ATOM 12263 C CA . VAL B 1 532 ? 4.16 28.875 -7.527 1 97.5 532 VAL B CA 1
ATOM 12264 C C . VAL B 1 532 ? 4.219 27.781 -6.473 1 97.5 532 VAL B C 1
ATOM 12266 O O . VAL B 1 532 ? 4.902 27.922 -5.457 1 97.5 532 VAL B O 1
ATOM 12269 N N . SER B 1 533 ? 3.48 26.781 -6.672 1 97.75 533 SER B N 1
ATOM 12270 C CA . SER B 1 533 ? 3.508 25.641 -5.773 1 97.75 533 SER B CA 1
ATOM 12271 C C . SER B 1 533 ? 3.875 24.359 -6.523 1 97.75 533 SER B C 1
ATOM 12273 O O . SER B 1 533 ? 3.408 24.125 -7.641 1 97.75 533 SER B O 1
ATOM 12275 N N . ILE B 1 534 ? 4.762 23.562 -5.965 1 97.44 534 ILE B N 1
ATOM 12276 C CA . ILE B 1 534 ? 5.203 22.312 -6.559 1 97.44 534 ILE B CA 1
ATOM 12277 C C . ILE B 1 534 ? 5.09 21.188 -5.531 1 97.44 534 ILE B C 1
ATOM 12279 O O . ILE B 1 534 ? 5.664 21.266 -4.441 1 97.44 534 ILE B O 1
ATOM 12283 N N . ASP B 1 535 ? 4.355 20.172 -5.832 1 96.44 535 ASP B N 1
ATOM 12284 C CA . ASP B 1 535 ? 4.254 18.969 -5.004 1 96.44 535 ASP B CA 1
ATOM 12285 C C . ASP B 1 535 ? 5.121 17.844 -5.562 1 96.44 535 ASP B C 1
ATOM 12287 O O . ASP B 1 535 ? 4.898 17.375 -6.68 1 96.44 535 ASP B O 1
ATOM 12291 N N . PHE B 1 536 ? 6.148 17.469 -4.852 1 96.19 536 PHE B N 1
ATOM 12292 C CA . PHE B 1 536 ? 6.977 16.328 -5.211 1 96.19 536 PHE B CA 1
ATOM 12293 C C . PHE B 1 536 ? 6.422 15.047 -4.605 1 96.19 536 PHE B C 1
ATOM 12295 O O . PHE B 1 536 ? 6.523 14.828 -3.395 1 96.19 536 PHE B O 1
ATOM 12302 N N . PHE B 1 537 ? 5.941 14.195 -5.5 1 94.75 537 PHE B N 1
ATOM 12303 C CA . PHE B 1 537 ? 5.188 13.039 -5.039 1 94.75 537 PHE B CA 1
ATOM 12304 C C . PHE B 1 537 ? 5.961 11.75 -5.289 1 94.75 537 PHE B C 1
ATOM 12306 O O . PHE B 1 537 ? 6.5 11.547 -6.379 1 94.75 537 PHE B O 1
ATOM 12313 N N . SER B 1 538 ? 6.031 10.93 -4.277 1 91.19 538 SER B N 1
ATOM 12314 C CA . SER B 1 538 ? 6.438 9.539 -4.402 1 91.19 538 SER B CA 1
ATOM 12315 C C . SER B 1 538 ? 5.746 8.664 -3.357 1 91.19 538 SER B C 1
ATOM 12317 O O . SER B 1 538 ? 5.465 9.125 -2.248 1 91.19 538 SER B O 1
ATOM 12319 N N . HIS B 1 539 ? 5.461 7.422 -3.604 1 84.69 539 HIS B N 1
ATOM 12320 C CA . HIS B 1 539 ? 4.734 6.539 -2.701 1 84.69 539 HIS B CA 1
ATOM 12321 C C . HIS B 1 539 ? 5.652 5.988 -1.614 1 84.69 539 HIS B C 1
ATOM 12323 O O . HIS B 1 539 ? 5.18 5.461 -0.604 1 84.69 539 HIS B O 1
ATOM 12329 N N . ILE B 1 540 ? 6.891 6.172 -1.692 1 85.62 540 ILE B N 1
ATOM 12330 C CA . ILE B 1 540 ? 7.875 5.484 -0.864 1 85.62 540 ILE B CA 1
ATOM 12331 C C . ILE B 1 540 ? 7.859 6.07 0.547 1 85.62 540 ILE B C 1
ATOM 12333 O O . ILE B 1 540 ? 8.211 5.387 1.512 1 85.62 540 ILE B O 1
ATOM 12337 N N . VAL B 1 541 ? 7.418 7.328 0.733 1 88.5 541 VAL B N 1
ATOM 12338 C CA . VAL B 1 541 ? 7.59 8.07 1.98 1 88.5 541 VAL B CA 1
ATOM 12339 C C . VAL B 1 541 ? 6.723 7.445 3.072 1 88.5 541 VAL B C 1
ATOM 12341 O O . VAL B 1 541 ? 7.188 7.223 4.191 1 88.5 541 VAL B O 1
ATOM 12344 N N . MET B 1 542 ? 5.5 7.031 2.812 1 85.56 542 MET B N 1
ATOM 12345 C CA . MET B 1 542 ? 4.57 6.602 3.85 1 85.56 542 MET B CA 1
ATOM 12346 C C . MET B 1 542 ? 4.621 5.086 4.031 1 85.56 542 MET B C 1
ATOM 12348 O O . MET B 1 542 ? 3.844 4.523 4.805 1 85.56 542 MET B O 1
ATOM 12352 N N . THR B 1 543 ? 5.602 4.461 3.393 1 83.31 543 THR B N 1
ATOM 12353 C CA . THR B 1 543 ? 5.676 3.006 3.447 1 83.31 543 THR B CA 1
ATOM 12354 C C . THR B 1 543 ? 6.027 2.535 4.855 1 83.31 543 THR B C 1
ATOM 12356 O O . THR B 1 543 ? 5.613 1.453 5.273 1 83.31 543 THR B O 1
ATOM 12359 N N . ASP B 1 544 ? 6.828 3.352 5.602 1 88.5 544 ASP B N 1
ATOM 12360 C CA . ASP B 1 544 ? 7.195 3.045 6.98 1 88.5 544 ASP B CA 1
ATOM 12361 C C . ASP B 1 544 ? 7.625 4.305 7.727 1 88.5 544 ASP B C 1
ATOM 12363 O O . ASP B 1 544 ? 7.855 5.352 7.113 1 88.5 544 ASP B O 1
ATOM 12367 N N . PRO B 1 545 ? 7.633 4.234 9.047 1 92.88 545 PRO B N 1
ATOM 12368 C CA . PRO B 1 545 ? 7.988 5.422 9.828 1 92.88 545 PRO B CA 1
ATOM 12369 C C . PRO B 1 545 ? 9.43 5.863 9.609 1 92.88 545 PRO B C 1
ATOM 12371 O O . PRO B 1 545 ? 9.75 7.047 9.75 1 92.88 545 PRO B O 1
ATOM 12374 N N . PHE B 1 546 ? 10.352 4.953 9.203 1 93 546 PHE B N 1
ATOM 12375 C CA . PHE B 1 546 ? 11.742 5.266 8.93 1 93 546 PHE B CA 1
ATOM 12376 C C . PHE B 1 546 ? 11.859 6.254 7.773 1 93 546 PHE B C 1
ATOM 12378 O O . PHE B 1 546 ? 12.523 7.289 7.895 1 93 546 PHE B O 1
ATOM 12385 N N . HIS B 1 547 ? 11.188 5.984 6.715 1 92.44 547 HIS B N 1
ATOM 12386 C CA . HIS B 1 547 ? 11.227 6.859 5.551 1 92.44 547 HIS B CA 1
ATOM 12387 C C . HIS B 1 547 ? 10.508 8.18 5.82 1 92.44 547 HIS B C 1
ATOM 12389 O O . HIS B 1 547 ? 10.898 9.227 5.297 1 92.44 547 HIS B O 1
ATOM 12395 N N . CYS B 1 548 ? 9.445 8.164 6.633 1 94.31 548 CYS B N 1
ATOM 12396 C CA . CYS B 1 548 ? 8.797 9.398 7.059 1 94.31 548 CYS B CA 1
ATOM 12397 C C . CYS B 1 548 ? 9.781 10.312 7.785 1 94.31 548 CYS B C 1
ATOM 12399 O O . CYS B 1 548 ? 9.844 11.508 7.508 1 94.31 548 CYS B O 1
ATOM 12401 N N . ASN B 1 549 ? 10.492 9.68 8.672 1 96.12 549 ASN B N 1
ATOM 12402 C CA . ASN B 1 549 ? 11.492 10.43 9.422 1 96.12 549 ASN B CA 1
ATOM 12403 C C . ASN B 1 549 ? 12.594 10.961 8.508 1 96.12 549 ASN B C 1
ATOM 12405 O O . ASN B 1 549 ? 13.062 12.086 8.68 1 96.12 549 ASN B O 1
ATOM 12409 N N . ILE B 1 550 ? 13.016 10.148 7.566 1 96.31 550 ILE B N 1
ATOM 12410 C CA . ILE B 1 550 ? 14.062 10.547 6.633 1 96.31 550 ILE B CA 1
ATOM 12411 C C . ILE B 1 550 ? 13.625 11.781 5.855 1 96.31 550 ILE B C 1
ATOM 12413 O O . ILE B 1 550 ? 14.375 12.75 5.73 1 96.31 550 ILE B O 1
ATOM 12417 N N . MET B 1 551 ? 12.414 11.75 5.375 1 95.75 551 MET B N 1
ATOM 12418 C CA . MET B 1 551 ? 11.906 12.883 4.602 1 95.75 551 MET B CA 1
ATOM 12419 C C . MET B 1 551 ? 11.797 14.133 5.473 1 95.75 551 MET B C 1
ATOM 12421 O O . MET B 1 551 ? 12.195 15.219 5.055 1 95.75 551 MET B O 1
ATOM 12425 N N . SER B 1 552 ? 11.25 13.984 6.637 1 96.19 552 SER B N 1
ATOM 12426 C CA . SER B 1 552 ? 11.117 15.102 7.559 1 96.19 552 SER B CA 1
ATOM 12427 C C . SER B 1 552 ? 12.484 15.711 7.879 1 96.19 552 SER B C 1
ATOM 12429 O O . SER B 1 552 ? 12.641 16.938 7.855 1 96.19 552 SER B O 1
ATOM 12431 N N . LEU B 1 553 ? 13.508 14.883 8.188 1 96.94 553 LEU B N 1
ATOM 12432 C CA . LEU B 1 553 ? 14.844 15.352 8.531 1 96.94 553 LEU B CA 1
ATOM 12433 C C . LEU B 1 553 ? 15.523 15.977 7.32 1 96.94 553 LEU B C 1
ATOM 12435 O O . LEU B 1 553 ? 16.25 16.969 7.453 1 96.94 553 LEU B O 1
ATOM 12439 N N . PHE B 1 554 ? 15.352 15.406 6.184 1 96.56 554 PHE B N 1
ATOM 12440 C CA . PHE B 1 554 ? 15.898 15.984 4.965 1 96.56 554 PHE B CA 1
ATOM 12441 C C . PHE B 1 554 ? 15.422 17.422 4.777 1 96.56 554 PHE B C 1
ATOM 12443 O O . PHE B 1 554 ? 16.219 18.328 4.555 1 96.56 554 PHE B O 1
ATOM 12450 N N . VAL B 1 555 ? 14.047 17.578 4.859 1 96.62 555 VAL B N 1
ATOM 12451 C CA . VAL B 1 555 ? 13.461 18.891 4.648 1 96.62 555 VAL B CA 1
ATOM 12452 C C . VAL B 1 555 ? 13.984 19.875 5.695 1 96.62 555 VAL B C 1
ATOM 12454 O O . VAL B 1 555 ? 14.312 21.016 5.371 1 96.62 555 VAL B O 1
ATOM 12457 N N . ARG B 1 556 ? 14.078 19.469 6.91 1 95 556 ARG B N 1
ATOM 12458 C CA . ARG B 1 556 ? 14.602 20.312 7.973 1 95 556 ARG B CA 1
ATOM 12459 C C . ARG B 1 556 ? 16.047 20.719 7.688 1 95 556 ARG B C 1
ATOM 12461 O O . ARG B 1 556 ? 16.406 21.875 7.848 1 95 556 ARG B O 1
ATOM 12468 N N . LEU B 1 557 ? 16.875 19.766 7.316 1 96 557 LEU B N 1
ATOM 12469 C CA . LEU B 1 557 ? 18.281 20.016 7.02 1 96 557 LEU B CA 1
ATOM 12470 C C . LEU B 1 557 ? 18.438 20.938 5.824 1 96 557 LEU B C 1
ATOM 12472 O O . LEU B 1 557 ? 19.281 21.844 5.832 1 96 557 LEU B O 1
ATOM 12476 N N . PHE B 1 558 ? 17.578 20.688 4.867 1 95.31 558 PHE B N 1
ATOM 12477 C CA . PHE B 1 558 ? 17.625 21.531 3.674 1 95.31 558 PHE B CA 1
ATOM 12478 C C . PHE B 1 558 ? 17.25 22.969 4.012 1 95.31 558 PHE B C 1
ATOM 12480 O O . PHE B 1 558 ? 17.922 23.906 3.605 1 95.31 558 PHE B O 1
ATOM 12487 N N . ASN B 1 559 ? 16.141 23.141 4.719 1 93.5 559 ASN B N 1
ATOM 12488 C CA . ASN B 1 559 ? 15.688 24.469 5.121 1 93.5 559 ASN B CA 1
ATOM 12489 C C . ASN B 1 559 ? 16.766 25.203 5.93 1 93.5 559 ASN B C 1
ATOM 12491 O O . ASN B 1 559 ? 16.984 26.391 5.738 1 93.5 559 ASN B O 1
ATOM 12495 N N . GLU B 1 560 ? 17.328 24.484 6.809 1 89.81 560 GLU B N 1
ATOM 12496 C CA . GLU B 1 560 ? 18.375 25.062 7.645 1 89.81 560 GLU B CA 1
ATOM 12497 C C . GLU B 1 560 ? 19.562 25.531 6.801 1 89.81 560 GLU B C 1
ATOM 12499 O O . GLU B 1 560 ? 20.109 26.609 7.035 1 89.81 560 GLU B O 1
ATOM 12504 N N . ASP B 1 561 ? 19.938 24.75 5.973 1 88.81 561 ASP B N 1
ATOM 12505 C CA . ASP B 1 561 ? 21.094 25.047 5.121 1 88.81 561 ASP B CA 1
ATOM 12506 C C . ASP B 1 561 ? 20.781 26.219 4.188 1 88.81 561 ASP B C 1
ATOM 12508 O O . ASP B 1 561 ? 21.656 27.047 3.906 1 88.81 561 ASP B O 1
ATOM 12512 N N . PHE B 1 562 ? 19.562 26.328 3.77 1 89.5 562 PHE B N 1
ATOM 12513 C CA . PHE B 1 562 ? 19.188 27.312 2.766 1 89.5 562 PHE B CA 1
ATOM 12514 C C . PHE B 1 562 ? 18.703 28.594 3.426 1 89.5 562 PHE B C 1
ATOM 12516 O O . PHE B 1 562 ? 18.5 29.609 2.75 1 89.5 562 PHE B O 1
ATOM 12523 N N . SER B 1 563 ? 18.609 28.656 4.68 1 86.31 563 SER B N 1
ATOM 12524 C CA . SER B 1 563 ? 18 29.766 5.414 1 86.31 563 SER B CA 1
ATOM 12525 C C . SER B 1 563 ? 18.781 31.047 5.215 1 86.31 563 SER B C 1
ATOM 12527 O O . SER B 1 563 ? 18.203 32.125 5.117 1 86.31 563 SER B O 1
ATOM 12529 N N . GLU B 1 564 ? 20.078 30.953 5.184 1 81.94 564 GLU B N 1
ATOM 12530 C CA . GLU B 1 564 ? 20.906 32.156 5.016 1 81.94 564 GLU B CA 1
ATOM 12531 C C . GLU B 1 564 ? 20.609 32.844 3.695 1 81.94 564 GLU B C 1
ATOM 12533 O O . GLU B 1 564 ? 20.547 34.094 3.639 1 81.94 564 GLU B O 1
ATOM 12538 N N . TYR B 1 565 ? 20.359 32.031 2.75 1 81.69 565 TYR B N 1
ATOM 12539 C CA . TYR B 1 565 ? 20.078 32.562 1.425 1 81.69 565 TYR B CA 1
ATOM 12540 C C . TYR B 1 565 ? 18.641 33.062 1.332 1 81.69 565 TYR B C 1
ATOM 12542 O O . TYR B 1 565 ? 18.375 34.094 0.736 1 81.69 565 TYR B O 1
ATOM 12550 N N . THR B 1 566 ? 17.719 32.375 1.954 1 87.5 566 THR B N 1
ATOM 12551 C CA . THR B 1 566 ? 16.297 32.688 1.788 1 87.5 566 THR B CA 1
ATOM 12552 C C . THR B 1 566 ? 15.891 33.875 2.66 1 87.5 566 THR B C 1
ATOM 12554 O O . THR B 1 566 ? 14.844 34.469 2.445 1 87.5 566 THR B O 1
ATOM 12557 N N . TRP B 1 567 ? 16.719 34.219 3.584 1 86.69 567 TRP B N 1
ATOM 12558 C CA . TRP B 1 567 ? 16.406 35.344 4.453 1 86.69 567 TRP B CA 1
ATOM 12559 C C . TRP B 1 567 ? 16.266 36.625 3.648 1 86.69 567 TRP B C 1
ATOM 12561 O O . TRP B 1 567 ? 15.312 37.375 3.844 1 86.69 567 TRP B O 1
ATOM 12571 N N . ASP B 1 568 ? 17.172 36.812 2.764 1 86.81 568 ASP B N 1
ATOM 12572 C CA . ASP B 1 568 ? 17.141 38.031 1.928 1 86.81 568 ASP B CA 1
ATOM 12573 C C . ASP B 1 568 ? 15.883 38.031 1.054 1 86.81 568 ASP B C 1
ATOM 12575 O O . ASP B 1 568 ? 15.289 39.094 0.833 1 86.81 568 ASP B O 1
ATOM 12579 N N . ALA B 1 569 ? 15.594 36.906 0.594 1 89.06 569 ALA B N 1
ATOM 12580 C CA . ALA B 1 569 ? 14.375 36.812 -0.202 1 89.06 569 ALA B CA 1
ATOM 12581 C C . ALA B 1 569 ? 13.148 37.188 0.63 1 89.06 569 ALA B C 1
ATOM 12583 O O . ALA B 1 569 ? 12.289 37.938 0.181 1 89.06 569 ALA B O 1
ATOM 12584 N N . THR B 1 570 ? 13.031 36.688 1.798 1 89.06 570 THR B N 1
ATOM 12585 C CA . THR B 1 570 ? 11.898 36.938 2.686 1 89.06 570 THR B CA 1
ATOM 12586 C C . THR B 1 570 ? 11.789 38.438 3.023 1 89.06 570 THR B C 1
ATOM 12588 O O . THR B 1 570 ? 10.695 39 3.037 1 89.06 570 THR B O 1
ATOM 12591 N N . ARG B 1 571 ? 12.859 39 3.229 1 86.81 571 ARG B N 1
ATOM 12592 C CA . ARG B 1 571 ? 12.883 40.406 3.527 1 86.81 571 ARG B CA 1
ATOM 12593 C C . ARG B 1 571 ? 12.359 41.219 2.35 1 86.81 571 ARG B C 1
ATOM 12595 O O . ARG B 1 571 ? 11.758 42.281 2.539 1 86.81 571 ARG B O 1
ATOM 12602 N N . ALA B 1 572 ? 12.617 40.719 1.186 1 87.38 572 ALA B N 1
ATOM 12603 C CA . ALA B 1 572 ? 12.203 41.406 -0.032 1 87.38 572 ALA B CA 1
ATOM 12604 C C . ALA B 1 572 ? 10.805 40.969 -0.456 1 87.38 572 ALA B C 1
ATOM 12606 O O . ALA B 1 572 ? 10.391 41.219 -1.596 1 87.38 572 ALA B O 1
ATOM 12607 N N . SER B 1 573 ? 10.094 40.281 0.414 1 89 573 SER B N 1
ATOM 12608 C CA . SER B 1 573 ? 8.719 39.844 0.211 1 89 573 SER B CA 1
ATOM 12609 C C . SER B 1 573 ? 8.648 38.688 -0.791 1 89 573 SER B C 1
ATOM 12611 O O . SER B 1 573 ? 7.719 38.625 -1.596 1 89 573 SER B O 1
ATOM 12613 N N . LEU B 1 574 ? 9.656 37.969 -0.883 1 90.88 574 LEU B N 1
ATOM 12614 C CA . LEU B 1 574 ? 9.688 36.688 -1.574 1 90.88 574 LEU B CA 1
ATOM 12615 C C . LEU B 1 574 ? 9.773 35.531 -0.578 1 90.88 574 LEU B C 1
ATOM 12617 O O . LEU B 1 574 ? 10.75 35.406 0.16 1 90.88 574 LEU B O 1
ATOM 12621 N N . ASN B 1 575 ? 8.797 34.781 -0.59 1 92.88 575 ASN B N 1
ATOM 12622 C CA . ASN B 1 575 ? 8.711 33.719 0.42 1 92.88 575 ASN B CA 1
ATOM 12623 C C . ASN B 1 575 ? 8.883 32.344 -0.196 1 92.88 575 ASN B C 1
ATOM 12625 O O . ASN B 1 575 ? 8.336 32.062 -1.269 1 92.88 575 ASN B O 1
ATOM 12629 N N . LEU B 1 576 ? 9.734 31.547 0.331 1 94.62 576 LEU B N 1
ATOM 12630 C CA . LEU B 1 576 ? 9.914 30.141 -0.007 1 94.62 576 LEU B CA 1
ATOM 12631 C C . LEU B 1 576 ? 9.57 29.25 1.182 1 94.62 576 LEU B C 1
ATOM 12633 O O . LEU B 1 576 ? 10.133 29.406 2.268 1 94.62 576 LEU B O 1
ATOM 12637 N N . VAL B 1 577 ? 8.602 28.422 1.033 1 95 577 VAL B N 1
ATOM 12638 C CA . VAL B 1 577 ? 8.227 27.469 2.072 1 95 577 VAL B CA 1
ATOM 12639 C C . VAL B 1 577 ? 8.383 26.047 1.551 1 95 577 VAL B C 1
ATOM 12641 O O . VAL B 1 577 ? 7.805 25.688 0.52 1 95 577 VAL B O 1
ATOM 12644 N N . ILE B 1 578 ? 9.219 25.297 2.189 1 95.69 578 ILE B N 1
ATOM 12645 C CA . ILE B 1 578 ? 9.367 23.875 1.884 1 95.69 578 ILE B CA 1
ATOM 12646 C C . ILE B 1 578 ? 8.922 23.031 3.08 1 95.69 578 ILE B C 1
ATOM 12648 O O . ILE B 1 578 ? 9.422 23.219 4.191 1 95.69 578 ILE B O 1
ATOM 12652 N N . GLN B 1 579 ? 7.996 22.219 2.891 1 95.88 579 GLN B N 1
ATOM 12653 C CA . GLN B 1 579 ? 7.461 21.406 3.979 1 95.88 579 GLN B CA 1
ATOM 12654 C C . GLN B 1 579 ? 7.254 19.953 3.535 1 95.88 579 GLN B C 1
ATOM 12656 O O . GLN B 1 579 ? 6.953 19.688 2.369 1 95.88 579 GLN B O 1
ATOM 12661 N N . PRO B 1 580 ? 7.473 19.047 4.492 1 94.25 580 PRO B N 1
ATOM 12662 C CA . PRO B 1 580 ? 7.168 17.656 4.16 1 94.25 580 PRO B CA 1
ATOM 12663 C C . PRO B 1 580 ? 5.68 17.406 3.941 1 94.25 580 PRO B C 1
ATOM 12665 O O . PRO B 1 580 ? 4.844 18.141 4.465 1 94.25 580 PRO B O 1
ATOM 12668 N N . SER B 1 581 ? 5.34 16.516 3.141 1 90.56 581 SER B N 1
ATOM 12669 C CA . SER B 1 581 ? 3.975 16.047 2.908 1 90.56 581 SER B CA 1
ATOM 12670 C C . SER B 1 581 ? 3.865 14.539 3.102 1 90.56 581 SER B C 1
ATOM 12672 O O . SER B 1 581 ? 4.871 13.859 3.318 1 90.56 581 SER B O 1
ATOM 12674 N N . SER B 1 582 ? 2.67 14.008 3.064 1 85.88 582 SER B N 1
ATOM 12675 C CA . SER B 1 582 ? 2.445 12.578 3.248 1 85.88 582 SER B CA 1
ATOM 12676 C C . SER B 1 582 ? 3.127 11.766 2.154 1 85.88 582 SER B C 1
ATOM 12678 O O . SER B 1 582 ? 3.504 10.609 2.373 1 85.88 582 SER B O 1
ATOM 12680 N N . TYR B 1 583 ? 3.326 12.375 0.99 1 90 583 TYR B N 1
ATOM 12681 C CA . TYR B 1 583 ? 3.855 11.602 -0.128 1 90 583 TYR B CA 1
ATOM 12682 C C . TYR B 1 583 ? 5.184 12.18 -0.608 1 90 583 TYR B C 1
ATOM 12684 O O . TYR B 1 583 ? 5.664 11.828 -1.688 1 90 583 TYR B O 1
ATOM 12692 N N . GLY B 1 584 ? 5.754 13.117 0.077 1 94.56 584 GLY B N 1
ATOM 12693 C CA . GLY B 1 584 ? 7.023 13.742 -0.272 1 94.56 584 GLY B CA 1
ATOM 12694 C C . GLY B 1 584 ? 7.227 15.094 0.383 1 94.56 584 GLY B C 1
ATOM 12695 O O . GLY B 1 584 ? 7.234 15.195 1.611 1 94.56 584 GLY B O 1
ATOM 12696 N N . PHE B 1 585 ? 7.387 16.062 -0.433 1 95.88 585 PHE B N 1
ATOM 12697 C CA . PHE B 1 585 ? 7.48 17.406 0.103 1 95.88 585 PHE B CA 1
ATOM 12698 C C . PHE B 1 585 ? 6.938 18.422 -0.894 1 95.88 585 PHE B C 1
ATOM 12700 O O . PHE B 1 585 ? 6.773 18.109 -2.076 1 95.88 585 PHE B O 1
ATOM 12707 N N . LYS B 1 586 ? 6.594 19.547 -0.36 1 96.38 586 LYS B N 1
ATOM 12708 C CA . LYS B 1 586 ? 6.012 20.641 -1.145 1 96.38 586 LYS B CA 1
ATOM 12709 C C . LYS B 1 586 ? 6.867 21.891 -1.062 1 96.38 586 LYS B C 1
ATOM 12711 O O . LYS B 1 586 ? 7.402 22.219 -0 1 96.38 586 LYS B O 1
ATOM 12716 N N . MET B 1 587 ? 7 22.516 -2.213 1 96.31 587 MET B N 1
ATOM 12717 C CA . MET B 1 587 ? 7.664 23.812 -2.316 1 96.31 587 MET B CA 1
ATOM 12718 C C . MET B 1 587 ? 6.684 24.891 -2.748 1 96.31 587 MET B C 1
ATOM 12720 O O . MET B 1 587 ? 5.941 24.703 -3.715 1 96.31 587 MET B O 1
ATOM 12724 N N . GLN B 1 588 ? 6.633 25.922 -2.018 1 96.69 588 GLN B N 1
ATOM 12725 C CA . GLN B 1 588 ? 5.77 27.047 -2.361 1 96.69 588 GLN B CA 1
ATOM 12726 C C . GLN B 1 588 ? 6.566 28.344 -2.43 1 96.69 588 GLN B C 1
ATOM 12728 O O . GLN B 1 588 ? 7.277 28.688 -1.484 1 96.69 588 GLN B O 1
ATOM 12733 N N . LEU B 1 589 ? 6.492 28.969 -3.533 1 96.06 589 LEU B N 1
ATOM 12734 C CA . LEU B 1 589 ? 7.094 30.281 -3.742 1 96.06 589 LEU B CA 1
ATOM 12735 C C . LEU B 1 589 ? 6.02 31.344 -3.941 1 96.06 589 LEU B C 1
ATOM 12737 O O . LEU B 1 589 ? 5.055 31.125 -4.684 1 96.06 589 LEU B O 1
ATOM 12741 N N . SER B 1 590 ? 6.152 32.438 -3.24 1 95.25 590 SER B N 1
ATOM 12742 C CA . SER B 1 590 ? 5.188 33.5 -3.379 1 95.25 590 SER B CA 1
ATOM 12743 C C . SER B 1 590 ? 5.848 34.875 -3.174 1 95.25 590 SER B C 1
ATOM 12745 O O . SER B 1 590 ? 6.852 34.969 -2.463 1 95.25 590 SER B O 1
ATOM 12747 N N . GLY B 1 591 ? 5.348 35.875 -3.812 1 93.06 591 GLY B N 1
ATOM 12748 C CA . GLY B 1 591 ? 5.852 37.25 -3.711 1 93.06 591 GLY B CA 1
ATOM 12749 C C . GLY B 1 591 ? 5.871 37.969 -5.039 1 93.06 591 GLY B C 1
ATOM 12750 O O . GLY B 1 591 ? 5.082 37.656 -5.934 1 93.06 591 GLY B O 1
ATOM 12751 N N . PHE B 1 592 ? 6.707 39.031 -5.113 1 91.75 592 PHE B N 1
ATOM 12752 C CA . PHE B 1 592 ? 6.82 39.781 -6.355 1 91.75 592 PHE B CA 1
ATOM 12753 C C . PHE B 1 592 ? 7.324 38.875 -7.488 1 91.75 592 PHE B C 1
ATOM 12755 O O . PHE B 1 592 ? 8.328 38.188 -7.34 1 91.75 592 PHE B O 1
ATOM 12762 N N . ASN B 1 593 ? 6.645 38.906 -8.57 1 92.25 593 ASN B N 1
ATOM 12763 C CA . ASN B 1 593 ? 6.895 37.938 -9.648 1 92.25 593 ASN B CA 1
ATOM 12764 C C . ASN B 1 593 ? 8.219 38.219 -10.352 1 92.25 593 ASN B C 1
ATOM 12766 O O . ASN B 1 593 ? 8.773 37.344 -11.016 1 92.25 593 ASN B O 1
ATOM 12770 N N . HIS B 1 594 ? 8.742 39.438 -10.141 1 90.5 594 HIS B N 1
ATOM 12771 C CA . HIS B 1 594 ? 9.922 39.875 -10.859 1 90.5 594 HIS B CA 1
ATOM 12772 C C . HIS B 1 594 ? 11.102 38.938 -10.633 1 90.5 594 HIS B C 1
ATOM 12774 O O . HIS B 1 594 ? 11.867 38.656 -11.555 1 90.5 594 HIS B O 1
ATOM 12780 N N . LYS B 1 595 ? 11.273 38.469 -9.398 1 90.19 595 LYS B N 1
ATOM 12781 C CA . LYS B 1 595 ? 12.469 37.719 -9.047 1 90.19 595 LYS B CA 1
ATOM 12782 C C . LYS B 1 595 ? 12.117 36.25 -8.688 1 90.19 595 LYS B C 1
ATOM 12784 O O . LYS B 1 595 ? 12.938 35.531 -8.125 1 90.19 595 LYS B O 1
ATOM 12789 N N . LEU B 1 596 ? 11.016 35.812 -9.023 1 91.81 596 LEU B N 1
ATOM 12790 C CA . LEU B 1 596 ? 10.547 34.5 -8.633 1 91.81 596 LEU B CA 1
ATOM 12791 C C . LEU B 1 596 ? 11.352 33.406 -9.336 1 91.81 596 LEU B C 1
ATOM 12793 O O . LEU B 1 596 ? 11.656 32.375 -8.742 1 91.81 596 LEU B O 1
ATOM 12797 N N . HIS B 1 597 ? 11.68 33.625 -10.641 1 93.12 597 HIS B N 1
ATOM 12798 C CA . HIS B 1 597 ? 12.414 32.625 -11.414 1 93.12 597 HIS B CA 1
ATOM 12799 C C . HIS B 1 597 ? 13.836 32.438 -10.891 1 93.12 597 HIS B C 1
ATOM 12801 O O . HIS B 1 597 ? 14.391 31.359 -10.953 1 93.12 597 HIS B O 1
ATOM 12807 N N . ILE B 1 598 ? 14.383 33.438 -10.305 1 91.81 598 ILE B N 1
ATOM 12808 C CA . ILE B 1 598 ? 15.727 33.406 -9.742 1 91.81 598 ILE B CA 1
ATOM 12809 C C . ILE B 1 598 ? 15.719 32.562 -8.469 1 91.81 598 ILE B C 1
ATOM 12811 O O . ILE B 1 598 ? 16.578 31.688 -8.289 1 91.81 598 ILE B O 1
ATOM 12815 N N . LEU B 1 599 ? 14.719 32.812 -7.656 1 92.88 599 LEU B N 1
ATOM 12816 C CA . LEU B 1 599 ? 14.602 32.062 -6.418 1 92.88 599 LEU B CA 1
ATOM 12817 C C . LEU B 1 599 ? 14.359 30.578 -6.711 1 92.88 599 LEU B C 1
ATOM 12819 O O . LEU B 1 599 ? 14.945 29.703 -6.062 1 92.88 599 LEU B O 1
ATOM 12823 N N . LEU B 1 600 ? 13.516 30.281 -7.672 1 95.31 600 LEU B N 1
ATOM 12824 C CA . LEU B 1 600 ? 13.211 28.906 -8.039 1 95.31 600 LEU B CA 1
ATOM 12825 C C . LEU B 1 600 ? 14.453 28.188 -8.555 1 95.31 600 LEU B C 1
ATOM 12827 O O . LEU B 1 600 ? 14.75 27.062 -8.141 1 95.31 600 LEU B O 1
ATOM 12831 N N . LYS B 1 601 ? 15.141 28.797 -9.461 1 94.88 601 LYS B N 1
ATOM 12832 C CA . LYS B 1 601 ? 16.344 28.203 -10.047 1 94.88 601 LYS B CA 1
ATOM 12833 C C . LYS B 1 601 ? 17.391 27.906 -8.977 1 94.88 601 LYS B C 1
ATOM 12835 O O . LYS B 1 601 ? 17.953 26.828 -8.938 1 94.88 601 LYS B O 1
ATOM 12840 N N . LYS B 1 602 ? 17.547 28.844 -8.117 1 92.5 602 LYS B N 1
ATOM 12841 C CA . LYS B 1 602 ? 18.531 28.656 -7.047 1 92.5 602 LYS B CA 1
ATOM 12842 C C . LYS B 1 602 ? 18.109 27.516 -6.117 1 92.5 602 LYS B C 1
ATOM 12844 O O . LYS B 1 602 ? 18.953 26.766 -5.621 1 92.5 602 LYS B O 1
ATOM 12849 N N . THR B 1 603 ? 16.875 27.469 -5.809 1 94.75 603 THR B N 1
ATOM 12850 C CA . THR B 1 603 ? 16.359 26.422 -4.934 1 94.75 603 THR B CA 1
ATOM 12851 C C . THR B 1 603 ? 16.578 25.047 -5.547 1 94.75 603 THR B C 1
ATOM 12853 O O . THR B 1 603 ? 17.047 24.125 -4.867 1 94.75 603 THR B O 1
ATOM 12856 N N . ILE B 1 604 ? 16.312 24.875 -6.816 1 94.88 604 ILE B N 1
ATOM 12857 C CA . ILE B 1 604 ? 16.469 23.594 -7.504 1 94.88 604 ILE B CA 1
ATOM 12858 C C . ILE B 1 604 ? 17.938 23.234 -7.605 1 94.88 604 ILE B C 1
ATOM 12860 O O . ILE B 1 604 ? 18.328 22.078 -7.402 1 94.88 604 ILE B O 1
ATOM 12864 N N . ASP B 1 605 ? 18.75 24.203 -7.906 1 93.81 605 ASP B N 1
ATOM 12865 C CA . ASP B 1 605 ? 20.188 23.953 -7.957 1 93.81 605 ASP B CA 1
ATOM 12866 C C . ASP B 1 605 ? 20.719 23.469 -6.613 1 93.81 605 ASP B C 1
ATOM 12868 O O . ASP B 1 605 ? 21.516 22.531 -6.559 1 93.81 605 ASP B O 1
ATOM 12872 N N . LYS B 1 606 ? 20.219 24.141 -5.625 1 92.88 606 LYS B N 1
ATOM 12873 C CA . LYS B 1 606 ? 20.625 23.734 -4.281 1 92.88 606 LYS B CA 1
ATOM 12874 C C . LYS B 1 606 ? 20.141 22.328 -3.949 1 92.88 606 LYS B C 1
ATOM 12876 O O . LYS B 1 606 ? 20.844 21.562 -3.305 1 92.88 606 LYS B O 1
ATOM 12881 N N . LEU B 1 607 ? 18.969 21.984 -4.316 1 93.5 607 LEU B N 1
ATOM 12882 C CA . LEU B 1 607 ? 18.375 20.672 -4.066 1 93.5 607 LEU B CA 1
ATOM 12883 C C . LEU B 1 607 ? 19.219 19.562 -4.703 1 93.5 607 LEU B C 1
ATOM 12885 O O . LEU B 1 607 ? 19.422 18.516 -4.098 1 93.5 607 LEU B O 1
ATOM 12889 N N . LEU B 1 608 ? 19.766 19.781 -5.832 1 90.69 608 LEU B N 1
ATOM 12890 C CA . LEU B 1 608 ? 20.484 18.781 -6.605 1 90.69 608 LEU B CA 1
ATOM 12891 C C . LEU B 1 608 ? 21.922 18.641 -6.109 1 90.69 608 LEU B C 1
ATOM 12893 O O . LEU B 1 608 ? 22.578 17.625 -6.355 1 90.69 608 LEU B O 1
ATOM 12897 N N . THR B 1 609 ? 22.391 19.641 -5.355 1 90.44 609 THR B N 1
ATOM 12898 C CA . THR B 1 609 ? 23.781 19.625 -4.898 1 90.44 609 THR B CA 1
ATOM 12899 C C . THR B 1 609 ? 23.844 19.562 -3.375 1 90.44 609 THR B C 1
ATOM 12901 O O . THR B 1 609 ? 24.922 19.719 -2.787 1 90.44 609 THR B O 1
ATOM 12904 N N . PHE B 1 610 ? 22.797 19.359 -2.783 1 91.88 610 PHE B N 1
ATOM 12905 C CA . PHE B 1 610 ? 22.672 19.453 -1.334 1 91.88 610 PHE B CA 1
ATOM 12906 C C . PHE B 1 610 ? 23.562 18.422 -0.646 1 91.88 610 PHE B C 1
ATOM 12908 O O . PHE B 1 610 ? 23.531 17.25 -0.99 1 91.88 610 PHE B O 1
ATOM 12915 N N . LYS B 1 611 ? 24.359 18.859 0.311 1 92.56 611 LYS B N 1
ATOM 12916 C CA . LYS B 1 611 ? 25.188 18.016 1.165 1 92.56 611 LYS B CA 1
ATOM 12917 C C . LYS B 1 611 ? 24.875 18.25 2.641 1 92.56 611 LYS B C 1
ATOM 12919 O O . LYS B 1 611 ? 24.672 19.375 3.066 1 92.56 611 LYS B O 1
ATOM 12924 N N . ILE B 1 612 ? 24.891 17.188 3.379 1 94.88 612 ILE B N 1
ATOM 12925 C CA . ILE B 1 612 ? 24.469 17.266 4.77 1 94.88 612 ILE B CA 1
ATOM 12926 C C . ILE B 1 612 ? 25.656 17.562 5.672 1 94.88 612 ILE B C 1
ATOM 12928 O O . ILE B 1 612 ? 26.703 16.938 5.543 1 94.88 612 ILE B O 1
ATOM 12932 N N . ASN B 1 613 ? 25.562 18.562 6.504 1 92.81 613 ASN B N 1
ATOM 12933 C CA . ASN B 1 613 ? 26.531 18.844 7.562 1 92.81 613 ASN B CA 1
ATOM 12934 C C . ASN B 1 613 ? 26.312 17.922 8.773 1 92.81 613 ASN B C 1
ATOM 12936 O O . ASN B 1 613 ? 25.25 17.969 9.398 1 92.81 613 ASN B O 1
ATOM 12940 N N . PRO B 1 614 ? 27.281 17.156 9.141 1 94.69 614 PRO B N 1
ATOM 12941 C CA . PRO B 1 614 ? 27.109 16.156 10.211 1 94.69 614 PRO B CA 1
ATOM 12942 C C . PRO B 1 614 ? 26.734 16.797 11.547 1 94.69 614 PRO B C 1
ATOM 12944 O O . PRO B 1 614 ? 25.938 16.234 12.297 1 94.69 614 PRO B O 1
ATOM 12947 N N . GLN B 1 615 ? 27.328 17.922 11.867 1 92 615 GLN B N 1
ATOM 12948 C CA . GLN B 1 615 ? 27 18.578 13.125 1 92 615 GLN B CA 1
ATOM 12949 C C . GLN B 1 615 ? 25.547 19.016 13.164 1 92 615 GLN B C 1
ATOM 12951 O O . GLN B 1 615 ? 24.859 18.828 14.172 1 92 615 GLN B O 1
ATOM 12956 N N . ARG B 1 616 ? 25.156 19.594 12.07 1 92 616 ARG B N 1
ATOM 12957 C CA . ARG B 1 616 ? 23.766 20.047 12 1 92 616 ARG B CA 1
ATOM 12958 C C . ARG B 1 616 ? 22.812 18.859 12.023 1 92 616 ARG B C 1
ATOM 12960 O O . ARG B 1 616 ? 21.719 18.953 12.57 1 92 616 ARG B O 1
ATOM 12967 N N . PHE B 1 617 ? 23.281 17.766 11.406 1 95.56 617 PHE B N 1
ATOM 12968 C CA . PHE B 1 617 ? 22.469 16.562 11.414 1 95.56 617 PHE B CA 1
ATOM 12969 C C . PHE B 1 617 ? 22.172 16.109 12.844 1 95.56 617 PHE B C 1
ATOM 12971 O O . PHE B 1 617 ? 21.031 15.828 13.188 1 95.56 617 PHE B O 1
ATOM 12978 N N . GLU B 1 618 ? 23.141 16.094 13.633 1 94.38 618 GLU B N 1
ATOM 12979 C CA . GLU B 1 618 ? 22.984 15.625 15.008 1 94.38 618 GLU B CA 1
ATOM 12980 C C . GLU B 1 618 ? 22.047 16.547 15.789 1 94.38 618 GLU B C 1
ATOM 12982 O O . GLU B 1 618 ? 21.203 16.078 16.562 1 94.38 618 GLU B O 1
ATOM 12987 N N . ILE B 1 619 ? 22.203 17.766 15.617 1 93.06 619 ILE B N 1
ATOM 12988 C CA . ILE B 1 619 ? 21.406 18.766 16.328 1 93.06 619 ILE B CA 1
ATOM 12989 C C . ILE B 1 619 ? 19.953 18.672 15.906 1 93.06 619 ILE B C 1
ATOM 12991 O O . ILE B 1 619 ? 19.047 18.641 16.75 1 93.06 619 ILE B O 1
ATOM 12995 N N . LEU B 1 620 ? 19.703 18.641 14.617 1 94.81 620 LEU B N 1
ATOM 12996 C CA . LEU B 1 620 ? 18.344 18.641 14.102 1 94.81 620 LEU B CA 1
ATOM 12997 C C . LEU B 1 620 ? 17.656 17.297 14.398 1 94.81 620 LEU B C 1
ATOM 12999 O O . LEU B 1 620 ? 16.438 17.25 14.609 1 94.81 620 LEU B O 1
ATOM 13003 N N . LYS B 1 621 ? 18.406 16.203 14.297 1 95.56 621 LYS B N 1
ATOM 13004 C CA . LYS B 1 621 ? 17.859 14.914 14.711 1 95.56 621 LYS B CA 1
ATOM 13005 C C . LYS B 1 621 ? 17.406 14.945 16.172 1 95.56 621 LYS B C 1
ATOM 13007 O O . LYS B 1 621 ? 16.312 14.461 16.5 1 95.56 621 LYS B O 1
ATOM 13012 N N . GLU B 1 622 ? 18.25 15.477 17.016 1 93.44 622 GLU B N 1
ATOM 13013 C CA . GLU B 1 622 ? 17.875 15.617 18.438 1 93.44 622 GLU B CA 1
ATOM 13014 C C . GLU B 1 622 ? 16.641 16.484 18.594 1 93.44 622 GLU B C 1
ATOM 13016 O O . GLU B 1 622 ? 15.766 16.188 19.422 1 93.44 622 GLU B O 1
ATOM 13021 N N . GLU B 1 623 ? 16.578 17.578 17.875 1 92.75 623 GLU B N 1
ATOM 13022 C CA . GLU B 1 623 ? 15.406 18.438 17.906 1 92.75 623 GLU B CA 1
ATOM 13023 C C . GLU B 1 623 ? 14.148 17.688 17.484 1 92.75 623 GLU B C 1
ATOM 13025 O O . GLU B 1 623 ? 13.078 17.875 18.078 1 92.75 623 GLU B O 1
ATOM 13030 N N . LYS B 1 624 ? 14.297 16.953 16.438 1 94.94 624 LYS B N 1
ATOM 13031 C CA . LYS B 1 624 ? 13.164 16.172 15.969 1 94.94 624 LYS B CA 1
ATOM 13032 C C . LYS B 1 624 ? 12.703 15.18 17.031 1 94.94 624 LYS B C 1
ATOM 13034 O O . LYS B 1 624 ? 11.5 14.977 17.234 1 94.94 624 LYS B O 1
ATOM 13039 N N . ILE B 1 625 ? 13.664 14.523 17.672 1 94.94 625 ILE B N 1
ATOM 13040 C CA . ILE B 1 625 ? 13.359 13.594 18.75 1 94.94 625 ILE B CA 1
ATOM 13041 C C . ILE B 1 625 ? 12.586 14.32 19.844 1 94.94 625 ILE B C 1
ATOM 13043 O O . ILE B 1 625 ? 11.57 13.828 20.344 1 94.94 625 ILE B O 1
ATOM 13047 N N . ARG B 1 626 ? 13.039 15.492 20.188 1 91.25 626 ARG B N 1
ATOM 13048 C CA . ARG B 1 626 ? 12.375 16.312 21.203 1 91.25 626 ARG B CA 1
ATOM 13049 C C . ARG B 1 626 ? 10.969 16.688 20.766 1 91.25 626 ARG B C 1
ATOM 13051 O O . ARG B 1 626 ? 10.031 16.625 21.562 1 91.25 626 ARG B O 1
ATOM 13058 N N . ASP B 1 627 ? 10.836 17.062 19.547 1 93.38 627 ASP B N 1
ATOM 13059 C CA . ASP B 1 627 ? 9.531 17.422 19.016 1 93.38 627 ASP B CA 1
ATOM 13060 C C . ASP B 1 627 ? 8.555 16.25 19.125 1 93.38 627 ASP B C 1
ATOM 13062 O O . ASP B 1 627 ? 7.391 16.438 19.484 1 93.38 627 ASP B O 1
ATOM 13066 N N . LEU B 1 628 ? 9.031 15.094 18.75 1 93.75 628 LEU B N 1
ATOM 13067 C CA . LEU B 1 628 ? 8.195 13.898 18.812 1 93.75 628 LEU B CA 1
ATOM 13068 C C . LEU B 1 628 ? 7.805 13.578 20.25 1 93.75 628 LEU B C 1
ATOM 13070 O O . LEU B 1 628 ? 6.664 13.188 20.5 1 93.75 628 LEU B O 1
ATOM 13074 N N . LYS B 1 629 ? 8.703 13.789 21.156 1 91.12 629 LYS B N 1
ATOM 13075 C CA . LYS B 1 629 ? 8.414 13.547 22.562 1 91.12 629 LYS B CA 1
ATOM 13076 C C . LYS B 1 629 ? 7.402 14.562 23.094 1 91.12 629 LYS B C 1
ATOM 13078 O O . LYS B 1 629 ? 6.551 14.227 23.922 1 91.12 629 LYS B O 1
ATOM 13083 N N . ASN B 1 630 ? 7.48 15.742 22.578 1 91.06 630 ASN B N 1
ATOM 13084 C CA . ASN B 1 630 ? 6.621 16.828 23.016 1 91.06 630 ASN B CA 1
ATOM 13085 C C . ASN B 1 630 ? 5.18 16.641 22.547 1 91.06 630 ASN B C 1
ATOM 13087 O O . ASN B 1 630 ? 4.266 17.281 23.062 1 91.06 630 ASN B O 1
ATOM 13091 N N . ILE B 1 631 ? 4.992 15.883 21.578 1 91 631 ILE B N 1
ATOM 13092 C CA . ILE B 1 631 ? 3.65 15.648 21.047 1 91 631 ILE B CA 1
ATOM 13093 C C . ILE B 1 631 ? 2.752 15.102 22.156 1 91 631 ILE B C 1
ATOM 13095 O O . ILE B 1 631 ? 1.565 15.438 22.219 1 91 631 ILE B O 1
ATOM 13099 N N . ASP B 1 632 ? 3.334 14.352 23.047 1 87.44 632 ASP B N 1
ATOM 13100 C CA . ASP B 1 632 ? 2.584 13.781 24.172 1 87.44 632 ASP B CA 1
ATOM 13101 C C . ASP B 1 632 ? 2.119 14.875 25.125 1 87.44 632 ASP B C 1
ATOM 13103 O O . ASP B 1 632 ? 1.195 14.656 25.922 1 87.44 632 ASP B O 1
ATOM 13107 N N . MET B 1 633 ? 2.715 16.031 25.047 1 87.88 633 MET B N 1
ATOM 13108 C CA . MET B 1 633 ? 2.43 17.125 25.984 1 87.88 633 MET B CA 1
ATOM 13109 C C . MET B 1 633 ? 1.473 18.141 25.359 1 87.88 633 MET B C 1
ATOM 13111 O O . MET B 1 633 ? 1.123 19.125 26 1 87.88 633 MET B O 1
ATOM 13115 N N . GLU B 1 634 ? 0.98 17.844 24.172 1 89.56 634 GLU B N 1
ATOM 13116 C CA . GLU B 1 634 ? 0.007 18.719 23.531 1 89.56 634 GLU B CA 1
ATOM 13117 C C . GLU B 1 634 ? -1.349 18.641 24.234 1 89.56 634 GLU B C 1
ATOM 13119 O O . GLU B 1 634 ? -1.59 17.734 25.031 1 89.56 634 GLU B O 1
ATOM 13124 N N . GLN B 1 635 ? -2.168 19.656 23.797 1 91.38 635 GLN B N 1
ATOM 13125 C CA . GLN B 1 635 ? -3.525 19.641 24.344 1 91.38 635 GLN B CA 1
ATOM 13126 C C . GLN B 1 635 ? -4.262 18.359 23.953 1 91.38 635 GLN B C 1
ATOM 13128 O O . GLN B 1 635 ? -4.074 17.844 22.859 1 91.38 635 GLN B O 1
ATOM 13133 N N . PRO B 1 636 ? -5.07 17.828 24.844 1 93.5 636 PRO B N 1
ATOM 13134 C CA . PRO B 1 636 ? -5.758 16.562 24.609 1 93.5 636 PRO B CA 1
ATOM 13135 C C . PRO B 1 636 ? -6.555 16.562 23.297 1 93.5 636 PRO B C 1
ATOM 13137 O O . PRO B 1 636 ? -6.652 15.523 22.641 1 93.5 636 PRO B O 1
ATOM 13140 N N . TYR B 1 637 ? -7.125 17.641 22.938 1 94.5 637 TYR B N 1
ATOM 13141 C CA . TYR B 1 637 ? -7.922 17.625 21.703 1 94.5 637 TYR B CA 1
ATOM 13142 C C . TYR B 1 637 ? -7.035 17.422 20.484 1 94.5 637 TYR B C 1
ATOM 13144 O O . TYR B 1 637 ? -7.461 16.797 19.516 1 94.5 637 TYR B O 1
ATOM 13152 N N . HIS B 1 638 ? -5.809 17.891 20.484 1 94.44 638 HIS B N 1
ATOM 13153 C CA . HIS B 1 638 ? -4.875 17.594 19.406 1 94.44 638 HIS B CA 1
ATOM 13154 C C . HIS B 1 638 ? -4.543 16.109 19.344 1 94.44 638 HIS B C 1
ATOM 13156 O O . HIS B 1 638 ? -4.438 15.539 18.25 1 94.44 638 HIS B O 1
ATOM 13162 N N . SER B 1 639 ? -4.367 15.539 20.5 1 94.75 639 SER B N 1
ATOM 13163 C CA . SER B 1 639 ? -4.094 14.102 20.562 1 94.75 639 SER B CA 1
ATOM 13164 C C . SER B 1 639 ? -5.262 13.289 20.016 1 94.75 639 SER B C 1
ATOM 13166 O O . SER B 1 639 ? -5.059 12.312 19.297 1 94.75 639 SER B O 1
ATOM 13168 N N . ALA B 1 640 ? -6.414 13.711 20.438 1 96.69 640 ALA B N 1
ATOM 13169 C CA . ALA B 1 640 ? -7.605 13.016 19.969 1 96.69 640 ALA B CA 1
ATOM 13170 C C . ALA B 1 640 ? -7.715 13.086 18.453 1 96.69 640 ALA B C 1
ATOM 13172 O O . ALA B 1 640 ? -8.055 12.094 17.797 1 96.69 640 ALA B O 1
ATOM 13173 N N . MET B 1 641 ? -7.453 14.203 17.922 1 95.75 641 MET B N 1
ATOM 13174 C CA . MET B 1 641 ? -7.5 14.375 16.484 1 95.75 641 MET B CA 1
ATOM 13175 C C . MET B 1 641 ? -6.461 13.5 15.789 1 95.75 641 MET B C 1
ATOM 13177 O O . MET B 1 641 ? -6.738 12.906 14.742 1 95.75 641 MET B O 1
ATOM 13181 N N . ARG B 1 642 ? -5.336 13.43 16.297 1 95.06 642 ARG B N 1
ATOM 13182 C CA . ARG B 1 642 ? -4.25 12.633 15.742 1 95.06 642 ARG B CA 1
ATOM 13183 C C . ARG B 1 642 ? -4.621 11.156 15.703 1 95.06 642 ARG B C 1
ATOM 13185 O O . ARG B 1 642 ? -4.477 10.508 14.664 1 95.06 642 ARG B O 1
ATOM 13192 N N . TYR B 1 643 ? -5.09 10.656 16.766 1 95.94 643 TYR B N 1
ATOM 13193 C CA . TYR B 1 643 ? -5.379 9.234 16.828 1 95.94 643 TYR B CA 1
ATOM 13194 C C . TYR B 1 643 ? -6.605 8.883 15.992 1 95.94 643 TYR B C 1
ATOM 13196 O O . TYR B 1 643 ? -6.703 7.781 15.461 1 95.94 643 TYR B O 1
ATOM 13204 N N . ASN B 1 644 ? -7.547 9.859 15.922 1 97.06 644 ASN B N 1
ATOM 13205 C CA . ASN B 1 644 ? -8.633 9.656 14.969 1 97.06 644 ASN B CA 1
ATOM 13206 C C . ASN B 1 644 ? -8.094 9.414 13.562 1 97.06 644 ASN B C 1
ATOM 13208 O O . ASN B 1 644 ? -8.555 8.5 12.867 1 97.06 644 ASN B O 1
ATOM 13212 N N . SER B 1 645 ? -7.137 10.18 13.195 1 95.88 645 SER B N 1
ATOM 13213 C CA . SER B 1 645 ? -6.535 10.062 11.867 1 95.88 645 SER B CA 1
ATOM 13214 C C . SER B 1 645 ? -5.766 8.75 11.719 1 95.88 645 SER B C 1
ATOM 13216 O O . SER B 1 645 ? -5.863 8.078 10.695 1 95.88 645 SER B O 1
ATOM 13218 N N . VAL B 1 646 ? -5.027 8.344 12.727 1 95.19 646 VAL B N 1
ATOM 13219 C CA . VAL B 1 646 ? -4.203 7.137 12.68 1 95.19 646 VAL B CA 1
ATOM 13220 C C . VAL B 1 646 ? -5.098 5.906 12.539 1 95.19 646 VAL B C 1
ATOM 13222 O O . VAL B 1 646 ? -4.781 4.984 11.781 1 95.19 646 VAL B O 1
ATOM 13225 N N . VAL B 1 647 ? -6.234 5.91 13.211 1 96.69 647 VAL B N 1
ATOM 13226 C CA . VAL B 1 647 ? -7.129 4.758 13.219 1 96.69 647 VAL B CA 1
ATOM 13227 C C . VAL B 1 647 ? -7.824 4.633 11.859 1 96.69 647 VAL B C 1
ATOM 13229 O O . VAL B 1 647 ? -7.977 3.527 11.336 1 96.69 647 VAL B O 1
ATOM 13232 N N . LEU B 1 648 ? -8.18 5.766 11.273 1 96.69 648 LEU B N 1
ATOM 13233 C CA . LEU B 1 648 ? -9.07 5.711 10.125 1 96.69 648 LEU B CA 1
ATOM 13234 C C . LEU B 1 648 ? -8.281 5.77 8.82 1 96.69 648 LEU B C 1
ATOM 13236 O O . LEU B 1 648 ? -8.789 5.383 7.766 1 96.69 648 LEU B O 1
ATOM 13240 N N . SER B 1 649 ? -7.078 6.266 8.859 1 95 649 SER B N 1
ATOM 13241 C CA . SER B 1 649 ? -6.289 6.355 7.633 1 95 649 SER B CA 1
ATOM 13242 C C . SER B 1 649 ? -5.594 5.031 7.324 1 95 649 SER B C 1
ATOM 13244 O O . SER B 1 649 ? -5.082 4.367 8.227 1 95 649 SER B O 1
ATOM 13246 N N . GLU B 1 650 ? -5.578 4.711 6.039 1 92 650 GLU B N 1
ATOM 13247 C CA . GLU B 1 650 ? -4.898 3.496 5.594 1 92 650 GLU B CA 1
ATOM 13248 C C . GLU B 1 650 ? -3.414 3.533 5.949 1 92 650 GLU B C 1
ATOM 13250 O O . GLU B 1 650 ? -2.871 2.557 6.469 1 92 650 GLU B O 1
ATOM 13255 N N . ASP B 1 651 ? -2.807 4.68 5.633 1 88.62 651 ASP B N 1
ATOM 13256 C CA . ASP B 1 651 ? -1.374 4.852 5.855 1 88.62 651 ASP B CA 1
ATOM 13257 C C . ASP B 1 651 ? -1.104 5.965 6.867 1 88.62 651 ASP B C 1
ATOM 13259 O O . ASP B 1 651 ? -1.163 7.148 6.523 1 88.62 651 ASP B O 1
ATOM 13263 N N . ALA B 1 652 ? -0.883 5.648 8.055 1 90.5 652 ALA B N 1
ATOM 13264 C CA . ALA B 1 652 ? -0.522 6.613 9.094 1 90.5 652 ALA B CA 1
ATOM 13265 C C . ALA B 1 652 ? 0.297 5.953 10.195 1 90.5 652 ALA B C 1
ATOM 13267 O O . ALA B 1 652 ? 0.06 4.793 10.547 1 90.5 652 ALA B O 1
ATOM 13268 N N . TRP B 1 653 ? 1.246 6.68 10.711 1 93.19 653 TRP B N 1
ATOM 13269 C CA . TRP B 1 653 ? 2.104 6.168 11.773 1 93.19 653 TRP B CA 1
ATOM 13270 C C . TRP B 1 653 ? 1.947 6.996 13.039 1 93.19 653 TRP B C 1
ATOM 13272 O O . TRP B 1 653 ? 1.75 8.211 12.977 1 93.19 653 TRP B O 1
ATOM 13282 N N . THR B 1 654 ? 2.029 6.488 14.195 1 93.19 654 THR B N 1
ATOM 13283 C CA . THR B 1 654 ? 1.929 7.18 15.477 1 93.19 654 THR B CA 1
ATOM 13284 C C . THR B 1 654 ? 3.246 7.863 15.828 1 93.19 654 THR B C 1
ATOM 13286 O O . THR B 1 654 ? 4.305 7.48 15.32 1 93.19 654 THR B O 1
ATOM 13289 N N . PRO B 1 655 ? 3.203 8.828 16.688 1 92.56 655 PRO B N 1
ATOM 13290 C CA . PRO B 1 655 ? 4.445 9.453 17.141 1 92.56 655 PRO B CA 1
ATOM 13291 C C . PRO B 1 655 ? 5.402 8.461 17.797 1 92.56 655 PRO B C 1
ATOM 13293 O O . PRO B 1 655 ? 6.621 8.578 17.625 1 92.56 655 PRO B O 1
ATOM 13296 N N . ASN B 1 656 ? 4.898 7.496 18.469 1 92.75 656 ASN B N 1
ATOM 13297 C CA . ASN B 1 656 ? 5.734 6.488 19.109 1 92.75 656 ASN B CA 1
ATOM 13298 C C . ASN B 1 656 ? 6.469 5.633 18.078 1 92.75 656 ASN B C 1
ATOM 13300 O O . ASN B 1 656 ? 7.633 5.281 18.281 1 92.75 656 ASN B O 1
ATOM 13304 N N . GLU B 1 657 ? 5.754 5.305 17.047 1 92.5 657 GLU B N 1
ATOM 13305 C CA . GLU B 1 657 ? 6.387 4.535 15.984 1 92.5 657 GLU B CA 1
ATOM 13306 C C . GLU B 1 657 ? 7.461 5.352 15.273 1 92.5 657 GLU B C 1
ATOM 13308 O O . GLU B 1 657 ? 8.516 4.824 14.922 1 92.5 657 GLU B O 1
ATOM 13313 N N . LEU B 1 658 ? 7.199 6.582 15.055 1 94.75 658 LEU B N 1
ATOM 13314 C CA . LEU B 1 658 ? 8.188 7.477 14.461 1 94.75 658 LEU B CA 1
ATOM 13315 C C . LEU B 1 658 ? 9.406 7.613 15.367 1 94.75 658 LEU B C 1
ATOM 13317 O O . LEU B 1 658 ? 10.539 7.566 14.891 1 94.75 658 LEU B O 1
ATOM 13321 N N . LEU B 1 659 ? 9.148 7.777 16.688 1 94.75 659 LEU B N 1
ATOM 13322 C CA . LEU B 1 659 ? 10.219 7.914 17.672 1 94.75 659 LEU B CA 1
ATOM 13323 C C . LEU B 1 659 ? 11.086 6.656 17.703 1 94.75 659 LEU B C 1
ATOM 13325 O O . LEU B 1 659 ? 12.312 6.742 17.766 1 94.75 659 LEU B O 1
ATOM 13329 N N . ALA B 1 660 ? 10.469 5.512 17.594 1 91.5 660 ALA B N 1
ATOM 13330 C CA . ALA B 1 660 ? 11.195 4.242 17.641 1 91.5 660 ALA B CA 1
ATOM 13331 C C . ALA B 1 660 ? 12.078 4.07 16.406 1 91.5 660 ALA B C 1
ATOM 13333 O O . ALA B 1 660 ? 13.141 3.443 16.484 1 91.5 660 ALA B O 1
ATOM 13334 N N . ALA B 1 661 ? 11.703 4.68 15.312 1 92.75 661 ALA B N 1
ATOM 13335 C CA . ALA B 1 661 ? 12.398 4.469 14.047 1 92.75 661 ALA B CA 1
ATOM 13336 C C . ALA B 1 661 ? 13.477 5.523 13.828 1 92.75 661 ALA B C 1
ATOM 13338 O O . ALA B 1 661 ? 14.367 5.348 12.992 1 92.75 661 ALA B O 1
ATOM 13339 N N . ILE B 1 662 ? 13.469 6.613 14.547 1 94.56 662 ILE B N 1
ATOM 13340 C CA . ILE B 1 662 ? 14.312 7.766 14.242 1 94.56 662 ILE B CA 1
ATOM 13341 C C . ILE B 1 662 ? 15.766 7.441 14.586 1 94.56 662 ILE B C 1
ATOM 13343 O O . ILE B 1 662 ? 16.688 7.988 13.969 1 94.56 662 ILE B O 1
ATOM 13347 N N . ASP B 1 663 ? 16.031 6.566 15.516 1 90.25 663 ASP B N 1
ATOM 13348 C CA . ASP B 1 663 ? 17.391 6.234 15.93 1 90.25 663 ASP B CA 1
ATOM 13349 C C . ASP B 1 663 ? 18.172 5.566 14.797 1 90.25 663 ASP B C 1
ATOM 13351 O O . ASP B 1 663 ? 19.391 5.699 14.711 1 90.25 663 ASP B O 1
ATOM 13355 N N . ASP B 1 664 ? 17.5 4.973 13.906 1 89.56 664 ASP B N 1
ATOM 13356 C CA . ASP B 1 664 ? 18.125 4.238 12.812 1 89.56 664 ASP B CA 1
ATOM 13357 C C . ASP B 1 664 ? 18.5 5.176 11.664 1 89.56 664 ASP B C 1
ATOM 13359 O O . ASP B 1 664 ? 19.234 4.785 10.758 1 89.56 664 ASP B O 1
ATOM 13363 N N . VAL B 1 665 ? 18.047 6.348 11.719 1 94.88 665 VAL B N 1
ATOM 13364 C CA . VAL B 1 665 ? 18.297 7.273 10.617 1 94.88 665 VAL B CA 1
ATOM 13365 C C . VAL B 1 665 ? 19.719 7.809 10.703 1 94.88 665 VAL B C 1
ATOM 13367 O O . VAL B 1 665 ? 20.125 8.359 11.727 1 94.88 665 VAL B O 1
ATOM 13370 N N . LYS B 1 666 ? 20.484 7.598 9.672 1 94.31 666 LYS B N 1
ATOM 13371 C CA . LYS B 1 666 ? 21.844 8.102 9.516 1 94.31 666 LYS B CA 1
ATOM 13372 C C . LYS B 1 666 ? 21.969 8.953 8.258 1 94.31 666 LYS B C 1
ATOM 13374 O O . LYS B 1 666 ? 21.047 9.016 7.445 1 94.31 666 LYS B O 1
ATOM 13379 N N . ILE B 1 667 ? 23.062 9.672 8.148 1 96.25 667 ILE B N 1
ATOM 13380 C CA . ILE B 1 667 ? 23.297 10.578 7.031 1 96.25 667 ILE B CA 1
ATOM 13381 C C . ILE B 1 667 ? 23.281 9.789 5.719 1 96.25 667 ILE B C 1
ATOM 13383 O O . ILE B 1 667 ? 22.672 10.227 4.738 1 96.25 667 ILE B O 1
ATOM 13387 N N . GLU B 1 668 ? 23.828 8.633 5.746 1 92.69 668 GLU B N 1
ATOM 13388 C CA . GLU B 1 668 ? 23.906 7.801 4.551 1 92.69 668 GLU B CA 1
ATOM 13389 C C . GLU B 1 668 ? 22.516 7.398 4.059 1 92.69 668 GLU B C 1
ATOM 13391 O O . GLU B 1 668 ? 22.281 7.34 2.854 1 92.69 668 GLU B O 1
ATOM 13396 N N . ASN B 1 669 ? 21.625 7.129 5.02 1 91.44 669 ASN B N 1
ATOM 13397 C CA . ASN B 1 669 ? 20.25 6.773 4.668 1 91.44 669 ASN B CA 1
ATOM 13398 C C . ASN B 1 669 ? 19.547 7.914 3.943 1 91.44 669 ASN B C 1
ATOM 13400 O O . ASN B 1 669 ? 18.812 7.68 2.984 1 91.44 669 ASN B O 1
ATOM 13404 N N . ILE B 1 670 ? 19.781 9.086 4.461 1 95.62 670 ILE B N 1
ATOM 13405 C CA . ILE B 1 670 ? 19.109 10.258 3.906 1 95.62 670 ILE B CA 1
ATOM 13406 C C . ILE B 1 670 ? 19.625 10.523 2.492 1 95.62 670 ILE B C 1
ATOM 13408 O O . ILE B 1 670 ? 18.844 10.758 1.574 1 95.62 670 ILE B O 1
ATOM 13412 N N . GLU B 1 671 ? 20.891 10.508 2.324 1 94.38 671 GLU B N 1
ATOM 13413 C CA . GLU B 1 671 ? 21.484 10.758 1.017 1 94.38 671 GLU B CA 1
ATOM 13414 C C . GLU B 1 671 ? 21.031 9.727 -0.01 1 94.38 671 GLU B C 1
ATOM 13416 O O . GLU B 1 671 ? 20.672 10.078 -1.136 1 94.38 671 GLU B O 1
ATOM 13421 N N . GLU B 1 672 ? 21.047 8.523 0.396 1 89.12 672 GLU B N 1
ATOM 13422 C CA . GLU B 1 672 ? 20.594 7.453 -0.484 1 89.12 672 GLU B CA 1
ATOM 13423 C C . GLU B 1 672 ? 19.109 7.625 -0.838 1 89.12 672 GLU B C 1
ATOM 13425 O O . GLU B 1 672 ? 18.719 7.449 -1.994 1 89.12 672 GLU B O 1
ATOM 13430 N N . PHE B 1 673 ? 18.406 7.914 0.096 1 90.94 673 PHE B N 1
ATOM 13431 C CA . PHE B 1 673 ? 16.953 8.055 -0.087 1 90.94 673 PHE B CA 1
ATOM 13432 C C . PHE B 1 673 ? 16.641 9.203 -1.038 1 90.94 673 PHE B C 1
ATOM 13434 O O . PHE B 1 673 ? 15.781 9.078 -1.906 1 90.94 673 PHE B O 1
ATOM 13441 N N . ILE B 1 674 ? 17.219 10.297 -0.8 1 91.62 674 ILE B N 1
ATOM 13442 C CA . ILE B 1 674 ? 16.922 11.477 -1.612 1 91.62 674 ILE B CA 1
ATOM 13443 C C . ILE B 1 674 ? 17.266 11.188 -3.072 1 91.62 674 ILE B C 1
ATOM 13445 O O . ILE B 1 674 ? 16.547 11.609 -3.98 1 91.62 674 ILE B O 1
ATOM 13449 N N . GLU B 1 675 ? 18.359 10.516 -3.266 1 88.69 675 GLU B N 1
ATOM 13450 C CA . GLU B 1 675 ? 18.719 10.133 -4.625 1 88.69 675 GLU B CA 1
ATOM 13451 C C . GLU B 1 675 ? 17.656 9.242 -5.262 1 88.69 675 GLU B C 1
ATOM 13453 O O . GLU B 1 675 ? 17.281 9.445 -6.414 1 88.69 675 GLU B O 1
ATOM 13458 N N . LYS B 1 676 ? 17.219 8.336 -4.516 1 85.69 676 LYS B N 1
ATOM 13459 C CA . LYS B 1 676 ? 16.172 7.441 -5.004 1 85.69 676 LYS B CA 1
ATOM 13460 C C . LYS B 1 676 ? 14.867 8.195 -5.23 1 85.69 676 LYS B C 1
ATOM 13462 O O . LYS B 1 676 ? 14.188 7.977 -6.234 1 85.69 676 LYS B O 1
ATOM 13467 N N . PHE B 1 677 ? 14.492 9.039 -4.312 1 92 677 PHE B N 1
ATOM 13468 C CA . PHE B 1 677 ? 13.266 9.82 -4.379 1 92 677 PHE B CA 1
ATOM 13469 C C . PHE B 1 677 ? 13.242 10.703 -5.625 1 92 677 PHE B C 1
ATOM 13471 O O . PHE B 1 677 ? 12.25 10.734 -6.355 1 92 677 PHE B O 1
ATOM 13478 N N . LEU B 1 678 ? 14.359 11.375 -5.848 1 91.06 678 LEU B N 1
ATOM 13479 C CA . LEU B 1 678 ? 14.438 12.328 -6.953 1 91.06 678 LEU B CA 1
ATOM 13480 C C . LEU B 1 678 ? 14.531 11.594 -8.289 1 91.06 678 LEU B C 1
ATOM 13482 O O . LEU B 1 678 ? 14.32 12.195 -9.344 1 91.06 678 LEU B O 1
ATOM 13486 N N . SER B 1 679 ? 14.805 10.266 -8.234 1 88.56 679 SER B N 1
ATOM 13487 C CA . SER B 1 679 ? 14.891 9.477 -9.461 1 88.56 679 SER B CA 1
ATOM 13488 C C . SER B 1 679 ? 13.578 8.758 -9.75 1 88.56 679 SER B C 1
ATOM 13490 O O . SER B 1 679 ? 13.438 8.094 -10.773 1 88.56 679 SER B O 1
ATOM 13492 N N . GLN B 1 680 ? 12.672 8.836 -8.844 1 89 680 GLN B N 1
ATOM 13493 C CA . GLN B 1 680 ? 11.367 8.211 -9.031 1 89 680 GLN B CA 1
ATOM 13494 C C . GLN B 1 680 ? 10.258 9.039 -8.383 1 89 680 GLN B C 1
ATOM 13496 O O . GLN B 1 680 ? 9.727 8.664 -7.34 1 89 680 GLN B O 1
ATOM 13501 N N . MET B 1 681 ? 9.906 10.047 -8.969 1 92.69 681 MET B N 1
ATOM 13502 C CA . MET B 1 681 ? 8.906 10.961 -8.422 1 92.69 681 MET B CA 1
ATOM 13503 C C . MET B 1 681 ? 8.086 11.602 -9.531 1 92.69 681 MET B C 1
ATOM 13505 O O . MET B 1 681 ? 8.398 11.445 -10.711 1 92.69 681 MET B O 1
ATOM 13509 N N . PHE B 1 682 ? 6.98 12.156 -9.188 1 94 682 PHE B N 1
ATOM 13510 C CA . PHE B 1 682 ? 6.109 12.938 -10.055 1 94 682 PHE B CA 1
ATOM 13511 C C . PHE B 1 682 ? 5.84 14.312 -9.445 1 94 682 PHE B C 1
ATOM 13513 O O . PHE B 1 682 ? 5.648 14.438 -8.234 1 94 682 PHE B O 1
ATOM 13520 N N . MET B 1 683 ? 5.855 15.367 -10.289 1 95.94 683 MET B N 1
ATOM 13521 C CA . MET B 1 683 ? 5.621 16.719 -9.805 1 95.94 683 MET B CA 1
ATOM 13522 C C . MET B 1 683 ? 4.297 17.266 -10.328 1 95.94 683 MET B C 1
ATOM 13524 O O . MET B 1 683 ? 3.992 17.141 -11.516 1 95.94 683 MET B O 1
ATOM 13528 N N . GLU B 1 684 ? 3.533 17.797 -9.445 1 95.56 684 GLU B N 1
ATOM 13529 C CA . GLU B 1 684 ? 2.35 18.562 -9.812 1 95.56 684 GLU B CA 1
ATOM 13530 C C . GLU B 1 684 ? 2.447 20 -9.312 1 95.56 684 GLU B C 1
ATOM 13532 O O . GLU B 1 684 ? 2.695 20.234 -8.125 1 95.56 684 GLU B O 1
ATOM 13537 N N . SER B 1 685 ? 2.295 20.953 -10.211 1 97.25 685 SER B N 1
ATOM 13538 C CA . SER B 1 685 ? 2.566 22.344 -9.859 1 97.25 685 SER B CA 1
ATOM 13539 C C . SER B 1 685 ? 1.393 23.25 -10.219 1 97.25 685 SER B C 1
ATOM 13541 O O . SER B 1 685 ? 0.564 22.891 -11.062 1 97.25 685 SER B O 1
ATOM 13543 N N . LEU B 1 686 ? 1.286 24.328 -9.531 1 98.12 686 LEU B N 1
ATOM 13544 C CA . LEU B 1 686 ? 0.369 25.438 -9.805 1 98.12 686 LEU B CA 1
ATOM 13545 C C . LEU B 1 686 ? 1.128 26.75 -9.953 1 98.12 686 LEU B C 1
ATOM 13547 O O . LEU B 1 686 ? 1.933 27.109 -9.094 1 98.12 686 LEU B O 1
ATOM 13551 N N . VAL B 1 687 ? 0.995 27.375 -11.062 1 98.06 687 VAL B N 1
ATOM 13552 C CA . VAL B 1 687 ? 1.518 28.719 -11.297 1 98.06 687 VAL B CA 1
ATOM 13553 C C . VAL B 1 687 ? 0.362 29.703 -11.445 1 98.06 687 VAL B C 1
ATOM 13555 O O . VAL B 1 687 ? -0.447 29.594 -12.367 1 98.06 687 VAL B O 1
ATOM 13558 N N . TYR B 1 688 ? 0.28 30.625 -10.523 1 97.75 688 TYR B N 1
ATOM 13559 C CA . TYR B 1 688 ? -0.844 31.562 -10.492 1 97.75 688 TYR B CA 1
ATOM 13560 C C . TYR B 1 688 ? -0.381 32.969 -10.125 1 97.75 688 TYR B C 1
ATOM 13562 O O . TYR B 1 688 ? 0.494 33.125 -9.266 1 97.75 688 TYR B O 1
ATOM 13570 N N . GLY B 1 689 ? -0.938 34 -10.734 1 96.81 689 GLY B N 1
ATOM 13571 C CA . GLY B 1 689 ? -0.669 35.375 -10.375 1 96.81 689 GLY B CA 1
ATOM 13572 C C . GLY B 1 689 ? -0.325 36.25 -11.57 1 96.81 689 GLY B C 1
ATOM 13573 O O . GLY B 1 689 ? -0.899 36.094 -12.648 1 96.81 689 GLY B O 1
ATOM 13574 N N . ASN B 1 690 ? 0.545 37.281 -11.352 1 96 690 ASN B N 1
ATOM 13575 C CA . ASN B 1 690 ? 1.001 38.188 -12.406 1 96 690 ASN B CA 1
ATOM 13576 C C . ASN B 1 690 ? 2.088 37.531 -13.258 1 96 690 ASN B C 1
ATOM 13578 O O . ASN B 1 690 ? 3.23 38 -13.273 1 96 690 ASN B O 1
ATOM 13582 N N . ILE B 1 691 ? 1.681 36.562 -13.938 1 95.75 691 ILE B N 1
ATOM 13583 C CA . ILE B 1 691 ? 2.568 35.781 -14.797 1 95.75 691 ILE B CA 1
ATOM 13584 C C . ILE B 1 691 ? 1.819 35.344 -16.062 1 95.75 691 ILE B C 1
ATOM 13586 O O . ILE B 1 691 ? 0.651 34.969 -15.984 1 95.75 691 ILE B O 1
ATOM 13590 N N . ASP B 1 692 ? 2.449 35.469 -17.141 1 94.25 692 ASP B N 1
ATOM 13591 C CA . ASP B 1 692 ? 1.827 35 -18.375 1 94.25 692 ASP B CA 1
ATOM 13592 C C . ASP B 1 692 ? 2.291 33.594 -18.734 1 94.25 692 ASP B C 1
ATOM 13594 O O . ASP B 1 692 ? 3.145 33.031 -18.062 1 94.25 692 ASP B O 1
ATOM 13598 N N . LYS B 1 693 ? 1.727 33 -19.734 1 94.44 693 LYS B N 1
ATOM 13599 C CA . LYS B 1 693 ? 1.953 31.625 -20.109 1 94.44 693 LYS B CA 1
ATOM 13600 C C . LYS B 1 693 ? 3.412 31.375 -20.484 1 94.44 693 LYS B C 1
ATOM 13602 O O . LYS B 1 693 ? 4.023 30.406 -20.031 1 94.44 693 LYS B O 1
ATOM 13607 N N . PRO B 1 694 ? 4.094 32.188 -21.266 1 94.5 694 PRO B N 1
ATOM 13608 C CA . PRO B 1 694 ? 5.5 31.953 -21.609 1 94.5 694 PRO B CA 1
ATOM 13609 C C . PRO B 1 694 ? 6.402 31.938 -20.375 1 94.5 694 PRO B C 1
ATOM 13611 O O . PRO B 1 694 ? 7.293 31.078 -20.281 1 94.5 694 PRO B O 1
ATOM 13614 N N . LYS B 1 695 ? 6.168 32.844 -19.531 1 94.62 695 LYS B N 1
ATOM 13615 C CA . LYS B 1 695 ? 6.977 32.875 -18.312 1 94.62 695 LYS B CA 1
ATOM 13616 C C . LYS B 1 695 ? 6.707 31.641 -17.453 1 94.62 695 LYS B C 1
ATOM 13618 O O . LYS B 1 695 ? 7.617 31.125 -16.797 1 94.62 695 LYS B O 1
ATOM 13623 N N . ALA B 1 696 ? 5.461 31.266 -17.406 1 96.5 696 ALA B N 1
ATOM 13624 C CA . ALA B 1 696 ? 5.125 30.047 -16.688 1 96.5 696 ALA B CA 1
ATOM 13625 C C . ALA B 1 696 ? 5.867 28.844 -17.266 1 96.5 696 ALA B C 1
ATOM 13627 O O . ALA B 1 696 ? 6.371 28 -16.531 1 96.5 696 ALA B O 1
ATOM 13628 N N . LEU B 1 697 ? 5.949 28.75 -18.531 1 96.75 697 LEU B N 1
ATOM 13629 C CA . LEU B 1 697 ? 6.637 27.656 -19.203 1 96.75 697 LEU B CA 1
ATOM 13630 C C . LEU B 1 697 ? 8.141 27.719 -18.938 1 96.75 697 LEU B C 1
ATOM 13632 O O . LEU B 1 697 ? 8.797 26.672 -18.844 1 96.75 697 LEU B O 1
ATOM 13636 N N . GLU B 1 698 ? 8.609 28.891 -18.812 1 96.06 698 GLU B N 1
ATOM 13637 C CA . GLU B 1 698 ? 10.008 29.047 -18.438 1 96.06 698 GLU B CA 1
ATOM 13638 C C . GLU B 1 698 ? 10.273 28.453 -17.047 1 96.06 698 GLU B C 1
ATOM 13640 O O . GLU B 1 698 ? 11.281 27.781 -16.844 1 96.06 698 GLU B O 1
ATOM 13645 N N . LEU B 1 699 ? 9.383 28.719 -16.156 1 96.31 699 LEU B N 1
ATOM 13646 C CA . LEU B 1 699 ? 9.5 28.156 -14.812 1 96.31 699 LEU B CA 1
ATOM 13647 C C . LEU B 1 699 ? 9.469 26.625 -14.867 1 96.31 699 LEU B C 1
ATOM 13649 O O . LEU B 1 699 ? 10.211 25.969 -14.141 1 96.31 699 LEU B O 1
ATOM 13653 N N . ILE B 1 700 ? 8.617 26.078 -15.695 1 95.06 700 ILE B N 1
ATOM 13654 C CA . ILE B 1 700 ? 8.477 24.641 -15.859 1 95.06 700 ILE B CA 1
ATOM 13655 C C . ILE B 1 700 ? 9.789 24.047 -16.359 1 95.06 700 ILE B C 1
ATOM 13657 O O . ILE B 1 700 ? 10.188 22.969 -15.938 1 95.06 700 ILE B O 1
ATOM 13661 N N . GLN B 1 701 ? 10.445 24.688 -17.219 1 94.94 701 GLN B N 1
ATOM 13662 C CA . GLN B 1 701 ? 11.719 24.203 -17.75 1 94.94 701 GLN B CA 1
ATOM 13663 C C . GLN B 1 701 ? 12.781 24.156 -16.641 1 94.94 701 GLN B C 1
ATOM 13665 O O . GLN B 1 701 ? 13.586 23.234 -16.594 1 94.94 701 GLN B O 1
ATOM 13670 N N . ILE B 1 702 ? 12.711 25.172 -15.852 1 94.62 702 ILE B N 1
ATOM 13671 C CA . ILE B 1 702 ? 13.625 25.188 -14.719 1 94.62 702 ILE B CA 1
ATOM 13672 C C . ILE B 1 702 ? 13.383 23.969 -13.828 1 94.62 702 ILE B C 1
ATOM 13674 O O . ILE B 1 702 ? 14.336 23.391 -13.297 1 94.62 702 ILE B O 1
ATOM 13678 N N . LEU B 1 703 ? 12.164 23.562 -13.719 1 94.06 703 LEU B N 1
ATOM 13679 C CA . LEU B 1 703 ? 11.758 22.469 -12.836 1 94.06 703 LEU B CA 1
ATOM 13680 C C . LEU B 1 703 ? 12.047 21.109 -13.469 1 94.06 703 LEU B C 1
ATOM 13682 O O . LEU B 1 703 ? 12.477 20.188 -12.781 1 94.06 703 LEU B O 1
ATOM 13686 N N . GLU B 1 704 ? 11.805 20.969 -14.727 1 93.31 704 GLU B N 1
ATOM 13687 C CA . GLU B 1 704 ? 11.758 19.656 -15.359 1 93.31 704 GLU B CA 1
ATOM 13688 C C . GLU B 1 704 ? 13.125 19.25 -15.914 1 93.31 704 GLU B C 1
ATOM 13690 O O . GLU B 1 704 ? 13.539 18.094 -15.805 1 93.31 704 GLU B O 1
ATOM 13695 N N . LYS B 1 705 ? 13.883 20.125 -16.5 1 91.38 705 LYS B N 1
ATOM 13696 C CA . LYS B 1 705 ? 15.102 19.844 -17.25 1 91.38 705 LYS B CA 1
ATOM 13697 C C . LYS B 1 705 ? 16.141 19.141 -16.391 1 91.38 705 LYS B C 1
ATOM 13699 O O . LYS B 1 705 ? 16.781 18.188 -16.828 1 91.38 705 LYS B O 1
ATOM 13704 N N . PRO B 1 706 ? 16.297 19.594 -15.18 1 90.81 706 PRO B N 1
ATOM 13705 C CA . PRO B 1 706 ? 17.344 18.969 -14.367 1 90.81 706 PRO B CA 1
ATOM 13706 C C . PRO B 1 706 ? 17.062 17.5 -14.062 1 90.81 706 PRO B C 1
ATOM 13708 O O . PRO B 1 706 ? 17.984 16.734 -13.781 1 90.81 706 PRO B O 1
ATOM 13711 N N . PHE B 1 707 ? 15.867 17.031 -14.148 1 88.69 707 PHE B N 1
ATOM 13712 C CA . PHE B 1 707 ? 15.508 15.672 -13.734 1 88.69 707 PHE B CA 1
ATOM 13713 C C . PHE B 1 707 ? 15.383 14.75 -14.945 1 88.69 707 PHE B C 1
ATOM 13715 O O . PHE B 1 707 ? 15.508 13.531 -14.812 1 88.69 707 PHE B O 1
ATOM 13722 N N . LEU B 1 708 ? 14.953 15.141 -16.172 1 81.31 708 LEU B N 1
ATOM 13723 C CA . LEU B 1 708 ? 14.75 14.344 -17.375 1 81.31 708 LEU B CA 1
ATOM 13724 C C . LEU B 1 708 ? 16.047 13.656 -17.797 1 81.31 708 LEU B C 1
ATOM 13726 O O . LEU B 1 708 ? 16.016 12.539 -18.312 1 81.31 708 LEU B O 1
ATOM 13730 N N . GLY B 1 709 ? 17.188 14.086 -17.422 1 71.88 709 GLY B N 1
ATOM 13731 C CA . GLY B 1 709 ? 18.453 13.562 -17.906 1 71.88 709 GLY B CA 1
ATOM 13732 C C . GLY B 1 709 ? 19.234 12.828 -16.844 1 71.88 709 GLY B C 1
ATOM 13733 O O . GLY B 1 709 ? 20.375 12.406 -17.078 1 71.88 709 GLY B O 1
ATOM 13734 N N . ARG B 1 710 ? 18.484 12.492 -15.883 1 75.5 710 ARG B N 1
ATOM 13735 C CA . ARG B 1 710 ? 19.203 11.844 -14.797 1 75.5 710 ARG B CA 1
ATOM 13736 C C . ARG B 1 710 ? 19.266 10.328 -15 1 75.5 710 ARG B C 1
ATOM 13738 O O . ARG B 1 710 ? 18.281 9.711 -15.398 1 75.5 710 ARG B O 1
ATOM 13745 N N . ASP B 1 711 ? 20.344 9.82 -14.891 1 71.56 711 ASP B N 1
ATOM 13746 C CA . ASP B 1 711 ? 20.562 8.383 -15.023 1 71.56 711 ASP B CA 1
ATOM 13747 C C . ASP B 1 711 ? 19.75 7.613 -13.977 1 71.56 711 ASP B C 1
ATOM 13749 O O . ASP B 1 711 ? 19.797 7.941 -12.789 1 71.56 711 ASP B O 1
ATOM 13753 N N . GLY B 1 712 ? 18.859 6.773 -14.523 1 75.31 712 GLY B N 1
ATOM 13754 C CA . GLY B 1 712 ? 18.141 5.91 -13.609 1 75.31 712 GLY B CA 1
ATOM 13755 C C . GLY B 1 712 ? 16.75 6.414 -13.281 1 75.31 712 GLY B C 1
ATOM 13756 O O . GLY B 1 712 ? 16.062 5.863 -12.414 1 75.31 712 GLY B O 1
ATOM 13757 N N . PHE B 1 713 ? 16.469 7.504 -13.898 1 84.19 713 PHE B N 1
ATOM 13758 C CA . PHE B 1 713 ? 15.125 8.008 -13.625 1 84.19 713 PHE B CA 1
ATOM 13759 C C . PHE B 1 713 ? 14.07 7.027 -14.133 1 84.19 713 PHE B C 1
ATOM 13761 O O . PHE B 1 713 ? 14.195 6.5 -15.242 1 84.19 713 PHE B O 1
ATOM 13768 N N . ARG B 1 714 ? 13.141 6.812 -13.32 1 86 714 ARG B N 1
ATOM 13769 C CA . ARG B 1 714 ? 12.031 5.941 -13.672 1 86 714 ARG B CA 1
ATOM 13770 C C . ARG B 1 714 ? 10.695 6.633 -13.43 1 86 714 ARG B C 1
ATOM 13772 O O . ARG B 1 714 ? 10.445 7.141 -12.328 1 86 714 ARG B O 1
ATOM 13779 N N . ARG B 1 715 ? 9.875 6.551 -14.391 1 86.44 715 ARG B N 1
ATOM 13780 C CA . ARG B 1 715 ? 8.562 7.172 -14.25 1 86.44 715 ARG B CA 1
ATOM 13781 C C . ARG B 1 715 ? 7.695 6.398 -13.266 1 86.44 715 ARG B C 1
ATOM 13783 O O . ARG B 1 715 ? 7.836 5.18 -13.133 1 86.44 715 ARG B O 1
ATOM 13790 N N . LEU B 1 716 ? 6.852 7.055 -12.578 1 89.25 716 LEU B N 1
ATOM 13791 C CA . LEU B 1 716 ? 5.855 6.414 -11.727 1 89.25 716 LEU B CA 1
ATOM 13792 C C . LEU B 1 716 ? 4.672 5.914 -12.547 1 89.25 716 LEU B C 1
ATOM 13794 O O . LEU B 1 716 ? 4.164 6.633 -13.406 1 89.25 716 LEU B O 1
ATOM 13798 N N . LEU B 1 717 ? 4.34 4.715 -12.289 1 88.75 717 LEU B N 1
ATOM 13799 C CA . LEU B 1 717 ? 3.15 4.176 -12.938 1 88.75 717 LEU B CA 1
ATOM 13800 C C . LEU B 1 717 ? 1.881 4.672 -12.25 1 88.75 717 LEU B C 1
ATOM 13802 O O . LEU B 1 717 ? 1.91 5.039 -11.078 1 88.75 717 LEU B O 1
ATOM 13806 N N . PRO B 1 718 ? 0.743 4.68 -12.961 1 87.38 718 PRO B N 1
ATOM 13807 C CA . PRO B 1 718 ? -0.509 5.199 -12.398 1 87.38 718 PRO B CA 1
ATOM 13808 C C . PRO B 1 718 ? -0.889 4.535 -11.078 1 87.38 718 PRO B C 1
ATOM 13810 O O . PRO B 1 718 ? -1.351 5.207 -10.156 1 87.38 718 PRO B O 1
ATOM 13813 N N . ARG B 1 719 ? -0.695 3.305 -10.938 1 88.56 719 ARG B N 1
ATOM 13814 C CA . ARG B 1 719 ? -1.066 2.584 -9.719 1 88.56 719 ARG B CA 1
ATOM 13815 C C . ARG B 1 719 ? -0.203 3.02 -8.539 1 88.56 719 ARG B C 1
ATOM 13817 O O . ARG B 1 719 ? -0.617 2.9 -7.387 1 88.56 719 ARG B O 1
ATOM 13824 N N . GLN B 1 720 ? 1.021 3.502 -8.805 1 88.31 720 GLN B N 1
ATOM 13825 C CA . GLN B 1 720 ? 1.92 3.975 -7.762 1 88.31 720 GLN B CA 1
ATOM 13826 C C . GLN B 1 720 ? 1.525 5.371 -7.285 1 88.31 720 GLN B C 1
ATOM 13828 O O . GLN B 1 720 ? 1.983 5.828 -6.238 1 88.31 720 GLN B O 1
ATOM 13833 N N . MET B 1 721 ? 0.658 6.055 -8.062 1 88.56 721 MET B N 1
ATOM 13834 C CA . MET B 1 721 ? 0.293 7.438 -7.77 1 88.56 721 MET B CA 1
ATOM 13835 C C . MET B 1 721 ? -1.023 7.504 -7.004 1 88.56 721 MET B C 1
ATOM 13837 O O . MET B 1 721 ? -1.487 8.586 -6.648 1 88.56 721 MET B O 1
ATOM 13841 N N . VAL B 1 722 ? -1.589 6.316 -6.723 1 88.25 722 VAL B N 1
ATOM 13842 C CA . VAL B 1 722 ? -2.861 6.27 -6.008 1 88.25 722 VAL B CA 1
ATOM 13843 C C . VAL B 1 722 ? -2.656 6.688 -4.555 1 88.25 722 VAL B C 1
ATOM 13845 O O . VAL B 1 722 ? -1.689 6.27 -3.912 1 88.25 722 VAL B O 1
ATOM 13848 N N . ARG B 1 723 ? -3.564 7.523 -4.031 1 89.81 723 ARG B N 1
ATOM 13849 C CA . ARG B 1 723 ? -3.463 8.039 -2.672 1 89.81 723 ARG B CA 1
ATOM 13850 C C . ARG B 1 723 ? -4.074 7.07 -1.669 1 89.81 723 ARG B C 1
ATOM 13852 O O . ARG B 1 723 ? -4.703 6.082 -2.059 1 89.81 723 ARG B O 1
ATOM 13859 N N . SER B 1 724 ? -3.889 7.34 -0.404 1 91.94 724 SER B N 1
ATOM 13860 C CA . SER B 1 724 ? -4.344 6.484 0.69 1 91.94 724 SER B CA 1
ATOM 13861 C C . SER B 1 724 ? -5.863 6.496 0.803 1 91.94 724 SER B C 1
ATOM 13863 O O . SER B 1 724 ? -6.508 7.504 0.505 1 91.94 724 SER B O 1
ATOM 13865 N N . ARG B 1 725 ? -6.414 5.414 1.271 1 95.31 725 ARG B N 1
ATOM 13866 C CA . ARG B 1 725 ? -7.852 5.25 1.483 1 95.31 725 ARG B CA 1
ATOM 13867 C C . ARG B 1 725 ? -8.211 5.418 2.957 1 95.31 725 ARG B C 1
ATOM 13869 O O . ARG B 1 725 ? -7.324 5.57 3.803 1 95.31 725 ARG B O 1
ATOM 13876 N N . GLU B 1 726 ? -9.484 5.523 3.223 1 97.12 726 GLU B N 1
ATOM 13877 C CA . GLU B 1 726 ? -9.984 5.582 4.594 1 97.12 726 GLU B CA 1
ATOM 13878 C C . GLU B 1 726 ? -10.695 4.285 4.977 1 97.12 726 GLU B C 1
ATOM 13880 O O . GLU B 1 726 ? -11.359 3.664 4.141 1 97.12 726 GLU B O 1
ATOM 13885 N N . VAL B 1 727 ? -10.57 3.848 6.211 1 97.62 727 VAL B N 1
ATOM 13886 C CA . VAL B 1 727 ? -11.25 2.67 6.742 1 97.62 727 VAL B CA 1
ATOM 13887 C C . VAL B 1 727 ? -12.758 2.91 6.785 1 97.62 727 VAL B C 1
ATOM 13889 O O . VAL B 1 727 ? -13.203 3.982 7.195 1 97.62 727 VAL B O 1
ATOM 13892 N N . ARG B 1 728 ? -13.531 2.062 6.344 1 97.5 728 ARG B N 1
ATOM 13893 C CA . ARG B 1 728 ? -14.984 2.17 6.387 1 97.5 728 ARG B CA 1
ATOM 13894 C C . ARG B 1 728 ? -15.555 1.378 7.559 1 97.5 728 ARG B C 1
ATOM 13896 O O . ARG B 1 728 ? -15.414 0.155 7.617 1 97.5 728 ARG B O 1
ATOM 13903 N N . LEU B 1 729 ? -16.188 2.07 8.438 1 97.12 729 LEU B N 1
ATOM 13904 C CA . LEU B 1 729 ? -16.891 1.393 9.523 1 97.12 729 LEU B CA 1
ATOM 13905 C C . LEU B 1 729 ? -18.109 0.653 9 1 97.12 729 LEU B C 1
ATOM 13907 O O . LEU B 1 729 ? -18.703 1.041 7.984 1 97.12 729 LEU B O 1
ATOM 13911 N N . GLU B 1 730 ? -18.531 -0.388 9.688 1 94.75 730 GLU B N 1
ATOM 13912 C CA . GLU B 1 730 ? -19.719 -1.146 9.305 1 94.75 730 GLU B CA 1
ATOM 13913 C C . GLU B 1 730 ? -21 -0.378 9.641 1 94.75 730 GLU B C 1
ATOM 13915 O O . GLU B 1 730 ? -20.969 0.533 10.469 1 94.75 730 GLU B O 1
ATOM 13920 N N . ASP B 1 731 ? -22.078 -0.715 9 1 94.5 731 ASP B N 1
ATOM 13921 C CA . ASP B 1 731 ? -23.375 -0.091 9.305 1 94.5 731 ASP B CA 1
ATOM 13922 C C . ASP B 1 731 ? -23.75 -0.292 10.773 1 94.5 731 ASP B C 1
ATOM 13924 O O . ASP B 1 731 ? -23.656 -1.405 11.297 1 94.5 731 ASP B O 1
ATOM 13928 N N . ARG B 1 732 ? -24.078 0.79 11.516 1 94.06 732 ARG B N 1
ATOM 13929 C CA . ARG B 1 732 ? -24.531 0.818 12.898 1 94.06 732 ARG B CA 1
ATOM 13930 C C . ARG B 1 732 ? -23.375 0.491 13.852 1 94.06 732 ARG B C 1
ATOM 13932 O O . ARG B 1 732 ? -23.609 0.139 15.016 1 94.06 732 ARG B O 1
ATOM 13939 N N . GLU B 1 733 ? -22.156 0.615 13.273 1 94.81 733 GLU B N 1
ATOM 13940 C CA . GLU B 1 733 ? -21 0.304 14.117 1 94.81 733 GLU B CA 1
ATOM 13941 C C . GLU B 1 733 ? -20.625 1.497 14.984 1 94.81 733 GLU B C 1
ATOM 13943 O O . GLU B 1 733 ? -20.656 2.643 14.531 1 94.81 733 GLU B O 1
ATOM 13948 N N . SER B 1 734 ? -20.328 1.284 16.25 1 96.12 734 SER B N 1
ATOM 13949 C CA . SER B 1 734 ? -19.75 2.236 17.188 1 96.12 734 SER B CA 1
ATOM 13950 C C . SER B 1 734 ? -18.422 1.725 17.734 1 96.12 734 SER B C 1
ATOM 13952 O O . SER B 1 734 ? -18.391 0.747 18.484 1 96.12 734 SER B O 1
ATOM 13954 N N . ALA B 1 735 ? -17.359 2.348 17.297 1 96.88 735 ALA B N 1
ATOM 13955 C CA . ALA B 1 735 ? -16.031 1.961 17.75 1 96.88 735 ALA B CA 1
ATOM 13956 C C . ALA B 1 735 ? -15.469 2.98 18.734 1 96.88 735 ALA B C 1
ATOM 13958 O O . ALA B 1 735 ? -15.836 4.156 18.703 1 96.88 735 ALA B O 1
ATOM 13959 N N . LEU B 1 736 ? -14.602 2.566 19.656 1 97.44 736 LEU B N 1
ATOM 13960 C CA . LEU B 1 736 ? -14.008 3.418 20.688 1 97.44 736 LEU B CA 1
ATOM 13961 C C . LEU B 1 736 ? -12.516 3.148 20.812 1 97.44 736 LEU B C 1
ATOM 13963 O O . LEU B 1 736 ? -12.102 2 20.984 1 97.44 736 LEU B O 1
ATOM 13967 N N . PHE B 1 737 ? -11.719 4.125 20.641 1 97.44 737 PHE B N 1
ATOM 13968 C CA . PHE B 1 737 ? -10.289 4.082 20.922 1 97.44 737 PHE B CA 1
ATOM 13969 C C . PHE B 1 737 ? -9.961 4.918 22.156 1 97.44 737 PHE B C 1
ATOM 13971 O O . PHE B 1 737 ? -10.336 6.09 22.234 1 97.44 737 PHE B O 1
ATOM 13978 N N . GLU B 1 738 ? -9.219 4.398 23.047 1 96.19 738 GLU B N 1
ATOM 13979 C CA . GLU B 1 738 ? -8.898 5.09 24.297 1 96.19 738 GLU B CA 1
ATOM 13980 C C . GLU B 1 738 ? -7.387 5.242 24.453 1 96.19 738 GLU B C 1
ATOM 13982 O O . GLU B 1 738 ? -6.625 4.332 24.125 1 96.19 738 GLU B O 1
ATOM 13987 N N . THR B 1 739 ? -6.992 6.406 24.859 1 94.06 739 THR B N 1
ATOM 13988 C CA . THR B 1 739 ? -5.605 6.691 25.219 1 94.06 739 THR B CA 1
ATOM 13989 C C . THR B 1 739 ? -5.543 7.648 26.406 1 94.06 739 THR B C 1
ATOM 13991 O O . THR B 1 739 ? -6.578 8.086 26.922 1 94.06 739 THR B O 1
ATOM 13994 N N . THR B 1 740 ? -4.348 7.922 26.938 1 92.94 740 THR B N 1
ATOM 13995 C CA . THR B 1 740 ? -4.219 8.734 28.141 1 92.94 740 THR B CA 1
ATOM 13996 C C . THR B 1 740 ? -3.299 9.93 27.891 1 92.94 740 THR B C 1
ATOM 13998 O O . THR B 1 740 ? -2.545 9.945 26.922 1 92.94 740 THR B O 1
ATOM 14001 N N . SER B 1 741 ? -3.527 10.984 28.656 1 90.88 741 SER B N 1
ATOM 14002 C CA . SER B 1 741 ? -2.639 12.141 28.719 1 90.88 741 SER B CA 1
ATOM 14003 C C . SER B 1 741 ? -2.102 12.352 30.141 1 90.88 741 SER B C 1
ATOM 14005 O O . SER B 1 741 ? -2.873 12.422 31.094 1 90.88 741 SER B O 1
ATOM 14007 N N . ASP B 1 742 ? -0.831 12.578 30.312 1 89.19 742 ASP B N 1
ATOM 14008 C CA . ASP B 1 742 ? -0.203 12.672 31.625 1 89.19 742 ASP B CA 1
ATOM 14009 C C . ASP B 1 742 ? 0.178 14.109 31.953 1 89.19 742 ASP B C 1
ATOM 14011 O O . ASP B 1 742 ? 0.742 14.383 33 1 89.19 742 ASP B O 1
ATOM 14015 N N . HIS B 1 743 ? -0.226 15.062 31.156 1 87.25 743 HIS B N 1
ATOM 14016 C CA . HIS B 1 743 ? 0.315 16.406 31.359 1 87.25 743 HIS B CA 1
ATOM 14017 C C . HIS B 1 743 ? -0.801 17.422 31.5 1 87.25 743 HIS B C 1
ATOM 14019 O O . HIS B 1 743 ? -0.565 18.547 31.969 1 87.25 743 HIS B O 1
ATOM 14025 N N . HIS B 1 744 ? -1.932 17.062 31.094 1 87.88 744 HIS B N 1
ATOM 14026 C CA . HIS B 1 744 ? -3.066 17.984 31.188 1 87.88 744 HIS B CA 1
ATOM 14027 C C . HIS B 1 744 ? -4.141 17.422 32.125 1 87.88 744 HIS B C 1
ATOM 14029 O O . HIS B 1 744 ? -4.391 16.203 32.125 1 87.88 744 HIS B O 1
ATOM 14035 N N . SER B 1 745 ? -4.727 18.281 32.844 1 86.94 745 SER B N 1
ATOM 14036 C CA . SER B 1 745 ? -5.773 17.859 33.781 1 86.94 745 SER B CA 1
ATOM 14037 C C . SER B 1 745 ? -7.086 17.594 33.062 1 86.94 745 SER B C 1
ATOM 14039 O O . SER B 1 745 ? -7.949 16.875 33.562 1 86.94 745 SER B O 1
ATOM 14041 N N . SER B 1 746 ? -7.191 18.188 31.891 1 90.12 746 SER B N 1
ATOM 14042 C CA . SER B 1 746 ? -8.422 18 31.109 1 90.12 746 SER B CA 1
ATOM 14043 C C . SER B 1 746 ? -8.352 16.75 30.266 1 90.12 746 SER B C 1
ATOM 14045 O O . SER B 1 746 ? -7.273 16.328 29.828 1 90.12 746 SER B O 1
ATOM 14047 N N . SER B 1 747 ? -9.469 16.125 30.109 1 93.56 747 SER B N 1
ATOM 14048 C CA . SER B 1 747 ? -9.656 15.039 29.156 1 93.56 747 SER B CA 1
ATOM 14049 C C . SER B 1 747 ? -10.289 15.547 27.859 1 93.56 747 SER B C 1
ATOM 14051 O O . SER B 1 747 ? -10.547 16.75 27.719 1 93.56 747 SER B O 1
ATOM 14053 N N . CYS B 1 748 ? -10.438 14.68 26.891 1 96.81 748 CYS B N 1
ATOM 14054 C CA . CYS B 1 748 ? -11.039 15.102 25.625 1 96.81 748 CYS B CA 1
ATOM 14055 C C . CYS B 1 748 ? -11.797 13.953 24.969 1 96.81 748 CYS B C 1
ATOM 14057 O O . CYS B 1 748 ? -11.383 12.797 25.062 1 96.81 748 CYS B O 1
ATOM 14059 N N . VAL B 1 749 ? -12.914 14.25 24.406 1 97.62 749 VAL B N 1
ATOM 14060 C CA . VAL B 1 749 ? -13.688 13.32 23.594 1 97.62 749 VAL B CA 1
ATOM 14061 C C . VAL B 1 749 ? -13.812 13.844 22.172 1 97.62 749 VAL B C 1
ATOM 14063 O O . VAL B 1 749 ? -14.188 15 21.953 1 97.62 749 VAL B O 1
ATOM 14066 N N . TYR B 1 750 ? -13.438 13.055 21.25 1 97.94 750 TYR B N 1
ATOM 14067 C CA . TYR B 1 750 ? -13.594 13.312 19.828 1 97.94 750 TYR B CA 1
ATOM 14068 C C . TYR B 1 750 ? -14.547 12.312 19.188 1 97.94 750 TYR B C 1
ATOM 14070 O O . TYR B 1 750 ? -14.258 11.109 19.141 1 97.94 750 TYR B O 1
ATOM 14078 N N . ILE B 1 751 ? -15.719 12.758 18.766 1 97.94 751 ILE B N 1
ATOM 14079 C CA . ILE B 1 751 ? -16.688 11.898 18.094 1 97.94 751 ILE B CA 1
ATOM 14080 C C . ILE B 1 751 ? -16.609 12.133 16.578 1 97.94 751 ILE B C 1
ATOM 14082 O O . ILE B 1 751 ? -16.766 13.266 16.125 1 97.94 751 ILE B O 1
ATOM 14086 N N . HIS B 1 752 ? -16.312 11.102 15.883 1 97.94 752 HIS B N 1
ATOM 14087 C CA . HIS B 1 752 ? -16.25 11.102 14.422 1 97.94 752 HIS B CA 1
ATOM 14088 C C . HIS B 1 752 ? -17.406 10.32 13.828 1 97.94 752 HIS B C 1
ATOM 14090 O O . HIS B 1 752 ? -17.516 9.109 14.023 1 97.94 752 HIS B O 1
ATOM 14096 N N . LEU B 1 753 ? -18.297 10.961 13.102 1 98.06 753 LEU B N 1
ATOM 14097 C CA . LEU B 1 753 ? -19.391 10.305 12.383 1 98.06 753 LEU B CA 1
ATOM 14098 C C . LEU B 1 753 ? -19.125 10.32 10.883 1 98.06 753 LEU B C 1
ATOM 14100 O O . LEU B 1 753 ? -19.219 11.367 10.242 1 98.06 753 LEU B O 1
ATOM 14104 N N . GLN B 1 754 ? -18.859 9.18 10.344 1 96.56 754 GLN B N 1
ATOM 14105 C CA . GLN B 1 754 ? -18.578 9.07 8.922 1 96.56 754 GLN B CA 1
ATOM 14106 C C . GLN B 1 754 ? -19.859 9.219 8.094 1 96.56 754 GLN B C 1
ATOM 14108 O O . GLN B 1 754 ? -20.859 8.555 8.367 1 96.56 754 GLN B O 1
ATOM 14113 N N . CYS B 1 755 ? -19.812 10.008 7.059 1 97.25 755 CYS B N 1
ATOM 14114 C CA . CYS B 1 755 ? -21.031 10.32 6.312 1 97.25 755 CYS B CA 1
ATOM 14115 C C . CYS B 1 755 ? -20.891 9.891 4.855 1 97.25 755 CYS B C 1
ATOM 14117 O O . CYS B 1 755 ? -21.609 10.406 3.984 1 97.25 755 CYS B O 1
ATOM 14119 N N . GLY B 1 756 ? -19.922 9.039 4.504 1 95.19 756 GLY B N 1
ATOM 14120 C CA . GLY B 1 756 ? -19.844 8.453 3.174 1 95.19 756 GLY B CA 1
ATOM 14121 C C . GLY B 1 756 ? -18.922 9.211 2.242 1 95.19 756 GLY B C 1
ATOM 14122 O O . GLY B 1 756 ? -18.281 10.18 2.65 1 95.19 756 GLY B O 1
ATOM 14123 N N . VAL B 1 757 ? -18.859 8.781 0.973 1 95.06 757 VAL B N 1
ATOM 14124 C CA . VAL B 1 757 ? -17.984 9.344 -0.05 1 95.06 757 VAL B CA 1
ATOM 14125 C C . VAL B 1 757 ? -18.5 10.711 -0.484 1 95.06 757 VAL B C 1
ATOM 14127 O O . VAL B 1 757 ? -19.719 10.891 -0.651 1 95.06 757 VAL B O 1
ATOM 14130 N N . GLN B 1 758 ? -17.656 11.578 -0.699 1 94.81 758 GLN B N 1
ATOM 14131 C CA . GLN B 1 758 ? -18.031 12.945 -1.04 1 94.81 758 GLN B CA 1
ATOM 14132 C C . GLN B 1 758 ? -18.734 13 -2.395 1 94.81 758 GLN B C 1
ATOM 14134 O O . GLN B 1 758 ? -18.406 12.219 -3.295 1 94.81 758 GLN B O 1
ATOM 14139 N N . SER B 1 759 ? -19.719 13.844 -2.5 1 93.81 759 SER B N 1
ATOM 14140 C CA . SER B 1 759 ? -20.391 14.305 -3.703 1 93.81 759 SER B CA 1
ATOM 14141 C C . SER B 1 759 ? -20.922 15.727 -3.529 1 93.81 759 SER B C 1
ATOM 14143 O O . SER B 1 759 ? -21 16.234 -2.406 1 93.81 759 SER B O 1
ATOM 14145 N N . THR B 1 760 ? -21.203 16.359 -4.57 1 94.56 760 THR B N 1
ATOM 14146 C CA . THR B 1 760 ? -21.625 17.75 -4.484 1 94.56 760 THR B CA 1
ATOM 14147 C C . THR B 1 760 ? -22.828 17.891 -3.547 1 94.56 760 THR B C 1
ATOM 14149 O O . THR B 1 760 ? -22.828 18.734 -2.652 1 94.56 760 THR B O 1
ATOM 14152 N N . LEU B 1 761 ? -23.766 17.078 -3.707 1 95.88 761 LEU B N 1
ATOM 14153 C CA . LEU B 1 761 ? -24.984 17.172 -2.912 1 95.88 761 LEU B CA 1
ATOM 14154 C C . LEU B 1 761 ? -24.719 16.766 -1.466 1 95.88 761 LEU B C 1
ATOM 14156 O O . LEU B 1 761 ? -25.188 17.422 -0.536 1 95.88 761 LEU B O 1
ATOM 14160 N N . LYS B 1 762 ? -24.031 15.664 -1.238 1 95.75 762 LYS B N 1
ATOM 14161 C CA . LYS B 1 762 ? -23.766 15.18 0.11 1 95.75 762 LYS B CA 1
ATOM 14162 C C . LYS B 1 762 ? -22.906 16.172 0.887 1 95.75 762 LYS B C 1
ATOM 14164 O O . LYS B 1 762 ? -23.078 16.344 2.098 1 95.75 762 LYS B O 1
ATOM 14169 N N . ASN B 1 763 ? -21.938 16.797 0.174 1 96.12 763 ASN B N 1
ATOM 14170 C CA . ASN B 1 763 ? -21.156 17.844 0.806 1 96.12 763 ASN B CA 1
ATOM 14171 C C . ASN B 1 763 ? -22.047 18.922 1.431 1 96.12 763 ASN B C 1
ATOM 14173 O O . ASN B 1 763 ? -21.828 19.312 2.576 1 96.12 763 ASN B O 1
ATOM 14177 N N . MET B 1 764 ? -23.031 19.297 0.691 1 97.38 764 MET B N 1
ATOM 14178 C CA . MET B 1 764 ? -23.906 20.391 1.114 1 97.38 764 MET B CA 1
ATOM 14179 C C . MET B 1 764 ? -24.859 19.938 2.213 1 97.38 764 MET B C 1
ATOM 14181 O O . MET B 1 764 ? -25.188 20.703 3.115 1 97.38 764 MET B O 1
ATOM 14185 N N . ILE B 1 765 ? -25.234 18.719 2.137 1 98.06 765 ILE B N 1
ATOM 14186 C CA . ILE B 1 765 ? -26.125 18.188 3.172 1 98.06 765 ILE B CA 1
ATOM 14187 C C . ILE B 1 765 ? -25.391 18.172 4.516 1 98.06 765 ILE B C 1
ATOM 14189 O O . ILE B 1 765 ? -25.922 18.672 5.516 1 98.06 765 ILE B O 1
ATOM 14193 N N . VAL B 1 766 ? -24.219 17.656 4.535 1 97.88 766 VAL B N 1
ATOM 14194 C CA . VAL B 1 766 ? -23.453 17.547 5.773 1 97.88 766 VAL B CA 1
ATOM 14195 C C . VAL B 1 766 ? -23.062 18.953 6.25 1 97.88 766 VAL B C 1
ATOM 14197 O O . VAL B 1 766 ? -23.141 19.25 7.445 1 97.88 766 VAL B O 1
ATOM 14200 N N . GLY B 1 767 ? -22.609 19.797 5.336 1 97.19 767 GLY B N 1
ATOM 14201 C CA . GLY B 1 767 ? -22.25 21.156 5.676 1 97.19 767 GLY B CA 1
ATOM 14202 C C . GLY B 1 767 ? -23.406 21.953 6.254 1 97.19 767 GLY B C 1
ATOM 14203 O O . GLY B 1 767 ? -23.234 22.688 7.238 1 97.19 767 GLY B O 1
ATOM 14204 N N . LEU B 1 768 ? -24.562 21.891 5.605 1 97.69 768 LEU B N 1
ATOM 14205 C CA . LEU B 1 768 ? -25.75 22.594 6.074 1 97.69 768 LEU B CA 1
ATOM 14206 C C . LEU B 1 768 ? -26.188 22.078 7.441 1 97.69 768 LEU B C 1
ATOM 14208 O O . LEU B 1 768 ? -26.578 22.859 8.312 1 97.69 768 LEU B O 1
ATOM 14212 N N . PHE B 1 769 ? -26.141 20.797 7.562 1 98.12 769 PHE B N 1
ATOM 14213 C CA . PHE B 1 769 ? -26.469 20.203 8.852 1 98.12 769 PHE B CA 1
ATOM 14214 C C . PHE B 1 769 ? -25.578 20.781 9.953 1 98.12 769 PHE B C 1
ATOM 14216 O O . PHE B 1 769 ? -26.062 21.156 11.023 1 98.12 769 PHE B O 1
ATOM 14223 N N . ASN B 1 770 ? -24.297 20.812 9.75 1 97.31 770 ASN B N 1
ATOM 14224 C CA . ASN B 1 770 ? -23.375 21.391 10.734 1 97.31 770 ASN B CA 1
ATOM 14225 C C . ASN B 1 770 ? -23.688 22.844 11.016 1 97.31 770 ASN B C 1
ATOM 14227 O O . ASN B 1 770 ? -23.578 23.312 12.156 1 97.31 770 ASN B O 1
ATOM 14231 N N . GLU B 1 771 ? -24 23.609 9.938 1 94.38 771 GLU B N 1
ATOM 14232 C CA . GLU B 1 771 ? -24.359 25.016 10.109 1 94.38 771 GLU B CA 1
ATOM 14233 C C . GLU B 1 771 ? -25.562 25.156 11.055 1 94.38 771 GLU B C 1
ATOM 14235 O O . GLU B 1 771 ? -25.641 26.141 11.805 1 94.38 771 GLU B O 1
ATOM 14240 N N . ILE B 1 772 ? -26.438 24.281 10.984 1 95.69 772 ILE B N 1
ATOM 14241 C CA . ILE B 1 772 ? -27.656 24.328 11.766 1 95.69 772 ILE B CA 1
ATOM 14242 C C . ILE B 1 772 ? -27.344 24.016 13.234 1 95.69 772 ILE B C 1
ATOM 14244 O O . ILE B 1 772 ? -27.875 24.672 14.133 1 95.69 772 ILE B O 1
ATOM 14248 N N . ILE B 1 773 ? -26.438 23.078 13.469 1 95.88 773 ILE B N 1
ATOM 14249 C CA . ILE B 1 773 ? -26.328 22.562 14.836 1 95.88 773 ILE B CA 1
ATOM 14250 C C . ILE B 1 773 ? -25.172 23.266 15.547 1 95.88 773 ILE B C 1
ATOM 14252 O O . ILE B 1 773 ? -25.031 23.156 16.766 1 95.88 773 ILE B O 1
ATOM 14256 N N . LYS B 1 774 ? -24.281 23.922 14.938 1 92.69 774 LYS B N 1
ATOM 14257 C CA . LYS B 1 774 ? -23.031 24.453 15.492 1 92.69 774 LYS B CA 1
ATOM 14258 C C . LYS B 1 774 ? -23.297 25.281 16.75 1 92.69 774 LYS B C 1
ATOM 14260 O O . LYS B 1 774 ? -22.641 25.094 17.766 1 92.69 774 LYS B O 1
ATOM 14265 N N . GLU B 1 775 ? -24.266 26.219 16.656 1 88.62 775 GLU B N 1
ATOM 14266 C CA . GLU B 1 775 ? -24.547 27.094 17.797 1 88.62 775 GLU B CA 1
ATOM 14267 C C . GLU B 1 775 ? -25.203 26.328 18.938 1 88.62 775 GLU B C 1
ATOM 14269 O O . GLU B 1 775 ? -24.891 26.547 20.109 1 88.62 775 GLU B O 1
ATOM 14274 N N . SER B 1 776 ? -26.219 25.531 18.625 1 91.81 776 SER B N 1
ATOM 14275 C CA . SER B 1 776 ? -26.906 24.766 19.656 1 91.81 776 SER B CA 1
ATOM 14276 C C . SER B 1 776 ? -25.969 23.781 20.328 1 91.81 776 SER B C 1
ATOM 14278 O O . SER B 1 776 ? -26.078 23.547 21.531 1 91.81 776 SER B O 1
ATOM 14280 N N . CYS B 1 777 ? -25.047 23.188 19.562 1 94.69 777 CYS B N 1
ATOM 14281 C CA . CYS B 1 777 ? -24.062 22.281 20.109 1 94.69 777 CYS B CA 1
ATOM 14282 C C . CYS B 1 777 ? -23.172 22.984 21.125 1 94.69 777 CYS B C 1
ATOM 14284 O O . CYS B 1 777 ? -22.984 22.5 22.25 1 94.69 777 CYS B O 1
ATOM 14286 N N . PHE B 1 778 ? -22.656 24.078 20.766 1 91.19 778 PHE B N 1
ATOM 14287 C CA . PHE B 1 778 ? -21.797 24.875 21.641 1 91.19 778 PHE B CA 1
ATOM 14288 C C . PHE B 1 778 ? -22.547 25.297 22.891 1 91.19 778 PHE B C 1
ATOM 14290 O O . PHE B 1 778 ? -22.047 25.125 24.016 1 91.19 778 PHE B O 1
ATOM 14297 N N . ASN B 1 779 ? -23.719 25.859 22.734 1 87.44 779 ASN B N 1
ATOM 14298 C CA . ASN B 1 779 ? -24.5 26.391 23.844 1 87.44 779 ASN B CA 1
ATOM 14299 C C . ASN B 1 779 ? -24.875 25.281 24.844 1 87.44 779 ASN B C 1
ATOM 14301 O O . ASN B 1 779 ? -24.766 25.469 26.047 1 87.44 779 ASN B O 1
ATOM 14305 N N . THR B 1 780 ? -25.297 24.188 24.312 1 93.25 780 THR B N 1
ATOM 14306 C CA . THR B 1 780 ? -25.734 23.094 25.188 1 93.25 780 THR B CA 1
ATOM 14307 C C . THR B 1 780 ? -24.562 22.484 25.938 1 93.25 780 THR B C 1
ATOM 14309 O O . THR B 1 780 ? -24.594 22.359 27.156 1 93.25 780 THR B O 1
ATOM 14312 N N . LEU B 1 781 ? -23.5 22.141 25.219 1 94.38 781 LEU B N 1
ATOM 14313 C CA . LEU B 1 781 ? -22.422 21.375 25.812 1 94.38 781 LEU B CA 1
ATOM 14314 C C . LEU B 1 781 ? -21.484 22.266 26.625 1 94.38 781 LEU B C 1
ATOM 14316 O O . LEU B 1 781 ? -20.984 21.875 27.672 1 94.38 781 LEU B O 1
ATOM 14320 N N . ARG B 1 782 ? -21.219 23.484 26.156 1 88.81 782 ARG B N 1
ATOM 14321 C CA . ARG B 1 782 ? -20.281 24.375 26.828 1 88.81 782 ARG B CA 1
ATOM 14322 C C . ARG B 1 782 ? -20.984 25.203 27.906 1 88.81 782 ARG B C 1
ATOM 14324 O O . ARG B 1 782 ? -20.547 25.25 29.047 1 88.81 782 ARG B O 1
ATOM 14331 N N . THR B 1 783 ? -22.109 25.859 27.547 1 83.56 783 THR B N 1
ATOM 14332 C CA . THR B 1 783 ? -22.719 26.875 28.406 1 83.56 783 THR B CA 1
ATOM 14333 C C . THR B 1 783 ? -23.672 26.219 29.406 1 83.56 783 THR B C 1
ATOM 14335 O O . THR B 1 783 ? -23.578 26.484 30.609 1 83.56 783 THR B O 1
ATOM 14338 N N . GLN B 1 784 ? -24.562 25.391 28.922 1 86.19 784 GLN B N 1
ATOM 14339 C CA . GLN B 1 784 ? -25.578 24.844 29.797 1 86.19 784 GLN B CA 1
ATOM 14340 C C . GLN B 1 784 ? -25.031 23.688 30.625 1 86.19 784 GLN B C 1
ATOM 14342 O O . GLN B 1 784 ? -25.188 23.672 31.844 1 86.19 784 GLN B O 1
ATOM 14347 N N . GLU B 1 785 ? -24.234 22.797 29.938 1 90.56 785 GLU B N 1
ATOM 14348 C CA . GLU B 1 785 ? -23.734 21.625 30.641 1 90.56 785 GLU B CA 1
ATOM 14349 C C . GLU B 1 785 ? -22.344 21.859 31.234 1 90.56 785 GLU B C 1
ATOM 14351 O O . GLU B 1 785 ? -21.875 21.094 32.062 1 90.56 785 GLU B O 1
ATOM 14356 N N . GLN B 1 786 ? -21.703 22.906 30.828 1 87.69 786 GLN B N 1
ATOM 14357 C CA . GLN B 1 786 ? -20.438 23.359 31.391 1 87.69 786 GLN B CA 1
ATOM 14358 C C . GLN B 1 786 ? -19.375 22.266 31.25 1 87.69 786 GLN B C 1
ATOM 14360 O O . GLN B 1 786 ? -18.688 21.938 32.219 1 87.69 786 GLN B O 1
ATOM 14365 N N . LEU B 1 787 ? -19.281 21.688 30.094 1 89.56 787 LEU B N 1
ATOM 14366 C CA . LEU B 1 787 ? -18.391 20.547 29.922 1 89.56 787 LEU B CA 1
ATOM 14367 C C . LEU B 1 787 ? -16.984 21.031 29.547 1 89.56 787 LEU B C 1
ATOM 14369 O O . LEU B 1 787 ? -16.047 20.234 29.531 1 89.56 787 LEU B O 1
ATOM 14373 N N . GLY B 1 788 ? -16.812 22.25 29.312 1 83.12 788 GLY B N 1
ATOM 14374 C CA . GLY B 1 788 ? -15.445 22.688 29.031 1 83.12 788 GLY B CA 1
ATOM 14375 C C . GLY B 1 788 ? -15.383 23.938 28.156 1 83.12 788 GLY B C 1
ATOM 14376 O O . GLY B 1 788 ? -16.422 24.469 27.766 1 83.12 788 GLY B O 1
ATOM 14377 N N . TYR B 1 789 ? -14.086 24.328 27.875 1 80.56 789 TYR B N 1
ATOM 14378 C CA . TYR B 1 789 ? -13.867 25.547 27.109 1 80.56 789 TYR B CA 1
ATOM 14379 C C . TYR B 1 789 ? -13.812 25.25 25.609 1 80.56 789 TYR B C 1
ATOM 14381 O O . TYR B 1 789 ? -14.398 25.969 24.812 1 80.56 789 TYR B O 1
ATOM 14389 N N . ILE B 1 790 ? -13.156 24.188 25.281 1 90.62 790 ILE B N 1
ATOM 14390 C CA . ILE B 1 790 ? -13.078 23.812 23.875 1 90.62 790 ILE B CA 1
ATOM 14391 C C . ILE B 1 790 ? -14.25 22.891 23.531 1 90.62 790 ILE B C 1
ATOM 14393 O O . ILE B 1 790 ? -14.219 21.703 23.828 1 90.62 790 ILE B O 1
ATOM 14397 N N . VAL B 1 791 ? -15.273 23.359 22.922 1 93.56 791 VAL B N 1
ATOM 14398 C CA . VAL B 1 791 ? -16.469 22.656 22.484 1 93.56 791 VAL B CA 1
ATOM 14399 C C . VAL B 1 791 ? -16.875 23.141 21.094 1 93.56 791 VAL B C 1
ATOM 14401 O O . VAL B 1 791 ? -17.125 24.328 20.891 1 93.56 791 VAL B O 1
ATOM 14404 N N . PHE B 1 792 ? -16.844 22.203 20.125 1 91.88 792 PHE B N 1
ATOM 14405 C CA . PHE B 1 792 ? -17.328 22.641 18.828 1 91.88 792 PHE B CA 1
ATOM 14406 C C . PHE B 1 792 ? -17.719 21.438 17.969 1 91.88 792 PHE B C 1
ATOM 14408 O O . PHE B 1 792 ? -17.328 20.312 18.25 1 91.88 792 PHE B O 1
ATOM 14415 N N . SER B 1 793 ? -18.531 21.641 16.984 1 96 793 SER B N 1
ATOM 14416 C CA . SER B 1 793 ? -18.859 20.719 15.914 1 96 793 SER B CA 1
ATOM 14417 C C . SER B 1 793 ? -18.359 21.234 14.57 1 96 793 SER B C 1
ATOM 14419 O O . SER B 1 793 ? -18.312 22.438 14.344 1 96 793 SER B O 1
ATOM 14421 N N . SER B 1 794 ? -17.938 20.328 13.742 1 96.56 794 SER B N 1
ATOM 14422 C CA . SER B 1 794 ? -17.484 20.734 12.414 1 96.56 794 SER B CA 1
ATOM 14423 C C . SER B 1 794 ? -17.641 19.594 11.414 1 96.56 794 SER B C 1
ATOM 14425 O O . SER B 1 794 ? -17.734 18.422 11.805 1 96.56 794 SER B O 1
ATOM 14427 N N . SER B 1 795 ? -17.844 19.953 10.195 1 95.56 795 SER B N 1
ATOM 14428 C CA . SER B 1 795 ? -17.781 18.984 9.102 1 95.56 795 SER B CA 1
ATOM 14429 C C . SER B 1 795 ? -16.422 19 8.414 1 95.56 795 SER B C 1
ATOM 14431 O O . SER B 1 795 ? -15.766 20.047 8.352 1 95.56 795 SER B O 1
ATOM 14433 N N . SER B 1 796 ? -15.977 17.891 8.047 1 92.62 796 SER B N 1
ATOM 14434 C CA . SER B 1 796 ? -14.688 17.828 7.371 1 92.62 796 SER B CA 1
ATOM 14435 C C . SER B 1 796 ? -14.664 16.703 6.336 1 92.62 796 SER B C 1
ATOM 14437 O O . SER B 1 796 ? -15.625 15.938 6.223 1 92.62 796 SER B O 1
ATOM 14439 N N . ARG B 1 797 ? -13.648 16.703 5.461 1 91.94 797 ARG B N 1
ATOM 14440 C CA . ARG B 1 797 ? -13.391 15.688 4.453 1 91.94 797 ARG B CA 1
ATOM 14441 C C . ARG B 1 797 ? -11.969 15.141 4.582 1 91.94 797 ARG B C 1
ATOM 14443 O O . ARG B 1 797 ? -11.008 15.906 4.672 1 91.94 797 ARG B O 1
ATOM 14450 N N . SER B 1 798 ? -11.875 13.859 4.68 1 90.56 798 SER B N 1
ATOM 14451 C CA . SER B 1 798 ? -10.57 13.195 4.699 1 90.56 798 SER B CA 1
ATOM 14452 C C . SER B 1 798 ? -10.539 12.023 3.727 1 90.56 798 SER B C 1
ATOM 14454 O O . SER B 1 798 ? -11.414 11.156 3.752 1 90.56 798 SER B O 1
ATOM 14456 N N . HIS B 1 799 ? -9.578 11.984 2.883 1 91.56 799 HIS B N 1
ATOM 14457 C CA . HIS B 1 799 ? -9.422 10.93 1.887 1 91.56 799 HIS B CA 1
ATOM 14458 C C . HIS B 1 799 ? -10.68 10.789 1.031 1 91.56 799 HIS B C 1
ATOM 14460 O O . HIS B 1 799 ? -11.078 9.68 0.671 1 91.56 799 HIS B O 1
ATOM 14466 N N . GLY B 1 800 ? -11.375 11.883 0.893 1 92.44 800 GLY B N 1
ATOM 14467 C CA . GLY B 1 800 ? -12.562 11.883 0.059 1 92.44 800 GLY B CA 1
ATOM 14468 C C . GLY B 1 800 ? -13.812 11.445 0.802 1 92.44 800 GLY B C 1
ATOM 14469 O O . GLY B 1 800 ? -14.883 11.312 0.205 1 92.44 800 GLY B O 1
ATOM 14470 N N . ILE B 1 801 ? -13.742 11.242 2.096 1 96.31 801 ILE B N 1
ATOM 14471 C CA . ILE B 1 801 ? -14.883 10.797 2.891 1 96.31 801 ILE B CA 1
ATOM 14472 C C . ILE B 1 801 ? -15.367 11.938 3.785 1 96.31 801 ILE B C 1
ATOM 14474 O O . ILE B 1 801 ? -14.562 12.609 4.438 1 96.31 801 ILE B O 1
ATOM 14478 N N . LEU B 1 802 ? -16.656 12.141 3.799 1 97.31 802 LEU B N 1
ATOM 14479 C CA . LEU B 1 802 ? -17.266 13.188 4.605 1 97.31 802 LEU B CA 1
ATOM 14480 C C . LEU B 1 802 ? -17.484 12.719 6.039 1 97.31 802 LEU B C 1
ATOM 14482 O O . LEU B 1 802 ? -17.766 11.539 6.281 1 97.31 802 LEU B O 1
ATOM 14486 N N . ASN B 1 803 ? -17.297 13.68 6.945 1 97.19 803 ASN B N 1
ATOM 14487 C CA . ASN B 1 803 ? -17.562 13.336 8.344 1 97.19 803 ASN B CA 1
ATOM 14488 C C . ASN B 1 803 ? -18.062 14.547 9.125 1 97.19 803 ASN B C 1
ATOM 14490 O O . ASN B 1 803 ? -17.859 15.688 8.719 1 97.19 803 ASN B O 1
ATOM 14494 N N . LEU B 1 804 ? -18.781 14.336 10.125 1 97.88 804 LEU B N 1
ATOM 14495 C CA . LEU B 1 804 ? -19.141 15.281 11.172 1 97.88 804 LEU B CA 1
ATOM 14496 C C . LEU B 1 804 ? -18.406 14.977 12.469 1 97.88 804 LEU B C 1
ATOM 14498 O O . LEU B 1 804 ? -18.312 13.82 12.875 1 97.88 804 LEU B O 1
ATOM 14502 N N . ARG B 1 805 ? -17.859 15.992 13.047 1 97.25 805 ARG B N 1
ATOM 14503 C CA . ARG B 1 805 ? -17.109 15.75 14.281 1 97.25 805 ARG B CA 1
ATOM 14504 C C . ARG B 1 805 ? -17.594 16.656 15.398 1 97.25 805 ARG B C 1
ATOM 14506 O O . ARG B 1 805 ? -18 17.797 15.148 1 97.25 805 ARG B O 1
ATOM 14513 N N . ILE B 1 806 ? -17.562 16.188 16.547 1 97.94 806 ILE B N 1
ATOM 14514 C CA . ILE B 1 806 ? -17.828 16.922 17.781 1 97.94 806 ILE B CA 1
ATOM 14515 C C . ILE B 1 806 ? -16.672 16.719 18.766 1 97.94 806 ILE B C 1
ATOM 14517 O O . ILE B 1 806 ? -16.312 15.578 19.078 1 97.94 806 ILE B O 1
ATOM 14521 N N . ILE B 1 807 ? -16.062 17.75 19.219 1 97.62 807 ILE B N 1
ATOM 14522 C CA . ILE B 1 807 ? -14.93 17.672 20.141 1 97.62 807 ILE B CA 1
ATOM 14523 C C . ILE B 1 807 ? -15.266 18.406 21.438 1 97.62 807 ILE B C 1
ATOM 14525 O O . ILE B 1 807 ? -15.789 19.531 21.406 1 97.62 807 ILE B O 1
ATOM 14529 N N . VAL B 1 808 ? -15.008 17.812 22.547 1 97.19 808 VAL B N 1
ATOM 14530 C CA . VAL B 1 808 ? -15.203 18.422 23.859 1 97.19 808 VAL B CA 1
ATOM 14531 C C . VAL B 1 808 ? -14 18.109 24.75 1 97.19 808 VAL B C 1
ATOM 14533 O O . VAL B 1 808 ? -13.703 16.953 25.031 1 97.19 808 VAL B O 1
ATOM 14536 N N . GLN B 1 809 ? -13.258 19.078 25.062 1 94.94 809 GLN B N 1
ATOM 14537 C CA . GLN B 1 809 ? -12.234 18.938 26.094 1 94.94 809 GLN B CA 1
ATOM 14538 C C . GLN B 1 809 ? -12.773 19.344 27.453 1 94.94 809 GLN B C 1
ATOM 14540 O O . GLN B 1 809 ? -13.289 20.453 27.625 1 94.94 809 GLN B O 1
ATOM 14545 N N . SER B 1 810 ? -12.703 18.438 28.422 1 91.56 810 SER B N 1
ATOM 14546 C CA . SER B 1 810 ? -13.414 18.609 29.688 1 91.56 810 SER B CA 1
ATOM 14547 C C . SER B 1 810 ? -12.609 18.062 30.859 1 91.56 810 SER B C 1
ATOM 14549 O O . SER B 1 810 ? -11.75 17.203 30.672 1 91.56 810 SER B O 1
ATOM 14551 N N . ASP B 1 811 ? -12.969 18.609 31.984 1 87.69 811 ASP B N 1
ATOM 14552 C CA . ASP B 1 811 ? -12.398 18.062 33.219 1 87.69 811 ASP B CA 1
ATOM 14553 C C . ASP B 1 811 ? -13.18 16.844 33.688 1 87.69 811 ASP B C 1
ATOM 14555 O O . ASP B 1 811 ? -12.773 16.188 34.656 1 87.69 811 ASP B O 1
ATOM 14559 N N . ARG B 1 812 ? -14.18 16.516 32.969 1 90.06 812 ARG B N 1
ATOM 14560 C CA . ARG B 1 812 ? -14.984 15.344 33.281 1 90.06 812 ARG B CA 1
ATOM 14561 C C . ARG B 1 812 ? -14.453 14.102 32.594 1 90.06 812 ARG B C 1
ATOM 14563 O O . ARG B 1 812 ? -13.578 14.195 31.734 1 90.06 812 ARG B O 1
ATOM 14570 N N . THR B 1 813 ? -15.008 12.93 33.031 1 91.31 813 THR B N 1
ATOM 14571 C CA . THR B 1 813 ? -14.555 11.688 32.406 1 91.31 813 THR B CA 1
ATOM 14572 C C . THR B 1 813 ? -15.031 11.586 30.969 1 91.31 813 THR B C 1
ATOM 14574 O O . THR B 1 813 ? -16.141 12.023 30.641 1 91.31 813 THR B O 1
ATOM 14577 N N . PRO B 1 814 ? -14.219 11.055 30.141 1 94.31 814 PRO B N 1
ATOM 14578 C CA . PRO B 1 814 ? -14.586 10.961 28.719 1 94.31 814 PRO B CA 1
ATOM 14579 C C . PRO B 1 814 ? -15.898 10.227 28.5 1 94.31 814 PRO B C 1
ATOM 14581 O O . PRO B 1 814 ? -16.703 10.625 27.641 1 94.31 814 PRO B O 1
ATOM 14584 N N . MET B 1 815 ? -16.156 9.164 29.219 1 92.88 815 MET B N 1
ATOM 14585 C CA . MET B 1 815 ? -17.375 8.391 29.031 1 92.88 815 MET B CA 1
ATOM 14586 C C . MET B 1 815 ? -18.609 9.234 29.375 1 92.88 815 MET B C 1
ATOM 14588 O O . MET B 1 815 ? -19.625 9.148 28.688 1 92.88 815 MET B O 1
ATOM 14592 N N . TYR B 1 816 ? -18.5 9.945 30.438 1 92.94 816 TYR B N 1
ATOM 14593 C CA . TYR B 1 816 ? -19.594 10.852 30.797 1 92.94 816 TYR B CA 1
ATOM 14594 C C . TYR B 1 816 ? -19.828 11.875 29.688 1 92.94 816 TYR B C 1
ATOM 14596 O O . TYR B 1 816 ? -20.969 12.094 29.266 1 92.94 816 TYR B O 1
ATOM 14604 N N . VAL B 1 817 ? -18.75 12.539 29.234 1 95.19 817 VAL B N 1
ATOM 14605 C CA . VAL B 1 817 ? -18.859 13.547 28.188 1 95.19 817 VAL B CA 1
ATOM 14606 C C . VAL B 1 817 ? -19.453 12.93 26.922 1 95.19 817 VAL B C 1
ATOM 14608 O O . VAL B 1 817 ? -20.281 13.547 26.266 1 95.19 817 VAL B O 1
ATOM 14611 N N . ASP B 1 818 ? -18.984 11.727 26.547 1 95.62 818 ASP B N 1
ATOM 14612 C CA . ASP B 1 818 ? -19.5 11.008 25.391 1 95.62 818 ASP B CA 1
ATOM 14613 C C . ASP B 1 818 ? -21.016 10.805 25.5 1 95.62 818 ASP B C 1
ATOM 14615 O O . ASP B 1 818 ? -21.75 11 24.531 1 95.62 818 ASP B O 1
ATOM 14619 N N . SER B 1 819 ? -21.484 10.453 26.672 1 94.31 819 SER B N 1
ATOM 14620 C CA . SER B 1 819 ? -22.906 10.242 26.906 1 94.31 819 SER B CA 1
ATOM 14621 C C . SER B 1 819 ? -23.688 11.547 26.766 1 94.31 819 SER B C 1
ATOM 14623 O O . SER B 1 819 ? -24.812 11.547 26.266 1 94.31 819 SER B O 1
ATOM 14625 N N . ARG B 1 820 ? -23.047 12.602 27.203 1 94.94 820 ARG B N 1
ATOM 14626 C CA . ARG B 1 820 ? -23.719 13.898 27.094 1 94.94 820 ARG B CA 1
ATOM 14627 C C . ARG B 1 820 ? -23.797 14.344 25.641 1 94.94 820 ARG B C 1
ATOM 14629 O O . ARG B 1 820 ? -24.766 14.992 25.25 1 94.94 820 ARG B O 1
ATOM 14636 N N . ILE B 1 821 ? -22.797 14.078 24.891 1 96.44 821 ILE B N 1
ATOM 14637 C CA . ILE B 1 821 ? -22.828 14.383 23.469 1 96.44 821 ILE B CA 1
ATOM 14638 C C . ILE B 1 821 ? -23.953 13.594 22.797 1 96.44 821 ILE B C 1
ATOM 14640 O O . ILE B 1 821 ? -24.703 14.133 21.984 1 96.44 821 ILE B O 1
ATOM 14644 N N . GLU B 1 822 ? -24.062 12.336 23.109 1 95.38 822 GLU B N 1
ATOM 14645 C CA . GLU B 1 822 ? -25.141 11.508 22.562 1 95.38 822 GLU B CA 1
ATOM 14646 C C . GLU B 1 822 ? -26.5 12.055 22.953 1 95.38 822 GLU B C 1
ATOM 14648 O O . GLU B 1 822 ? -27.438 12.023 22.141 1 95.38 822 GLU B O 1
ATOM 14653 N N . ASN B 1 823 ? -26.594 12.477 24.172 1 94.75 823 ASN B N 1
ATOM 14654 C CA . ASN B 1 823 ? -27.844 13.094 24.609 1 94.75 823 ASN B CA 1
ATOM 14655 C C . ASN B 1 823 ? -28.188 14.32 23.781 1 94.75 823 ASN B C 1
ATOM 14657 O O . ASN B 1 823 ? -29.344 14.531 23.406 1 94.75 823 ASN B O 1
ATOM 14661 N N . TYR B 1 824 ? -27.25 15.117 23.594 1 95.88 824 TYR B N 1
ATOM 14662 C CA . TYR B 1 824 ? -27.453 16.297 22.75 1 95.88 824 TYR B CA 1
ATOM 14663 C C . TYR B 1 824 ? -27.906 15.883 21.344 1 95.88 824 TYR B C 1
ATOM 14665 O O . TYR B 1 824 ? -28.828 16.484 20.781 1 95.88 824 TYR B O 1
ATOM 14673 N N . ILE B 1 825 ? -27.188 14.875 20.719 1 96.56 825 ILE B N 1
ATOM 14674 C CA . ILE B 1 825 ? -27.5 14.414 19.375 1 96.56 825 ILE B CA 1
ATOM 14675 C C . ILE B 1 825 ? -28.969 14.016 19.312 1 96.56 825 ILE B C 1
ATOM 14677 O O . ILE B 1 825 ? -29.641 14.281 18.312 1 96.56 825 ILE B O 1
ATOM 14681 N N . ASN B 1 826 ? -29.484 13.523 20.344 1 94.75 826 ASN B N 1
ATOM 14682 C CA . ASN B 1 826 ? -30.891 13.117 20.391 1 94.75 826 ASN B CA 1
ATOM 14683 C C . ASN B 1 826 ? -31.828 14.328 20.359 1 94.75 826 ASN B C 1
ATOM 14685 O O . ASN B 1 826 ? -32.938 14.234 19.875 1 94.75 826 ASN B O 1
ATOM 14689 N N . THR B 1 827 ? -31.344 15.375 20.891 1 95.44 827 THR B N 1
ATOM 14690 C CA . THR B 1 827 ? -32.188 16.562 20.969 1 95.44 827 THR B CA 1
ATOM 14691 C C . THR B 1 827 ? -32.281 17.234 19.594 1 95.44 827 THR B C 1
ATOM 14693 O O . THR B 1 827 ? -33.156 18.062 19.375 1 95.44 827 THR B O 1
ATOM 14696 N N . ILE B 1 828 ? -31.438 16.906 18.688 1 96.69 828 ILE B N 1
ATOM 14697 C CA . ILE B 1 828 ? -31.391 17.547 17.375 1 96.69 828 ILE B CA 1
ATOM 14698 C C . ILE B 1 828 ? -32.688 17.219 16.609 1 96.69 828 ILE B C 1
ATOM 14700 O O . ILE B 1 828 ? -33.156 18.031 15.812 1 96.69 828 ILE B O 1
ATOM 14704 N N . GLU B 1 829 ? -33.188 16.062 16.844 1 94.94 829 GLU B N 1
ATOM 14705 C CA . GLU B 1 829 ? -34.438 15.672 16.172 1 94.94 829 GLU B CA 1
ATOM 14706 C C . GLU B 1 829 ? -35.531 16.719 16.375 1 94.94 829 GLU B C 1
ATOM 14708 O O . GLU B 1 829 ? -36.125 17.172 15.422 1 94.94 829 GLU B O 1
ATOM 14713 N N . GLN B 1 830 ? -35.688 17.078 17.594 1 95.19 830 GLN B N 1
ATOM 14714 C CA . GLN B 1 830 ? -36.719 18.078 17.922 1 95.19 830 GLN B CA 1
ATOM 14715 C C . GLN B 1 830 ? -36.375 19.438 17.344 1 95.19 830 GLN B C 1
ATOM 14717 O O . GLN B 1 830 ? -37.25 20.188 16.922 1 95.19 830 GLN B O 1
ATOM 14722 N N . LEU B 1 831 ? -35.125 19.734 17.438 1 95.25 831 LEU B N 1
ATOM 14723 C CA . LEU B 1 831 ? -34.656 21 16.859 1 95.25 831 LEU B CA 1
ATOM 14724 C C . LEU B 1 831 ? -35.031 21.094 15.391 1 95.25 831 LEU B C 1
ATOM 14726 O O . LEU B 1 831 ? -35.562 22.125 14.953 1 95.25 831 LEU B O 1
ATOM 14730 N N . LEU B 1 832 ? -34.812 20.031 14.602 1 96.62 832 LEU B N 1
ATOM 14731 C CA . LEU B 1 832 ? -35.062 20.016 13.164 1 96.62 832 LEU B CA 1
ATOM 14732 C C . LEU B 1 832 ? -36.562 20 12.891 1 96.62 832 LEU B C 1
ATOM 14734 O O . LEU B 1 832 ? -37.031 20.719 12 1 96.62 832 LEU B O 1
ATOM 14738 N N . MET B 1 833 ? -37.312 19.266 13.68 1 95.12 833 MET B N 1
ATOM 14739 C CA . MET B 1 833 ? -38.75 19.141 13.461 1 95.12 833 MET B CA 1
ATOM 14740 C C . MET B 1 833 ? -39.469 20.453 13.766 1 95.12 833 MET B C 1
ATOM 14742 O O . MET B 1 833 ? -40.438 20.797 13.086 1 95.12 833 MET B O 1
ATOM 14746 N N . ASN B 1 834 ? -38.969 21.172 14.703 1 94.5 834 ASN B N 1
ATOM 14747 C CA . ASN B 1 834 ? -39.656 22.391 15.156 1 94.5 834 ASN B CA 1
ATOM 14748 C C . ASN B 1 834 ? -39.125 23.625 14.422 1 94.5 834 ASN B C 1
ATOM 14750 O O . ASN B 1 834 ? -39.625 24.734 14.617 1 94.5 834 ASN B O 1
ATOM 14754 N N . MET B 1 835 ? -38.188 23.453 13.594 1 94.31 835 MET B N 1
ATOM 14755 C CA . MET B 1 835 ? -37.594 24.594 12.891 1 94.31 835 MET B CA 1
ATOM 14756 C C . MET B 1 835 ? -38.5 25.078 11.773 1 94.31 835 MET B C 1
ATOM 14758 O O . MET B 1 835 ? -38.844 24.328 10.859 1 94.31 835 MET B O 1
ATOM 14762 N N . PRO B 1 836 ? -38.906 26.391 11.867 1 94.75 836 PRO B N 1
ATOM 14763 C CA . PRO B 1 836 ? -39.719 26.922 10.766 1 94.75 836 PRO B CA 1
ATOM 14764 C C . PRO B 1 836 ? -38.938 27 9.453 1 94.75 836 PRO B C 1
ATOM 14766 O O . PRO B 1 836 ? -37.719 27.109 9.461 1 94.75 836 PRO B O 1
ATOM 14769 N N . GLU B 1 837 ? -39.656 26.969 8.375 1 94.94 837 GLU B N 1
ATOM 14770 C CA . GLU B 1 837 ? -39.062 27.016 7.039 1 94.94 837 GLU B CA 1
ATOM 14771 C C . GLU B 1 837 ? -38.25 28.281 6.84 1 94.94 837 GLU B C 1
ATOM 14773 O O . GLU B 1 837 ? -37.219 28.266 6.141 1 94.94 837 GLU B O 1
ATOM 14778 N N . GLU B 1 838 ? -38.75 29.312 7.41 1 94 838 GLU B N 1
ATOM 14779 C CA . GLU B 1 838 ? -38.031 30.578 7.281 1 94 838 GLU B CA 1
ATOM 14780 C C . GLU B 1 838 ? -36.656 30.516 7.945 1 94 838 GLU B C 1
ATOM 14782 O O . GLU B 1 838 ? -35.656 31.016 7.398 1 94 838 GLU B O 1
ATOM 14787 N N . GLU B 1 839 ? -36.625 29.938 9.023 1 93.12 839 GLU B N 1
ATOM 14788 C CA . GLU B 1 839 ? -35.375 29.781 9.742 1 93.12 839 GLU B CA 1
ATOM 14789 C C . GLU B 1 839 ? -34.438 28.844 8.984 1 93.12 839 GLU B C 1
ATOM 14791 O O . GLU B 1 839 ? -33.219 29.109 8.914 1 93.12 839 GLU B O 1
ATOM 14796 N N . PHE B 1 840 ? -35.031 27.797 8.461 1 95.94 840 PHE B N 1
ATOM 14797 C CA . PHE B 1 840 ? -34.25 26.859 7.66 1 95.94 840 PHE B CA 1
ATOM 14798 C C . PHE B 1 840 ? -33.594 27.562 6.48 1 95.94 840 PHE B C 1
ATOM 14800 O O . PHE B 1 840 ? -32.438 27.359 6.199 1 95.94 840 PHE B O 1
ATOM 14807 N N . ASN B 1 841 ? -34.281 28.359 5.875 1 94.88 841 ASN B N 1
ATOM 14808 C CA . ASN B 1 841 ? -33.781 29.078 4.715 1 94.88 841 ASN B CA 1
ATOM 14809 C C . ASN B 1 841 ? -32.688 30.094 5.109 1 94.88 841 ASN B C 1
ATOM 14811 O O . ASN B 1 841 ? -31.781 30.359 4.336 1 94.88 841 ASN B O 1
ATOM 14815 N N . LYS B 1 842 ? -32.812 30.625 6.301 1 91.88 842 LYS B N 1
ATOM 14816 C CA . LYS B 1 842 ? -31.766 31.516 6.797 1 91.88 842 LYS B CA 1
ATOM 14817 C C . LYS B 1 842 ? -30.438 30.797 6.914 1 91.88 842 LYS B C 1
ATOM 14819 O O . LYS B 1 842 ? -29.375 31.359 6.613 1 91.88 842 LYS B O 1
ATOM 14824 N N . TYR B 1 843 ? -30.5 29.594 7.371 1 94.44 843 TYR B N 1
ATOM 14825 C CA . TYR B 1 843 ? -29.281 28.797 7.465 1 94.44 843 TYR B CA 1
ATOM 14826 C C . TYR B 1 843 ? -28.703 28.516 6.082 1 94.44 843 TYR B C 1
ATOM 14828 O O . TYR B 1 843 ? -27.484 28.547 5.891 1 94.44 843 TYR B O 1
ATOM 14836 N N . LYS B 1 844 ? -29.516 28.156 5.164 1 95.44 844 LYS B N 1
ATOM 14837 C CA . LYS B 1 844 ? -29.078 27.922 3.787 1 95.44 844 LYS B CA 1
ATOM 14838 C C . LYS B 1 844 ? -28.375 29.156 3.221 1 95.44 844 LYS B C 1
ATOM 14840 O O . LYS B 1 844 ? -27.312 29.047 2.605 1 95.44 844 LYS B O 1
ATOM 14845 N N . ASP B 1 845 ? -29.047 30.25 3.467 1 92.88 845 ASP B N 1
ATOM 14846 C CA . ASP B 1 845 ? -28.5 31.516 2.973 1 92.88 845 ASP B CA 1
ATOM 14847 C C . ASP B 1 845 ? -27.156 31.844 3.645 1 92.88 845 ASP B C 1
ATOM 14849 O O . ASP B 1 845 ? -26.234 32.344 2.998 1 92.88 845 ASP B O 1
ATOM 14853 N N . ALA B 1 846 ? -27.172 31.625 4.891 1 91 846 ALA B N 1
ATOM 14854 C CA . ALA B 1 846 ? -25.938 31.875 5.641 1 91 846 ALA B CA 1
ATOM 14855 C C . ALA B 1 846 ? -24.781 31.031 5.094 1 91 846 ALA B C 1
ATOM 14857 O O . ALA B 1 846 ? -23.672 31.531 4.934 1 91 846 ALA B O 1
ATOM 14858 N N . LEU B 1 847 ? -25.047 29.75 4.879 1 94.69 847 LEU B N 1
ATOM 14859 C CA . LEU B 1 847 ? -24.016 28.875 4.34 1 94.69 847 LEU B CA 1
ATOM 14860 C C . LEU B 1 847 ? -23.609 29.297 2.932 1 94.69 847 LEU B C 1
ATOM 14862 O O . LEU B 1 847 ? -22.438 29.25 2.57 1 94.69 847 LEU B O 1
ATOM 14866 N N . ALA B 1 848 ? -24.562 29.672 2.123 1 94.38 848 ALA B N 1
ATOM 14867 C CA . ALA B 1 848 ? -24.297 30.156 0.771 1 94.38 848 ALA B CA 1
ATOM 14868 C C . ALA B 1 848 ? -23.359 31.359 0.8 1 94.38 848 ALA B C 1
ATOM 14870 O O . ALA B 1 848 ? -22.422 31.453 0 1 94.38 848 ALA B O 1
ATOM 14871 N N . VAL B 1 849 ? -23.641 32.25 1.685 1 88.94 849 VAL B N 1
ATOM 14872 C CA . VAL B 1 849 ? -22.828 33.469 1.821 1 88.94 849 VAL B CA 1
ATOM 14873 C C . VAL B 1 849 ? -21.406 33.094 2.209 1 88.94 849 VAL B C 1
ATOM 14875 O O . VAL B 1 849 ? -20.438 33.656 1.683 1 88.94 849 VAL B O 1
ATOM 14878 N N . LYS B 1 850 ? -21.312 32.25 3.1 1 90.5 850 LYS B N 1
ATOM 14879 C CA . LYS B 1 850 ? -20 31.781 3.547 1 90.5 850 LYS B CA 1
ATOM 14880 C C . LYS B 1 850 ? -19.219 31.125 2.406 1 90.5 850 LYS B C 1
ATOM 14882 O O . LYS B 1 850 ? -18.016 31.344 2.256 1 90.5 850 LYS B O 1
ATOM 14887 N N . LEU B 1 851 ? -19.906 30.25 1.659 1 93.06 851 LEU B N 1
ATOM 14888 C CA . LEU B 1 851 ? -19.266 29.531 0.56 1 93.06 851 LEU B CA 1
ATOM 14889 C C . LEU B 1 851 ? -18.844 30.484 -0.551 1 93.06 851 LEU B C 1
ATOM 14891 O O . LEU B 1 851 ? -17.812 30.297 -1.195 1 93.06 851 LEU B O 1
ATOM 14895 N N . LEU B 1 852 ? -19.641 31.5 -0.783 1 90.81 852 LEU B N 1
ATOM 14896 C CA . LEU B 1 852 ? -19.422 32.375 -1.916 1 90.81 852 LEU B CA 1
ATOM 14897 C C . LEU B 1 852 ? -18.516 33.562 -1.527 1 90.81 852 LEU B C 1
ATOM 14899 O O . LEU B 1 852 ? -18.203 34.406 -2.359 1 90.81 852 LEU B O 1
ATOM 14903 N N . GLU B 1 853 ? -18.141 33.531 -0.283 1 87.69 853 GLU B N 1
ATOM 14904 C CA . GLU B 1 853 ? -17.203 34.562 0.123 1 87.69 853 GLU B CA 1
ATOM 14905 C C . GLU B 1 853 ? -15.945 34.531 -0.73 1 87.69 853 GLU B C 1
ATOM 14907 O O . GLU B 1 853 ? -15.266 33.5 -0.813 1 87.69 853 GLU B O 1
ATOM 14912 N N . LYS B 1 854 ? -15.664 35.625 -1.333 1 86.19 854 LYS B N 1
ATOM 14913 C CA . LYS B 1 854 ? -14.492 35.688 -2.209 1 86.19 854 LYS B CA 1
ATOM 14914 C C . LYS B 1 854 ? -13.203 35.781 -1.4 1 86.19 854 LYS B C 1
ATOM 14916 O O . LYS B 1 854 ? -13.156 36.469 -0.375 1 86.19 854 LYS B O 1
ATOM 14921 N N . PRO B 1 855 ? -12.18 35.062 -1.874 1 86.12 855 PRO B N 1
ATOM 14922 C CA . PRO B 1 855 ? -10.875 35.281 -1.232 1 86.12 855 PRO B CA 1
ATOM 14923 C C . PRO B 1 855 ? -10.391 36.719 -1.32 1 86.12 855 PRO B C 1
ATOM 14925 O O . PRO B 1 855 ? -10.523 37.344 -2.367 1 86.12 855 PRO B O 1
ATOM 14928 N N . LYS B 1 856 ? -9.898 37.156 -0.24 1 81.31 856 LYS B N 1
ATOM 14929 C CA . LYS B 1 856 ? -9.531 38.562 -0.176 1 81.31 856 LYS B CA 1
ATOM 14930 C C . LYS B 1 856 ? -8.039 38.75 -0.438 1 81.31 856 LYS B C 1
ATOM 14932 O O . LYS B 1 856 ? -7.34 39.406 0.349 1 81.31 856 LYS B O 1
ATOM 14937 N N . GLY B 1 857 ? -7.555 38.281 -1.486 1 85.31 857 GLY B N 1
ATOM 14938 C CA . GLY B 1 857 ? -6.164 38.438 -1.889 1 85.31 857 GLY B CA 1
ATOM 14939 C C . GLY B 1 857 ? -5.691 37.344 -2.828 1 85.31 857 GLY B C 1
ATOM 14940 O O . GLY B 1 857 ? -6.324 36.281 -2.93 1 85.31 857 GLY B O 1
ATOM 14941 N N . LEU B 1 858 ? -4.617 37.656 -3.4 1 90.88 858 LEU B N 1
ATOM 14942 C CA . LEU B 1 858 ? -4.039 36.75 -4.391 1 90.88 858 LEU B CA 1
ATOM 14943 C C . LEU B 1 858 ? -3.623 35.438 -3.744 1 90.88 858 LEU B C 1
ATOM 14945 O O . LEU B 1 858 ? -3.893 34.375 -4.289 1 90.88 858 LEU B O 1
ATOM 14949 N N . MET B 1 859 ? -3.029 35.5 -2.561 1 91.31 859 MET B N 1
ATOM 14950 C CA . MET B 1 859 ? -2.52 34.312 -1.899 1 91.31 859 MET B CA 1
ATOM 14951 C C . MET B 1 859 ? -3.664 33.438 -1.392 1 91.31 859 MET B C 1
ATOM 14953 O O . MET B 1 859 ? -3.564 32.219 -1.396 1 91.31 859 MET B O 1
ATOM 14957 N N . LYS B 1 860 ? -4.66 34 -0.92 1 92.56 860 LYS B N 1
ATOM 14958 C CA . LYS B 1 860 ? -5.824 33.25 -0.477 1 92.56 860 LYS B CA 1
ATOM 14959 C C . LYS B 1 860 ? -6.488 32.531 -1.646 1 92.56 860 LYS B C 1
ATOM 14961 O O . LYS B 1 860 ? -6.957 31.391 -1.499 1 92.56 860 LYS B O 1
ATOM 14966 N N . GLN B 1 861 ? -6.586 33.25 -2.791 1 94.31 861 GLN B N 1
ATOM 14967 C CA . GLN B 1 861 ? -7.125 32.594 -3.984 1 94.31 861 GLN B CA 1
ATOM 14968 C C . GLN B 1 861 ? -6.246 31.438 -4.434 1 94.31 861 GLN B C 1
ATOM 14970 O O . GLN B 1 861 ? -6.754 30.391 -4.844 1 94.31 861 GLN B O 1
ATOM 14975 N N . ALA B 1 862 ? -4.984 31.672 -4.41 1 95.94 862 ALA B N 1
ATOM 14976 C CA . ALA B 1 862 ? -4.047 30.594 -4.742 1 95.94 862 ALA B CA 1
ATOM 14977 C C . ALA B 1 862 ? -4.277 29.375 -3.861 1 95.94 862 ALA B C 1
ATOM 14979 O O . ALA B 1 862 ? -4.203 28.234 -4.336 1 95.94 862 ALA B O 1
ATOM 14980 N N . ALA B 1 863 ? -4.5 29.609 -2.629 1 95.38 863 ALA B N 1
ATOM 14981 C CA . ALA B 1 863 ? -4.734 28.516 -1.683 1 95.38 863 ALA B CA 1
ATOM 14982 C C . ALA B 1 863 ? -5.984 27.734 -2.059 1 95.38 863 ALA B C 1
ATOM 14984 O O . ALA B 1 863 ? -6.023 26.5 -1.897 1 95.38 863 ALA B O 1
ATOM 14985 N N . VAL B 1 864 ? -6.977 28.391 -2.531 1 95.62 864 VAL B N 1
ATOM 14986 C CA . VAL B 1 864 ? -8.211 27.734 -2.953 1 95.62 864 VAL B CA 1
ATOM 14987 C C . VAL B 1 864 ? -7.926 26.797 -4.121 1 95.62 864 VAL B C 1
ATOM 14989 O O . VAL B 1 864 ? -8.375 25.641 -4.125 1 95.62 864 VAL B O 1
ATOM 14992 N N . TYR B 1 865 ? -7.168 27.281 -5.105 1 96.62 865 TYR B N 1
ATOM 14993 C CA . TYR B 1 865 ? -6.805 26.438 -6.242 1 96.62 865 TYR B CA 1
ATOM 14994 C C . TYR B 1 865 ? -5.938 25.266 -5.801 1 96.62 865 TYR B C 1
ATOM 14996 O O . TYR B 1 865 ? -6.109 24.141 -6.289 1 96.62 865 TYR B O 1
ATOM 15004 N N . GLN B 1 866 ? -5.098 25.594 -4.918 1 95.81 866 GLN B N 1
ATOM 15005 C CA . GLN B 1 866 ? -4.117 24.594 -4.496 1 95.81 866 GLN B CA 1
ATOM 15006 C C . GLN B 1 866 ? -4.797 23.422 -3.801 1 95.81 866 GLN B C 1
ATOM 15008 O O . GLN B 1 866 ? -4.395 22.266 -3.982 1 95.81 866 GLN B O 1
ATOM 15013 N N . VAL B 1 867 ? -5.746 23.625 -3.02 1 94.19 867 VAL B N 1
ATOM 15014 C CA . VAL B 1 867 ? -6.441 22.562 -2.301 1 94.19 867 VAL B CA 1
ATOM 15015 C C . VAL B 1 867 ? -7.09 21.609 -3.297 1 94.19 867 VAL B C 1
ATOM 15017 O O . VAL B 1 867 ? -7.078 20.391 -3.094 1 94.19 867 VAL B O 1
ATOM 15020 N N . GLU B 1 868 ? -7.66 22.141 -4.363 1 95.38 868 GLU B N 1
ATOM 15021 C CA . GLU B 1 868 ? -8.273 21.312 -5.402 1 95.38 868 GLU B CA 1
ATOM 15022 C C . GLU B 1 868 ? -7.238 20.406 -6.07 1 95.38 868 GLU B C 1
ATOM 15024 O O . GLU B 1 868 ? -7.543 19.266 -6.434 1 95.38 868 GLU B O 1
ATOM 15029 N N . ILE B 1 869 ? -6.055 20.922 -6.195 1 94.88 869 ILE B N 1
ATOM 15030 C CA . ILE B 1 869 ? -4.98 20.172 -6.832 1 94.88 869 ILE B CA 1
ATOM 15031 C C . ILE B 1 869 ? -4.434 19.125 -5.855 1 94.88 869 ILE B C 1
ATOM 15033 O O . ILE B 1 869 ? -4.223 17.969 -6.227 1 94.88 869 ILE B O 1
ATOM 15037 N N . ASP B 1 870 ? -4.27 19.531 -4.598 1 92.56 870 ASP B N 1
ATOM 15038 C CA . ASP B 1 870 ? -3.711 18.656 -3.578 1 92.56 870 ASP B CA 1
ATOM 15039 C C . ASP B 1 870 ? -4.609 17.438 -3.348 1 92.56 870 ASP B C 1
ATOM 15041 O O . ASP B 1 870 ? -4.117 16.344 -3.074 1 92.56 870 ASP B O 1
ATOM 15045 N N . THR B 1 871 ? -5.949 17.609 -3.463 1 91.06 871 THR B N 1
ATOM 15046 C CA . THR B 1 871 ? -6.898 16.531 -3.213 1 91.06 871 THR B CA 1
ATOM 15047 C C . THR B 1 871 ? -7.238 15.805 -4.508 1 91.06 871 THR B C 1
ATOM 15049 O O . THR B 1 871 ? -7.988 14.82 -4.496 1 91.06 871 THR B O 1
ATOM 15052 N N . GLN B 1 872 ? -6.793 16.359 -5.633 1 90.38 872 GLN B N 1
ATOM 15053 C CA . GLN B 1 872 ? -7.02 15.812 -6.965 1 90.38 872 GLN B CA 1
ATOM 15054 C C . GLN B 1 872 ? -8.5 15.836 -7.32 1 90.38 872 GLN B C 1
ATOM 15056 O O . GLN B 1 872 ? -9 14.922 -7.992 1 90.38 872 GLN B O 1
ATOM 15061 N N . ASP B 1 873 ? -9.234 16.75 -6.762 1 91.56 873 ASP B N 1
ATOM 15062 C CA . ASP B 1 873 ? -10.633 16.938 -7.129 1 91.56 873 ASP B CA 1
ATOM 15063 C C . ASP B 1 873 ? -10.758 17.75 -8.414 1 91.56 873 ASP B C 1
ATOM 15065 O O . ASP B 1 873 ? -11.641 17.484 -9.234 1 91.56 873 ASP B O 1
ATOM 15069 N N . TYR B 1 874 ? -9.953 18.797 -8.523 1 95 874 TYR B N 1
ATOM 15070 C CA . TYR B 1 874 ? -9.844 19.672 -9.688 1 95 874 TYR B CA 1
ATOM 15071 C C . TYR B 1 874 ? -11.172 20.359 -9.977 1 95 874 TYR B C 1
ATOM 15073 O O . TYR B 1 874 ? -11.562 20.5 -11.141 1 95 874 TYR B O 1
ATOM 15081 N N . ASN B 1 875 ? -11.93 20.594 -8.945 1 94.38 875 ASN B N 1
ATOM 15082 C CA . ASN B 1 875 ? -13.156 21.391 -9.047 1 94.38 875 ASN B CA 1
ATOM 15083 C C . ASN B 1 875 ? -12.906 22.844 -8.703 1 94.38 875 ASN B C 1
ATOM 15085 O O . ASN B 1 875 ? -13.234 23.297 -7.605 1 94.38 875 ASN B O 1
ATOM 15089 N N . PHE B 1 876 ? -12.5 23.594 -9.656 1 95.38 876 PHE B N 1
ATOM 15090 C CA . PHE B 1 876 ? -12.055 24.953 -9.422 1 95.38 876 PHE B CA 1
ATOM 15091 C C . PHE B 1 876 ? -13.25 25.906 -9.297 1 95.38 876 PHE B C 1
ATOM 15093 O O . PHE B 1 876 ? -13.094 27.047 -8.883 1 95.38 876 PHE B O 1
ATOM 15100 N N . ASN B 1 877 ? -14.414 25.484 -9.609 1 94.25 877 ASN B N 1
ATOM 15101 C CA . ASN B 1 877 ? -15.648 26.234 -9.43 1 94.25 877 ASN B CA 1
ATOM 15102 C C . ASN B 1 877 ? -16.531 25.625 -8.336 1 94.25 877 ASN B C 1
ATOM 15104 O O . ASN B 1 877 ? -17.75 25.641 -8.445 1 94.25 877 ASN B O 1
ATOM 15108 N N . ARG B 1 878 ? -15.977 25.047 -7.387 1 94.5 878 ARG B N 1
ATOM 15109 C CA . ARG B 1 878 ? -16.656 24.266 -6.359 1 94.5 878 ARG B CA 1
ATOM 15110 C C . ARG B 1 878 ? -17.719 25.094 -5.656 1 94.5 878 ARG B C 1
ATOM 15112 O O . ARG B 1 878 ? -18.844 24.641 -5.457 1 94.5 878 ARG B O 1
ATOM 15119 N N . ALA B 1 879 ? -17.391 26.406 -5.234 1 94.56 879 ALA B N 1
ATOM 15120 C CA . ALA B 1 879 ? -18.297 27.234 -4.453 1 94.56 879 ALA B CA 1
ATOM 15121 C C . ALA B 1 879 ? -19.625 27.438 -5.188 1 94.56 879 ALA B C 1
ATOM 15123 O O . ALA B 1 879 ? -20.703 27.25 -4.613 1 94.56 879 ALA B O 1
ATOM 15124 N N . GLN B 1 880 ? -19.562 27.797 -6.465 1 95.06 880 GLN B N 1
ATOM 15125 C CA . GLN B 1 880 ? -20.75 28.047 -7.262 1 95.06 880 GLN B CA 1
ATOM 15126 C C . GLN B 1 880 ? -21.562 26.75 -7.453 1 95.06 880 GLN B C 1
ATOM 15128 O O . GLN B 1 880 ? -22.781 26.766 -7.359 1 95.06 880 GLN B O 1
ATOM 15133 N N . ILE B 1 881 ? -20.859 25.719 -7.742 1 96.12 881 ILE B N 1
ATOM 15134 C CA . ILE B 1 881 ? -21.5 24.438 -7.984 1 96.12 881 ILE B CA 1
ATOM 15135 C C . ILE B 1 881 ? -22.188 23.953 -6.711 1 96.12 881 ILE B C 1
ATOM 15137 O O . ILE B 1 881 ? -23.328 23.484 -6.746 1 96.12 881 ILE B O 1
ATOM 15141 N N . GLU B 1 882 ? -21.547 24.047 -5.656 1 96.31 882 GLU B N 1
ATOM 15142 C CA . GLU B 1 882 ? -22.094 23.594 -4.383 1 96.31 882 GLU B CA 1
ATOM 15143 C C . GLU B 1 882 ? -23.266 24.453 -3.932 1 96.31 882 GLU B C 1
ATOM 15145 O O . GLU B 1 882 ? -24.219 23.953 -3.352 1 96.31 882 GLU B O 1
ATOM 15150 N N . VAL B 1 883 ? -23.234 25.75 -4.156 1 97.06 883 VAL B N 1
ATOM 15151 C CA . VAL B 1 883 ? -24.328 26.625 -3.779 1 97.06 883 VAL B CA 1
ATOM 15152 C C . VAL B 1 883 ? -25.578 26.297 -4.609 1 97.06 883 VAL B C 1
ATOM 15154 O O . VAL B 1 883 ? -26.688 26.328 -4.098 1 97.06 883 VAL B O 1
ATOM 15157 N N . GLU B 1 884 ? -25.359 26.062 -5.879 1 97.12 884 GLU B N 1
ATOM 15158 C CA . GLU B 1 884 ? -26.484 25.641 -6.711 1 97.12 884 GLU B CA 1
ATOM 15159 C C . GLU B 1 884 ? -27.125 24.359 -6.172 1 97.12 884 GLU B C 1
ATOM 15161 O O . GLU B 1 884 ? -28.344 24.219 -6.188 1 97.12 884 GLU B O 1
ATOM 15166 N N . ALA B 1 885 ? -26.312 23.453 -5.715 1 96.88 885 ALA B N 1
ATOM 15167 C CA . ALA B 1 885 ? -26.812 22.219 -5.109 1 96.88 885 ALA B CA 1
ATOM 15168 C C . ALA B 1 885 ? -27.516 22.5 -3.779 1 96.88 885 ALA B C 1
ATOM 15170 O O . ALA B 1 885 ? -28.5 21.844 -3.432 1 96.88 885 ALA B O 1
ATOM 15171 N N . LEU B 1 886 ? -26.953 23.406 -3.039 1 97.44 886 LEU B N 1
ATOM 15172 C CA . LEU B 1 886 ? -27.5 23.797 -1.743 1 97.44 886 LEU B CA 1
ATOM 15173 C C . LEU B 1 886 ? -28.938 24.281 -1.879 1 97.44 886 LEU B C 1
ATOM 15175 O O . LEU B 1 886 ? -29.781 23.984 -1.025 1 97.44 886 LEU B O 1
ATOM 15179 N N . LYS B 1 887 ? -29.203 24.984 -2.986 1 95.62 887 LYS B N 1
ATOM 15180 C CA . LYS B 1 887 ? -30.531 25.531 -3.23 1 95.62 887 LYS B CA 1
ATOM 15181 C C . LYS B 1 887 ? -31.562 24.422 -3.402 1 95.62 887 LYS B C 1
ATOM 15183 O O . LYS B 1 887 ? -32.75 24.625 -3.137 1 95.62 887 LYS B O 1
ATOM 15188 N N . LEU B 1 888 ? -31.125 23.281 -3.756 1 95.38 888 LEU B N 1
ATOM 15189 C CA . LEU B 1 888 ? -32.031 22.172 -4.062 1 95.38 888 LEU B CA 1
ATOM 15190 C C . LEU B 1 888 ? -32.375 21.391 -2.801 1 95.38 888 LEU B C 1
ATOM 15192 O O . LEU B 1 888 ? -33.312 20.594 -2.797 1 95.38 888 LEU B O 1
ATOM 15196 N N . ILE B 1 889 ? -31.703 21.609 -1.757 1 97.56 889 ILE B N 1
ATOM 15197 C CA . ILE B 1 889 ? -31.875 20.828 -0.542 1 97.56 889 ILE B CA 1
ATOM 15198 C C . ILE B 1 889 ? -33.125 21.297 0.196 1 97.56 889 ILE B C 1
ATOM 15200 O O . ILE B 1 889 ? -33.344 22.5 0.379 1 97.56 889 ILE B O 1
ATOM 15204 N N . ALA B 1 890 ? -33.906 20.344 0.598 1 97 890 ALA B N 1
ATOM 15205 C CA . ALA B 1 890 ? -35.125 20.609 1.402 1 97 890 ALA B CA 1
ATOM 15206 C C . ALA B 1 890 ? -34.906 20.188 2.852 1 97 890 ALA B C 1
ATOM 15208 O O . ALA B 1 890 ? -34 19.406 3.15 1 97 890 ALA B O 1
ATOM 15209 N N . LYS B 1 891 ? -35.688 20.766 3.705 1 96.88 891 LYS B N 1
ATOM 15210 C CA . LYS B 1 891 ? -35.594 20.438 5.125 1 96.88 891 LYS B CA 1
ATOM 15211 C C . LYS B 1 891 ? -35.719 18.938 5.352 1 96.88 891 LYS B C 1
ATOM 15213 O O . LYS B 1 891 ? -35.031 18.375 6.199 1 96.88 891 LYS B O 1
ATOM 15218 N N . ASP B 1 892 ? -36.5 18.266 4.559 1 96.69 892 ASP B N 1
ATOM 15219 C CA . ASP B 1 892 ? -36.719 16.828 4.691 1 96.69 892 ASP B CA 1
ATOM 15220 C C . ASP B 1 892 ? -35.438 16.047 4.391 1 96.69 892 ASP B C 1
ATOM 15222 O O . ASP B 1 892 ? -35.219 14.969 4.945 1 96.69 892 ASP B O 1
ATOM 15226 N N . ASP B 1 893 ? -34.656 16.562 3.51 1 97.25 893 ASP B N 1
ATOM 15227 C CA . ASP B 1 893 ? -33.375 15.93 3.209 1 97.25 893 ASP B CA 1
ATOM 15228 C C . ASP B 1 893 ? -32.469 15.914 4.438 1 97.25 893 ASP B C 1
ATOM 15230 O O . ASP B 1 893 ? -31.734 14.938 4.668 1 97.25 893 ASP B O 1
ATOM 15234 N N . ILE B 1 894 ? -32.5 16.984 5.191 1 98.12 894 ILE B N 1
ATOM 15235 C CA . ILE B 1 894 ? -31.672 17.109 6.395 1 98.12 894 ILE B CA 1
ATOM 15236 C C . ILE B 1 894 ? -32.219 16.172 7.48 1 98.12 894 ILE B C 1
ATOM 15238 O O . ILE B 1 894 ? -31.438 15.555 8.211 1 98.12 894 ILE B O 1
ATOM 15242 N N . ILE B 1 895 ? -33.531 16.109 7.586 1 97.62 895 ILE B N 1
ATOM 15243 C CA . ILE B 1 895 ? -34.156 15.227 8.555 1 97.62 895 ILE B CA 1
ATOM 15244 C C . ILE B 1 895 ? -33.812 13.773 8.219 1 97.62 895 ILE B C 1
ATOM 15246 O O . ILE B 1 895 ? -33.5 12.977 9.102 1 97.62 895 ILE B O 1
ATOM 15250 N N . LYS B 1 896 ? -33.875 13.461 6.941 1 97.38 896 LYS B N 1
ATOM 15251 C CA . LYS B 1 896 ? -33.531 12.117 6.492 1 97.38 896 LYS B CA 1
ATOM 15252 C C . LYS B 1 896 ? -32.062 11.797 6.809 1 97.38 896 LYS B C 1
ATOM 15254 O O . LYS B 1 896 ? -31.75 10.695 7.25 1 97.38 896 LYS B O 1
ATOM 15259 N N . PHE B 1 897 ? -31.25 12.734 6.512 1 97.81 897 PHE B N 1
ATOM 15260 C CA . PHE B 1 897 ? -29.828 12.578 6.805 1 97.81 897 PHE B CA 1
ATOM 15261 C C . PHE B 1 897 ? -29.609 12.305 8.289 1 97.81 897 PHE B C 1
ATOM 15263 O O . PHE B 1 897 ? -28.875 11.383 8.648 1 97.81 897 PHE B O 1
ATOM 15270 N N . TYR B 1 898 ? -30.203 13.125 9.109 1 98.12 898 TYR B N 1
ATOM 15271 C CA . TYR B 1 898 ? -30.109 12.93 10.547 1 98.12 898 TYR B CA 1
ATOM 15272 C C . TYR B 1 898 ? -30.594 11.539 10.938 1 98.12 898 TYR B C 1
ATOM 15274 O O . TYR B 1 898 ? -29.906 10.82 11.68 1 98.12 898 TYR B O 1
ATOM 15282 N N . ASN B 1 899 ? -31.688 11.094 10.43 1 97.5 899 ASN B N 1
ATOM 15283 C CA . ASN B 1 899 ? -32.281 9.82 10.797 1 97.5 899 ASN B CA 1
ATOM 15284 C C . ASN B 1 899 ? -31.453 8.641 10.32 1 97.5 899 ASN B C 1
ATOM 15286 O O . ASN B 1 899 ? -31.359 7.621 11.008 1 97.5 899 ASN B O 1
ATOM 15290 N N . ASP B 1 900 ? -30.844 8.797 9.234 1 97.06 900 ASP B N 1
ATOM 15291 C CA . ASP B 1 900 ? -30.156 7.672 8.609 1 97.06 900 ASP B CA 1
ATOM 15292 C C . ASP B 1 900 ? -28.734 7.531 9.133 1 97.06 900 ASP B C 1
ATOM 15294 O O . ASP B 1 900 ? -28.25 6.418 9.352 1 97.06 900 ASP B O 1
ATOM 15298 N N . GLN B 1 901 ? -28.031 8.695 9.32 1 97.31 901 GLN B N 1
ATOM 15299 C CA . GLN B 1 901 ? -26.578 8.586 9.461 1 97.31 901 GLN B CA 1
ATOM 15300 C C . GLN B 1 901 ? -26.109 9.172 10.789 1 97.31 901 GLN B C 1
ATOM 15302 O O . GLN B 1 901 ? -24.984 8.914 11.227 1 97.31 901 GLN B O 1
ATOM 15307 N N . ILE B 1 902 ? -26.906 10.016 11.484 1 97.75 902 ILE B N 1
ATOM 15308 C CA . ILE B 1 902 ? -26.422 10.727 12.664 1 97.75 902 ILE B CA 1
ATOM 15309 C C . ILE B 1 902 ? -27.078 10.164 13.922 1 97.75 902 ILE B C 1
ATOM 15311 O O . ILE B 1 902 ? -26.406 9.938 14.93 1 97.75 902 ILE B O 1
ATOM 15315 N N . SER B 1 903 ? -28.375 9.891 13.812 1 96 903 SER B N 1
ATOM 15316 C CA . SER B 1 903 ? -29.141 9.406 14.953 1 96 903 SER B CA 1
ATOM 15317 C C . SER B 1 903 ? -28.578 8.094 15.477 1 96 903 SER B C 1
ATOM 15319 O O . SER B 1 903 ? -28.062 7.281 14.711 1 96 903 SER B O 1
ATOM 15321 N N . GLN B 1 904 ? -28.703 7.895 16.703 1 91.62 904 GLN B N 1
ATOM 15322 C CA . GLN B 1 904 ? -28.188 6.691 17.359 1 91.62 904 GLN B CA 1
ATOM 15323 C C . GLN B 1 904 ? -28.828 5.434 16.766 1 91.62 904 GLN B C 1
ATOM 15325 O O . GLN B 1 904 ? -28.188 4.375 16.734 1 91.62 904 GLN B O 1
ATOM 15330 N N . SER B 1 905 ? -29.984 5.535 16.328 1 90.56 905 SER B N 1
ATOM 15331 C CA . SER B 1 905 ? -30.703 4.387 15.789 1 90.56 905 SER B CA 1
ATOM 15332 C C . SER B 1 905 ? -30.625 4.352 14.266 1 90.56 905 SER B C 1
ATOM 15334 O O . SER B 1 905 ? -31.297 3.539 13.617 1 90.56 905 SER B O 1
ATOM 15336 N N . GLY B 1 906 ? -29.906 5.238 13.719 1 94.44 906 GLY B N 1
ATOM 15337 C CA . GLY B 1 906 ? -29.812 5.293 12.266 1 94.44 906 GLY B CA 1
ATOM 15338 C C . GLY B 1 906 ? -29.219 4.035 11.664 1 94.44 906 GLY B C 1
ATOM 15339 O O . GLY B 1 906 ? -28.234 3.502 12.18 1 94.44 906 GLY B O 1
ATOM 15340 N N . PRO B 1 907 ? -29.719 3.533 10.578 1 94.62 907 PRO B N 1
ATOM 15341 C CA . PRO B 1 907 ? -29.219 2.297 9.969 1 94.62 907 PRO B CA 1
ATOM 15342 C C . PRO B 1 907 ? -27.844 2.457 9.336 1 94.62 907 PRO B C 1
ATOM 15344 O O . PRO B 1 907 ? -27.125 1.472 9.148 1 94.62 907 PRO B O 1
ATOM 15347 N N . GLU B 1 908 ? -27.484 3.639 8.992 1 96.12 908 GLU B N 1
ATOM 15348 C CA . GLU B 1 908 ? -26.203 3.887 8.336 1 96.12 908 GLU B CA 1
ATOM 15349 C C . GLU B 1 908 ? -25.297 4.746 9.211 1 96.12 908 GLU B C 1
ATOM 15351 O O . GLU B 1 908 ? -24.5 5.531 8.695 1 96.12 908 GLU B O 1
ATOM 15356 N N . ARG B 1 909 ? -25.469 4.691 10.469 1 96.5 909 ARG B N 1
ATOM 15357 C CA . ARG B 1 909 ? -24.609 5.445 11.375 1 96.5 909 ARG B CA 1
ATOM 15358 C C . ARG B 1 909 ? -23.266 4.758 11.555 1 96.5 909 ARG B C 1
ATOM 15360 O O . ARG B 1 909 ? -23.203 3.549 11.781 1 96.5 909 ARG B O 1
ATOM 15367 N N . HIS B 1 910 ? -22.203 5.453 11.375 1 97 910 HIS B N 1
ATOM 15368 C CA . HIS B 1 910 ? -20.828 5.016 11.57 1 97 910 HIS B CA 1
ATOM 15369 C C . HIS B 1 910 ? -20.094 5.914 12.562 1 97 910 HIS B C 1
ATOM 15371 O O . HIS B 1 910 ? -19.688 7.023 12.219 1 97 910 HIS B O 1
ATOM 15377 N N . LYS B 1 911 ? -19.797 5.48 13.781 1 97.56 911 LYS B N 1
ATOM 15378 C CA . LYS B 1 911 ? -19.234 6.328 14.828 1 97.56 911 LYS B CA 1
ATOM 15379 C C . LYS B 1 911 ? -17.891 5.805 15.297 1 97.56 911 LYS B C 1
ATOM 15381 O O . LYS B 1 911 ? -17.75 4.613 15.586 1 97.56 911 LYS B O 1
ATOM 15386 N N . LEU B 1 912 ? -16.906 6.609 15.336 1 98 912 LEU B N 1
ATOM 15387 C CA . LEU B 1 912 ? -15.656 6.383 16.047 1 98 912 LEU B CA 1
ATOM 15388 C C . LEU B 1 912 ? -15.461 7.426 17.141 1 98 912 LEU B C 1
ATOM 15390 O O . LEU B 1 912 ? -15.492 8.633 16.875 1 98 912 LEU B O 1
ATOM 15394 N N . ALA B 1 913 ? -15.359 7.016 18.312 1 98.06 913 ALA B N 1
ATOM 15395 C CA . ALA B 1 913 ? -15.023 7.895 19.438 1 98.06 913 ALA B CA 1
ATOM 15396 C C . ALA B 1 913 ? -13.57 7.711 19.859 1 98.06 913 ALA B C 1
ATOM 15398 O O . ALA B 1 913 ? -13.07 6.586 19.938 1 98.06 913 ALA B O 1
ATOM 15399 N N . VAL B 1 914 ? -12.883 8.758 20.047 1 98.06 914 VAL B N 1
ATOM 15400 C CA . VAL B 1 914 ? -11.539 8.75 20.625 1 98.06 914 VAL B CA 1
ATOM 15401 C C . VAL B 1 914 ? -11.555 9.445 21.984 1 98.06 914 VAL B C 1
ATOM 15403 O O . VAL B 1 914 ? -11.883 10.625 22.078 1 98.06 914 VAL B O 1
ATOM 15406 N N . HIS B 1 915 ? -11.219 8.719 23 1 97.31 915 HIS B N 1
ATOM 15407 C CA . HIS B 1 915 ? -11.156 9.227 24.359 1 97.31 915 HIS B CA 1
ATOM 15408 C C . HIS B 1 915 ? -9.719 9.43 24.812 1 97.31 915 HIS B C 1
ATOM 15410 O O . HIS B 1 915 ? -8.914 8.492 24.797 1 97.31 915 HIS B O 1
ATOM 15416 N N . VAL B 1 916 ? -9.375 10.609 25.125 1 96.5 916 VAL B N 1
ATOM 15417 C CA . VAL B 1 916 ? -8.117 10.906 25.797 1 96.5 916 VAL B CA 1
ATOM 15418 C C . VAL B 1 916 ? -8.375 11.195 27.281 1 96.5 916 VAL B C 1
ATOM 15420 O O . VAL B 1 916 ? -8.977 12.219 27.625 1 96.5 916 VAL B O 1
ATOM 15423 N N . ARG B 1 917 ? -7.941 10.375 28.125 1 94.75 917 ARG B N 1
ATOM 15424 C CA . ARG B 1 917 ? -8.219 10.492 29.562 1 94.75 917 ARG B CA 1
ATOM 15425 C C . ARG B 1 917 ? -7.004 11.039 30.312 1 94.75 917 ARG B C 1
ATOM 15427 O O . ARG B 1 917 ? -5.895 10.523 30.156 1 94.75 917 ARG B O 1
ATOM 15434 N N . SER B 1 918 ? -7.211 12.086 31.109 1 92.75 918 SER B N 1
ATOM 15435 C CA . SER B 1 918 ? -6.141 12.633 31.938 1 92.75 918 SER B CA 1
ATOM 15436 C C . SER B 1 918 ? -5.797 11.688 33.094 1 92.75 918 SER B C 1
ATOM 15438 O O . SER B 1 918 ? -6.684 11.086 33.688 1 92.75 918 SER B O 1
ATOM 15440 N N . THR B 1 919 ? -4.551 11.531 33.375 1 90.88 919 THR B N 1
ATOM 15441 C CA . THR B 1 919 ? -4.109 10.688 34.469 1 90.88 919 THR B CA 1
ATOM 15442 C C . THR B 1 919 ? -3.895 11.516 35.719 1 90.88 919 THR B C 1
ATOM 15444 O O . THR B 1 919 ? -3.629 10.977 36.812 1 90.88 919 THR B O 1
ATOM 15447 N N . LEU B 1 920 ? -3.883 12.75 35.656 1 84.06 920 LEU B N 1
ATOM 15448 C CA . LEU B 1 920 ? -3.59 13.648 36.781 1 84.06 920 LEU B CA 1
ATOM 15449 C C . LEU B 1 920 ? -4.785 13.758 37.719 1 84.06 920 LEU B C 1
ATOM 15451 O O . LEU B 1 920 ? -4.621 14.07 38.906 1 84.06 920 LEU B O 1
ATOM 15455 N N . LYS B 1 921 ? -5.992 13.727 37.188 1 73.94 921 LYS B N 1
ATOM 15456 C CA . LYS B 1 921 ? -7.16 13.828 38.062 1 73.94 921 LYS B CA 1
ATOM 15457 C C . LYS B 1 921 ? -7.805 12.461 38.281 1 73.94 921 LYS B C 1
ATOM 15459 O O . LYS B 1 921 ? -7.926 11.672 37.344 1 73.94 921 LYS B O 1
ATOM 15464 N N . ASN B 1 922 ? -7.699 11.953 39.531 1 60.59 922 ASN B N 1
ATOM 15465 C CA . ASN B 1 922 ? -8.398 10.727 39.875 1 60.59 922 ASN B CA 1
ATOM 15466 C C . ASN B 1 922 ? -9.914 10.898 39.781 1 60.59 922 ASN B C 1
ATOM 15468 O O . ASN B 1 922 ? -10.539 11.461 40.688 1 60.59 922 ASN B O 1
ATOM 15472 N N . THR B 1 923 ? -10.289 11.039 38.625 1 59.41 923 THR B N 1
ATOM 15473 C CA . THR B 1 923 ? -11.719 11.336 38.531 1 59.41 923 THR B CA 1
ATOM 15474 C C . THR B 1 923 ? -12.547 10.125 38.969 1 59.41 923 THR B C 1
ATOM 15476 O O . THR B 1 923 ? -12.273 9 38.531 1 59.41 923 THR B O 1
ATOM 15479 N N . THR B 1 924 ? -13.219 10.156 40.094 1 56.56 924 THR B N 1
ATOM 15480 C CA . THR B 1 924 ? -14.219 9.211 40.562 1 56.56 924 THR B CA 1
ATOM 15481 C C . THR B 1 924 ? -15.188 8.844 39.438 1 56.56 924 THR B C 1
ATOM 15483 O O . THR B 1 924 ? -15.516 9.68 38.594 1 56.56 924 THR B O 1
ATOM 15486 N N . ALA B 1 925 ? -15.484 7.668 39.469 1 59.78 925 ALA B N 1
ATOM 15487 C CA . ALA B 1 925 ? -16.438 7.086 38.531 1 59.78 925 ALA B CA 1
ATOM 15488 C C . ALA B 1 925 ? -17.734 7.906 38.5 1 59.78 925 ALA B C 1
ATOM 15490 O O . ALA B 1 925 ? -18.391 8.102 39.531 1 59.78 925 ALA B O 1
ATOM 15491 N N . GLU B 1 926 ? -17.781 8.93 37.594 1 65.94 926 GLU B N 1
ATOM 15492 C CA . GLU B 1 926 ? -19.016 9.672 37.438 1 65.94 926 GLU B CA 1
ATOM 15493 C C . GLU B 1 926 ? -20.141 8.766 36.906 1 65.94 926 GLU B C 1
ATOM 15495 O O . GLU B 1 926 ? -19.875 7.797 36.219 1 65.94 926 GLU B O 1
ATOM 15500 N N . GLU B 1 927 ? -21.359 8.875 37.469 1 60.38 927 GLU B N 1
ATOM 15501 C CA . GLU B 1 927 ? -22.516 8.094 37.031 1 60.38 927 GLU B CA 1
ATOM 15502 C C . GLU B 1 927 ? -22.828 8.281 35.562 1 60.38 927 GLU B C 1
ATOM 15504 O O . GLU B 1 927 ? -22.969 9.414 35.094 1 60.38 927 GLU B O 1
ATOM 15509 N N . VAL B 1 928 ? -22.5 7.246 34.719 1 67.62 928 VAL B N 1
ATOM 15510 C CA . VAL B 1 928 ? -22.781 7.246 33.281 1 67.62 928 VAL B CA 1
ATOM 15511 C C . VAL B 1 928 ? -24.125 6.594 33 1 67.62 928 VAL B C 1
ATOM 15513 O O . VAL B 1 928 ? -24.438 5.543 33.562 1 67.62 928 VAL B O 1
ATOM 15516 N N . ASP B 1 929 ? -24.984 7.348 32.5 1 58.53 929 ASP B N 1
ATOM 15517 C CA . ASP B 1 929 ? -26.219 6.73 32.031 1 58.53 929 ASP B CA 1
ATOM 15518 C C . ASP B 1 929 ? -25.953 5.754 30.875 1 58.53 929 ASP B C 1
ATOM 15520 O O . ASP B 1 929 ? -25.828 6.164 29.719 1 58.53 929 ASP B O 1
ATOM 15524 N N . ASN B 1 930 ? -25.719 4.582 31.172 1 57.53 930 ASN B N 1
ATOM 15525 C CA . ASN B 1 930 ? -25.375 3.516 30.234 1 57.53 930 ASN B CA 1
ATOM 15526 C C . ASN B 1 930 ? -26.406 3.381 29.125 1 57.53 930 ASN B C 1
ATOM 15528 O O . ASN B 1 930 ? -26.156 2.752 28.094 1 57.53 930 ASN B O 1
ATOM 15532 N N . SER B 1 931 ? -27.625 3.943 29.438 1 55.44 931 SER B N 1
ATOM 15533 C CA . SER B 1 931 ? -28.688 3.82 28.438 1 55.44 931 SER B CA 1
ATOM 15534 C C . SER B 1 931 ? -28.359 4.645 27.188 1 55.44 931 SER B C 1
ATOM 15536 O O . SER B 1 931 ? -28.922 4.395 26.125 1 55.44 931 SER B O 1
ATOM 15538 N N . LEU B 1 932 ? -27.438 5.441 27.328 1 59.88 932 LEU B N 1
ATOM 15539 C CA . LEU B 1 932 ? -27.156 6.363 26.234 1 59.88 932 LEU B CA 1
ATOM 15540 C C . LEU B 1 932 ? -26 5.84 25.375 1 59.88 932 LEU B C 1
ATOM 15542 O O . LEU B 1 932 ? -25.734 6.375 24.297 1 59.88 932 LEU B O 1
ATOM 15546 N N . MET B 1 933 ? -25.438 4.867 25.844 1 63.06 933 MET B N 1
ATOM 15547 C CA . MET B 1 933 ? -24.297 4.367 25.062 1 63.06 933 MET B CA 1
ATOM 15548 C C . MET B 1 933 ? -24.703 3.139 24.25 1 63.06 933 MET B C 1
ATOM 15550 O O . MET B 1 933 ? -25.578 2.383 24.656 1 63.06 933 MET B O 1
ATOM 15554 N N . ALA B 1 934 ? -24.203 3.096 23.078 1 62.56 934 ALA B N 1
ATOM 15555 C CA . ALA B 1 934 ? -24.516 1.958 22.219 1 62.56 934 ALA B CA 1
ATOM 15556 C C . ALA B 1 934 ? -24.125 0.643 22.891 1 62.56 934 ALA B C 1
ATOM 15558 O O . ALA B 1 934 ? -23.031 0.524 23.453 1 62.56 934 ALA B O 1
ATOM 15559 N N . ASN B 1 935 ? -25.047 -0.243 23.031 1 61.34 935 ASN B N 1
ATOM 15560 C CA . ASN B 1 935 ? -24.828 -1.562 23.609 1 61.34 935 ASN B CA 1
ATOM 15561 C C . ASN B 1 935 ? -23.719 -2.326 22.891 1 61.34 935 ASN B C 1
ATOM 15563 O O . ASN B 1 935 ? -23.094 -3.207 23.484 1 61.34 935 ASN B O 1
ATOM 15567 N N . ASN B 1 936 ? -23.344 -1.858 21.656 1 78.69 936 ASN B N 1
ATOM 15568 C CA . ASN B 1 936 ? -22.422 -2.707 20.906 1 78.69 936 ASN B CA 1
ATOM 15569 C C . ASN B 1 936 ? -21.203 -1.93 20.438 1 78.69 936 ASN B C 1
ATOM 15571 O O . ASN B 1 936 ? -20.828 -1.994 19.266 1 78.69 936 ASN B O 1
ATOM 15575 N N . THR B 1 937 ? -20.547 -1.228 21.484 1 89.5 937 THR B N 1
ATOM 15576 C CA . THR B 1 937 ? -19.328 -0.489 21.141 1 89.5 937 THR B CA 1
ATOM 15577 C C . THR B 1 937 ? -18.141 -1.425 21.062 1 89.5 937 THR B C 1
ATOM 15579 O O . THR B 1 937 ? -17.906 -2.23 21.969 1 89.5 937 THR B O 1
ATOM 15582 N N . ILE B 1 938 ? -17.469 -1.396 19.969 1 92.25 938 ILE B N 1
ATOM 15583 C CA . ILE B 1 938 ? -16.266 -2.195 19.766 1 92.25 938 ILE B CA 1
ATOM 15584 C C . ILE B 1 938 ? -15.039 -1.437 20.281 1 92.25 938 ILE B C 1
ATOM 15586 O O . ILE B 1 938 ? -14.695 -0.374 19.75 1 92.25 938 ILE B O 1
ATOM 15590 N N . LEU B 1 939 ? -14.406 -1.886 21.266 1 94.81 939 LEU B N 1
ATOM 15591 C CA . LEU B 1 939 ? -13.188 -1.287 21.797 1 94.81 939 LEU B CA 1
ATOM 15592 C C . LEU B 1 939 ? -11.984 -1.652 20.922 1 94.81 939 LEU B C 1
ATOM 15594 O O . LEU B 1 939 ? -11.711 -2.834 20.703 1 94.81 939 LEU B O 1
ATOM 15598 N N . ILE B 1 940 ? -11.328 -0.716 20.438 1 96.12 940 ILE B N 1
ATOM 15599 C CA . ILE B 1 940 ? -10.148 -0.938 19.594 1 96.12 940 ILE B CA 1
ATOM 15600 C C . ILE B 1 940 ? -8.93 -1.165 20.484 1 96.12 940 ILE B C 1
ATOM 15602 O O . ILE B 1 940 ? -8.359 -0.215 21.031 1 96.12 940 ILE B O 1
ATOM 15606 N N . LYS B 1 941 ? -8.477 -2.334 20.547 1 91.88 941 LYS B N 1
ATOM 15607 C CA . LYS B 1 941 ? -7.32 -2.68 21.359 1 91.88 941 LYS B CA 1
ATOM 15608 C C . LYS B 1 941 ? -6.035 -2.637 20.531 1 91.88 941 LYS B C 1
ATOM 15610 O O . LYS B 1 941 ? -4.949 -2.432 21.078 1 91.88 941 LYS B O 1
ATOM 15615 N N . ASP B 1 942 ? -6.148 -2.984 19.234 1 92.06 942 ASP B N 1
ATOM 15616 C CA . ASP B 1 942 ? -5.043 -2.963 18.281 1 92.06 942 ASP B CA 1
ATOM 15617 C C . ASP B 1 942 ? -5.461 -2.295 16.984 1 92.06 942 ASP B C 1
ATOM 15619 O O . ASP B 1 942 ? -6.348 -2.789 16.281 1 92.06 942 ASP B O 1
ATOM 15623 N N . ILE B 1 943 ? -4.828 -1.267 16.672 1 94.25 943 ILE B N 1
ATOM 15624 C CA . ILE B 1 943 ? -5.195 -0.453 15.516 1 94.25 943 ILE B CA 1
ATOM 15625 C C . ILE B 1 943 ? -5.027 -1.269 14.242 1 94.25 943 ILE B C 1
ATOM 15627 O O . ILE B 1 943 ? -5.867 -1.196 13.336 1 94.25 943 ILE B O 1
ATOM 15631 N N . THR B 1 944 ? -3.955 -2.084 14.102 1 92.25 944 THR B N 1
ATOM 15632 C CA . THR B 1 944 ? -3.691 -2.881 12.906 1 92.25 944 THR B CA 1
ATOM 15633 C C . THR B 1 944 ? -4.789 -3.918 12.695 1 92.25 944 THR B C 1
ATOM 15635 O O . THR B 1 944 ? -5.281 -4.09 11.578 1 92.25 944 THR B O 1
ATOM 15638 N N . ASP B 1 945 ? -5.141 -4.621 13.773 1 92.81 945 ASP B N 1
ATOM 15639 C CA . ASP B 1 945 ? -6.199 -5.621 13.688 1 92.81 945 ASP B CA 1
ATOM 15640 C C . ASP B 1 945 ? -7.527 -4.984 13.281 1 92.81 945 ASP B C 1
ATOM 15642 O O . ASP B 1 945 ? -8.289 -5.57 12.516 1 92.81 945 ASP B O 1
ATOM 15646 N N . PHE B 1 946 ? -7.797 -3.852 13.875 1 95.44 946 PHE B N 1
ATOM 15647 C CA . PHE B 1 946 ? -9.008 -3.115 13.531 1 95.44 946 PHE B CA 1
ATOM 15648 C C . PHE B 1 946 ? -9.055 -2.801 12.039 1 95.44 946 PHE B C 1
ATOM 15650 O O . PHE B 1 946 ? -10.078 -3.01 11.391 1 95.44 946 PHE B O 1
ATOM 15657 N N . LYS B 1 947 ? -7.996 -2.277 11.484 1 95.06 947 LYS B N 1
ATOM 15658 C CA . LYS B 1 947 ? -7.922 -1.919 10.07 1 95.06 947 LYS B CA 1
ATOM 15659 C C . LYS B 1 947 ? -8.086 -3.148 9.18 1 95.06 947 LYS B C 1
ATOM 15661 O O . LYS B 1 947 ? -8.758 -3.088 8.148 1 95.06 947 LYS B O 1
ATOM 15666 N N . LYS B 1 948 ? -7.492 -4.258 9.547 1 92.88 948 LYS B N 1
ATOM 15667 C CA . LYS B 1 948 ? -7.57 -5.492 8.773 1 92.88 948 LYS B CA 1
ATOM 15668 C C . LYS B 1 948 ? -9.008 -5.996 8.68 1 92.88 948 LYS B C 1
ATOM 15670 O O . LYS B 1 948 ? -9.414 -6.543 7.652 1 92.88 948 LYS B O 1
ATOM 15675 N N . LYS B 1 949 ? -9.758 -5.75 9.727 1 93.62 949 LYS B N 1
ATOM 15676 C CA . LYS B 1 949 ? -11.094 -6.332 9.844 1 93.62 949 LYS B CA 1
ATOM 15677 C C . LYS B 1 949 ? -12.148 -5.422 9.227 1 93.62 949 LYS B C 1
ATOM 15679 O O . LYS B 1 949 ? -13.336 -5.738 9.25 1 93.62 949 LYS B O 1
ATOM 15684 N N . HIS B 1 950 ? -11.742 -4.32 8.703 1 96.38 950 HIS B N 1
ATOM 15685 C CA . HIS B 1 950 ? -12.688 -3.393 8.094 1 96.38 950 HIS B CA 1
ATOM 15686 C C . HIS B 1 950 ? -12.383 -3.172 6.621 1 96.38 950 HIS B C 1
ATOM 15688 O O . HIS B 1 950 ? -11.234 -3.334 6.191 1 96.38 950 HIS B O 1
ATOM 15694 N N . GLN B 1 951 ? -13.375 -2.881 5.863 1 96.44 951 GLN B N 1
ATOM 15695 C CA . GLN B 1 951 ? -13.219 -2.52 4.461 1 96.44 951 GLN B CA 1
ATOM 15696 C C . GLN B 1 951 ? -12.57 -1.146 4.309 1 96.44 951 GLN B C 1
ATOM 15698 O O . GLN B 1 951 ? -12.508 -0.378 5.273 1 96.44 951 GLN B O 1
ATOM 15703 N N . LEU B 1 952 ? -12.023 -0.839 3.133 1 97.31 952 LEU B N 1
ATOM 15704 C CA . LEU B 1 952 ? -11.539 0.493 2.785 1 97.31 952 LEU B CA 1
ATOM 15705 C C . LEU B 1 952 ? -12.461 1.156 1.764 1 97.31 952 LEU B C 1
ATOM 15707 O O . LEU B 1 952 ? -12.953 0.496 0.846 1 97.31 952 LEU B O 1
ATOM 15711 N N . TYR B 1 953 ? -12.719 2.461 1.942 1 96.94 953 TYR B N 1
ATOM 15712 C CA . TYR B 1 953 ? -13.547 3.225 1.017 1 96.94 953 TYR B CA 1
ATOM 15713 C C . TYR B 1 953 ? -12.883 3.334 -0.349 1 96.94 953 TYR B C 1
ATOM 15715 O O . TYR B 1 953 ? -11.656 3.23 -0.459 1 96.94 953 TYR B O 1
ATOM 15723 N N . GLN B 1 954 ? -13.695 3.455 -1.354 1 95.75 954 GLN B N 1
ATOM 15724 C CA . GLN B 1 954 ? -13.188 3.867 -2.656 1 95.75 954 GLN B CA 1
ATOM 15725 C C . GLN B 1 954 ? -12.68 5.309 -2.619 1 95.75 954 GLN B C 1
ATOM 15727 O O . GLN B 1 954 ? -12.945 6.039 -1.662 1 95.75 954 GLN B O 1
ATOM 15732 N N . LEU B 1 955 ? -11.914 5.719 -3.545 1 92.38 955 LEU B N 1
ATOM 15733 C CA . LEU B 1 955 ? -11.484 7.105 -3.699 1 92.38 955 LEU B CA 1
ATOM 15734 C C . LEU B 1 955 ? -12.484 7.895 -4.535 1 92.38 955 LEU B C 1
ATOM 15736 O O . LEU B 1 955 ? -13.156 7.332 -5.398 1 92.38 955 LEU B O 1
ATOM 15740 N N . PRO B 1 956 ? -12.617 9.133 -4.207 1 88.31 956 PRO B N 1
ATOM 15741 C CA . PRO B 1 956 ? -13.578 9.93 -4.969 1 88.31 956 PRO B CA 1
ATOM 15742 C C . PRO B 1 956 ? -13.141 10.148 -6.418 1 88.31 956 PRO B C 1
ATOM 15744 O O . PRO B 1 956 ? -11.945 10.094 -6.719 1 88.31 956 PRO B O 1
ATOM 15747 N N . ASN B 1 957 ? -14.109 10.406 -7.215 1 85.19 957 ASN B N 1
ATOM 15748 C CA . ASN B 1 957 ? -13.828 10.742 -8.609 1 85.19 957 ASN B CA 1
ATOM 15749 C C . ASN B 1 957 ? -13.391 12.195 -8.758 1 85.19 957 ASN B C 1
ATOM 15751 O O . ASN B 1 957 ? -13.922 13.078 -8.078 1 85.19 957 ASN B O 1
ATOM 15755 N N . SER B 1 958 ? -12.43 12.383 -9.586 1 87.31 958 SER B N 1
ATOM 15756 C CA . SER B 1 958 ? -12.055 13.758 -9.914 1 87.31 958 SER B CA 1
ATOM 15757 C C . SER B 1 958 ? -13.148 14.445 -10.711 1 87.31 958 SER B C 1
ATOM 15759 O O . SER B 1 958 ? -13.836 13.812 -11.523 1 87.31 958 SER B O 1
ATOM 15761 N N . PHE B 1 959 ? -13.305 15.719 -10.469 1 87.81 959 PHE B N 1
ATOM 15762 C CA . PHE B 1 959 ? -14.305 16.5 -11.195 1 87.81 959 PHE B CA 1
ATOM 15763 C C . PHE B 1 959 ? -13.922 16.625 -12.664 1 87.81 959 PHE B C 1
ATOM 15765 O O . PHE B 1 959 ? -14.781 16.516 -13.539 1 87.81 959 PHE B O 1
ATOM 15772 N N . MET B 1 960 ? -12.633 16.875 -12.906 1 83.94 960 MET B N 1
ATOM 15773 C CA . MET B 1 960 ? -12.086 16.922 -14.258 1 83.94 960 MET B CA 1
ATOM 15774 C C . MET B 1 960 ? -11.156 15.75 -14.516 1 83.94 960 MET B C 1
ATOM 15776 O O . MET B 1 960 ? -10.305 15.422 -13.68 1 83.94 960 MET B O 1
ATOM 15780 N N . PRO B 1 961 ? -11.492 15.047 -15.633 1 76.81 961 PRO B N 1
ATOM 15781 C CA . PRO B 1 961 ? -10.57 13.953 -15.945 1 76.81 961 PRO B CA 1
ATOM 15782 C C . PRO B 1 961 ? -9.164 14.445 -16.297 1 76.81 961 PRO B C 1
ATOM 15784 O O . PRO B 1 961 ? -9.016 15.422 -17.031 1 76.81 961 PRO B O 1
ATOM 15787 N N . VAL B 1 962 ? -8.273 14.211 -15.562 1 76 962 VAL B N 1
ATOM 15788 C CA . VAL B 1 962 ? -6.898 14.57 -15.883 1 76 962 VAL B CA 1
ATOM 15789 C C . VAL B 1 962 ? -6.188 13.391 -16.547 1 76 962 VAL B C 1
ATOM 15791 O O . VAL B 1 962 ? -6.516 12.234 -16.281 1 76 962 VAL B O 1
ATOM 15794 N N . GLY B 1 963 ? -5.824 13.445 -17.781 1 57.44 963 GLY B N 1
ATOM 15795 C CA . GLY B 1 963 ? -5.184 12.492 -18.672 1 57.44 963 GLY B CA 1
ATOM 15796 C C . GLY B 1 963 ? -4.27 11.523 -17.953 1 57.44 963 GLY B C 1
ATOM 15797 O O . GLY B 1 963 ? -3.338 11.945 -17.25 1 57.44 963 GLY B O 1
ATOM 15798 N N . HIS B 1 964 ? -4.805 10.695 -17.391 1 51.12 964 HIS B N 1
ATOM 15799 C CA . HIS B 1 964 ? -3.943 9.664 -16.812 1 51.12 964 HIS B CA 1
ATOM 15800 C C . HIS B 1 964 ? -2.973 9.125 -17.859 1 51.12 964 HIS B C 1
ATOM 15802 O O . HIS B 1 964 ? -3.316 9.016 -19.031 1 51.12 964 HIS B O 1
ATOM 15808 N N . THR B 1 965 ? -1.779 9.367 -17.672 1 46.03 965 THR B N 1
ATOM 15809 C CA . THR B 1 965 ? -0.837 8.484 -18.359 1 46.03 965 THR B CA 1
ATOM 15810 C C . THR B 1 965 ? -1.339 7.043 -18.344 1 46.03 965 THR B C 1
ATOM 15812 O O . THR B 1 965 ? -1.446 6.426 -17.281 1 46.03 965 THR B O 1
ATOM 15815 N N . LYS B 1 966 ? -2.215 6.77 -19.141 1 44.53 966 LYS B N 1
ATOM 15816 C CA . LYS B 1 966 ? -2.736 5.43 -19.391 1 44.53 966 LYS B CA 1
ATOM 15817 C C . LYS B 1 966 ? -1.707 4.363 -19.047 1 44.53 966 LYS B C 1
ATOM 15819 O O . LYS B 1 966 ? -0.557 4.43 -19.484 1 44.53 966 LYS B O 1
ATOM 15824 N N . SER B 1 967 ? -1.978 3.678 -18.047 1 41.09 967 SER B N 1
ATOM 15825 C CA . SER B 1 967 ? -1.211 2.445 -17.922 1 41.09 967 SER B CA 1
ATOM 15826 C C . SER B 1 967 ? -1.201 1.651 -19.219 1 41.09 967 SER B C 1
ATOM 15828 O O . SER B 1 967 ? -2.246 1.456 -19.844 1 41.09 967 SER B O 1
ATOM 15830 N N . LYS B 1 968 ? -0.404 1.801 -20.078 1 40.78 968 LYS B N 1
ATOM 15831 C CA . LYS B 1 968 ? -0.422 0.88 -21.203 1 40.78 968 LYS B CA 1
ATOM 15832 C C . LYS B 1 968 ? -0.854 -0.518 -20.766 1 40.78 968 LYS B C 1
ATOM 15834 O O . LYS B 1 968 ? -0.185 -1.154 -19.953 1 40.78 968 LYS B O 1
ATOM 15839 N N . LEU B 1 969 ? -2.258 -0.826 -20.719 1 36.06 969 LEU B N 1
ATOM 15840 C CA . LEU B 1 969 ? -2.697 -2.215 -20.625 1 36.06 969 LEU B CA 1
ATOM 15841 C C . LEU B 1 969 ? -2.053 -3.059 -21.719 1 36.06 969 LEU B C 1
ATOM 15843 O O . LEU B 1 969 ? -1.914 -2.604 -22.859 1 36.06 969 LEU B O 1
#